Protein 2FT3 (pdb70)

B-factor: mean 38.07, std 10.41, range [2.0, 70.15]

CATH classification: 3.80.10.10

Nearest PDB structures (foldseek):
  2ft3-assembly3_E  TM=1.001E+00  e=3.824E-49  Bos taurus
  1xcd-assembly1_A  TM=9.675E-01  e=4.610E-27  Bos taurus
  5z15-assembly1_B  TM=6.571E-01  e=8.283E-08  Homo sapiens
  5ufc-assembly3_C  TM=7.662E-01  e=3.280E-06  Petromyzon marinus
  5ufd-assembly2_B  TM=4.754E-01  e=4.029E-04  Petromyzon marinus

Radius of gyration: 59.35 Å; Cα contacts (8 Å, |Δi|>4): 5117; chains: 6; bounding box: 182×106×126 Å

Secondary structure (DSSP, 8-state):
----SS-EEETTEEE--SS--SS--S---TT--EEE--SS---EE-TTTTTT-TT--EEE--SS---EE-GGGSTT-TT--EEE--SS---SPPSS--TT--EEE--SS------SGGGSS-SS--EEE--S---BGGGS-TTSS-S---S--B--SSB-SS--SSS-SS-S--B--SS------TTSSTT-TT-S--B--SS------TTGGGG-TT--EEE--SS---BPPTTGGG-TT--EEE--SS---B--TTSSS-SS--SSS--BSEEE--SSSS-GGGS-GGGGTTB--STTEE-/-PPPSS-EEETTEEE--SS--SSS-S---TT--EEE--SS---EE-TTTTTT-TT--EEE--SS---EE-GGGSTT-TT--EEE--SS---S--SS--TT--EEE--S-------STTSSS-SS--EEE--SS---GGGS-TTSS-S---S--B--SS--SS--SSS-TT-S--B--SS------TTTTTT-TT-SEEE--SS----PPTTGGGS-TT--EEE--SS---BPPTTGGG-TT--EEE-TTS---B--TTSSS-TT--SS----SEEE--SSSS-GGGS-GGGGSS--SSTTEE-/-PPPSS-EEETTEEE--SS--SS--S---TT--EEE--SS---EE-TTTTTT-TT--EEE--SS---EE-GGGSTT-TT--EEE--SS---S--SS--TT--EEE--S-------SGGGSS-SS--EEE--SS---GGGS-TTSS-S---S--B--SS--SS--SSS-TT-S--B--SS------TTTTTT-TT-SEEE--SS----PPTTGGGS-TT--EEE--SS---BPPTTGGG-TT--EEE-TTS---B--TTSSS-SS--S----BSEEE--SSS--GGGS-GGGGTTB-SSTTEE-/-PPPSS-EEETTEEE--SS--SSS-S---TT--EEE--SS---EE-TTTTTT-TT--EEE--SS---EE-GGGSTT-TT--EEE--SS---SPPSS--TT--EEE--S-----B-SGGGSS-SS--EEE--S---BGGGB-TTTT-S---S--B--SSB-SS--SSS-TT-S--B--SS------SSTTTT-TT-SEEE--SS------TTGGGG-TT--EEE--SS---BPPTTGGG-TT--EEE-TTS---B--TTSSS-TT--TTSPPBSEEE--SSSS-GGGS-GGGGTTB--STTEET-/-PPPSS-EEETTEEE--SS--SS--S---TT--EEE--SS---EE-TTTTTT-TT--EEE--SS---EE-TTSSTT-TT--EEE--SS---SPPSS--TT--EEE--S-------SGGGSS-SS--EEE--SS---TTTS-TTSS-S---S--B--SS--SS--SSS-TT-S--B--SS------TTTTTT-TT-SEEE--SS----PPTTGGGS-TT--EEE--SS---BPPTTGGG-TT--EEE-TTS---B--TTSSS-SS--SS-PPPSEEE--SSSS-GGGS-GGGGTT--SSTTEE-/-PPPSS-EEETTEEE--SS--SS--S---TT--EEE--SS---EE-TTTTTT-TT--EEE--SS---EE-GGGSTT-TT--EEE--SS---SPPSS--TT--EEE--S-----B-SGGGSS-SS--EEE--S----GGGB-TTSS-S---S--B--SS--SS--SSS-TT-S--B--SS------TTTTTT-TT-SEEE--SS----PPTTGGGG-TT--EEE--SS---BPPTTGGG-TT--EEE-TTS---B--TTSSS-SS--SSSPPBSEEE--SSSS-GGGS-GGGGTTB--STTEES--

Solvent-accessible surface area: 83526 Å² total; per-residue (Å²): 75,132,10,14,37,8,0,25,44,115,141,165,38,5,10,0,9,16,30,39,38,184,39,9,23,198,103,20,25,76,95,1,36,56,0,17,0,26,34,8,71,0,49,64,2,160,108,68,32,3,149,33,7,109,110,0,75,7,1,21,0,20,31,9,92,0,43,142,34,74,123,120,0,3,52,29,0,178,101,1,64,30,0,25,1,6,72,3,66,5,94,64,1,2,55,78,12,14,63,30,0,34,12,0,14,0,4,43,8,110,3,176,139,0,38,100,44,18,1,72,47,4,213,71,4,30,2,0,1,4,0,22,5,38,1,90,42,100,11,21,53,96,8,1,8,65,64,10,172,1,61,7,0,0,0,0,58,13,112,0,67,23,9,5,101,54,6,8,86,48,0,49,26,0,2,0,21,69,14,138,0,87,14,0,94,69,87,13,0,82,100,0,52,119,0,88,14,0,2,0,5,89,10,63,0,154,133,19,84,96,29,0,0,60,62,0,72,56,0,56,33,0,26,0,12,30,14,124,2,55,172,10,5,43,25,0,23,99,5,108,65,0,56,18,0,75,0,28,60,12,87,0,83,140,15,24,64,63,33,0,2,39,124,66,176,14,133,131,34,22,132,1,90,11,3,3,0,67,108,17,76,13,44,160,180,117,14,105,112,48,1,31,110,16,18,82,77,159,144,14,14,125,53,77,141,13,13,36,11,1,26,44,106,140,167,39,4,10,0,6,13,17,41,38,182,40,7,23,198,102,17,22,76,91,1,34,62,0,23,0,28,36,8,66,0,42,64,2,165,105,71,28,2,148,32,5,106,106,0,80,9,0,25,0,18,30,9,98,0,49,134,28,77,121,124,0,2,51,27,1,185,99,0,68,34,0,27,0,7,69,4,69,6,92,65,0,4,54,84,12,13,70,25,0,38,12,0,18,0,4,51,9,116,2,174,134,0,36,136,51,18,0,68,49,2,215,68,5,34,4,0,4,3,0,18,7,34,1,91,40,98,14,21,57,118,20,1,9,89,63,8,170,3,58,8,0,2,0,0,60,17,111,0,68,22,9,8,107,49,7,10,97,47,0,42,22,0,4,0,21,75,14,138,0,75,15,0,93,68,82,10,0,86,102,0,53,117,0,86,9,0,2,0,6,85,11,61,0,144,131,15,76,99,33,0,1,63,62,0,79,55,0,57,33,0,28,0,12,35,11,115,2,48,173,10,4,41,28,0,22,97,4,124,76,0,66,20,0,75,0,29,56,12,83,0,77,145,11,24,49,68,34,0,0,27,123,72,112,36,155,185,40,13,107,1,97,11,4,4,0,76,111,21,72,11,45,109,215,116,11,99,121,46,0,23,100,5,18,79,84,118,148,16,7,122,46,74,145,17,12,33,10,2,25,48,112,140,169,39,5,9,0,7,14,28,37,39,179,41,8,23,198,102,17,22,71,95,3,35,60,1,23,0,28,34,10,60,0,46,66,1,163,109,71,31,2,150,30,4,107,108,0,81,10,0,25,0,21,32,11,99,0,52,136,29,76,121,123,0,3,52,30,1,182,102,0,68,32,0,25,0,5,72,3,67,7,91,67,0,3,53,86,10,14,67,28,0,38,12,0,15,0,4,46,9,117,4,178,138,0,37,137,51,19,0,71,50,3,212,70,5,33,4,0,4,4,0,22,6,34,3,92,39,100,14,19,57,118,19,1,7,89,66,9,170,2,59,6,0,2,0,0,62,17,110,0,70,21,10,7,107,49,8,9,94,46,0,43,26,0,3,0,20,73,15,140,0,75,18,0,96,66,84,10,0,85,104,0,54,118,0,86,10,0,2,0,6,89,9,64,0,148,132,16,78,98,34,0,2,63,60,0,75,53,0,56,36,0,30,0,11,35,11,115,2,51,171,10,3,41,30,0,19,97,5,116,69,0,63,17,0,74,0,31,56,13,83,0,74,145,11,26,47,62,36,0,2,43,117,68,166,64,159,156,30,30,126,1,100,13,4,5,0,73,111,19,68,12,44,106,217,115,11,99,118,45,0,20,84,7,20,82,85,119,145,14,8,124,49,75,136,16,13,34,8,2,23,45,112,137,169,40,6,8,0,6,16,28,38,37,180,37,8,22,197,102,18,21,74,93,1,33,62,0,23,0,27,34,9,67,0,46,63,1,161,110,72,31,2,148,31,5,108,106,0,77,9,0,25,0,19,31,9,100,0,49,138,32,76,120,124,0,4,51,31,1,183,100,0,66,32,0,24,0,7,72,3,66,6,92,67,0,3,54,89,10,11,68,28,0,39,12,0,18,0,2,45,11,116,5,176,139,0,37,134,50,17,0,72,48,4,212,70,3,32,2,0,2,4,0,22,7,33,3,92,40,97,13,20,58,118,20,0,9,90,65,9,175,2,63,8,0,0,0,0,62,17,109,0,67,22,12,7,106,52,8,9,93,44,0,44,30,0,3,0,19,68,13,138,0,79,16,0,95,67,85,10,0,87,106,0,51,115,0,82,13,0,1,0,6,88,10,64,0,149,135,16,81,98,31,0,1,64,60,0,76,54,0,55,34,0,29,0,11,34,11,118,2,52,173,10,4,42,30,0,19,95,3,102,66,0,61,17,0,73,0,30,57,12,80,0,81,146,16,27,55,63,34,0,0,16,92,26,58,13,135,116,22,25,93,0,85,9,2,3,0,69,111,21,72,9,49,130,183,110,16,85,114,29,1,27,47,11,17,73,84,132,148,12,13,125,26,76,74,138,14,11,34,9,2,23,44,113,143,166,40,5,9,0,7,15,26,41,38,181,37,8,24,201,104,15,19,73,93,2,34,59,0,26,0,26,34,11,67,0,45,61,1,158,107,72,30,2,149,31,4,106,110,0,82,10,0,25,0,22,34,9,98,0,50,135,30,74,125,125,0,4,53,29,1,181,102,0,65,33,0,24,0,5,70,3,68,6,91,66,0,3,55,85,10,14,69,27,0,39,12,1,16,0,3,45,9,114,3,177,137,0,37,135,50,19,0,71,47,3,215,69,4,32,6,0,3,3,0,21,6,34,3,88,41,98,13,22,57,118,21,1,7,89,66,9,170,2,60,6,0,2,0,0,61,18,111,0,68,21,11,7,107,49,9,8,94,46,0,45,25,0,3,0,20,75,15,140,0,76,17,0,96,68,85,10,0,85,103,0,53,117,0,87,12,0,2,0,6,88,10,62,0,150,133,16,78,102,31,0,2,63,63,0,75,54,0,56,36,0,30,0,13,32,12,114,2,49,173,10,3,42,32,0,20,96,4,105,73,0,63,18,0,76,0,27,57,12,80,0,78,147,10,25,48,64,35,1,0,22,117,77,140,34,133,156,26,19,129,1,97,12,4,4,0,73,109,21,69,11,41,116,216,112,7,101,116,45,0,20,93,9,20,83,86,114,143,15,9,121,45,74,137,11,12,32,10,0,23,45,111,141,167,38,5,8,0,5,15,26,40,39,184,38,8,22,201,104,16,22,74,92,2,34,62,0,22,0,24,34,10,64,0,45,63,1,167,109,72,31,2,147,31,5,109,110,0,78,8,0,25,0,18,35,9,98,0,49,138,31,76,124,124,0,3,52,30,1,182,101,0,68,32,0,23,0,5,71,4,65,6,94,61,1,3,55,86,10,12,70,27,0,40,13,0,16,0,3,47,10,117,4,173,140,0,38,130,52,15,0,70,47,4,215,68,4,32,3,0,1,4,0,20,6,33,2,90,40,97,14,20,57,52,21,1,8,89,67,9,173,2,61,6,0,2,0,0,60,15,104,0,68,22,10,8,102,44,9,8,92,48,0,45,26,0,2,0,20,72,14,135,0,77,16,0,97,67,85,11,0,86,78,0,54,118,0,83,13,0,1,0,5,89,11,64,0,147,137,16,76,101,31,0,1,64,60,0,75,54,0,61,36,0,30,0,12,33,11,114,2,52,171,10,3,39,30,0,21,97,4,101,65,0,58,16,0,75,0,29,60,12,83,0,53,100,17,25,56,64,37,0,1,32,127,50,170,10,131,129,19,27,119,0,87,11,2,2,0,67,110,21,67,6,18,111,116,31,14,57,116,45,1,28,113,20,20,77,85,107,150,13,10,124,20,58,124

Foldseek 3Di:
DPDDDVWDADQQAIAAEPPQDQAQDPDDDLSHAEHAYEQHEHAEADLCSPPNNCNHAAYHQDNYAYAYYDLNRQVNPAQYAHAAHEQYAYAELHAPHHLNHAEYHYALYEHAAQEACRVVRHDRYAYYHYASYEYELVRYYVHSQPPPQYADYEHEHYAYQAQDAPHHLNHQEYEHAHYAHAAADQCRCPSVQRYQEYAHEHYAHQYHDPPSCVSPLHHAEYEDEQYAYAAQHHCQQVNQHHQEYEYANYAHQDYDLCSHHHDDDDDSHAAHAAYEDPHYNYDPVRHDPNSRPRHDDPVRYHD/DDDDDVWDADQQDIAAEPPQDCAQDDDHDLSHAEAHYEQHAHAEQDLCSPANVQNHAAYEHDNYAYEYYDQNRQVNHQQHAHYAHANYAYAEQHAPHHLNHAEYHHYLYAHAAQEACRCVRHPRYAYYHYENYAYELVRYYVHSCPNPLYEEYEHEHYAYQAQDQPHHLNYAEYYHAHYAHAAAEACRCQSVQHYQEYEHHHYAHQYYYPPNCVSNLRHAEYEDENYQYAAQHPDQQVNQHHQYYEYALYAHAAYDLCSHHHPDDDDSGYAHQAYAYPNYNYDPVRHDPSSRPRHDDVVSYND/DPDDDVWDDDQQEIAAEPPQDQALDDDHDLSHAEAHYAQHEHAEADLCSPANVQNHAAYHHDNYAYAYYDQNRQVNHQQHAHYAHAHYAYAAQHAPHHLNHAEYHHALYAHAAQEACRCVRHARYAYYHYANYAYELVRYDPRSQPNHLYAEYEHEHYAYQAQDQPHHLNYAEYYHANYAHAAADACRCPSVQRYQEYEHHHYAHAYYDPPNCVSPLRHAEYENENYQYAEQHPDQQVNLHHAEYEYALYAHAAYDLCSHHHDDDDPSRNAHQAYEYPNYNYDPVRHDPSSRPRHDDPVRYND/DDDDPVWDDDQQAIAAEPPQDQAQDDDDDLSHAEAAYEQHAHAEFDLCSPANNQNHAAYHHDNYAYAYYDQNRQVNHQQHAHYAHAQYAYAEQHAPHHLNHAEYHHYLYEHAAQEACRCVRHARYAYYHYENYEYELVRYDPRSQPNYLYAEEEHEHYAYQAQHAPHHLNYAEYEHAHYAHAAAEACRCPSVQHYQEYEHAHYAHQYYDPNNVVSNLRHAEYENYDYAYAAQHPDQQVNQHHQEYEYALYAHAAYDLCSHHHPDDDPRHAQHAAYEYPNYNYAPVRHDPSSRPRHDDPVRYNHD/DDDDDVWDDDQQEIAAEPPQDQALDDDHDLSHAEAAYEQHAHAEADLCSPANNQNHAAYHYYNYAYAYYDQNRQVNHQQHAHYAHAQYAYAEQHAPHHLNHAEYHHALYAHAAQEACRCVRHARYAYYHQANYEYELVRYDPHSQPNHLYAEEEHEHYAYQAQHAPHHLNYAEYEHAHYAHAAAEACRCPSVQHYQEYEHHHYAHQAYYPNNVVSNLNHAEYEPENYAYAEQHPDQQVNQHHAYYEYALYAHAAYDLCSHHHDPHDPRHYAHQAYEYPNYNYDPVRHDPSSRPRHPDPVSYND/DPDDDVWDDDQQEIAAEPPQDQAQDDDHDLSHAEDAYEQHEHAEADLCSPANNQNHAAYHHDNYAYAYYDQNRQVNHQQHAHYAHANYAHAEQHAPHHLNHAEYHHHLYEHAAQEACRCVRHARYAYYHYANYEYELVRYDPRSQPNHLYAEEEHEHYAYQAQHAPHHLNYAEYEHAHYAHAAADQCRCPSVQHYAEYEHAHYAHAYYDPNNVLSNLRHAEYENYNYAYAAQHHPQQVNLHHAYYEYALYAHADYDLCSHHHPDDDPSRAAHAAYEYPHYNYAPVNHDPSSRPRHDDPVRYNHDD

Structure (mmCIF, N/CA/C/O backbone):
data_2FT3
#
_entry.id   2FT3
#
_cell.length_a   206.511
_cell.length_b   119.222
_cell.length_c   140.625
_cell.angle_alpha   90.00
_cell.angle_beta   116.61
_cell.angle_gamma   90.00
#
_symmetry.space_group_name_H-M   'C 1 2 1'
#
loop_
_entity.id
_entity.type
_entity.pdbx_description
1 polymer Biglycan
2 non-polymer 2-acetamido-2-deoxy-beta-D-glucopyranose
3 non-polymer 'CITRATE ANION'
#
loop_
_atom_site.group_PDB
_atom_site.id
_atom_site.type_symbol
_atom_site.label_atom_id
_atom_site.label_alt_id
_atom_site.label_comp_id
_atom_site.label_asym_id
_atom_site.label_entity_id
_atom_site.label_seq_id
_atom_site.pdbx_PDB_ins_code
_atom_site.Cartn_x
_atom_site.Cartn_y
_atom_site.Cartn_z
_atom_site.occupancy
_atom_site.B_iso_or_equiv
_atom_site.auth_seq_id
_atom_site.auth_comp_id
_atom_site.auth_asym_id
_atom_site.auth_atom_id
_atom_site.pdbx_PDB_model_num
ATOM 1 N N . ALA A 1 25 ? 53.687 -21.229 29.273 1.00 57.65 25 ALA A N 1
ATOM 2 C CA . ALA A 1 25 ? 52.231 -21.290 28.978 1.00 57.51 25 ALA A CA 1
ATOM 3 C C . ALA A 1 25 ? 51.640 -20.227 27.928 1.00 57.29 25 ALA A C 1
ATOM 4 O O . ALA A 1 25 ? 51.295 -19.091 28.296 1.00 58.26 25 ALA A O 1
ATOM 6 N N . MET A 1 26 ? 51.528 -20.557 26.631 1.00 56.27 26 MET A N 1
ATOM 7 C CA . MET A 1 26 ? 50.798 -19.635 25.731 1.00 54.27 26 MET A CA 1
ATOM 8 C C . MET A 1 26 ? 49.455 -19.257 26.377 1.00 52.09 26 MET A C 1
ATOM 9 O O . MET A 1 26 ? 49.203 -19.651 27.510 1.00 51.51 26 MET A O 1
ATOM 14 N N . CYS A 1 27 ? 48.561 -18.563 25.657 1.00 49.93 27 CYS A N 1
ATOM 15 C CA . CYS A 1 27 ? 47.347 -17.979 26.337 1.00 47.29 27 CYS A CA 1
ATOM 16 C C . CYS A 1 27 ? 45.933 -18.544 26.282 1.00 43.69 27 CYS A C 1
ATOM 17 O O . CYS A 1 27 ? 45.554 -19.208 25.334 1.00 42.92 27 CYS A O 1
ATOM 20 N N . PRO A 1 28 ? 45.168 -18.196 27.321 1.00 40.66 28 PRO A N 1
ATOM 21 C CA . PRO A 1 28 ? 43.833 -18.715 27.565 1.00 39.19 28 PRO A CA 1
ATOM 22 C C . PRO A 1 28 ? 42.972 -18.638 26.330 1.00 37.81 28 PRO A C 1
ATOM 23 O O . PRO A 1 28 ? 43.299 -17.865 25.461 1.00 37.92 28 PRO A O 1
ATOM 27 N N . PHE A 1 29 ? 41.879 -19.405 26.265 1.00 36.24 29 PHE A N 1
ATOM 28 C CA . PHE A 1 29 ? 41.152 -19.608 25.002 1.00 35.32 29 PHE A CA 1
ATOM 29 C C . PHE A 1 29 ? 40.762 -18.375 24.185 1.00 36.57 29 PHE A C 1
ATOM 30 O O . PHE A 1 29 ? 41.229 -18.159 23.022 1.00 37.53 29 PHE A O 1
ATOM 38 N N . GLY A 1 30 ? 39.891 -17.565 24.755 1.00 36.38 30 GLY A N 1
ATOM 39 C CA . GLY A 1 30 ? 39.465 -16.380 24.031 1.00 36.80 30 GLY A CA 1
ATOM 40 C C . GLY A 1 30 ? 40.612 -15.419 23.789 1.00 36.80 30 GLY A C 1
ATOM 41 O O . GLY A 1 30 ? 40.672 -14.755 22.747 1.00 36.90 30 GLY A O 1
ATOM 42 N N . CYS A 1 31 ? 41.521 -15.350 24.754 1.00 35.91 31 CYS A N 1
ATOM 43 C CA . CYS A 1 31 ? 42.642 -14.447 24.646 1.00 36.94 31 CYS A CA 1
ATOM 44 C C . CYS A 1 31 ? 43.477 -14.552 23.376 1.00 39.26 31 CYS A C 1
ATOM 45 O O . CYS A 1 31 ? 43.514 -15.590 22.677 1.00 39.73 31 CYS A O 1
ATOM 48 N N . HIS A 1 32 ? 44.195 -13.457 23.137 1.00 41.50 32 HIS A N 1
ATOM 49 C CA . HIS A 1 32 ? 45.110 -13.264 22.019 1.00 42.30 32 HIS A CA 1
ATOM 50 C C . HIS A 1 32 ? 46.147 -12.409 22.640 1.00 42.19 32 HIS A C 1
ATOM 51 O O . HIS A 1 32 ? 45.845 -11.461 23.339 1.00 41.26 32 HIS A O 1
ATOM 58 N N . CYS A 1 33 ? 47.385 -12.763 22.409 1.00 43.29 33 CYS A N 1
ATOM 59 C CA . CYS A 1 33 ? 48.444 -12.087 23.089 1.00 45.02 33 CYS A CA 1
ATOM 60 C C . CYS A 1 33 ? 49.691 -12.183 22.264 1.00 45.19 33 CYS A C 1
ATOM 61 O O . CYS A 1 33 ? 49.856 -13.085 21.466 1.00 43.86 33 CYS A O 1
ATOM 64 N N . HIS A 1 34 ? 50.562 -11.212 22.448 1.00 46.58 34 HIS A N 1
ATOM 65 C CA . HIS A 1 34 ? 51.657 -11.013 21.521 1.00 46.85 34 HIS A CA 1
ATOM 66 C C . HIS A 1 34 ? 52.733 -10.298 22.257 1.00 45.94 34 HIS A C 1
ATOM 67 O O . HIS A 1 34 ? 52.511 -9.170 22.748 1.00 45.95 34 HIS A O 1
ATOM 74 N N . LEU A 1 35 ? 53.894 -10.932 22.336 1.00 44.33 35 LEU A N 1
ATOM 75 C CA . LEU A 1 35 ? 55.028 -10.272 22.960 1.00 43.65 35 LEU A CA 1
ATOM 76 C C . LEU A 1 35 ? 54.706 -9.792 24.353 1.00 42.39 35 LEU A C 1
ATOM 77 O O . LEU A 1 35 ? 54.663 -8.562 24.568 1.00 41.44 35 LEU A O 1
ATOM 82 N N . ARG A 1 36 ? 54.464 -10.729 25.269 1.00 41.10 36 ARG A N 1
ATOM 83 C CA . ARG A 1 36 ? 54.277 -10.432 26.707 1.00 40.02 36 ARG A CA 1
ATOM 84 C C . ARG A 1 36 ? 53.026 -9.602 27.082 1.00 37.79 36 ARG A C 1
ATOM 85 O O . ARG A 1 36 ? 52.804 -9.260 28.245 1.00 35.22 36 ARG A O 1
ATOM 93 N N . VAL A 1 37 ? 52.225 -9.246 26.082 1.00 36.41 37 VAL A N 1
ATOM 94 C CA . VAL A 1 37 ? 50.922 -8.619 26.348 1.00 34.48 37 VAL A CA 1
ATOM 95 C C . VAL A 1 37 ? 49.874 -9.727 26.149 1.00 33.92 37 VAL A C 1
ATOM 96 O O . VAL A 1 37 ? 49.926 -10.522 25.148 1.00 33.23 37 VAL A O 1
ATOM 100 N N . VAL A 1 38 ? 48.972 -9.801 27.136 1.00 32.50 38 VAL A N 1
ATOM 101 C CA . VAL A 1 38 ? 47.890 -10.752 27.125 1.00 30.43 38 VAL A CA 1
ATOM 102 C C . VAL A 1 38 ? 46.581 -9.992 27.164 1.00 28.95 38 VAL A C 1
ATOM 103 O O . VAL A 1 38 ? 46.323 -9.257 28.090 1.00 28.45 38 VAL A O 1
ATOM 107 N N . GLN A 1 39 ? 45.782 -10.178 26.121 1.00 28.26 39 GLN A N 1
ATOM 108 C CA . GLN A 1 39 ? 44.544 -9.474 25.906 1.00 28.09 39 GLN A CA 1
ATOM 109 C C . GLN A 1 39 ? 43.389 -10.455 26.094 1.00 28.50 39 GLN A C 1
ATOM 110 O O . GLN A 1 39 ? 43.117 -11.284 25.245 1.00 27.73 39 GLN A O 1
ATOM 116 N N . CYS A 1 40 ? 42.710 -10.376 27.224 1.00 29.39 40 CYS A N 1
ATOM 117 C CA . CYS A 1 40 ? 41.620 -11.292 27.509 1.00 30.46 40 CYS A CA 1
ATOM 118 C C . CYS A 1 40 ? 40.357 -10.563 27.812 1.00 30.88 40 CYS A C 1
ATOM 119 O O . CYS A 1 40 ? 39.889 -10.739 28.922 1.00 32.13 40 CYS A O 1
ATOM 122 N N . SER A 1 41 ? 39.777 -9.786 26.891 1.00 31.08 41 SER A N 1
ATOM 123 C CA . SER A 1 41 ? 38.649 -8.893 27.276 1.00 31.50 41 SER A CA 1
ATOM 124 C C . SER A 1 41 ? 37.305 -9.250 26.657 1.00 32.13 41 SER A C 1
ATOM 125 O O . SER A 1 41 ? 37.297 -9.721 25.502 1.00 32.45 41 SER A O 1
ATOM 128 N N . ASP A 1 42 ? 36.188 -9.028 27.391 1.00 32.28 42 ASP A N 1
ATOM 129 C CA . ASP A 1 42 ? 34.797 -9.309 26.856 1.00 33.15 42 ASP A CA 1
ATOM 130 C C . ASP A 1 42 ? 34.466 -10.769 26.519 1.00 32.86 42 ASP A C 1
ATOM 131 O O . ASP A 1 42 ? 33.567 -11.044 25.729 1.00 31.77 42 ASP A O 1
ATOM 136 N N . LEU A 1 43 ? 35.232 -11.686 27.097 1.00 33.17 43 LEU A N 1
ATOM 137 C CA . LEU A 1 43 ? 35.003 -13.099 26.935 1.00 32.73 43 LEU A CA 1
ATOM 138 C C . LEU A 1 43 ? 33.949 -13.565 27.961 1.00 33.01 43 LEU A C 1
ATOM 139 O O . LEU A 1 43 ? 33.313 -14.618 27.759 1.00 32.62 43 LEU A O 1
ATOM 144 N N . GLY A 1 44 ? 33.745 -12.745 29.015 1.00 33.25 44 GLY A N 1
ATOM 145 C CA . GLY A 1 44 ? 32.935 -13.078 30.187 1.00 32.91 44 GLY A CA 1
ATOM 146 C C . GLY A 1 44 ? 33.605 -14.291 30.789 1.00 32.59 44 GLY A C 1
ATOM 147 O O . GLY A 1 44 ? 33.101 -15.386 30.645 1.00 32.75 44 GLY A O 1
ATOM 148 N N . LEU A 1 45 ? 34.778 -14.125 31.397 1.00 32.37 45 LEU A N 1
ATOM 149 C CA . LEU A 1 45 ? 35.481 -15.270 31.961 1.00 32.79 45 LEU A CA 1
ATOM 150 C C . LEU A 1 45 ? 35.076 -15.412 33.393 1.00 33.26 45 LEU A C 1
ATOM 151 O O . LEU A 1 45 ? 35.113 -14.417 34.093 1.00 33.64 45 LEU A O 1
ATOM 156 N N . LYS A 1 46 ? 34.680 -16.624 33.824 1.00 33.94 46 LYS A N 1
ATOM 157 C CA . LYS A 1 46 ? 34.241 -16.894 35.226 1.00 34.36 46 LYS A CA 1
ATOM 158 C C . LYS A 1 46 ? 35.324 -16.456 36.283 1.00 33.82 46 LYS A C 1
ATOM 159 O O . LYS A 1 46 ? 34.988 -15.847 37.305 1.00 33.86 46 LYS A O 1
ATOM 165 N N . ALA A 1 47 ? 36.602 -16.768 36.040 1.00 32.92 47 ALA A N 1
ATOM 166 C CA . ALA A 1 47 ? 37.699 -16.194 36.822 1.00 33.12 47 ALA A CA 1
ATOM 167 C C . ALA A 1 47 ? 39.023 -16.063 36.009 1.00 33.99 47 ALA A C 1
ATOM 168 O O . ALA A 1 47 ? 39.049 -16.328 34.790 1.00 33.39 47 ALA A O 1
ATOM 170 N N . VAL A 1 48 ? 40.107 -15.610 36.665 1.00 34.82 48 VAL A N 1
ATOM 171 C CA . VAL A 1 48 ? 41.397 -15.356 35.974 1.00 34.95 48 VAL A CA 1
ATOM 172 C C . VAL A 1 48 ? 41.907 -16.660 35.456 1.00 36.44 48 VAL A C 1
ATOM 173 O O . VAL A 1 48 ? 42.081 -17.609 36.212 1.00 35.12 48 VAL A O 1
ATOM 177 N N . PRO A 1 49 ? 42.180 -16.708 34.170 1.00 38.71 49 PRO A N 1
ATOM 178 C CA . PRO A 1 49 ? 42.457 -17.991 33.521 1.00 41.55 49 PRO A CA 1
ATOM 179 C C . PRO A 1 49 ? 43.678 -18.665 34.167 1.00 44.27 49 PRO A C 1
ATOM 180 O O . PRO A 1 49 ? 44.451 -17.947 34.831 1.00 44.63 49 PRO A O 1
ATOM 184 N N . LYS A 1 50 ? 43.846 -19.999 34.023 1.00 47.01 50 LYS A N 1
ATOM 185 C CA . LYS A 1 50 ? 45.057 -20.673 34.610 1.00 49.43 50 LYS A CA 1
ATOM 186 C C . LYS A 1 50 ? 46.252 -20.759 33.649 1.00 49.92 50 LYS A C 1
ATOM 187 O O . LYS A 1 50 ? 47.379 -21.062 34.087 1.00 49.88 50 LYS A O 1
ATOM 193 N N . GLU A 1 51 ? 46.041 -20.540 32.356 1.00 50.26 51 GLU A N 1
ATOM 194 C CA . GLU A 1 51 ? 47.225 -20.546 31.518 1.00 51.68 51 GLU A CA 1
ATOM 195 C C . GLU A 1 51 ? 47.811 -19.153 31.248 1.00 51.08 51 GLU A C 1
ATOM 196 O O . GLU A 1 51 ? 47.455 -18.543 30.249 1.00 51.05 51 GLU A O 1
ATOM 202 N N . ILE A 1 52 ? 48.702 -18.644 32.102 1.00 50.27 52 ILE A N 1
ATOM 203 C CA . ILE A 1 52 ? 49.221 -17.282 31.854 1.00 49.84 52 ILE A CA 1
ATOM 204 C C . ILE A 1 52 ? 50.740 -17.096 31.931 1.00 49.56 52 ILE A C 1
ATOM 205 O O . ILE A 1 52 ? 51.251 -16.905 33.035 1.00 49.55 52 ILE A O 1
ATOM 210 N N . SER A 1 53 ? 51.439 -17.077 30.778 1.00 48.42 53 SER A N 1
ATOM 211 C CA . SER A 1 53 ? 52.926 -16.978 30.710 1.00 47.57 53 SER A CA 1
ATOM 212 C C . SER A 1 53 ? 53.541 -16.025 31.741 1.00 47.65 53 SER A C 1
ATOM 213 O O . SER A 1 53 ? 53.028 -14.937 31.926 1.00 48.51 53 SER A O 1
ATOM 216 N N . PRO A 1 54 ? 54.604 -16.401 32.439 1.00 47.58 54 PRO A N 1
ATOM 217 C CA . PRO A 1 54 ? 55.179 -15.509 33.427 1.00 47.62 54 PRO A CA 1
ATOM 218 C C . PRO A 1 54 ? 55.852 -14.315 32.772 1.00 48.15 54 PRO A C 1
ATOM 219 O O . PRO A 1 54 ? 55.850 -13.220 33.348 1.00 48.76 54 PRO A O 1
ATOM 223 N N . ASP A 1 55 ? 56.408 -14.516 31.577 1.00 48.89 55 ASP A N 1
ATOM 224 C CA . ASP A 1 55 ? 56.997 -13.426 30.764 1.00 49.21 55 ASP A CA 1
ATOM 225 C C . ASP A 1 55 ? 56.074 -12.205 30.800 1.00 47.98 55 ASP A C 1
ATOM 226 O O . ASP A 1 55 ? 56.526 -11.056 30.700 1.00 48.33 55 ASP A O 1
ATOM 231 N N . THR A 1 56 ? 54.778 -12.496 30.915 1.00 45.50 56 THR A N 1
ATOM 232 C CA . THR A 1 56 ? 53.694 -11.542 30.854 1.00 42.48 56 THR A CA 1
ATOM 233 C C . THR A 1 56 ? 53.889 -10.230 31.589 1.00 41.39 56 THR A C 1
ATOM 234 O O . THR A 1 56 ? 54.099 -10.219 32.781 1.00 40.63 56 THR A O 1
ATOM 238 N N . THR A 1 57 ? 53.792 -9.137 30.817 1.00 40.48 57 THR A N 1
ATOM 239 C CA . THR A 1 57 ? 53.866 -7.728 31.266 1.00 39.60 57 THR A CA 1
ATOM 240 C C . THR A 1 57 ? 52.491 -7.025 31.460 1.00 38.48 57 THR A C 1
ATOM 241 O O . THR A 1 57 ? 52.256 -6.460 32.538 1.00 38.17 57 THR A O 1
ATOM 245 N N . LEU A 1 58 ? 51.617 -6.994 30.440 1.00 37.39 58 LEU A N 1
ATOM 246 C CA . LEU A 1 58 ? 50.248 -6.468 30.643 1.00 36.17 58 LEU A CA 1
ATOM 247 C C . LEU A 1 58 ? 49.235 -7.608 30.631 1.00 34.92 58 LEU A C 1
ATOM 248 O O . LEU A 1 58 ? 49.339 -8.548 29.827 1.00 34.71 58 LEU A O 1
ATOM 253 N N . LEU A 1 59 ? 48.245 -7.524 31.507 1.00 33.26 59 LEU A N 1
ATOM 254 C CA . LEU A 1 59 ? 47.152 -8.475 31.521 1.00 31.21 59 LEU A CA 1
ATOM 255 C C . LEU A 1 59 ? 45.934 -7.588 31.504 1.00 31.02 59 LEU A C 1
ATOM 256 O O . LEU A 1 59 ? 45.528 -7.039 32.518 1.00 31.82 59 LEU A O 1
ATOM 261 N N . ASP A 1 60 ? 45.378 -7.409 30.332 1.00 30.51 60 ASP A N 1
ATOM 262 C CA . ASP A 1 60 ? 44.173 -6.646 30.142 1.00 30.88 60 ASP A CA 1
ATOM 263 C C . ASP A 1 60 ? 42.946 -7.632 30.188 1.00 31.51 60 ASP A C 1
ATOM 264 O O . ASP A 1 60 ? 42.609 -8.285 29.205 1.00 31.63 60 ASP A O 1
ATOM 269 N N . LEU A 1 61 ? 42.286 -7.811 31.315 1.00 31.88 61 LEU A N 1
ATOM 270 C CA . LEU A 1 61 ? 41.165 -8.758 31.278 1.00 32.01 61 LEU A CA 1
ATOM 271 C C . LEU A 1 61 ? 39.957 -8.059 31.847 1.00 32.89 61 LEU A C 1
ATOM 272 O O . LEU A 1 61 ? 39.513 -8.278 33.009 1.00 32.40 61 LEU A O 1
ATOM 277 N N . GLN A 1 62 ? 39.455 -7.198 30.961 1.00 33.95 62 GLN A N 1
ATOM 278 C CA . GLN A 1 62 ? 38.392 -6.266 31.233 1.00 35.38 62 GLN A CA 1
ATOM 279 C C . GLN A 1 62 ? 37.019 -6.745 30.742 1.00 36.13 62 GLN A C 1
ATOM 280 O O . GLN A 1 62 ? 36.873 -7.329 29.634 1.00 36.37 62 GLN A O 1
ATOM 286 N N . ASN A 1 63 ? 36.006 -6.491 31.572 1.00 36.57 63 ASN A N 1
ATOM 287 C CA . ASN A 1 63 ? 34.624 -6.836 31.200 1.00 36.67 63 ASN A CA 1
ATOM 288 C C . ASN A 1 63 ? 34.441 -8.340 30.999 1.00 36.27 63 ASN A C 1
ATOM 289 O O . ASN A 1 63 ? 34.129 -8.811 29.876 1.00 35.66 63 ASN A O 1
ATOM 294 N N . ASN A 1 64 ? 34.702 -9.076 32.086 1.00 35.48 64 ASN A N 1
ATOM 295 C CA . ASN A 1 64 ? 34.450 -10.492 32.144 1.00 35.40 64 ASN A CA 1
ATOM 296 C C . ASN A 1 64 ? 33.718 -10.639 33.393 1.00 35.40 64 ASN A C 1
ATOM 297 O O . ASN A 1 64 ? 33.248 -9.656 33.928 1.00 36.07 64 ASN A O 1
ATOM 302 N N . ASP A 1 65 ? 33.683 -11.855 33.904 1.00 35.52 65 ASP A N 1
ATOM 303 C CA . ASP A 1 65 ? 32.850 -12.158 35.061 1.00 35.79 65 ASP A CA 1
ATOM 304 C C . ASP A 1 65 ? 33.496 -12.596 36.356 1.00 35.01 65 ASP A C 1
ATOM 305 O O . ASP A 1 65 ? 32.871 -13.268 37.150 1.00 35.17 65 ASP A O 1
ATOM 310 N N . ILE A 1 66 ? 34.740 -12.215 36.564 1.00 34.15 66 ILE A N 1
ATOM 311 C CA . ILE A 1 66 ? 35.475 -12.572 37.755 1.00 33.56 66 ILE A CA 1
ATOM 312 C C . ILE A 1 66 ? 34.819 -12.041 39.050 1.00 34.59 66 ILE A C 1
ATOM 313 O O . ILE A 1 66 ? 34.428 -10.889 39.095 1.00 34.82 66 ILE A O 1
ATOM 318 N N . SER A 1 67 ? 34.682 -12.842 40.103 1.00 35.94 67 SER A N 1
ATOM 319 C CA . SER A 1 67 ? 33.941 -12.344 41.299 1.00 37.15 67 SER A CA 1
ATOM 320 C C . SER A 1 67 ? 34.828 -12.261 42.529 1.00 38.08 67 SER A C 1
ATOM 321 O O . SER A 1 67 ? 34.433 -11.724 43.583 1.00 37.29 67 SER A O 1
ATOM 324 N N . GLU A 1 68 ? 36.019 -12.837 42.388 1.00 39.49 68 GLU A N 1
ATOM 325 C CA . GLU A 1 68 ? 37.018 -12.827 43.428 1.00 40.92 68 GLU A CA 1
ATOM 326 C C . GLU A 1 68 ? 38.420 -13.053 42.868 1.00 41.40 68 GLU A C 1
ATOM 327 O O . GLU A 1 68 ? 38.606 -13.394 41.690 1.00 41.67 68 GLU A O 1
ATOM 333 N N . LEU A 1 69 ? 39.409 -12.815 43.716 1.00 41.98 69 LEU A N 1
ATOM 334 C CA . LEU A 1 69 ? 40.799 -13.095 43.391 1.00 43.16 69 LEU A CA 1
ATOM 335 C C . LEU A 1 69 ? 41.336 -14.090 44.447 1.00 44.23 69 LEU A C 1
ATOM 336 O O . LEU A 1 69 ? 41.184 -13.949 45.650 1.00 43.67 69 LEU A O 1
ATOM 341 N N . ARG A 1 70 ? 41.930 -15.143 43.953 1.00 46.26 70 ARG A N 1
ATOM 342 C CA . ARG A 1 70 ? 42.308 -16.219 44.797 1.00 48.42 70 ARG A CA 1
ATOM 343 C C . ARG A 1 70 ? 43.794 -16.192 45.083 1.00 48.92 70 ARG A C 1
ATOM 344 O O . ARG A 1 70 ? 44.573 -15.868 44.209 1.00 48.90 70 ARG A O 1
ATOM 352 N N . LYS A 1 71 ? 44.189 -16.572 46.292 1.00 49.31 71 LYS A N 1
ATOM 353 C CA . LYS A 1 71 ? 45.602 -16.570 46.660 1.00 50.22 71 LYS A CA 1
ATOM 354 C C . LYS A 1 71 ? 46.528 -16.724 45.470 1.00 50.42 71 LYS A C 1
ATOM 355 O O . LYS A 1 71 ? 47.434 -15.906 45.263 1.00 50.21 71 LYS A O 1
ATOM 361 N N . ASP A 1 72 ? 46.317 -17.783 44.696 1.00 50.84 72 ASP A N 1
ATOM 362 C CA . ASP A 1 72 ? 47.273 -18.118 43.669 1.00 51.46 72 ASP A CA 1
ATOM 363 C C . ASP A 1 72 ? 46.811 -17.785 42.294 1.00 51.37 72 ASP A C 1
ATOM 364 O O . ASP A 1 72 ? 47.404 -18.220 41.321 1.00 50.84 72 ASP A O 1
ATOM 369 N N . ASP A 1 73 ? 45.761 -16.983 42.225 1.00 51.49 73 ASP A N 1
ATOM 370 C CA . ASP A 1 73 ? 45.242 -16.488 40.954 1.00 51.29 73 ASP A CA 1
ATOM 371 C C . ASP A 1 73 ? 46.337 -15.888 40.038 1.00 49.61 73 ASP A C 1
ATOM 372 O O . ASP A 1 73 ? 46.355 -16.168 38.829 1.00 48.57 73 ASP A O 1
ATOM 377 N N . PHE A 1 74 ? 47.244 -15.083 40.615 1.00 47.94 74 PHE A N 1
ATOM 378 C CA . PHE A 1 74 ? 48.316 -14.425 39.842 1.00 47.01 74 PHE A CA 1
ATOM 379 C C . PHE A 1 74 ? 49.715 -14.979 40.040 1.00 47.59 74 PHE A C 1
ATOM 380 O O . PHE A 1 74 ? 50.699 -14.317 39.656 1.00 46.99 74 PHE A O 1
ATOM 388 N N . LYS A 1 75 ? 49.781 -16.196 40.606 1.00 48.40 75 LYS A N 1
ATOM 389 C CA . LYS A 1 75 ? 51.034 -16.891 40.932 1.00 49.25 75 LYS A CA 1
ATOM 390 C C . LYS A 1 75 ? 52.075 -16.810 39.821 1.00 49.26 75 LYS A C 1
ATOM 391 O O . LYS A 1 75 ? 51.798 -17.167 38.681 1.00 49.06 75 LYS A O 1
ATOM 397 N N . GLY A 1 76 ? 53.257 -16.298 40.176 1.00 49.20 76 GLY A N 1
ATOM 398 C CA . GLY A 1 76 ? 54.425 -16.260 39.296 1.00 49.10 76 GLY A CA 1
ATOM 399 C C . GLY A 1 76 ? 54.345 -15.293 38.136 1.00 49.32 76 GLY A C 1
ATOM 400 O O . GLY A 1 76 ? 54.913 -15.549 37.074 1.00 49.97 76 GLY A O 1
ATOM 401 N N . LEU A 1 77 ? 53.627 -14.190 38.315 1.00 49.59 77 LEU A N 1
ATOM 402 C CA . LEU A 1 77 ? 53.629 -13.117 37.307 1.00 49.93 77 LEU A CA 1
ATOM 403 C C . LEU A 1 77 ? 54.499 -11.944 37.770 1.00 50.14 77 LEU A C 1
ATOM 404 O O . LEU A 1 77 ? 54.194 -10.784 37.574 1.00 50.48 77 LEU A O 1
ATOM 409 N N . GLN A 1 78 ? 55.597 -12.270 38.405 1.00 50.34 78 GLN A N 1
ATOM 410 C CA . GLN A 1 78 ? 56.501 -11.257 38.866 1.00 50.77 78 GLN A CA 1
ATOM 411 C C . GLN A 1 78 ? 56.918 -10.234 37.784 1.00 50.35 78 GLN A C 1
ATOM 412 O O . GLN A 1 78 ? 57.593 -9.242 38.109 1.00 50.36 78 GLN A O 1
ATOM 418 N N . HIS A 1 79 ? 56.588 -10.446 36.513 1.00 49.31 79 HIS A N 1
ATOM 419 C CA . HIS A 1 79 ? 57.001 -9.415 35.593 1.00 48.91 79 HIS A CA 1
ATOM 420 C C . HIS A 1 79 ? 55.816 -8.603 35.194 1.00 47.32 79 HIS A C 1
ATOM 421 O O . HIS A 1 79 ? 55.912 -7.688 34.382 1.00 48.36 79 HIS A O 1
ATOM 428 N N . LEU A 1 80 ? 54.689 -8.918 35.812 1.00 44.37 80 LEU A N 1
ATOM 429 C CA . LEU A 1 80 ? 53.461 -8.190 35.532 1.00 41.49 80 LEU A CA 1
ATOM 430 C C . LEU A 1 80 ? 53.593 -6.725 35.978 1.00 39.62 80 LEU A C 1
ATOM 431 O O . LEU A 1 80 ? 53.773 -6.450 37.196 1.00 39.72 80 LEU A O 1
ATOM 436 N N . TYR A 1 81 ? 53.519 -5.815 34.993 1.00 36.94 81 TYR A N 1
ATOM 437 C CA . TYR A 1 81 ? 53.614 -4.377 35.204 1.00 34.79 81 TYR A CA 1
ATOM 438 C C . TYR A 1 81 ? 52.245 -3.716 35.348 1.00 33.24 81 TYR A C 1
ATOM 439 O O . TYR A 1 81 ? 51.995 -3.098 36.368 1.00 33.23 81 TYR A O 1
ATOM 448 N N . ALA A 1 82 ? 51.363 -3.836 34.351 1.00 30.89 82 ALA A N 1
ATOM 449 C CA . ALA A 1 82 ? 49.993 -3.228 34.430 1.00 29.28 82 ALA A CA 1
ATOM 450 C C . ALA A 1 82 ? 48.812 -4.229 34.327 1.00 27.78 82 ALA A C 1
ATOM 451 O O . ALA A 1 82 ? 48.665 -4.861 33.294 1.00 27.59 82 ALA A O 1
ATOM 453 N N . LEU A 1 83 ? 47.974 -4.356 35.368 1.00 26.38 83 LEU A N 1
ATOM 454 C CA . LEU A 1 83 ? 46.828 -5.258 35.376 1.00 24.37 83 LEU A CA 1
ATOM 455 C C . LEU A 1 83 ? 45.540 -4.433 35.397 1.00 24.37 83 LEU A C 1
ATOM 456 O O . LEU A 1 83 ? 45.232 -3.656 36.354 1.00 22.23 83 LEU A O 1
ATOM 461 N N . VAL A 1 84 ? 44.803 -4.629 34.301 1.00 24.70 84 VAL A N 1
ATOM 462 C CA . VAL A 1 84 ? 43.506 -4.014 34.060 1.00 24.56 84 VAL A CA 1
ATOM 463 C C . VAL A 1 84 ? 42.351 -5.007 34.404 1.00 24.26 84 VAL A C 1
ATOM 464 O O . VAL A 1 84 ? 42.145 -6.047 33.714 1.00 23.75 84 VAL A O 1
ATOM 468 N N . LEU A 1 85 ? 41.627 -4.688 35.487 1.00 23.62 85 LEU A N 1
ATOM 469 C CA . LEU A 1 85 ? 40.582 -5.583 36.025 1.00 23.70 85 LEU A CA 1
ATOM 470 C C . LEU A 1 85 ? 39.251 -4.912 35.922 1.00 24.93 85 LEU A C 1
ATOM 471 O O . LEU A 1 85 ? 38.276 -5.436 36.454 1.00 26.11 85 LEU A O 1
ATOM 476 N N . VAL A 1 86 ? 39.202 -3.784 35.217 1.00 25.59 86 VAL A N 1
ATOM 477 C CA . VAL A 1 86 ? 37.967 -2.982 35.179 1.00 26.51 86 VAL A CA 1
ATOM 478 C C . VAL A 1 86 ? 36.766 -3.748 34.601 1.00 27.47 86 VAL A C 1
ATOM 479 O O . VAL A 1 86 ? 36.942 -4.779 33.877 1.00 27.14 86 VAL A O 1
ATOM 483 N N . ASN A 1 87 ? 35.564 -3.236 34.927 1.00 28.48 87 ASN A N 1
ATOM 484 C CA . ASN A 1 87 ? 34.289 -3.738 34.384 1.00 29.10 87 ASN A CA 1
ATOM 485 C C . ASN A 1 87 ? 34.044 -5.236 34.619 1.00 29.44 87 ASN A C 1
ATOM 486 O O . ASN A 1 87 ? 33.655 -5.966 33.665 1.00 28.13 87 ASN A O 1
ATOM 491 N N . ASN A 1 88 ? 34.324 -5.683 35.866 1.00 30.28 88 ASN A N 1
ATOM 492 C CA . ASN A 1 88 ? 34.076 -7.057 36.342 1.00 30.95 88 ASN A CA 1
ATOM 493 C C . ASN A 1 88 ? 33.178 -7.000 37.503 1.00 31.00 88 ASN A C 1
ATOM 494 O O . ASN A 1 88 ? 32.601 -5.986 37.759 1.00 32.16 88 ASN A O 1
ATOM 499 N N . LYS A 1 89 ? 33.023 -8.077 38.215 1.00 31.12 89 LYS A N 1
ATOM 500 C CA . LYS A 1 89 ? 32.170 -7.994 39.376 1.00 32.00 89 LYS A CA 1
ATOM 501 C C . LYS A 1 89 ? 32.828 -8.618 40.617 1.00 32.38 89 LYS A C 1
ATOM 502 O O . LYS A 1 89 ? 32.275 -9.483 41.298 1.00 33.39 89 LYS A O 1
ATOM 508 N N . ILE A 1 90 ? 34.042 -8.162 40.878 1.00 32.40 90 ILE A N 1
ATOM 509 C CA . ILE A 1 90 ? 34.881 -8.671 41.949 1.00 33.17 90 ILE A CA 1
ATOM 510 C C . ILE A 1 90 ? 34.300 -8.247 43.254 1.00 35.17 90 ILE A C 1
ATOM 511 O O . ILE A 1 90 ? 33.631 -7.231 43.268 1.00 37.07 90 ILE A O 1
ATOM 516 N N . SER A 1 91 ? 34.519 -8.988 44.345 1.00 36.87 91 SER A N 1
ATOM 517 C CA . SER A 1 91 ? 33.914 -8.605 45.614 1.00 38.23 91 SER A CA 1
ATOM 518 C C . SER A 1 91 ? 34.680 -9.190 46.750 1.00 39.11 91 SER A C 1
ATOM 519 O O . SER A 1 91 ? 34.534 -8.755 47.888 1.00 39.22 91 SER A O 1
ATOM 522 N N . LYS A 1 92 ? 35.478 -10.205 46.463 1.00 40.32 92 LYS A N 1
ATOM 523 C CA . LYS A 1 92 ? 36.349 -10.767 47.489 1.00 41.99 92 LYS A CA 1
ATOM 524 C C . LYS A 1 92 ? 37.771 -10.841 46.976 1.00 41.79 92 LYS A C 1
ATOM 525 O O . LYS A 1 92 ? 38.005 -11.363 45.929 1.00 42.02 92 LYS A O 1
ATOM 531 N N . ILE A 1 93 ? 38.741 -10.308 47.680 1.00 41.86 93 ILE A N 1
ATOM 532 C CA . ILE A 1 93 ? 40.122 -10.474 47.207 1.00 42.21 93 ILE A CA 1
ATOM 533 C C . ILE A 1 93 ? 41.010 -11.064 48.333 1.00 43.41 93 ILE A C 1
ATOM 534 O O . ILE A 1 93 ? 41.282 -10.402 49.370 1.00 43.67 93 ILE A O 1
ATOM 539 N N . HIS A 1 94 ? 41.433 -12.312 48.113 1.00 44.27 94 HIS A N 1
ATOM 540 C CA . HIS A 1 94 ? 42.259 -13.059 49.030 1.00 45.19 94 HIS A CA 1
ATOM 541 C C . HIS A 1 94 ? 43.525 -12.269 49.403 1.00 46.05 94 HIS A C 1
ATOM 542 O O . HIS A 1 94 ? 44.202 -11.741 48.536 1.00 45.94 94 HIS A O 1
ATOM 549 N N . GLU A 1 95 ? 43.847 -12.198 50.695 1.00 47.72 95 GLU A N 1
ATOM 550 C CA . GLU A 1 95 ? 45.012 -11.450 51.208 1.00 48.91 95 GLU A CA 1
ATOM 551 C C . GLU A 1 95 ? 46.297 -11.521 50.358 1.00 48.92 95 GLU A C 1
ATOM 552 O O . GLU A 1 95 ? 46.858 -10.503 49.974 1.00 49.01 95 GLU A O 1
ATOM 558 N N . LYS A 1 96 ? 46.768 -12.738 50.106 1.00 49.38 96 LYS A N 1
ATOM 559 C CA . LYS A 1 96 ? 48.015 -12.980 49.373 1.00 49.23 96 LYS A CA 1
ATOM 560 C C . LYS A 1 96 ? 47.755 -13.129 47.872 1.00 48.58 96 LYS A C 1
ATOM 561 O O . LYS A 1 96 ? 48.419 -13.937 47.159 1.00 48.76 96 LYS A O 1
ATOM 567 N N . ALA A 1 97 ? 46.787 -12.331 47.411 1.00 46.72 97 ALA A N 1
ATOM 568 C CA . ALA A 1 97 ? 46.369 -12.324 46.028 1.00 44.78 97 ALA A CA 1
ATOM 569 C C . ALA A 1 97 ? 47.381 -11.610 45.184 1.00 43.75 97 ALA A C 1
ATOM 570 O O . ALA A 1 97 ? 47.840 -12.150 44.165 1.00 43.42 97 ALA A O 1
ATOM 572 N N . PHE A 1 98 ? 47.725 -10.400 45.635 1.00 42.52 98 PHE A N 1
ATOM 573 C CA . PHE A 1 98 ? 48.681 -9.507 44.948 1.00 41.81 98 PHE A CA 1
ATOM 574 C C . PHE A 1 98 ? 50.193 -9.738 45.222 1.00 42.13 98 PHE A C 1
ATOM 575 O O . PHE A 1 98 ? 51.049 -9.309 44.448 1.00 42.35 98 PHE A O 1
ATOM 583 N N . SER A 1 99 ? 50.496 -10.477 46.280 1.00 42.42 99 SER A N 1
ATOM 584 C CA . SER A 1 99 ? 51.870 -10.742 46.734 1.00 42.49 99 SER A CA 1
ATOM 585 C C . SER A 1 99 ? 52.904 -11.347 45.726 1.00 42.11 99 SER A C 1
ATOM 586 O O . SER A 1 99 ? 54.104 -11.164 45.869 1.00 41.31 99 SER A O 1
ATOM 589 N N . PRO A 1 100 ? 52.473 -12.070 44.716 1.00 42.48 100 PRO A N 1
ATOM 590 C CA . PRO A 1 100 ? 53.417 -12.525 43.706 1.00 42.74 100 PRO A CA 1
ATOM 591 C C . PRO A 1 100 ? 53.716 -11.448 42.666 1.00 42.95 100 PRO A C 1
ATOM 592 O O . PRO A 1 100 ? 54.437 -11.719 41.697 1.00 43.21 100 PRO A O 1
ATOM 596 N N . LEU A 1 101 ? 53.163 -10.245 42.840 1.00 43.15 101 LEU A N 1
ATOM 597 C CA . LEU A 1 101 ? 53.231 -9.191 41.801 1.00 43.61 101 LEU A CA 1
ATOM 598 C C . LEU A 1 101 ? 54.369 -8.172 41.833 1.00 44.95 101 LEU A C 1
ATOM 599 O O . LEU A 1 101 ? 54.218 -7.074 41.320 1.00 45.46 101 LEU A O 1
ATOM 604 N N . ARG A 1 102 ? 55.516 -8.587 42.371 1.00 46.36 102 ARG A N 1
ATOM 605 C CA . ARG A 1 102 ? 56.725 -7.760 42.628 1.00 47.83 102 ARG A CA 1
ATOM 606 C C . ARG A 1 102 ? 56.973 -6.482 41.766 1.00 46.95 102 ARG A C 1
ATOM 607 O O . ARG A 1 102 ? 57.450 -5.463 42.296 1.00 46.63 102 ARG A O 1
ATOM 615 N N . LYS A 1 103 ? 56.682 -6.503 40.464 1.00 45.48 103 LYS A N 1
ATOM 616 C CA . LYS A 1 103 ? 56.979 -5.304 39.691 1.00 44.76 103 LYS A CA 1
ATOM 617 C C . LYS A 1 103 ? 55.755 -4.543 39.276 1.00 43.78 103 LYS A C 1
ATOM 618 O O . LYS A 1 103 ? 55.872 -3.440 38.756 1.00 44.30 103 LYS A O 1
ATOM 624 N N . LEU A 1 104 ? 54.581 -5.118 39.513 1.00 41.61 104 LEU A N 1
ATOM 625 C CA . LEU A 1 104 ? 53.324 -4.394 39.253 1.00 39.60 104 LEU A CA 1
ATOM 626 C C . LEU A 1 104 ? 53.277 -2.850 39.624 1.00 38.72 104 LEU A C 1
ATOM 627 O O . LEU A 1 104 ? 53.438 -2.428 40.796 1.00 38.01 104 LEU A O 1
ATOM 632 N N . GLN A 1 105 ? 53.033 -2.020 38.602 1.00 37.44 105 GLN A N 1
ATOM 633 C CA . GLN A 1 105 ? 52.893 -0.553 38.760 1.00 35.58 105 GLN A CA 1
ATOM 634 C C . GLN A 1 105 ? 51.504 0.010 38.458 1.00 33.63 105 GLN A C 1
ATOM 635 O O . GLN A 1 105 ? 51.185 1.106 38.898 1.00 33.33 105 GLN A O 1
ATOM 641 N N . LYS A 1 106 ? 50.715 -0.686 37.652 1.00 31.69 106 LYS A N 1
ATOM 642 C CA . LYS A 1 106 ? 49.376 -0.209 37.394 1.00 30.82 106 LYS A CA 1
ATOM 643 C C . LYS A 1 106 ? 48.300 -1.214 37.810 1.00 30.37 106 LYS A C 1
ATOM 644 O O . LYS A 1 106 ? 48.393 -2.368 37.399 1.00 30.93 106 LYS A O 1
ATOM 650 N N . LEU A 1 107 ? 47.316 -0.795 38.641 1.00 28.45 107 LEU A N 1
ATOM 651 C CA . LEU A 1 107 ? 46.182 -1.643 39.091 1.00 26.14 107 LEU A CA 1
ATOM 652 C C . LEU A 1 107 ? 44.916 -0.832 38.893 1.00 26.03 107 LEU A C 1
ATOM 653 O O . LEU A 1 107 ? 44.576 0.068 39.707 1.00 24.67 107 LEU A O 1
ATOM 658 N N . TYR A 1 108 ? 44.240 -1.134 37.781 1.00 25.27 108 TYR A N 1
ATOM 659 C CA . TYR A 1 108 ? 42.951 -0.512 37.464 1.00 24.19 108 TYR A CA 1
ATOM 660 C C . TYR A 1 108 ? 41.853 -1.510 37.883 1.00 24.11 108 TYR A C 1
ATOM 661 O O . TYR A 1 108 ? 41.699 -2.552 37.228 1.00 25.43 108 TYR A O 1
ATOM 670 N N . ILE A 1 109 ? 41.140 -1.276 38.976 1.00 22.84 109 ILE A N 1
ATOM 671 C CA . ILE A 1 109 ? 40.008 -2.140 39.258 1.00 22.46 109 ILE A CA 1
ATOM 672 C C . ILE A 1 109 ? 38.775 -1.326 39.422 1.00 23.06 109 ILE A C 1
ATOM 673 O O . ILE A 1 109 ? 38.153 -1.330 40.503 1.00 22.41 109 ILE A O 1
ATOM 678 N N . SER A 1 110 ? 38.429 -0.623 38.341 1.00 23.88 110 SER A N 1
ATOM 679 C CA . SER A 1 110 ? 37.254 0.248 38.322 1.00 24.84 110 SER A CA 1
ATOM 680 C C . SER A 1 110 ? 36.006 -0.588 38.031 1.00 25.96 110 SER A C 1
ATOM 681 O O . SER A 1 110 ? 36.133 -1.689 37.456 1.00 26.96 110 SER A O 1
ATOM 684 N N . LYS A 1 111 ? 34.825 -0.070 38.427 1.00 26.99 111 LYS A N 1
ATOM 685 C CA . LYS A 1 111 ? 33.508 -0.639 38.081 1.00 27.16 111 LYS A CA 1
ATOM 686 C C . LYS A 1 111 ? 33.381 -2.058 38.514 1.00 27.04 111 LYS A C 1
ATOM 687 O O . LYS A 1 111 ? 33.192 -2.939 37.683 1.00 27.08 111 LYS A O 1
ATOM 693 N N . ASN A 1 112 ? 33.534 -2.287 39.807 1.00 27.33 112 ASN A N 1
ATOM 694 C CA . ASN A 1 112 ? 33.436 -3.627 40.378 1.00 27.85 112 ASN A CA 1
ATOM 695 C C . ASN A 1 112 ? 32.590 -3.576 41.614 1.00 28.77 112 ASN A C 1
ATOM 696 O O . ASN A 1 112 ? 32.086 -2.531 41.994 1.00 28.81 112 ASN A O 1
ATOM 701 N N . HIS A 1 113 ? 32.438 -4.715 42.252 1.00 30.93 113 HIS A N 1
ATOM 702 C CA . HIS A 1 113 ? 31.678 -4.762 43.483 1.00 33.16 113 HIS A CA 1
ATOM 703 C C . HIS A 1 113 ? 32.566 -4.702 44.729 1.00 33.80 113 HIS A C 1
ATOM 704 O O . HIS A 1 113 ? 32.170 -5.181 45.785 1.00 34.57 113 HIS A O 1
ATOM 711 N N . LEU A 1 114 ? 33.769 -4.152 44.603 1.00 33.83 114 LEU A N 1
ATOM 712 C CA . LEU A 1 114 ? 34.650 -4.053 45.754 1.00 35.12 114 LEU A CA 1
ATOM 713 C C . LEU A 1 114 ? 33.958 -3.383 46.997 1.00 36.19 114 LEU A C 1
ATOM 714 O O . LEU A 1 114 ? 33.106 -2.491 46.837 1.00 36.88 114 LEU A O 1
ATOM 719 N N . VAL A 1 115 ? 34.303 -3.822 48.220 1.00 36.98 115 VAL A N 1
ATOM 720 C CA . VAL A 1 115 ? 33.670 -3.317 49.465 1.00 38.03 115 VAL A CA 1
ATOM 721 C C . VAL A 1 115 ? 34.715 -2.863 50.529 1.00 38.82 115 VAL A C 1
ATOM 722 O O . VAL A 1 115 ? 34.374 -2.599 51.682 1.00 38.41 115 VAL A O 1
ATOM 726 N N . GLU A 1 116 ? 35.985 -2.765 50.117 1.00 40.04 116 GLU A N 1
ATOM 727 C CA . GLU A 1 116 ? 37.128 -2.335 50.980 1.00 41.19 116 GLU A CA 1
ATOM 728 C C . GLU A 1 116 ? 38.354 -2.050 50.099 1.00 40.57 116 GLU A C 1
ATOM 729 O O . GLU A 1 116 ? 38.602 -2.815 49.192 1.00 41.24 116 GLU A O 1
ATOM 735 N N . ILE A 1 117 ? 39.100 -0.972 50.304 1.00 39.61 117 ILE A N 1
ATOM 736 C CA . ILE A 1 117 ? 40.332 -0.867 49.546 1.00 39.79 117 ILE A CA 1
ATOM 737 C C . ILE A 1 117 ? 41.120 -2.171 49.771 1.00 39.93 117 ILE A C 1
ATOM 738 O O . ILE A 1 117 ? 41.297 -2.581 50.924 1.00 39.40 117 ILE A O 1
ATOM 743 N N . PRO A 1 118 ? 41.573 -2.854 48.712 1.00 39.99 118 PRO A N 1
ATOM 744 C CA . PRO A 1 118 ? 42.310 -4.095 48.875 1.00 40.53 118 PRO A CA 1
ATOM 745 C C . PRO A 1 118 ? 43.606 -3.795 49.563 1.00 41.68 118 PRO A C 1
ATOM 746 O O . PRO A 1 118 ? 44.201 -2.779 49.268 1.00 41.88 118 PRO A O 1
ATOM 750 N N . PRO A 1 119 ? 44.033 -4.636 50.502 1.00 42.60 119 PRO A N 1
ATOM 751 C CA . PRO A 1 119 ? 45.325 -4.446 51.179 1.00 42.73 119 PRO A CA 1
ATOM 752 C C . PRO A 1 119 ? 46.526 -5.156 50.468 1.00 42.91 119 PRO A C 1
ATOM 753 O O . PRO A 1 119 ? 46.348 -5.902 49.484 1.00 42.70 119 PRO A O 1
ATOM 757 N N . ASN A 1 120 ? 47.740 -4.859 50.913 1.00 42.48 120 ASN A N 1
ATOM 758 C CA . ASN A 1 120 ? 48.896 -5.643 50.513 1.00 42.10 120 ASN A CA 1
ATOM 759 C C . ASN A 1 120 ? 49.244 -5.515 49.100 1.00 41.13 120 ASN A C 1
ATOM 760 O O . ASN A 1 120 ? 49.898 -6.410 48.540 1.00 41.31 120 ASN A O 1
ATOM 765 N N . LEU A 1 121 ? 48.774 -4.429 48.516 1.00 39.68 121 LEU A N 1
ATOM 766 C CA . LEU A 1 121 ? 49.018 -4.169 47.115 1.00 38.09 121 LEU A CA 1
ATOM 767 C C . LEU A 1 121 ? 50.480 -4.004 47.016 1.00 37.22 121 LEU A C 1
ATOM 768 O O . LEU A 1 121 ? 51.150 -3.740 47.996 1.00 36.73 121 LEU A O 1
ATOM 773 N N . PRO A 1 122 ? 50.975 -4.161 45.822 1.00 37.35 122 PRO A N 1
ATOM 774 C CA . PRO A 1 122 ? 52.449 -4.131 45.542 1.00 38.32 122 PRO A CA 1
ATOM 775 C C . PRO A 1 122 ? 53.240 -2.810 45.711 1.00 38.03 122 PRO A C 1
ATOM 776 O O . PRO A 1 122 ? 53.136 -1.921 44.892 1.00 38.03 122 PRO A O 1
ATOM 780 N N . SER A 1 123 ? 54.076 -2.712 46.731 1.00 37.78 123 SER A N 1
ATOM 781 C CA . SER A 1 123 ? 54.797 -1.475 46.926 1.00 37.53 123 SER A CA 1
ATOM 782 C C . SER A 1 123 ? 55.321 -0.848 45.633 1.00 37.33 123 SER A C 1
ATOM 783 O O . SER A 1 123 ? 55.606 0.360 45.602 1.00 38.14 123 SER A O 1
ATOM 786 N N . SER A 1 124 ? 55.434 -1.647 44.578 1.00 36.67 124 SER A N 1
ATOM 787 C CA . SER A 1 124 ? 55.845 -1.143 43.248 1.00 36.92 124 SER A CA 1
ATOM 788 C C . SER A 1 124 ? 54.851 -0.120 42.599 1.00 37.05 124 SER A C 1
ATOM 789 O O . SER A 1 124 ? 55.236 0.883 41.966 1.00 36.86 124 SER A O 1
ATOM 792 N N . LEU A 1 125 ? 53.569 -0.413 42.781 1.00 36.56 125 LEU A N 1
ATOM 793 C CA . LEU A 1 125 ? 52.450 0.446 42.364 1.00 34.91 125 LEU A CA 1
ATOM 794 C C . LEU A 1 125 ? 52.623 1.974 42.425 1.00 33.23 125 LEU A C 1
ATOM 795 O O . LEU A 1 125 ? 53.011 2.567 43.416 1.00 30.06 125 LEU A O 1
ATOM 800 N N . VAL A 1 126 ? 52.264 2.579 41.310 1.00 33.09 126 VAL A N 1
ATOM 801 C CA . VAL A 1 126 ? 52.330 3.994 41.123 1.00 33.65 126 VAL A CA 1
ATOM 802 C C . VAL A 1 126 ? 50.956 4.536 40.719 1.00 34.31 126 VAL A C 1
ATOM 803 O O . VAL A 1 126 ? 50.693 5.727 40.959 1.00 36.05 126 VAL A O 1
ATOM 807 N N . GLU A 1 127 ? 50.081 3.736 40.093 1.00 33.12 127 GLU A N 1
ATOM 808 C CA . GLU A 1 127 ? 48.750 4.278 39.766 1.00 32.07 127 GLU A CA 1
ATOM 809 C C . GLU A 1 127 ? 47.719 3.345 40.306 1.00 30.38 127 GLU A C 1
ATOM 810 O O . GLU A 1 127 ? 47.953 2.177 40.238 1.00 31.19 127 GLU A O 1
ATOM 816 N N . LEU A 1 128 ? 46.618 3.821 40.891 1.00 28.51 128 LEU A N 1
ATOM 817 C CA . LEU A 1 128 ? 45.552 2.893 41.434 1.00 27.32 128 LEU A CA 1
ATOM 818 C C . LEU A 1 128 ? 44.100 3.335 41.140 1.00 27.19 128 LEU A C 1
ATOM 819 O O . LEU A 1 128 ? 43.515 4.198 41.837 1.00 27.06 128 LEU A O 1
ATOM 824 N N . ARG A 1 129 ? 43.507 2.749 40.107 1.00 26.94 129 ARG A N 1
ATOM 825 C CA . ARG A 1 129 ? 42.150 3.158 39.750 1.00 27.20 129 ARG A CA 1
ATOM 826 C C . ARG A 1 129 ? 41.128 2.294 40.451 1.00 27.11 129 ARG A C 1
ATOM 827 O O . ARG A 1 129 ? 41.217 1.069 40.368 1.00 27.83 129 ARG A O 1
ATOM 835 N N . ILE A 1 130 ? 40.167 2.881 41.146 1.00 26.31 130 ILE A N 1
ATOM 836 C CA . ILE A 1 130 ? 39.220 2.034 41.858 1.00 26.24 130 ILE A CA 1
ATOM 837 C C . ILE A 1 130 ? 37.846 2.719 42.044 1.00 26.73 130 ILE A C 1
ATOM 838 O O . ILE A 1 130 ? 37.213 2.726 43.100 1.00 26.47 130 ILE A O 1
ATOM 843 N N . HIS A 1 131 ? 37.437 3.301 40.926 1.00 27.69 131 HIS A N 1
ATOM 844 C CA . HIS A 1 131 ? 36.182 4.028 40.674 1.00 29.09 131 HIS A CA 1
ATOM 845 C C . HIS A 1 131 ? 34.942 3.124 40.546 1.00 30.25 131 HIS A C 1
ATOM 846 O O . HIS A 1 131 ? 35.060 1.944 40.229 1.00 32.05 131 HIS A O 1
ATOM 853 N N . ASP A 1 132 ? 33.750 3.675 40.750 1.00 30.24 132 ASP A N 1
ATOM 854 C CA . ASP A 1 132 ? 32.527 2.881 40.623 1.00 30.87 132 ASP A CA 1
ATOM 855 C C . ASP A 1 132 ? 32.424 1.645 41.463 1.00 30.59 132 ASP A C 1
ATOM 856 O O . ASP A 1 132 ? 31.867 0.654 41.036 1.00 29.93 132 ASP A O 1
ATOM 861 N N . ASN A 1 133 ? 32.964 1.663 42.651 1.00 30.83 133 ASN A N 1
ATOM 862 C CA . ASN A 1 133 ? 32.893 0.486 43.420 1.00 31.62 133 ASN A CA 1
ATOM 863 C C . ASN A 1 133 ? 31.900 0.716 44.474 1.00 32.64 133 ASN A C 1
ATOM 864 O O . ASN A 1 133 ? 31.017 1.571 44.301 1.00 32.57 133 ASN A O 1
ATOM 869 N N . ARG A 1 134 ? 32.033 -0.055 45.550 1.00 34.37 134 ARG A N 1
ATOM 870 C CA . ARG A 1 134 ? 31.136 -0.005 46.699 1.00 36.13 134 ARG A CA 1
ATOM 871 C C . ARG A 1 134 ? 31.888 0.198 48.021 1.00 36.15 134 ARG A C 1
ATOM 872 O O . ARG A 1 134 ? 31.504 -0.342 49.021 1.00 36.76 134 ARG A O 1
ATOM 880 N N . ILE A 1 135 ? 32.952 0.973 48.041 1.00 36.45 135 ILE A N 1
ATOM 881 C CA . ILE A 1 135 ? 33.725 1.143 49.266 1.00 37.40 135 ILE A CA 1
ATOM 882 C C . ILE A 1 135 ? 33.050 2.163 50.170 1.00 38.57 135 ILE A C 1
ATOM 883 O O . ILE A 1 135 ? 32.817 3.290 49.767 1.00 38.31 135 ILE A O 1
ATOM 888 N N . ARG A 1 136 ? 32.712 1.772 51.388 1.00 40.09 136 ARG A N 1
ATOM 889 C CA . ARG A 1 136 ? 32.057 2.722 52.251 1.00 42.03 136 ARG A CA 1
ATOM 890 C C . ARG A 1 136 ? 32.963 3.422 53.271 1.00 42.67 136 ARG A C 1
ATOM 891 O O . ARG A 1 136 ? 32.750 4.581 53.606 1.00 43.07 136 ARG A O 1
ATOM 899 N N . LYS A 1 137 ? 33.992 2.736 53.745 1.00 43.17 137 LYS A N 1
ATOM 900 C CA . LYS A 1 137 ? 34.969 3.359 54.637 1.00 43.56 137 LYS A CA 1
ATOM 901 C C . LYS A 1 137 ? 36.436 2.949 54.351 1.00 43.92 137 LYS A C 1
ATOM 902 O O . LYS A 1 137 ? 36.755 1.759 54.235 1.00 44.13 137 LYS A O 1
ATOM 908 N N . VAL A 1 138 ? 37.324 3.942 54.224 1.00 43.67 138 VAL A N 1
ATOM 909 C CA . VAL A 1 138 ? 38.763 3.686 54.079 1.00 43.23 138 VAL A CA 1
ATOM 910 C C . VAL A 1 138 ? 39.546 3.834 55.424 1.00 43.79 138 VAL A C 1
ATOM 911 O O . VAL A 1 138 ? 39.656 4.932 55.982 1.00 42.91 138 VAL A O 1
ATOM 915 N N . PRO A 1 139 ? 40.073 2.710 55.925 1.00 44.86 139 PRO A N 1
ATOM 916 C CA . PRO A 1 139 ? 40.582 2.623 57.267 1.00 45.91 139 PRO A CA 1
ATOM 917 C C . PRO A 1 139 ? 41.895 3.254 57.296 1.00 47.71 139 PRO A C 1
ATOM 918 O O . PRO A 1 139 ? 42.183 4.029 56.392 1.00 48.41 139 PRO A O 1
ATOM 922 N N . LYS A 1 140 ? 42.715 2.886 58.277 1.00 49.01 140 LYS A N 1
ATOM 923 C CA . LYS A 1 140 ? 43.974 3.591 58.496 1.00 50.57 140 LYS A CA 1
ATOM 924 C C . LYS A 1 140 ? 45.179 3.163 57.695 1.00 51.17 140 LYS A C 1
ATOM 925 O O . LYS A 1 140 ? 45.521 3.781 56.692 1.00 50.87 140 LYS A O 1
ATOM 931 N N . GLY A 1 141 ? 45.853 2.129 58.162 1.00 52.07 141 GLY A N 1
ATOM 932 C CA . GLY A 1 141 ? 47.127 1.729 57.535 1.00 53.56 141 GLY A CA 1
ATOM 933 C C . GLY A 1 141 ? 46.974 1.076 56.161 1.00 53.92 141 GLY A C 1
ATOM 934 O O . GLY A 1 141 ? 47.873 0.322 55.681 1.00 54.18 141 GLY A O 1
ATOM 935 N N . VAL A 1 142 ? 45.835 1.368 55.531 1.00 53.59 142 VAL A N 1
ATOM 936 C CA . VAL A 1 142 ? 45.496 0.742 54.273 1.00 52.64 142 VAL A CA 1
ATOM 937 C C . VAL A 1 142 ? 46.558 1.017 53.229 1.00 52.17 142 VAL A C 1
ATOM 938 O O . VAL A 1 142 ? 46.994 0.086 52.528 1.00 51.35 142 VAL A O 1
ATOM 942 N N . PHE A 1 143 ? 46.977 2.286 53.161 1.00 51.71 143 PHE A N 1
ATOM 943 C CA . PHE A 1 143 ? 48.006 2.715 52.211 1.00 52.09 143 PHE A CA 1
ATOM 944 C C . PHE A 1 143 ? 49.386 2.790 52.834 1.00 52.34 143 PHE A C 1
ATOM 945 O O . PHE A 1 143 ? 50.342 3.279 52.182 1.00 52.37 143 PHE A O 1
ATOM 953 N N . SER A 1 144 ? 49.477 2.322 54.081 1.00 52.42 144 SER A N 1
ATOM 954 C CA . SER A 1 144 ? 50.722 2.374 54.847 1.00 53.10 144 SER A CA 1
ATOM 955 C C . SER A 1 144 ? 52.007 1.825 54.142 1.00 53.55 144 SER A C 1
ATOM 956 O O . SER A 1 144 ? 53.120 2.358 54.346 1.00 53.83 144 SER A O 1
ATOM 959 N N . GLY A 1 145 ? 51.836 0.785 53.317 1.00 53.27 145 GLY A N 1
ATOM 960 C CA . GLY A 1 145 ? 52.933 0.145 52.596 1.00 52.58 145 GLY A CA 1
ATOM 961 C C . GLY A 1 145 ? 53.432 0.885 51.378 1.00 51.73 145 GLY A C 1
ATOM 962 O O . GLY A 1 145 ? 54.608 1.020 51.193 1.00 51.49 145 GLY A O 1
ATOM 963 N N . LEU A 1 146 ? 52.534 1.371 50.545 1.00 51.31 146 LEU A N 1
ATOM 964 C CA . LEU A 1 146 ? 52.939 2.031 49.314 1.00 51.50 146 LEU A CA 1
ATOM 965 C C . LEU A 1 146 ? 53.864 3.226 49.561 1.00 51.73 146 LEU A C 1
ATOM 966 O O . LEU A 1 146 ? 53.724 3.916 50.571 1.00 51.70 146 LEU A O 1
ATOM 971 N N . ARG A 1 147 ? 54.812 3.443 48.638 1.00 51.59 147 ARG A N 1
ATOM 972 C CA . ARG A 1 147 ? 55.819 4.522 48.706 1.00 51.09 147 ARG A CA 1
ATOM 973 C C . ARG A 1 147 ? 56.183 5.000 47.333 1.00 50.03 147 ARG A C 1
ATOM 974 O O . ARG A 1 147 ? 57.236 5.579 47.146 1.00 48.92 147 ARG A O 1
ATOM 982 N N . ASN A 1 148 ? 55.330 4.701 46.366 1.00 49.37 148 ASN A N 1
ATOM 983 C CA . ASN A 1 148 ? 55.504 5.180 44.994 1.00 48.90 148 ASN A CA 1
ATOM 984 C C . ASN A 1 148 ? 54.220 5.714 44.383 1.00 47.68 148 ASN A C 1
ATOM 985 O O . ASN A 1 148 ? 54.202 6.136 43.227 1.00 47.67 148 ASN A O 1
ATOM 990 N N . MET A 1 149 ? 53.152 5.697 45.176 1.00 46.09 149 MET A N 1
ATOM 991 C CA . MET A 1 149 ? 51.869 6.132 44.707 1.00 43.91 149 MET A CA 1
ATOM 992 C C . MET A 1 149 ? 51.993 7.521 44.174 1.00 42.46 149 MET A C 1
ATOM 993 O O . MET A 1 149 ? 53.019 8.148 44.318 1.00 42.66 149 MET A O 1
ATOM 998 N N . ASN A 1 150 ? 50.966 7.984 43.488 1.00 40.47 150 ASN A N 1
ATOM 999 C CA . ASN A 1 150 ? 50.920 9.381 43.033 1.00 38.43 150 ASN A CA 1
ATOM 1000 C C . ASN A 1 150 ? 49.574 9.627 42.339 1.00 36.00 150 ASN A C 1
ATOM 1001 O O . ASN A 1 150 ? 49.110 10.786 42.204 1.00 36.58 150 ASN A O 1
ATOM 1006 N N . CYS A 1 151 ? 48.947 8.507 41.957 1.00 31.60 151 CYS A N 1
ATOM 1007 C CA . CYS A 1 151 ? 47.689 8.555 41.289 1.00 28.38 151 CYS A CA 1
ATOM 1008 C C . CYS A 1 151 ? 46.784 7.626 42.040 1.00 26.49 151 CYS A C 1
ATOM 1009 O O . CYS A 1 151 ? 47.210 6.560 42.479 1.00 26.25 151 CYS A O 1
ATOM 1012 N N . ILE A 1 152 ? 45.541 8.080 42.208 1.00 24.35 152 ILE A N 1
ATOM 1013 C CA . ILE A 1 152 ? 44.504 7.344 42.947 1.00 21.01 152 ILE A CA 1
ATOM 1014 C C . ILE A 1 152 ? 43.097 7.808 42.585 1.00 21.05 152 ILE A C 1
ATOM 1015 O O . ILE A 1 152 ? 42.596 8.880 43.020 1.00 21.16 152 ILE A O 1
ATOM 1020 N N . GLU A 1 153 ? 42.459 6.983 41.783 1.00 20.48 153 GLU A N 1
ATOM 1021 C CA . GLU A 1 153 ? 41.094 7.228 41.530 1.00 20.35 153 GLU A CA 1
ATOM 1022 C C . GLU A 1 153 ? 40.239 6.502 42.569 1.00 20.16 153 GLU A C 1
ATOM 1023 O O . GLU A 1 153 ? 40.455 5.347 42.797 1.00 20.66 153 GLU A O 1
ATOM 1029 N N . MET A 1 154 ? 39.323 7.176 43.248 1.00 20.10 154 MET A N 1
ATOM 1030 C CA . MET A 1 154 ? 38.433 6.490 44.202 1.00 20.17 154 MET A CA 1
ATOM 1031 C C . MET A 1 154 ? 36.983 6.984 44.071 1.00 20.50 154 MET A C 1
ATOM 1032 O O . MET A 1 154 ? 36.148 6.728 44.983 1.00 20.34 154 MET A O 1
ATOM 1037 N N . GLY A 1 155 ? 36.677 7.727 43.007 1.00 20.92 155 GLY A N 1
ATOM 1038 C CA . GLY A 1 155 ? 35.312 8.178 42.831 1.00 22.57 155 GLY A CA 1
ATOM 1039 C C . GLY A 1 155 ? 34.338 7.036 42.494 1.00 24.52 155 GLY A C 1
ATOM 1040 O O . GLY A 1 155 ? 34.720 5.861 42.373 1.00 24.73 155 GLY A O 1
ATOM 1041 N N . GLY A 1 156 ? 33.064 7.394 42.328 1.00 26.11 156 GLY A N 1
ATOM 1042 C CA . GLY A 1 156 ? 32.029 6.465 41.946 1.00 27.17 156 GLY A CA 1
ATOM 1043 C C . GLY A 1 156 ? 31.797 5.641 43.157 1.00 28.52 156 GLY A C 1
ATOM 1044 O O . GLY A 1 156 ? 31.114 4.636 43.109 1.00 29.32 156 GLY A O 1
ATOM 1045 N N . ASN A 1 157 ? 32.407 6.046 44.255 1.00 29.94 157 ASN A N 1
ATOM 1046 C CA . ASN A 1 157 ? 32.177 5.320 45.504 1.00 32.52 157 ASN A CA 1
ATOM 1047 C C . ASN A 1 157 ? 31.205 6.007 46.476 1.00 33.52 157 ASN A C 1
ATOM 1048 O O . ASN A 1 157 ? 30.936 7.203 46.355 1.00 34.30 157 ASN A O 1
ATOM 1053 N N . PRO A 1 158 ? 30.605 5.255 47.380 1.00 34.18 158 PRO A N 1
ATOM 1054 C CA . PRO A 1 158 ? 29.699 5.864 48.278 1.00 34.18 158 PRO A CA 1
ATOM 1055 C C . PRO A 1 158 ? 30.446 6.024 49.583 1.00 33.95 158 PRO A C 1
ATOM 1056 O O . PRO A 1 158 ? 30.448 5.126 50.421 1.00 33.83 158 PRO A O 1
ATOM 1060 N N . LEU A 1 159 ? 31.152 7.123 49.741 1.00 33.94 159 LEU A N 1
ATOM 1061 C CA . LEU A 1 159 ? 31.665 7.376 51.069 1.00 35.79 159 LEU A CA 1
ATOM 1062 C C . LEU A 1 159 ? 31.313 8.774 51.560 1.00 37.68 159 LEU A C 1
ATOM 1063 O O . LEU A 1 159 ? 31.270 9.728 50.802 1.00 37.35 159 LEU A O 1
ATOM 1068 N N . GLU A 1 160 ? 30.979 8.853 52.833 1.00 40.22 160 GLU A N 1
ATOM 1069 C CA . GLU A 1 160 ? 30.652 10.092 53.460 1.00 42.78 160 GLU A CA 1
ATOM 1070 C C . GLU A 1 160 ? 31.880 10.545 54.201 1.00 43.30 160 GLU A C 1
ATOM 1071 O O . GLU A 1 160 ? 32.771 9.766 54.406 1.00 43.09 160 GLU A O 1
ATOM 1077 N N . ASN A 1 161 ? 31.970 11.794 54.611 1.00 44.57 161 ASN A N 1
ATOM 1078 C CA . ASN A 1 161 ? 33.196 12.166 55.282 1.00 46.06 161 ASN A CA 1
ATOM 1079 C C . ASN A 1 161 ? 33.462 11.322 56.504 1.00 47.16 161 ASN A C 1
ATOM 1080 O O . ASN A 1 161 ? 34.608 11.128 56.908 1.00 47.30 161 ASN A O 1
ATOM 1085 N N . SER A 1 162 ? 32.393 10.808 57.090 1.00 48.45 162 SER A N 1
ATOM 1086 C CA . SER A 1 162 ? 32.533 9.959 58.262 1.00 49.50 162 SER A CA 1
ATOM 1087 C C . SER A 1 162 ? 33.088 8.567 57.909 1.00 49.29 162 SER A C 1
ATOM 1088 O O . SER A 1 162 ? 33.442 7.804 58.781 1.00 49.28 162 SER A O 1
ATOM 1091 N N . GLY A 1 163 ? 33.156 8.223 56.629 1.00 49.16 163 GLY A N 1
ATOM 1092 C CA . GLY A 1 163 ? 33.832 6.979 56.202 1.00 48.75 163 GLY A CA 1
ATOM 1093 C C . GLY A 1 163 ? 35.369 7.039 56.252 1.00 48.47 163 GLY A C 1
ATOM 1094 O O . GLY A 1 163 ? 36.028 6.050 56.533 1.00 48.54 163 GLY A O 1
ATOM 1095 N N . PHE A 1 164 ? 35.970 8.185 55.962 1.00 48.39 164 PHE A N 1
ATOM 1096 C CA . PHE A 1 164 ? 37.416 8.284 56.111 1.00 48.61 164 PHE A CA 1
ATOM 1097 C C . PHE A 1 164 ? 37.743 8.127 57.559 1.00 48.85 164 PHE A C 1
ATOM 1098 O O . PHE A 1 164 ? 36.880 8.127 58.400 1.00 49.59 164 PHE A O 1
ATOM 1106 N N . GLU A 1 165 ? 39.008 8.059 57.867 1.00 49.19 165 GLU A N 1
ATOM 1107 C CA . GLU A 1 165 ? 39.371 7.727 59.210 1.00 50.10 165 GLU A CA 1
ATOM 1108 C C . GLU A 1 165 ? 40.729 8.322 59.524 1.00 49.64 165 GLU A C 1
ATOM 1109 O O . GLU A 1 165 ? 41.600 8.404 58.654 1.00 50.33 165 GLU A O 1
ATOM 1115 N N . PRO A 1 166 ? 40.910 8.769 60.752 1.00 48.78 166 PRO A N 1
ATOM 1116 C CA . PRO A 1 166 ? 42.156 9.353 61.171 1.00 48.43 166 PRO A CA 1
ATOM 1117 C C . PRO A 1 166 ? 43.434 8.682 60.612 1.00 47.54 166 PRO A C 1
ATOM 1118 O O . PRO A 1 166 ? 43.777 7.580 61.004 1.00 47.43 166 PRO A O 1
ATOM 1122 N N . GLY A 1 167 ? 44.157 9.358 59.737 1.00 46.99 167 GLY A N 1
ATOM 1123 C CA . GLY A 1 167 ? 45.385 8.799 59.231 1.00 46.47 167 GLY A CA 1
ATOM 1124 C C . GLY A 1 167 ? 45.098 7.728 58.207 1.00 46.34 167 GLY A C 1
ATOM 1125 O O . GLY A 1 167 ? 45.687 6.649 58.266 1.00 46.64 167 GLY A O 1
ATOM 1126 N N . ALA A 1 168 ? 44.183 8.009 57.271 1.00 46.14 168 ALA A N 1
ATOM 1127 C CA . ALA A 1 168 ? 43.842 7.037 56.223 1.00 45.63 168 ALA A CA 1
ATOM 1128 C C . ALA A 1 168 ? 44.920 7.096 55.177 1.00 45.89 168 ALA A C 1
ATOM 1129 O O . ALA A 1 168 ? 45.426 6.061 54.718 1.00 45.94 168 ALA A O 1
ATOM 1131 N N . PHE A 1 169 ? 45.280 8.318 54.804 1.00 45.89 169 PHE A N 1
ATOM 1132 C CA . PHE A 1 169 ? 46.327 8.513 53.809 1.00 45.88 169 PHE A CA 1
ATOM 1133 C C . PHE A 1 169 ? 47.689 8.775 54.456 1.00 46.22 169 PHE A C 1
ATOM 1134 O O . PHE A 1 169 ? 48.552 9.462 53.898 1.00 45.74 169 PHE A O 1
ATOM 1142 N N . ASP A 1 170 ? 47.856 8.167 55.624 1.00 47.12 170 ASP A N 1
ATOM 1143 C CA . ASP A 1 170 ? 48.999 8.334 56.476 1.00 47.81 170 ASP A CA 1
ATOM 1144 C C . ASP A 1 170 ? 50.259 7.859 55.812 1.00 47.29 170 ASP A C 1
ATOM 1145 O O . ASP A 1 170 ? 50.300 6.767 55.243 1.00 47.12 170 ASP A O 1
ATOM 1150 N N . GLY A 1 171 ? 51.307 8.666 55.940 1.00 46.67 171 GLY A N 1
ATOM 1151 C CA . GLY A 1 171 ? 52.539 8.412 55.214 1.00 45.56 171 GLY A CA 1
ATOM 1152 C C . GLY A 1 171 ? 52.179 7.896 53.828 1.00 44.59 171 GLY A C 1
ATOM 1153 O O . GLY A 1 171 ? 52.005 6.683 53.646 1.00 44.80 171 GLY A O 1
ATOM 1154 N N . LEU A 1 172 ? 52.013 8.806 52.864 1.00 43.32 172 LEU A N 1
ATOM 1155 C CA . LEU A 1 172 ? 51.721 8.427 51.479 1.00 42.57 172 LEU A CA 1
ATOM 1156 C C . LEU A 1 172 ? 52.051 9.561 50.561 1.00 42.18 172 LEU A C 1
ATOM 1157 O O . LEU A 1 172 ? 51.186 10.273 50.150 1.00 43.17 172 LEU A O 1
ATOM 1162 N N . LYS A 1 173 ? 53.310 9.729 50.226 1.00 41.10 173 LYS A N 1
ATOM 1163 C CA . LYS A 1 173 ? 53.710 10.874 49.453 1.00 40.29 173 LYS A CA 1
ATOM 1164 C C . LYS A 1 173 ? 53.157 10.759 48.048 1.00 39.25 173 LYS A C 1
ATOM 1165 O O . LYS A 1 173 ? 53.812 10.181 47.238 1.00 39.26 173 LYS A O 1
ATOM 1171 N N . LEU A 1 174 ? 51.978 11.294 47.724 1.00 38.20 174 LEU A N 1
ATOM 1172 C CA . LEU A 1 174 ? 51.440 11.164 46.336 1.00 37.30 174 LEU A CA 1
ATOM 1173 C C . LEU A 1 174 ? 50.923 12.459 45.765 1.00 36.01 174 LEU A C 1
ATOM 1174 O O . LEU A 1 174 ? 50.297 13.252 46.467 1.00 35.98 174 LEU A O 1
ATOM 1179 N N . ASN A 1 175 ? 51.119 12.650 44.474 1.00 34.13 175 ASN A N 1
ATOM 1180 C CA . ASN A 1 175 ? 50.740 13.936 43.892 1.00 32.98 175 ASN A CA 1
ATOM 1181 C C . ASN A 1 175 ? 49.298 14.079 43.281 1.00 31.39 175 ASN A C 1
ATOM 1182 O O . ASN A 1 175 ? 48.768 15.209 43.112 1.00 31.42 175 ASN A O 1
ATOM 1187 N N . TYR A 1 176 ? 48.633 12.974 42.972 1.00 28.96 176 TYR A N 1
ATOM 1188 C CA . TYR A 1 176 ? 47.313 13.150 42.391 1.00 27.33 176 TYR A CA 1
ATOM 1189 C C . TYR A 1 176 ? 46.292 12.470 43.263 1.00 25.26 176 TYR A C 1
ATOM 1190 O O . TYR A 1 176 ? 46.611 11.466 43.871 1.00 25.51 176 TYR A O 1
ATOM 1199 N N . LEU A 1 177 ? 45.079 12.986 43.340 1.00 22.86 177 LEU A N 1
ATOM 1200 C CA . LEU A 1 177 ? 44.056 12.230 44.053 1.00 21.76 177 LEU A CA 1
ATOM 1201 C C . LEU A 1 177 ? 42.636 12.622 43.646 1.00 20.87 177 LEU A C 1
ATOM 1202 O O . LEU A 1 177 ? 42.253 13.799 43.701 1.00 22.53 177 LEU A O 1
ATOM 1207 N N . ARG A 1 178 ? 41.815 11.666 43.248 1.00 19.22 178 ARG A N 1
ATOM 1208 C CA . ARG A 1 178 ? 40.514 12.124 42.906 1.00 17.94 178 ARG A CA 1
ATOM 1209 C C . ARG A 1 178 ? 39.467 11.300 43.605 1.00 17.61 178 ARG A C 1
ATOM 1210 O O . ARG A 1 178 ? 39.473 10.089 43.488 1.00 17.65 178 ARG A O 1
ATOM 1218 N N . ILE A 1 179 ? 38.590 11.976 44.350 1.00 16.71 179 ILE A N 1
ATOM 1219 C CA . ILE A 1 179 ? 37.494 11.364 45.107 1.00 14.09 179 ILE A CA 1
ATOM 1220 C C . ILE A 1 179 ? 36.203 12.048 44.681 1.00 14.03 179 ILE A C 1
ATOM 1221 O O . ILE A 1 179 ? 35.463 12.634 45.501 1.00 13.36 179 ILE A O 1
ATOM 1226 N N . SER A 1 180 ? 35.944 12.002 43.378 1.00 14.72 180 SER A N 1
ATOM 1227 C CA . SER A 1 180 ? 34.711 12.580 42.824 1.00 16.09 180 SER A CA 1
ATOM 1228 C C . SER A 1 180 ? 33.488 11.688 43.074 1.00 17.52 180 SER A C 1
ATOM 1229 O O . SER A 1 180 ? 33.611 10.561 43.529 1.00 18.02 180 SER A O 1
ATOM 1232 N N . GLU A 1 181 ? 32.312 12.210 42.771 1.00 18.96 181 GLU A N 1
ATOM 1233 C CA . GLU A 1 181 ? 31.129 11.396 42.710 1.00 20.82 181 GLU A CA 1
ATOM 1234 C C . GLU A 1 181 ? 30.921 10.521 43.954 1.00 20.87 181 GLU A C 1
ATOM 1235 O O . GLU A 1 181 ? 30.549 9.356 43.892 1.00 21.43 181 GLU A O 1
ATOM 1241 N N . ALA A 1 182 ? 31.187 11.063 45.113 1.00 21.56 182 ALA A N 1
ATOM 1242 C CA . ALA A 1 182 ? 31.014 10.256 46.284 1.00 22.88 182 ALA A CA 1
ATOM 1243 C C . ALA A 1 182 ? 30.064 10.981 47.151 1.00 24.14 182 ALA A C 1
ATOM 1244 O O . ALA A 1 182 ? 29.244 11.735 46.651 1.00 23.53 182 ALA A O 1
ATOM 1246 N N . LYS A 1 183 ? 30.190 10.768 48.453 1.00 26.44 183 LYS A N 1
ATOM 1247 C CA . LYS A 1 183 ? 29.247 11.353 49.398 1.00 29.62 183 LYS A CA 1
ATOM 1248 C C . LYS A 1 183 ? 29.934 12.354 50.325 1.00 30.99 183 LYS A C 1
ATOM 1249 O O . LYS A 1 183 ? 29.598 12.484 51.528 1.00 31.25 183 LYS A O 1
ATOM 1255 N N . LEU A 1 184 ? 30.902 13.069 49.758 1.00 32.13 184 LEU A N 1
ATOM 1256 C CA . LEU A 1 184 ? 31.593 14.091 50.519 1.00 33.02 184 LEU A CA 1
ATOM 1257 C C . LEU A 1 184 ? 30.639 15.235 50.882 1.00 34.17 184 LEU A C 1
ATOM 1258 O O . LEU A 1 184 ? 29.876 15.778 50.056 1.00 34.20 184 LEU A O 1
ATOM 1263 N N . THR A 1 185 ? 30.682 15.597 52.146 1.00 35.26 185 THR A N 1
ATOM 1264 C CA . THR A 1 185 ? 29.844 16.670 52.577 1.00 36.31 185 THR A CA 1
ATOM 1265 C C . THR A 1 185 ? 30.676 17.927 52.869 1.00 36.55 185 THR A C 1
ATOM 1266 O O . THR A 1 185 ? 30.167 19.037 52.838 1.00 36.73 185 THR A O 1
ATOM 1270 N N . GLY A 1 186 ? 31.964 17.735 53.113 1.00 37.20 186 GLY A N 1
ATOM 1271 C CA . GLY A 1 186 ? 32.911 18.836 53.183 1.00 37.67 186 GLY A CA 1
ATOM 1272 C C . GLY A 1 186 ? 34.307 18.385 52.735 1.00 37.96 186 GLY A C 1
ATOM 1273 O O . GLY A 1 186 ? 34.595 17.189 52.772 1.00 39.01 186 GLY A O 1
ATOM 1274 N N . ILE A 1 187 ? 35.186 19.309 52.323 1.00 37.54 187 ILE A N 1
ATOM 1275 C CA . ILE A 1 187 ? 36.557 18.974 51.916 1.00 37.15 187 ILE A CA 1
ATOM 1276 C C . ILE A 1 187 ? 37.321 18.265 52.998 1.00 38.58 187 ILE A C 1
ATOM 1277 O O . ILE A 1 187 ? 37.482 18.810 54.076 1.00 39.25 187 ILE A O 1
ATOM 1282 N N . PRO A 1 188 ? 37.805 17.055 52.723 1.00 39.66 188 PRO A N 1
ATOM 1283 C CA . PRO A 1 188 ? 38.639 16.286 53.722 1.00 40.46 188 PRO A CA 1
ATOM 1284 C C . PRO A 1 188 ? 39.900 17.022 54.226 1.00 41.22 188 PRO A C 1
ATOM 1285 O O . PRO A 1 188 ? 40.399 17.895 53.547 1.00 41.78 188 PRO A O 1
ATOM 1289 N N . LYS A 1 189 ? 40.398 16.703 55.413 1.00 42.72 189 LYS A N 1
ATOM 1290 C CA . LYS A 1 189 ? 41.538 17.455 55.912 1.00 44.65 189 LYS A CA 1
ATOM 1291 C C . LYS A 1 189 ? 42.833 16.691 55.992 1.00 45.13 189 LYS A C 1
ATOM 1292 O O . LYS A 1 189 ? 43.913 17.239 55.749 1.00 45.64 189 LYS A O 1
ATOM 1298 N N . ASP A 1 190 ? 42.750 15.424 56.320 1.00 45.80 190 ASP A N 1
ATOM 1299 C CA . ASP A 1 190 ? 43.968 14.670 56.485 1.00 46.63 190 ASP A CA 1
ATOM 1300 C C . ASP A 1 190 ? 44.381 13.895 55.231 1.00 45.57 190 ASP A C 1
ATOM 1301 O O . ASP A 1 190 ? 44.614 12.693 55.284 1.00 45.76 190 ASP A O 1
ATOM 1306 N N . LEU A 1 191 ? 44.475 14.593 54.108 1.00 44.22 191 LEU A N 1
ATOM 1307 C CA . LEU A 1 191 ? 44.899 14.015 52.856 1.00 42.52 191 LEU A CA 1
ATOM 1308 C C . LEU A 1 191 ? 46.382 14.174 52.839 1.00 42.26 191 LEU A C 1
ATOM 1309 O O . LEU A 1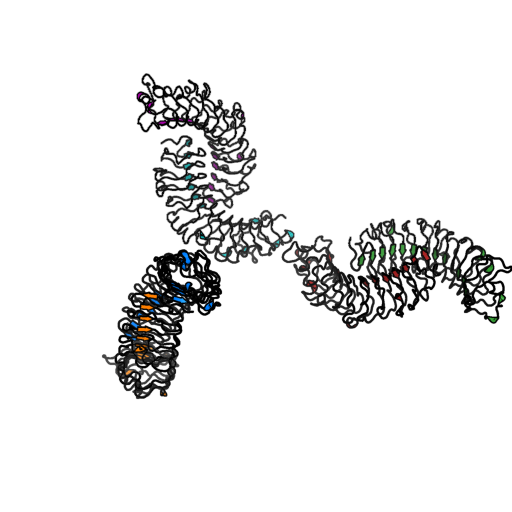 191 ? 46.981 14.617 53.809 1.00 42.44 191 LEU A O 1
ATOM 1314 N N . PRO A 1 192 ? 46.992 13.761 51.761 1.00 42.48 192 PRO A N 1
ATOM 1315 C CA . PRO A 1 192 ? 48.450 13.884 51.603 1.00 42.39 192 PRO A CA 1
ATOM 1316 C C . PRO A 1 192 ? 48.799 15.329 51.357 1.00 42.42 192 PRO A C 1
ATOM 1317 O O . PRO A 1 192 ? 48.058 16.003 50.633 1.00 41.91 192 PRO A O 1
ATOM 1321 N N . GLU A 1 193 ? 49.894 15.811 51.945 1.00 42.16 193 GLU A N 1
ATOM 1322 C CA . GLU A 1 193 ? 50.249 17.248 51.830 1.00 41.53 193 GLU A CA 1
ATOM 1323 C C . GLU A 1 193 ? 50.953 17.597 50.544 1.00 39.83 193 GLU A C 1
ATOM 1324 O O . GLU A 1 193 ? 50.920 18.753 50.057 1.00 39.51 193 GLU A O 1
ATOM 1330 N N . THR A 1 194 ? 51.594 16.543 50.051 1.00 37.73 194 THR A N 1
ATOM 1331 C CA . THR A 1 194 ? 52.375 16.451 48.831 1.00 34.82 194 THR A CA 1
ATOM 1332 C C . THR A 1 194 ? 51.519 16.597 47.553 1.00 31.63 194 THR A C 1
ATOM 1333 O O . THR A 1 194 ? 52.002 16.888 46.492 1.00 29.63 194 THR A O 1
ATOM 1337 N N . LEU A 1 195 ? 50.224 16.411 47.713 1.00 29.99 195 LEU A N 1
ATOM 1338 C CA . LEU A 1 195 ? 49.215 16.525 46.677 1.00 28.65 195 LEU A CA 1
ATOM 1339 C C . LEU A 1 195 ? 49.508 17.689 45.736 1.00 27.43 195 LEU A C 1
ATOM 1340 O O . LEU A 1 195 ? 49.698 18.809 46.175 1.00 28.54 195 LEU A O 1
ATOM 1345 N N . ASN A 1 196 ? 49.558 17.430 44.438 1.00 25.25 196 ASN A N 1
ATOM 1346 C CA . ASN A 1 196 ? 49.760 18.483 43.480 1.00 22.45 196 ASN A CA 1
ATOM 1347 C C . ASN A 1 196 ? 48.479 18.710 42.838 1.00 21.31 196 ASN A C 1
ATOM 1348 O O . ASN A 1 196 ? 48.218 19.848 42.519 1.00 23.08 196 ASN A O 1
ATOM 1353 N N . GLU A 1 197 ? 47.704 17.650 42.569 1.00 18.84 197 GLU A N 1
ATOM 1354 C CA . GLU A 1 197 ? 46.268 17.839 42.170 1.00 15.93 197 GLU A CA 1
ATOM 1355 C C . GLU A 1 197 ? 45.249 17.277 43.211 1.00 13.60 197 GLU A C 1
ATOM 1356 O O . GLU A 1 197 ? 45.557 16.276 43.871 1.00 12.67 197 GLU A O 1
ATOM 1362 N N . LEU A 1 198 ? 44.063 17.886 43.349 1.00 10.35 198 LEU A N 1
ATOM 1363 C CA . LEU A 1 198 ? 43.030 17.342 44.239 1.00 7.95 198 LEU A CA 1
ATOM 1364 C C . LEU A 1 198 ? 41.652 17.500 43.622 1.00 7.26 198 LEU A C 1
ATOM 1365 O O . LEU A 1 198 ? 41.167 18.584 43.376 1.00 8.20 198 LEU A O 1
ATOM 1370 N N . HIS A 1 199 ? 40.998 16.407 43.361 1.00 7.76 199 HIS A N 1
ATOM 1371 C CA . HIS A 1 199 ? 39.683 16.596 42.891 1.00 9.94 199 HIS A CA 1
ATOM 1372 C C . HIS A 1 199 ? 38.649 16.076 43.910 1.00 10.83 199 HIS A C 1
ATOM 1373 O O . HIS A 1 199 ? 38.958 15.192 44.743 1.00 10.32 199 HIS A O 1
ATOM 1380 N N . LEU A 1 200 ? 37.453 16.677 43.853 1.00 11.18 200 LEU A N 1
ATOM 1381 C CA . LEU A 1 200 ? 36.359 16.363 44.728 1.00 11.33 200 LEU A CA 1
ATOM 1382 C C . LEU A 1 200 ? 35.112 16.766 43.972 1.00 13.48 200 LEU A C 1
ATOM 1383 O O . LEU A 1 200 ? 34.040 17.033 44.576 1.00 14.34 200 LEU A O 1
ATOM 1388 N N . ASP A 1 201 ? 35.209 16.836 42.651 1.00 15.35 201 ASP A N 1
ATOM 1389 C CA . ASP A 1 201 ? 34.003 17.265 41.878 1.00 18.29 201 ASP A CA 1
ATOM 1390 C C . ASP A 1 201 ? 32.828 16.307 42.026 1.00 19.04 201 ASP A C 1
ATOM 1391 O O . ASP A 1 201 ? 32.993 15.160 42.396 1.00 18.73 201 ASP A O 1
ATOM 1396 N N . HIS A 1 202 ? 31.630 16.776 41.769 1.00 20.90 202 HIS A N 1
ATOM 1397 C CA . HIS A 1 202 ? 30.508 15.870 41.930 1.00 23.51 202 HIS A CA 1
ATOM 1398 C C . HIS A 1 202 ? 30.299 15.304 43.352 1.00 24.84 202 HIS A C 1
ATOM 1399 O O . HIS A 1 202 ? 30.224 14.103 43.538 1.00 24.92 202 HIS A O 1
ATOM 1406 N N . ASN A 1 203 ? 30.195 16.157 44.348 1.00 27.10 203 ASN A N 1
ATOM 1407 C CA . ASN A 1 203 ? 29.885 15.674 45.654 1.00 29.32 203 ASN A CA 1
ATOM 1408 C C . ASN A 1 203 ? 28.674 16.358 46.208 1.00 31.38 203 ASN A C 1
ATOM 1409 O O . ASN A 1 203 ? 27.821 16.836 45.459 1.00 31.25 203 ASN A O 1
ATOM 1414 N N . LYS A 1 204 ? 28.578 16.418 47.527 1.00 33.77 204 LYS A N 1
ATOM 1415 C CA . LYS A 1 204 ? 27.522 17.221 48.146 1.00 36.89 204 LYS A CA 1
ATOM 1416 C C . LYS A 1 204 ? 28.167 18.232 49.091 1.00 38.04 204 LYS A C 1
ATOM 1417 O O . LYS A 1 204 ? 27.569 18.604 50.087 1.00 38.83 204 LYS A O 1
ATOM 1423 N N . ILE A 1 205 ? 29.384 18.687 48.779 1.00 38.98 205 ILE A N 1
ATOM 1424 C CA . ILE A 1 205 ? 30.116 19.622 49.677 1.00 38.46 205 ILE A CA 1
ATOM 1425 C C . ILE A 1 205 ? 29.272 20.878 50.002 1.00 38.00 205 ILE A C 1
ATOM 1426 O O . ILE A 1 205 ? 28.601 21.433 49.120 1.00 37.11 205 ILE A O 1
ATOM 1431 N N . GLN A 1 206 ? 29.284 21.271 51.276 1.00 38.21 206 GLN A N 1
ATOM 1432 C CA . GLN A 1 206 ? 28.489 22.391 51.780 1.00 39.31 206 GLN A CA 1
ATOM 1433 C C . GLN A 1 206 ? 29.118 23.788 51.664 1.00 39.17 206 GLN A C 1
ATOM 1434 O O . GLN A 1 206 ? 28.437 24.761 51.344 1.00 38.91 206 GLN A O 1
ATOM 1440 N N . ALA A 1 207 ? 30.408 23.910 51.921 1.00 39.36 207 ALA A N 1
ATOM 1441 C CA . ALA A 1 207 ? 31.012 25.211 51.792 1.00 39.65 207 ALA A CA 1
ATOM 1442 C C . ALA A 1 207 ? 32.451 25.121 52.160 1.00 40.16 207 ALA A C 1
ATOM 1443 O O . ALA A 1 207 ? 32.754 24.454 53.124 1.00 40.80 207 ALA A O 1
ATOM 1445 N N . ILE A 1 208 ? 33.338 25.798 51.437 1.00 40.23 208 ILE A N 1
ATOM 1446 C CA . ILE A 1 208 ? 34.749 25.791 51.849 1.00 40.62 208 ILE A CA 1
ATOM 1447 C C . ILE A 1 208 ? 35.142 26.816 52.937 1.00 40.75 208 ILE A C 1
ATOM 1448 O O . ILE A 1 208 ? 35.156 28.013 52.744 1.00 39.52 208 ILE A O 1
ATOM 1453 N N . GLU A 1 209 ? 35.459 26.267 54.097 1.00 42.39 209 GLU A N 1
ATOM 1454 C CA . GLU A 1 209 ? 35.841 26.995 55.293 1.00 44.32 209 GLU A CA 1
ATOM 1455 C C . GLU A 1 209 ? 37.315 27.390 55.395 1.00 45.08 209 GLU A C 1
ATOM 1456 O O . GLU A 1 209 ? 38.101 27.165 54.468 1.00 46.07 209 GLU A O 1
ATOM 1462 N N . LEU A 1 210 ? 37.671 27.995 56.521 1.00 45.10 210 LEU A N 1
ATOM 1463 C CA . LEU A 1 210 ? 38.959 28.593 56.674 1.00 45.28 210 LEU A CA 1
ATOM 1464 C C . LEU A 1 210 ? 40.138 27.606 56.601 1.00 45.64 210 LEU A C 1
ATOM 1465 O O . LEU A 1 210 ? 41.042 27.797 55.819 1.00 46.18 210 LEU A O 1
ATOM 1470 N N . GLU A 1 211 ? 40.148 26.544 57.382 1.00 46.43 211 GLU A N 1
ATOM 1471 C CA . GLU A 1 211 ? 41.320 25.670 57.383 1.00 47.14 211 GLU A CA 1
ATOM 1472 C C . GLU A 1 211 ? 41.104 24.371 56.618 1.00 46.08 211 GLU A C 1
ATOM 1473 O O . GLU A 1 211 ? 41.785 23.368 56.889 1.00 46.02 211 GLU A O 1
ATOM 1479 N N . ASP A 1 212 ? 40.153 24.375 55.685 1.00 44.71 212 ASP A N 1
ATOM 1480 C CA . ASP A 1 212 ? 39.938 23.222 54.811 1.00 43.54 212 ASP A CA 1
ATOM 1481 C C . ASP A 1 212 ? 41.169 22.895 53.917 1.00 42.90 212 ASP A C 1
ATOM 1482 O O . ASP A 1 212 ? 41.746 21.794 53.959 1.00 42.71 212 ASP A O 1
ATOM 1487 N N . LEU A 1 213 ? 41.581 23.875 53.126 1.00 41.38 213 LEU A N 1
ATOM 1488 C CA . LEU A 1 213 ? 42.656 23.669 52.202 1.00 39.95 213 LEU A CA 1
ATOM 1489 C C . LEU A 1 213 ? 43.972 23.907 52.885 1.00 39.48 213 LEU A C 1
ATOM 1490 O O . LEU A 1 213 ? 44.994 24.050 52.238 1.00 39.15 213 LEU A O 1
ATOM 1495 N N . LEU A 1 214 ? 43.962 23.930 54.203 1.00 39.45 214 LEU A N 1
ATOM 1496 C CA . LEU A 1 214 ? 45.151 24.359 54.915 1.00 39.92 214 LEU A CA 1
ATOM 1497 C C . LEU A 1 214 ? 46.412 23.693 54.406 1.00 40.46 214 LEU A C 1
ATOM 1498 O O . LEU A 1 214 ? 47.164 24.274 53.626 1.00 40.90 214 LEU A O 1
ATOM 1503 N N . ARG A 1 215 ? 46.640 22.472 54.857 1.00 40.97 215 ARG A N 1
ATOM 1504 C CA . ARG A 1 215 ? 47.876 21.759 54.580 1.00 40.96 215 ARG A CA 1
ATOM 1505 C C . ARG A 1 215 ? 48.136 21.374 53.091 1.00 39.80 215 ARG A C 1
ATOM 1506 O O . ARG A 1 215 ? 49.198 20.856 52.752 1.00 39.60 215 ARG A O 1
ATOM 1514 N N . TYR A 1 216 ? 47.175 21.595 52.203 1.00 38.67 216 TYR A N 1
ATOM 1515 C CA . TYR A 1 216 ? 47.385 21.300 50.775 1.00 38.13 216 TYR A CA 1
ATOM 1516 C C . TYR A 1 216 ? 48.212 22.381 50.017 1.00 37.92 216 TYR A C 1
ATOM 1517 O O . TYR A 1 216 ? 47.890 22.717 48.833 1.00 37.71 216 TYR A O 1
ATOM 1526 N N . SER A 1 217 ? 49.268 22.886 50.687 1.00 37.27 217 SER A N 1
ATOM 1527 C CA . SER A 1 217 ? 50.065 24.060 50.268 1.00 36.43 217 SER A CA 1
ATOM 1528 C C . SER A 1 217 ? 50.868 23.989 48.967 1.00 36.06 217 SER A C 1
ATOM 1529 O O . SER A 1 217 ? 51.667 24.888 48.699 1.00 35.10 217 SER A O 1
ATOM 1532 N N . LYS A 1 218 ? 50.658 22.944 48.162 1.00 35.98 218 LYS A N 1
ATOM 1533 C CA . LYS A 1 218 ? 51.424 22.772 46.925 1.00 34.89 218 LYS A CA 1
ATOM 1534 C C . LYS A 1 218 ? 50.591 22.483 45.671 1.00 33.62 218 LYS A C 1
ATOM 1535 O O . LYS A 1 218 ? 51.153 21.936 44.708 1.00 33.62 218 LYS A O 1
ATOM 1541 N N . LEU A 1 219 ? 49.296 22.853 45.659 1.00 32.15 219 LEU A N 1
ATOM 1542 C CA . LEU A 1 219 ? 48.362 22.432 44.584 1.00 30.15 219 LEU A CA 1
ATOM 1543 C C . LEU A 1 219 ? 48.460 23.139 43.265 1.00 28.09 219 LEU A C 1
ATOM 1544 O O . LEU A 1 219 ? 48.645 24.322 43.229 1.00 28.82 219 LEU A O 1
ATOM 1549 N N . TYR A 1 220 ? 48.321 22.416 42.176 1.00 26.31 220 TYR A N 1
ATOM 1550 C CA . TYR A 1 220 ? 48.260 23.059 40.880 1.00 26.90 220 TYR A CA 1
ATOM 1551 C C . TYR A 1 220 ? 46.818 23.280 40.585 1.00 26.26 220 TYR A C 1
ATOM 1552 O O . TYR A 1 220 ? 46.405 24.452 40.428 1.00 27.33 220 TYR A O 1
ATOM 1561 N N . ARG A 1 221 ? 46.055 22.169 40.542 1.00 24.40 221 ARG A N 1
ATOM 1562 C CA . ARG A 1 221 ? 44.560 22.211 40.412 1.00 22.13 221 ARG A CA 1
ATOM 1563 C C . ARG A 1 221 ? 43.684 22.009 41.687 1.00 21.15 221 ARG A C 1
ATOM 1564 O O . ARG A 1 221 ? 44.170 21.698 42.796 1.00 20.55 221 ARG A O 1
ATOM 1572 N N . LEU A 1 222 ? 42.406 22.251 41.535 1.00 19.21 222 LEU A N 1
ATOM 1573 C CA . LEU A 1 222 ? 41.568 22.037 42.630 1.00 18.69 222 LEU A CA 1
ATOM 1574 C C . LEU A 1 222 ? 40.240 22.094 42.005 1.00 19.73 222 LEU A C 1
ATOM 1575 O O . LEU A 1 222 ? 39.678 23.179 41.842 1.00 19.77 222 LEU A O 1
ATOM 1580 N N . GLY A 1 223 ? 39.725 20.940 41.594 1.00 21.08 223 GLY A N 1
ATOM 1581 C CA . GLY A 1 223 ? 38.335 20.903 41.116 1.00 21.93 223 GLY A CA 1
ATOM 1582 C C . GLY A 1 223 ? 37.363 20.905 42.314 1.00 21.75 223 GLY A C 1
ATOM 1583 O O . GLY A 1 223 ? 37.609 20.222 43.284 1.00 21.06 223 GLY A O 1
ATOM 1584 N N . LEU A 1 224 ? 36.294 21.693 42.299 1.00 21.19 224 LEU A N 1
ATOM 1585 C CA . LEU A 1 224 ? 35.223 21.451 43.250 1.00 20.24 224 LEU A CA 1
ATOM 1586 C C . LEU A 1 224 ? 33.927 21.615 42.539 1.00 21.88 224 LEU A C 1
ATOM 1587 O O . LEU A 1 224 ? 32.915 21.710 43.189 1.00 21.47 224 LEU A O 1
ATOM 1592 N N . GLY A 1 225 ? 33.965 21.639 41.201 1.00 24.46 225 GLY A N 1
ATOM 1593 C CA . GLY A 1 225 ? 32.773 21.783 40.346 1.00 27.63 225 GLY A CA 1
ATOM 1594 C C . GLY A 1 225 ? 31.658 20.805 40.663 1.00 30.27 225 GLY A C 1
ATOM 1595 O O . GLY A 1 225 ? 31.905 19.723 41.175 1.00 31.22 225 GLY A O 1
ATOM 1596 N N . HIS A 1 226 ? 30.421 21.167 40.350 1.00 32.12 226 HIS A N 1
ATOM 1597 C CA . HIS A 1 226 ? 29.266 20.314 40.684 1.00 33.65 226 HIS A CA 1
ATOM 1598 C C . HIS A 1 226 ? 29.191 19.975 42.143 1.00 34.45 226 HIS A C 1
ATOM 1599 O O . HIS A 1 226 ? 29.162 18.815 42.515 1.00 34.73 226 HIS A O 1
ATOM 1606 N N . ASN A 1 227 ? 29.187 20.988 42.982 1.00 35.25 227 ASN A N 1
ATOM 1607 C CA . ASN A 1 227 ? 29.027 20.742 44.384 1.00 36.87 227 ASN A CA 1
ATOM 1608 C C . ASN A 1 227 ? 27.927 21.660 44.877 1.00 38.77 227 ASN A C 1
ATOM 1609 O O . ASN A 1 227 ? 27.115 22.195 44.095 1.00 38.80 227 ASN A O 1
ATOM 1614 N N . GLN A 1 228 ? 27.893 21.844 46.185 1.00 40.46 228 GLN A N 1
ATOM 1615 C CA . GLN A 1 228 ? 26.833 22.615 46.756 1.00 42.13 228 GLN A CA 1
ATOM 1616 C C . GLN A 1 228 ? 27.403 23.687 47.615 1.00 43.04 228 GLN A C 1
ATOM 1617 O O . GLN A 1 228 ? 26.828 24.081 48.625 1.00 43.52 228 GLN A O 1
ATOM 1623 N N . ILE A 1 229 ? 28.559 24.155 47.192 1.00 44.06 229 ILE A N 1
ATOM 1624 C CA . ILE A 1 229 ? 29.233 25.192 47.920 1.00 45.68 229 ILE A CA 1
ATOM 1625 C C . ILE A 1 229 ? 28.363 26.460 47.944 1.00 47.01 229 ILE A C 1
ATOM 1626 O O . ILE A 1 229 ? 27.956 26.982 46.908 1.00 46.95 229 ILE A O 1
ATOM 1631 N N . ARG A 1 230 ? 28.053 26.924 49.143 1.00 48.77 230 ARG A N 1
ATOM 1632 C CA . ARG A 1 230 ? 27.164 28.037 49.303 1.00 51.04 230 ARG A CA 1
ATOM 1633 C C . ARG A 1 230 ? 28.038 29.219 49.683 1.00 51.37 230 ARG A C 1
ATOM 1634 O O . ARG A 1 230 ? 27.859 30.323 49.152 1.00 50.83 230 ARG A O 1
ATOM 1642 N N . MET A 1 231 ? 29.009 28.976 50.576 1.00 52.15 231 MET A N 1
ATOM 1643 C CA . MET A 1 231 ? 29.862 30.069 51.138 1.00 53.33 231 MET A CA 1
ATOM 1644 C C . MET A 1 231 ? 31.355 29.824 51.462 1.00 52.17 231 MET A C 1
ATOM 1645 O O . MET A 1 231 ? 31.724 29.453 52.577 1.00 51.80 231 MET A O 1
ATOM 1650 N N . ILE A 1 232 ? 32.197 30.090 50.477 1.00 51.29 232 ILE A N 1
ATOM 1651 C CA . ILE A 1 232 ? 33.613 29.983 50.633 1.00 50.54 232 ILE A CA 1
ATOM 1652 C C . ILE A 1 232 ? 34.128 31.187 51.390 1.00 50.24 232 ILE A C 1
ATOM 1653 O O . ILE A 1 232 ? 34.182 32.307 50.900 1.00 49.19 232 ILE A O 1
ATOM 1658 N N . GLU A 1 233 ? 34.494 30.906 52.623 1.00 50.61 233 GLU A N 1
ATOM 1659 C CA . GLU A 1 233 ? 34.941 31.875 53.590 1.00 51.01 233 GLU A CA 1
ATOM 1660 C C . GLU A 1 233 ? 36.371 32.313 53.326 1.00 50.97 233 GLU A C 1
ATOM 1661 O O . GLU A 1 233 ? 37.260 31.486 53.225 1.00 52.15 233 GLU A O 1
ATOM 1667 N N . ASN A 1 234 ? 36.595 33.621 53.249 1.00 50.83 234 ASN A N 1
ATOM 1668 C CA . ASN A 1 234 ? 37.859 34.191 52.725 1.00 49.95 234 ASN A CA 1
ATOM 1669 C C . ASN A 1 234 ? 39.089 33.882 53.508 1.00 48.61 234 ASN A C 1
ATOM 1670 O O . ASN A 1 234 ? 39.052 33.720 54.747 1.00 48.06 234 ASN A O 1
ATOM 1675 N N . GLY A 1 235 ? 40.190 33.887 52.758 1.00 47.11 235 GLY A N 1
ATOM 1676 C CA . GLY A 1 235 ? 41.515 33.551 53.293 1.00 44.79 235 GLY A CA 1
ATOM 1677 C C . GLY A 1 235 ? 41.785 32.052 53.237 1.00 42.61 235 GLY A C 1
ATOM 1678 O O . GLY A 1 235 ? 42.932 31.616 53.383 1.00 41.39 235 GLY A O 1
ATOM 1679 N N . SER A 1 236 ? 40.720 31.274 53.025 1.00 40.79 236 SER A N 1
ATOM 1680 C CA . SER A 1 236 ? 40.820 29.834 52.942 1.00 39.82 236 SER A CA 1
ATOM 1681 C C . SER A 1 236 ? 41.526 29.434 51.642 1.00 39.16 236 SER A C 1
ATOM 1682 O O . SER A 1 236 ? 42.282 28.412 51.579 1.00 39.48 236 SER A O 1
ATOM 1685 N N . LEU A 1 237 ? 41.282 30.246 50.608 1.00 37.44 237 LEU A N 1
ATOM 1686 C CA . LEU A 1 237 ? 41.941 30.040 49.321 1.00 35.58 237 LEU A CA 1
ATOM 1687 C C . LEU A 1 237 ? 43.335 30.676 49.349 1.00 35.39 237 LEU A C 1
ATOM 1688 O O . LEU A 1 237 ? 44.032 30.693 48.333 1.00 35.57 237 LEU A O 1
ATOM 1693 N N . SER A 1 238 ? 43.736 31.178 50.519 1.00 35.18 238 SER A N 1
ATOM 1694 C CA . SER A 1 238 ? 45.029 31.830 50.683 1.00 35.14 238 SER A CA 1
ATOM 1695 C C . SER A 1 238 ? 46.209 30.820 50.743 1.00 35.20 238 SER A C 1
ATOM 1696 O O . SER A 1 238 ? 47.319 31.098 50.199 1.00 35.29 238 SER A O 1
ATOM 1699 N N . PHE A 1 239 ? 45.979 29.653 51.378 1.00 34.71 239 PHE A N 1
ATOM 1700 C CA . PHE A 1 239 ? 47.057 28.667 51.605 1.00 34.18 239 PHE A CA 1
ATOM 1701 C C . PHE A 1 239 ? 47.552 27.968 50.361 1.00 32.77 239 PHE A C 1
ATOM 1702 O O . PHE A 1 239 ? 48.330 27.021 50.461 1.00 32.58 239 PHE A O 1
ATOM 1710 N N . LEU A 1 240 ? 47.095 28.435 49.203 1.00 31.24 240 LEU A N 1
ATOM 1711 C CA . LEU A 1 240 ? 47.387 27.798 47.935 1.00 30.14 240 LEU A CA 1
ATOM 1712 C C . LEU A 1 240 ? 48.265 28.677 47.087 1.00 30.29 240 LEU A C 1
ATOM 1713 O O . LEU A 1 240 ? 48.018 28.841 45.890 1.00 31.30 240 LEU A O 1
ATOM 1718 N N . PRO A 1 241 ? 49.318 29.204 47.691 1.00 29.70 241 PRO A N 1
ATOM 1719 C CA . PRO A 1 241 ? 50.252 30.022 46.983 1.00 28.80 241 PRO A CA 1
ATOM 1720 C C . PRO A 1 241 ? 50.271 29.733 45.499 1.00 28.91 241 PRO A C 1
ATOM 1721 O O . PRO A 1 241 ? 50.079 30.674 44.738 1.00 29.71 241 PRO A O 1
ATOM 1725 N N . THR A 1 242 ? 50.443 28.466 45.088 1.00 28.99 242 THR A N 1
ATOM 1726 C CA . THR A 1 242 ? 50.629 28.137 43.643 1.00 29.24 242 THR A CA 1
ATOM 1727 C C . THR A 1 242 ? 49.464 27.659 42.814 1.00 28.24 242 THR A C 1
ATOM 1728 O O . THR A 1 242 ? 49.645 27.305 41.641 1.00 27.55 242 THR A O 1
ATOM 1732 N N . LEU A 1 243 ? 48.293 27.599 43.417 1.00 27.60 243 LEU A N 1
ATOM 1733 C CA . LEU A 1 243 ? 47.120 27.194 42.668 1.00 27.68 243 LEU A CA 1
ATOM 1734 C C . LEU A 1 243 ? 47.073 27.851 41.269 1.00 27.38 243 LEU A C 1
ATOM 1735 O O . LEU A 1 243 ? 47.100 29.094 41.129 1.00 27.80 243 LEU A O 1
ATOM 1740 N N . ARG A 1 244 ? 46.986 27.013 40.241 1.00 26.55 244 ARG A N 1
ATOM 1741 C CA . ARG A 1 244 ? 46.965 27.508 38.858 1.00 27.34 244 ARG A CA 1
ATOM 1742 C C . ARG A 1 244 ? 45.614 27.512 38.125 1.00 26.15 244 ARG A C 1
ATOM 1743 O O . ARG A 1 244 ? 45.373 28.419 37.304 1.00 26.84 244 ARG A O 1
ATOM 1751 N N . GLU A 1 245 ? 44.790 26.471 38.353 1.00 23.86 245 GLU A N 1
ATOM 1752 C CA . GLU A 1 245 ? 43.420 26.383 37.824 1.00 21.16 245 GLU A CA 1
ATOM 1753 C C . GLU A 1 245 ? 42.498 26.194 38.942 1.00 18.91 245 GLU A C 1
ATOM 1754 O O . GLU A 1 245 ? 42.693 25.317 39.701 1.00 18.98 245 GLU A O 1
ATOM 1760 N N . LEU A 1 246 ? 41.483 27.002 39.069 1.00 16.60 246 LEU A N 1
ATOM 1761 C CA . LEU A 1 246 ? 40.524 26.711 40.089 1.00 15.26 246 LEU A CA 1
ATOM 1762 C C . LEU A 1 246 ? 39.087 26.536 39.516 1.00 16.26 246 LEU A C 1
ATOM 1763 O O . LEU A 1 246 ? 38.437 27.536 39.119 1.00 14.89 246 LEU A O 1
ATOM 1768 N N . HIS A 1 247 ? 38.604 25.277 39.442 1.00 17.36 247 HIS A N 1
ATOM 1769 C CA . HIS A 1 247 ? 37.223 25.051 38.996 1.00 17.30 247 HIS A CA 1
ATOM 1770 C C . HIS A 1 247 ? 36.334 25.078 40.179 1.00 16.33 247 HIS A C 1
ATOM 1771 O O . HIS A 1 247 ? 36.522 24.255 41.044 1.00 13.84 247 HIS A O 1
ATOM 1778 N N . LEU A 1 248 ? 35.387 26.021 40.200 1.00 15.97 248 LEU A N 1
ATOM 1779 C CA . LEU A 1 248 ? 34.484 26.200 41.331 1.00 15.47 248 LEU A CA 1
ATOM 1780 C C . LEU A 1 248 ? 33.063 26.385 40.897 1.00 16.50 248 LEU A C 1
ATOM 1781 O O . LEU A 1 248 ? 32.281 26.974 41.644 1.00 15.52 248 LEU A O 1
ATOM 1786 N N . ASP A 1 249 ? 32.754 25.855 39.698 1.00 18.83 249 ASP A N 1
ATOM 1787 C CA . ASP A 1 249 ? 31.456 25.974 38.984 1.00 21.54 249 ASP A CA 1
ATOM 1788 C C . ASP A 1 249 ? 30.424 24.959 39.367 1.00 23.65 249 ASP A C 1
ATOM 1789 O O . ASP A 1 249 ? 30.734 23.877 39.890 1.00 24.22 249 ASP A O 1
ATOM 1794 N N . ASN A 1 250 ? 29.191 25.289 38.998 1.00 25.94 250 ASN A N 1
ATOM 1795 C CA . ASN A 1 250 ? 28.037 24.495 39.363 1.00 27.12 250 ASN A CA 1
ATOM 1796 C C . ASN A 1 250 ? 27.904 24.407 40.860 1.00 27.79 250 ASN A C 1
ATOM 1797 O O . ASN A 1 250 ? 27.964 23.313 41.440 1.00 28.07 250 ASN A O 1
ATOM 1802 N N . ASN A 1 251 ? 27.754 25.562 41.486 1.00 28.73 251 ASN A N 1
ATOM 1803 C CA . ASN A 1 251 ? 27.557 25.557 42.911 1.00 30.23 251 ASN A CA 1
ATOM 1804 C C . ASN A 1 251 ? 26.391 26.393 43.334 1.00 31.27 251 ASN A C 1
ATOM 1805 O O . ASN A 1 251 ? 25.439 26.552 42.586 1.00 31.12 251 ASN A O 1
ATOM 1810 N N . LYS A 1 252 ? 26.467 26.908 44.547 1.00 33.06 252 LYS A N 1
ATOM 1811 C CA . LYS A 1 252 ? 25.408 27.718 45.123 1.00 35.24 252 LYS A CA 1
ATOM 1812 C C . LYS A 1 252 ? 26.028 29.016 45.612 1.00 35.58 252 LYS A C 1
ATOM 1813 O O . LYS A 1 252 ? 25.525 29.695 46.531 1.00 35.23 252 LYS A O 1
ATOM 1819 N N . LEU A 1 253 ? 27.161 29.320 44.990 1.00 35.69 253 LEU A N 1
ATOM 1820 C CA . LEU A 1 253 ? 27.899 30.501 45.336 1.00 35.67 253 LEU A CA 1
ATOM 1821 C C . LEU A 1 253 ? 26.989 31.694 45.150 1.00 36.54 253 LEU A C 1
ATOM 1822 O O . LEU A 1 253 ? 26.036 31.635 44.358 1.00 35.60 253 LEU A O 1
ATOM 1827 N N . SER A 1 254 ? 27.313 32.780 45.857 1.00 38.21 254 SER A N 1
ATOM 1828 C CA . SER A 1 254 ? 26.557 34.023 45.775 1.00 39.73 254 SER A CA 1
ATOM 1829 C C . SER A 1 254 ? 27.398 35.262 45.402 1.00 40.39 254 SER A C 1
ATOM 1830 O O . SER A 1 254 ? 26.863 36.241 44.910 1.00 40.43 254 SER A O 1
ATOM 1833 N N . ARG A 1 255 ? 28.701 35.238 45.619 1.00 41.17 255 ARG A N 1
ATOM 1834 C CA . ARG A 1 255 ? 29.563 36.335 45.122 1.00 42.05 255 ARG A CA 1
ATOM 1835 C C . ARG A 1 255 ? 30.976 35.775 44.705 1.00 41.08 255 ARG A C 1
ATOM 1836 O O . ARG A 1 255 ? 31.356 34.707 45.182 1.00 42.02 255 ARG A O 1
ATOM 1844 N N . VAL A 1 256 ? 31.765 36.423 43.836 1.00 39.08 256 VAL A N 1
ATOM 1845 C CA . VAL A 1 256 ? 33.126 35.836 43.535 1.00 37.08 256 VAL A CA 1
ATOM 1846 C C . VAL A 1 256 ? 34.023 35.529 44.796 1.00 35.84 256 VAL A C 1
ATOM 1847 O O . VAL A 1 256 ? 34.346 36.429 45.571 1.00 35.30 256 VAL A O 1
ATOM 1851 N N . PRO A 1 257 ? 34.470 34.286 44.955 1.00 34.97 257 PRO A N 1
ATOM 1852 C CA . PRO A 1 257 ? 35.159 33.838 46.153 1.00 35.37 257 PRO A CA 1
ATOM 1853 C C . PRO A 1 257 ? 36.284 34.771 46.553 1.00 36.01 257 PRO A C 1
ATOM 1854 O O . PRO A 1 257 ? 37.110 35.154 45.693 1.00 37.19 257 PRO A O 1
ATOM 1858 N N . ALA A 1 258 ? 36.350 35.098 47.850 1.00 35.73 258 ALA A N 1
ATOM 1859 C CA . ALA A 1 258 ? 37.298 36.109 48.309 1.00 35.61 258 ALA A CA 1
ATOM 1860 C C . ALA A 1 258 ? 38.755 35.617 48.417 1.00 35.95 258 ALA A C 1
ATOM 1861 O O . ALA A 1 258 ? 39.091 34.681 49.168 1.00 36.84 258 ALA A O 1
ATOM 1863 N N . GLY A 1 259 ? 39.630 36.263 47.669 1.00 35.13 259 GLY A N 1
ATOM 1864 C CA . GLY A 1 259 ? 41.013 35.908 47.761 1.00 33.55 259 GLY A CA 1
ATOM 1865 C C . GLY A 1 259 ? 41.604 35.801 46.378 1.00 32.89 259 GLY A C 1
ATOM 1866 O O . GLY A 1 259 ? 42.855 35.870 46.236 1.00 32.43 259 GLY A O 1
ATOM 1867 N N . LEU A 1 260 ? 40.724 35.656 45.370 1.00 31.56 260 LEU A N 1
ATOM 1868 C CA . LEU A 1 260 ? 41.152 35.526 43.970 1.00 31.25 260 LEU A CA 1
ATOM 1869 C C . LEU A 1 260 ? 42.316 36.437 43.514 1.00 32.29 260 LEU A C 1
ATOM 1870 O O . LEU A 1 260 ? 43.304 35.944 42.953 1.00 32.95 260 LEU A O 1
ATOM 1875 N N . PRO A 1 261 ? 42.203 37.756 43.695 1.00 33.39 261 PRO A N 1
ATOM 1876 C CA . PRO A 1 261 ? 43.344 38.659 43.388 1.00 33.95 261 PRO A CA 1
ATOM 1877 C C . PRO A 1 261 ? 44.656 38.310 44.106 1.00 34.35 261 PRO A C 1
ATOM 1878 O O . PRO A 1 261 ? 45.714 38.432 43.518 1.00 35.18 261 PRO A O 1
ATOM 1882 N N . ASP A 1 262 ? 44.606 37.852 45.336 1.00 34.84 262 ASP A N 1
ATOM 1883 C CA . ASP A 1 262 ? 45.832 37.572 46.019 1.00 37.25 262 ASP A CA 1
ATOM 1884 C C . ASP A 1 262 ? 46.611 36.307 45.605 1.00 38.10 262 ASP A C 1
ATOM 1885 O O . ASP A 1 262 ? 47.761 36.096 46.043 1.00 38.28 262 ASP A O 1
ATOM 1890 N N . LEU A 1 263 ? 45.998 35.467 44.768 1.00 38.30 263 LEU A N 1
ATOM 1891 C CA . LEU A 1 263 ? 46.602 34.194 44.313 1.00 37.75 263 LEU A CA 1
ATOM 1892 C C . LEU A 1 263 ? 47.561 34.379 43.155 1.00 37.38 263 LEU A C 1
ATOM 1893 O O . LEU A 1 263 ? 47.142 34.314 42.015 1.00 37.14 263 LEU A O 1
ATOM 1898 N N . LYS A 1 264 ? 48.847 34.526 43.466 1.00 37.45 264 LYS A N 1
ATOM 1899 C CA . LYS A 1 264 ? 49.831 34.970 42.489 1.00 37.93 264 LYS A CA 1
ATOM 1900 C C . LYS A 1 264 ? 49.830 34.312 41.129 1.00 36.93 264 LYS A C 1
ATOM 1901 O O . LYS A 1 264 ? 50.252 34.907 40.156 1.00 36.51 264 LYS A O 1
ATOM 1907 N N . LEU A 1 265 ? 49.321 33.098 41.046 1.00 36.25 265 LEU A N 1
ATOM 1908 C CA . LEU A 1 265 ? 49.381 32.391 39.794 1.00 35.45 265 LEU A CA 1
ATOM 1909 C C . LEU A 1 265 ? 48.110 31.801 39.311 1.00 34.94 265 LEU A C 1
ATOM 1910 O O . LEU A 1 265 ? 48.193 30.912 38.497 1.00 35.86 265 LEU A O 1
ATOM 1915 N N . LEU A 1 266 ? 46.953 32.246 39.790 1.00 34.04 266 LEU A N 1
ATOM 1916 C CA . LEU A 1 266 ? 45.672 31.714 39.334 1.00 32.89 266 LEU A CA 1
ATOM 1917 C C . LEU A 1 266 ? 45.496 32.212 37.953 1.00 32.31 266 LEU A C 1
ATOM 1918 O O . LEU A 1 266 ? 45.372 33.414 37.745 1.00 31.76 266 LEU A O 1
ATOM 1923 N N . GLN A 1 267 ? 45.478 31.279 37.008 1.00 32.70 267 GLN A N 1
ATOM 1924 C CA . GLN A 1 267 ? 45.392 31.604 35.578 1.00 32.84 267 GLN A CA 1
ATOM 1925 C C . GLN A 1 267 ? 44.112 31.201 34.940 1.00 31.71 267 GLN A C 1
ATOM 1926 O O . GLN A 1 267 ? 43.844 31.618 33.845 1.00 31.19 267 GLN A O 1
ATOM 1932 N N . VAL A 1 268 ? 43.328 30.375 35.612 1.00 30.65 268 VAL A N 1
ATOM 1933 C CA . VAL A 1 268 ? 41.996 30.087 35.144 1.00 28.84 268 VAL A CA 1
ATOM 1934 C C . VAL A 1 268 ? 41.108 29.734 36.286 1.00 27.97 268 VAL A C 1
ATOM 1935 O O . VAL A 1 268 ? 41.224 28.685 36.826 1.00 27.84 268 VAL A O 1
ATOM 1939 N N . VAL A 1 269 ? 40.237 30.629 36.692 1.00 27.98 269 VAL A N 1
ATOM 1940 C CA . VAL A 1 269 ? 39.196 30.259 37.663 1.00 28.90 269 VAL A CA 1
ATOM 1941 C C . VAL A 1 269 ? 37.916 29.944 36.879 1.00 30.24 269 VAL A C 1
ATOM 1942 O O . VAL A 1 269 ? 37.671 30.559 35.820 1.00 31.56 269 VAL A O 1
ATOM 1946 N N . TYR A 1 270 ? 37.106 29.004 37.366 1.00 30.26 270 TYR A N 1
ATOM 1947 C CA . TYR A 1 270 ? 35.866 28.644 36.667 1.00 29.95 270 TYR A CA 1
ATOM 1948 C C . TYR A 1 270 ? 34.636 28.855 37.536 1.00 29.82 270 TYR A C 1
ATOM 1949 O O . TYR A 1 270 ? 34.464 28.102 38.462 1.00 30.56 270 TYR A O 1
ATOM 1958 N N . LEU A 1 271 ? 33.789 29.848 37.244 1.00 29.54 271 LEU A N 1
ATOM 1959 C CA . LEU A 1 271 ? 32.617 30.158 38.103 1.00 28.75 271 LEU A CA 1
ATOM 1960 C C . LEU A 1 271 ? 31.162 30.053 37.514 1.00 28.62 271 LEU A C 1
ATOM 1961 O O . LEU A 1 271 ? 30.205 30.276 38.235 1.00 28.06 271 LEU A O 1
ATOM 1966 N N . HIS A 1 272 ? 31.012 29.688 36.237 1.00 29.21 272 HIS A N 1
ATOM 1967 C CA . HIS A 1 272 ? 29.726 29.549 35.579 1.00 30.57 272 HIS A CA 1
ATOM 1968 C C . HIS A 1 272 ? 28.774 28.669 36.316 1.00 32.22 272 HIS A C 1
ATOM 1969 O O . HIS A 1 272 ? 29.201 27.846 37.074 1.00 32.26 272 HIS A O 1
ATOM 1976 N N . THR A 1 273 ? 27.476 28.834 36.063 1.00 35.12 273 THR A N 1
ATOM 1977 C CA . THR A 1 273 ? 26.372 28.073 36.739 1.00 37.60 273 THR A CA 1
ATOM 1978 C C . THR A 1 273 ? 26.358 28.146 38.301 1.00 38.33 273 THR A C 1
ATOM 1979 O O . THR A 1 273 ? 26.078 27.172 39.031 1.00 39.00 273 THR A O 1
ATOM 1983 N N . ASN A 1 274 ? 26.668 29.336 38.797 1.00 38.83 274 ASN A N 1
ATOM 1984 C CA . ASN A 1 274 ? 26.543 29.609 40.205 1.00 39.11 274 ASN A CA 1
ATOM 1985 C C . ASN A 1 274 ? 25.400 30.540 40.476 1.00 40.65 274 ASN A C 1
ATOM 1986 O O . ASN A 1 274 ? 24.451 30.592 39.697 1.00 40.86 274 ASN A O 1
ATOM 1991 N N . ASN A 1 275 ? 25.461 31.254 41.586 1.00 42.10 275 ASN A N 1
ATOM 1992 C CA . ASN A 1 275 ? 24.379 32.153 41.910 1.00 43.74 275 ASN A CA 1
ATOM 1993 C C . ASN A 1 275 ? 24.996 33.485 42.272 1.00 43.27 275 ASN A C 1
ATOM 1994 O O . ASN A 1 275 ? 24.569 34.209 43.168 1.00 42.93 275 ASN A O 1
ATOM 1999 N N . ILE A 1 276 ? 26.060 33.778 41.556 1.00 42.56 276 ILE A N 1
ATOM 2000 C CA . ILE A 1 276 ? 26.654 35.077 41.619 1.00 41.64 276 ILE A CA 1
ATOM 2001 C C . ILE A 1 276 ? 25.680 36.089 40.984 1.00 42.12 276 ILE A C 1
ATOM 2002 O O . ILE A 1 276 ? 25.229 35.958 39.825 1.00 40.89 276 ILE A O 1
ATOM 2007 N N . THR A 1 277 ? 25.383 37.094 41.802 1.00 43.02 277 THR A N 1
ATOM 2008 C CA . THR A 1 277 ? 24.484 38.204 41.545 1.00 42.42 277 THR A CA 1
ATOM 2009 C C . THR A 1 277 ? 25.249 39.520 41.241 1.00 42.18 277 THR A C 1
ATOM 2010 O O . THR A 1 277 ? 24.943 40.220 40.308 1.00 41.11 277 THR A O 1
ATOM 2014 N N . LYS A 1 278 ? 26.263 39.813 42.047 1.00 42.53 278 LYS A N 1
ATOM 2015 C CA . LYS A 1 278 ? 27.131 40.989 41.928 1.00 42.67 278 LYS A CA 1
ATOM 2016 C C . LYS A 1 278 ? 28.658 40.634 41.658 1.00 42.21 278 LYS A C 1
ATOM 2017 O O . LYS A 1 278 ? 29.236 39.688 42.259 1.00 41.93 278 LYS A O 1
ATOM 2023 N N . VAL A 1 279 ? 29.318 41.402 40.781 1.00 41.35 279 VAL A N 1
ATOM 2024 C CA . VAL A 1 279 ? 30.773 41.235 40.482 1.00 40.42 279 VAL A CA 1
ATOM 2025 C C . VAL A 1 279 ? 31.613 42.468 40.825 1.00 40.07 279 VAL A C 1
ATOM 2026 O O . VAL A 1 279 ? 31.850 43.293 39.949 1.00 39.29 279 VAL A O 1
ATOM 2030 N N . GLY A 1 280 ? 32.080 42.598 42.064 1.00 40.06 280 GLY A N 1
ATOM 2031 C CA . GLY A 1 280 ? 32.980 43.715 42.391 1.00 41.21 280 GLY A CA 1
ATOM 2032 C C . GLY A 1 280 ? 34.028 44.044 41.309 1.00 41.93 280 GLY A C 1
ATOM 2033 O O . GLY A 1 280 ? 34.466 43.151 40.609 1.00 42.69 280 GLY A O 1
ATOM 2034 N N . VAL A 1 281 ? 34.443 45.304 41.163 1.00 41.83 281 VAL A N 1
ATOM 2035 C CA . VAL A 1 281 ? 35.464 45.661 40.183 1.00 41.87 281 VAL A CA 1
ATOM 2036 C C . VAL A 1 281 ? 36.864 45.063 40.476 1.00 41.99 281 VAL A C 1
ATOM 2037 O O . VAL A 1 281 ? 37.698 44.902 39.561 1.00 42.47 281 VAL A O 1
ATOM 2041 N N . ASN A 1 282 ? 37.133 44.754 41.748 1.00 41.55 282 ASN A N 1
ATOM 2042 C CA . ASN A 1 282 ? 38.412 44.173 42.155 1.00 41.47 282 ASN A CA 1
ATOM 2043 C C . ASN A 1 282 ? 38.290 42.751 42.657 1.00 41.46 282 ASN A C 1
ATOM 2044 O O . ASN A 1 282 ? 39.024 42.309 43.559 1.00 40.91 282 ASN A O 1
ATOM 2049 N N . ASP A 1 283 ? 37.356 42.048 41.999 1.00 41.75 283 ASP A N 1
ATOM 2050 C CA . ASP A 1 283 ? 37.013 40.653 42.257 1.00 41.67 283 ASP A CA 1
ATOM 2051 C C . ASP A 1 283 ? 37.953 39.687 41.569 1.00 41.28 283 ASP A C 1
ATOM 2052 O O . ASP A 1 283 ? 37.886 38.528 41.818 1.00 41.32 283 ASP A O 1
ATOM 2057 N N . PHE A 1 284 ? 38.844 40.137 40.707 1.00 41.41 284 PHE A N 1
ATOM 2058 C CA . PHE A 1 284 ? 39.797 39.196 40.071 1.00 40.47 284 PHE A CA 1
ATOM 2059 C C . PHE A 1 284 ? 41.214 39.775 40.038 1.00 40.75 284 PHE A C 1
ATOM 2060 O O . PHE A 1 284 ? 42.142 39.151 40.539 1.00 39.70 284 PHE A O 1
ATOM 2068 N N . CYS A 1 285 ? 41.366 40.969 39.454 1.00 41.06 285 CYS A N 1
ATOM 2069 C CA . CYS A 1 285 ? 42.665 41.611 39.370 1.00 41.93 285 CYS A CA 1
ATOM 2070 C C . CYS A 1 285 ? 42.807 42.255 40.675 1.00 42.96 285 CYS A C 1
ATOM 2071 O O . CYS A 1 285 ? 41.808 42.539 41.346 1.00 43.23 285 CYS A O 1
ATOM 2074 N N . PRO A 1 286 ? 44.046 42.433 41.066 1.00 43.95 286 PRO A N 1
ATOM 2075 C CA . PRO A 1 286 ? 44.373 43.012 42.351 1.00 44.78 286 PRO A CA 1
ATOM 2076 C C . PRO A 1 286 ? 44.441 44.555 42.230 1.00 45.97 286 PRO A C 1
ATOM 2077 O O . PRO A 1 286 ? 44.580 45.071 41.124 1.00 46.54 286 PRO A O 1
ATOM 2081 N N . VAL A 1 287 ? 44.293 45.279 43.335 1.00 47.08 287 VAL A N 1
ATOM 2082 C CA . VAL A 1 287 ? 44.242 46.736 43.289 1.00 48.11 287 VAL A CA 1
ATOM 2083 C C . VAL A 1 287 ? 45.516 47.428 42.755 1.00 49.05 287 VAL A C 1
ATOM 2084 O O . VAL A 1 287 ? 45.426 48.223 41.812 1.00 49.53 287 VAL A O 1
ATOM 2088 N N . GLY A 1 288 ? 46.688 47.136 43.314 1.00 48.53 288 GLY A N 1
ATOM 2089 C CA . GLY A 1 288 ? 47.902 47.810 42.863 1.00 48.42 288 GLY A CA 1
ATOM 2090 C C . GLY A 1 288 ? 48.915 46.983 42.075 1.00 48.80 288 GLY A C 1
ATOM 2091 O O . GLY A 1 288 ? 49.802 46.359 42.659 1.00 48.86 288 GLY A O 1
ATOM 2092 N N . PHE A 1 289 ? 48.821 47.025 40.743 1.00 48.63 289 PHE A N 1
ATOM 2093 C CA . PHE A 1 289 ? 49.696 46.259 39.805 1.00 48.20 289 PHE A CA 1
ATOM 2094 C C . PHE A 1 289 ? 51.007 45.722 40.362 1.00 48.77 289 PHE A C 1
ATOM 2095 O O . PHE A 1 289 ? 51.756 46.460 40.990 1.00 48.20 289 PHE A O 1
ATOM 2103 N N . GLY A 1 290 ? 51.273 44.441 40.078 1.00 49.78 290 GLY A N 1
ATOM 2104 C CA . GLY A 1 290 ? 52.461 43.705 40.561 1.00 50.35 290 GLY A CA 1
ATOM 2105 C C . GLY A 1 290 ? 53.297 43.041 39.479 1.00 50.25 290 GLY A C 1
ATOM 2106 O O . GLY A 1 290 ? 53.861 43.711 38.629 1.00 50.86 290 GLY A O 1
ATOM 2107 N N . VAL A 1 291 ? 53.391 41.723 39.483 1.00 50.14 291 VAL A N 1
ATOM 2108 C CA . VAL A 1 291 ? 54.207 41.052 38.457 1.00 50.17 291 VAL A CA 1
ATOM 2109 C C . VAL A 1 291 ? 54.528 39.626 38.991 1.00 48.60 291 VAL A C 1
ATOM 2110 O O . VAL A 1 291 ? 54.802 38.669 38.243 1.00 47.70 291 VAL A O 1
ATOM 2114 N N . LYS A 1 292 ? 54.440 39.521 40.316 1.00 47.28 292 LYS A N 1
ATOM 2115 C CA . LYS A 1 292 ? 54.456 38.262 41.019 1.00 45.45 292 LYS A CA 1
ATOM 2116 C C . LYS A 1 292 ? 53.192 37.652 40.486 1.00 44.67 292 LYS A C 1
ATOM 2117 O O . LYS A 1 292 ? 52.952 36.469 40.688 1.00 45.18 292 LYS A O 1
ATOM 2123 N N . ARG A 1 293 ? 52.354 38.496 39.864 1.00 43.20 293 ARG A N 1
ATOM 2124 C CA . ARG A 1 293 ? 50.980 38.133 39.447 1.00 41.77 293 ARG A CA 1
ATOM 2125 C C . ARG A 1 293 ? 50.981 37.424 38.090 1.00 40.07 293 ARG A C 1
ATOM 2126 O O . ARG A 1 293 ? 52.033 37.285 37.461 1.00 40.21 293 ARG A O 1
ATOM 2134 N N . ALA A 1 294 ? 49.843 36.904 37.658 1.00 38.38 294 ALA A N 1
ATOM 2135 C CA . ALA A 1 294 ? 49.794 36.358 36.319 1.00 36.85 294 ALA A CA 1
ATOM 2136 C C . ALA A 1 294 ? 48.465 36.776 35.773 1.00 35.94 294 ALA A C 1
ATOM 2137 O O . ALA A 1 294 ? 47.534 36.994 36.534 1.00 35.33 294 ALA A O 1
ATOM 2139 N N . TYR A 1 295 ? 48.386 36.939 34.465 1.00 36.14 295 TYR A N 1
ATOM 2140 C CA . TYR A 1 295 ? 47.190 37.452 33.880 1.00 36.91 295 TYR A CA 1
ATOM 2141 C C . TYR A 1 295 ? 46.305 36.302 33.693 1.00 36.41 295 TYR A C 1
ATOM 2142 O O . TYR A 1 295 ? 46.804 35.252 33.357 1.00 37.90 295 TYR A O 1
ATOM 2151 N N . TYR A 1 296 ? 44.996 36.463 33.886 1.00 34.74 296 TYR A N 1
ATOM 2152 C CA . TYR A 1 296 ? 44.111 35.314 33.802 1.00 32.55 296 TYR A CA 1
ATOM 2153 C C . TYR A 1 296 ? 44.093 34.918 32.407 1.00 32.69 296 TYR A C 1
ATOM 2154 O O . TYR A 1 296 ? 44.230 35.715 31.501 1.00 32.94 296 TYR A O 1
ATOM 2163 N N . ASN A 1 297 ? 43.890 33.642 32.249 1.00 33.22 297 ASN A N 1
ATOM 2164 C CA . ASN A 1 297 ? 44.020 33.024 30.998 1.00 33.29 297 ASN A CA 1
ATOM 2165 C C . ASN A 1 297 ? 42.713 32.379 30.671 1.00 31.71 297 ASN A C 1
ATOM 2166 O O . ASN A 1 297 ? 42.556 31.889 29.586 1.00 31.86 297 ASN A O 1
ATOM 2171 N N . GLY A 1 298 ? 41.794 32.359 31.640 1.00 30.70 298 GLY A N 1
ATOM 2172 C CA . GLY A 1 298 ? 40.421 31.840 31.494 1.00 28.71 298 GLY A CA 1
ATOM 2173 C C . GLY A 1 298 ? 39.441 32.207 32.622 1.00 27.06 298 GLY A C 1
ATOM 2174 O O . GLY A 1 298 ? 39.640 31.903 33.771 1.00 25.37 298 GLY A O 1
ATOM 2175 N N . ILE A 1 299 ? 38.366 32.874 32.302 1.00 26.35 299 ILE A N 1
ATOM 2176 C CA . ILE A 1 299 ? 37.412 33.092 33.319 1.00 26.84 299 ILE A CA 1
ATOM 2177 C C . ILE A 1 299 ? 36.003 32.783 32.795 1.00 27.91 299 ILE A C 1
ATOM 2178 O O . ILE A 1 299 ? 35.579 33.291 31.733 1.00 28.20 299 ILE A O 1
ATOM 2183 N N . SER A 1 300 ? 35.295 31.914 33.530 1.00 28.25 300 SER A N 1
ATOM 2184 C CA . SER A 1 300 ? 33.883 31.594 33.255 1.00 28.71 300 SER A CA 1
ATOM 2185 C C . SER A 1 300 ? 32.940 32.325 34.212 1.00 28.85 300 SER A C 1
ATOM 2186 O O . SER A 1 300 ? 33.293 32.589 35.358 1.00 28.35 300 SER A O 1
ATOM 2189 N N . LEU A 1 301 ? 31.729 32.623 33.748 1.00 29.00 301 LEU A N 1
ATOM 2190 C CA . LEU A 1 301 ? 30.803 33.468 34.497 1.00 28.35 301 LEU A CA 1
ATOM 2191 C C . LEU A 1 301 ? 29.375 33.358 33.913 1.00 28.49 301 LEU A C 1
ATOM 2192 O O . LEU A 1 301 ? 28.391 33.584 34.585 1.00 28.17 301 LEU A O 1
ATOM 2197 N N . PHE A 1 302 ? 29.292 32.994 32.640 1.00 29.89 302 PHE A N 1
ATOM 2198 C CA . PHE A 1 302 ? 28.020 32.762 31.947 1.00 31.56 302 PHE A CA 1
ATOM 2199 C C . PHE A 1 302 ? 27.154 31.887 32.838 1.00 32.31 302 PHE A C 1
ATOM 2200 O O . PHE A 1 302 ? 27.656 31.089 33.620 1.00 31.84 302 PHE A O 1
ATOM 2208 N N . ASN A 1 303 ? 25.846 32.042 32.690 1.00 33.75 303 ASN A N 1
ATOM 2209 C CA . ASN A 1 303 ? 24.900 31.285 33.463 1.00 34.61 303 ASN A CA 1
ATOM 2210 C C . ASN A 1 303 ? 24.962 31.615 34.932 1.00 34.01 303 ASN A C 1
ATOM 2211 O O . ASN A 1 303 ? 25.086 30.733 35.779 1.00 33.45 303 ASN A O 1
ATOM 2216 N N . ASN A 1 304 ? 24.919 32.914 35.205 1.00 33.83 304 ASN A N 1
ATOM 2217 C CA . ASN A 1 304 ? 24.839 33.498 36.567 1.00 33.57 304 ASN A CA 1
ATOM 2218 C C . ASN A 1 304 ? 23.973 34.760 36.519 1.00 33.13 304 ASN A C 1
ATOM 2219 O O . ASN A 1 304 ? 24.127 35.595 35.602 1.00 33.77 304 ASN A O 1
ATOM 2224 N N . PRO A 1 305 ? 23.128 34.967 37.516 1.00 32.15 305 PRO A N 1
ATOM 2225 C CA . PRO A 1 305 ? 22.252 36.121 37.499 1.00 32.71 305 PRO A CA 1
ATOM 2226 C C . PRO A 1 305 ? 23.107 37.408 37.691 1.00 32.93 305 PRO A C 1
ATOM 2227 O O . PRO A 1 305 ? 23.424 37.813 38.846 1.00 33.49 305 PRO A O 1
ATOM 2231 N N . VAL A 1 306 ? 23.494 38.010 36.551 1.00 31.60 306 VAL A N 1
ATOM 2232 C CA . VAL A 1 306 ? 24.300 39.224 36.481 1.00 30.16 306 VAL A CA 1
ATOM 2233 C C . VAL A 1 306 ? 24.638 39.314 35.020 1.00 30.41 306 VAL A C 1
ATOM 2234 O O . VAL A 1 306 ? 25.357 38.462 34.486 1.00 30.91 306 VAL A O 1
ATOM 2238 N N . PRO A 1 307 ? 24.080 40.329 34.374 1.00 30.27 307 PRO A N 1
ATOM 2239 C CA . PRO A 1 307 ? 24.153 40.510 32.912 1.00 30.18 307 PRO A CA 1
ATOM 2240 C C . PRO A 1 307 ? 25.432 41.100 32.499 1.00 31.27 307 PRO A C 1
ATOM 2241 O O . PRO A 1 307 ? 26.145 41.556 33.337 1.00 31.34 307 PRO A O 1
ATOM 2245 N N . TYR A 1 308 ? 25.714 41.180 31.216 1.00 32.74 308 TYR A N 1
ATOM 2246 C CA . TYR A 1 308 ? 27.035 41.676 30.820 1.00 35.07 308 TYR A CA 1
ATOM 2247 C C . TYR A 1 308 ? 27.304 43.139 31.156 1.00 37.07 308 TYR A C 1
ATOM 2248 O O . TYR A 1 308 ? 28.424 43.544 31.535 1.00 36.83 308 TYR A O 1
ATOM 2257 N N . TRP A 1 309 ? 26.243 43.917 31.037 1.00 39.07 309 TRP A N 1
ATOM 2258 C CA . TRP A 1 309 ? 26.251 45.369 31.258 1.00 40.53 309 TRP A CA 1
ATOM 2259 C C . TRP A 1 309 ? 26.275 45.841 32.713 1.00 40.50 309 TRP A C 1
ATOM 2260 O O . TRP A 1 309 ? 26.298 47.040 32.985 1.00 39.93 309 TRP A O 1
ATOM 2271 N N . GLU A 1 310 ? 26.229 44.903 33.642 1.00 41.14 310 GLU A N 1
ATOM 2272 C CA . GLU A 1 310 ? 26.326 45.242 35.035 1.00 42.38 310 GLU A CA 1
ATOM 2273 C C . GLU A 1 310 ? 27.784 45.195 35.446 1.00 42.52 310 GLU A C 1
ATOM 2274 O O . GLU A 1 310 ? 28.155 45.825 36.427 1.00 42.64 310 GLU A O 1
ATOM 2280 N N . VAL A 1 311 ? 28.621 44.463 34.698 1.00 42.65 311 VAL A N 1
ATOM 2281 C CA . VAL A 1 311 ? 30.052 44.326 35.068 1.00 42.27 311 VAL A CA 1
ATOM 2282 C C . VAL A 1 311 ? 31.100 45.116 34.201 1.00 41.66 311 VAL A C 1
ATOM 2283 O O . VAL A 1 311 ? 31.515 44.697 33.132 1.00 40.61 311 VAL A O 1
ATOM 2287 N N . GLN A 1 312 ? 31.457 46.293 34.706 1.00 41.18 312 GLN A N 1
ATOM 2288 C CA . GLN A 1 312 ? 32.394 47.234 34.126 1.00 40.08 312 GLN A CA 1
ATOM 2289 C C . GLN A 1 312 ? 33.511 46.438 33.529 1.00 39.40 312 GLN A C 1
ATOM 2290 O O . GLN A 1 312 ? 33.823 45.393 34.081 1.00 38.54 312 GLN A O 1
ATOM 2296 N N . PRO A 1 313 ? 34.133 46.930 32.438 1.00 38.96 313 PRO A N 1
ATOM 2297 C CA . PRO A 1 313 ? 35.212 46.202 31.720 1.00 37.36 313 PRO A CA 1
ATOM 2298 C C . PRO A 1 313 ? 36.499 46.257 32.525 1.00 37.03 313 PRO A C 1
ATOM 2299 O O . PRO A 1 313 ? 37.261 45.293 32.547 1.00 36.33 313 PRO A O 1
ATOM 2303 N N . ALA A 1 314 ? 36.706 47.393 33.194 1.00 36.79 314 ALA A N 1
ATOM 2304 C CA . ALA A 1 314 ? 37.805 47.584 34.118 1.00 36.90 314 ALA A CA 1
ATOM 2305 C C . ALA A 1 314 ? 37.962 46.329 35.006 1.00 36.98 314 ALA A C 1
ATOM 2306 O O . ALA A 1 314 ? 39.045 46.041 35.524 1.00 37.24 314 ALA A O 1
ATOM 2308 N N . THR A 1 315 ? 36.873 45.575 35.133 1.00 36.82 315 THR A N 1
ATOM 2309 C CA . THR A 1 315 ? 36.798 44.353 35.956 1.00 36.30 315 THR A CA 1
ATOM 2310 C C . THR A 1 315 ? 37.757 43.173 35.498 1.00 36.08 315 THR A C 1
ATOM 2311 O O . THR A 1 315 ? 38.353 42.437 36.365 1.00 35.41 315 THR A O 1
ATOM 2315 N N . PHE A 1 316 ? 37.904 43.009 34.163 1.00 35.73 316 PHE A N 1
ATOM 2316 C CA . PHE A 1 316 ? 38.824 42.010 33.579 1.00 36.02 316 PHE A CA 1
ATOM 2317 C C . PHE A 1 316 ? 40.047 42.679 32.954 1.00 36.19 316 PHE A C 1
ATOM 2318 O O . PHE A 1 316 ? 40.379 42.398 31.808 1.00 36.27 316 PHE A O 1
ATOM 2326 N N . ARG A 1 317 ? 40.724 43.558 33.684 1.00 36.06 317 ARG A N 1
ATOM 2327 C CA . ARG A 1 317 ? 41.871 44.260 33.106 1.00 36.00 317 ARG A CA 1
ATOM 2328 C C . ARG A 1 317 ? 43.098 43.390 32.828 1.00 37.34 317 ARG A C 1
ATOM 2329 O O . ARG A 1 317 ? 43.784 43.552 31.812 1.00 35.79 317 ARG A O 1
ATOM 2337 N N . CYS A 1 318 ? 43.331 42.452 33.742 1.00 39.69 318 CYS A N 1
ATOM 2338 C CA . CYS A 1 318 ? 44.513 41.554 33.747 1.00 41.92 318 CYS A CA 1
ATOM 2339 C C . CYS A 1 318 ? 44.310 40.181 33.051 1.00 42.41 318 CYS A C 1
ATOM 2340 O O . CYS A 1 318 ? 45.214 39.327 33.113 1.00 42.40 318 CYS A O 1
ATOM 2343 N N . VAL A 1 319 ? 43.136 39.954 32.445 1.00 43.19 319 VAL A N 1
ATOM 2344 C CA . VAL A 1 319 ? 42.936 38.785 31.571 1.00 44.19 319 VAL A CA 1
ATOM 2345 C C . VAL A 1 319 ? 43.677 39.131 30.294 1.00 44.48 319 VAL A C 1
ATOM 2346 O O . VAL A 1 319 ? 44.079 40.257 30.114 1.00 44.62 319 VAL A O 1
ATOM 2350 N N . THR A 1 320 ? 43.843 38.201 29.389 1.00 44.71 320 THR A N 1
ATOM 2351 C CA . THR A 1 320 ? 44.615 38.523 28.222 1.00 45.98 320 THR A CA 1
ATOM 2352 C C . THR A 1 320 ? 43.759 38.754 26.997 1.00 46.81 320 THR A C 1
ATOM 2353 O O . THR A 1 320 ? 43.563 39.868 26.551 1.00 47.34 320 THR A O 1
ATOM 2357 N N . ASP A 1 321 ? 43.272 37.681 26.415 1.00 47.78 321 ASP A N 1
ATOM 2358 C CA . ASP A 1 321 ? 42.396 37.823 25.298 1.00 48.32 321 ASP A CA 1
ATOM 2359 C C . ASP A 1 321 ? 41.003 38.224 25.822 1.00 47.97 321 ASP A C 1
ATOM 2360 O O . ASP A 1 321 ? 40.775 38.284 27.042 1.00 47.11 321 ASP A O 1
ATOM 2365 N N . ARG A 1 322 ? 40.096 38.543 24.897 1.00 47.72 322 ARG A N 1
ATOM 2366 C CA . ARG A 1 322 ? 38.688 38.695 25.207 1.00 47.43 322 ARG A CA 1
ATOM 2367 C C . ARG A 1 322 ? 38.301 37.212 25.343 1.00 46.98 322 ARG A C 1
ATOM 2368 O O . ARG A 1 322 ? 37.782 36.777 26.375 1.00 47.74 322 ARG A O 1
ATOM 2376 N N . LEU A 1 323 ? 38.651 36.427 24.329 1.00 46.00 323 LEU A N 1
ATOM 2377 C CA . LEU A 1 323 ? 38.280 35.024 24.256 1.00 45.77 323 LEU A CA 1
ATOM 2378 C C . LEU A 1 323 ? 38.536 34.236 25.519 1.00 45.01 323 LEU A C 1
ATOM 2379 O O . LEU A 1 323 ? 38.014 33.159 25.707 1.00 44.72 323 LEU A O 1
ATOM 2384 N N . ALA A 1 324 ? 39.314 34.796 26.413 1.00 44.03 324 ALA A N 1
ATOM 2385 C CA . ALA A 1 324 ? 39.566 34.124 27.665 1.00 44.21 324 ALA A CA 1
ATOM 2386 C C . ALA A 1 324 ? 38.378 34.238 28.636 1.00 44.61 324 ALA A C 1
ATOM 2387 O O . ALA A 1 324 ? 38.380 33.688 29.735 1.00 44.16 324 ALA A O 1
ATOM 2389 N N . ILE A 1 325 ? 37.350 34.957 28.234 1.00 45.19 325 ILE A N 1
ATOM 2390 C CA . ILE A 1 325 ? 36.267 35.215 29.155 1.00 45.80 325 ILE A CA 1
ATOM 2391 C C . ILE A 1 325 ? 34.923 34.625 28.716 1.00 46.48 325 ILE A C 1
ATOM 2392 O O . ILE A 1 325 ? 34.135 35.316 28.034 1.00 46.30 325 ILE A O 1
ATOM 2397 N N . GLN A 1 326 ? 34.655 33.365 29.091 1.00 47.45 326 GLN A N 1
ATOM 2398 C CA . GLN A 1 326 ? 33.317 32.830 28.862 1.00 48.65 326 GLN A CA 1
ATOM 2399 C C . GLN A 1 326 ? 32.328 33.633 29.743 1.00 47.89 326 GLN A C 1
ATOM 2400 O O . GLN A 1 326 ? 32.382 33.599 30.969 1.00 45.65 326 GLN A O 1
ATOM 2406 N N . PHE A 1 327 ? 31.484 34.391 29.026 1.00 48.38 327 PHE A N 1
ATOM 2407 C CA . PHE A 1 327 ? 30.558 35.412 29.528 1.00 48.27 327 PHE A CA 1
ATOM 2408 C C . PHE A 1 327 ? 29.747 36.049 28.361 1.00 48.66 327 PHE A C 1
ATOM 2409 O O . PHE A 1 327 ? 29.203 37.162 28.461 1.00 48.60 327 PHE A O 1
ATOM 2417 N N . ALA B 1 25 ? 51.317 21.780 25.128 1.00 57.51 25 ALA B N 1
ATOM 2418 C CA . ALA B 1 25 ? 50.059 21.911 25.957 1.00 58.13 25 ALA B CA 1
ATOM 2419 C C . ALA B 1 25 ? 49.987 20.892 27.142 1.00 58.05 25 ALA B C 1
ATOM 2420 O O . ALA B 1 25 ? 49.879 19.658 26.914 1.00 59.36 25 ALA B O 1
ATOM 2422 N N . MET B 1 26 ? 50.077 21.371 28.394 1.00 56.97 26 MET B N 1
ATOM 2423 C CA . MET B 1 26 ? 49.810 20.479 29.548 1.00 55.37 26 MET B CA 1
ATOM 2424 C C . MET B 1 26 ? 48.339 19.978 29.435 1.00 52.97 26 MET B C 1
ATOM 2425 O O . MET B 1 26 ? 47.545 20.550 28.660 1.00 52.43 26 MET B O 1
ATOM 2430 N N . CYS B 1 27 ? 47.979 18.940 30.190 1.00 49.97 27 CYS B N 1
ATOM 2431 C CA . CYS B 1 27 ? 46.705 18.278 29.920 1.00 46.90 27 CYS B CA 1
ATOM 2432 C C . CYS B 1 27 ? 45.418 18.770 30.544 1.00 44.34 27 CYS B C 1
ATOM 2433 O O . CYS B 1 27 ? 45.431 19.529 31.504 1.00 44.34 27 CYS B O 1
ATOM 2436 N N . PRO B 1 28 ? 44.313 18.280 29.972 1.00 41.84 28 PRO B N 1
ATOM 2437 C CA . PRO B 1 28 ? 42.939 18.629 30.355 1.00 40.11 28 PRO B CA 1
ATOM 2438 C C . PRO B 1 28 ? 42.608 18.487 31.857 1.00 38.68 28 PRO B C 1
ATOM 2439 O O . PRO B 1 28 ? 43.243 17.709 32.568 1.00 38.04 28 PRO B O 1
ATOM 2443 N N . PHE B 1 29 ? 41.595 19.204 32.319 1.00 37.19 29 PHE B N 1
ATOM 2444 C CA . PHE B 1 29 ? 41.417 19.339 33.751 1.00 36.51 29 PHE B CA 1
ATOM 2445 C C . PHE B 1 29 ? 41.349 18.037 34.541 1.00 37.12 29 PHE B C 1
ATOM 2446 O O . PHE B 1 29 ? 42.326 17.688 35.250 1.00 39.09 29 PHE B O 1
ATOM 2454 N N . GLY B 1 30 ? 40.253 17.289 34.463 1.00 36.54 30 GLY B N 1
ATOM 2455 C CA . GLY B 1 30 ? 40.194 16.080 35.293 1.00 35.96 30 GLY B CA 1
ATOM 2456 C C . GLY B 1 30 ? 41.418 15.190 35.145 1.00 35.24 30 GLY B C 1
ATOM 2457 O O . GLY B 1 30 ? 41.832 14.545 36.092 1.00 33.48 30 GLY B O 1
ATOM 2458 N N . CYS B 1 31 ? 42.005 15.226 33.944 1.00 35.79 31 CYS B N 1
ATOM 2459 C CA . CYS B 1 31 ? 43.105 14.361 33.498 1.00 36.18 31 CYS B CA 1
ATOM 2460 C C . CYS B 1 31 ? 44.362 14.532 34.262 1.00 37.71 31 CYS B C 1
ATOM 2461 O O . CYS B 1 31 ? 44.690 15.647 34.673 1.00 38.64 31 CYS B O 1
ATOM 2464 N N . HIS B 1 32 ? 45.049 13.402 34.414 1.00 39.18 32 HIS B N 1
ATOM 2465 C CA . HIS B 1 32 ? 46.357 13.294 35.027 1.00 41.22 32 HIS B CA 1
ATOM 2466 C C . HIS B 1 32 ? 47.131 12.755 33.905 1.00 42.23 32 HIS B C 1
ATOM 2467 O O . HIS B 1 32 ? 46.559 12.089 33.065 1.00 42.88 32 HIS B O 1
ATOM 2474 N N . CYS B 1 33 ? 48.426 12.996 33.862 1.00 43.33 33 CYS B N 1
ATOM 2475 C CA . CYS B 1 33 ? 49.173 12.436 32.773 1.00 44.27 33 CYS B CA 1
ATOM 2476 C C . CYS B 1 33 ? 50.623 12.629 33.037 1.00 44.66 33 CYS B C 1
ATOM 2477 O O . CYS B 1 33 ? 51.012 13.603 33.631 1.00 44.80 33 CYS B O 1
ATOM 2480 N N . HIS B 1 34 ? 51.429 11.689 32.603 1.00 45.31 34 HIS B N 1
ATOM 2481 C CA . HIS B 1 34 ? 52.805 11.658 33.021 1.00 46.08 34 HIS B CA 1
ATOM 2482 C C . HIS B 1 34 ? 53.573 11.034 31.903 1.00 45.42 34 HIS B C 1
ATOM 2483 O O . HIS B 1 34 ? 53.149 10.023 31.367 1.00 46.52 34 HIS B O 1
ATOM 2490 N N . LEU B 1 35 ? 54.672 11.640 31.496 1.00 43.65 35 LEU B N 1
ATOM 2491 C CA . LEU B 1 35 ? 55.534 10.994 30.519 1.00 41.84 35 LEU B CA 1
ATOM 2492 C C . LEU B 1 35 ? 54.844 10.518 29.259 1.00 41.14 35 LEU B C 1
ATOM 2493 O O . LEU B 1 35 ? 54.958 9.347 28.894 1.00 40.35 35 LEU B O 1
ATOM 2498 N N . ARG B 1 36 ? 54.119 11.433 28.617 1.00 40.89 36 ARG B N 1
ATOM 2499 C CA . ARG B 1 36 ? 53.471 11.204 27.311 1.00 40.26 36 ARG B CA 1
ATOM 2500 C C . ARG B 1 36 ? 52.210 10.332 27.418 1.00 38.50 36 ARG B C 1
ATOM 2501 O O . ARG B 1 36 ? 51.647 9.961 26.375 1.00 38.22 36 ARG B O 1
ATOM 2509 N N . VAL B 1 37 ? 51.790 9.980 28.643 1.00 36.11 37 VAL B N 1
ATOM 2510 C CA . VAL B 1 37 ? 50.590 9.149 28.832 1.00 33.71 37 VAL B CA 1
ATOM 2511 C C . VAL B 1 37 ? 49.579 10.066 29.426 1.00 32.65 37 VAL B C 1
ATOM 2512 O O . VAL B 1 37 ? 49.814 10.594 30.514 1.00 33.15 37 VAL B O 1
ATOM 2516 N N . VAL B 1 38 ? 48.460 10.251 28.719 1.00 30.97 38 VAL B N 1
ATOM 2517 C CA . VAL B 1 38 ? 47.357 11.136 29.126 1.00 28.73 38 VAL B CA 1
ATOM 2518 C C . VAL B 1 38 ? 46.213 10.263 29.612 1.00 27.91 38 VAL B C 1
ATOM 2519 O O . VAL B 1 38 ? 45.665 9.467 28.881 1.00 26.80 38 VAL B O 1
ATOM 2523 N N . GLN B 1 39 ? 45.888 10.390 30.873 1.00 27.33 39 GLN B N 1
ATOM 2524 C CA . GLN B 1 39 ? 44.864 9.568 31.445 1.00 28.16 39 GLN B CA 1
ATOM 2525 C C . GLN B 1 39 ? 43.591 10.400 31.737 1.00 28.16 39 GLN B C 1
ATOM 2526 O O . GLN B 1 39 ? 43.554 11.173 32.675 1.00 28.78 39 GLN B O 1
ATOM 2532 N N . CYS B 1 40 ? 42.550 10.251 30.942 1.00 27.85 40 CYS B N 1
ATOM 2533 C CA . CYS B 1 40 ? 41.366 11.045 31.172 1.00 29.34 40 CYS B CA 1
ATOM 2534 C C . CYS B 1 40 ? 40.167 10.204 31.547 1.00 29.91 40 CYS B C 1
ATOM 2535 O O . CYS B 1 40 ? 39.177 10.199 30.837 1.00 30.66 40 CYS B O 1
ATOM 2538 N N . SER B 1 41 ? 40.141 9.526 32.655 1.00 29.50 41 SER B N 1
ATOM 2539 C CA . SER B 1 41 ? 39.036 8.604 32.699 1.00 29.79 41 SER B CA 1
ATOM 2540 C C . SER B 1 41 ? 37.922 8.856 33.692 1.00 30.26 41 SER B C 1
ATOM 2541 O O . SER B 1 41 ? 38.195 9.305 34.785 1.00 29.75 41 SER B O 1
ATOM 2544 N N . ASP B 1 42 ? 36.668 8.591 33.319 1.00 31.00 42 ASP B N 1
ATOM 2545 C CA . ASP B 1 42 ? 35.564 8.712 34.286 1.00 32.33 42 ASP B CA 1
ATOM 2546 C C . ASP B 1 42 ? 35.215 10.145 34.719 1.00 32.19 42 ASP B C 1
ATOM 2547 O O . ASP B 1 42 ? 34.639 10.362 35.803 1.00 32.15 42 ASP B O 1
ATOM 2552 N N . LEU B 1 43 ? 35.560 11.104 33.871 1.00 31.88 43 LEU B N 1
ATOM 2553 C CA . LEU B 1 43 ? 35.404 12.508 34.167 1.00 31.01 43 LEU B CA 1
ATOM 2554 C C . LEU B 1 43 ? 34.090 12.952 33.610 1.00 30.80 43 LEU B C 1
ATOM 2555 O O . LEU B 1 43 ? 33.562 14.016 33.953 1.00 30.06 43 LEU B O 1
ATOM 2560 N N . GLY B 1 44 ? 33.566 12.091 32.754 1.00 30.84 44 GLY B N 1
ATOM 2561 C CA . GLY B 1 44 ? 32.374 12.409 32.011 1.00 31.55 44 GLY B CA 1
ATOM 2562 C C . GLY B 1 44 ? 32.572 13.687 31.229 1.00 31.32 44 GLY B C 1
ATOM 2563 O O . GLY B 1 44 ? 31.875 14.642 31.462 1.00 30.69 44 GLY B O 1
ATOM 2564 N N . LEU B 1 45 ? 33.539 13.693 30.318 1.00 31.47 45 LEU B N 1
ATOM 2565 C CA . LEU B 1 45 ? 33.763 14.817 29.430 1.00 31.93 45 LEU B CA 1
ATOM 2566 C C . LEU B 1 45 ? 32.757 14.775 28.279 1.00 32.51 45 LEU B C 1
ATOM 2567 O O . LEU B 1 45 ? 32.505 13.707 27.688 1.00 32.24 45 LEU B O 1
ATOM 2572 N N . LYS B 1 46 ? 32.171 15.935 27.985 1.00 33.01 46 LYS B N 1
ATOM 2573 C CA . LYS B 1 46 ? 31.232 16.095 26.887 1.00 33.96 46 LYS B CA 1
ATOM 2574 C C . LYS B 1 46 ? 31.878 15.693 25.504 1.00 33.50 46 LYS B C 1
ATOM 2575 O O . LYS B 1 46 ? 31.187 15.126 24.654 1.00 32.53 46 LYS B O 1
ATOM 2581 N N . ALA B 1 47 ? 33.171 16.008 25.286 1.00 33.41 47 ALA B N 1
ATOM 2582 C CA . ALA B 1 47 ? 33.911 15.592 24.091 1.00 33.70 47 ALA B CA 1
ATOM 2583 C C . ALA B 1 47 ? 35.384 15.328 24.385 1.00 34.32 47 ALA B C 1
ATOM 2584 O O . ALA B 1 47 ? 35.812 15.392 25.510 1.00 33.77 47 ALA B O 1
ATOM 2586 N N . VAL B 1 48 ? 36.156 14.990 23.366 1.00 35.75 48 VAL B N 1
ATOM 2587 C CA . VAL B 1 48 ? 37.603 14.800 23.462 1.00 36.62 48 VAL B CA 1
ATOM 2588 C C . VAL B 1 48 ? 38.229 16.141 23.795 1.00 38.16 48 VAL B C 1
ATOM 2589 O O . VAL B 1 48 ? 38.081 17.041 22.995 1.00 37.43 48 VAL B O 1
ATOM 2593 N N . PRO B 1 49 ? 38.977 16.299 24.890 1.00 40.08 49 PRO B N 1
ATOM 2594 C CA . PRO B 1 49 ? 39.421 17.633 25.320 1.00 42.78 49 PRO B CA 1
ATOM 2595 C C . PRO B 1 49 ? 40.457 18.315 24.358 1.00 45.18 49 PRO B C 1
ATOM 2596 O O . PRO B 1 49 ? 41.250 17.622 23.713 1.00 45.11 49 PRO B O 1
ATOM 2600 N N . LYS B 1 50 ? 40.421 19.655 24.267 1.00 47.67 50 LYS B N 1
ATOM 2601 C CA . LYS B 1 50 ? 41.238 20.419 23.308 1.00 49.41 50 LYS B CA 1
ATOM 2602 C C . LYS B 1 50 ? 42.717 20.509 23.642 1.00 49.95 50 LYS B C 1
ATOM 2603 O O . LYS B 1 50 ? 43.556 20.627 22.752 1.00 49.30 50 LYS B O 1
ATOM 2609 N N . GLU B 1 51 ? 43.046 20.518 24.927 1.00 50.96 51 GLU B N 1
ATOM 2610 C CA . GLU B 1 51 ? 44.450 20.720 25.298 1.00 52.75 51 GLU B CA 1
ATOM 2611 C C . GLU B 1 51 ? 45.219 19.424 25.369 1.00 52.27 51 GLU B C 1
ATOM 2612 O O . GLU B 1 51 ? 45.378 18.891 26.477 1.00 52.72 51 GLU B O 1
ATOM 2618 N N . ILE B 1 52 ? 45.697 18.898 24.234 1.00 51.24 52 ILE B N 1
ATOM 2619 C CA . ILE B 1 52 ? 46.433 17.616 24.329 1.00 50.59 52 ILE B CA 1
ATOM 2620 C C . ILE B 1 52 ? 47.807 17.635 23.686 1.00 49.89 52 ILE B C 1
ATOM 2621 O O . ILE B 1 52 ? 47.908 17.732 22.467 1.00 49.64 52 ILE B O 1
ATOM 2626 N N . SER B 1 53 ? 48.861 17.529 24.501 1.00 48.98 53 SER B N 1
ATOM 2627 C CA . SER B 1 53 ? 50.231 17.604 23.977 1.00 48.58 53 SER B CA 1
ATOM 2628 C C . SER B 1 53 ? 50.470 16.623 22.830 1.00 48.41 53 SER B C 1
ATOM 2629 O O . SER B 1 53 ? 50.057 15.456 22.942 1.00 48.80 53 SER B O 1
ATOM 2632 N N . PRO B 1 54 ? 51.115 17.080 21.742 1.00 47.94 54 PRO B N 1
ATOM 2633 C CA . PRO B 1 54 ? 51.438 16.229 20.610 1.00 48.15 54 PRO B CA 1
ATOM 2634 C C . PRO B 1 54 ? 52.424 15.099 20.958 1.00 48.10 54 PRO B C 1
ATOM 2635 O O . PRO B 1 54 ? 52.405 14.047 20.290 1.00 47.65 54 PRO B O 1
ATOM 2639 N N . ASP B 1 55 ? 53.236 15.308 22.008 1.00 48.49 55 ASP B N 1
ATOM 2640 C CA . ASP B 1 55 ? 54.135 14.284 22.610 1.00 49.17 55 ASP B CA 1
ATOM 2641 C C . ASP B 1 55 ? 53.420 13.013 23.072 1.00 47.87 55 ASP B C 1
ATOM 2642 O O . ASP B 1 55 ? 54.052 11.954 23.248 1.00 47.64 55 ASP B O 1
ATOM 2647 N N . THR B 1 56 ? 52.112 13.155 23.329 1.00 45.59 56 THR B N 1
ATOM 2648 C CA . THR B 1 56 ? 51.235 12.082 23.788 1.00 42.67 56 THR B CA 1
ATOM 2649 C C . THR B 1 56 ? 51.185 10.835 22.950 1.00 41.89 56 THR B C 1
ATOM 2650 O O . THR B 1 56 ? 50.996 10.892 21.725 1.00 41.52 56 THR B O 1
ATOM 2654 N N . THR B 1 57 ? 51.293 9.704 23.639 1.00 40.81 57 THR B N 1
ATOM 2655 C CA . THR B 1 57 ? 51.356 8.394 22.991 1.00 40.28 57 THR B CA 1
ATOM 2656 C C . THR B 1 57 ? 50.206 7.440 23.358 1.00 39.99 57 THR B C 1
ATOM 2657 O O . THR B 1 57 ? 49.840 6.556 22.559 1.00 39.28 57 THR B O 1
ATOM 2661 N N . LEU B 1 58 ? 49.719 7.542 24.596 1.00 38.79 58 LEU B N 1
ATOM 2662 C CA . LEU B 1 58 ? 48.502 6.826 24.994 1.00 36.96 58 LEU B CA 1
ATOM 2663 C C . LEU B 1 58 ? 47.518 7.940 25.214 1.00 35.82 58 LEU B C 1
ATOM 2664 O O . LEU B 1 58 ? 47.931 9.020 25.661 1.00 36.70 58 LEU B O 1
ATOM 2669 N N . LEU B 1 59 ? 46.242 7.706 24.884 1.00 33.29 59 LEU B N 1
ATOM 2670 C CA . LEU B 1 59 ? 45.198 8.682 25.125 1.00 30.70 59 LEU B CA 1
ATOM 2671 C C . LEU B 1 59 ? 44.150 7.777 25.635 1.00 30.19 59 LEU B C 1
ATOM 2672 O O . LEU B 1 59 ? 43.484 7.114 24.854 1.00 29.04 59 LEU B O 1
ATOM 2677 N N . ASP B 1 60 ? 44.082 7.703 26.960 1.00 30.27 60 ASP B N 1
ATOM 2678 C CA . ASP B 1 60 ? 43.053 6.939 27.699 1.00 30.54 60 ASP B CA 1
ATOM 2679 C C . ASP B 1 60 ? 41.866 7.848 28.098 1.00 29.66 60 ASP B C 1
ATOM 2680 O O . ASP B 1 60 ? 41.918 8.633 29.039 1.00 29.62 60 ASP B O 1
ATOM 2685 N N . LEU B 1 61 ? 40.796 7.774 27.357 1.00 28.29 61 LEU B N 1
ATOM 2686 C CA . LEU B 1 61 ? 39.709 8.568 27.778 1.00 29.08 61 LEU B CA 1
ATOM 2687 C C . LEU B 1 61 ? 38.407 7.697 27.816 1.00 30.17 61 LEU B C 1
ATOM 2688 O O . LEU B 1 61 ? 37.478 7.768 27.001 1.00 29.65 61 LEU B O 1
ATOM 2693 N N . GLN B 1 62 ? 38.392 6.844 28.823 1.00 31.75 62 GLN B N 1
ATOM 2694 C CA . GLN B 1 62 ? 37.378 5.871 28.928 1.00 34.12 62 GLN B CA 1
ATOM 2695 C C . GLN B 1 62 ? 36.289 6.261 29.879 1.00 35.47 62 GLN B C 1
ATOM 2696 O O . GLN B 1 62 ? 36.528 6.838 30.918 1.00 36.36 62 GLN B O 1
ATOM 2702 N N . ASN B 1 63 ? 35.072 5.907 29.507 1.00 36.45 63 ASN B N 1
ATOM 2703 C CA . ASN B 1 63 ? 33.883 6.155 30.311 1.00 36.67 63 ASN B CA 1
ATOM 2704 C C . ASN B 1 63 ? 33.582 7.632 30.567 1.00 36.51 63 ASN B C 1
ATOM 2705 O O . ASN B 1 63 ? 33.504 8.115 31.715 1.00 36.63 63 ASN B O 1
ATOM 2710 N N . ASN B 1 64 ? 33.431 8.352 29.471 1.00 35.32 64 ASN B N 1
ATOM 2711 C CA . ASN B 1 64 ? 33.113 9.754 29.556 1.00 35.49 64 ASN B CA 1
ATOM 2712 C C . ASN B 1 64 ? 31.804 9.901 28.827 1.00 35.48 64 ASN B C 1
ATOM 2713 O O . ASN B 1 64 ? 31.026 8.930 28.777 1.00 35.48 64 ASN B O 1
ATOM 2718 N N . ASP B 1 65 ? 31.575 11.078 28.233 1.00 35.05 65 ASP B N 1
ATOM 2719 C CA . ASP B 1 65 ? 30.378 11.273 27.470 1.00 34.24 65 ASP B CA 1
ATOM 2720 C C . ASP B 1 65 ? 30.503 11.679 26.074 1.00 33.49 65 ASP B C 1
ATOM 2721 O O . ASP B 1 65 ? 29.574 12.235 25.533 1.00 33.97 65 ASP B O 1
ATOM 2726 N N . ILE B 1 66 ? 31.628 11.338 25.479 1.00 32.57 66 ILE B N 1
ATOM 2727 C CA . ILE B 1 66 ? 31.880 11.635 24.085 1.00 33.06 66 ILE B CA 1
ATOM 2728 C C . ILE B 1 66 ? 30.735 11.128 23.186 1.00 33.96 66 ILE B C 1
ATOM 2729 O O . ILE B 1 66 ? 30.244 10.000 23.397 1.00 34.20 66 ILE B O 1
ATOM 2734 N N . SER B 1 67 ? 30.268 11.985 22.253 1.00 34.81 67 SER B N 1
ATOM 2735 C CA . SER B 1 67 ? 29.131 11.654 21.421 1.00 36.12 67 SER B CA 1
ATOM 2736 C C . SER B 1 67 ? 29.534 11.616 20.003 1.00 37.23 67 SER B C 1
ATOM 2737 O O . SER B 1 67 ? 28.914 10.921 19.199 1.00 37.24 67 SER B O 1
ATOM 2740 N N . GLU B 1 68 ? 30.569 12.360 19.666 1.00 39.04 68 GLU B N 1
ATOM 2741 C CA . GLU B 1 68 ? 31.094 12.240 18.311 1.00 41.02 68 GLU B CA 1
ATOM 2742 C C . GLU B 1 68 ? 32.571 12.529 18.220 1.00 40.97 68 GLU B C 1
ATOM 2743 O O . GLU B 1 68 ? 33.160 13.009 19.169 1.00 40.90 68 GLU B O 1
ATOM 2749 N N . LEU B 1 69 ? 33.169 12.237 17.079 1.00 41.62 69 LEU B N 1
ATOM 2750 C CA . LEU B 1 69 ? 34.572 12.569 16.840 1.00 42.72 69 LEU B CA 1
ATOM 2751 C C . LEU B 1 69 ? 34.627 13.554 15.656 1.00 43.83 69 LEU B C 1
ATOM 2752 O O . LEU B 1 69 ? 34.178 13.267 14.536 1.00 42.57 69 LEU B O 1
ATOM 2757 N N . ARG B 1 70 ? 35.138 14.740 15.953 1.00 46.33 70 ARG B N 1
ATOM 2758 C CA . ARG B 1 70 ? 35.151 15.848 15.007 1.00 49.43 70 ARG B CA 1
ATOM 2759 C C . ARG B 1 70 ? 36.454 15.903 14.165 1.00 50.37 70 ARG B C 1
ATOM 2760 O O . ARG B 1 70 ? 37.530 15.448 14.612 1.00 50.35 70 ARG B O 1
ATOM 2768 N N . LYS B 1 71 ? 36.358 16.460 12.950 1.00 50.98 71 LYS B N 1
ATOM 2769 C CA . LYS B 1 71 ? 37.507 16.503 12.033 1.00 51.08 71 LYS B CA 1
ATOM 2770 C C . LYS B 1 71 ? 38.794 16.676 12.819 1.00 50.87 71 LYS B C 1
ATOM 2771 O O . LYS B 1 71 ? 39.649 15.792 12.800 1.00 50.40 71 LYS B O 1
ATOM 2777 N N . ASP B 1 72 ? 38.881 17.792 13.554 1.00 51.19 72 ASP B N 1
ATOM 2778 C CA . ASP B 1 72 ? 40.098 18.218 14.260 1.00 51.32 72 ASP B CA 1
ATOM 2779 C C . ASP B 1 72 ? 40.168 17.884 15.731 1.00 50.46 72 ASP B C 1
ATOM 2780 O O . ASP B 1 72 ? 41.005 18.368 16.464 1.00 49.12 72 ASP B O 1
ATOM 2785 N N . ASP B 1 73 ? 39.301 16.980 16.127 1.00 50.48 73 ASP B N 1
ATOM 2786 C CA . ASP B 1 73 ? 39.265 16.515 17.468 1.00 50.69 73 ASP B CA 1
ATOM 2787 C C . ASP B 1 73 ? 40.667 16.054 17.903 1.00 49.76 73 ASP B C 1
ATOM 2788 O O . ASP B 1 73 ? 41.104 16.389 18.993 1.00 49.88 73 ASP B O 1
ATOM 2793 N N . PHE B 1 74 ? 41.383 15.320 17.052 1.00 48.43 74 PHE B N 1
ATOM 2794 C CA . PHE B 1 74 ? 42.674 14.742 17.436 1.00 46.58 74 PHE B CA 1
ATOM 2795 C C . PHE B 1 74 ? 43.829 15.366 16.728 1.00 47.16 74 PHE B C 1
ATOM 2796 O O . PHE B 1 74 ? 44.914 14.789 16.733 1.00 47.26 74 PHE B O 1
ATOM 2804 N N . LYS B 1 75 ? 43.620 16.531 16.121 1.00 48.24 75 LYS B N 1
ATOM 2805 C CA . LYS B 1 75 ? 44.660 17.116 15.239 1.00 48.96 75 LYS B CA 1
ATOM 2806 C C . LYS B 1 75 ? 46.083 17.167 15.823 1.00 48.44 75 LYS B C 1
ATOM 2807 O O . LYS B 1 75 ? 46.282 17.560 16.944 1.00 48.48 75 LYS B O 1
ATOM 2813 N N . GLY B 1 76 ? 47.078 16.763 15.059 1.00 47.86 76 GLY B N 1
ATOM 2814 C CA . GLY B 1 76 ? 48.426 16.831 15.556 1.00 48.31 76 GLY B CA 1
ATOM 2815 C C . GLY B 1 76 ? 48.790 15.856 16.665 1.00 49.13 76 GLY B C 1
ATOM 2816 O O . GLY B 1 76 ? 49.688 16.129 17.455 1.00 49.85 76 GLY B O 1
ATOM 2817 N N . LEU B 1 77 ? 48.122 14.715 16.761 1.00 49.50 77 LEU B N 1
ATOM 2818 C CA . LEU B 1 77 ? 48.610 13.671 17.680 1.00 49.96 77 LEU B CA 1
ATOM 2819 C C . LEU B 1 77 ? 49.248 12.548 16.899 1.00 50.33 77 LEU B C 1
ATOM 2820 O O . LEU B 1 77 ? 48.838 11.407 16.960 1.00 50.54 77 LEU B O 1
ATOM 2825 N N . GLN B 1 78 ? 50.276 12.895 16.166 1.00 50.98 78 GLN B N 1
ATOM 2826 C CA . GLN B 1 78 ? 50.914 11.971 15.274 1.00 51.27 78 GLN B CA 1
ATOM 2827 C C . GLN B 1 78 ? 51.739 10.955 15.996 1.00 50.37 78 GLN B C 1
ATOM 2828 O O . GLN B 1 78 ? 52.241 10.020 15.398 1.00 51.01 78 GLN B O 1
ATOM 2834 N N . HIS B 1 79 ? 51.915 11.130 17.286 1.00 49.21 79 HIS B N 1
ATOM 2835 C CA . HIS B 1 79 ? 52.634 10.106 17.984 1.00 48.46 79 HIS B CA 1
ATOM 2836 C C . HIS B 1 79 ? 51.658 9.266 18.836 1.00 46.62 79 HIS B C 1
ATOM 2837 O O . HIS B 1 79 ? 52.040 8.353 19.566 1.00 47.13 79 HIS B O 1
ATOM 2844 N N . LEU B 1 80 ? 50.377 9.549 18.705 1.00 43.56 80 LEU B N 1
ATOM 2845 C CA . LEU B 1 80 ? 49.409 8.710 19.365 1.00 40.84 80 LEU B CA 1
ATOM 2846 C C . LEU B 1 80 ? 49.479 7.276 18.838 1.00 38.94 80 LEU B C 1
ATOM 2847 O O . LEU B 1 80 ? 49.274 7.024 17.653 1.00 37.36 80 LEU B O 1
ATOM 2852 N N . TYR B 1 81 ? 49.758 6.357 19.754 1.00 36.99 81 TYR B N 1
ATOM 2853 C CA . TYR B 1 81 ? 49.940 4.929 19.471 1.00 35.23 81 TYR B CA 1
ATOM 2854 C C . TYR B 1 81 ? 48.713 4.062 19.704 1.00 34.20 81 TYR B C 1
ATOM 2855 O O . TYR B 1 81 ? 48.367 3.246 18.863 1.00 34.27 81 TYR B O 1
ATOM 2864 N N . ALA B 1 82 ? 48.095 4.201 20.875 1.00 32.49 82 ALA B N 1
ATOM 2865 C CA . ALA B 1 82 ? 46.856 3.495 21.219 1.00 29.60 82 ALA B CA 1
ATOM 2866 C C . ALA B 1 82 ? 45.906 4.547 21.764 1.00 28.38 82 ALA B C 1
ATOM 2867 O O . ALA B 1 82 ? 46.307 5.376 22.574 1.00 29.56 82 ALA B O 1
ATOM 2869 N N . LEU B 1 83 ? 44.664 4.536 21.316 1.00 25.83 83 LEU B N 1
ATOM 2870 C CA . LEU B 1 83 ? 43.677 5.472 21.806 1.00 23.88 83 LEU B CA 1
ATOM 2871 C C . LEU B 1 83 ? 42.580 4.649 22.384 1.00 24.23 83 LEU B C 1
ATOM 2872 O O . LEU B 1 83 ? 42.208 3.635 21.798 1.00 24.55 83 LEU B O 1
ATOM 2877 N N . VAL B 1 84 ? 42.050 5.063 23.529 1.00 24.15 84 VAL B N 1
ATOM 2878 C CA . VAL B 1 84 ? 41.055 4.229 24.251 1.00 23.81 84 VAL B CA 1
ATOM 2879 C C . VAL B 1 84 ? 39.760 4.982 24.486 1.00 22.74 84 VAL B C 1
ATOM 2880 O O . VAL B 1 84 ? 39.645 5.797 25.378 1.00 22.67 84 VAL B O 1
ATOM 2884 N N . LEU B 1 85 ? 38.771 4.692 23.674 1.00 22.54 85 LEU B N 1
ATOM 2885 C CA . LEU B 1 85 ? 37.555 5.482 23.711 1.00 22.99 85 LEU B CA 1
ATOM 2886 C C . LEU B 1 85 ? 36.408 4.670 24.284 1.00 24.58 85 LEU B C 1
ATOM 2887 O O . LEU B 1 85 ? 35.239 5.120 24.243 1.00 24.36 85 LEU B O 1
ATOM 2892 N N . VAL B 1 86 ? 36.744 3.488 24.813 1.00 25.97 86 VAL B N 1
ATOM 2893 C CA . VAL B 1 86 ? 35.738 2.566 25.391 1.00 27.87 86 VAL B CA 1
ATOM 2894 C C . VAL B 1 86 ? 34.751 3.211 26.415 1.00 28.69 86 VAL B C 1
ATOM 2895 O O . VAL B 1 86 ? 35.096 4.172 27.085 1.00 28.60 86 VAL B O 1
ATOM 2899 N N . ASN B 1 87 ? 33.541 2.648 26.502 1.00 29.33 87 ASN B N 1
ATOM 2900 C CA . ASN B 1 87 ? 32.522 3.031 27.456 1.00 30.35 87 ASN B CA 1
ATOM 2901 C C . ASN B 1 87 ? 32.097 4.469 27.402 1.00 30.63 87 ASN B C 1
ATOM 2902 O O . ASN B 1 87 ? 32.014 5.153 28.434 1.00 30.86 87 ASN B O 1
ATOM 2907 N N . ASN B 1 88 ? 31.824 4.918 26.186 1.00 31.28 88 ASN B N 1
ATOM 2908 C CA . ASN B 1 88 ? 31.389 6.278 25.903 1.00 32.42 88 ASN B CA 1
ATOM 2909 C C . ASN B 1 88 ? 30.201 6.158 24.997 1.00 32.73 88 ASN B C 1
ATOM 2910 O O . ASN B 1 88 ? 29.882 5.053 24.633 1.00 33.99 88 ASN B O 1
ATOM 2915 N N . LYS B 1 89 ? 29.559 7.244 24.589 1.00 32.82 89 LYS B N 1
ATOM 2916 C CA . LYS B 1 89 ? 28.385 7.078 23.765 1.00 33.65 89 LYS B CA 1
ATOM 2917 C C . LYS B 1 89 ? 28.570 7.683 22.434 1.00 33.24 89 LYS B C 1
ATOM 2918 O O . LYS B 1 89 ? 27.837 8.593 22.063 1.00 34.26 89 LYS B O 1
ATOM 2924 N N . ILE B 1 90 ? 29.547 7.175 21.712 1.00 32.23 90 ILE B N 1
ATOM 2925 C CA . ILE B 1 90 ? 29.859 7.716 20.409 1.00 32.94 90 ILE B CA 1
ATOM 2926 C C . ILE B 1 90 ? 28.856 7.261 19.374 1.00 34.18 90 ILE B C 1
ATOM 2927 O O . ILE B 1 90 ? 28.362 6.145 19.440 1.00 33.78 90 ILE B O 1
ATOM 2932 N N . SER B 1 91 ? 28.574 8.123 18.403 1.00 36.56 91 SER B N 1
ATOM 2933 C CA . SER B 1 91 ? 27.582 7.796 17.391 1.00 39.30 91 SER B CA 1
ATOM 2934 C C . SER B 1 91 ? 27.814 8.420 16.021 1.00 40.53 91 SER B C 1
ATOM 2935 O O . SER B 1 91 ? 27.170 8.037 15.049 1.00 40.70 91 SER B O 1
ATOM 2938 N N . LYS B 1 92 ? 28.683 9.411 15.961 1.00 41.59 92 LYS B N 1
ATOM 2939 C CA . LYS B 1 92 ? 29.030 10.024 14.690 1.00 43.03 92 LYS B CA 1
ATOM 2940 C C . LYS B 1 92 ? 30.550 10.182 14.630 1.00 43.38 92 LYS B C 1
ATOM 2941 O O . LYS B 1 92 ? 31.128 10.775 15.521 1.00 43.87 92 LYS B O 1
ATOM 2947 N N . ILE B 1 93 ? 31.216 9.671 13.604 1.00 43.57 93 ILE B N 1
ATOM 2948 C CA . ILE B 1 93 ? 32.652 9.907 13.497 1.00 43.49 93 ILE B CA 1
ATOM 2949 C C . ILE B 1 93 ? 32.983 10.559 12.161 1.00 44.01 93 ILE B C 1
ATOM 2950 O O . ILE B 1 93 ? 32.966 9.912 11.104 1.00 43.99 93 ILE B O 1
ATOM 2955 N N . HIS B 1 94 ? 33.273 11.847 12.209 1.00 44.78 94 HIS B N 1
ATOM 2956 C CA . HIS B 1 94 ? 33.656 12.567 11.016 1.00 46.19 94 HIS B CA 1
ATOM 2957 C C . HIS B 1 94 ? 34.674 11.774 10.142 1.00 46.90 94 HIS B C 1
ATOM 2958 O O . HIS B 1 94 ? 35.477 11.013 10.647 1.00 46.81 94 HIS B O 1
ATOM 2965 N N . GLU B 1 95 ? 34.637 11.946 8.829 1.00 47.81 95 GLU B N 1
ATOM 2966 C CA . GLU B 1 95 ? 35.563 11.255 7.932 1.00 48.47 95 GLU B CA 1
ATOM 2967 C C . GLU B 1 95 ? 37.056 11.415 8.231 1.00 48.44 95 GLU B C 1
ATOM 2968 O O . GLU B 1 95 ? 37.775 10.435 8.406 1.00 48.44 95 GLU B O 1
ATOM 2974 N N . LYS B 1 96 ? 37.526 12.664 8.225 1.00 49.08 96 LYS B N 1
ATOM 2975 C CA . LYS B 1 96 ? 38.963 13.002 8.433 1.00 49.55 96 LYS B CA 1
ATOM 2976 C C . LYS B 1 96 ? 39.404 12.938 9.937 1.00 49.06 96 LYS B C 1
ATOM 2977 O O . LYS B 1 96 ? 40.535 13.383 10.299 1.00 49.88 96 LYS B O 1
ATOM 2983 N N . ALA B 1 97 ? 38.528 12.371 10.783 1.00 47.25 97 ALA B N 1
ATOM 2984 C CA . ALA B 1 97 ? 38.686 12.377 12.247 1.00 45.42 97 ALA B CA 1
ATOM 2985 C C . ALA B 1 97 ? 39.961 11.720 12.757 1.00 44.27 97 ALA B C 1
ATOM 2986 O O . ALA B 1 97 ? 40.649 12.261 13.659 1.00 43.14 97 ALA B O 1
ATOM 2988 N N . PHE B 1 98 ? 40.240 10.555 12.161 1.00 43.46 98 PHE B N 1
ATOM 2989 C CA . PHE B 1 98 ? 41.410 9.729 12.469 1.00 42.93 98 PHE B CA 1
ATOM 2990 C C . PHE B 1 98 ? 42.637 10.027 11.600 1.00 43.53 98 PHE B C 1
ATOM 2991 O O . PHE B 1 98 ? 43.741 9.576 11.896 1.00 43.41 98 PHE B O 1
ATOM 2999 N N . SER B 1 99 ? 42.448 10.812 10.551 1.00 43.94 99 SER B N 1
ATOM 3000 C CA . SER B 1 99 ? 43.535 11.092 9.651 1.00 44.04 99 SER B CA 1
ATOM 3001 C C . SER B 1 99 ? 44.803 11.675 10.280 1.00 43.55 99 SER B C 1
ATOM 3002 O O . SER B 1 99 ? 45.893 11.408 9.814 1.00 43.40 99 SER B O 1
ATOM 3005 N N . PRO B 1 100 ? 44.682 12.484 11.319 1.00 43.74 100 PRO B N 1
ATOM 3006 C CA . PRO B 1 100 ? 45.876 12.958 12.056 1.00 43.83 100 PRO B CA 1
ATOM 3007 C C . PRO B 1 100 ? 46.705 11.871 12.760 1.00 43.29 100 PRO B C 1
ATOM 3008 O O . PRO B 1 100 ? 47.754 12.145 13.345 1.00 42.78 100 PRO B O 1
ATOM 3012 N N . LEU B 1 101 ? 46.244 10.641 12.679 1.00 43.28 101 LEU B N 1
ATOM 3013 C CA . LEU B 1 101 ? 46.888 9.554 13.411 1.00 44.09 101 LEU B CA 1
ATOM 3014 C C . LEU B 1 101 ? 47.860 8.556 12.638 1.00 45.26 101 LEU B C 1
ATOM 3015 O O . LEU B 1 101 ? 47.713 7.313 12.711 1.00 45.11 101 LEU B O 1
ATOM 3020 N N . ARG B 1 102 ? 48.879 9.119 11.971 1.00 46.35 102 ARG B N 1
ATOM 3021 C CA . ARG B 1 102 ? 49.868 8.357 11.228 1.00 46.93 102 ARG B CA 1
ATOM 3022 C C . ARG B 1 102 ? 50.444 7.092 11.904 1.00 45.89 102 ARG B C 1
ATOM 3023 O O . ARG B 1 102 ? 50.727 6.148 11.193 1.00 45.85 102 ARG B O 1
ATOM 3031 N N . LYS B 1 103 ? 50.638 7.072 13.236 1.00 44.35 103 LYS B N 1
ATOM 3032 C CA . LYS B 1 103 ? 51.292 5.931 13.922 1.00 43.77 103 LYS B CA 1
ATOM 3033 C C . LYS B 1 103 ? 50.432 5.144 14.894 1.00 43.03 103 LYS B C 1
ATOM 3034 O O . LYS B 1 103 ? 50.906 4.184 15.530 1.00 43.44 103 LYS B O 1
ATOM 3040 N N . LEU B 1 104 ? 49.167 5.537 14.994 1.00 41.49 104 LEU B N 1
ATOM 3041 C CA . LEU B 1 104 ? 48.158 4.815 15.811 1.00 38.24 104 LEU B CA 1
ATOM 3042 C C . LEU B 1 104 ? 48.033 3.296 15.530 1.00 35.71 104 LEU B C 1
ATOM 3043 O O . LEU B 1 104 ? 47.585 2.895 14.491 1.00 33.59 104 LEU B O 1
ATOM 3048 N N . GLN B 1 105 ? 48.431 2.467 16.473 1.00 34.65 105 GLN B N 1
ATOM 3049 C CA . GLN B 1 105 ? 48.312 1.028 16.300 1.00 34.70 105 GLN B CA 1
ATOM 3050 C C . GLN B 1 105 ? 47.180 0.315 17.095 1.00 33.98 105 GLN B C 1
ATOM 3051 O O . GLN B 1 105 ? 46.839 -0.847 16.782 1.00 34.25 105 GLN B O 1
ATOM 3057 N N . LYS B 1 106 ? 46.638 0.946 18.139 1.00 32.52 106 LYS B N 1
ATOM 3058 C CA . LYS B 1 106 ? 45.522 0.346 18.872 1.00 30.79 106 LYS B CA 1
ATOM 3059 C C . LYS B 1 106 ? 44.366 1.311 18.925 1.00 30.14 106 LYS B C 1
ATOM 3060 O O . LYS B 1 106 ? 44.562 2.475 19.241 1.00 31.21 106 LYS B O 1
ATOM 3066 N N . LEU B 1 107 ? 43.158 0.857 18.642 1.00 28.03 107 LEU B N 1
ATOM 3067 C CA . LEU B 1 107 ? 42.015 1.731 18.832 1.00 25.86 107 LEU B CA 1
ATOM 3068 C C . LEU B 1 107 ? 40.957 0.908 19.518 1.00 26.03 107 LEU B C 1
ATOM 3069 O O . LEU B 1 107 ? 40.499 -0.060 18.928 1.00 26.21 107 LEU B O 1
ATOM 3074 N N . TYR B 1 108 ? 40.581 1.217 20.759 1.00 25.75 108 TYR B N 1
ATOM 3075 C CA . TYR B 1 108 ? 39.554 0.424 21.450 1.00 24.29 108 TYR B CA 1
ATOM 3076 C C . TYR B 1 108 ? 38.383 1.362 21.612 1.00 23.77 108 TYR B C 1
ATOM 3077 O O . TYR B 1 108 ? 38.444 2.308 22.400 1.00 23.32 108 TYR B O 1
ATOM 3086 N N . ILE B 1 109 ? 37.317 1.123 20.863 1.00 23.50 109 ILE B N 1
ATOM 3087 C CA . ILE B 1 109 ? 36.098 1.922 21.015 1.00 23.43 109 ILE B CA 1
ATOM 3088 C C . ILE B 1 109 ? 34.894 1.024 21.276 1.00 23.94 109 ILE B C 1
ATOM 3089 O O . ILE B 1 109 ? 33.851 1.181 20.651 1.00 23.74 109 ILE B O 1
ATOM 3094 N N . SER B 1 110 ? 35.029 0.078 22.195 1.00 24.30 110 SER B N 1
ATOM 3095 C CA . SER B 1 110 ? 33.945 -0.838 22.469 1.00 24.95 110 SER B CA 1
ATOM 3096 C C . SER B 1 110 ? 32.936 -0.130 23.316 1.00 26.25 110 SER B C 1
ATOM 3097 O O . SER B 1 110 ? 33.201 0.938 23.798 1.00 26.32 110 SER B O 1
ATOM 3100 N N . LYS B 1 111 ? 31.781 -0.741 23.515 1.00 27.20 111 LYS B N 1
ATOM 3101 C CA . LYS B 1 111 ? 30.774 -0.173 24.374 1.00 28.13 111 LYS B CA 1
ATOM 3102 C C . LYS B 1 111 ? 30.467 1.241 23.994 1.00 27.98 111 LYS B C 1
ATOM 3103 O O . LYS B 1 111 ? 30.641 2.142 24.793 1.00 28.41 111 LYS B O 1
ATOM 3109 N N . ASN B 1 112 ? 30.041 1.431 22.758 1.00 27.81 112 ASN B N 1
ATOM 3110 C CA . ASN B 1 112 ? 29.616 2.733 22.260 1.00 28.72 112 ASN B CA 1
ATOM 3111 C C . ASN B 1 112 ? 28.395 2.623 21.381 1.00 30.21 112 ASN B C 1
ATOM 3112 O O . ASN B 1 112 ? 28.010 1.504 21.029 1.00 30.57 112 ASN B O 1
ATOM 3117 N N . HIS B 1 113 ? 27.800 3.759 20.994 1.00 31.94 113 HIS B N 1
ATOM 3118 C CA . HIS B 1 113 ? 26.644 3.731 20.065 1.00 33.62 113 HIS B CA 1
ATOM 3119 C C . HIS B 1 113 ? 27.022 3.724 18.568 1.00 33.83 113 HIS B C 1
ATOM 3120 O O . HIS B 1 113 ? 26.217 4.097 17.722 1.00 33.36 113 HIS B O 1
ATOM 3127 N N . LEU B 1 114 ? 28.240 3.323 18.248 1.00 34.22 114 LEU B N 1
ATOM 3128 C CA . LEU B 1 114 ? 28.620 3.226 16.857 1.00 35.72 114 LEU B CA 1
ATOM 3129 C C . LEU B 1 114 ? 27.588 2.496 15.971 1.00 36.36 114 LEU B C 1
ATOM 3130 O O . LEU B 1 114 ? 26.993 1.507 16.413 1.00 36.31 114 LEU B O 1
ATOM 3135 N N . VAL B 1 115 ? 27.387 2.979 14.734 1.00 37.02 115 VAL B N 1
ATOM 3136 C CA . VAL B 1 115 ? 26.386 2.378 13.836 1.00 38.49 115 VAL B CA 1
ATOM 3137 C C . VAL B 1 115 ? 26.963 1.871 12.508 1.00 39.81 115 VAL B C 1
ATOM 3138 O O . VAL B 1 115 ? 26.231 1.511 11.594 1.00 40.80 115 VAL B O 1
ATOM 3142 N N . GLU B 1 116 ? 28.277 1.820 12.409 1.00 40.37 116 GLU B N 1
ATOM 3143 C CA . GLU B 1 116 ? 28.924 1.409 11.170 1.00 41.04 116 GLU B CA 1
ATOM 3144 C C . GLU B 1 116 ? 30.411 1.367 11.526 1.00 40.64 116 GLU B C 1
ATOM 3145 O O . GLU B 1 116 ? 30.844 2.148 12.383 1.00 41.05 116 GLU B O 1
ATOM 3151 N N . ILE B 1 117 ? 31.162 0.418 10.959 1.00 40.31 117 ILE B N 1
ATOM 3152 C CA . ILE B 1 117 ? 32.616 0.356 11.126 1.00 40.42 117 ILE B CA 1
ATOM 3153 C C . ILE B 1 117 ? 33.204 1.638 10.616 1.00 40.56 117 ILE B C 1
ATOM 3154 O O . ILE B 1 117 ? 33.032 1.956 9.426 1.00 39.69 117 ILE B O 1
ATOM 3159 N N . PRO B 1 118 ? 33.963 2.339 11.467 1.00 41.53 118 PRO B N 1
ATOM 3160 C CA . PRO B 1 118 ? 34.500 3.663 11.111 1.00 43.21 118 PRO B CA 1
ATOM 3161 C C . PRO B 1 118 ? 35.413 3.494 9.894 1.00 43.84 118 PRO B C 1
ATOM 3162 O O . PRO B 1 118 ? 36.040 2.417 9.759 1.00 44.83 118 PRO B O 1
ATOM 3166 N N . PRO B 1 119 ? 35.475 4.489 8.993 1.00 44.16 119 PRO B N 1
ATOM 3167 C CA . PRO B 1 119 ? 36.311 4.338 7.792 1.00 44.52 119 PRO B CA 1
ATOM 3168 C C . PRO B 1 119 ? 37.542 5.253 7.963 1.00 44.23 119 PRO B C 1
ATOM 3169 O O . PRO B 1 119 ? 37.552 6.159 8.853 1.00 43.84 119 PRO B O 1
ATOM 3173 N N . ASN B 1 120 ? 38.567 4.976 7.145 1.00 43.73 120 ASN B N 1
ATOM 3174 C CA . ASN B 1 120 ? 39.845 5.729 7.128 1.00 42.67 120 ASN B CA 1
ATOM 3175 C C . ASN B 1 120 ? 40.618 5.610 8.412 1.00 41.11 120 ASN B C 1
ATOM 3176 O O . ASN B 1 120 ? 41.235 6.589 8.871 1.00 41.00 120 ASN B O 1
ATOM 3181 N N . LEU B 1 121 ? 40.564 4.414 8.994 1.00 39.28 121 LEU B N 1
ATOM 3182 C CA . LEU B 1 121 ? 41.289 4.145 10.206 1.00 38.11 121 LEU B CA 1
ATOM 3183 C C . LEU B 1 121 ? 42.717 4.105 9.731 1.00 37.81 121 LEU B C 1
ATOM 3184 O O . LEU B 1 121 ? 42.965 3.768 8.602 1.00 38.13 121 LEU B O 1
ATOM 3189 N N . PRO B 1 122 ? 43.636 4.530 10.568 1.00 37.66 122 PRO B N 1
ATOM 3190 C CA . PRO B 1 122 ? 45.067 4.555 10.267 1.00 37.70 122 PRO B CA 1
ATOM 3191 C C . PRO B 1 122 ? 45.674 3.247 9.750 1.00 37.44 122 PRO B C 1
ATOM 3192 O O . PRO B 1 122 ? 45.431 2.215 10.323 1.00 38.03 122 PRO B O 1
ATOM 3196 N N . SER B 1 123 ? 46.484 3.298 8.699 1.00 37.32 123 SER B N 1
ATOM 3197 C CA . SER B 1 123 ? 47.085 2.096 8.142 1.00 37.35 123 SER B CA 1
ATOM 3198 C C . SER B 1 123 ? 48.045 1.411 9.076 1.00 37.05 123 SER B C 1
ATOM 3199 O O . SER B 1 123 ? 48.359 0.232 8.917 1.00 37.09 123 SER B O 1
ATOM 3202 N N . SER B 1 124 ? 48.522 2.167 10.049 1.00 36.48 124 SER B N 1
ATOM 3203 C CA . SER B 1 124 ? 49.421 1.671 11.082 1.00 36.95 124 SER B CA 1
ATOM 3204 C C . SER B 1 124 ? 48.772 0.648 12.023 1.00 37.40 124 SER B C 1
ATOM 3205 O O . SER B 1 124 ? 49.464 -0.246 12.565 1.00 38.14 124 SER B O 1
ATOM 3208 N N . LEU B 1 125 ? 47.455 0.823 12.231 1.00 36.64 125 LEU B N 1
ATOM 3209 C CA . LEU B 1 125 ? 46.605 0.023 13.147 1.00 34.59 125 LEU B CA 1
ATOM 3210 C C . LEU B 1 125 ? 46.845 -1.457 13.064 1.00 32.91 125 LEU B C 1
ATOM 3211 O O . LEU B 1 125 ? 46.923 -2.024 11.962 1.00 31.25 125 LEU B O 1
ATOM 3216 N N . VAL B 1 126 ? 46.972 -2.049 14.252 1.00 32.36 126 VAL B N 1
ATOM 3217 C CA . VAL B 1 126 ? 47.133 -3.489 14.405 1.00 33.19 126 VAL B CA 1
ATOM 3218 C C . VAL B 1 126 ? 45.991 -4.163 15.194 1.00 32.97 126 VAL B C 1
ATOM 3219 O O . VAL B 1 126 ? 45.649 -5.333 14.926 1.00 33.50 126 VAL B O 1
ATOM 3223 N N . GLU B 1 127 ? 45.420 -3.447 16.161 1.00 31.99 127 GLU B N 1
ATOM 3224 C CA . GLU B 1 127 ? 44.395 -4.030 16.987 1.00 31.31 127 GLU B CA 1
ATOM 3225 C C . GLU B 1 127 ? 43.176 -3.114 16.946 1.00 29.66 127 GLU B C 1
ATOM 3226 O O . GLU B 1 127 ? 43.334 -1.916 17.069 1.00 30.41 127 GLU B O 1
ATOM 3232 N N . LEU B 1 128 ? 41.969 -3.641 16.737 1.00 27.48 128 LEU B N 1
ATOM 3233 C CA . LEU B 1 128 ? 40.741 -2.810 16.796 1.00 25.52 128 LEU B CA 1
ATOM 3234 C C . LEU B 1 128 ? 39.621 -3.427 17.614 1.00 25.27 128 LEU B C 1
ATOM 3235 O O . LEU B 1 128 ? 38.953 -4.339 17.199 1.00 25.50 128 LEU B O 1
ATOM 3240 N N . ARG B 1 129 ? 39.375 -2.910 18.787 1.00 25.46 129 ARG B N 1
ATOM 3241 C CA . ARG B 1 129 ? 38.273 -3.415 19.585 1.00 25.92 129 ARG B CA 1
ATOM 3242 C C . ARG B 1 129 ? 36.966 -2.579 19.374 1.00 26.06 129 ARG B C 1
ATOM 3243 O O . ARG B 1 129 ? 36.853 -1.381 19.738 1.00 26.51 129 ARG B O 1
ATOM 3251 N N . ILE B 1 130 ? 35.966 -3.205 18.783 1.00 24.72 130 ILE B N 1
ATOM 3252 C CA . ILE B 1 130 ? 34.777 -2.471 18.553 1.00 24.90 130 ILE B CA 1
ATOM 3253 C C . ILE B 1 130 ? 33.531 -3.245 19.019 1.00 26.02 130 ILE B C 1
ATOM 3254 O O . ILE B 1 130 ? 32.550 -3.332 18.322 1.00 26.48 130 ILE B O 1
ATOM 3259 N N . HIS B 1 131 ? 33.584 -3.755 20.245 1.00 27.51 131 HIS B N 1
ATOM 3260 C CA . HIS B 1 131 ? 32.555 -4.600 20.886 1.00 29.26 131 HIS B CA 1
ATOM 3261 C C . HIS B 1 131 ? 31.374 -3.814 21.409 1.00 30.69 131 HIS B C 1
ATOM 3262 O O . HIS B 1 131 ? 31.459 -2.592 21.503 1.00 31.95 131 HIS B O 1
ATOM 3269 N N . ASP B 1 132 ? 30.295 -4.507 21.794 1.00 31.34 132 ASP B N 1
ATOM 3270 C CA . ASP B 1 132 ? 29.083 -3.870 22.344 1.00 32.56 132 ASP B CA 1
ATOM 3271 C C . ASP B 1 132 ? 28.570 -2.726 21.570 1.00 32.51 132 ASP B C 1
ATOM 3272 O O . ASP B 1 132 ? 28.203 -1.759 22.197 1.00 33.01 132 ASP B O 1
ATOM 3277 N N . ASN B 1 133 ? 28.573 -2.756 20.246 1.00 32.12 133 ASN B N 1
ATOM 3278 C CA . ASN B 1 133 ? 28.069 -1.596 19.506 1.00 32.29 133 ASN B CA 1
ATOM 3279 C C . ASN B 1 133 ? 26.741 -1.880 18.804 1.00 32.31 133 ASN B C 1
ATOM 3280 O O . ASN B 1 133 ? 26.038 -2.849 19.123 1.00 31.32 133 ASN B O 1
ATOM 3285 N N . ARG B 1 134 ? 26.385 -1.031 17.855 1.00 34.00 134 ARG B N 1
ATOM 3286 C CA . ARG B 1 134 ? 25.090 -1.181 17.188 1.00 36.22 134 ARG B CA 1
ATOM 3287 C C . ARG B 1 134 ? 25.210 -1.345 15.675 1.00 36.71 134 ARG B C 1
ATOM 3288 O O . ARG B 1 134 ? 24.231 -1.054 14.971 1.00 36.62 134 ARG B O 1
ATOM 3296 N N . ILE B 1 135 ? 26.383 -1.767 15.184 1.00 37.77 135 ILE B N 1
ATOM 3297 C CA . ILE B 1 135 ? 26.669 -1.919 13.750 1.00 38.41 135 ILE B CA 1
ATOM 3298 C C . ILE B 1 135 ? 25.873 -3.021 13.147 1.00 39.14 135 ILE B C 1
ATOM 3299 O O . ILE B 1 135 ? 26.100 -4.177 13.453 1.00 39.31 135 ILE B O 1
ATOM 3304 N N . ARG B 1 136 ? 24.969 -2.686 12.247 1.00 40.33 136 ARG B N 1
ATOM 3305 C CA . ARG B 1 136 ? 24.118 -3.727 11.712 1.00 41.86 136 ARG B CA 1
ATOM 3306 C C . ARG B 1 136 ? 24.641 -4.422 10.488 1.00 42.12 136 ARG B C 1
ATOM 3307 O O . ARG B 1 136 ? 24.330 -5.582 10.282 1.00 42.99 136 ARG B O 1
ATOM 3315 N N . LYS B 1 137 ? 25.465 -3.728 9.713 1.00 42.46 137 LYS B N 1
ATOM 3316 C CA . LYS B 1 137 ? 26.071 -4.314 8.552 1.00 42.42 137 LYS B CA 1
ATOM 3317 C C . LYS B 1 137 ? 27.489 -3.864 8.364 1.00 41.95 137 LYS B C 1
ATOM 3318 O O . LYS B 1 137 ? 27.865 -2.746 8.687 1.00 41.10 137 LYS B O 1
ATOM 3324 N N . VAL B 1 138 ? 28.290 -4.761 7.834 1.00 42.36 138 VAL B N 1
ATOM 3325 C CA . VAL B 1 138 ? 29.613 -4.374 7.391 1.00 43.29 138 VAL B CA 1
ATOM 3326 C C . VAL B 1 138 ? 29.706 -4.507 5.857 1.00 43.66 138 VAL B C 1
ATOM 3327 O O . VAL B 1 138 ? 29.588 -5.587 5.305 1.00 42.77 138 VAL B O 1
ATOM 3331 N N . PRO B 1 139 ? 29.938 -3.387 5.192 1.00 44.42 139 PRO B N 1
ATOM 3332 C CA . PRO B 1 139 ? 29.991 -3.317 3.752 1.00 45.70 139 PRO B CA 1
ATOM 3333 C C . PRO B 1 139 ? 31.309 -3.849 3.221 1.00 47.18 139 PRO B C 1
ATOM 3334 O O . PRO B 1 139 ? 32.000 -4.564 3.929 1.00 48.51 139 PRO B O 1
ATOM 3338 N N . LYS B 1 140 ? 31.687 -3.496 2.003 1.00 48.19 140 LYS B N 1
ATOM 3339 C CA . LYS B 1 140 ? 32.862 -4.130 1.410 1.00 50.04 140 LYS B CA 1
ATOM 3340 C C . LYS B 1 140 ? 34.227 -3.477 1.706 1.00 50.26 140 LYS B C 1
ATOM 3341 O O . LYS B 1 140 ? 35.013 -4.016 2.491 1.00 50.30 140 LYS B O 1
ATOM 3347 N N . GLY B 1 141 ? 34.507 -2.326 1.097 1.00 50.69 141 GLY B N 1
ATOM 3348 C CA . GLY B 1 141 ? 35.847 -1.733 1.183 1.00 51.84 141 GLY B CA 1
ATOM 3349 C C . GLY B 1 141 ? 36.262 -1.126 2.513 1.00 52.38 141 GLY B C 1
ATOM 3350 O O . GLY B 1 141 ? 37.185 -0.299 2.554 1.00 53.03 141 GLY B O 1
ATOM 3351 N N . VAL B 1 142 ? 35.610 -1.562 3.598 1.00 52.33 142 VAL B N 1
ATOM 3352 C CA . VAL B 1 142 ? 35.784 -0.984 4.929 1.00 51.63 142 VAL B CA 1
ATOM 3353 C C . VAL B 1 142 ? 37.219 -1.122 5.482 1.00 51.61 142 VAL B C 1
ATOM 3354 O O . VAL B 1 142 ? 37.820 -0.170 6.028 1.00 51.26 142 VAL B O 1
ATOM 3358 N N . PHE B 1 143 ? 37.762 -2.320 5.332 1.00 51.63 143 PHE B N 1
ATOM 3359 C CA . PHE B 1 143 ? 39.102 -2.608 5.809 1.00 51.69 143 PHE B CA 1
ATOM 3360 C C . PHE B 1 143 ? 40.079 -2.627 4.648 1.00 52.15 143 PHE B C 1
ATOM 3361 O O . PHE B 1 143 ? 41.267 -2.921 4.812 1.00 52.60 143 PHE B O 1
ATOM 3369 N N . SER B 1 144 ? 39.591 -2.335 3.459 1.00 52.62 144 SER B N 1
ATOM 3370 C CA . SER B 1 144 ? 40.468 -2.326 2.311 1.00 53.05 144 SER B CA 1
ATOM 3371 C C . SER B 1 144 ? 41.847 -1.727 2.643 1.00 52.98 144 SER B C 1
ATOM 3372 O O . SER B 1 144 ? 42.868 -2.341 2.389 1.00 52.88 144 SER B O 1
ATOM 3375 N N . GLY B 1 145 ? 41.861 -0.539 3.236 1.00 53.01 145 GLY B N 1
ATOM 3376 C CA . GLY B 1 145 ? 43.103 0.121 3.640 1.00 53.02 145 GLY B CA 1
ATOM 3377 C C . GLY B 1 145 ? 44.116 -0.681 4.466 1.00 52.92 145 GLY B C 1
ATOM 3378 O O . GLY B 1 145 ? 45.183 -1.039 3.972 1.00 53.30 145 GLY B O 1
ATOM 3379 N N . LEU B 1 146 ? 43.794 -0.952 5.730 1.00 52.55 146 LEU B N 1
ATOM 3380 C CA . LEU B 1 146 ? 44.716 -1.625 6.669 1.00 52.27 146 LEU B CA 1
ATOM 3381 C C . LEU B 1 146 ? 45.483 -2.803 6.057 1.00 52.44 146 LEU B C 1
ATOM 3382 O O . LEU B 1 146 ? 44.946 -3.543 5.212 1.00 52.92 146 LEU B O 1
ATOM 3387 N N . ARG B 1 147 ? 46.736 -2.962 6.491 1.00 51.90 147 ARG B N 1
ATOM 3388 C CA . ARG B 1 147 ? 47.619 -4.035 6.051 1.00 51.01 147 ARG B CA 1
ATOM 3389 C C . ARG B 1 147 ? 48.415 -4.487 7.233 1.00 49.77 147 ARG B C 1
ATOM 3390 O O . ARG B 1 147 ? 49.434 -5.144 7.091 1.00 49.42 147 ARG B O 1
ATOM 3398 N N . ASN B 1 148 ? 47.974 -4.087 8.415 1.00 49.11 148 ASN B N 1
ATOM 3399 C CA . ASN B 1 148 ? 48.662 -4.466 9.637 1.00 48.58 148 ASN B CA 1
ATOM 3400 C C . ASN B 1 148 ? 47.684 -4.947 10.698 1.00 47.28 148 ASN B C 1
ATOM 3401 O O . ASN B 1 148 ? 48.099 -5.167 11.829 1.00 46.96 148 ASN B O 1
ATOM 3406 N N . MET B 1 149 ? 46.394 -5.088 10.367 1.00 45.53 149 MET B N 1
ATOM 3407 C CA . MET B 1 149 ? 45.424 -5.659 11.322 1.00 42.95 149 MET B CA 1
ATOM 3408 C C . MET B 1 149 ? 45.817 -7.077 11.706 1.00 41.68 149 MET B C 1
ATOM 3409 O O . MET B 1 149 ? 46.711 -7.673 11.099 1.00 42.22 149 MET B O 1
ATOM 3414 N N . ASN B 1 150 ? 45.149 -7.628 12.709 1.00 39.20 150 ASN B N 1
ATOM 3415 C CA . ASN B 1 150 ? 45.431 -8.991 13.149 1.00 36.81 150 ASN B CA 1
ATOM 3416 C C . ASN B 1 150 ? 44.612 -9.227 14.387 1.00 34.53 150 ASN B C 1
ATOM 3417 O O . ASN B 1 150 ? 44.657 -10.289 15.017 1.00 36.04 150 ASN B O 1
ATOM 3422 N N . CYS B 1 151 ? 43.848 -8.225 14.761 1.00 30.75 151 CYS B N 1
ATOM 3423 C CA . CYS B 1 151 ? 43.073 -8.369 15.954 1.00 26.70 151 CYS B CA 1
ATOM 3424 C C . CYS B 1 151 ? 41.799 -7.558 15.751 1.00 24.23 151 CYS B C 1
ATOM 3425 O O . CYS B 1 151 ? 41.832 -6.347 15.665 1.00 23.58 151 CYS B O 1
ATOM 3428 N N . ILE B 1 152 ? 40.679 -8.238 15.626 1.00 22.50 152 ILE B N 1
ATOM 3429 C CA . ILE B 1 152 ? 39.430 -7.557 15.448 1.00 21.52 152 ILE B CA 1
ATOM 3430 C C . ILE B 1 152 ? 38.297 -8.132 16.364 1.00 22.30 152 ILE B C 1
ATOM 3431 O O . ILE B 1 152 ? 37.827 -9.287 16.250 1.00 23.04 152 ILE B O 1
ATOM 3436 N N . GLU B 1 153 ? 37.870 -7.301 17.295 1.00 21.87 153 GLU B N 1
ATOM 3437 C CA . GLU B 1 153 ? 36.782 -7.628 18.190 1.00 21.01 153 GLU B CA 1
ATOM 3438 C C . GLU B 1 153 ? 35.445 -7.074 17.645 1.00 20.04 153 GLU B C 1
ATOM 3439 O O . GLU B 1 153 ? 35.219 -5.877 17.674 1.00 21.22 153 GLU B O 1
ATOM 3445 N N . MET B 1 154 ? 34.539 -7.883 17.155 1.00 19.07 154 MET B N 1
ATOM 3446 C CA . MET B 1 154 ? 33.340 -7.233 16.717 1.00 19.42 154 MET B CA 1
ATOM 3447 C C . MET B 1 154 ? 32.166 -7.780 17.363 1.00 19.89 154 MET B C 1
ATOM 3448 O O . MET B 1 154 ? 31.106 -7.702 16.780 1.00 20.32 154 MET B O 1
ATOM 3453 N N . GLY B 1 155 ? 32.322 -8.374 18.528 1.00 20.67 155 GLY B N 1
ATOM 3454 C CA . GLY B 1 155 ? 31.180 -9.002 19.169 1.00 23.39 155 GLY B CA 1
ATOM 3455 C C . GLY B 1 155 ? 30.254 -8.003 19.819 1.00 25.67 155 GLY B C 1
ATOM 3456 O O . GLY B 1 155 ? 30.584 -6.820 19.886 1.00 26.84 155 GLY B O 1
ATOM 3457 N N . GLY B 1 156 ? 29.101 -8.460 20.298 1.00 26.90 156 GLY B N 1
ATOM 3458 C CA . GLY B 1 156 ? 28.208 -7.574 21.020 1.00 29.17 156 GLY B CA 1
ATOM 3459 C C . GLY B 1 156 ? 27.636 -6.562 20.045 1.00 29.90 156 GLY B C 1
ATOM 3460 O O . GLY B 1 156 ? 27.260 -5.403 20.399 1.00 30.42 156 GLY B O 1
ATOM 3461 N N . ASN B 1 157 ? 27.616 -6.985 18.795 1.00 29.02 157 ASN B N 1
ATOM 3462 C CA . ASN B 1 157 ? 26.919 -6.213 17.812 1.00 30.65 157 ASN B CA 1
ATOM 3463 C C . ASN B 1 157 ? 25.717 -7.002 17.345 1.00 31.28 157 ASN B C 1
ATOM 3464 O O . ASN B 1 157 ? 25.619 -8.194 17.671 1.00 32.21 157 ASN B O 1
ATOM 3469 N N . PRO B 1 158 ? 24.760 -6.339 16.696 1.00 31.80 158 PRO B N 1
ATOM 3470 C CA . PRO B 1 158 ? 23.617 -7.010 16.161 1.00 31.86 158 PRO B CA 1
ATOM 3471 C C . PRO B 1 158 ? 23.770 -7.161 14.673 1.00 32.15 158 PRO B C 1
ATOM 3472 O O . PRO B 1 158 ? 23.272 -6.326 13.930 1.00 32.56 158 PRO B O 1
ATOM 3476 N N . LEU B 1 159 ? 24.471 -8.191 14.223 1.00 32.92 159 LEU B N 1
ATOM 3477 C CA . LEU B 1 159 ? 24.541 -8.430 12.791 1.00 35.07 159 LEU B CA 1
ATOM 3478 C C . LEU B 1 159 ? 24.235 -9.883 12.423 1.00 37.38 159 LEU B C 1
ATOM 3479 O O . LEU B 1 159 ? 24.754 -10.834 13.032 1.00 36.70 159 LEU B O 1
ATOM 3484 N N . GLU B 1 160 ? 23.345 -10.043 11.442 1.00 39.95 160 GLU B N 1
ATOM 3485 C CA . GLU B 1 160 ? 22.927 -11.362 11.012 1.00 42.60 160 GLU B CA 1
ATOM 3486 C C . GLU B 1 160 ? 23.897 -11.711 9.929 1.00 43.79 160 GLU B C 1
ATOM 3487 O O . GLU B 1 160 ? 24.730 -10.882 9.561 1.00 44.65 160 GLU B O 1
ATOM 3493 N N . ASN B 1 161 ? 23.836 -12.934 9.433 1.00 45.01 161 ASN B N 1
ATOM 3494 C CA . ASN B 1 161 ? 24.705 -13.246 8.348 1.00 46.15 161 ASN B CA 1
ATOM 3495 C C . ASN B 1 161 ? 24.450 -12.386 7.131 1.00 46.43 161 ASN B C 1
ATOM 3496 O O . ASN B 1 161 ? 25.365 -11.984 6.441 1.00 46.11 161 ASN B O 1
ATOM 3501 N N . SER B 1 162 ? 23.188 -12.074 6.906 1.00 47.39 162 SER B N 1
ATOM 3502 C CA . SER B 1 162 ? 22.789 -11.221 5.812 1.00 48.29 162 SER B CA 1
ATOM 3503 C C . SER B 1 162 ? 23.447 -9.870 5.918 1.00 48.96 162 SER B C 1
ATOM 3504 O O . SER B 1 162 ? 23.607 -9.192 4.921 1.00 49.48 162 SER B O 1
ATOM 3507 N N . GLY B 1 163 ? 23.825 -9.466 7.121 1.00 49.44 163 GLY B N 1
ATOM 3508 C CA . GLY B 1 163 ? 24.496 -8.172 7.298 1.00 49.30 163 GLY B CA 1
ATOM 3509 C C . GLY B 1 163 ? 25.903 -8.051 6.689 1.00 49.24 163 GLY B C 1
ATOM 3510 O O . GLY B 1 163 ? 26.318 -6.963 6.260 1.00 49.16 163 GLY B O 1
ATOM 3511 N N . PHE B 1 164 ? 26.661 -9.146 6.691 1.00 49.15 164 PHE B N 1
ATOM 3512 C CA . PHE B 1 164 ? 27.944 -9.127 6.020 1.00 49.27 164 PHE B CA 1
ATOM 3513 C C . PHE B 1 164 ? 27.704 -9.004 4.524 1.00 49.32 164 PHE B C 1
ATOM 3514 O O . PHE B 1 164 ? 26.569 -9.119 4.026 1.00 48.71 164 PHE B O 1
ATOM 3522 N N . GLU B 1 165 ? 28.788 -8.803 3.796 1.00 49.60 165 GLU B N 1
ATOM 3523 C CA . GLU B 1 165 ? 28.664 -8.474 2.406 1.00 49.90 165 GLU B CA 1
ATOM 3524 C C . GLU B 1 165 ? 29.895 -9.056 1.725 1.00 49.14 165 GLU B C 1
ATOM 3525 O O . GLU B 1 165 ? 30.998 -8.987 2.273 1.00 49.05 165 GLU B O 1
ATOM 3531 N N . PRO B 1 166 ? 29.675 -9.666 0.557 1.00 48.47 166 PRO B N 1
ATOM 3532 C CA . PRO B 1 166 ? 30.713 -10.248 -0.252 1.00 48.19 166 PRO B CA 1
ATOM 3533 C C . PRO B 1 166 ? 31.971 -9.391 -0.323 1.00 47.69 166 PRO B C 1
ATOM 3534 O O . PRO B 1 166 ? 31.941 -8.293 -0.878 1.00 47.55 166 PRO B O 1
ATOM 3538 N N . GLY B 1 167 ? 33.073 -9.903 0.209 1.00 47.25 167 GLY B N 1
ATOM 3539 C CA . GLY B 1 167 ? 34.319 -9.158 0.223 1.00 46.79 167 GLY B CA 1
ATOM 3540 C C . GLY B 1 167 ? 34.386 -8.046 1.271 1.00 46.29 167 GLY B C 1
ATOM 3541 O O . GLY B 1 167 ? 34.958 -6.977 1.025 1.00 46.63 167 GLY B O 1
ATOM 3542 N N . ALA B 1 168 ? 33.795 -8.275 2.443 1.00 45.71 168 ALA B N 1
ATOM 3543 C CA . ALA B 1 168 ? 33.856 -7.284 3.512 1.00 45.22 168 ALA B CA 1
ATOM 3544 C C . ALA B 1 168 ? 35.273 -7.252 4.102 1.00 45.01 168 ALA B C 1
ATOM 3545 O O . ALA B 1 168 ? 35.849 -6.182 4.312 1.00 44.97 168 ALA B O 1
ATOM 3547 N N . PHE B 1 169 ? 35.838 -8.433 4.337 1.00 45.07 169 PHE B N 1
ATOM 3548 C CA . PHE B 1 169 ? 37.186 -8.545 4.891 1.00 45.35 169 PHE B CA 1
ATOM 3549 C C . PHE B 1 169 ? 38.205 -8.619 3.778 1.00 46.13 169 PHE B C 1
ATOM 3550 O O . PHE B 1 169 ? 39.355 -9.011 3.966 1.00 46.23 169 PHE B O 1
ATOM 3558 N N . ASP B 1 170 ? 37.763 -8.212 2.610 1.00 47.39 170 ASP B N 1
ATOM 3559 C CA . ASP B 1 170 ? 38.588 -8.239 1.435 1.00 48.83 170 ASP B CA 1
ATOM 3560 C C . ASP B 1 170 ? 39.977 -7.632 1.613 1.00 48.44 170 ASP B C 1
ATOM 3561 O O . ASP B 1 170 ? 40.124 -6.465 2.044 1.00 48.26 170 ASP B O 1
ATOM 3566 N N . GLY B 1 171 ? 40.981 -8.422 1.214 1.00 47.90 171 GLY B N 1
ATOM 3567 C CA . GLY B 1 171 ? 42.412 -8.071 1.359 1.00 46.55 171 GLY B CA 1
ATOM 3568 C C . GLY B 1 171 ? 42.726 -7.607 2.776 1.00 45.33 171 GLY B C 1
ATOM 3569 O O . GLY B 1 171 ? 42.784 -6.401 3.065 1.00 44.59 171 GLY B O 1
ATOM 3570 N N . LEU B 1 172 ? 42.917 -8.568 3.672 1.00 44.15 172 LEU B N 1
ATOM 3571 C CA . LEU B 1 172 ? 43.101 -8.240 5.066 1.00 43.27 172 LEU B CA 1
ATOM 3572 C C . LEU B 1 172 ? 43.801 -9.372 5.788 1.00 42.71 172 LEU B C 1
ATOM 3573 O O . LEU B 1 172 ? 43.255 -10.018 6.661 1.00 43.16 172 LEU B O 1
ATOM 3578 N N . LYS B 1 173 ? 45.025 -9.627 5.402 1.00 41.96 173 LYS B N 1
ATOM 3579 C CA . LYS B 1 173 ? 45.773 -10.622 6.098 1.00 41.03 173 LYS B CA 1
ATOM 3580 C C . LYS B 1 173 ? 45.709 -10.325 7.609 1.00 39.78 173 LYS B C 1
ATOM 3581 O O . LYS B 1 173 ? 46.364 -9.417 8.093 1.00 39.77 173 LYS B O 1
ATOM 3587 N N . LEU B 1 174 ? 44.900 -11.064 8.351 1.00 38.13 174 LEU B N 1
ATOM 3588 C CA . LEU B 1 174 ? 44.880 -10.899 9.810 1.00 37.05 174 LEU B CA 1
ATOM 3589 C C . LEU B 1 174 ? 44.800 -12.217 10.544 1.00 35.47 174 LEU B C 1
ATOM 3590 O O . LEU B 1 174 ? 44.379 -13.221 9.988 1.00 34.84 174 LEU B O 1
ATOM 3595 N N . ASN B 1 175 ? 45.172 -12.232 11.805 1.00 33.79 175 ASN B N 1
ATOM 3596 C CA . ASN B 1 175 ? 45.248 -13.524 12.409 1.00 33.11 175 ASN B CA 1
ATOM 3597 C C . ASN B 1 175 ? 44.236 -13.853 13.507 1.00 31.83 175 ASN B C 1
ATOM 3598 O O . ASN B 1 175 ? 44.022 -15.020 13.857 1.00 32.85 175 ASN B O 1
ATOM 3603 N N . TYR B 1 176 ? 43.575 -12.851 14.042 1.00 29.67 176 TYR B N 1
ATOM 3604 C CA . TYR B 1 176 ? 42.601 -13.127 15.108 1.00 27.88 176 TYR B CA 1
ATOM 3605 C C . TYR B 1 176 ? 41.269 -12.638 14.650 1.00 26.58 176 TYR B C 1
ATOM 3606 O O . TYR B 1 176 ? 41.218 -11.829 13.783 1.00 28.42 176 TYR B O 1
ATOM 3615 N N . LEU B 1 177 ? 40.164 -13.086 15.171 1.00 24.01 177 LEU B N 1
ATOM 3616 C CA . LEU B 1 177 ? 38.945 -12.442 14.697 1.00 23.00 177 LEU B CA 1
ATOM 3617 C C . LEU B 1 177 ? 37.855 -13.007 15.506 1.00 22.26 177 LEU B C 1
ATOM 3618 O O . LEU B 1 177 ? 37.647 -14.229 15.467 1.00 22.92 177 LEU B O 1
ATOM 3623 N N . ARG B 1 178 ? 37.140 -12.137 16.226 1.00 20.72 178 ARG B N 1
ATOM 3624 C CA . ARG B 1 178 ? 36.114 -12.628 17.126 1.00 18.46 178 ARG B CA 1
ATOM 3625 C C . ARG B 1 178 ? 34.818 -11.959 16.899 1.00 16.09 178 ARG B C 1
ATOM 3626 O O . ARG B 1 178 ? 34.680 -10.818 17.286 1.00 16.79 178 ARG B O 1
ATOM 3634 N N . ILE B 1 179 ? 33.892 -12.661 16.272 1.00 13.83 179 ILE B N 1
ATOM 3635 C CA . ILE B 1 179 ? 32.576 -12.138 16.151 1.00 12.47 179 ILE B CA 1
ATOM 3636 C C . ILE B 1 179 ? 31.619 -12.825 17.137 1.00 13.00 179 ILE B C 1
ATOM 3637 O O . ILE B 1 179 ? 30.651 -13.506 16.711 1.00 13.81 179 ILE B O 1
ATOM 3642 N N . SER B 1 180 ? 31.849 -12.661 18.436 1.00 12.20 180 SER B N 1
ATOM 3643 C CA . SER B 1 180 ? 30.954 -13.306 19.389 1.00 12.91 180 SER B CA 1
ATOM 3644 C C . SER B 1 180 ? 29.596 -12.664 19.498 1.00 13.95 180 SER B C 1
ATOM 3645 O O . SER B 1 180 ? 29.326 -11.739 18.855 1.00 13.79 180 SER B O 1
ATOM 3648 N N . GLU B 1 181 ? 28.720 -13.224 20.285 1.00 17.12 181 GLU B N 1
ATOM 3649 C CA . GLU B 1 181 ? 27.549 -12.520 20.723 1.00 20.32 181 GLU B CA 1
ATOM 3650 C C . GLU B 1 181 ? 26.926 -11.626 19.673 1.00 21.09 181 GLU B C 1
ATOM 3651 O O . GLU B 1 181 ? 26.598 -10.443 19.948 1.00 22.13 181 GLU B O 1
ATOM 3657 N N . ALA B 1 182 ? 26.756 -12.153 18.464 1.00 20.48 182 ALA B N 1
ATOM 3658 C CA . ALA B 1 182 ? 26.020 -11.404 17.479 1.00 21.39 182 ALA B CA 1
ATOM 3659 C C . ALA B 1 182 ? 24.771 -12.144 17.139 1.00 22.94 182 ALA B C 1
ATOM 3660 O O . ALA B 1 182 ? 24.121 -12.746 17.972 1.00 22.48 182 ALA B O 1
ATOM 3662 N N . LYS B 1 183 ? 24.427 -12.070 15.881 1.00 25.45 183 LYS B N 1
ATOM 3663 C CA . LYS B 1 183 ? 23.211 -12.672 15.423 1.00 28.57 183 LYS B CA 1
ATOM 3664 C C . LYS B 1 183 ? 23.512 -13.705 14.343 1.00 30.66 183 LYS B C 1
ATOM 3665 O O . LYS B 1 183 ? 22.659 -14.027 13.498 1.00 31.36 183 LYS B O 1
ATOM 3671 N N . LEU B 1 184 ? 24.726 -14.248 14.381 1.00 32.65 184 LEU B N 1
ATOM 3672 C CA . LEU B 1 184 ? 25.102 -15.240 13.374 1.00 34.24 184 LEU B CA 1
ATOM 3673 C C . LEU B 1 184 ? 24.202 -16.454 13.473 1.00 34.83 184 LEU B C 1
ATOM 3674 O O . LEU B 1 184 ? 24.020 -17.033 14.559 1.00 34.62 184 LEU B O 1
ATOM 3679 N N . THR B 1 185 ? 23.626 -16.791 12.321 1.00 35.67 185 THR B N 1
ATOM 3680 C CA . THR B 1 185 ? 22.841 -17.999 12.152 1.00 36.81 185 THR B CA 1
ATOM 3681 C C . THR B 1 185 ? 23.663 -19.161 11.523 1.00 37.46 185 THR B C 1
ATOM 3682 O O . THR B 1 185 ? 23.289 -20.327 11.659 1.00 38.38 185 THR B O 1
ATOM 3686 N N . GLY B 1 186 ? 24.783 -18.844 10.863 1.00 37.57 186 GLY B N 1
ATOM 3687 C CA . GLY B 1 186 ? 25.688 -19.849 10.335 1.00 37.71 186 GLY B CA 1
ATOM 3688 C C . GLY B 1 186 ? 27.081 -19.252 10.299 1.00 38.21 186 GLY B C 1
ATOM 3689 O O . GLY B 1 186 ? 27.243 -18.044 10.442 1.00 38.65 186 GLY B O 1
ATOM 3690 N N . ILE B 1 187 ? 28.084 -20.111 10.107 1.00 38.61 187 ILE B N 1
ATOM 3691 C CA . ILE B 1 187 ? 29.495 -19.734 10.014 1.00 37.96 187 ILE B CA 1
ATOM 3692 C C . ILE B 1 187 ? 29.753 -19.005 8.715 1.00 39.88 187 ILE B C 1
ATOM 3693 O O . ILE B 1 187 ? 29.427 -19.536 7.647 1.00 40.72 187 ILE B O 1
ATOM 3698 N N . PRO B 1 188 ? 30.288 -17.781 8.792 1.00 41.30 188 PRO B N 1
ATOM 3699 C CA . PRO B 1 188 ? 30.557 -16.973 7.600 1.00 41.65 188 PRO B CA 1
ATOM 3700 C C . PRO B 1 188 ? 31.686 -17.556 6.833 1.00 42.02 188 PRO B C 1
ATOM 3701 O O . PRO B 1 188 ? 32.581 -18.113 7.410 1.00 41.00 188 PRO B O 1
ATOM 3705 N N . LYS B 1 189 ? 31.644 -17.410 5.528 1.00 43.76 189 LYS B N 1
ATOM 3706 C CA . LYS B 1 189 ? 32.598 -18.104 4.670 1.00 46.48 189 LYS B CA 1
ATOM 3707 C C . LYS B 1 189 ? 33.693 -17.220 4.028 1.00 47.19 189 LYS B C 1
ATOM 3708 O O . LYS B 1 189 ? 34.748 -17.719 3.663 1.00 46.91 189 LYS B O 1
ATOM 3714 N N . ASP B 1 190 ? 33.438 -15.926 3.856 1.00 48.12 190 ASP B N 1
ATOM 3715 C CA . ASP B 1 190 ? 34.447 -15.012 3.279 1.00 48.48 190 ASP B CA 1
ATOM 3716 C C . ASP B 1 190 ? 35.077 -14.140 4.376 1.00 47.51 190 ASP B C 1
ATOM 3717 O O . ASP B 1 190 ? 34.834 -12.907 4.462 1.00 47.49 190 ASP B O 1
ATOM 3722 N N . LEU B 1 191 ? 35.839 -14.829 5.232 1.00 45.71 191 LEU B N 1
ATOM 3723 C CA . LEU B 1 191 ? 36.665 -14.258 6.266 1.00 43.42 191 LEU B CA 1
ATOM 3724 C C . LEU B 1 191 ? 38.083 -14.380 5.735 1.00 42.67 191 LEU B C 1
ATOM 3725 O O . LEU B 1 191 ? 38.311 -14.870 4.627 1.00 42.32 191 LEU B O 1
ATOM 3730 N N . PRO B 1 192 ? 39.033 -13.868 6.485 1.00 42.28 192 PRO B N 1
ATOM 3731 C CA . PRO B 1 192 ? 40.456 -13.898 6.113 1.00 42.39 192 PRO B CA 1
ATOM 3732 C C . PRO B 1 192 ? 41.080 -15.288 6.188 1.00 42.55 192 PRO B C 1
ATOM 3733 O O . PRO B 1 192 ? 40.924 -15.959 7.199 1.00 42.55 192 PRO B O 1
ATOM 3737 N N . GLU B 1 193 ? 41.783 -15.720 5.141 1.00 42.22 193 GLU B N 1
ATOM 3738 C CA . GLU B 1 193 ? 42.277 -17.100 5.086 1.00 41.11 193 GLU B CA 1
ATOM 3739 C C . GLU B 1 193 ? 43.429 -17.277 5.999 1.00 38.69 193 GLU B C 1
ATOM 3740 O O . GLU B 1 193 ? 43.683 -18.379 6.493 1.00 38.42 193 GLU B O 1
ATOM 3746 N N . THR B 1 194 ? 44.113 -16.162 6.208 1.00 36.22 194 THR B N 1
ATOM 3747 C CA . THR B 1 194 ? 45.302 -16.105 7.030 1.00 34.49 194 THR B CA 1
ATOM 3748 C C . THR B 1 194 ? 44.949 -16.291 8.471 1.00 32.78 194 THR B C 1
ATOM 3749 O O . THR B 1 194 ? 45.841 -16.329 9.299 1.00 32.23 194 THR B O 1
ATOM 3753 N N . LEU B 1 195 ? 43.645 -16.400 8.743 1.00 31.22 195 LEU B N 1
ATOM 3754 C CA . LEU B 1 195 ? 43.049 -16.609 10.091 1.00 28.90 195 LEU B CA 1
ATOM 3755 C C . LEU B 1 195 ? 43.691 -17.769 10.895 1.00 26.20 195 LEU B C 1
ATOM 3756 O O . LEU B 1 195 ? 43.861 -18.905 10.392 1.00 25.15 195 LEU B O 1
ATOM 3761 N N . ASN B 1 196 ? 44.066 -17.438 12.129 1.00 23.32 196 ASN B N 1
ATOM 3762 C CA . ASN B 1 196 ? 44.670 -18.357 13.044 1.00 21.71 196 ASN B CA 1
ATOM 3763 C C . ASN B 1 196 ? 43.688 -18.731 14.111 1.00 20.53 196 ASN B C 1
ATOM 3764 O O . ASN B 1 196 ? 43.557 -19.941 14.431 1.00 21.58 196 ASN B O 1
ATOM 3769 N N . GLU B 1 197 ? 42.999 -17.720 14.675 1.00 17.29 197 GLU B N 1
ATOM 3770 C CA . GLU B 1 197 ? 41.993 -17.965 15.703 1.00 13.54 197 GLU B CA 1
ATOM 3771 C C . GLU B 1 197 ? 40.752 -17.395 15.154 1.00 11.08 197 GLU B C 1
ATOM 3772 O O . GLU B 1 197 ? 40.839 -16.486 14.390 1.00 10.88 197 GLU B O 1
ATOM 3778 N N . LEU B 1 198 ? 39.607 -17.918 15.534 1.00 9.17 198 LEU B N 1
ATOM 3779 C CA . LEU B 1 198 ? 38.327 -17.438 15.019 1.00 8.82 198 LEU B CA 1
ATOM 3780 C C . LEU B 1 198 ? 37.300 -17.879 16.022 1.00 10.74 198 LEU B C 1
ATOM 3781 O O . LEU B 1 198 ? 37.106 -19.134 16.211 1.00 12.70 198 LEU B O 1
ATOM 3786 N N . HIS B 1 199 ? 36.629 -16.883 16.644 1.00 11.05 199 HIS B N 1
ATOM 3787 C CA . HIS B 1 199 ? 35.599 -17.120 17.705 1.00 10.11 199 HIS B CA 1
ATOM 3788 C C . HIS B 1 199 ? 34.187 -16.759 17.281 1.00 9.16 199 HIS B C 1
ATOM 3789 O O . HIS B 1 199 ? 33.965 -15.769 16.671 1.00 9.74 199 HIS B O 1
ATOM 3796 N N . LEU B 1 200 ? 33.239 -17.618 17.490 1.00 8.56 200 LEU B N 1
ATOM 3797 C CA . LEU B 1 200 ? 31.921 -17.226 17.063 1.00 10.31 200 LEU B CA 1
ATOM 3798 C C . LEU B 1 200 ? 30.954 -17.632 18.174 1.00 12.48 200 LEU B C 1
ATOM 3799 O O . LEU B 1 200 ? 29.691 -17.750 17.973 1.00 12.50 200 LEU B O 1
ATOM 3804 N N . ASP B 1 201 ? 31.548 -17.820 19.352 1.00 14.39 201 ASP B N 1
ATOM 3805 C CA . ASP B 1 201 ? 30.794 -18.214 20.526 1.00 17.43 201 ASP B CA 1
ATOM 3806 C C . ASP B 1 201 ? 29.649 -17.251 20.817 1.00 19.18 201 ASP B C 1
ATOM 3807 O O . ASP B 1 201 ? 29.714 -16.102 20.506 1.00 19.66 201 ASP B O 1
ATOM 3812 N N . HIS B 1 202 ? 28.600 -17.755 21.451 1.00 21.87 202 HIS B N 1
ATOM 3813 C CA . HIS B 1 202 ? 27.371 -17.008 21.691 1.00 23.30 202 HIS B CA 1
ATOM 3814 C C . HIS B 1 202 ? 26.737 -16.429 20.458 1.00 24.44 202 HIS B C 1
ATOM 3815 O O . HIS B 1 202 ? 26.674 -15.231 20.277 1.00 24.51 202 HIS B O 1
ATOM 3822 N N . ASN B 1 203 ? 26.261 -17.302 19.608 1.00 26.45 203 ASN B N 1
ATOM 3823 C CA . ASN B 1 203 ? 25.533 -16.874 18.466 1.00 28.96 203 ASN B CA 1
ATOM 3824 C C . ASN B 1 203 ? 24.258 -17.687 18.326 1.00 30.76 203 ASN B C 1
ATOM 3825 O O . ASN B 1 203 ? 23.737 -18.214 19.323 1.00 31.60 203 ASN B O 1
ATOM 3830 N N . LYS B 1 204 ? 23.694 -17.754 17.136 1.00 32.47 204 LYS B N 1
ATOM 3831 C CA . LYS B 1 204 ? 22.575 -18.659 16.998 1.00 35.48 204 LYS B CA 1
ATOM 3832 C C . LYS B 1 204 ? 22.880 -19.612 15.874 1.00 36.61 204 LYS B C 1
ATOM 3833 O O . LYS B 1 204 ? 21.946 -20.062 15.186 1.00 36.61 204 LYS B O 1
ATOM 3839 N N . ILE B 1 205 ? 24.178 -19.922 15.700 1.00 37.51 205 ILE B N 1
ATOM 3840 C CA . ILE B 1 205 ? 24.626 -20.769 14.574 1.00 38.40 205 ILE B CA 1
ATOM 3841 C C . ILE B 1 205 ? 23.950 -22.127 14.635 1.00 38.91 205 ILE B C 1
ATOM 3842 O O . ILE B 1 205 ? 23.937 -22.741 15.709 1.00 39.28 205 ILE B O 1
ATOM 3847 N N . GLN B 1 206 ? 23.398 -22.567 13.485 1.00 39.13 206 GLN B N 1
ATOM 3848 C CA . GLN B 1 206 ? 22.530 -23.771 13.352 1.00 40.11 206 GLN B CA 1
ATOM 3849 C C . GLN B 1 206 ? 23.251 -25.088 13.141 1.00 39.58 206 GLN B C 1
ATOM 3850 O O . GLN B 1 206 ? 22.838 -26.117 13.628 1.00 39.02 206 GLN B O 1
ATOM 3856 N N . ALA B 1 207 ? 24.325 -25.069 12.384 1.00 39.88 207 ALA B N 1
ATOM 3857 C CA . ALA B 1 207 ? 25.004 -26.307 12.151 1.00 39.97 207 ALA B CA 1
ATOM 3858 C C . ALA B 1 207 ? 26.187 -26.021 11.262 1.00 39.98 207 ALA B C 1
ATOM 3859 O O . ALA B 1 207 ? 26.128 -25.173 10.387 1.00 39.50 207 ALA B O 1
ATOM 3861 N N . ILE B 1 208 ? 27.288 -26.693 11.516 1.00 40.42 208 ILE B N 1
ATOM 3862 C CA . ILE B 1 208 ? 28.442 -26.463 10.692 1.00 41.03 208 ILE B CA 1
ATOM 3863 C C . ILE B 1 208 ? 28.555 -27.492 9.605 1.00 41.41 208 ILE B C 1
ATOM 3864 O O . ILE B 1 208 ? 28.877 -28.653 9.832 1.00 41.01 208 ILE B O 1
ATOM 3869 N N . GLU B 1 209 ? 28.269 -27.052 8.394 1.00 43.08 209 GLU B N 1
ATOM 3870 C CA . GLU B 1 209 ? 28.232 -27.967 7.254 1.00 44.62 209 GLU B CA 1
ATOM 3871 C C . GLU B 1 209 ? 29.589 -28.126 6.581 1.00 45.40 209 GLU B C 1
ATOM 3872 O O . GLU B 1 209 ? 30.637 -27.676 7.099 1.00 46.16 209 GLU B O 1
ATOM 3878 N N . LEU B 1 210 ? 29.541 -28.732 5.400 1.00 45.17 210 LEU B N 1
ATOM 3879 C CA . LEU B 1 210 ? 30.728 -29.187 4.744 1.00 44.89 210 LEU B CA 1
ATOM 3880 C C . LEU B 1 210 ? 31.701 -28.104 4.497 1.00 44.51 210 LEU B C 1
ATOM 3881 O O . LEU B 1 210 ? 32.795 -28.125 5.055 1.00 44.13 210 LEU B O 1
ATOM 3886 N N . GLU B 1 211 ? 31.298 -27.140 3.691 1.00 44.86 211 GLU B N 1
ATOM 3887 C CA . GLU B 1 211 ? 32.242 -26.136 3.247 1.00 46.34 211 GLU B CA 1
ATOM 3888 C C . GLU B 1 211 ? 32.348 -24.952 4.137 1.00 45.71 211 GLU B C 1
ATOM 3889 O O . GLU B 1 211 ? 33.017 -23.997 3.760 1.00 46.45 211 GLU B O 1
ATOM 3895 N N . ASP B 1 212 ? 31.676 -24.969 5.281 1.00 44.62 212 ASP B N 1
ATOM 3896 C CA . ASP B 1 212 ? 31.783 -23.865 6.244 1.00 43.26 212 ASP B CA 1
ATOM 3897 C C . ASP B 1 212 ? 33.223 -23.424 6.623 1.00 42.31 212 ASP B C 1
ATOM 3898 O O . ASP B 1 212 ? 33.626 -22.262 6.415 1.00 41.39 212 ASP B O 1
ATOM 3903 N N . LEU B 1 213 ? 33.994 -24.353 7.171 1.00 41.02 213 LEU B N 1
ATOM 3904 C CA . LEU B 1 213 ? 35.347 -24.009 7.548 1.00 39.59 213 LEU B CA 1
ATOM 3905 C C . LEU B 1 213 ? 36.328 -24.196 6.388 1.00 38.89 213 LEU B C 1
ATOM 3906 O O . LEU B 1 213 ? 37.540 -24.240 6.633 1.00 38.26 213 LEU B O 1
ATOM 3911 N N . LEU B 1 214 ? 35.834 -24.316 5.151 1.00 38.40 214 LEU B N 1
ATOM 3912 C CA . LEU B 1 214 ? 36.716 -24.648 4.001 1.00 38.50 214 LEU B CA 1
ATOM 3913 C C . LEU B 1 214 ? 38.057 -23.942 3.932 1.00 38.80 214 LEU B C 1
ATOM 3914 O O . LEU B 1 214 ? 39.109 -24.562 4.075 1.00 38.52 214 LEU B O 1
ATOM 3919 N N . ARG B 1 215 ? 38.005 -22.643 3.682 1.00 39.12 215 ARG B N 1
ATOM 3920 C CA . ARG B 1 215 ? 39.220 -21.888 3.462 1.00 39.72 215 ARG B CA 1
ATOM 3921 C C . ARG B 1 215 ? 40.001 -21.427 4.714 1.00 38.33 215 ARG B C 1
ATOM 3922 O O . ARG B 1 215 ? 41.012 -20.732 4.584 1.00 38.79 215 ARG B O 1
ATOM 3930 N N . TYR B 1 216 ? 39.562 -21.798 5.912 1.00 36.92 216 TYR B N 1
ATOM 3931 C CA . TYR B 1 216 ? 40.223 -21.345 7.140 1.00 36.44 216 TYR B CA 1
ATOM 3932 C C . TYR B 1 216 ? 41.309 -22.301 7.521 1.00 36.55 216 TYR B C 1
ATOM 3933 O O . TYR B 1 216 ? 41.572 -22.523 8.685 1.00 36.49 216 TYR B O 1
ATOM 3942 N N . SER B 1 217 ? 41.929 -22.863 6.500 1.00 36.88 217 SER B N 1
ATOM 3943 C CA . SER B 1 217 ? 42.942 -23.919 6.606 1.00 36.28 217 SER B CA 1
ATOM 3944 C C . SER B 1 217 ? 44.187 -23.721 7.539 1.00 35.81 217 SER B C 1
ATOM 3945 O O . SER B 1 217 ? 45.114 -24.561 7.586 1.00 35.22 217 SER B O 1
ATOM 3948 N N . LYS B 1 218 ? 44.202 -22.619 8.287 1.00 35.70 218 LYS B N 1
ATOM 3949 C CA . LYS B 1 218 ? 45.324 -22.330 9.194 1.00 35.52 218 LYS B CA 1
ATOM 3950 C C . LYS B 1 218 ? 44.937 -22.022 10.683 1.00 33.99 218 LYS B C 1
ATOM 3951 O O . LYS B 1 218 ? 45.659 -21.293 11.352 1.00 34.08 218 LYS B O 1
ATOM 3957 N N . LEU B 1 219 ? 43.829 -22.582 11.193 1.00 32.12 219 LEU B N 1
ATOM 3958 C CA . LEU B 1 219 ? 43.358 -22.313 12.550 1.00 29.90 219 LEU B CA 1
ATOM 3959 C C . LEU B 1 219 ? 43.984 -23.179 13.632 1.00 28.87 219 LEU B C 1
ATOM 3960 O O . LEU B 1 219 ? 44.270 -24.354 13.437 1.00 29.16 219 LEU B O 1
ATOM 3965 N N . TYR B 1 220 ? 44.157 -22.597 14.805 1.00 28.26 220 TYR B N 1
ATOM 3966 C CA . TYR B 1 220 ? 44.663 -23.324 15.960 1.00 28.07 220 TYR B CA 1
ATOM 3967 C C . TYR B 1 220 ? 43.511 -23.475 16.911 1.00 26.99 220 TYR B C 1
ATOM 3968 O O . TYR B 1 220 ? 43.316 -24.529 17.535 1.00 27.32 220 TYR B O 1
ATOM 3977 N N . ARG B 1 221 ? 42.737 -22.403 17.029 1.00 24.80 221 ARG B N 1
ATOM 3978 C CA . ARG B 1 221 ? 41.523 -22.471 17.806 1.00 20.93 221 ARG B CA 1
ATOM 3979 C C . ARG B 1 221 ? 40.340 -22.226 16.933 1.00 20.16 221 ARG B C 1
ATOM 3980 O O . ARG B 1 221 ? 40.483 -21.702 15.849 1.00 19.95 221 ARG B O 1
ATOM 3988 N N . LEU B 1 222 ? 39.177 -22.596 17.430 1.00 19.80 222 LEU B N 1
ATOM 3989 C CA . LEU B 1 222 ? 37.924 -22.336 16.748 1.00 19.89 222 LEU B CA 1
ATOM 3990 C C . LEU B 1 222 ? 36.823 -22.435 17.781 1.00 20.45 222 LEU B C 1
ATOM 3991 O O . LEU B 1 222 ? 36.366 -23.553 18.107 1.00 21.19 222 LEU B O 1
ATOM 3996 N N . GLY B 1 223 ? 36.380 -21.309 18.315 1.00 20.51 223 GLY B N 1
ATOM 3997 C CA . GLY B 1 223 ? 35.442 -21.417 19.412 1.00 20.55 223 GLY B CA 1
ATOM 3998 C C . GLY B 1 223 ? 34.111 -21.508 18.754 1.00 20.56 223 GLY B C 1
ATOM 3999 O O . GLY B 1 223 ? 33.889 -20.767 17.816 1.00 20.66 223 GLY B O 1
ATOM 4000 N N . LEU B 1 224 ? 33.247 -22.427 19.175 1.00 19.89 224 LEU B N 1
ATOM 4001 C CA . LEU B 1 224 ? 31.847 -22.323 18.746 1.00 19.93 224 LEU B CA 1
ATOM 4002 C C . LEU B 1 224 ? 30.926 -22.536 19.931 1.00 22.01 224 LEU B C 1
ATOM 4003 O O . LEU B 1 224 ? 29.714 -22.748 19.757 1.00 21.05 224 LEU B O 1
ATOM 4008 N N . GLY B 1 225 ? 31.502 -22.462 21.131 1.00 24.52 225 GLY B N 1
ATOM 4009 C CA . GLY B 1 225 ? 30.701 -22.569 22.326 1.00 27.54 225 GLY B CA 1
ATOM 4010 C C . GLY B 1 225 ? 29.406 -21.739 22.284 1.00 29.94 225 GLY B C 1
ATOM 4011 O O . GLY B 1 225 ? 29.266 -20.822 21.515 1.00 29.42 225 GLY B O 1
ATOM 4012 N N . HIS B 1 226 ? 28.436 -22.081 23.122 1.00 32.31 226 HIS B N 1
ATOM 4013 C CA . HIS B 1 226 ? 27.192 -21.322 23.267 1.00 33.78 226 HIS B CA 1
ATOM 4014 C C . HIS B 1 226 ? 26.583 -20.957 21.960 1.00 34.09 226 HIS B C 1
ATOM 4015 O O . HIS B 1 226 ? 26.548 -19.808 21.564 1.00 33.63 226 HIS B O 1
ATOM 4022 N N . ASN B 1 227 ? 26.069 -21.975 21.315 1.00 35.48 227 ASN B N 1
ATOM 4023 C CA . ASN B 1 227 ? 25.386 -21.841 20.032 1.00 37.15 227 ASN B CA 1
ATOM 4024 C C . ASN B 1 227 ? 24.208 -22.814 19.935 1.00 37.99 227 ASN B C 1
ATOM 4025 O O . ASN B 1 227 ? 23.733 -23.341 20.927 1.00 37.86 227 ASN B O 1
ATOM 4030 N N . GLN B 1 228 ? 23.741 -23.029 18.723 1.00 39.43 228 GLN B N 1
ATOM 4031 C CA . GLN B 1 228 ? 22.684 -23.966 18.523 1.00 41.64 228 GLN B CA 1
ATOM 4032 C C . GLN B 1 228 ? 22.981 -24.968 17.436 1.00 42.84 228 GLN B C 1
ATOM 4033 O O . GLN B 1 228 ? 22.100 -25.304 16.673 1.00 41.70 228 GLN B O 1
ATOM 4039 N N . ILE B 1 229 ? 24.228 -25.444 17.397 1.00 44.64 229 ILE B N 1
ATOM 4040 C CA . ILE B 1 229 ? 24.685 -26.455 16.452 1.00 45.71 229 ILE B CA 1
ATOM 4041 C C . ILE B 1 229 ? 24.074 -27.797 16.794 1.00 46.68 229 ILE B C 1
ATOM 4042 O O . ILE B 1 229 ? 24.301 -28.372 17.827 1.00 46.18 229 ILE B O 1
ATOM 4047 N N . ARG B 1 230 ? 23.270 -28.276 15.879 1.00 48.79 230 ARG B N 1
ATOM 4048 C CA . ARG B 1 230 ? 22.479 -29.432 16.102 1.00 50.96 230 ARG B CA 1
ATOM 4049 C C . ARG B 1 230 ? 23.266 -30.523 15.443 1.00 51.70 230 ARG B C 1
ATOM 4050 O O . ARG B 1 230 ? 23.424 -31.597 16.018 1.00 52.44 230 ARG B O 1
ATOM 4058 N N . MET B 1 231 ? 23.794 -30.244 14.253 1.00 52.02 231 MET B N 1
ATOM 4059 C CA . MET B 1 231 ? 24.455 -31.291 13.478 1.00 52.88 231 MET B CA 1
ATOM 4060 C C . MET B 1 231 ? 25.709 -30.869 12.698 1.00 52.20 231 MET B C 1
ATOM 4061 O O . MET B 1 231 ? 25.617 -30.287 11.626 1.00 52.34 231 MET B O 1
ATOM 4066 N N . ILE B 1 232 ? 26.887 -31.171 13.229 1.00 51.33 232 ILE B N 1
ATOM 4067 C CA . ILE B 1 232 ? 28.118 -30.857 12.509 1.00 50.52 232 ILE B CA 1
ATOM 4068 C C . ILE B 1 232 ? 28.372 -31.954 11.514 1.00 50.64 232 ILE B C 1
ATOM 4069 O O . ILE B 1 232 ? 28.439 -33.112 11.876 1.00 50.95 232 ILE B O 1
ATOM 4074 N N . GLU B 1 233 ? 28.469 -31.565 10.249 1.00 51.17 233 GLU B N 1
ATOM 4075 C CA . GLU B 1 233 ? 28.616 -32.490 9.124 1.00 51.58 233 GLU B CA 1
ATOM 4076 C C . GLU B 1 233 ? 30.054 -32.985 8.874 1.00 50.88 233 GLU B C 1
ATOM 4077 O O . GLU B 1 233 ? 30.998 -32.205 8.811 1.00 50.18 233 GLU B O 1
ATOM 4083 N N . ASN B 1 234 ? 30.197 -34.292 8.698 1.00 50.86 234 ASN B N 1
ATOM 4084 C CA . ASN B 1 234 ? 31.506 -34.899 8.619 1.00 50.30 234 ASN B CA 1
ATOM 4085 C C . ASN B 1 234 ? 32.291 -34.463 7.432 1.00 48.90 234 ASN B C 1
ATOM 4086 O O . ASN B 1 234 ? 31.755 -34.064 6.405 1.00 48.36 234 ASN B O 1
ATOM 4091 N N . GLY B 1 235 ? 33.593 -34.565 7.626 1.00 47.78 235 GLY B N 1
ATOM 4092 C CA . GLY B 1 235 ? 34.583 -34.075 6.700 1.00 45.92 235 GLY B CA 1
ATOM 4093 C C . GLY B 1 235 ? 34.866 -32.594 6.914 1.00 44.37 235 GLY B C 1
ATOM 4094 O O . GLY B 1 235 ? 36.004 -32.158 6.699 1.00 43.93 235 GLY B O 1
ATOM 4095 N N . SER B 1 236 ? 33.828 -31.838 7.324 1.00 42.97 236 SER B N 1
ATOM 4096 C CA . SER B 1 236 ? 33.913 -30.375 7.468 1.00 41.30 236 SER B CA 1
ATOM 4097 C C . SER B 1 236 ? 35.066 -29.998 8.401 1.00 40.26 236 SER B C 1
ATOM 4098 O O . SER B 1 236 ? 35.783 -29.003 8.155 1.00 40.10 236 SER B O 1
ATOM 4101 N N . LEU B 1 237 ? 35.248 -30.794 9.460 1.00 38.23 237 LEU B N 1
ATOM 4102 C CA . LEU B 1 237 ? 36.325 -30.511 10.362 1.00 36.59 237 LEU B CA 1
ATOM 4103 C C . LEU B 1 237 ? 37.594 -31.077 9.827 1.00 36.19 237 LEU B C 1
ATOM 4104 O O . LEU B 1 237 ? 38.525 -31.250 10.597 1.00 36.09 237 LEU B O 1
ATOM 4109 N N . SER B 1 238 ? 37.639 -31.398 8.535 1.00 35.55 238 SER B N 1
ATOM 4110 C CA . SER B 1 238 ? 38.849 -32.006 7.952 1.00 34.97 238 SER B CA 1
ATOM 4111 C C . SER B 1 238 ? 39.753 -30.928 7.389 1.00 34.80 238 SER B C 1
ATOM 4112 O O . SER B 1 238 ? 40.933 -31.135 7.226 1.00 35.48 238 SER B O 1
ATOM 4115 N N . PHE B 1 239 ? 39.195 -29.766 7.088 1.00 34.17 239 PHE B N 1
ATOM 4116 C CA . PHE B 1 239 ? 39.971 -28.708 6.429 1.00 33.06 239 PHE B CA 1
ATOM 4117 C C . PHE B 1 239 ? 40.929 -27.964 7.335 1.00 31.38 239 PHE B C 1
ATOM 4118 O O . PHE B 1 239 ? 41.718 -27.151 6.863 1.00 30.73 239 PHE B O 1
ATOM 4126 N N . LEU B 1 240 ? 40.853 -28.280 8.626 1.00 30.29 240 LEU B N 1
ATOM 4127 C CA . LEU B 1 240 ? 41.641 -27.660 9.670 1.00 29.68 240 LEU B CA 1
ATOM 4128 C C . LEU B 1 240 ? 42.756 -28.580 10.097 1.00 29.57 240 LEU B C 1
ATOM 4129 O O . LEU B 1 240 ? 42.813 -28.967 11.239 1.00 29.85 240 LEU B O 1
ATOM 4134 N N . PRO B 1 241 ? 43.622 -28.959 9.171 1.00 28.99 241 PRO B N 1
ATOM 4135 C CA . PRO B 1 241 ? 44.768 -29.776 9.480 1.00 27.92 241 PRO B CA 1
ATOM 4136 C C . PRO B 1 241 ? 45.432 -29.517 10.836 1.00 28.47 241 PRO B C 1
ATOM 4137 O O . PRO B 1 241 ? 45.684 -30.476 11.584 1.00 28.54 241 PRO B O 1
ATOM 4141 N N . THR B 1 242 ? 45.708 -28.247 11.148 1.00 28.70 242 THR B N 1
ATOM 4142 C CA . THR B 1 242 ? 46.396 -27.889 12.410 1.00 28.96 242 THR B CA 1
ATOM 4143 C C . THR B 1 242 ? 45.551 -27.595 13.659 1.00 28.61 242 THR B C 1
ATOM 4144 O O . THR B 1 242 ? 46.125 -27.326 14.713 1.00 28.32 242 THR B O 1
ATOM 4148 N N . LEU B 1 243 ? 44.230 -27.586 13.555 1.00 27.64 243 LEU B N 1
ATOM 4149 C CA . LEU B 1 243 ? 43.399 -27.302 14.715 1.00 27.27 243 LEU B CA 1
ATOM 4150 C C . LEU B 1 243 ? 43.954 -27.993 15.973 1.00 27.26 243 LEU B C 1
ATOM 4151 O O . LEU B 1 243 ? 44.166 -29.225 15.979 1.00 26.72 243 LEU B O 1
ATOM 4156 N N . ARG B 1 244 ? 44.175 -27.188 17.030 1.00 27.29 244 ARG B N 1
ATOM 4157 C CA . ARG B 1 244 ? 44.720 -27.647 18.280 1.00 26.83 244 ARG B CA 1
ATOM 4158 C C . ARG B 1 244 ? 43.650 -27.494 19.320 1.00 26.10 244 ARG B C 1
ATOM 4159 O O . ARG B 1 244 ? 43.554 -28.339 20.185 1.00 27.09 244 ARG B O 1
ATOM 4167 N N . GLU B 1 245 ? 42.837 -26.450 19.297 1.00 24.46 245 GLU B N 1
ATOM 4168 C CA . GLU B 1 245 ? 41.786 -26.415 20.339 1.00 23.62 245 GLU B CA 1
ATOM 4169 C C . GLU B 1 245 ? 40.439 -26.158 19.724 1.00 22.32 245 GLU B C 1
ATOM 4170 O O . GLU B 1 245 ? 40.327 -25.261 18.870 1.00 21.86 245 GLU B O 1
ATOM 4176 N N . LEU B 1 246 ? 39.410 -26.878 20.201 1.00 20.72 246 LEU B N 1
ATOM 4177 C CA . LEU B 1 246 ? 38.088 -26.802 19.633 1.00 18.38 246 LEU B CA 1
ATOM 4178 C C . LEU B 1 246 ? 37.088 -26.774 20.730 1.00 17.96 246 LEU B C 1
ATOM 4179 O O . LEU B 1 246 ? 36.779 -27.799 21.258 1.00 18.64 246 LEU B O 1
ATOM 4184 N N . HIS B 1 247 ? 36.604 -25.622 21.148 1.00 17.74 247 HIS B N 1
ATOM 4185 C CA . HIS B 1 247 ? 35.506 -25.675 22.085 1.00 16.93 247 HIS B CA 1
ATOM 4186 C C . HIS B 1 247 ? 34.296 -25.822 21.227 1.00 17.54 247 HIS B C 1
ATOM 4187 O O . HIS B 1 247 ? 34.145 -25.151 20.197 1.00 17.55 247 HIS B O 1
ATOM 4194 N N . LEU B 1 248 ? 33.417 -26.706 21.641 1.00 17.64 248 LEU B N 1
ATOM 4195 C CA . LEU B 1 248 ? 32.234 -26.942 20.850 1.00 17.72 248 LEU B CA 1
ATOM 4196 C C . LEU B 1 248 ? 31.076 -27.284 21.799 1.00 18.72 248 LEU B C 1
ATOM 4197 O O . LEU B 1 248 ? 30.086 -27.912 21.422 1.00 19.20 248 LEU B O 1
ATOM 4202 N N . ASP B 1 249 ? 31.232 -26.813 23.032 1.00 20.06 249 ASP B N 1
ATOM 4203 C CA . ASP B 1 249 ? 30.305 -26.981 24.133 1.00 21.71 249 ASP B CA 1
ATOM 4204 C C . ASP B 1 249 ? 29.089 -26.071 24.013 1.00 23.43 249 ASP B C 1
ATOM 4205 O O . ASP B 1 249 ? 29.071 -25.142 23.227 1.00 23.50 249 ASP B O 1
ATOM 4210 N N . ASN B 1 250 ? 28.092 -26.345 24.834 1.00 25.41 250 ASN B N 1
ATOM 4211 C CA . ASN B 1 250 ? 26.858 -25.582 24.900 1.00 27.00 250 ASN B CA 1
ATOM 4212 C C . ASN B 1 250 ? 26.046 -25.485 23.651 1.00 27.80 250 ASN B C 1
ATOM 4213 O O . ASN B 1 250 ? 25.641 -24.392 23.264 1.00 27.83 250 ASN B O 1
ATOM 4218 N N . ASN B 1 251 ? 25.815 -26.641 23.031 1.00 28.99 251 ASN B N 1
ATOM 4219 C CA . ASN B 1 251 ? 25.021 -26.758 21.815 1.00 30.03 251 ASN B CA 1
ATOM 4220 C C . ASN B 1 251 ? 23.972 -27.833 21.888 1.00 30.82 251 ASN B C 1
ATOM 4221 O O . ASN B 1 251 ? 23.704 -28.392 22.931 1.00 30.63 251 ASN B O 1
ATOM 4226 N N . LYS B 1 252 ? 23.404 -28.116 20.732 1.00 32.19 252 LYS B N 1
ATOM 4227 C CA . LYS B 1 252 ? 22.372 -29.107 20.550 1.00 34.74 252 LYS B CA 1
ATOM 4228 C C . LYS B 1 252 ? 22.988 -30.393 19.894 1.00 35.77 252 LYS B C 1
ATOM 4229 O O . LYS B 1 252 ? 22.304 -31.215 19.252 1.00 35.91 252 LYS B O 1
ATOM 4235 N N . LEU B 1 253 ? 24.293 -30.583 20.062 1.00 36.08 253 LEU B N 1
ATOM 4236 C CA . LEU B 1 253 ? 24.916 -31.719 19.419 1.00 36.10 253 LEU B CA 1
ATOM 4237 C C . LEU B 1 253 ? 24.214 -32.962 19.925 1.00 37.47 253 LEU B C 1
ATOM 4238 O O . LEU B 1 253 ? 23.668 -32.942 21.004 1.00 38.24 253 LEU B O 1
ATOM 4243 N N . SER B 1 254 ? 24.215 -34.046 19.166 1.00 38.57 254 SER B N 1
ATOM 4244 C CA . SER B 1 254 ? 23.685 -35.291 19.685 1.00 39.16 254 SER B CA 1
ATOM 4245 C C . SER B 1 254 ? 24.723 -36.439 19.617 1.00 39.84 254 SER B C 1
ATOM 4246 O O . SER B 1 254 ? 24.554 -37.471 20.255 1.00 40.04 254 SER B O 1
ATOM 4249 N N . ARG B 1 255 ? 25.799 -36.278 18.859 1.00 40.98 255 ARG B N 1
ATOM 4250 C CA . ARG B 1 255 ? 26.849 -37.303 18.858 1.00 41.78 255 ARG B CA 1
ATOM 4251 C C . ARG B 1 255 ? 28.225 -36.602 18.625 1.00 40.69 255 ARG B C 1
ATOM 4252 O O . ARG B 1 255 ? 28.255 -35.519 18.033 1.00 40.75 255 ARG B O 1
ATOM 4260 N N . VAL B 1 256 ? 29.336 -37.172 19.122 1.00 38.20 256 VAL B N 1
ATOM 4261 C CA . VAL B 1 256 ? 30.637 -36.527 18.977 1.00 34.93 256 VAL B CA 1
ATOM 4262 C C . VAL B 1 256 ? 30.859 -36.231 17.505 1.00 34.59 256 VAL B C 1
ATOM 4263 O O . VAL B 1 256 ? 30.697 -37.102 16.667 1.00 34.27 256 VAL B O 1
ATOM 4267 N N . PRO B 1 257 ? 31.237 -35.005 17.183 1.00 34.42 257 PRO B N 1
ATOM 4268 C CA . PRO B 1 257 ? 31.356 -34.563 15.796 1.00 34.10 257 PRO B CA 1
ATOM 4269 C C . PRO B 1 257 ? 32.308 -35.448 15.008 1.00 34.99 257 PRO B C 1
ATOM 4270 O O . PRO B 1 257 ? 33.411 -35.765 15.458 1.00 35.94 257 PRO B O 1
ATOM 4274 N N . ALA B 1 258 ? 31.899 -35.851 13.825 1.00 34.89 258 ALA B N 1
ATOM 4275 C CA . ALA B 1 258 ? 32.702 -36.784 13.049 1.00 34.00 258 ALA B CA 1
ATOM 4276 C C . ALA B 1 258 ? 33.994 -36.160 12.559 1.00 34.03 258 ALA B C 1
ATOM 4277 O O . ALA B 1 258 ? 33.990 -35.060 11.986 1.00 34.34 258 ALA B O 1
ATOM 4279 N N . GLY B 1 259 ? 35.100 -36.857 12.790 1.00 33.51 259 GLY B N 1
ATOM 4280 C CA . GLY B 1 259 ? 36.389 -36.422 12.244 1.00 31.71 259 GLY B CA 1
ATOM 4281 C C . GLY B 1 259 ? 37.506 -36.242 13.254 1.00 30.47 259 GLY B C 1
ATOM 4282 O O . GLY B 1 259 ? 38.689 -36.241 12.875 1.00 29.59 259 GLY B O 1
ATOM 4283 N N . LEU B 1 260 ? 37.119 -36.100 14.531 1.00 30.08 260 LEU B N 1
ATOM 4284 C CA . LEU B 1 260 ? 38.048 -35.871 15.650 1.00 29.39 260 LEU B CA 1
ATOM 4285 C C . LEU B 1 260 ? 39.353 -36.619 15.550 1.00 29.89 260 LEU B C 1
ATOM 4286 O O . LEU B 1 260 ? 40.386 -35.976 15.543 1.00 29.38 260 LEU B O 1
ATOM 4291 N N . PRO B 1 261 ? 39.325 -37.958 15.469 1.00 31.60 261 PRO B N 1
ATOM 4292 C CA . PRO B 1 261 ? 40.559 -38.773 15.359 1.00 32.99 261 PRO B CA 1
ATOM 4293 C C . PRO B 1 261 ? 41.519 -38.396 14.192 1.00 34.32 261 PRO B C 1
ATOM 4294 O O . PRO B 1 261 ? 42.738 -38.574 14.334 1.00 33.07 261 PRO B O 1
ATOM 4298 N N . ASP B 1 262 ? 40.968 -37.889 13.072 1.00 36.09 262 ASP B N 1
ATOM 4299 C CA . ASP B 1 262 ? 41.748 -37.500 11.886 1.00 37.52 262 ASP B CA 1
ATOM 4300 C C . ASP B 1 262 ? 42.525 -36.197 12.008 1.00 38.01 262 ASP B C 1
ATOM 4301 O O . ASP B 1 262 ? 43.401 -35.925 11.163 1.00 38.25 262 ASP B O 1
ATOM 4306 N N . LEU B 1 263 ? 42.180 -35.384 13.020 1.00 38.05 263 LEU B N 1
ATOM 4307 C CA . LEU B 1 263 ? 42.865 -34.106 13.295 1.00 37.63 263 LEU B CA 1
ATOM 4308 C C . LEU B 1 263 ? 44.127 -34.392 14.111 1.00 37.84 263 LEU B C 1
ATOM 4309 O O . LEU B 1 263 ? 44.087 -34.521 15.364 1.00 37.12 263 LEU B O 1
ATOM 4314 N N . LYS B 1 264 ? 45.239 -34.489 13.367 1.00 38.27 264 LYS B N 1
ATOM 4315 C CA . LYS B 1 264 ? 46.510 -34.908 13.923 1.00 38.24 264 LYS B CA 1
ATOM 4316 C C . LYS B 1 264 ? 46.947 -34.073 15.119 1.00 36.98 264 LYS B C 1
ATOM 4317 O O . LYS B 1 264 ? 47.681 -34.558 15.970 1.00 36.38 264 LYS B O 1
ATOM 4323 N N . LEU B 1 265 ? 46.443 -32.851 15.239 1.00 36.16 265 LEU B N 1
ATOM 4324 C CA . LEU B 1 265 ? 46.896 -32.027 16.341 1.00 35.53 265 LEU B CA 1
ATOM 4325 C C . LEU B 1 265 ? 45.883 -31.542 17.386 1.00 34.69 265 LEU B C 1
ATOM 4326 O O . LEU B 1 265 ? 46.228 -30.784 18.292 1.00 33.94 265 LEU B O 1
ATOM 4331 N N . LEU B 1 266 ? 44.647 -31.994 17.274 1.00 34.45 266 LEU B N 1
ATOM 4332 C CA . LEU B 1 266 ? 43.640 -31.666 18.263 1.00 34.27 266 LEU B CA 1
ATOM 4333 C C . LEU B 1 266 ? 44.119 -32.108 19.642 1.00 34.21 266 LEU B C 1
ATOM 4334 O O . LEU B 1 266 ? 44.270 -33.294 19.932 1.00 35.09 266 LEU B O 1
ATOM 4339 N N . GLN B 1 267 ? 44.379 -31.167 20.517 1.00 34.59 267 GLN B N 1
ATOM 4340 C CA . GLN B 1 267 ? 44.868 -31.555 21.825 1.00 34.71 267 GLN B CA 1
ATOM 4341 C C . GLN B 1 267 ? 43.796 -31.398 22.835 1.00 34.11 267 GLN B C 1
ATOM 4342 O O . GLN B 1 267 ? 43.794 -32.157 23.790 1.00 34.44 267 GLN B O 1
ATOM 4348 N N . VAL B 1 268 ? 42.890 -30.421 22.640 1.00 32.87 268 VAL B N 1
ATOM 4349 C CA . VAL B 1 268 ? 41.710 -30.231 23.549 1.00 31.03 268 VAL B CA 1
ATOM 4350 C C . VAL B 1 268 ? 40.336 -29.979 22.833 1.00 30.14 268 VAL B C 1
ATOM 4351 O O . VAL B 1 268 ? 40.127 -28.892 22.268 1.00 29.18 268 VAL B O 1
ATOM 4355 N N . VAL B 1 269 ? 39.437 -30.982 22.841 1.00 29.27 269 VAL B N 1
ATOM 4356 C CA . VAL B 1 269 ? 38.063 -30.779 22.375 1.00 28.33 269 VAL B CA 1
ATOM 4357 C C . VAL B 1 269 ? 37.167 -30.657 23.600 1.00 28.16 269 VAL B C 1
ATOM 4358 O O . VAL B 1 269 ? 37.322 -31.397 24.553 1.00 27.78 269 VAL B O 1
ATOM 4362 N N . TYR B 1 270 ? 36.249 -29.702 23.573 1.00 28.47 270 TYR B N 1
ATOM 4363 C CA . TYR B 1 270 ? 35.306 -29.482 24.642 1.00 28.38 270 TYR B CA 1
ATOM 4364 C C . TYR B 1 270 ? 33.957 -29.874 24.104 1.00 28.93 270 TYR B C 1
ATOM 4365 O O . TYR B 1 270 ? 33.507 -29.331 23.102 1.00 28.74 270 TYR B O 1
ATOM 4374 N N . LEU B 1 271 ? 33.288 -30.794 24.781 1.00 29.38 271 LEU B N 1
ATOM 4375 C CA . LEU B 1 271 ? 31.962 -31.207 24.363 1.00 30.18 271 LEU B CA 1
ATOM 4376 C C . LEU B 1 271 ? 30.821 -31.015 25.376 1.00 31.64 271 LEU B C 1
ATOM 4377 O O . LEU B 1 271 ? 29.656 -31.150 25.011 1.00 31.74 271 LEU B O 1
ATOM 4382 N N . HIS B 1 272 ? 31.133 -30.666 26.622 1.00 32.89 272 HIS B N 1
ATOM 4383 C CA . HIS B 1 272 ? 30.104 -30.519 27.646 1.00 34.17 272 HIS B CA 1
ATOM 4384 C C . HIS B 1 272 ? 28.828 -29.697 27.324 1.00 35.41 272 HIS B C 1
ATOM 4385 O O . HIS B 1 272 ? 28.772 -28.945 26.342 1.00 34.67 272 HIS B O 1
ATOM 4392 N N . THR B 1 273 ? 27.814 -29.906 28.180 1.00 37.20 273 THR B N 1
ATOM 4393 C CA . THR B 1 273 ? 26.450 -29.348 28.097 1.00 38.58 273 THR B CA 1
ATOM 4394 C C . THR B 1 273 ? 25.736 -29.528 26.751 1.00 39.06 273 THR B C 1
ATOM 4395 O O . THR B 1 273 ? 24.815 -28.799 26.444 1.00 39.50 273 THR B O 1
ATOM 4399 N N . ASN B 1 274 ? 26.165 -30.487 25.944 1.00 39.49 274 ASN B N 1
ATOM 4400 C CA . ASN B 1 274 ? 25.458 -30.795 24.713 1.00 40.08 274 ASN B CA 1
ATOM 4401 C C . ASN B 1 274 ? 24.301 -31.707 24.925 1.00 40.73 274 ASN B C 1
ATOM 4402 O O . ASN B 1 274 ? 23.682 -31.688 25.968 1.00 40.72 274 ASN B O 1
ATOM 4407 N N . ASN B 1 275 ? 24.013 -32.514 23.924 1.00 41.96 275 ASN B N 1
ATOM 4408 C CA . ASN B 1 275 ? 22.931 -33.470 24.017 1.00 43.39 275 ASN B CA 1
ATOM 4409 C C . ASN B 1 275 ? 23.431 -34.816 23.482 1.00 43.20 275 ASN B C 1
ATOM 4410 O O . ASN B 1 275 ? 22.657 -35.624 22.961 1.00 43.69 275 ASN B O 1
ATOM 4415 N N . ILE B 1 276 ? 24.743 -35.023 23.616 1.00 42.16 276 ILE B N 1
ATOM 4416 C CA . ILE B 1 276 ? 25.398 -36.244 23.197 1.00 41.27 276 ILE B CA 1
ATOM 4417 C C . ILE B 1 276 ? 24.942 -37.373 24.071 1.00 41.41 276 ILE B C 1
ATOM 4418 O O . ILE B 1 276 ? 25.045 -37.332 25.298 1.00 40.81 276 ILE B O 1
ATOM 4423 N N . THR B 1 277 ? 24.473 -38.400 23.388 1.00 41.72 277 THR B N 1
ATOM 4424 C CA . THR B 1 277 ? 23.801 -39.511 23.981 1.00 41.63 277 THR B CA 1
ATOM 4425 C C . THR B 1 277 ? 24.712 -40.781 23.997 1.00 42.08 277 THR B C 1
ATOM 4426 O O . THR B 1 277 ? 24.967 -41.364 25.037 1.00 42.27 277 THR B O 1
ATOM 4430 N N . LYS B 1 278 ? 25.271 -41.154 22.860 1.00 42.88 278 LYS B N 1
ATOM 4431 C CA . LYS B 1 278 ? 26.113 -42.334 22.731 1.00 42.71 278 LYS B CA 1
ATOM 4432 C C . LYS B 1 278 ? 27.515 -41.876 22.351 1.00 42.33 278 LYS B C 1
ATOM 4433 O O . LYS B 1 278 ? 27.705 -40.920 21.545 1.00 42.92 278 LYS B O 1
ATOM 4439 N N . VAL B 1 279 ? 28.512 -42.545 22.915 1.00 41.11 279 VAL B N 1
ATOM 4440 C CA . VAL B 1 279 ? 29.900 -42.205 22.598 1.00 40.68 279 VAL B CA 1
ATOM 4441 C C . VAL B 1 279 ? 30.633 -43.402 21.965 1.00 41.50 279 VAL B C 1
ATOM 4442 O O . VAL B 1 279 ? 31.136 -44.246 22.689 1.00 42.45 279 VAL B O 1
ATOM 4446 N N . GLY B 1 280 ? 30.695 -43.503 20.631 1.00 42.01 280 GLY B N 1
ATOM 4447 C CA . GLY B 1 280 ? 31.502 -44.573 19.986 1.00 42.29 280 GLY B CA 1
ATOM 4448 C C . GLY B 1 280 ? 32.945 -44.711 20.515 1.00 42.57 280 GLY B C 1
ATOM 4449 O O . GLY B 1 280 ? 33.554 -43.701 20.896 1.00 43.02 280 GLY B O 1
ATOM 4450 N N . VAL B 1 281 ? 33.495 -45.940 20.545 1.00 42.74 281 VAL B N 1
ATOM 4451 C CA . VAL B 1 281 ? 34.876 -46.196 21.071 1.00 42.11 281 VAL B CA 1
ATOM 4452 C C . VAL B 1 281 ? 35.985 -45.476 20.293 1.00 41.75 281 VAL B C 1
ATOM 4453 O O . VAL B 1 281 ? 37.022 -45.136 20.860 1.00 41.55 281 VAL B O 1
ATOM 4457 N N . ASN B 1 282 ? 35.762 -45.253 18.997 1.00 41.46 282 ASN B N 1
ATOM 4458 C CA . ASN B 1 282 ? 36.749 -44.616 18.142 1.00 41.53 282 ASN B CA 1
ATOM 4459 C C . ASN B 1 282 ? 36.277 -43.268 17.724 1.00 40.79 282 ASN B C 1
ATOM 4460 O O . ASN B 1 282 ? 36.389 -42.874 16.578 1.00 40.29 282 ASN B O 1
ATOM 4465 N N . ASP B 1 283 ? 35.680 -42.578 18.666 1.00 40.46 283 ASP B N 1
ATOM 4466 C CA . ASP B 1 283 ? 35.200 -41.250 18.416 1.00 40.02 283 ASP B CA 1
ATOM 4467 C C . ASP B 1 283 ? 36.365 -40.325 18.695 1.00 39.78 283 ASP B C 1
ATOM 4468 O O . ASP B 1 283 ? 36.411 -39.238 18.139 1.00 40.52 283 ASP B O 1
ATOM 4473 N N . PHE B 1 284 ? 37.303 -40.720 19.559 1.00 39.23 284 PHE B N 1
ATOM 4474 C CA . PHE B 1 284 ? 38.401 -39.797 19.899 1.00 39.13 284 PHE B CA 1
ATOM 4475 C C . PHE B 1 284 ? 39.743 -40.304 19.325 1.00 39.66 284 PHE B C 1
ATOM 4476 O O . PHE B 1 284 ? 40.438 -39.585 18.574 1.00 39.46 284 PHE B O 1
ATOM 4484 N N . CYS B 1 285 ? 40.087 -41.547 19.633 1.00 39.80 285 CYS B N 1
ATOM 4485 C CA . CYS B 1 285 ? 41.341 -42.043 19.135 1.00 41.08 285 CYS B CA 1
ATOM 4486 C C . CYS B 1 285 ? 41.187 -42.564 17.759 1.00 42.74 285 CYS B C 1
ATOM 4487 O O . CYS B 1 285 ? 40.081 -42.868 17.356 1.00 43.08 285 CYS B O 1
ATOM 4490 N N . PRO B 1 286 ? 42.284 -42.671 17.018 1.00 43.99 286 PRO B N 1
ATOM 4491 C CA . PRO B 1 286 ? 42.192 -43.149 15.666 1.00 45.65 286 PRO B CA 1
ATOM 4492 C C . PRO B 1 286 ? 42.214 -44.676 15.756 1.00 47.50 286 PRO B C 1
ATOM 4493 O O . PRO B 1 286 ? 42.557 -45.186 16.833 1.00 47.55 286 PRO B O 1
ATOM 4497 N N . VAL B 1 287 ? 41.836 -45.390 14.685 1.00 49.40 287 VAL B N 1
ATOM 4498 C CA . VAL B 1 287 ? 41.706 -46.854 14.726 1.00 51.35 287 VAL B CA 1
ATOM 4499 C C . VAL B 1 287 ? 43.062 -47.535 14.817 1.00 54.05 287 VAL B C 1
ATOM 4500 O O . VAL B 1 287 ? 43.270 -48.427 15.653 1.00 53.72 287 VAL B O 1
ATOM 4504 N N . GLY B 1 288 ? 43.999 -47.110 13.977 1.00 57.46 288 GLY B N 1
ATOM 4505 C CA . GLY B 1 288 ? 45.379 -47.661 14.022 1.00 61.81 288 GLY B CA 1
ATOM 4506 C C . GLY B 1 288 ? 46.444 -46.716 14.628 1.00 64.21 288 GLY B C 1
ATOM 4507 O O . GLY B 1 288 ? 47.289 -46.173 13.883 1.00 64.80 288 GLY B O 1
ATOM 4508 N N . PHE B 1 289 ? 46.395 -46.527 15.966 1.00 65.91 289 PHE B N 1
ATOM 4509 C CA . PHE B 1 289 ? 47.319 -45.673 16.790 1.00 67.30 289 PHE B CA 1
ATOM 4510 C C . PHE B 1 289 ? 48.843 -45.786 16.418 1.00 68.85 289 PHE B C 1
ATOM 4511 O O . PHE B 1 289 ? 49.478 -46.856 16.657 1.00 69.12 289 PHE B O 1
ATOM 4519 N N . GLY B 1 290 ? 49.393 -44.694 15.824 1.00 69.70 290 GLY B N 1
ATOM 4520 C CA . GLY B 1 290 ? 50.815 -44.589 15.372 1.00 69.90 290 GLY B CA 1
ATOM 4521 C C . GLY B 1 290 ? 51.939 -44.381 16.411 1.00 69.87 290 GLY B C 1
ATOM 4522 O O . GLY B 1 290 ? 52.047 -45.107 17.427 1.00 70.15 290 GLY B O 1
ATOM 4523 N N . VAL B 1 291 ? 52.820 -43.419 16.134 1.00 69.38 291 VAL B N 1
ATOM 4524 C CA . VAL B 1 291 ? 53.939 -43.031 17.056 1.00 68.87 291 VAL B CA 1
ATOM 4525 C C . VAL B 1 291 ? 54.040 -41.468 16.941 1.00 67.72 291 VAL B C 1
ATOM 4526 O O . VAL B 1 291 ? 54.184 -40.736 17.953 1.00 67.33 291 VAL B O 1
ATOM 4530 N N . LYS B 1 292 ? 53.883 -40.997 15.694 1.00 66.18 292 LYS B N 1
ATOM 4531 C CA . LYS B 1 292 ? 53.954 -39.578 15.318 1.00 64.00 292 LYS B CA 1
ATOM 4532 C C . LYS B 1 292 ? 52.788 -38.720 15.855 1.00 62.36 292 LYS B C 1
ATOM 4533 O O . LYS B 1 292 ? 52.938 -37.505 16.025 1.00 61.96 292 LYS B O 1
ATOM 4539 N N . ARG B 1 293 ? 51.671 -39.384 16.177 1.00 60.30 293 ARG B N 1
ATOM 4540 C CA . ARG B 1 293 ? 50.412 -38.741 16.628 1.00 57.69 293 ARG B CA 1
ATOM 4541 C C . ARG B 1 293 ? 50.434 -37.852 17.928 1.00 55.94 293 ARG B C 1
ATOM 4542 O O . ARG B 1 293 ? 51.520 -37.455 18.425 1.00 55.18 293 ARG B O 1
ATOM 4550 N N . ALA B 1 294 ? 49.211 -37.539 18.421 1.00 54.24 294 ALA B N 1
ATOM 4551 C CA . ALA B 1 294 ? 48.869 -36.547 19.523 1.00 51.27 294 ALA B CA 1
ATOM 4552 C C . ALA B 1 294 ? 48.049 -37.121 20.675 1.00 48.25 294 ALA B C 1
ATOM 4553 O O . ALA B 1 294 ? 47.116 -37.907 20.476 1.00 47.66 294 ALA B O 1
ATOM 4555 N N . TYR B 1 295 ? 48.343 -36.706 21.887 1.00 44.78 295 TYR B N 1
ATOM 4556 C CA . TYR B 1 295 ? 47.428 -37.144 22.916 1.00 42.52 295 TYR B CA 1
ATOM 4557 C C . TYR B 1 295 ? 46.486 -35.989 23.271 1.00 40.32 295 TYR B C 1
ATOM 4558 O O . TYR B 1 295 ? 46.867 -34.806 23.232 1.00 40.25 295 TYR B O 1
ATOM 4567 N N . TYR B 1 296 ? 45.231 -36.315 23.550 1.00 37.32 296 TYR B N 1
ATOM 4568 C CA . TYR B 1 296 ? 44.346 -35.279 23.985 1.00 33.89 296 TYR B CA 1
ATOM 4569 C C . TYR B 1 296 ? 44.842 -34.875 25.323 1.00 33.87 296 TYR B C 1
ATOM 4570 O O . TYR B 1 296 ? 45.206 -35.672 26.210 1.00 33.17 296 TYR B O 1
ATOM 4579 N N . ASN B 1 297 ? 44.807 -33.581 25.459 1.00 34.62 297 ASN B N 1
ATOM 4580 C CA . ASN B 1 297 ? 45.239 -32.918 26.620 1.00 34.91 297 ASN B CA 1
ATOM 4581 C C . ASN B 1 297 ? 44.049 -32.427 27.418 1.00 33.62 297 ASN B C 1
ATOM 4582 O O . ASN B 1 297 ? 44.209 -31.736 28.392 1.00 34.19 297 ASN B O 1
ATOM 4587 N N . GLY B 1 298 ? 42.843 -32.742 26.967 1.00 32.13 298 GLY B N 1
ATOM 4588 C CA . GLY B 1 298 ? 41.626 -32.423 27.725 1.00 29.83 298 GLY B CA 1
ATOM 4589 C C . GLY B 1 298 ? 40.341 -32.640 26.950 1.00 28.59 298 GLY B C 1
ATOM 4590 O O . GLY B 1 298 ? 40.213 -32.150 25.805 1.00 27.97 298 GLY B O 1
ATOM 4591 N N . ILE B 1 299 ? 39.404 -33.377 27.551 1.00 27.10 299 ILE B N 1
ATOM 4592 C CA . ILE B 1 299 ? 38.122 -33.636 26.886 1.00 27.22 299 ILE B CA 1
ATOM 4593 C C . ILE B 1 299 ? 37.080 -33.413 27.923 1.00 27.92 299 ILE B C 1
ATOM 4594 O O . ILE B 1 299 ? 37.250 -33.901 29.040 1.00 28.05 299 ILE B O 1
ATOM 4599 N N . SER B 1 300 ? 36.048 -32.634 27.575 1.00 28.67 300 SER B N 1
ATOM 4600 C CA . SER B 1 300 ? 34.900 -32.367 28.453 1.00 28.71 300 SER B CA 1
ATOM 4601 C C . SER B 1 300 ? 33.728 -33.150 27.905 1.00 28.29 300 SER B C 1
ATOM 4602 O O . SER B 1 300 ? 33.597 -33.359 26.715 1.00 27.62 300 SER B O 1
ATOM 4605 N N . LEU B 1 301 ? 32.864 -33.605 28.771 1.00 28.32 301 LEU B N 1
ATOM 4606 C CA . LEU B 1 301 ? 31.750 -34.352 28.288 1.00 29.08 301 LEU B CA 1
ATOM 4607 C C . LEU B 1 301 ? 30.605 -34.201 29.296 1.00 30.46 301 LEU B C 1
ATOM 4608 O O . LEU B 1 301 ? 29.440 -34.370 28.962 1.00 30.81 301 LEU B O 1
ATOM 4613 N N . PHE B 1 302 ? 30.967 -33.822 30.522 1.00 31.50 302 PHE B N 1
ATOM 4614 C CA . PHE B 1 302 ? 30.038 -33.662 31.615 1.00 32.01 302 PHE B CA 1
ATOM 4615 C C . PHE B 1 302 ? 28.850 -32.868 31.122 1.00 32.45 302 PHE B C 1
ATOM 4616 O O . PHE B 1 302 ? 28.946 -32.216 30.098 1.00 31.62 302 PHE B O 1
ATOM 4624 N N . ASN B 1 303 ? 27.737 -32.955 31.862 1.00 34.20 303 ASN B N 1
ATOM 4625 C CA . ASN B 1 303 ? 26.425 -32.381 31.499 1.00 35.45 303 ASN B CA 1
ATOM 4626 C C . ASN B 1 303 ? 25.847 -32.765 30.165 1.00 35.45 303 ASN B C 1
ATOM 4627 O O . ASN B 1 303 ? 25.430 -31.875 29.414 1.00 35.30 303 ASN B O 1
ATOM 4632 N N . ASN B 1 304 ? 25.818 -34.074 29.904 1.00 34.32 304 ASN B N 1
ATOM 4633 C CA . ASN B 1 304 ? 25.336 -34.673 28.661 1.00 32.91 304 ASN B CA 1
ATOM 4634 C C . ASN B 1 304 ? 24.705 -35.983 28.999 1.00 32.77 304 ASN B C 1
ATOM 4635 O O . ASN B 1 304 ? 25.241 -36.716 29.840 1.00 33.26 304 ASN B O 1
ATOM 4640 N N . PRO B 1 305 ? 23.627 -36.334 28.301 1.00 32.06 305 PRO B N 1
ATOM 4641 C CA . PRO B 1 305 ? 22.883 -37.559 28.598 1.00 31.49 305 PRO B CA 1
ATOM 4642 C C . PRO B 1 305 ? 23.701 -38.752 28.170 1.00 30.75 305 PRO B C 1
ATOM 4643 O O . PRO B 1 305 ? 23.595 -39.207 27.055 1.00 31.45 305 PRO B O 1
ATOM 4647 N N . VAL B 1 306 ? 24.567 -39.218 29.034 1.00 29.82 306 VAL B N 1
ATOM 4648 C CA . VAL B 1 306 ? 25.392 -40.392 28.747 1.00 29.84 306 VAL B CA 1
ATOM 4649 C C . VAL B 1 306 ? 26.304 -40.572 29.948 1.00 30.87 306 VAL B C 1
ATOM 4650 O O . VAL B 1 306 ? 27.207 -39.774 30.199 1.00 31.10 306 VAL B O 1
ATOM 4654 N N . PRO B 1 307 ? 26.049 -41.613 30.724 1.00 31.94 307 PRO B N 1
ATOM 4655 C CA . PRO B 1 307 ? 26.782 -41.790 31.982 1.00 32.75 307 PRO B CA 1
ATOM 4656 C C . PRO B 1 307 ? 28.195 -42.297 31.695 1.00 33.26 307 PRO B C 1
ATOM 4657 O O . PRO B 1 307 ? 28.417 -42.975 30.680 1.00 32.83 307 PRO B O 1
ATOM 4661 N N . TYR B 1 308 ? 29.148 -41.953 32.560 1.00 34.06 308 TYR B N 1
ATOM 4662 C CA . TYR B 1 308 ? 30.496 -42.513 32.492 1.00 34.25 308 TYR B CA 1
ATOM 4663 C C . TYR B 1 308 ? 30.489 -44.021 32.204 1.00 36.27 308 TYR B C 1
ATOM 4664 O O . TYR B 1 308 ? 31.417 -44.467 31.541 1.00 37.01 308 TYR B O 1
ATOM 4673 N N . TRP B 1 309 ? 29.462 -44.783 32.669 1.00 38.38 309 TRP B N 1
ATOM 4674 C CA . TRP B 1 309 ? 29.387 -46.268 32.540 1.00 40.28 309 TRP B CA 1
ATOM 4675 C C . TRP B 1 309 ? 28.855 -46.843 31.196 1.00 40.94 309 TRP B C 1
ATOM 4676 O O . TRP B 1 309 ? 28.744 -48.089 30.986 1.00 41.05 309 TRP B O 1
ATOM 4687 N N . GLU B 1 310 ? 28.542 -45.948 30.281 1.00 41.19 310 GLU B N 1
ATOM 4688 C CA . GLU B 1 310 ? 27.997 -46.376 29.024 1.00 42.53 310 GLU B CA 1
ATOM 4689 C C . GLU B 1 310 ? 29.095 -46.283 27.998 1.00 41.97 310 GLU B C 1
ATOM 4690 O O . GLU B 1 310 ? 28.959 -46.754 26.872 1.00 41.71 310 GLU B O 1
ATOM 4696 N N . VAL B 1 311 ? 30.184 -45.642 28.391 1.00 41.58 311 VAL B N 1
ATOM 4697 C CA . VAL B 1 311 ? 31.273 -45.386 27.459 1.00 41.11 311 VAL B CA 1
ATOM 4698 C C . VAL B 1 311 ? 32.520 -46.156 27.837 1.00 40.61 311 VAL B C 1
ATOM 4699 O O . VAL B 1 311 ? 33.202 -45.857 28.836 1.00 40.83 311 VAL B O 1
ATOM 4703 N N . GLN B 1 312 ? 32.797 -47.153 27.011 1.00 39.67 312 GLN B N 1
ATOM 4704 C CA . GLN B 1 312 ? 33.893 -48.099 27.193 1.00 38.96 312 GLN B CA 1
ATOM 4705 C C . GLN B 1 312 ? 35.259 -47.499 27.461 1.00 38.01 312 GLN B C 1
ATOM 4706 O O . GLN B 1 312 ? 35.596 -46.502 26.825 1.00 38.17 312 GLN B O 1
ATOM 4712 N N . PRO B 1 313 ? 36.060 -48.105 28.354 1.00 37.27 313 PRO B N 1
ATOM 4713 C CA . PRO B 1 313 ? 37.413 -47.579 28.684 1.00 37.65 313 PRO B CA 1
ATOM 4714 C C . PRO B 1 313 ? 38.316 -47.411 27.447 1.00 37.19 313 PRO B C 1
ATOM 4715 O O . PRO B 1 313 ? 38.925 -46.361 27.266 1.00 37.54 313 PRO B O 1
ATOM 4719 N N . ALA B 1 314 ? 38.411 -48.461 26.638 1.00 36.70 314 ALA B N 1
ATOM 4720 C CA . ALA B 1 314 ? 39.035 -48.422 25.327 1.00 35.92 314 ALA B CA 1
ATOM 4721 C C . ALA B 1 314 ? 38.799 -47.138 24.502 1.00 35.69 314 ALA B C 1
ATOM 4722 O O . ALA B 1 314 ? 39.585 -46.837 23.585 1.00 35.00 314 ALA B O 1
ATOM 4724 N N . THR B 1 315 ? 37.696 -46.430 24.807 1.00 35.72 315 THR B N 1
ATOM 4725 C CA . THR B 1 315 ? 37.308 -45.131 24.178 1.00 35.15 315 THR B CA 1
ATOM 4726 C C . THR B 1 315 ? 38.368 -43.963 24.317 1.00 34.92 315 THR B C 1
ATOM 4727 O O . THR B 1 315 ? 38.681 -43.253 23.336 1.00 34.03 315 THR B O 1
ATOM 4731 N N . PHE B 1 316 ? 38.902 -43.777 25.532 1.00 35.17 316 PHE B N 1
ATOM 4732 C CA . PHE B 1 316 ? 39.926 -42.758 25.831 1.00 35.62 316 PHE B CA 1
ATOM 4733 C C . PHE B 1 316 ? 41.342 -43.355 25.965 1.00 36.27 316 PHE B C 1
ATOM 4734 O O . PHE B 1 316 ? 42.110 -42.994 26.900 1.00 36.27 316 PHE B O 1
ATOM 4742 N N . ARG B 1 317 ? 41.689 -44.274 25.061 1.00 36.70 317 ARG B N 1
ATOM 4743 C CA . ARG B 1 317 ? 43.021 -44.890 25.091 1.00 36.36 317 ARG B CA 1
ATOM 4744 C C . ARG B 1 317 ? 44.128 -43.865 24.866 1.00 36.82 317 ARG B C 1
ATOM 4745 O O . ARG B 1 317 ? 45.099 -43.816 25.594 1.00 36.48 317 ARG B O 1
ATOM 4753 N N . CYS B 1 318 ? 43.959 -43.000 23.896 1.00 37.95 318 CYS B N 1
ATOM 4754 C CA . CYS B 1 318 ? 45.011 -42.076 23.599 1.00 39.95 318 CYS B CA 1
ATOM 4755 C C . CYS B 1 318 ? 45.042 -40.819 24.497 1.00 41.11 318 CYS B C 1
ATOM 4756 O O . CYS B 1 318 ? 46.007 -40.051 24.472 1.00 41.78 318 CYS B O 1
ATOM 4759 N N . VAL B 1 319 ? 44.027 -40.586 25.302 1.00 41.86 319 VAL B N 1
ATOM 4760 C CA . VAL B 1 319 ? 44.162 -39.440 26.192 1.00 43.36 319 VAL B CA 1
ATOM 4761 C C . VAL B 1 319 ? 45.323 -39.714 27.132 1.00 43.30 319 VAL B C 1
ATOM 4762 O O . VAL B 1 319 ? 45.719 -40.872 27.295 1.00 43.18 319 VAL B O 1
ATOM 4766 N N . THR B 1 320 ? 45.835 -38.681 27.790 1.00 43.37 320 THR B N 1
ATOM 4767 C CA . THR B 1 320 ? 46.975 -38.898 28.664 1.00 45.09 320 THR B CA 1
ATOM 4768 C C . THR B 1 320 ? 46.629 -39.274 30.118 1.00 46.27 320 THR B C 1
ATOM 4769 O O . THR B 1 320 ? 46.550 -40.454 30.431 1.00 47.64 320 THR B O 1
ATOM 4773 N N . ASP B 1 321 ? 46.466 -38.303 31.014 1.00 46.77 321 ASP B N 1
ATOM 4774 C CA . ASP B 1 321 ? 46.031 -38.585 32.386 1.00 46.46 321 ASP B CA 1
ATOM 4775 C C . ASP B 1 321 ? 44.560 -39.007 32.380 1.00 45.47 321 ASP B C 1
ATOM 4776 O O . ASP B 1 321 ? 43.969 -39.194 31.345 1.00 44.32 321 ASP B O 1
ATOM 4781 N N . ARG B 1 322 ? 43.948 -39.140 33.541 1.00 45.47 322 ARG B N 1
ATOM 4782 C CA . ARG B 1 322 ? 42.514 -39.445 33.629 1.00 45.28 322 ARG B CA 1
ATOM 4783 C C . ARG B 1 322 ? 41.977 -38.078 33.785 1.00 44.83 322 ARG B C 1
ATOM 4784 O O . ARG B 1 322 ? 40.902 -37.754 33.305 1.00 43.96 322 ARG B O 1
ATOM 4792 N N . LEU B 1 323 ? 42.760 -37.281 34.502 1.00 44.75 323 LEU B N 1
ATOM 4793 C CA . LEU B 1 323 ? 42.379 -35.924 34.833 1.00 44.98 323 LEU B CA 1
ATOM 4794 C C . LEU B 1 323 ? 42.228 -35.029 33.583 1.00 44.94 323 LEU B C 1
ATOM 4795 O O . LEU B 1 323 ? 41.783 -33.904 33.695 1.00 45.06 323 LEU B O 1
ATOM 4800 N N . ALA B 1 324 ? 42.591 -35.503 32.396 1.00 44.92 324 ALA B N 1
ATOM 4801 C CA . ALA B 1 324 ? 42.329 -34.719 31.183 1.00 44.76 324 ALA B CA 1
ATOM 4802 C C . ALA B 1 324 ? 40.879 -34.993 30.680 1.00 44.98 324 ALA B C 1
ATOM 4803 O O . ALA B 1 324 ? 40.429 -34.486 29.628 1.00 43.80 324 ALA B O 1
ATOM 4805 N N . ILE B 1 325 ? 40.134 -35.776 31.459 1.00 45.41 325 ILE B N 1
ATOM 4806 C CA . ILE B 1 325 ? 38.792 -36.157 31.059 1.00 46.48 325 ILE B CA 1
ATOM 4807 C C . ILE B 1 325 ? 37.699 -35.678 32.007 1.00 47.36 325 ILE B C 1
ATOM 4808 O O . ILE B 1 325 ? 37.175 -36.457 32.811 1.00 47.06 325 ILE B O 1
ATOM 4813 N N . GLN B 1 326 ? 37.362 -34.395 31.921 1.00 48.12 326 GLN B N 1
ATOM 4814 C CA . GLN B 1 326 ? 36.231 -33.903 32.664 1.00 48.72 326 GLN B CA 1
ATOM 4815 C C . GLN B 1 326 ? 35.051 -34.747 32.220 1.00 48.39 326 GLN B C 1
ATOM 4816 O O . GLN B 1 326 ? 34.618 -34.709 31.083 1.00 47.57 326 GLN B O 1
ATOM 4822 N N . PHE B 1 327 ? 34.576 -35.554 33.145 1.00 49.11 327 PHE B N 1
ATOM 4823 C CA . PHE B 1 327 ? 33.583 -36.560 32.840 1.00 49.61 327 PHE B CA 1
ATOM 4824 C C . PHE B 1 327 ? 33.279 -37.359 34.116 1.00 50.19 327 PHE B C 1
ATOM 4825 O O . PHE B 1 327 ? 32.296 -38.082 34.181 1.00 50.73 327 PHE B O 1
ATOM 4833 N N . ALA C 1 25 ? -12.944 23.704 100.983 1.00 58.09 25 ALA C N 1
ATOM 4834 C CA . ALA C 1 25 ? -13.366 22.602 100.019 1.00 58.64 25 ALA C CA 1
ATOM 4835 C C . ALA C 1 25 ? -14.239 23.007 98.753 1.00 58.03 25 ALA C C 1
ATOM 4836 O O . ALA C 1 25 ? -15.367 23.510 98.901 1.00 58.79 25 ALA C O 1
ATOM 4838 N N . MET C 1 26 ? -13.725 22.826 97.530 1.00 56.82 26 MET C N 1
ATOM 4839 C CA . MET C 1 26 ? -14.587 23.040 96.367 1.00 55.49 26 MET C CA 1
ATOM 4840 C C . MET C 1 26 ? -15.720 21.999 96.514 1.00 53.28 26 MET C C 1
ATOM 4841 O O . MET C 1 26 ? -15.603 21.086 97.366 1.00 52.77 26 MET C O 1
ATOM 4846 N N . CYS C 1 27 ? -16.775 22.096 95.688 1.00 50.27 27 CYS C N 1
ATOM 4847 C CA . CYS C 1 27 ? -17.982 21.305 95.941 1.00 46.98 27 CYS C CA 1
ATOM 4848 C C . CYS C 1 27 ? -18.176 19.887 95.379 1.00 44.21 27 CYS C C 1
ATOM 4849 O O . CYS C 1 27 ? -17.424 19.430 94.536 1.00 42.44 27 CYS C O 1
ATOM 4852 N N . PRO C 1 28 ? -19.210 19.220 95.918 1.00 42.31 28 PRO C N 1
ATOM 4853 C CA . PRO C 1 28 ? -19.688 17.892 95.494 1.00 40.95 28 PRO C CA 1
ATOM 4854 C C . PRO C 1 28 ? -19.948 17.711 93.970 1.00 40.07 28 PRO C C 1
ATOM 4855 O O . PRO C 1 28 ? -20.289 18.660 93.265 1.00 39.85 28 PRO C O 1
ATOM 4859 N N . PHE C 1 29 ? -19.838 16.476 93.489 1.00 38.80 29 PHE C N 1
ATOM 4860 C CA . PHE C 1 29 ? -19.725 16.265 92.056 1.00 37.43 29 PHE C CA 1
ATOM 4861 C C . PHE C 1 29 ? -20.811 16.877 91.174 1.00 37.62 29 PHE C C 1
ATOM 4862 O O . PHE C 1 29 ? -20.535 17.776 90.373 1.00 38.69 29 PHE C O 1
ATOM 4870 N N . GLY C 1 30 ? -22.033 16.387 91.267 1.00 37.29 30 GLY C N 1
ATOM 4871 C CA . GLY C 1 30 ? -23.094 16.955 90.411 1.00 36.87 30 GLY C CA 1
ATOM 4872 C C . GLY C 1 30 ? -23.284 18.451 90.606 1.00 36.31 30 GLY C C 1
ATOM 4873 O O . GLY C 1 30 ? -23.616 19.185 89.678 1.00 34.54 30 GLY C O 1
ATOM 4874 N N . CYS C 1 31 ? -23.005 18.870 91.839 1.00 36.70 31 CYS C N 1
ATOM 4875 C CA . CYS C 1 31 ? -23.194 20.225 92.320 1.00 37.56 31 CYS C CA 1
ATOM 4876 C C . CYS C 1 31 ? -22.462 21.235 91.487 1.00 38.81 31 CYS C C 1
ATOM 4877 O O . CYS C 1 31 ? -21.364 20.968 90.971 1.00 38.71 31 CYS C O 1
ATOM 4880 N N . HIS C 1 32 ? -23.114 22.395 91.397 1.00 40.04 32 HIS C N 1
ATOM 4881 C CA . HIS C 1 32 ? -22.628 23.585 90.755 1.00 40.97 32 HIS C CA 1
ATOM 4882 C C . HIS C 1 32 ? -22.706 24.557 91.843 1.00 41.25 32 HIS C C 1
ATOM 4883 O O . HIS C 1 32 ? -23.651 24.523 92.608 1.00 41.62 32 HIS C O 1
ATOM 4890 N N . CYS C 1 33 ? -21.731 25.438 91.927 1.00 42.33 33 CYS C N 1
ATOM 4891 C CA . CYS C 1 33 ? -21.753 26.400 93.011 1.00 44.15 33 CYS C CA 1
ATOM 4892 C C . CYS C 1 33 ? -20.864 27.618 92.804 1.00 44.59 33 CYS C C 1
ATOM 4893 O O . CYS C 1 33 ? -19.777 27.539 92.278 1.00 45.10 33 CYS C O 1
ATOM 4896 N N . HIS C 1 34 ? -21.351 28.757 93.251 1.00 45.41 34 HIS C N 1
ATOM 4897 C CA . HIS C 1 34 ? -20.753 30.004 92.885 1.00 45.55 34 HIS C CA 1
ATOM 4898 C C . HIS C 1 34 ? -20.956 30.995 94.009 1.00 44.37 34 HIS C C 1
ATOM 4899 O O . HIS C 1 34 ? -22.062 31.187 94.504 1.00 44.21 34 HIS C O 1
ATOM 4906 N N . LEU C 1 35 ? -19.874 31.603 94.445 1.00 43.11 35 LEU C N 1
ATOM 4907 C CA . LEU C 1 35 ? -19.989 32.667 95.423 1.00 42.09 35 LEU C CA 1
ATOM 4908 C C . LEU C 1 35 ? -20.779 32.302 96.657 1.00 41.14 35 LEU C C 1
ATOM 4909 O O . LEU C 1 35 ? -21.763 32.936 96.986 1.00 40.39 35 LEU C O 1
ATOM 4914 N N . ARG C 1 36 ? -20.322 31.248 97.321 1.00 40.69 36 ARG C N 1
ATOM 4915 C CA . ARG C 1 36 ? -20.830 30.816 98.605 1.00 39.07 36 ARG C CA 1
ATOM 4916 C C . ARG C 1 36 ? -22.194 30.181 98.496 1.00 36.96 36 ARG C C 1
ATOM 4917 O O . ARG C 1 36 ? -22.843 29.928 99.507 1.00 36.69 36 ARG C O 1
ATOM 4925 N N . VAL C 1 37 ? -22.624 29.908 97.272 1.00 34.42 37 VAL C N 1
ATOM 4926 C CA . VAL C 1 37 ? -23.909 29.253 97.081 1.00 33.03 37 VAL C CA 1
ATOM 4927 C C . VAL C 1 37 ? -23.638 27.911 96.512 1.00 31.90 37 VAL C C 1
ATOM 4928 O O . VAL C 1 37 ? -22.972 27.829 95.517 1.00 32.81 37 VAL C O 1
ATOM 4932 N N . VAL C 1 38 ? -24.164 26.870 97.136 1.00 30.19 38 VAL C N 1
ATOM 4933 C CA . VAL C 1 38 ? -23.965 25.516 96.692 1.00 27.71 38 VAL C CA 1
ATOM 4934 C C . VAL C 1 38 ? -25.263 24.926 96.222 1.00 27.42 38 VAL C C 1
ATOM 4935 O O . VAL C 1 38 ? -26.190 24.730 97.005 1.00 27.58 38 VAL C O 1
ATOM 4939 N N . GLN C 1 39 ? -25.329 24.615 94.944 1.00 27.22 39 GLN C N 1
ATOM 4940 C CA . GLN C 1 39 ? -26.552 24.093 94.379 1.00 27.88 39 GLN C CA 1
ATOM 4941 C C . GLN C 1 39 ? -26.495 22.578 94.046 1.00 27.89 39 GLN C C 1
ATOM 4942 O O . GLN C 1 39 ? -25.869 22.194 93.088 1.00 28.18 39 GLN C O 1
ATOM 4948 N N . CYS C 1 40 ? -27.153 21.728 94.821 1.00 28.05 40 CYS C N 1
ATOM 4949 C CA . CYS C 1 40 ? -27.077 20.274 94.620 1.00 29.39 40 CYS C CA 1
ATOM 4950 C C . CYS C 1 40 ? -28.414 19.645 94.386 1.00 28.90 40 CYS C C 1
ATOM 4951 O O . CYS C 1 40 ? -28.842 18.798 95.163 1.00 28.53 40 CYS C O 1
ATOM 4954 N N . SER C 1 41 ? -29.083 19.991 93.317 1.00 28.59 41 SER C N 1
ATOM 4955 C CA . SER C 1 41 ? -30.449 19.524 93.234 1.00 29.35 41 SER C CA 1
ATOM 4956 C C . SER C 1 41 ? -30.747 18.503 92.192 1.00 29.58 41 SER C C 1
ATOM 4957 O O . SER C 1 41 ? -30.308 18.650 91.097 1.00 31.02 41 SER C O 1
ATOM 4960 N N . ASP C 1 42 ? -31.534 17.488 92.496 1.00 29.94 42 ASP C N 1
ATOM 4961 C CA . ASP C 1 42 ? -31.916 16.518 91.446 1.00 31.60 42 ASP C CA 1
ATOM 4962 C C . ASP C 1 42 ? -30.859 15.448 91.043 1.00 31.77 42 ASP C C 1
ATOM 4963 O O . ASP C 1 42 ? -31.026 14.697 90.032 1.00 31.08 42 ASP C O 1
ATOM 4968 N N . LEU C 1 43 ? -29.800 15.389 91.844 1.00 31.73 43 LEU C N 1
ATOM 4969 C CA . LEU C 1 43 ? -28.745 14.450 91.630 1.00 32.05 43 LEU C CA 1
ATOM 4970 C C . LEU C 1 43 ? -29.163 13.130 92.219 1.00 32.18 43 LEU C C 1
ATOM 4971 O O . LEU C 1 43 ? -28.673 12.089 91.837 1.00 33.06 43 LEU C O 1
ATOM 4976 N N . GLY C 1 44 ? -30.113 13.154 93.121 1.00 31.69 44 GLY C N 1
ATOM 4977 C CA . GLY C 1 44 ? -30.433 11.924 93.814 1.00 31.96 44 GLY C CA 1
ATOM 4978 C C . GLY C 1 44 ? -29.246 11.396 94.616 1.00 31.61 44 GLY C C 1
ATOM 4979 O O . GLY C 1 44 ? -28.860 10.279 94.418 1.00 31.40 44 GLY C O 1
ATOM 4980 N N . LEU C 1 45 ? -28.677 12.210 95.510 1.00 31.77 45 LEU C N 1
ATOM 4981 C CA . LEU C 1 45 ? -27.532 11.836 96.326 1.00 32.20 45 LEU C CA 1
ATOM 4982 C C . LEU C 1 45 ? -28.036 10.984 97.470 1.00 32.27 45 LEU C C 1
ATOM 4983 O O . LEU C 1 45 ? -29.117 11.271 98.002 1.00 32.14 45 LEU C O 1
ATOM 4988 N N . LYS C 1 46 ? -27.266 9.948 97.828 1.00 32.88 46 LYS C N 1
ATOM 4989 C CA . LYS C 1 46 ? -27.598 9.059 98.936 1.00 34.11 46 LYS C CA 1
ATOM 4990 C C . LYS C 1 46 ? -27.578 9.809 100.317 1.00 33.49 46 LYS C C 1
ATOM 4991 O O . LYS C 1 46 ? -28.441 9.596 101.199 1.00 33.70 46 LYS C O 1
ATOM 4997 N N . ALA C 1 47 ? -26.599 10.682 100.514 1.00 32.65 47 ALA C N 1
ATOM 4998 C CA . ALA C 1 47 ? -26.647 11.563 101.660 1.00 33.59 47 ALA C CA 1
ATOM 4999 C C . ALA C 1 47 ? -26.111 12.987 101.386 1.00 34.40 47 ALA C C 1
ATOM 5000 O O . ALA C 1 47 ? -25.742 13.334 100.270 1.00 34.32 47 ALA C O 1
ATOM 5002 N N . VAL C 1 48 ? -26.122 13.833 102.403 1.00 35.51 48 VAL C N 1
ATOM 5003 C CA . VAL C 1 48 ? -25.608 15.177 102.264 1.00 36.38 48 VAL C CA 1
ATOM 5004 C C . VAL C 1 48 ? -24.150 14.992 101.954 1.00 38.23 48 VAL C C 1
ATOM 5005 O O . VAL C 1 48 ? -23.494 14.296 102.732 1.00 37.86 48 VAL C O 1
ATOM 5009 N N . PRO C 1 49 ? -23.624 15.596 100.865 1.00 40.34 49 PRO C N 1
ATOM 5010 C CA . PRO C 1 49 ? -22.230 15.374 100.447 1.00 42.57 49 PRO C CA 1
ATOM 5011 C C . PRO C 1 49 ? -21.161 15.942 101.445 1.00 45.08 49 PRO C C 1
ATOM 5012 O O . PRO C 1 49 ? -21.400 16.970 102.118 1.00 44.99 49 PRO C O 1
ATOM 5016 N N . LYS C 1 50 ? -20.014 15.254 101.557 1.00 47.40 50 LYS C N 1
ATOM 5017 C CA . LYS C 1 50 ? -18.962 15.602 102.539 1.00 49.56 50 LYS C CA 1
ATOM 5018 C C . LYS C 1 50 ? -18.146 16.841 102.188 1.00 50.43 50 LYS C C 1
ATOM 5019 O O . LYS C 1 50 ? -17.567 17.476 103.058 1.00 49.83 50 LYS C O 1
ATOM 5025 N N . GLU C 1 51 ? -18.045 17.159 100.911 1.00 51.35 51 GLU C N 1
ATOM 5026 C CA . GLU C 1 51 ? -17.166 18.253 100.559 1.00 52.37 51 GLU C CA 1
ATOM 5027 C C . GLU C 1 51 ? -17.898 19.571 100.458 1.00 51.49 51 GLU C C 1
ATOM 5028 O O . GLU C 1 51 ? -18.265 19.992 99.367 1.00 52.08 51 GLU C O 1
ATOM 5034 N N . ILE C 1 52 ? -18.097 20.257 101.569 1.00 50.47 52 ILE C N 1
ATOM 5035 C CA . ILE C 1 52 ? -18.847 21.507 101.471 1.00 49.95 52 ILE C CA 1
ATOM 5036 C C . ILE C 1 52 ? -18.128 22.657 102.131 1.00 49.22 52 ILE C C 1
ATOM 5037 O O . ILE C 1 52 ? -18.085 22.719 103.351 1.00 48.90 52 ILE C O 1
ATOM 5042 N N . SER C 1 53 ? -17.561 23.566 101.348 1.00 48.41 53 SER C N 1
ATOM 5043 C CA . SER C 1 53 ? -16.804 24.665 101.950 1.00 48.44 53 SER C CA 1
ATOM 5044 C C . SER C 1 53 ? -17.601 25.328 103.054 1.00 48.59 53 SER C C 1
ATOM 5045 O O . SER C 1 53 ? -18.816 25.497 102.905 1.00 49.58 53 SER C O 1
ATOM 5048 N N . PRO C 1 54 ? -16.939 25.696 104.154 1.00 48.31 54 PRO C N 1
ATOM 5049 C CA . PRO C 1 54 ? -17.577 26.390 105.253 1.00 48.84 54 PRO C CA 1
ATOM 5050 C C . PRO C 1 54 ? -18.040 27.824 104.857 1.00 48.88 54 PRO C C 1
ATOM 5051 O O . PRO C 1 54 ? -19.011 28.346 105.431 1.00 48.94 54 PRO C O 1
ATOM 5055 N N . ASP C 1 55 ? -17.381 28.421 103.857 1.00 49.38 55 ASP C N 1
ATOM 5056 C CA . ASP C 1 55 ? -17.747 29.747 103.325 1.00 49.69 55 ASP C CA 1
ATOM 5057 C C . ASP C 1 55 ? -19.188 29.778 102.842 1.00 48.15 55 ASP C C 1
ATOM 5058 O O . ASP C 1 55 ? -19.731 30.859 102.532 1.00 48.49 55 ASP C O 1
ATOM 5063 N N . THR C 1 56 ? -19.788 28.587 102.747 1.00 45.74 56 THR C N 1
ATOM 5064 C CA . THR C 1 56 ? -21.141 28.410 102.214 1.00 43.18 56 THR C CA 1
ATOM 5065 C C . THR C 1 56 ? -22.308 29.009 103.020 1.00 42.12 56 THR C C 1
ATOM 5066 O O . THR C 1 56 ? -22.425 28.805 104.249 1.00 41.49 56 THR C O 1
ATOM 5070 N N . THR C 1 57 ? -23.165 29.731 102.288 1.00 40.82 57 THR C N 1
ATOM 5071 C CA . THR C 1 57 ? -24.315 30.440 102.855 1.00 39.63 57 THR C CA 1
ATOM 5072 C C . THR C 1 57 ? -25.710 29.887 102.477 1.00 38.10 57 THR C C 1
ATOM 5073 O O . THR C 1 57 ? -26.638 29.949 103.283 1.00 37.18 57 THR C O 1
ATOM 5077 N N . LEU C 1 58 ? -25.872 29.405 101.246 1.00 36.66 58 LEU C N 1
ATOM 5078 C CA . LEU C 1 58 ? -27.095 28.681 100.854 1.00 35.80 58 LEU C CA 1
ATOM 5079 C C . LEU C 1 58 ? -26.687 27.271 100.623 1.00 35.27 58 LEU C C 1
ATOM 5080 O O . LEU C 1 58 ? -25.611 27.060 100.041 1.00 36.90 58 LEU C O 1
ATOM 5085 N N . LEU C 1 59 ? -27.493 26.301 101.057 1.00 32.93 59 LEU C N 1
ATOM 5086 C CA . LEU C 1 59 ? -27.182 24.924 100.704 1.00 30.50 59 LEU C CA 1
ATOM 5087 C C . LEU C 1 59 ? -28.471 24.455 100.151 1.00 29.96 59 LEU C C 1
ATOM 5088 O O . LEU C 1 59 ? -29.404 24.242 100.939 1.00 29.67 59 LEU C O 1
ATOM 5093 N N . ASP C 1 60 ? -28.550 24.349 98.815 1.00 29.26 60 ASP C N 1
ATOM 5094 C CA . ASP C 1 60 ? -29.787 23.876 98.146 1.00 29.70 60 ASP C CA 1
ATOM 5095 C C . ASP C 1 60 ? -29.618 22.442 97.690 1.00 29.95 60 ASP C C 1
ATOM 5096 O O . ASP C 1 60 ? -28.962 22.202 96.691 1.00 31.41 60 ASP C O 1
ATOM 5101 N N . LEU C 1 61 ? -30.178 21.476 98.399 1.00 29.43 61 LEU C N 1
ATOM 5102 C CA . LEU C 1 61 ? -30.016 20.121 97.928 1.00 29.89 61 LEU C CA 1
ATOM 5103 C C . LEU C 1 61 ? -31.367 19.471 97.920 1.00 30.51 61 LEU C C 1
ATOM 5104 O O . LEU C 1 61 ? -31.744 18.672 98.776 1.00 30.69 61 LEU C O 1
ATOM 5109 N N . GLN C 1 62 ? -32.096 19.845 96.895 1.00 31.52 62 GLN C N 1
ATOM 5110 C CA . GLN C 1 62 ? -33.483 19.476 96.791 1.00 34.17 62 GLN C CA 1
ATOM 5111 C C . GLN C 1 62 ? -33.766 18.325 95.871 1.00 35.45 62 GLN C C 1
ATOM 5112 O O . GLN C 1 62 ? -33.191 18.247 94.791 1.00 36.97 62 GLN C O 1
ATOM 5118 N N . ASN C 1 63 ? -34.689 17.452 96.272 1.00 36.25 63 ASN C N 1
ATOM 5119 C CA . ASN C 1 63 ? -35.043 16.329 95.435 1.00 35.79 63 ASN C CA 1
ATOM 5120 C C . ASN C 1 63 ? -33.866 15.385 95.196 1.00 35.07 63 ASN C C 1
ATOM 5121 O O . ASN C 1 63 ? -33.459 15.110 94.065 1.00 34.24 63 ASN C O 1
ATOM 5126 N N . ASN C 1 64 ? -33.305 14.929 96.297 1.00 34.60 64 ASN C N 1
ATOM 5127 C CA . ASN C 1 64 ? -32.286 13.934 96.267 1.00 35.24 64 ASN C CA 1
ATOM 5128 C C . ASN C 1 64 ? -32.807 12.673 96.973 1.00 35.50 64 ASN C C 1
ATOM 5129 O O . ASN C 1 64 ? -34.024 12.380 96.868 1.00 35.28 64 ASN C O 1
ATOM 5134 N N . ASP C 1 65 ? -31.909 11.945 97.677 1.00 35.12 65 ASP C N 1
ATOM 5135 C CA . ASP C 1 65 ? -32.276 10.719 98.398 1.00 34.29 65 ASP C CA 1
ATOM 5136 C C . ASP C 1 65 ? -31.786 10.536 99.788 1.00 33.28 65 ASP C C 1
ATOM 5137 O O . ASP C 1 65 ? -31.662 9.436 100.296 1.00 32.97 65 ASP C O 1
ATOM 5142 N N . ILE C 1 66 ? -31.536 11.665 100.399 1.00 32.43 66 ILE C N 1
ATOM 5143 C CA . ILE C 1 66 ? -31.103 11.732 101.760 1.00 32.61 66 ILE C CA 1
ATOM 5144 C C . ILE C 1 66 ? -32.141 11.044 102.634 1.00 33.87 66 ILE C C 1
ATOM 5145 O O . ILE C 1 66 ? -33.354 11.273 102.488 1.00 34.49 66 ILE C O 1
ATOM 5150 N N . SER C 1 67 ? -31.680 10.183 103.536 1.00 35.12 67 SER C N 1
ATOM 5151 C CA . SER C 1 67 ? -32.637 9.436 104.378 1.00 36.64 67 SER C CA 1
ATOM 5152 C C . SER C 1 67 ? -32.573 9.821 105.844 1.00 37.28 67 SER C C 1
ATOM 5153 O O . SER C 1 67 ? -33.560 9.686 106.571 1.00 36.55 67 SER C O 1
ATOM 5156 N N . GLU C 1 68 ? -31.402 10.293 106.259 1.00 38.72 68 GLU C N 1
ATOM 5157 C CA . GLU C 1 68 ? -31.228 10.829 107.582 1.00 40.99 68 GLU C CA 1
ATOM 5158 C C . GLU C 1 68 ? -30.224 11.961 107.615 1.00 42.00 68 GLU C C 1
ATOM 5159 O O . GLU C 1 68 ? -29.571 12.250 106.635 1.00 43.30 68 GLU C O 1
ATOM 5165 N N . LEU C 1 69 ? -30.113 12.634 108.740 1.00 42.13 69 LEU C N 1
ATOM 5166 C CA . LEU C 1 69 ? -29.132 13.695 108.869 1.00 42.56 69 LEU C CA 1
ATOM 5167 C C . LEU C 1 69 ? -28.236 13.317 110.051 1.00 43.93 69 LEU C C 1
ATOM 5168 O O . LEU C 1 69 ? -28.714 13.142 111.179 1.00 43.76 69 LEU C O 1
ATOM 5173 N N . ARG C 1 70 ? -26.944 13.160 109.792 1.00 46.24 70 ARG C N 1
ATOM 5174 C CA . ARG C 1 70 ? -26.021 12.630 110.803 1.00 48.65 70 ARG C CA 1
ATOM 5175 C C . ARG C 1 70 ? -25.353 13.719 111.640 1.00 49.00 70 ARG C C 1
ATOM 5176 O O . ARG C 1 70 ? -25.344 14.903 111.242 1.00 48.49 70 ARG C O 1
ATOM 5184 N N . LYS C 1 71 ? -24.811 13.317 112.800 1.00 49.77 71 LYS C N 1
ATOM 5185 C CA . LYS C 1 71 ? -24.187 14.260 113.761 1.00 50.48 71 LYS C CA 1
ATOM 5186 C C . LYS C 1 71 ? -23.369 15.343 113.040 1.00 50.42 71 LYS C C 1
ATOM 5187 O O . LYS C 1 71 ? -23.630 16.553 113.154 1.00 49.90 71 LYS C O 1
ATOM 5193 N N . ASP C 1 72 ? -22.391 14.875 112.273 1.00 50.99 72 ASP C N 1
ATOM 5194 C CA . ASP C 1 72 ? -21.418 15.747 111.639 1.00 51.17 72 ASP C CA 1
ATOM 5195 C C . ASP C 1 72 ? -21.661 15.939 110.144 1.00 50.78 72 ASP C C 1
ATOM 5196 O O . ASP C 1 72 ? -20.769 16.376 109.392 1.00 50.57 72 ASP C O 1
ATOM 5201 N N . ASP C 1 73 ? -22.883 15.621 109.735 1.00 50.57 73 ASP C N 1
ATOM 5202 C CA . ASP C 1 73 ? -23.317 15.803 108.372 1.00 50.29 73 ASP C CA 1
ATOM 5203 C C . ASP C 1 73 ? -23.087 17.250 107.932 1.00 48.74 73 ASP C C 1
ATOM 5204 O O . ASP C 1 73 ? -22.649 17.462 106.817 1.00 48.45 73 ASP C O 1
ATOM 5209 N N . PHE C 1 74 ? -23.364 18.223 108.811 1.00 47.04 74 PHE C N 1
ATOM 5210 C CA . PHE C 1 74 ? -23.235 19.655 108.489 1.00 45.76 74 PHE C CA 1
ATOM 5211 C C . PHE C 1 74 ? -22.071 20.363 109.131 1.00 46.24 74 PHE C C 1
ATOM 5212 O O . PHE C 1 74 ? -21.971 21.578 109.008 1.00 45.74 74 PHE C O 1
ATOM 5220 N N . LYS C 1 75 ? -21.184 19.607 109.779 1.00 47.20 75 LYS C N 1
ATOM 5221 C CA . LYS C 1 75 ? -20.104 20.186 110.590 1.00 48.10 75 LYS C CA 1
ATOM 5222 C C . LYS C 1 75 ? -19.391 21.372 109.938 1.00 48.07 75 LYS C C 1
ATOM 5223 O O . LYS C 1 75 ? -19.033 21.317 108.780 1.00 47.51 75 LYS C O 1
ATOM 5229 N N . GLY C 1 76 ? -19.217 22.453 110.692 1.00 48.47 76 GLY C N 1
ATOM 5230 C CA . GLY C 1 76 ? -18.476 23.614 110.227 1.00 48.79 76 GLY C CA 1
ATOM 5231 C C . GLY C 1 76 ? -19.082 24.481 109.150 1.00 49.15 76 GLY C C 1
ATOM 5232 O O . GLY C 1 76 ? -18.356 25.162 108.433 1.00 49.76 76 GLY C O 1
ATOM 5233 N N . LEU C 1 77 ? -20.402 24.443 109.003 1.00 49.05 77 LEU C N 1
ATOM 5234 C CA . LEU C 1 77 ? -21.107 25.367 108.115 1.00 49.01 77 LEU C CA 1
ATOM 5235 C C . LEU C 1 77 ? -21.762 26.450 108.948 1.00 49.53 77 LEU C C 1
ATOM 5236 O O . LEU C 1 77 ? -22.986 26.601 108.913 1.00 49.69 77 LEU C O 1
ATOM 5241 N N . GLN C 1 78 ? -20.947 27.199 109.687 1.00 49.62 78 GLN C N 1
ATOM 5242 C CA . GLN C 1 78 ? -21.432 28.207 110.598 1.00 49.84 78 GLN C CA 1
ATOM 5243 C C . GLN C 1 78 ? -21.901 29.445 109.918 1.00 49.16 78 GLN C C 1
ATOM 5244 O O . GLN C 1 78 ? -22.429 30.335 110.558 1.00 49.16 78 GLN C O 1
ATOM 5250 N N . HIS C 1 79 ? -21.693 29.529 108.616 1.00 48.77 79 HIS C N 1
ATOM 5251 C CA . HIS C 1 79 ? -22.242 30.664 107.852 1.00 48.37 79 HIS C CA 1
ATOM 5252 C C . HIS C 1 79 ? -23.419 30.239 106.947 1.00 46.50 79 HIS C C 1
ATOM 5253 O O . HIS C 1 79 ? -23.962 31.007 106.149 1.00 46.37 79 HIS C O 1
ATOM 5260 N N . LEU C 1 80 ? -23.820 28.993 107.092 1.00 43.99 80 LEU C N 1
ATOM 5261 C CA . LEU C 1 80 ? -25.003 28.556 106.436 1.00 41.73 80 LEU C CA 1
ATOM 5262 C C . LEU C 1 80 ? -26.180 29.376 107.006 1.00 40.60 80 LEU C C 1
ATOM 5263 O O . LEU C 1 80 ? -26.459 29.339 108.236 1.00 40.05 80 LEU C O 1
ATOM 5268 N N . TYR C 1 81 ? -26.845 30.116 106.101 1.00 38.54 81 TYR C N 1
ATOM 5269 C CA . TYR C 1 81 ? -28.028 30.966 106.381 1.00 35.62 81 TYR C CA 1
ATOM 5270 C C . TYR C 1 81 ? -29.335 30.225 106.139 1.00 33.95 81 TYR C C 1
ATOM 5271 O O . TYR C 1 81 ? -30.157 30.117 107.039 1.00 33.70 81 TYR C O 1
ATOM 5280 N N . ALA C 1 82 ? -29.500 29.701 104.922 1.00 31.85 82 ALA C N 1
ATOM 5281 C CA . ALA C 1 82 ? -30.680 28.932 104.524 1.00 29.60 82 ALA C CA 1
ATOM 5282 C C . ALA C 1 82 ? -30.255 27.575 104.013 1.00 28.45 82 ALA C C 1
ATOM 5283 O O . ALA C 1 82 ? -29.296 27.461 103.202 1.00 29.05 82 ALA C O 1
ATOM 5285 N N . LEU C 1 83 ? -30.968 26.546 104.471 1.00 26.62 83 LEU C N 1
ATOM 5286 C CA . LEU C 1 83 ? -30.722 25.157 104.033 1.00 24.57 83 LEU C CA 1
ATOM 5287 C C . LEU C 1 83 ? -31.961 24.568 103.380 1.00 24.00 83 LEU C C 1
ATOM 5288 O O . LEU C 1 83 ? -33.017 24.536 104.001 1.00 25.52 83 LEU C O 1
ATOM 5293 N N . VAL C 1 84 ? -31.861 24.092 102.149 1.00 22.90 84 VAL C N 1
ATOM 5294 C CA . VAL C 1 84 ? -33.061 23.538 101.520 1.00 23.11 84 VAL C CA 1
ATOM 5295 C C . VAL C 1 84 ? -33.049 21.999 101.357 1.00 23.00 84 VAL C C 1
ATOM 5296 O O . VAL C 1 84 ? -32.424 21.450 100.459 1.00 23.62 84 VAL C O 1
ATOM 5300 N N . LEU C 1 85 ? -33.753 21.308 102.226 1.00 21.74 85 LEU C N 1
ATOM 5301 C CA . LEU C 1 85 ? -33.726 19.892 102.122 1.00 21.49 85 LEU C CA 1
ATOM 5302 C C . LEU C 1 85 ? -34.974 19.321 101.455 1.00 22.36 85 LEU C C 1
ATOM 5303 O O . LEU C 1 85 ? -35.137 18.086 101.383 1.00 22.89 85 LEU C O 1
ATOM 5308 N N . VAL C 1 86 ? -35.841 20.189 100.947 1.00 22.72 86 VAL C N 1
ATOM 5309 C CA . VAL C 1 86 ? -37.123 19.723 100.465 1.00 24.42 86 VAL C CA 1
ATOM 5310 C C . VAL C 1 86 ? -37.019 18.549 99.498 1.00 26.08 86 VAL C C 1
ATOM 5311 O O . VAL C 1 86 ? -36.009 18.298 98.884 1.00 27.15 86 VAL C O 1
ATOM 5315 N N . ASN C 1 87 ? -38.109 17.833 99.364 1.00 28.18 87 ASN C N 1
ATOM 5316 C CA . ASN C 1 87 ? -38.227 16.799 98.358 1.00 29.34 87 ASN C CA 1
ATOM 5317 C C . ASN C 1 87 ? -37.191 15.734 98.393 1.00 29.32 87 ASN C C 1
ATOM 5318 O O . ASN C 1 87 ? -36.622 15.425 97.355 1.00 28.72 87 ASN C O 1
ATOM 5323 N N . ASN C 1 88 ? -36.962 15.208 99.595 1.00 29.92 88 ASN C N 1
ATOM 5324 C CA . ASN C 1 88 ? -36.121 14.074 99.862 1.00 30.89 88 ASN C CA 1
ATOM 5325 C C . ASN C 1 88 ? -36.910 13.094 100.700 1.00 31.76 88 ASN C C 1
ATOM 5326 O O . ASN C 1 88 ? -38.087 13.298 100.921 1.00 32.30 88 ASN C O 1
ATOM 5331 N N . LYS C 1 89 ? -36.289 12.025 101.174 1.00 32.66 89 LYS C N 1
ATOM 5332 C CA . LYS C 1 89 ? -36.992 11.061 102.039 1.00 33.16 89 LYS C CA 1
ATOM 5333 C C . LYS C 1 89 ? -36.296 10.908 103.391 1.00 32.78 89 LYS C C 1
ATOM 5334 O O . LYS C 1 89 ? -35.853 9.827 103.776 1.00 32.86 89 LYS C O 1
ATOM 5340 N N . ILE C 1 90 ? -36.200 12.025 104.098 1.00 32.53 90 ILE C N 1
ATOM 5341 C CA . ILE C 1 90 ? -35.622 12.054 105.423 1.00 33.68 90 ILE C CA 1
ATOM 5342 C C . ILE C 1 90 ? -36.531 11.417 106.501 1.00 35.28 90 ILE C C 1
ATOM 5343 O O . ILE C 1 90 ? -37.745 11.632 106.515 1.00 35.04 90 ILE C O 1
ATOM 5348 N N . SER C 1 91 ? -35.950 10.635 107.408 1.00 36.89 91 SER C N 1
ATOM 5349 C CA . SER C 1 91 ? -36.762 9.967 108.412 1.00 38.91 91 SER C CA 1
ATOM 5350 C C . SER C 1 91 ? -36.095 9.862 109.785 1.00 39.78 91 SER C C 1
ATOM 5351 O O . SER C 1 91 ? -36.711 9.465 110.761 1.00 40.87 91 SER C O 1
ATOM 5354 N N . LYS C 1 92 ? -34.824 10.196 109.854 1.00 40.93 92 LYS C N 1
ATOM 5355 C CA . LYS C 1 92 ? -34.094 10.154 111.107 1.00 42.70 92 LYS C CA 1
ATOM 5356 C C . LYS C 1 92 ? -33.156 11.393 111.204 1.00 43.49 92 LYS C C 1
ATOM 5357 O O . LYS C 1 92 ? -32.292 11.581 110.352 1.00 44.69 92 LYS C O 1
ATOM 5363 N N . ILE C 1 93 ? -33.299 12.243 112.218 1.00 43.11 93 ILE C N 1
ATOM 5364 C CA . ILE C 1 93 ? -32.384 13.369 112.337 1.00 42.48 93 ILE C CA 1
ATOM 5365 C C . ILE C 1 93 ? -31.662 13.356 113.680 1.00 43.02 93 ILE C C 1
ATOM 5366 O O . ILE C 1 93 ? -32.213 13.682 114.728 1.00 42.87 93 ILE C O 1
ATOM 5371 N N . HIS C 1 94 ? -30.409 12.961 113.636 1.00 44.02 94 HIS C N 1
ATOM 5372 C CA . HIS C 1 94 ? -29.575 12.939 114.811 1.00 45.56 94 HIS C CA 1
ATOM 5373 C C . HIS C 1 94 ? -29.779 14.192 115.663 1.00 46.53 94 HIS C C 1
ATOM 5374 O O . HIS C 1 94 ? -30.057 15.250 115.159 1.00 46.69 94 HIS C O 1
ATOM 5381 N N . GLU C 1 95 ? -29.624 14.069 116.968 1.00 48.15 95 GLU C N 1
ATOM 5382 C CA . GLU C 1 95 ? -29.757 15.215 117.864 1.00 49.54 95 GLU C CA 1
ATOM 5383 C C . GLU C 1 95 ? -28.816 16.405 117.626 1.00 49.53 95 GLU C C 1
ATOM 5384 O O . GLU C 1 95 ? -29.270 17.545 117.594 1.00 49.81 95 GLU C O 1
ATOM 5390 N N . LYS C 1 96 ? -27.506 16.157 117.531 1.00 49.18 96 LYS C N 1
ATOM 5391 C CA . LYS C 1 96 ? -26.516 17.253 117.389 1.00 48.88 96 LYS C CA 1
ATOM 5392 C C . LYS C 1 96 ? -26.345 17.704 115.923 1.00 47.71 96 LYS C C 1
ATOM 5393 O O . LYS C 1 96 ? -25.409 18.463 115.604 1.00 47.60 96 LYS C O 1
ATOM 5399 N N . ALA C 1 97 ? -27.272 17.236 115.071 1.00 46.36 97 ALA C N 1
ATOM 5400 C CA . ALA C 1 97 ? -27.213 17.400 113.612 1.00 45.12 97 ALA C CA 1
ATOM 5401 C C . ALA C 1 97 ? -27.247 18.823 113.140 1.00 44.09 97 ALA C C 1
ATOM 5402 O O . ALA C 1 97 ? -26.516 19.170 112.214 1.00 43.49 97 ALA C O 1
ATOM 5404 N N . PHE C 1 98 ? -28.102 19.631 113.760 1.00 43.05 98 PHE C N 1
ATOM 5405 C CA . PHE C 1 98 ? -28.204 21.030 113.403 1.00 42.18 98 PHE C CA 1
ATOM 5406 C C . PHE C 1 98 ? -27.270 21.920 114.254 1.00 43.11 98 PHE C C 1
ATOM 5407 O O . PHE C 1 98 ? -27.025 23.091 113.920 1.00 43.44 98 PHE C O 1
ATOM 5415 N N . SER C 1 99 ? -26.722 21.365 115.331 1.00 43.37 99 SER C N 1
ATOM 5416 C CA . SER C 1 99 ? -25.896 22.147 116.245 1.00 43.94 99 SER C CA 1
ATOM 5417 C C . SER C 1 99 ? -24.782 23.001 115.652 1.00 44.07 99 SER C C 1
ATOM 5418 O O . SER C 1 99 ? -24.522 24.089 116.143 1.00 44.62 99 SER C O 1
ATOM 5421 N N . PRO C 1 100 ? -24.100 22.529 114.622 1.00 44.24 100 PRO C N 1
ATOM 5422 C CA . PRO C 1 100 ? -23.079 23.353 113.936 1.00 44.60 100 PRO C CA 1
ATOM 5423 C C . PRO C 1 100 ? -23.594 24.628 113.192 1.00 43.79 100 PRO C C 1
ATOM 5424 O O . PRO C 1 100 ? -22.788 25.414 112.671 1.00 43.30 100 PRO C O 1
ATOM 5428 N N . LEU C 1 101 ? -24.908 24.827 113.188 1.00 43.23 101 LEU C N 1
ATOM 5429 C CA . LEU C 1 101 ? -25.532 25.848 112.378 1.00 43.15 101 LEU C CA 1
ATOM 5430 C C . LEU C 1 101 ? -25.925 27.156 113.052 1.00 43.73 101 LEU C C 1
ATOM 5431 O O . LEU C 1 101 ? -27.016 27.651 112.802 1.00 43.43 101 LEU C O 1
ATOM 5436 N N . ARG C 1 102 ? -25.005 27.736 113.827 1.00 44.94 102 ARG C N 1
ATOM 5437 C CA . ARG C 1 102 ? -25.184 29.020 114.532 1.00 46.63 102 ARG C CA 1
ATOM 5438 C C . ARG C 1 102 ? -25.886 30.251 113.823 1.00 45.84 102 ARG C C 1
ATOM 5439 O O . ARG C 1 102 ? -26.453 31.086 114.501 1.00 46.50 102 ARG C O 1
ATOM 5447 N N . LYS C 1 103 ? -25.865 30.398 112.504 1.00 44.36 103 LYS C N 1
ATOM 5448 C CA . LYS C 1 103 ? -26.562 31.539 111.880 1.00 43.56 103 LYS C CA 1
ATOM 5449 C C . LYS C 1 103 ? -27.640 31.127 110.860 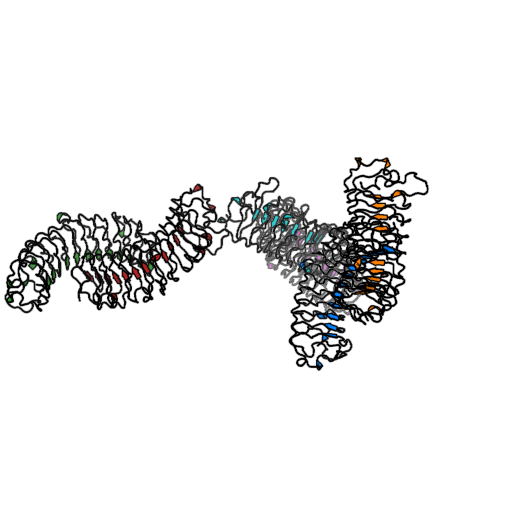1.00 42.41 103 LYS C C 1
ATOM 5450 O O . LYS C 1 103 ? -28.255 31.982 110.188 1.00 42.37 103 LYS C O 1
ATOM 5456 N N . LEU C 1 104 ? -27.854 29.822 110.719 1.00 40.82 104 LEU C N 1
ATOM 5457 C CA . LEU C 1 104 ? -28.940 29.312 109.902 1.00 38.98 104 LEU C CA 1
ATOM 5458 C C . LEU C 1 104 ? -30.293 30.012 110.231 1.00 37.90 104 LEU C C 1
ATOM 5459 O O . LEU C 1 104 ? -30.818 29.854 111.355 1.00 37.84 104 LEU C O 1
ATOM 5464 N N . GLN C 1 105 ? -30.844 30.790 109.277 1.00 36.17 105 GLN C N 1
ATOM 5465 C CA . GLN C 1 105 ? -32.208 31.401 109.432 1.00 34.66 105 GLN C CA 1
ATOM 5466 C C . GLN C 1 105 ? -33.374 30.715 108.693 1.00 34.07 105 GLN C C 1
ATOM 5467 O O . GLN C 1 105 ? -34.512 30.699 109.202 1.00 35.33 105 GLN C O 1
ATOM 5473 N N . LYS C 1 106 ? -33.118 30.145 107.519 1.00 31.82 106 LYS C N 1
ATOM 5474 C CA . LYS C 1 106 ? -34.162 29.338 106.854 1.00 30.18 106 LYS C CA 1
ATOM 5475 C C . LYS C 1 106 ? -33.868 27.813 106.748 1.00 28.71 106 LYS C C 1
ATOM 5476 O O . LYS C 1 106 ? -32.779 27.426 106.317 1.00 29.54 106 LYS C O 1
ATOM 5482 N N . LEU C 1 107 ? -34.851 26.977 107.093 1.00 26.41 107 LEU C N 1
ATOM 5483 C CA . LEU C 1 107 ? -34.736 25.557 106.998 1.00 23.37 107 LEU C CA 1
ATOM 5484 C C . LEU C 1 107 ? -35.965 25.023 106.343 1.00 22.40 107 LEU C C 1
ATOM 5485 O O . LEU C 1 107 ? -36.952 24.880 106.995 1.00 21.88 107 LEU C O 1
ATOM 5490 N N . TYR C 1 108 ? -35.929 24.744 105.052 1.00 22.40 108 TYR C N 1
ATOM 5491 C CA . TYR C 1 108 ? -37.072 24.119 104.377 1.00 23.41 108 TYR C CA 1
ATOM 5492 C C . TYR C 1 108 ? -36.829 22.612 104.278 1.00 23.45 108 TYR C C 1
ATOM 5493 O O . TYR C 1 108 ? -35.829 22.164 103.695 1.00 23.56 108 TYR C O 1
ATOM 5502 N N . ILE C 1 109 ? -37.720 21.826 104.878 1.00 22.92 109 ILE C N 1
ATOM 5503 C CA . ILE C 1 109 ? -37.621 20.364 104.827 1.00 21.26 109 ILE C CA 1
ATOM 5504 C C . ILE C 1 109 ? -38.968 19.778 104.595 1.00 20.73 109 ILE C C 1
ATOM 5505 O O . ILE C 1 109 ? -39.299 18.765 105.182 1.00 20.03 109 ILE C O 1
ATOM 5510 N N . SER C 1 110 ? -39.748 20.417 103.750 1.00 21.38 110 SER C N 1
ATOM 5511 C CA . SER C 1 110 ? -41.012 19.835 103.366 1.00 22.50 110 SER C CA 1
ATOM 5512 C C . SER C 1 110 ? -40.876 18.568 102.506 1.00 23.68 110 SER C C 1
ATOM 5513 O O . SER C 1 110 ? -39.801 18.178 102.056 1.00 24.26 110 SER C O 1
ATOM 5516 N N . LYS C 1 111 ? -41.992 17.916 102.274 1.00 25.05 111 LYS C N 1
ATOM 5517 C CA . LYS C 1 111 ? -41.977 16.788 101.395 1.00 26.38 111 LYS C CA 1
ATOM 5518 C C . LYS C 1 111 ? -40.894 15.844 101.814 1.00 26.61 111 LYS C C 1
ATOM 5519 O O . LYS C 1 111 ? -39.971 15.608 101.061 1.00 26.47 111 LYS C O 1
ATOM 5525 N N . ASN C 1 112 ? -41.013 15.325 103.027 1.00 27.09 112 ASN C N 1
ATOM 5526 C CA . ASN C 1 112 ? -40.123 14.314 103.558 1.00 27.85 112 ASN C CA 1
ATOM 5527 C C . ASN C 1 112 ? -40.873 13.387 104.476 1.00 29.33 112 ASN C C 1
ATOM 5528 O O . ASN C 1 112 ? -42.032 13.614 104.778 1.00 28.78 112 ASN C O 1
ATOM 5533 N N . HIS C 1 113 ? -40.185 12.346 104.937 1.00 31.76 113 HIS C N 1
ATOM 5534 C CA . HIS C 1 113 ? -40.778 11.279 105.757 1.00 33.36 113 HIS C CA 1
ATOM 5535 C C . HIS C 1 113 ? -40.590 11.570 107.240 1.00 33.67 113 HIS C C 1
ATOM 5536 O O . HIS C 1 113 ? -40.726 10.681 108.085 1.00 33.66 113 HIS C O 1
ATOM 5543 N N . LEU C 1 114 ? -40.253 12.808 107.565 1.00 34.43 114 LEU C N 1
ATOM 5544 C CA . LEU C 1 114 ? -40.203 13.208 108.972 1.00 35.76 114 LEU C CA 1
ATOM 5545 C C . LEU C 1 114 ? -41.414 12.672 109.815 1.00 36.60 114 LEU C C 1
ATOM 5546 O O . LEU C 1 114 ? -42.559 12.620 109.340 1.00 36.29 114 LEU C O 1
ATOM 5551 N N . VAL C 1 115 ? -41.156 12.268 111.057 1.00 37.28 115 VAL C N 1
ATOM 5552 C CA . VAL C 1 115 ? -42.215 11.721 111.889 1.00 38.38 115 VAL C CA 1
ATOM 5553 C C . VAL C 1 115 ? -42.251 12.448 113.200 1.00 39.22 115 VAL C C 1
ATOM 5554 O O . VAL C 1 115 ? -42.844 11.973 114.105 1.00 39.56 115 VAL C O 1
ATOM 5558 N N . GLU C 1 116 ? -41.622 13.600 113.303 1.00 39.73 116 GLU C N 1
ATOM 5559 C CA . GLU C 1 116 ? -41.601 14.345 114.555 1.00 40.98 116 GLU C CA 1
ATOM 5560 C C . GLU C 1 116 ? -40.925 15.670 114.219 1.00 40.77 116 GLU C C 1
ATOM 5561 O O . GLU C 1 116 ? -40.071 15.681 113.342 1.00 41.22 116 GLU C O 1
ATOM 5567 N N . ILE C 1 117 ? -41.336 16.787 114.838 1.00 40.40 117 ILE C N 1
ATOM 5568 C CA . ILE C 1 117 ? -40.681 18.082 114.602 1.00 39.66 117 ILE C CA 1
ATOM 5569 C C . ILE C 1 117 ? -39.288 17.957 115.139 1.00 39.96 117 ILE C C 1
ATOM 5570 O O . ILE C 1 117 ? -39.113 17.674 116.337 1.00 38.99 117 ILE C O 1
ATOM 5575 N N . PRO C 1 118 ? -38.298 18.206 114.287 1.00 40.85 118 PRO C N 1
ATOM 5576 C CA . PRO C 1 118 ? -36.896 18.052 114.668 1.00 41.26 118 PRO C CA 1
ATOM 5577 C C . PRO C 1 118 ? -36.582 18.957 115.859 1.00 42.60 118 PRO C C 1
ATOM 5578 O O . PRO C 1 118 ? -37.199 20.038 116.018 1.00 43.72 118 PRO C O 1
ATOM 5582 N N . PRO C 1 119 ? -35.683 18.521 116.736 1.00 43.50 119 PRO C N 1
ATOM 5583 C CA . PRO C 1 119 ? -35.410 19.307 117.955 1.00 43.17 119 PRO C CA 1
ATOM 5584 C C . PRO C 1 119 ? -34.084 20.038 117.840 1.00 42.33 119 PRO C C 1
ATOM 5585 O O . PRO C 1 119 ? -33.289 19.703 116.950 1.00 42.31 119 PRO C O 1
ATOM 5589 N N . ASN C 1 120 ? -33.860 21.027 118.709 1.00 42.16 120 ASN C N 1
ATOM 5590 C CA . ASN C 1 120 ? -32.585 21.779 118.755 1.00 41.80 120 ASN C CA 1
ATOM 5591 C C . ASN C 1 120 ? -32.266 22.527 117.460 1.00 40.68 120 ASN C C 1
ATOM 5592 O O . ASN C 1 120 ? -31.101 22.613 117.034 1.00 40.09 120 ASN C O 1
ATOM 5597 N N . LEU C 1 121 ? -33.312 23.025 116.803 1.00 39.31 121 LEU C N 1
ATOM 5598 C CA . LEU C 1 121 ? -33.116 23.819 115.599 1.00 37.49 121 LEU C CA 1
ATOM 5599 C C . LEU C 1 121 ? -32.364 25.049 116.074 1.00 37.22 121 LEU C C 1
ATOM 5600 O O . LEU C 1 121 ? -32.443 25.433 117.226 1.00 37.46 121 LEU C O 1
ATOM 5605 N N . PRO C 1 122 ? -31.557 25.603 115.211 1.00 36.91 122 PRO C N 1
ATOM 5606 C CA . PRO C 1 122 ? -30.838 26.828 115.490 1.00 36.55 122 PRO C CA 1
ATOM 5607 C C . PRO C 1 122 ? -31.713 27.956 115.996 1.00 36.02 122 PRO C C 1
ATOM 5608 O O . PRO C 1 122 ? -32.715 28.280 115.366 1.00 35.61 122 PRO C O 1
ATOM 5612 N N . SER C 1 123 ? -31.326 28.556 117.114 1.00 36.35 123 SER C N 1
ATOM 5613 C CA . SER C 1 123 ? -32.058 29.680 117.664 1.00 36.88 123 SER C CA 1
ATOM 5614 C C . SER C 1 123 ? -32.212 30.824 116.673 1.00 36.88 123 SER C C 1
ATOM 5615 O O . SER C 1 123 ? -33.201 31.549 116.678 1.00 36.88 123 SER C O 1
ATOM 5618 N N . SER C 1 124 ? -31.198 30.980 115.841 1.00 36.64 124 SER C N 1
ATOM 5619 C CA . SER C 1 124 ? -31.205 31.944 114.766 1.00 36.55 124 SER C CA 1
ATOM 5620 C C . SER C 1 124 ? -32.438 31.832 113.806 1.00 36.39 124 SER C C 1
ATOM 5621 O O . SER C 1 124 ? -32.958 32.852 113.300 1.00 36.85 124 SER C O 1
ATOM 5624 N N . LEU C 1 125 ? -32.891 30.600 113.574 1.00 35.13 125 LEU C N 1
ATOM 5625 C CA . LEU C 1 125 ? -33.934 30.291 112.616 1.00 33.07 125 LEU C CA 1
ATOM 5626 C C . LEU C 1 125 ? -35.117 31.225 112.655 1.00 31.92 125 LEU C C 1
ATOM 5627 O O . LEU C 1 125 ? -35.641 31.477 113.726 1.00 31.29 125 LEU C O 1
ATOM 5632 N N . VAL C 1 126 ? -35.523 31.738 111.484 1.00 31.45 126 VAL C N 1
ATOM 5633 C CA . VAL C 1 126 ? -36.695 32.607 111.387 1.00 31.67 126 VAL C CA 1
ATOM 5634 C C . VAL C 1 126 ? -37.815 32.001 110.583 1.00 31.74 126 VAL C C 1
ATOM 5635 O O . VAL C 1 126 ? -38.973 32.290 110.893 1.00 33.40 126 VAL C O 1
ATOM 5639 N N . GLU C 1 127 ? -37.526 31.172 109.579 1.00 30.88 127 GLU C N 1
ATOM 5640 C CA . GLU C 1 127 ? -38.621 30.609 108.793 1.00 30.33 127 GLU C CA 1
ATOM 5641 C C . GLU C 1 127 ? -38.455 29.114 108.810 1.00 28.39 127 GLU C C 1
ATOM 5642 O O . GLU C 1 127 ? -37.351 28.707 108.802 1.00 28.14 127 GLU C O 1
ATOM 5648 N N . LEU C 1 128 ? -39.507 28.305 108.917 1.00 26.06 128 LEU C N 1
ATOM 5649 C CA . LEU C 1 128 ? -39.376 26.825 108.961 1.00 24.02 128 LEU C CA 1
ATOM 5650 C C . LEU C 1 128 ? -40.444 26.118 108.141 1.00 23.39 128 LEU C C 1
ATOM 5651 O O . LEU C 1 128 ? -41.550 25.988 108.547 1.00 22.83 128 LEU C O 1
ATOM 5656 N N . ARG C 1 129 ? -40.118 25.637 106.975 1.00 23.73 129 ARG C N 1
ATOM 5657 C CA . ARG C 1 129 ? -41.103 24.875 106.221 1.00 24.61 129 ARG C CA 1
ATOM 5658 C C . ARG C 1 129 ? -41.065 23.343 106.436 1.00 24.80 129 ARG C C 1
ATOM 5659 O O . ARG C 1 129 ? -40.127 22.657 106.001 1.00 25.55 129 ARG C O 1
ATOM 5667 N N . ILE C 1 130 ? -42.109 22.761 107.007 1.00 23.73 130 ILE C N 1
ATOM 5668 C CA . ILE C 1 130 ? -42.055 21.335 107.245 1.00 23.30 130 ILE C CA 1
ATOM 5669 C C . ILE C 1 130 ? -43.288 20.568 106.762 1.00 23.86 130 ILE C C 1
ATOM 5670 O O . ILE C 1 130 ? -43.729 19.611 107.372 1.00 23.37 130 ILE C O 1
ATOM 5675 N N . HIS C 1 131 ? -43.763 20.985 105.586 1.00 25.68 131 HIS C N 1
ATOM 5676 C CA . HIS C 1 131 ? -44.958 20.480 104.873 1.00 27.55 131 HIS C CA 1
ATOM 5677 C C . HIS C 1 131 ? -44.877 19.062 104.392 1.00 28.92 131 HIS C C 1
ATOM 5678 O O . HIS C 1 131 ? -43.816 18.479 104.367 1.00 30.35 131 HIS C O 1
ATOM 5685 N N . ASP C 1 132 ? -45.992 18.512 103.954 1.00 29.96 132 ASP C N 1
ATOM 5686 C CA . ASP C 1 132 ? -46.000 17.137 103.445 1.00 31.11 132 ASP C CA 1
ATOM 5687 C C . ASP C 1 132 ? -45.230 16.133 104.201 1.00 30.55 132 ASP C C 1
ATOM 5688 O O . ASP C 1 132 ? -44.559 15.330 103.555 1.00 30.01 132 ASP C O 1
ATOM 5693 N N . ASN C 1 133 ? -45.283 16.149 105.524 1.00 30.73 133 ASN C N 1
ATOM 5694 C CA . ASN C 1 133 ? -44.505 15.172 106.253 1.00 30.97 133 ASN C CA 1
ATOM 5695 C C . ASN C 1 133 ? -45.383 14.182 106.889 1.00 31.15 133 ASN C C 1
ATOM 5696 O O . ASN C 1 133 ? -46.467 13.993 106.404 1.00 30.78 133 ASN C O 1
ATOM 5701 N N . ARG C 1 134 ? -44.920 13.512 107.935 1.00 33.18 134 ARG C N 1
ATOM 5702 C CA . ARG C 1 134 ? -45.705 12.427 108.550 1.00 36.01 134 ARG C CA 1
ATOM 5703 C C . ARG C 1 134 ? -45.831 12.640 110.050 1.00 36.86 134 ARG C C 1
ATOM 5704 O O . ARG C 1 134 ? -45.976 11.667 110.814 1.00 37.25 134 ARG C O 1
ATOM 5712 N N . ILE C 1 135 ? -45.757 13.889 110.490 1.00 37.85 135 ILE C N 1
ATOM 5713 C CA . ILE C 1 135 ? -45.767 14.191 111.936 1.00 39.00 135 ILE C CA 1
ATOM 5714 C C . ILE C 1 135 ? -47.114 14.005 112.580 1.00 39.56 135 ILE C C 1
ATOM 5715 O O . ILE C 1 135 ? -48.052 14.718 112.264 1.00 39.52 135 ILE C O 1
ATOM 5720 N N . ARG C 1 136 ? -47.215 13.071 113.513 1.00 40.77 136 ARG C N 1
ATOM 5721 C CA . ARG C 1 136 ? -48.520 12.825 114.114 1.00 42.49 136 ARG C CA 1
ATOM 5722 C C . ARG C 1 136 ? -48.852 13.625 115.368 1.00 42.46 136 ARG C C 1
ATOM 5723 O O . ARG C 1 136 ? -50.017 13.928 115.644 1.00 43.17 136 ARG C O 1
ATOM 5731 N N . LYS C 1 137 ? -47.829 14.003 116.106 1.00 42.43 137 LYS C N 1
ATOM 5732 C CA . LYS C 1 137 ? -48.055 14.780 117.287 1.00 42.43 137 LYS C CA 1
ATOM 5733 C C . LYS C 1 137 ? -46.921 15.760 117.513 1.00 42.43 137 LYS C C 1
ATOM 5734 O O . LYS C 1 137 ? -45.741 15.476 117.259 1.00 42.82 137 LYS C O 1
ATOM 5740 N N . VAL C 1 138 ? -47.290 16.934 117.984 1.00 42.14 138 VAL C N 1
ATOM 5741 C CA . VAL C 1 138 ? -46.313 17.919 118.326 1.00 42.78 138 VAL C CA 1
ATOM 5742 C C . VAL C 1 138 ? -46.350 18.201 119.828 1.00 43.10 138 VAL C C 1
ATOM 5743 O O . VAL C 1 138 ? -47.309 18.771 120.353 1.00 42.00 138 VAL C O 1
ATOM 5747 N N . PRO C 1 139 ? -45.277 17.791 120.501 1.00 44.33 139 PRO C N 1
ATOM 5748 C CA . PRO C 1 139 ? -45.163 17.811 121.959 1.00 45.47 139 PRO C CA 1
ATOM 5749 C C . PRO C 1 139 ? -44.996 19.188 122.473 1.00 46.53 139 PRO C C 1
ATOM 5750 O O . PRO C 1 139 ? -45.308 20.133 121.746 1.00 47.18 139 PRO C O 1
ATOM 5754 N N . LYS C 1 140 ? -44.466 19.313 123.693 1.00 47.61 140 LYS C N 1
ATOM 5755 C CA . LYS C 1 140 ? -44.426 20.631 124.362 1.00 49.73 140 LYS C CA 1
ATOM 5756 C C . LYS C 1 140 ? -43.211 21.495 124.100 1.00 50.18 140 LYS C C 1
ATOM 5757 O O . LYS C 1 140 ? -43.312 22.499 123.370 1.00 49.94 140 LYS C O 1
ATOM 5763 N N . GLY C 1 141 ? -42.075 21.106 124.687 1.00 50.88 141 GLY C N 1
ATOM 5764 C CA . GLY C 1 141 ? -40.828 21.898 124.600 1.00 52.11 141 GLY C CA 1
ATOM 5765 C C . GLY C 1 141 ? -40.103 21.996 123.248 1.00 52.58 141 GLY C C 1
ATOM 5766 O O . GLY C 1 141 ? -38.944 22.442 123.188 1.00 53.01 141 GLY C O 1
ATOM 5767 N N . VAL C 1 142 ? -40.800 21.633 122.164 1.00 52.28 142 VAL C N 1
ATOM 5768 C CA . VAL C 1 142 ? -40.215 21.521 120.832 1.00 51.24 142 VAL C CA 1
ATOM 5769 C C . VAL C 1 142 ? -39.738 22.841 120.244 1.00 51.04 142 VAL C C 1
ATOM 5770 O O . VAL C 1 142 ? -38.699 22.897 119.622 1.00 51.15 142 VAL C O 1
ATOM 5774 N N . PHE C 1 143 ? -40.509 23.896 120.397 1.00 50.75 143 PHE C N 1
ATOM 5775 C CA . PHE C 1 143 ? -40.078 25.184 119.892 1.00 50.77 143 PHE C CA 1
ATOM 5776 C C . PHE C 1 143 ? -39.663 26.030 121.056 1.00 51.77 143 PHE C C 1
ATOM 5777 O O . PHE C 1 143 ? -39.601 27.255 120.936 1.00 51.95 143 PHE C O 1
ATOM 5785 N N . SER C 1 144 ? -39.427 25.402 122.202 1.00 52.54 144 SER C N 1
ATOM 5786 C CA . SER C 1 144 ? -39.020 26.161 123.375 1.00 53.34 144 SER C CA 1
ATOM 5787 C C . SER C 1 144 ? -37.827 27.084 123.030 1.00 53.31 144 SER C C 1
ATOM 5788 O O . SER C 1 144 ? -37.914 28.300 123.264 1.00 53.67 144 SER C O 1
ATOM 5791 N N . GLY C 1 145 ? -36.753 26.517 122.455 1.00 52.38 145 GLY C N 1
ATOM 5792 C CA . GLY C 1 145 ? -35.557 27.273 122.056 1.00 51.73 145 GLY C CA 1
ATOM 5793 C C . GLY C 1 145 ? -35.749 28.570 121.253 1.00 51.54 145 GLY C C 1
ATOM 5794 O O . GLY C 1 145 ? -35.547 29.679 121.760 1.00 51.04 145 GLY C O 1
ATOM 5795 N N . LEU C 1 146 ? -36.129 28.439 119.987 1.00 51.36 146 LEU C N 1
ATOM 5796 C CA . LEU C 1 146 ? -36.293 29.585 119.064 1.00 51.09 146 LEU C CA 1
ATOM 5797 C C . LEU C 1 146 ? -36.872 30.831 119.698 1.00 51.58 146 LEU C C 1
ATOM 5798 O O . LEU C 1 146 ? -37.719 30.766 120.582 1.00 52.47 146 LEU C O 1
ATOM 5803 N N . ARG C 1 147 ? -36.440 31.985 119.234 1.00 51.40 147 ARG C N 1
ATOM 5804 C CA . ARG C 1 147 ? -36.997 33.224 119.741 1.00 51.00 147 ARG C CA 1
ATOM 5805 C C . ARG C 1 147 ? -37.101 34.191 118.607 1.00 49.98 147 ARG C C 1
ATOM 5806 O O . ARG C 1 147 ? -37.268 35.388 118.775 1.00 49.62 147 ARG C O 1
ATOM 5814 N N . ASN C 1 148 ? -36.960 33.667 117.418 1.00 49.28 148 ASN C N 1
ATOM 5815 C CA . ASN C 1 148 ? -36.986 34.526 116.263 1.00 48.78 148 ASN C CA 1
ATOM 5816 C C . ASN C 1 148 ? -37.924 33.906 115.249 1.00 47.41 148 ASN C C 1
ATOM 5817 O O . ASN C 1 148 ? -37.955 34.353 114.108 1.00 47.87 148 ASN C O 1
ATOM 5822 N N . MET C 1 149 ? -38.669 32.869 115.625 1.00 45.10 149 MET C N 1
ATOM 5823 C CA . MET C 1 149 ? -39.546 32.268 114.635 1.00 42.17 149 MET C CA 1
ATOM 5824 C C . MET C 1 149 ? -40.497 33.330 114.081 1.00 39.87 149 MET C C 1
ATOM 5825 O O . MET C 1 149 ? -40.498 34.464 114.551 1.00 40.05 149 MET C O 1
ATOM 5830 N N . ASN C 1 150 ? -41.253 33.005 113.050 1.00 36.80 150 ASN C N 1
ATOM 5831 C CA . ASN C 1 150 ? -42.302 33.912 112.606 1.00 34.91 150 ASN C CA 1
ATOM 5832 C C . ASN C 1 150 ? -42.956 33.357 111.345 1.00 32.68 150 ASN C C 1
ATOM 5833 O O . ASN C 1 150 ? -43.847 33.951 110.719 1.00 33.22 150 ASN C O 1
ATOM 5838 N N . CYS C 1 151 ? -42.556 32.162 110.991 1.00 29.10 151 CYS C N 1
ATOM 5839 C CA . CYS C 1 151 ? -43.118 31.624 109.819 1.00 25.84 151 CYS C CA 1
ATOM 5840 C C . CYS C 1 151 ? -43.055 30.131 110.022 1.00 23.82 151 CYS C C 1
ATOM 5841 O O . CYS C 1 151 ? -41.981 29.588 110.193 1.00 23.93 151 CYS C O 1
ATOM 5844 N N . ILE C 1 152 ? -44.200 29.467 110.074 1.00 21.57 152 ILE C N 1
ATOM 5845 C CA . ILE C 1 152 ? -44.199 28.020 110.286 1.00 20.47 152 ILE C CA 1
ATOM 5846 C C . ILE C 1 152 ? -45.232 27.314 109.443 1.00 20.72 152 ILE C C 1
ATOM 5847 O O . ILE C 1 152 ? -46.404 27.470 109.684 1.00 21.45 152 ILE C O 1
ATOM 5852 N N . GLU C 1 153 ? -44.791 26.544 108.464 1.00 20.23 153 GLU C N 1
ATOM 5853 C CA . GLU C 1 153 ? -45.651 25.741 107.637 1.00 18.67 153 GLU C CA 1
ATOM 5854 C C . GLU C 1 153 ? -45.767 24.316 108.185 1.00 18.11 153 GLU C C 1
ATOM 5855 O O . GLU C 1 153 ? -44.832 23.582 108.113 1.00 19.86 153 GLU C O 1
ATOM 5861 N N . MET C 1 154 ? -46.885 23.890 108.732 1.00 17.29 154 MET C N 1
ATOM 5862 C CA . MET C 1 154 ? -46.962 22.481 109.184 1.00 17.35 154 MET C CA 1
ATOM 5863 C C . MET C 1 154 ? -47.950 21.571 108.474 1.00 17.21 154 MET C C 1
ATOM 5864 O O . MET C 1 154 ? -48.175 20.451 108.904 1.00 16.40 154 MET C O 1
ATOM 5869 N N . GLY C 1 155 ? -48.530 22.056 107.395 1.00 18.52 155 GLY C N 1
ATOM 5870 C CA . GLY C 1 155 ? -49.620 21.379 106.740 1.00 20.88 155 GLY C CA 1
ATOM 5871 C C . GLY C 1 155 ? -49.124 20.206 105.980 1.00 23.39 155 GLY C C 1
ATOM 5872 O O . GLY C 1 155 ? -47.919 20.002 105.913 1.00 24.96 155 GLY C O 1
ATOM 5873 N N . GLY C 1 156 ? -50.051 19.437 105.404 1.00 24.60 156 GLY C N 1
ATOM 5874 C CA . GLY C 1 156 ? -49.708 18.245 104.606 1.00 26.01 156 GLY C CA 1
ATOM 5875 C C . GLY C 1 156 ? -49.247 17.178 105.564 1.00 27.19 156 GLY C C 1
ATOM 5876 O O . GLY C 1 156 ? -48.608 16.207 105.192 1.00 27.72 156 GLY C O 1
ATOM 5877 N N . ASN C 1 157 ? -49.520 17.426 106.830 1.00 28.46 157 ASN C N 1
ATOM 5878 C CA . ASN C 1 157 ? -49.235 16.477 107.867 1.00 30.97 157 ASN C CA 1
ATOM 5879 C C . ASN C 1 157 ? -50.530 15.833 108.342 1.00 32.76 157 ASN C C 1
ATOM 5880 O O . ASN C 1 157 ? -51.620 16.300 107.978 1.00 34.36 157 ASN C O 1
ATOM 5885 N N . PRO C 1 158 ? -50.440 14.707 109.046 1.00 34.17 158 PRO C N 1
ATOM 5886 C CA . PRO C 1 158 ? -51.610 14.090 109.592 1.00 34.78 158 PRO C CA 1
ATOM 5887 C C . PRO C 1 158 ? -51.534 14.371 111.082 1.00 35.59 158 PRO C C 1
ATOM 5888 O O . PRO C 1 158 ? -50.812 13.665 111.822 1.00 35.72 158 PRO C O 1
ATOM 5892 N N . LEU C 1 159 ? -52.203 15.416 111.540 1.00 35.87 159 LEU C N 1
ATOM 5893 C CA . LEU C 1 159 ? -52.337 15.505 112.962 1.00 36.74 159 LEU C CA 1
ATOM 5894 C C . LEU C 1 159 ? -53.760 15.937 113.263 1.00 38.98 159 LEU C C 1
ATOM 5895 O O . LEU C 1 159 ? -54.320 16.825 112.603 1.00 39.24 159 LEU C O 1
ATOM 5900 N N . GLU C 1 160 ? -54.370 15.249 114.219 1.00 41.43 160 GLU C N 1
ATOM 5901 C CA . GLU C 1 160 ? -55.714 15.614 114.662 1.00 43.89 160 GLU C CA 1
ATOM 5902 C C . GLU C 1 160 ? -55.506 16.643 115.722 1.00 44.37 160 GLU C C 1
ATOM 5903 O O . GLU C 1 160 ? -54.370 16.990 116.048 1.00 44.05 160 GLU C O 1
ATOM 5909 N N . ASN C 1 161 ? -56.591 17.145 116.274 1.00 45.59 161 ASN C N 1
ATOM 5910 C CA . ASN C 1 161 ? -56.432 18.097 117.339 1.00 46.49 161 ASN C CA 1
ATOM 5911 C C . ASN C 1 161 ? -55.835 17.449 118.570 1.00 47.12 161 ASN C C 1
ATOM 5912 O O . ASN C 1 161 ? -55.053 18.087 119.267 1.00 47.56 161 ASN C O 1
ATOM 5917 N N . SER C 1 162 ? -56.180 16.174 118.802 1.00 47.47 162 SER C N 1
ATOM 5918 C CA . SER C 1 162 ? -55.663 15.374 119.916 1.00 48.22 162 SER C CA 1
ATOM 5919 C C . SER C 1 162 ? -54.164 15.221 119.837 1.00 48.91 162 SER C C 1
ATOM 5920 O O . SER C 1 162 ? -53.526 14.968 120.833 1.00 48.92 162 SER C O 1
ATOM 5923 N N . GLY C 1 163 ? -53.605 15.368 118.644 1.00 49.59 163 GLY C N 1
ATOM 5924 C CA . GLY C 1 163 ? -52.158 15.301 118.448 1.00 49.39 163 GLY C CA 1
ATOM 5925 C C . GLY C 1 163 ? -51.384 16.441 119.103 1.00 49.20 163 GLY C C 1
ATOM 5926 O O . GLY C 1 163 ? -50.313 16.206 119.650 1.00 49.28 163 GLY C O 1
ATOM 5927 N N . PHE C 1 164 ? -51.896 17.675 119.031 1.00 48.79 164 PHE C N 1
ATOM 5928 C CA . PHE C 1 164 ? -51.230 18.822 119.671 1.00 49.03 164 PHE C CA 1
ATOM 5929 C C . PHE C 1 164 ? -51.233 18.599 121.152 1.00 49.64 164 PHE C C 1
ATOM 5930 O O . PHE C 1 164 ? -51.876 17.694 121.634 1.00 50.69 164 PHE C O 1
ATOM 5938 N N . GLU C 1 165 ? -50.558 19.432 121.904 1.00 50.17 165 GLU C N 1
ATOM 5939 C CA . GLU C 1 165 ? -50.421 19.098 123.284 1.00 50.33 165 GLU C CA 1
ATOM 5940 C C . GLU C 1 165 ? -50.279 20.419 123.971 1.00 49.80 165 GLU C C 1
ATOM 5941 O O . GLU C 1 165 ? -49.667 21.339 123.417 1.00 48.51 165 GLU C O 1
ATOM 5947 N N . PRO C 1 166 ? -50.859 20.505 125.170 1.00 49.81 166 PRO C N 1
ATOM 5948 C CA . PRO C 1 166 ? -50.798 21.706 126.016 1.00 49.59 166 PRO C CA 1
ATOM 5949 C C . PRO C 1 166 ? -49.410 22.388 126.065 1.00 49.28 166 PRO C C 1
ATOM 5950 O O . PRO C 1 166 ? -48.454 21.788 126.558 1.00 48.99 166 PRO C O 1
ATOM 5954 N N . GLY C 1 167 ? -49.322 23.627 125.566 1.00 49.00 167 GLY C N 1
ATOM 5955 C CA . GLY C 1 167 ? -48.070 24.370 125.526 1.00 48.03 167 GLY C CA 1
ATOM 5956 C C . GLY C 1 167 ? -47.055 23.852 124.508 1.00 47.54 167 GLY C C 1
ATOM 5957 O O . GLY C 1 167 ? -45.845 23.867 124.771 1.00 47.55 167 GLY C O 1
ATOM 5958 N N . ALA C 1 168 ? -47.541 23.375 123.349 1.00 46.78 168 ALA C N 1
ATOM 5959 C CA . ALA C 1 168 ? -46.680 22.930 122.220 1.00 45.55 168 ALA C CA 1
ATOM 5960 C C . ALA C 1 168 ? -45.960 24.121 121.591 1.00 45.34 168 ALA C C 1
ATOM 5961 O O . ALA C 1 168 ? -44.750 24.042 121.339 1.00 45.18 168 ALA C O 1
ATOM 5963 N N . PHE C 1 169 ? -46.722 25.207 121.354 1.00 44.92 169 PHE C N 1
ATOM 5964 C CA . PHE C 1 169 ? -46.193 26.487 120.829 1.00 44.84 169 PHE C CA 1
ATOM 5965 C C . PHE C 1 169 ? -45.716 27.432 121.930 1.00 45.48 169 PHE C C 1
ATOM 5966 O O . PHE C 1 169 ? -45.382 28.610 121.696 1.00 45.11 169 PHE C O 1
ATOM 5974 N N . ASP C 1 170 ? -45.674 26.873 123.130 1.00 47.14 170 ASP C N 1
ATOM 5975 C CA . ASP C 1 170 ? -45.250 27.565 124.307 1.00 49.12 170 ASP C CA 1
ATOM 5976 C C . ASP C 1 170 ? -44.074 28.548 124.089 1.00 49.24 170 ASP C C 1
ATOM 5977 O O . ASP C 1 170 ? -43.007 28.159 123.572 1.00 49.58 170 ASP C O 1
ATOM 5982 N N . GLY C 1 171 ? -44.276 29.807 124.510 1.00 48.73 171 GLY C N 1
ATOM 5983 C CA . GLY C 1 171 ? -43.252 30.869 124.397 1.00 46.97 171 GLY C CA 1
ATOM 5984 C C . GLY C 1 171 ? -42.641 30.881 123.012 1.00 45.99 171 GLY C C 1
ATOM 5985 O O . GLY C 1 171 ? -41.581 30.317 122.781 1.00 45.96 171 GLY C O 1
ATOM 5986 N N . LEU C 1 172 ? -43.324 31.517 122.075 1.00 44.96 172 LEU C N 1
ATOM 5987 C CA . LEU C 1 172 ? -42.904 31.496 120.686 1.00 43.65 172 LEU C CA 1
ATOM 5988 C C . LEU C 1 172 ? -43.568 32.653 119.978 1.00 43.34 172 LEU C C 1
ATOM 5989 O O . LEU C 1 172 ? -44.474 32.475 119.151 1.00 43.63 172 LEU C O 1
ATOM 5994 N N . LYS C 1 173 ? -43.139 33.851 120.329 1.00 42.18 173 LYS C N 1
ATOM 5995 C CA . LYS C 1 173 ? -43.702 35.009 119.711 1.00 41.42 173 LYS C CA 1
ATOM 5996 C C . LYS C 1 173 ? -43.540 34.837 118.204 1.00 40.32 173 LYS C C 1
ATOM 5997 O O . LYS C 1 173 ? -42.450 35.105 117.698 1.00 40.70 173 LYS C O 1
ATOM 6003 N N . LEU C 1 174 ? -44.575 34.378 117.482 1.00 38.17 174 LEU C N 1
ATOM 6004 C CA . LEU C 1 174 ? -44.448 34.275 116.004 1.00 37.17 174 LEU C CA 1
ATOM 6005 C C . LEU C 1 174 ? -45.609 34.844 115.228 1.00 35.48 174 LEU C C 1
ATOM 6006 O O . LEU C 1 174 ? -46.728 34.768 115.686 1.00 35.64 174 LEU C O 1
ATOM 6011 N N . ASN C 1 175 ? -45.362 35.369 114.041 1.00 33.39 175 ASN C N 1
ATOM 6012 C CA . ASN C 1 175 ? -46.429 36.100 113.378 1.00 32.58 175 ASN C CA 1
ATOM 6013 C C . ASN C 1 175 ? -47.188 35.385 112.250 1.00 31.56 175 ASN C C 1
ATOM 6014 O O . ASN C 1 175 ? -48.265 35.831 111.865 1.00 32.52 175 ASN C O 1
ATOM 6019 N N . TYR C 1 176 ? -46.679 34.294 111.708 1.00 29.60 176 TYR C N 1
ATOM 6020 C CA . TYR C 1 176 ? -47.452 33.588 110.649 1.00 27.95 176 TYR C CA 1
ATOM 6021 C C . TYR C 1 176 ? -47.606 32.118 111.040 1.00 27.44 176 TYR C C 1
ATOM 6022 O O . TYR C 1 176 ? -46.784 31.648 111.824 1.00 29.63 176 TYR C O 1
ATOM 6031 N N . LEU C 1 177 ? -48.572 31.350 110.549 1.00 24.67 177 LEU C N 1
ATOM 6032 C CA . LEU C 1 177 ? -48.604 29.950 110.996 1.00 22.63 177 LEU C CA 1
ATOM 6033 C C . LEU C 1 177 ? -49.641 29.249 110.259 1.00 21.41 177 LEU C C 1
ATOM 6034 O O . LEU C 1 177 ? -50.802 29.528 110.440 1.00 22.38 177 LEU C O 1
ATOM 6039 N N . ARG C 1 178 ? -49.276 28.273 109.471 1.00 20.01 178 ARG C N 1
ATOM 6040 C CA . ARG C 1 178 ? -50.285 27.659 108.651 1.00 18.80 178 ARG C CA 1
ATOM 6041 C C . ARG C 1 178 ? -50.357 26.191 108.823 1.00 18.00 178 ARG C C 1
ATOM 6042 O O . ARG C 1 178 ? -49.484 25.469 108.357 1.00 18.58 178 ARG C O 1
ATOM 6050 N N . ILE C 1 179 ? -51.413 25.742 109.477 1.00 17.20 179 ILE C N 1
ATOM 6051 C CA . ILE C 1 179 ? -51.625 24.316 109.601 1.00 15.56 179 ILE C CA 1
ATOM 6052 C C . ILE C 1 179 ? -52.664 23.840 108.617 1.00 15.49 179 ILE C C 1
ATOM 6053 O O . ILE C 1 179 ? -53.742 23.365 109.040 1.00 16.00 179 ILE C O 1
ATOM 6058 N N . SER C 1 180 ? -52.323 23.935 107.321 1.00 15.12 180 SER C N 1
ATOM 6059 C CA . SER C 1 180 ? -53.251 23.491 106.313 1.00 16.29 180 SER C CA 1
ATOM 6060 C C . SER C 1 180 ? -53.371 21.972 106.193 1.00 17.90 180 SER C C 1
ATOM 6061 O O . SER C 1 180 ? -52.649 21.228 106.839 1.00 18.29 180 SER C O 1
ATOM 6064 N N . GLU C 1 181 ? -54.324 21.527 105.379 1.00 19.89 181 GLU C N 1
ATOM 6065 C CA . GLU C 1 181 ? -54.375 20.138 104.942 1.00 22.31 181 GLU C CA 1
ATOM 6066 C C . GLU C 1 181 ? -53.918 19.111 106.029 1.00 22.60 181 GLU C C 1
ATOM 6067 O O . GLU C 1 181 ? -53.122 18.200 105.746 1.00 23.44 181 GLU C O 1
ATOM 6073 N N . ALA C 1 182 ? -54.361 19.251 107.277 1.00 21.61 182 ALA C N 1
ATOM 6074 C CA . ALA C 1 182 ? -54.082 18.184 108.219 1.00 22.31 182 ALA C CA 1
ATOM 6075 C C . ALA C 1 182 ? -55.372 17.470 108.526 1.00 24.21 182 ALA C C 1
ATOM 6076 O O . ALA C 1 182 ? -56.200 17.191 107.655 1.00 23.02 182 ALA C O 1
ATOM 6078 N N . LYS C 1 183 ? -55.559 17.172 109.789 1.00 27.48 183 LYS C N 1
ATOM 6079 C CA . LYS C 1 183 ? -56.782 16.490 110.218 1.00 30.67 183 LYS C CA 1
ATOM 6080 C C . LYS C 1 183 ? -57.422 17.238 111.386 1.00 31.77 183 LYS C C 1
ATOM 6081 O O . LYS C 1 183 ? -57.903 16.627 112.346 1.00 32.05 183 LYS C O 1
ATOM 6087 N N . LEU C 1 184 ? -57.378 18.559 111.330 1.00 33.12 184 LEU C N 1
ATOM 6088 C CA . LEU C 1 184 ? -57.982 19.365 112.374 1.00 34.81 184 LEU C CA 1
ATOM 6089 C C . LEU C 1 184 ? -59.496 19.272 112.233 1.00 35.76 184 LEU C C 1
ATOM 6090 O O . LEU C 1 184 ? -60.087 19.339 111.118 1.00 35.60 184 LEU C O 1
ATOM 6095 N N . THR C 1 185 ? -60.104 19.103 113.390 1.00 36.74 185 THR C N 1
ATOM 6096 C CA . THR C 1 185 ? -61.523 18.936 113.482 1.00 37.47 185 THR C CA 1
ATOM 6097 C C . THR C 1 185 ? -62.077 20.233 114.072 1.00 37.70 185 THR C C 1
ATOM 6098 O O . THR C 1 185 ? -63.248 20.607 113.875 1.00 37.64 185 THR C O 1
ATOM 6102 N N . GLY C 1 186 ? -61.215 20.953 114.772 1.00 37.58 186 GLY C N 1
ATOM 6103 C CA . GLY C 1 186 ? -61.622 22.253 115.262 1.00 37.80 186 GLY C CA 1
ATOM 6104 C C . GLY C 1 186 ? -60.451 23.202 115.325 1.00 37.79 186 GLY C C 1
ATOM 6105 O O . GLY C 1 186 ? -59.324 22.784 115.196 1.00 38.83 186 GLY C O 1
ATOM 6106 N N . ILE C 1 187 ? -60.720 24.478 115.526 1.00 37.18 187 ILE C N 1
ATOM 6107 C CA . ILE C 1 187 ? -59.666 25.427 115.696 1.00 37.03 187 ILE C CA 1
ATOM 6108 C C . ILE C 1 187 ? -58.993 25.231 117.027 1.00 38.29 187 ILE C C 1
ATOM 6109 O O . ILE C 1 187 ? -59.659 25.171 118.066 1.00 38.68 187 ILE C O 1
ATOM 6114 N N . PRO C 1 188 ? -57.671 25.094 116.979 1.00 39.74 188 PRO C N 1
ATOM 6115 C CA . PRO C 1 188 ? -56.835 24.953 118.165 1.00 41.04 188 PRO C CA 1
ATOM 6116 C C . PRO C 1 188 ? -56.776 26.237 118.949 1.00 41.44 188 PRO C C 1
ATOM 6117 O O . PRO C 1 188 ? -56.922 27.311 118.396 1.00 40.37 188 PRO C O 1
ATOM 6121 N N . LYS C 1 189 ? -56.543 26.122 120.238 1.00 43.35 189 LYS C N 1
ATOM 6122 C CA . LYS C 1 189 ? -56.696 27.271 121.081 1.00 45.79 189 LYS C CA 1
ATOM 6123 C C . LYS C 1 189 ? -55.394 27.845 121.668 1.00 46.84 189 LYS C C 1
ATOM 6124 O O . LYS C 1 189 ? -55.292 29.041 121.917 1.00 47.00 189 LYS C O 1
ATOM 6130 N N . ASP C 1 190 ? -54.404 26.992 121.907 1.00 47.90 190 ASP C N 1
ATOM 6131 C CA . ASP C 1 190 ? -53.123 27.411 122.525 1.00 48.24 190 ASP C CA 1
ATOM 6132 C C . ASP C 1 190 ? -52.042 27.640 121.462 1.00 47.16 190 ASP C C 1
ATOM 6133 O O . ASP C 1 190 ? -50.991 26.968 121.459 1.00 47.63 190 ASP C O 1
ATOM 6138 N N . LEU C 1 191 ? -52.326 28.557 120.538 1.00 44.87 191 LEU C N 1
ATOM 6139 C CA . LEU C 1 191 ? -51.379 28.941 119.523 1.00 42.86 191 LEU C CA 1
ATOM 6140 C C . LEU C 1 191 ? -50.700 30.181 120.065 1.00 42.15 191 LEU C C 1
ATOM 6141 O O . LEU C 1 191 ? -50.873 30.555 121.235 1.00 41.84 191 LEU C O 1
ATOM 6146 N N . PRO C 1 192 ? -49.870 30.784 119.253 1.00 41.90 192 PRO C N 1
ATOM 6147 C CA . PRO C 1 192 ? -49.177 31.997 119.635 1.00 42.22 192 PRO C CA 1
ATOM 6148 C C . PRO C 1 192 ? -50.046 33.254 119.520 1.00 41.80 192 PRO C C 1
ATOM 6149 O O . PRO C 1 192 ? -50.661 33.496 118.456 1.00 40.86 192 PRO C O 1
ATOM 6153 N N . GLU C 1 193 ? -50.068 34.060 120.587 1.00 41.62 193 GLU C N 1
ATOM 6154 C CA . GLU C 1 193 ? -50.980 35.219 120.657 1.00 41.09 193 GLU C CA 1
ATOM 6155 C C . GLU C 1 193 ? -50.577 36.330 119.717 1.00 39.11 193 GLU C C 1
ATOM 6156 O O . GLU C 1 193 ? -51.409 37.100 119.220 1.00 38.40 193 GLU C O 1
ATOM 6162 N N . THR C 1 194 ? -49.264 36.368 119.498 1.00 37.40 194 THR C N 1
ATOM 6163 C CA . THR C 1 194 ? -48.563 37.319 118.620 1.00 34.90 194 THR C CA 1
ATOM 6164 C C . THR C 1 194 ? -48.973 37.151 117.158 1.00 33.03 194 THR C C 1
ATOM 6165 O O . THR C 1 194 ? -48.703 38.020 116.306 1.00 32.13 194 THR C O 1
ATOM 6169 N N . LEU C 1 195 ? -49.609 36.003 116.894 1.00 31.21 195 LEU C N 1
ATOM 6170 C CA . LEU C 1 195 ? -50.111 35.582 115.584 1.00 28.62 195 LEU C CA 1
ATOM 6171 C C . LEU C 1 195 ? -50.803 36.755 114.810 1.00 26.06 195 LEU C C 1
ATOM 6172 O O . LEU C 1 195 ? -51.705 37.477 115.346 1.00 25.46 195 LEU C O 1
ATOM 6177 N N . ASN C 1 196 ? -50.350 36.949 113.571 1.00 23.11 196 ASN C N 1
ATOM 6178 C CA . ASN C 1 196 ? -50.872 37.983 112.709 1.00 20.56 196 ASN C CA 1
ATOM 6179 C C . ASN C 1 196 ? -51.666 37.392 111.618 1.00 18.91 196 ASN C C 1
ATOM 6180 O O . ASN C 1 196 ? -52.647 37.989 111.205 1.00 19.73 196 ASN C O 1
ATOM 6185 N N . GLU C 1 197 ? -51.225 36.255 111.093 1.00 16.41 197 GLU C N 1
ATOM 6186 C CA . GLU C 1 197 ? -52.003 35.526 110.080 1.00 13.86 197 GLU C CA 1
ATOM 6187 C C . GLU C 1 197 ? -52.097 34.134 110.658 1.00 12.04 197 GLU C C 1
ATOM 6188 O O . GLU C 1 197 ? -51.190 33.720 111.396 1.00 10.93 197 GLU C O 1
ATOM 6194 N N . LEU C 1 198 ? -53.163 33.420 110.332 1.00 10.55 198 LEU C N 1
ATOM 6195 C CA . LEU C 1 198 ? -53.338 32.050 110.808 1.00 9.77 198 LEU C CA 1
ATOM 6196 C C . LEU C 1 198 ? -54.196 31.305 109.801 1.00 10.67 198 LEU C C 1
ATOM 6197 O O . LEU C 1 198 ? -55.381 31.721 109.586 1.00 10.61 198 LEU C O 1
ATOM 6202 N N . HIS C 1 199 ? -53.624 30.256 109.158 1.00 10.95 199 HIS C N 1
ATOM 6203 C CA . HIS C 1 199 ? -54.360 29.443 108.160 1.00 9.73 199 HIS C CA 1
ATOM 6204 C C . HIS C 1 199 ? -54.720 28.040 108.639 1.00 9.00 199 HIS C C 1
ATOM 6205 O O . HIS C 1 199 ? -53.963 27.363 109.330 1.00 9.02 199 HIS C O 1
ATOM 6212 N N . LEU C 1 200 ? -55.921 27.621 108.316 1.00 8.10 200 LEU C N 1
ATOM 6213 C CA . LEU C 1 200 ? -56.306 26.321 108.717 1.00 9.10 200 LEU C CA 1
ATOM 6214 C C . LEU C 1 200 ? -57.081 25.803 107.559 1.00 10.65 200 LEU C C 1
ATOM 6215 O O . LEU C 1 200 ? -57.890 24.933 107.727 1.00 11.29 200 LEU C O 1
ATOM 6220 N N . ASP C 1 201 ? -56.832 26.328 106.375 1.00 12.45 201 ASP C N 1
ATOM 6221 C CA . ASP C 1 201 ? -57.581 25.873 105.227 1.00 16.18 201 ASP C CA 1
ATOM 6222 C C . ASP C 1 201 ? -57.385 24.376 105.007 1.00 18.49 201 ASP C C 1
ATOM 6223 O O . ASP C 1 201 ? -56.431 23.788 105.453 1.00 19.85 201 ASP C O 1
ATOM 6228 N N . HIS C 1 202 ? -58.323 23.744 104.329 1.00 20.70 202 HIS C N 1
ATOM 6229 C CA . HIS C 1 202 ? -58.226 22.317 104.061 1.00 22.68 202 HIS C CA 1
ATOM 6230 C C . HIS C 1 202 ? -58.095 21.488 105.319 1.00 23.74 202 HIS C C 1
ATOM 6231 O O . HIS C 1 202 ? -57.080 20.862 105.536 1.00 23.89 202 HIS C O 1
ATOM 6238 N N . ASN C 1 203 ? -59.127 21.493 106.142 1.00 25.69 203 ASN C N 1
ATOM 6239 C CA . ASN C 1 203 ? -59.174 20.632 107.294 1.00 28.32 203 ASN C CA 1
ATOM 6240 C C . ASN C 1 203 ? -60.479 19.941 107.426 1.00 30.95 203 ASN C C 1
ATOM 6241 O O . ASN C 1 203 ? -61.230 19.807 106.438 1.00 31.47 203 ASN C O 1
ATOM 6246 N N . LYS C 1 204 ? -60.742 19.421 108.615 1.00 33.24 204 LYS C N 1
ATOM 6247 C CA . LYS C 1 204 ? -62.076 18.890 108.797 1.00 36.58 204 LYS C CA 1
ATOM 6248 C C . LYS C 1 204 ? -62.810 19.638 109.891 1.00 37.44 204 LYS C C 1
ATOM 6249 O O . LYS C 1 204 ? -63.709 19.083 110.496 1.00 37.86 204 LYS C O 1
ATOM 6255 N N . ILE C 1 205 ? -62.452 20.912 110.090 1.00 37.87 205 ILE C N 1
ATOM 6256 C CA . ILE C 1 205 ? -63.044 21.752 111.137 1.00 37.90 205 ILE C CA 1
ATOM 6257 C C . ILE C 1 205 ? -64.528 21.789 110.958 1.00 37.97 205 ILE C C 1
ATOM 6258 O O . ILE C 1 205 ? -65.027 21.874 109.835 1.00 36.71 205 ILE C O 1
ATOM 6263 N N . GLN C 1 206 ? -65.200 21.688 112.096 1.00 38.78 206 GLN C N 1
ATOM 6264 C CA . GLN C 1 206 ? -66.640 21.503 112.186 1.00 39.86 206 GLN C CA 1
ATOM 6265 C C . GLN C 1 206 ? -67.378 22.796 112.361 1.00 39.38 206 GLN C C 1
ATOM 6266 O O . GLN C 1 206 ? -68.387 23.036 111.762 1.00 38.70 206 GLN C O 1
ATOM 6272 N N . ALA C 1 207 ? -66.879 23.648 113.210 1.00 39.61 207 ALA C N 1
ATOM 6273 C CA . ALA C 1 207 ? -67.638 24.816 113.510 1.00 39.71 207 ALA C CA 1
ATOM 6274 C C . ALA C 1 207 ? -66.770 25.723 114.372 1.00 39.35 207 ALA C C 1
ATOM 6275 O O . ALA C 1 207 ? -66.041 25.267 115.235 1.00 38.42 207 ALA C O 1
ATOM 6277 N N . ILE C 1 208 ? -66.786 27.006 114.083 1.00 40.08 208 ILE C N 1
ATOM 6278 C CA . ILE C 1 208 ? -66.061 27.925 114.935 1.00 41.79 208 ILE C CA 1
ATOM 6279 C C . ILE C 1 208 ? -66.958 28.465 116.046 1.00 42.69 208 ILE C C 1
ATOM 6280 O O . ILE C 1 208 ? -68.000 29.091 115.806 1.00 42.06 208 ILE C O 1
ATOM 6285 N N . GLU C 1 209 ? -66.539 28.167 117.276 1.00 44.43 209 GLU C N 1
ATOM 6286 C CA . GLU C 1 209 ? -67.320 28.459 118.475 1.00 45.14 209 GLU C CA 1
ATOM 6287 C C . GLU C 1 209 ? -66.821 29.687 119.147 1.00 45.50 209 GLU C C 1
ATOM 6288 O O . GLU C 1 209 ? -65.958 30.414 118.612 1.00 46.38 209 GLU C O 1
ATOM 6294 N N . LEU C 1 210 ? -67.352 29.900 120.336 1.00 45.44 210 LEU C N 1
ATOM 6295 C CA . LEU C 1 210 ? -67.198 31.176 120.963 1.00 45.60 210 LEU C CA 1
ATOM 6296 C C . LEU C 1 210 ? -65.777 31.564 121.220 1.00 45.43 210 LEU C C 1
ATOM 6297 O O . LEU C 1 210 ? -65.279 32.561 120.681 1.00 44.19 210 LEU C O 1
ATOM 6302 N N . GLU C 1 211 ? -65.122 30.747 122.020 1.00 46.11 211 GLU C N 1
ATOM 6303 C CA . GLU C 1 211 ? -63.779 31.072 122.487 1.00 47.60 211 GLU C CA 1
ATOM 6304 C C . GLU C 1 211 ? -62.671 30.576 121.599 1.00 46.99 211 GLU C C 1
ATOM 6305 O O . GLU C 1 211 ? -61.507 30.627 122.000 1.00 47.24 211 GLU C O 1
ATOM 6311 N N . ASP C 1 212 ? -63.018 30.038 120.434 1.00 45.62 212 ASP C N 1
ATOM 6312 C CA . ASP C 1 212 ? -62.017 29.548 119.491 1.00 43.80 212 ASP C CA 1
ATOM 6313 C C . ASP C 1 212 ? -60.986 30.632 119.167 1.00 42.78 212 ASP C C 1
ATOM 6314 O O . ASP C 1 212 ? -59.806 30.509 119.513 1.00 42.79 212 ASP C O 1
ATOM 6319 N N . LEU C 1 213 ? -61.430 31.700 118.522 1.00 41.01 213 LEU C N 1
ATOM 6320 C CA . LEU C 1 213 ? -60.526 32.746 118.156 1.00 39.82 213 LEU C CA 1
ATOM 6321 C C . LEU C 1 213 ? -60.289 33.679 119.318 1.00 39.60 213 LEU C C 1
ATOM 6322 O O . LEU C 1 213 ? -59.847 34.789 119.118 1.00 40.11 213 LEU C O 1
ATOM 6327 N N . LEU C 1 214 ? -60.591 33.266 120.535 1.00 39.04 214 LEU C N 1
ATOM 6328 C CA . LEU C 1 214 ? -60.412 34.185 121.677 1.00 38.98 214 LEU C CA 1
ATOM 6329 C C . LEU C 1 214 ? -59.072 34.951 121.712 1.00 39.13 214 LEU C C 1
ATOM 6330 O O . LEU C 1 214 ? -59.059 36.141 121.451 1.00 39.13 214 LEU C O 1
ATOM 6335 N N . ARG C 1 215 ? -57.969 34.279 122.030 1.00 39.46 215 ARG C N 1
ATOM 6336 C CA . ARG C 1 215 ? -56.707 34.964 122.222 1.00 40.73 215 ARG C CA 1
ATOM 6337 C C . ARG C 1 215 ? -55.909 35.329 120.952 1.00 39.75 215 ARG C C 1
ATOM 6338 O O . ARG C 1 215 ? -54.737 35.683 121.011 1.00 40.50 215 ARG C O 1
ATOM 6346 N N . TYR C 1 216 ? -56.523 35.249 119.797 1.00 37.96 216 TYR C N 1
ATOM 6347 C CA . TYR C 1 216 ? -55.802 35.566 118.584 1.00 37.13 216 TYR C CA 1
ATOM 6348 C C . TYR C 1 216 ? -56.080 36.986 118.192 1.00 36.93 216 TYR C C 1
ATOM 6349 O O . TYR C 1 216 ? -56.143 37.339 117.018 1.00 37.21 216 TYR C O 1
ATOM 6358 N N . SER C 1 217 ? -56.209 37.802 119.218 1.00 36.40 217 SER C N 1
ATOM 6359 C CA . SER C 1 217 ? -56.650 39.187 119.097 1.00 36.60 217 SER C CA 1
ATOM 6360 C C . SER C 1 217 ? -55.830 40.155 118.221 1.00 36.42 217 SER C C 1
ATOM 6361 O O . SER C 1 217 ? -56.040 41.370 118.277 1.00 35.87 217 SER C O 1
ATOM 6364 N N . LYS C 1 218 ? -54.920 39.614 117.410 1.00 36.33 218 LYS C N 1
ATOM 6365 C CA . LYS C 1 218 ? -54.060 40.440 116.564 1.00 35.45 218 LYS C CA 1
ATOM 6366 C C . LYS C 1 218 ? -54.020 39.935 115.129 1.00 33.09 218 LYS C C 1
ATOM 6367 O O . LYS C 1 218 ? -53.022 40.103 114.440 1.00 32.67 218 LYS C O 1
ATOM 6373 N N . LEU C 1 219 ? -55.098 39.330 114.662 1.00 30.74 219 LEU C N 1
ATOM 6374 C CA . LEU C 1 219 ? -55.064 38.809 113.309 1.00 29.55 219 LEU C CA 1
ATOM 6375 C C . LEU C 1 219 ? -55.454 39.761 112.188 1.00 28.32 219 LEU C C 1
ATOM 6376 O O . LEU C 1 219 ? -56.350 40.597 112.314 1.00 28.21 219 LEU C O 1
ATOM 6381 N N . TYR C 1 220 ? -54.801 39.575 111.058 1.00 27.40 220 TYR C N 1
ATOM 6382 C CA . TYR C 1 220 ? -55.134 40.343 109.893 1.00 27.86 220 TYR C CA 1
ATOM 6383 C C . TYR C 1 220 ? -55.923 39.415 109.025 1.00 26.55 220 TYR C C 1
ATOM 6384 O O . TYR C 1 220 ? -56.993 39.763 108.552 1.00 27.14 220 TYR C O 1
ATOM 6393 N N . ARG C 1 221 ? -55.380 38.230 108.801 1.00 24.84 221 ARG C N 1
ATOM 6394 C CA . ARG C 1 221 ? -56.044 37.252 107.976 1.00 22.35 221 ARG C CA 1
ATOM 6395 C C . ARG C 1 221 ? -56.465 36.076 108.864 1.00 22.36 221 ARG C C 1
ATOM 6396 O O . ARG C 1 221 ? -56.028 35.937 109.995 1.00 22.44 221 ARG C O 1
ATOM 6404 N N . LEU C 1 222 ? -57.332 35.230 108.357 1.00 21.48 222 LEU C N 1
ATOM 6405 C CA . LEU C 1 222 ? -57.730 34.030 109.054 1.00 20.37 222 LEU C CA 1
ATOM 6406 C C . LEU C 1 222 ? -58.355 33.164 107.957 1.00 19.92 222 LEU C C 1
ATOM 6407 O O . LEU C 1 222 ? -59.502 33.391 107.522 1.00 20.45 222 LEU C O 1
ATOM 6412 N N . GLY C 1 223 ? -57.599 32.231 107.417 1.00 19.47 223 GLY C N 1
ATOM 6413 C CA . GLY C 1 223 ? -58.158 31.508 106.288 1.00 21.18 223 GLY C CA 1
ATOM 6414 C C . GLY C 1 223 ? -58.859 30.341 106.913 1.00 22.31 223 GLY C C 1
ATOM 6415 O O . GLY C 1 223 ? -58.338 29.784 107.873 1.00 24.23 223 GLY C O 1
ATOM 6416 N N . LEU C 1 224 ? -60.052 29.985 106.438 1.00 21.93 224 LEU C N 1
ATOM 6417 C CA . LEU C 1 224 ? -60.668 28.757 106.911 1.00 20.70 224 LEU C CA 1
ATOM 6418 C C . LEU C 1 224 ? -61.310 28.141 105.690 1.00 22.24 224 LEU C C 1
ATOM 6419 O O . LEU C 1 224 ? -62.055 27.186 105.778 1.00 22.50 224 LEU C O 1
ATOM 6424 N N . GLY C 1 225 ? -60.972 28.666 104.524 1.00 24.37 225 GLY C N 1
ATOM 6425 C CA . GLY C 1 225 ? -61.398 27.997 103.301 1.00 28.11 225 GLY C CA 1
ATOM 6426 C C . GLY C 1 225 ? -61.376 26.455 103.378 1.00 31.16 225 GLY C C 1
ATOM 6427 O O . GLY C 1 225 ? -60.769 25.873 104.285 1.00 31.93 225 GLY C O 1
ATOM 6428 N N . HIS C 1 226 ? -62.036 25.786 102.423 1.00 33.20 226 HIS C N 1
ATOM 6429 C CA . HIS C 1 226 ? -62.118 24.309 102.382 1.00 34.14 226 HIS C CA 1
ATOM 6430 C C . HIS C 1 226 ? -62.173 23.627 103.739 1.00 34.93 226 HIS C C 1
ATOM 6431 O O . HIS C 1 226 ? -61.228 22.946 104.113 1.00 35.25 226 HIS C O 1
ATOM 6438 N N . ASN C 1 227 ? -63.268 23.816 104.464 1.00 35.63 227 ASN C N 1
ATOM 6439 C CA . ASN C 1 227 ? -63.505 23.106 105.718 1.00 36.59 227 ASN C CA 1
ATOM 6440 C C . ASN C 1 227 ? -64.902 22.602 105.814 1.00 38.47 227 ASN C C 1
ATOM 6441 O O . ASN C 1 227 ? -65.650 22.555 104.804 1.00 37.64 227 ASN C O 1
ATOM 6446 N N . GLN C 1 228 ? -65.265 22.229 107.035 1.00 40.59 228 GLN C N 1
ATOM 6447 C CA . GLN C 1 228 ? -66.613 21.768 107.201 1.00 43.32 228 GLN C CA 1
ATOM 6448 C C . GLN C 1 228 ? -67.417 22.584 108.180 1.00 44.51 228 GLN C C 1
ATOM 6449 O O . GLN C 1 228 ? -68.254 22.054 108.902 1.00 44.99 228 GLN C O 1
ATOM 6455 N N . ILE C 1 229 ? -67.196 23.894 108.157 1.00 45.69 229 ILE C N 1
ATOM 6456 C CA . ILE C 1 229 ? -67.857 24.760 109.114 1.00 46.32 229 ILE C CA 1
ATOM 6457 C C . ILE C 1 229 ? -69.313 24.738 108.777 1.00 47.27 229 ILE C C 1
ATOM 6458 O O . ILE C 1 229 ? -69.697 24.983 107.670 1.00 46.76 229 ILE C O 1
ATOM 6463 N N . ARG C 1 230 ? -70.106 24.344 109.741 1.00 48.96 230 ARG C N 1
ATOM 6464 C CA . ARG C 1 230 ? -71.510 24.214 109.552 1.00 50.79 230 ARG C CA 1
ATOM 6465 C C . ARG C 1 230 ? -72.078 25.450 110.212 1.00 51.35 230 ARG C C 1
ATOM 6466 O O . ARG C 1 230 ? -72.855 26.164 109.596 1.00 51.64 230 ARG C O 1
ATOM 6474 N N . MET C 1 231 ? -71.641 25.740 111.442 1.00 51.89 231 MET C N 1
ATOM 6475 C CA . MET C 1 231 ? -72.211 26.862 112.210 1.00 52.77 231 MET C CA 1
ATOM 6476 C C . MET C 1 231 ? -71.220 27.740 112.980 1.00 51.78 231 MET C C 1
ATOM 6477 O O . MET C 1 231 ? -70.709 27.361 114.019 1.00 51.62 231 MET C O 1
ATOM 6482 N N . ILE C 1 232 ? -70.951 28.928 112.470 1.00 50.91 232 ILE C N 1
ATOM 6483 C CA . ILE C 1 232 ? -70.086 29.849 113.211 1.00 50.64 232 ILE C CA 1
ATOM 6484 C C . ILE C 1 232 ? -70.899 30.657 114.227 1.00 50.43 232 ILE C C 1
ATOM 6485 O O . ILE C 1 232 ? -71.807 31.425 113.882 1.00 50.07 232 ILE C O 1
ATOM 6490 N N . GLU C 1 233 ? -70.559 30.454 115.490 1.00 50.82 233 GLU C N 1
ATOM 6491 C CA . GLU C 1 233 ? -71.284 31.039 116.596 1.00 50.85 233 GLU C CA 1
ATOM 6492 C C . GLU C 1 233 ? -70.973 32.515 116.777 1.00 50.34 233 GLU C C 1
ATOM 6493 O O . GLU C 1 233 ? -69.810 32.932 116.684 1.00 50.26 233 GLU C O 1
ATOM 6499 N N . ASN C 1 234 ? -72.006 33.309 117.061 1.00 49.86 234 ASN C N 1
ATOM 6500 C CA . ASN C 1 234 ? -71.804 34.755 117.131 1.00 48.92 234 ASN C CA 1
ATOM 6501 C C . ASN C 1 234 ? -71.056 35.228 118.338 1.00 46.59 234 ASN C C 1
ATOM 6502 O O . ASN C 1 234 ? -71.019 34.590 119.386 1.00 44.77 234 ASN C O 1
ATOM 6507 N N . GLY C 1 235 ? -70.453 36.384 118.131 1.00 45.57 235 GLY C N 1
ATOM 6508 C CA . GLY C 1 235 ? -69.560 36.961 119.085 1.00 44.07 235 GLY C CA 1
ATOM 6509 C C . GLY C 1 235 ? -68.140 36.491 118.853 1.00 42.70 235 GLY C C 1
ATOM 6510 O O . GLY C 1 235 ? -67.228 37.276 119.101 1.00 42.01 235 GLY C O 1
ATOM 6511 N N . SER C 1 236 ? -67.962 35.240 118.365 1.00 41.76 236 SER C N 1
ATOM 6512 C CA . SER C 1 236 ? -66.619 34.586 118.211 1.00 39.63 236 SER C CA 1
ATOM 6513 C C . SER C 1 236 ? -65.720 35.405 117.316 1.00 38.32 236 SER C C 1
ATOM 6514 O O . SER C 1 236 ? -64.507 35.543 117.588 1.00 37.41 236 SER C O 1
ATOM 6517 N N . LEU C 1 237 ? -66.322 35.946 116.249 1.00 36.52 237 LEU C N 1
ATOM 6518 C CA . LEU C 1 237 ? -65.573 36.791 115.331 1.00 35.50 237 LEU C CA 1
ATOM 6519 C C . LEU C 1 237 ? -65.419 38.170 115.902 1.00 35.74 237 LEU C C 1
ATOM 6520 O O . LEU C 1 237 ? -64.985 39.058 115.181 1.00 36.48 237 LEU C O 1
ATOM 6525 N N . SER C 1 238 ? -65.782 38.359 117.175 1.00 35.45 238 SER C N 1
ATOM 6526 C CA . SER C 1 238 ? -65.704 39.670 117.820 1.00 34.73 238 SER C CA 1
ATOM 6527 C C . SER C 1 238 ? -64.279 39.929 118.343 1.00 34.72 238 SER C C 1
ATOM 6528 O O . SER C 1 238 ? -63.834 41.065 118.427 1.00 35.91 238 SER C O 1
ATOM 6531 N N . PHE C 1 239 ? -63.556 38.878 118.682 1.00 33.88 239 PHE C N 1
ATOM 6532 C CA . PHE C 1 239 ? -62.241 39.045 119.267 1.00 33.43 239 PHE C CA 1
ATOM 6533 C C . PHE C 1 239 ? -61.149 39.429 118.288 1.00 32.02 239 PHE C C 1
ATOM 6534 O O . PHE C 1 239 ? -59.973 39.570 118.682 1.00 31.53 239 PHE C O 1
ATOM 6542 N N . LEU C 1 240 ? -61.532 39.609 117.026 1.00 30.54 240 LEU C N 1
ATOM 6543 C CA . LEU C 1 240 ? -60.571 39.968 115.997 1.00 30.45 240 LEU C CA 1
ATOM 6544 C C . LEU C 1 240 ? -60.654 41.426 115.591 1.00 30.10 240 LEU C C 1
ATOM 6545 O O . LEU C 1 240 ? -60.773 41.715 114.414 1.00 30.51 240 LEU C O 1
ATOM 6550 N N . PRO C 1 241 ? -60.543 42.351 116.536 1.00 29.59 241 PRO C N 1
ATOM 6551 C CA . PRO C 1 241 ? -60.703 43.746 116.233 1.00 28.79 241 PRO C CA 1
ATOM 6552 C C . PRO C 1 241 ? -60.162 44.110 114.859 1.00 29.43 241 PRO C C 1
ATOM 6553 O O . PRO C 1 241 ? -60.901 44.695 114.045 1.00 29.82 241 PRO C O 1
ATOM 6557 N N . THR C 1 242 ? -58.918 43.726 114.576 1.00 29.38 242 THR C N 1
ATOM 6558 C CA . THR C 1 242 ? -58.315 44.134 113.312 1.00 29.22 242 THR C CA 1
ATOM 6559 C C . THR C 1 242 ? -58.388 43.174 112.140 1.00 28.46 242 THR C C 1
ATOM 6560 O O . THR C 1 242 ? -57.666 43.344 111.175 1.00 29.06 242 THR C O 1
ATOM 6564 N N . LEU C 1 243 ? -59.213 42.152 112.203 1.00 27.22 243 LEU C N 1
ATOM 6565 C CA . LEU C 1 243 ? -59.299 41.228 111.066 1.00 26.43 243 LEU C CA 1
ATOM 6566 C C . LEU C 1 243 ? -59.575 42.019 109.786 1.00 25.38 243 LEU C C 1
ATOM 6567 O O . LEU C 1 243 ? -60.545 42.764 109.742 1.00 24.47 243 LEU C O 1
ATOM 6572 N N . ARG C 1 244 ? -58.725 41.850 108.763 1.00 24.92 244 ARG C N 1
ATOM 6573 C CA . ARG C 1 244 ? -58.830 42.570 107.482 1.00 25.49 244 ARG C CA 1
ATOM 6574 C C . ARG C 1 244 ? -59.319 41.708 106.295 1.00 24.44 244 ARG C C 1
ATOM 6575 O O . ARG C 1 244 ? -60.000 42.210 105.379 1.00 23.42 244 ARG C O 1
ATOM 6583 N N . GLU C 1 245 ? -58.919 40.430 106.298 1.00 24.14 245 GLU C N 1
ATOM 6584 C CA . GLU C 1 245 ? -59.359 39.431 105.286 1.00 23.33 245 GLU C CA 1
ATOM 6585 C C . GLU C 1 245 ? -59.789 38.116 105.887 1.00 21.27 245 GLU C C 1
ATOM 6586 O O . GLU C 1 245 ? -58.984 37.433 106.536 1.00 20.06 245 GLU C O 1
ATOM 6592 N N . LEU C 1 246 ? -61.023 37.735 105.588 1.00 18.73 246 LEU C N 1
ATOM 6593 C CA . LEU C 1 246 ? -61.527 36.484 106.063 1.00 16.90 246 LEU C CA 1
ATOM 6594 C C . LEU C 1 246 ? -62.042 35.583 104.922 1.00 17.20 246 LEU C C 1
ATOM 6595 O O . LEU C 1 246 ? -63.091 35.836 104.298 1.00 17.15 246 LEU C O 1
ATOM 6600 N N . HIS C 1 247 ? -61.294 34.533 104.611 1.00 17.81 247 HIS C N 1
ATOM 6601 C CA . HIS C 1 247 ? -61.773 33.576 103.628 1.00 18.45 247 HIS C CA 1
ATOM 6602 C C . HIS C 1 247 ? -62.563 32.554 104.434 1.00 18.45 247 HIS C C 1
ATOM 6603 O O . HIS C 1 247 ? -62.032 31.938 105.353 1.00 19.01 247 HIS C O 1
ATOM 6610 N N . LEU C 1 248 ? -63.820 32.348 104.122 1.00 17.52 248 LEU C N 1
ATOM 6611 C CA . LEU C 1 248 ? -64.533 31.380 104.900 1.00 17.58 248 LEU C CA 1
ATOM 6612 C C . LEU C 1 248 ? -65.333 30.498 103.920 1.00 18.96 248 LEU C C 1
ATOM 6613 O O . LEU C 1 248 ? -66.334 29.854 104.256 1.00 18.91 248 LEU C O 1
ATOM 6618 N N . ASP C 1 249 ? -64.825 30.474 102.697 1.00 19.83 249 ASP C N 1
ATOM 6619 C CA . ASP C 1 249 ? -65.415 29.790 101.578 1.00 22.17 249 ASP C CA 1
ATOM 6620 C C . ASP C 1 249 ? -65.362 28.268 101.640 1.00 24.28 249 ASP C C 1
ATOM 6621 O O . ASP C 1 249 ? -64.625 27.724 102.457 1.00 24.24 249 ASP C O 1
ATOM 6626 N N . ASN C 1 250 ? -66.099 27.577 100.761 1.00 26.41 250 ASN C N 1
ATOM 6627 C CA . ASN C 1 250 ? -66.093 26.118 100.751 1.00 28.18 250 ASN C CA 1
ATOM 6628 C C . ASN C 1 250 ? -66.461 25.442 102.060 1.00 28.90 250 ASN C C 1
ATOM 6629 O O . ASN C 1 250 ? -65.797 24.529 102.517 1.00 29.26 250 ASN C O 1
ATOM 6634 N N . ASN C 1 251 ? -67.521 25.886 102.691 1.00 29.51 251 ASN C N 1
ATOM 6635 C CA . ASN C 1 251 ? -67.933 25.205 103.901 1.00 30.70 251 ASN C CA 1
ATOM 6636 C C . ASN C 1 251 ? -69.358 24.749 103.785 1.00 32.00 251 ASN C C 1
ATOM 6637 O O . ASN C 1 251 ? -69.921 24.678 102.692 1.00 32.39 251 ASN C O 1
ATOM 6642 N N . LYS C 1 252 ? -69.936 24.453 104.932 1.00 33.24 252 LYS C N 1
ATOM 6643 C CA . LYS C 1 252 ? -71.292 24.027 105.002 1.00 34.95 252 LYS C CA 1
ATOM 6644 C C . LYS C 1 252 ? -72.100 25.199 105.629 1.00 35.85 252 LYS C C 1
ATOM 6645 O O . LYS C 1 252 ? -73.145 25.003 106.280 1.00 36.61 252 LYS C O 1
ATOM 6651 N N . LEU C 1 253 ? -71.632 26.432 105.450 1.00 35.87 253 LEU C N 1
ATOM 6652 C CA . LEU C 1 253 ? -72.278 27.521 106.161 1.00 35.11 253 LEU C CA 1
ATOM 6653 C C . LEU C 1 253 ? -73.681 27.619 105.669 1.00 36.34 253 LEU C C 1
ATOM 6654 O O . LEU C 1 253 ? -73.882 27.375 104.508 1.00 36.13 253 LEU C O 1
ATOM 6659 N N . SER C 1 254 ? -74.641 27.989 106.516 1.00 38.03 254 SER C N 1
ATOM 6660 C CA . SER C 1 254 ? -76.022 28.192 106.046 1.00 39.93 254 SER C CA 1
ATOM 6661 C C . SER C 1 254 ? -76.520 29.682 106.041 1.00 40.66 254 SER C C 1
ATOM 6662 O O . SER C 1 254 ? -77.563 30.032 105.403 1.00 40.34 254 SER C O 1
ATOM 6665 N N . ARG C 1 255 ? -75.790 30.554 106.744 1.00 41.52 255 ARG C N 1
ATOM 6666 C CA . ARG C 1 255 ? -76.141 31.985 106.774 1.00 42.41 255 ARG C CA 1
ATOM 6667 C C . ARG C 1 255 ? -74.873 32.833 107.003 1.00 40.52 255 ARG C C 1
ATOM 6668 O O . ARG C 1 255 ? -73.937 32.353 107.640 1.00 40.81 255 ARG C O 1
ATOM 6676 N N . VAL C 1 256 ? -74.833 34.069 106.481 1.00 38.02 256 VAL C N 1
ATOM 6677 C CA . VAL C 1 256 ? -73.655 34.925 106.664 1.00 35.75 256 VAL C CA 1
ATOM 6678 C C . VAL C 1 256 ? -73.270 35.035 108.123 1.00 34.11 256 VAL C C 1
ATOM 6679 O O . VAL C 1 256 ? -74.062 35.396 108.957 1.00 33.62 256 VAL C O 1
ATOM 6683 N N . PRO C 1 257 ? -72.034 34.733 108.421 1.00 34.02 257 PRO C N 1
ATOM 6684 C CA . PRO C 1 257 ? -71.590 34.596 109.795 1.00 35.04 257 PRO C CA 1
ATOM 6685 C C . PRO C 1 257 ? -71.864 35.859 110.641 1.00 34.85 257 PRO C C 1
ATOM 6686 O O . PRO C 1 257 ? -71.516 36.988 110.241 1.00 34.82 257 PRO C O 1
ATOM 6690 N N . ALA C 1 258 ? -72.475 35.662 111.812 1.00 34.39 258 ALA C N 1
ATOM 6691 C CA . ALA C 1 258 ? -72.945 36.781 112.592 1.00 33.63 258 ALA C CA 1
ATOM 6692 C C . ALA C 1 258 ? -71.780 37.624 113.060 1.00 33.54 258 ALA C C 1
ATOM 6693 O O . ALA C 1 258 ? -70.820 37.090 113.651 1.00 33.80 258 ALA C O 1
ATOM 6695 N N . GLY C 1 259 ? -71.839 38.924 112.780 1.00 32.38 259 GLY C N 1
ATOM 6696 C CA . GLY C 1 259 ? -70.842 39.814 113.339 1.00 31.09 259 GLY C CA 1
ATOM 6697 C C . GLY C 1 259 ? -70.079 40.642 112.350 1.00 30.18 259 GLY C C 1
ATOM 6698 O O . GLY C 1 259 ? -69.481 41.634 112.756 1.00 29.38 259 GLY C O 1
ATOM 6699 N N . LEU C 1 260 ? -70.119 40.252 111.061 1.00 30.04 260 LEU C N 1
ATOM 6700 C CA . LEU C 1 260 ? -69.348 40.922 109.975 1.00 29.58 260 LEU C CA 1
ATOM 6701 C C . LEU C 1 260 ? -69.261 42.427 110.133 1.00 30.30 260 LEU C C 1
ATOM 6702 O O . LEU C 1 260 ? -68.193 43.011 110.179 1.00 29.67 260 LEU C O 1
ATOM 6707 N N . PRO C 1 261 ? -70.404 43.059 110.252 1.00 31.61 261 PRO C N 1
ATOM 6708 C CA . PRO C 1 261 ? -70.476 44.509 110.360 1.00 32.30 261 PRO C CA 1
ATOM 6709 C C . PRO C 1 261 ? -69.618 45.122 111.449 1.00 33.15 261 PRO C C 1
ATOM 6710 O O . PRO C 1 261 ? -69.017 46.168 111.220 1.00 32.09 261 PRO C O 1
ATOM 6714 N N . ASP C 1 262 ? -69.578 44.488 112.621 1.00 35.41 262 ASP C N 1
ATOM 6715 C CA . ASP C 1 262 ? -68.874 45.036 113.792 1.00 37.65 262 ASP C CA 1
ATOM 6716 C C . ASP C 1 262 ? -67.354 45.032 113.667 1.00 37.88 262 ASP C C 1
ATOM 6717 O O . ASP C 1 262 ? -66.674 45.631 114.502 1.00 38.09 262 ASP C O 1
ATOM 6722 N N . LEU C 1 263 ? -66.826 44.316 112.662 1.00 38.14 263 LEU C N 1
ATOM 6723 C CA . LEU C 1 263 ? -65.371 44.247 112.381 1.00 37.88 263 LEU C CA 1
ATOM 6724 C C . LEU C 1 263 ? -64.903 45.482 111.572 1.00 38.14 263 LEU C C 1
ATOM 6725 O O . LEU C 1 263 ? -64.844 45.465 110.300 1.00 36.93 263 LEU C O 1
ATOM 6730 N N . LYS C 1 264 ? -64.567 46.531 112.338 1.00 38.10 264 LYS C N 1
ATOM 6731 C CA . LYS C 1 264 ? -64.305 47.833 111.784 1.00 38.42 264 LYS C CA 1
ATOM 6732 C C . LYS C 1 264 ? -63.307 47.843 110.623 1.00 37.53 264 LYS C C 1
ATOM 6733 O O . LYS C 1 264 ? -63.215 48.829 109.905 1.00 36.89 264 LYS C O 1
ATOM 6739 N N . LEU C 1 265 ? -62.582 46.757 110.399 1.00 36.76 265 LEU C N 1
ATOM 6740 C CA . LEU C 1 265 ? -61.598 46.774 109.315 1.00 35.71 265 LEU C CA 1
ATOM 6741 C C . LEU C 1 265 ? -61.703 45.649 108.283 1.00 34.99 265 LEU C C 1
ATOM 6742 O O . LEU C 1 265 ? -60.847 45.523 107.385 1.00 33.36 265 LEU C O 1
ATOM 6747 N N . LEU C 1 266 ? -62.741 44.823 108.427 1.00 34.80 266 LEU C N 1
ATOM 6748 C CA . LEU C 1 266 ? -62.927 43.678 107.535 1.00 34.44 266 LEU C CA 1
ATOM 6749 C C . LEU C 1 266 ? -62.962 44.204 106.084 1.00 34.41 266 LEU C C 1
ATOM 6750 O O . LEU C 1 266 ? -63.910 44.890 105.685 1.00 35.32 266 LEU C O 1
ATOM 6755 N N . GLN C 1 267 ? -61.954 43.940 105.274 1.00 33.66 267 GLN C N 1
ATOM 6756 C CA . GLN C 1 267 ? -62.067 44.539 103.959 1.00 33.67 267 GLN C CA 1
ATOM 6757 C C . GLN C 1 267 ? -62.513 43.624 102.916 1.00 32.24 267 GLN C C 1
ATOM 6758 O O . GLN C 1 267 ? -63.097 44.081 101.986 1.00 32.15 267 GLN C O 1
ATOM 6764 N N . VAL C 1 268 ? -62.185 42.341 103.050 1.00 31.55 268 VAL C N 1
ATOM 6765 C CA . VAL C 1 268 ? -62.592 41.255 102.086 1.00 29.98 268 VAL C CA 1
ATOM 6766 C C . VAL C 1 268 ? -63.002 39.916 102.727 1.00 29.06 268 VAL C C 1
ATOM 6767 O O . VAL C 1 268 ? -62.151 39.143 103.166 1.00 28.10 268 VAL C O 1
ATOM 6771 N N . VAL C 1 269 ? -64.306 39.670 102.796 1.00 28.75 269 VAL C N 1
ATOM 6772 C CA . VAL C 1 269 ? -64.812 38.426 103.322 1.00 29.07 269 VAL C CA 1
ATOM 6773 C C . VAL C 1 269 ? -65.163 37.559 102.098 1.00 30.19 269 VAL C C 1
ATOM 6774 O O . VAL C 1 269 ? -65.720 38.054 101.080 1.00 30.58 269 VAL C O 1
ATOM 6778 N N . TYR C 1 270 ? -64.810 36.280 102.177 1.00 30.29 270 TYR C N 1
ATOM 6779 C CA . TYR C 1 270 ? -65.082 35.357 101.097 1.00 30.27 270 TYR C CA 1
ATOM 6780 C C . TYR C 1 270 ? -66.141 34.403 101.583 1.00 30.55 270 TYR C C 1
A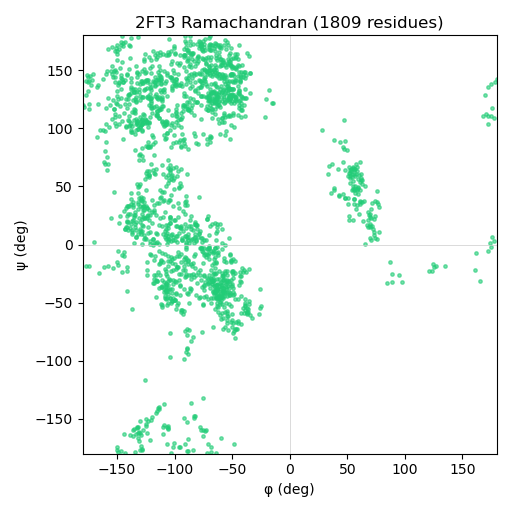TOM 6781 O O . TYR C 1 270 ? -65.979 33.803 102.636 1.00 30.95 270 TYR C O 1
ATOM 6790 N N . LEU C 1 271 ? -67.223 34.252 100.838 1.00 30.38 271 LEU C N 1
ATOM 6791 C CA . LEU C 1 271 ? -68.235 33.328 101.277 1.00 31.09 271 LEU C CA 1
ATOM 6792 C C . LEU C 1 271 ? -68.690 32.290 100.231 1.00 32.23 271 LEU C C 1
ATOM 6793 O O . LEU C 1 271 ? -69.540 31.442 100.544 1.00 33.09 271 LEU C O 1
ATOM 6798 N N . HIS C 1 272 ? -68.125 32.304 99.023 1.00 32.72 272 HIS C N 1
ATOM 6799 C CA . HIS C 1 272 ? -68.561 31.346 98.002 1.00 33.79 272 HIS C CA 1
ATOM 6800 C C . HIS C 1 272 ? -68.591 29.803 98.319 1.00 35.21 272 HIS C C 1
ATOM 6801 O O . HIS C 1 272 ? -68.000 29.298 99.294 1.00 33.90 272 HIS C O 1
ATOM 6808 N N . THR C 1 273 ? -69.319 29.069 97.473 1.00 37.04 273 THR C N 1
ATOM 6809 C CA . THR C 1 273 ? -69.476 27.619 97.587 1.00 38.86 273 THR C CA 1
ATOM 6810 C C . THR C 1 273 ? -69.916 27.188 98.992 1.00 39.29 273 THR C C 1
ATOM 6811 O O . THR C 1 273 ? -69.693 26.077 99.433 1.00 40.17 273 THR C O 1
ATOM 6815 N N . ASN C 1 274 ? -70.558 28.073 99.713 1.00 39.68 274 ASN C N 1
ATOM 6816 C CA . ASN C 1 274 ? -71.194 27.621 100.937 1.00 41.04 274 ASN C CA 1
ATOM 6817 C C . ASN C 1 274 ? -72.584 27.011 100.696 1.00 42.95 274 ASN C C 1
ATOM 6818 O O . ASN C 1 274 ? -72.819 26.393 99.644 1.00 43.71 274 ASN C O 1
ATOM 6823 N N . ASN C 1 275 ? -73.484 27.186 101.671 1.00 44.23 275 ASN C N 1
ATOM 6824 C CA . ASN C 1 275 ? -74.851 26.678 101.598 1.00 45.14 275 ASN C CA 1
ATOM 6825 C C . ASN C 1 275 ? -75.724 27.788 102.164 1.00 44.21 275 ASN C C 1
ATOM 6826 O O . ASN C 1 275 ? -76.809 27.568 102.713 1.00 44.89 275 ASN C O 1
ATOM 6831 N N . ILE C 1 276 ? -75.206 28.999 102.049 1.00 42.75 276 ILE C N 1
ATOM 6832 C CA . ILE C 1 276 ? -75.932 30.158 102.503 1.00 42.32 276 ILE C CA 1
ATOM 6833 C C . ILE C 1 276 ? -77.178 30.276 101.642 1.00 42.65 276 ILE C C 1
ATOM 6834 O O . ILE C 1 276 ? -77.089 30.365 100.396 1.00 43.24 276 ILE C O 1
ATOM 6839 N N . THR C 1 277 ? -78.330 30.320 102.302 1.00 41.83 277 THR C N 1
ATOM 6840 C CA . THR C 1 277 ? -79.584 30.385 101.614 1.00 41.78 277 THR C CA 1
ATOM 6841 C C . THR C 1 277 ? -80.210 31.838 101.577 1.00 41.38 277 THR C C 1
ATOM 6842 O O . THR C 1 277 ? -80.602 32.349 100.540 1.00 40.28 277 THR C O 1
ATOM 6846 N N . LYS C 1 278 ? -80.205 32.517 102.712 1.00 42.09 278 LYS C N 1
ATOM 6847 C CA . LYS C 1 278 ? -80.847 33.804 102.911 1.00 42.26 278 LYS C CA 1
ATOM 6848 C C . LYS C 1 278 ? -79.751 34.802 103.285 1.00 41.76 278 LYS C C 1
ATOM 6849 O O . LYS C 1 278 ? -78.822 34.482 104.032 1.00 41.79 278 LYS C O 1
ATOM 6855 N N . VAL C 1 279 ? -79.846 36.017 102.774 1.00 41.27 279 VAL C N 1
ATOM 6856 C CA . VAL C 1 279 ? -78.823 37.035 103.072 1.00 41.03 279 VAL C CA 1
ATOM 6857 C C . VAL C 1 279 ? -79.416 38.308 103.712 1.00 41.22 279 VAL C C 1
ATOM 6858 O O . VAL C 1 279 ? -79.742 39.238 102.999 1.00 41.97 279 VAL C O 1
ATOM 6862 N N . GLY C 1 280 ? -79.559 38.391 105.027 1.00 41.28 280 GLY C N 1
ATOM 6863 C CA . GLY C 1 280 ? -80.120 39.640 105.641 1.00 42.70 280 GLY C CA 1
ATOM 6864 C C . GLY C 1 280 ? -79.574 40.969 105.092 1.00 42.99 280 GLY C C 1
ATOM 6865 O O . GLY C 1 280 ? -78.444 40.975 104.596 1.00 43.83 280 GLY C O 1
ATOM 6866 N N . VAL C 1 281 ? -80.346 42.078 105.155 1.00 42.69 281 VAL C N 1
ATOM 6867 C CA . VAL C 1 281 ? -79.904 43.397 104.587 1.00 41.90 281 VAL C CA 1
ATOM 6868 C C . VAL C 1 281 ? -78.744 44.014 105.344 1.00 41.62 281 VAL C C 1
ATOM 6869 O O . VAL C 1 281 ? -77.912 44.731 104.764 1.00 41.66 281 VAL C O 1
ATOM 6873 N N . ASN C 1 282 ? -78.677 43.723 106.644 1.00 41.44 282 ASN C N 1
ATOM 6874 C CA . ASN C 1 282 ? -77.625 44.252 107.513 1.00 41.02 282 ASN C CA 1
ATOM 6875 C C . ASN C 1 282 ? -76.684 43.202 107.916 1.00 40.42 282 ASN C C 1
ATOM 6876 O O . ASN C 1 282 ? -76.273 43.175 109.035 1.00 40.28 282 ASN C O 1
ATOM 6881 N N . ASP C 1 283 ? -76.370 42.311 107.002 1.00 40.58 283 ASP C N 1
ATOM 6882 C CA . ASP C 1 283 ? -75.396 41.267 107.273 1.00 40.82 283 ASP C CA 1
ATOM 6883 C C . ASP C 1 283 ? -73.994 41.778 106.995 1.00 40.21 283 ASP C C 1
ATOM 6884 O O . ASP C 1 283 ? -73.046 41.294 107.633 1.00 39.61 283 ASP C O 1
ATOM 6889 N N . PHE C 1 284 ? -73.858 42.716 106.041 1.00 39.77 284 PHE C N 1
ATOM 6890 C CA . PHE C 1 284 ? -72.525 43.223 105.677 1.00 39.93 284 PHE C CA 1
ATOM 6891 C C . PHE C 1 284 ? -72.258 44.635 106.214 1.00 40.73 284 PHE C C 1
ATOM 6892 O O . PHE C 1 284 ? -71.243 44.877 106.873 1.00 41.58 284 PHE C O 1
ATOM 6900 N N . CYS C 1 285 ? -73.164 45.571 105.988 1.00 41.38 285 CYS C N 1
ATOM 6901 C CA . CYS C 1 285 ? -72.914 46.903 106.526 1.00 42.69 285 CYS C CA 1
ATOM 6902 C C . CYS C 1 285 ? -73.531 47.000 107.880 1.00 43.36 285 CYS C C 1
ATOM 6903 O O . CYS C 1 285 ? -74.394 46.213 108.223 1.00 43.93 285 CYS C O 1
ATOM 6906 N N . PRO C 1 286 ? -73.116 47.986 108.646 1.00 43.95 286 PRO C N 1
ATOM 6907 C CA . PRO C 1 286 ? -73.607 48.150 109.992 1.00 45.16 286 PRO C CA 1
ATOM 6908 C C . PRO C 1 286 ? -74.830 49.011 109.915 1.00 46.94 286 PRO C C 1
ATOM 6909 O O . PRO C 1 286 ? -74.957 49.760 108.946 1.00 46.97 286 PRO C O 1
ATOM 6913 N N . VAL C 1 287 ? -75.703 48.929 110.929 1.00 49.17 287 VAL C N 1
ATOM 6914 C CA . VAL C 1 287 ? -77.017 49.622 110.912 1.00 50.65 287 VAL C CA 1
ATOM 6915 C C . VAL C 1 287 ? -76.965 51.150 110.905 1.00 52.18 287 VAL C C 1
ATOM 6916 O O . VAL C 1 287 ? -77.552 51.766 110.024 1.00 51.71 287 VAL C O 1
ATOM 6920 N N . GLY C 1 288 ? -76.292 51.785 111.859 1.00 54.69 288 GLY C N 1
ATOM 6921 C CA . GLY C 1 288 ? -76.288 53.269 111.858 1.00 58.46 288 GLY C CA 1
ATOM 6922 C C . GLY C 1 288 ? -75.090 54.042 111.264 1.00 60.66 288 GLY C C 1
ATOM 6923 O O . GLY C 1 288 ? -74.176 54.398 112.018 1.00 60.26 288 GLY C O 1
ATOM 6924 N N . PHE C 1 289 ? -75.102 54.335 109.944 1.00 62.77 289 PHE C N 1
ATOM 6925 C CA . PHE C 1 289 ? -73.984 55.049 109.238 1.00 64.61 289 PHE C CA 1
ATOM 6926 C C . PHE C 1 289 ? -72.977 55.729 110.215 1.00 66.10 289 PHE C C 1
ATOM 6927 O O . PHE C 1 289 ? -73.393 56.565 111.026 1.00 66.36 289 PHE C O 1
ATOM 6935 N N . GLY C 1 290 ? -71.678 55.349 110.138 1.00 67.12 290 GLY C N 1
ATOM 6936 C CA . GLY C 1 290 ? -70.560 55.877 110.999 1.00 67.14 290 GLY C CA 1
ATOM 6937 C C . GLY C 1 290 ? -69.587 56.887 110.357 1.00 67.17 290 GLY C C 1
ATOM 6938 O O . GLY C 1 290 ? -69.874 58.092 110.325 1.00 67.32 290 GLY C O 1
ATOM 6939 N N . VAL C 1 291 ? -68.426 56.419 109.870 1.00 67.07 291 VAL C N 1
ATOM 6940 C CA . VAL C 1 291 ? -67.418 57.292 109.139 1.00 66.96 291 VAL C CA 1
ATOM 6941 C C . VAL C 1 291 ? -65.979 56.582 109.101 1.00 66.22 291 VAL C C 1
ATOM 6942 O O . VAL C 1 291 ? -65.004 56.994 108.394 1.00 65.35 291 VAL C O 1
ATOM 6946 N N . LYS C 1 292 ? -65.908 55.465 109.838 1.00 65.16 292 LYS C N 1
ATOM 6947 C CA . LYS C 1 292 ? -64.707 54.632 109.891 1.00 63.66 292 LYS C CA 1
ATOM 6948 C C . LYS C 1 292 ? -65.042 53.211 109.391 1.00 62.53 292 LYS C C 1
ATOM 6949 O O . LYS C 1 292 ? -64.302 52.266 109.685 1.00 62.78 292 LYS C O 1
ATOM 6955 N N . ARG C 1 293 ? -66.163 53.050 108.671 1.00 60.81 293 ARG C N 1
ATOM 6956 C CA . ARG C 1 293 ? -66.537 51.728 108.070 1.00 58.82 293 ARG C CA 1
ATOM 6957 C C . ARG C 1 293 ? -65.780 51.395 106.748 1.00 56.75 293 ARG C C 1
ATOM 6958 O O . ARG C 1 293 ? -66.250 51.680 105.605 1.00 55.84 293 ARG C O 1
ATOM 6966 N N . ALA C 1 294 ? -64.600 50.795 106.960 1.00 54.32 294 ALA C N 1
ATOM 6967 C CA . ALA C 1 294 ? -63.667 50.380 105.913 1.00 51.57 294 ALA C CA 1
ATOM 6968 C C . ALA C 1 294 ? -64.491 49.643 104.912 1.00 49.18 294 ALA C C 1
ATOM 6969 O O . ALA C 1 294 ? -64.835 48.465 105.173 1.00 49.35 294 ALA C O 1
ATOM 6971 N N . TYR C 1 295 ? -64.827 50.333 103.808 1.00 45.78 295 TYR C N 1
ATOM 6972 C CA . TYR C 1 295 ? -65.686 49.748 102.780 1.00 43.45 295 TYR C CA 1
ATOM 6973 C C . TYR C 1 295 ? -65.141 48.355 102.353 1.00 41.15 295 TYR C C 1
ATOM 6974 O O . TYR C 1 295 ? -63.904 48.100 102.370 1.00 40.81 295 TYR C O 1
ATOM 6983 N N . TYR C 1 296 ? -66.056 47.435 102.026 1.00 38.20 296 TYR C N 1
ATOM 6984 C CA . TYR C 1 296 ? -65.630 46.150 101.560 1.00 34.57 296 TYR C CA 1
ATOM 6985 C C . TYR C 1 296 ? -65.022 46.339 100.209 1.00 34.55 296 TYR C C 1
ATOM 6986 O O . TYR C 1 296 ? -65.500 47.028 99.307 1.00 34.25 296 TYR C O 1
ATOM 6995 N N . ASN C 1 297 ? -63.902 45.698 100.103 1.00 35.19 297 ASN C N 1
ATOM 6996 C CA . ASN C 1 297 ? -63.116 45.714 98.931 1.00 35.35 297 ASN C CA 1
ATOM 6997 C C . ASN C 1 297 ? -63.395 44.464 98.065 1.00 33.96 297 ASN C C 1
ATOM 6998 O O . ASN C 1 297 ? -62.869 44.326 96.955 1.00 33.82 297 ASN C O 1
ATOM 7003 N N . GLY C 1 298 ? -64.199 43.548 98.613 1.00 32.23 298 GLY C N 1
ATOM 7004 C CA . GLY C 1 298 ? -64.557 42.344 97.933 1.00 29.37 298 GLY C CA 1
ATOM 7005 C C . GLY C 1 298 ? -65.363 41.406 98.781 1.00 27.55 298 GLY C C 1
ATOM 7006 O O . GLY C 1 298 ? -65.048 41.185 99.936 1.00 26.71 298 GLY C O 1
ATOM 7007 N N . ILE C 1 299 ? -66.385 40.822 98.176 1.00 26.92 299 ILE C N 1
ATOM 7008 C CA . ILE C 1 299 ? -67.221 39.830 98.820 1.00 27.66 299 ILE C CA 1
ATOM 7009 C C . ILE C 1 299 ? -67.496 38.788 97.755 1.00 28.76 299 ILE C C 1
ATOM 7010 O O . ILE C 1 299 ? -67.892 39.163 96.629 1.00 29.42 299 ILE C O 1
ATOM 7015 N N . SER C 1 300 ? -67.255 37.505 98.067 1.00 29.22 300 SER C N 1
ATOM 7016 C CA . SER C 1 300 ? -67.679 36.391 97.186 1.00 28.57 300 SER C CA 1
ATOM 7017 C C . SER C 1 300 ? -68.952 35.685 97.718 1.00 28.56 300 SER C C 1
ATOM 7018 O O . SER C 1 300 ? -69.073 35.383 98.917 1.00 29.03 300 SER C O 1
ATOM 7021 N N . LEU C 1 301 ? -69.913 35.411 96.849 1.00 28.02 301 LEU C N 1
ATOM 7022 C CA . LEU C 1 301 ? -71.148 34.788 97.315 1.00 28.08 301 LEU C CA 1
ATOM 7023 C C . LEU C 1 301 ? -71.684 33.718 96.307 1.00 29.42 301 LEU C C 1
ATOM 7024 O O . LEU C 1 301 ? -72.501 32.834 96.651 1.00 30.16 301 LEU C O 1
ATOM 7029 N N . PHE C 1 302 ? -71.201 33.818 95.060 1.00 30.41 302 PHE C N 1
ATOM 7030 C CA . PHE C 1 302 ? -71.474 32.860 93.993 1.00 31.16 302 PHE C CA 1
ATOM 7031 C C . PHE C 1 302 ? -71.333 31.420 94.470 1.00 31.99 302 PHE C C 1
ATOM 7032 O O . PHE C 1 302 ? -70.579 31.138 95.378 1.00 31.79 302 PHE C O 1
ATOM 7040 N N . ASN C 1 303 ? -72.030 30.507 93.803 1.00 33.24 303 ASN C N 1
ATOM 7041 C CA . ASN C 1 303 ? -72.095 29.109 94.193 1.00 34.37 303 ASN C CA 1
ATOM 7042 C C . ASN C 1 303 ? -72.673 28.829 95.561 1.00 34.96 303 ASN C C 1
ATOM 7043 O O . ASN C 1 303 ? -72.097 28.044 96.328 1.00 35.38 303 ASN C O 1
ATOM 7048 N N . ASN C 1 304 ? -73.813 29.478 95.834 1.00 34.60 304 ASN C N 1
ATOM 7049 C CA . ASN C 1 304 ? -74.590 29.383 97.066 1.00 33.10 304 ASN C CA 1
ATOM 7050 C C . ASN C 1 304 ? -76.068 29.433 96.736 1.00 33.14 304 ASN C C 1
ATOM 7051 O O . ASN C 1 304 ? -76.481 30.225 95.913 1.00 34.02 304 ASN C O 1
ATOM 7056 N N . PRO C 1 305 ? -76.889 28.661 97.424 1.00 32.69 305 PRO C N 1
ATOM 7057 C CA . PRO C 1 305 ? -78.308 28.626 97.134 1.00 31.42 305 PRO C CA 1
ATOM 7058 C C . PRO C 1 305 ? -78.914 29.916 97.591 1.00 30.99 305 PRO C C 1
ATOM 7059 O O . PRO C 1 305 ? -79.288 30.033 98.737 1.00 32.74 305 PRO C O 1
ATOM 7063 N N . VAL C 1 306 ? -78.967 30.899 96.720 1.00 30.04 306 VAL C N 1
ATOM 7064 C CA . VAL C 1 306 ? -79.532 32.219 97.030 1.00 28.82 306 VAL C CA 1
ATOM 7065 C C . VAL C 1 306 ? -79.271 33.065 95.821 1.00 29.30 306 VAL C C 1
ATOM 7066 O O . VAL C 1 306 ? -78.143 33.388 95.505 1.00 29.56 306 VAL C O 1
ATOM 7070 N N . PRO C 1 307 ? -80.314 33.413 95.108 1.00 30.27 307 PRO C N 1
ATOM 7071 C CA . PRO C 1 307 ? -80.144 34.099 93.833 1.00 31.82 307 PRO C CA 1
ATOM 7072 C C . PRO C 1 307 ? -79.886 35.591 94.003 1.00 32.72 307 PRO C C 1
ATOM 7073 O O . PRO C 1 307 ? -80.265 36.166 94.999 1.00 32.50 307 PRO C O 1
ATOM 7077 N N . TYR C 1 308 ? -79.255 36.240 93.049 1.00 33.95 308 TYR C N 1
ATOM 7078 C CA . TYR C 1 308 ? -79.172 37.661 93.186 1.00 34.58 308 TYR C CA 1
ATOM 7079 C C . TYR C 1 308 ? -80.535 38.219 93.678 1.00 34.83 308 TYR C C 1
ATOM 7080 O O . TYR C 1 308 ? -80.619 38.777 94.741 1.00 33.56 308 TYR C O 1
ATOM 7089 N N . TRP C 1 309 ? -81.609 38.003 92.939 1.00 36.48 309 TRP C N 1
ATOM 7090 C CA . TRP C 1 309 ? -82.926 38.613 93.241 1.00 38.70 309 TRP C CA 1
ATOM 7091 C C . TRP C 1 309 ? -83.589 38.395 94.630 1.00 38.96 309 TRP C C 1
ATOM 7092 O O . TRP C 1 309 ? -84.693 38.863 94.900 1.00 38.81 309 TRP C O 1
ATOM 7103 N N . GLU C 1 310 ? -82.944 37.661 95.503 1.00 39.74 310 GLU C N 1
ATOM 7104 C CA . GLU C 1 310 ? -83.513 37.438 96.810 1.00 41.21 310 GLU C CA 1
ATOM 7105 C C . GLU C 1 310 ? -82.818 38.401 97.788 1.00 40.79 310 GLU C C 1
ATOM 7106 O O . GLU C 1 310 ? -83.219 38.558 98.908 1.00 41.10 310 GLU C O 1
ATOM 7112 N N . VAL C 1 311 ? -81.743 39.036 97.369 1.00 40.43 311 VAL C N 1
ATOM 7113 C CA . VAL C 1 311 ? -81.000 39.852 98.292 1.00 39.97 311 VAL C CA 1
ATOM 7114 C C . VAL C 1 311 ? -81.069 41.269 97.863 1.00 39.84 311 VAL C C 1
ATOM 7115 O O . VAL C 1 311 ? -80.499 41.656 96.843 1.00 40.58 311 VAL C O 1
ATOM 7119 N N . GLN C 1 312 ? -81.781 42.030 98.671 1.00 39.26 312 GLN C N 1
ATOM 7120 C CA . GLN C 1 312 ? -82.045 43.449 98.477 1.00 38.89 312 GLN C CA 1
ATOM 7121 C C . GLN C 1 312 ? -80.826 44.353 98.207 1.00 37.68 312 GLN C C 1
ATOM 7122 O O . GLN C 1 312 ? -79.758 44.099 98.780 1.00 37.06 312 GLN C O 1
ATOM 7128 N N . PRO C 1 313 ? -80.970 45.420 97.389 1.00 36.71 313 PRO C N 1
ATOM 7129 C CA . PRO C 1 313 ? -79.810 46.249 96.987 1.00 36.77 313 PRO C CA 1
ATOM 7130 C C . PRO C 1 313 ? -79.168 46.938 98.155 1.00 36.68 313 PRO C C 1
ATOM 7131 O O . PRO C 1 313 ? -77.931 46.858 98.317 1.00 37.82 313 PRO C O 1
ATOM 7135 N N . ALA C 1 314 ? -80.000 47.608 98.946 1.00 36.08 314 ALA C N 1
ATOM 7136 C CA . ALA C 1 314 ? -79.608 48.120 100.253 1.00 35.93 314 ALA C CA 1
ATOM 7137 C C . ALA C 1 314 ? -78.626 47.243 101.040 1.00 35.05 314 ALA C C 1
ATOM 7138 O O . ALA C 1 314 ? -77.980 47.740 101.945 1.00 34.75 314 ALA C O 1
ATOM 7140 N N . THR C 1 315 ? -78.554 45.954 100.707 1.00 34.29 315 THR C N 1
ATOM 7141 C CA . THR C 1 315 ? -77.708 44.997 101.381 1.00 34.14 315 THR C CA 1
ATOM 7142 C C . THR C 1 315 ? -76.211 45.325 101.247 1.00 34.22 315 THR C C 1
ATOM 7143 O O . THR C 1 315 ? -75.434 45.170 102.210 1.00 33.78 315 THR C O 1
ATOM 7147 N N . PHE C 1 316 ? -75.807 45.792 100.068 1.00 35.01 316 PHE C N 1
ATOM 7148 C CA . PHE C 1 316 ? -74.391 46.114 99.798 1.00 35.68 316 PHE C CA 1
ATOM 7149 C C . PHE C 1 316 ? -74.197 47.610 99.645 1.00 36.21 316 PHE C C 1
ATOM 7150 O O . PHE C 1 316 ? -73.528 48.047 98.693 1.00 36.57 316 PHE C O 1
ATOM 7158 N N . ARG C 1 317 ? -74.796 48.402 100.544 1.00 36.71 317 ARG C N 1
ATOM 7159 C CA . ARG C 1 317 ? -74.660 49.881 100.501 1.00 36.18 317 ARG C CA 1
ATOM 7160 C C . ARG C 1 317 ? -73.232 50.338 100.670 1.00 37.31 317 ARG C C 1
ATOM 7161 O O . ARG C 1 317 ? -72.729 51.124 99.880 1.00 37.50 317 ARG C O 1
ATOM 7169 N N . CYS C 1 318 ? -72.537 49.796 101.649 1.00 38.34 318 CYS C N 1
ATOM 7170 C CA . CYS C 1 318 ? -71.189 50.251 101.913 1.00 40.44 318 CYS C CA 1
ATOM 7171 C C . CYS C 1 318 ? -70.106 49.537 101.132 1.00 41.19 318 CYS C C 1
ATOM 7172 O O . CYS C 1 318 ? -68.932 49.775 101.382 1.00 40.54 318 CYS C O 1
ATOM 7175 N N . VAL C 1 319 ? -70.459 48.634 100.230 1.00 42.69 319 VAL C N 1
ATOM 7176 C CA . VAL C 1 319 ? -69.440 48.152 99.300 1.00 43.70 319 VAL C CA 1
ATOM 7177 C C . VAL C 1 319 ? -69.106 49.288 98.324 1.00 44.16 319 VAL C C 1
ATOM 7178 O O . VAL C 1 319 ? -69.901 50.235 98.166 1.00 43.81 319 VAL C O 1
ATOM 7182 N N . THR C 1 320 ? -67.965 49.208 97.648 1.00 44.81 320 THR C N 1
ATOM 7183 C CA . THR C 1 320 ? -67.611 50.292 96.714 1.00 46.10 320 THR C CA 1
ATOM 7184 C C . THR C 1 320 ? -68.122 50.071 95.276 1.00 46.32 320 THR C C 1
ATOM 7185 O O . THR C 1 320 ? -69.235 50.439 94.958 1.00 47.01 320 THR C O 1
ATOM 7189 N N . ASP C 1 321 ? -67.317 49.472 94.407 1.00 46.16 321 ASP C N 1
ATOM 7190 C CA . ASP C 1 321 ? -67.759 49.171 93.060 1.00 46.36 321 ASP C CA 1
ATOM 7191 C C . ASP C 1 321 ? -68.818 48.087 93.140 1.00 45.42 321 ASP C C 1
ATOM 7192 O O . ASP C 1 321 ? -69.193 47.650 94.204 1.00 44.83 321 ASP C O 1
ATOM 7197 N N . ARG C 1 322 ? -69.318 47.672 91.994 1.00 45.27 322 ARG C N 1
ATOM 7198 C CA . ARG C 1 322 ? -70.260 46.560 91.898 1.00 45.18 322 ARG C CA 1
ATOM 7199 C C . ARG C 1 322 ? -69.361 45.364 91.677 1.00 44.68 322 ARG C C 1
ATOM 7200 O O . ARG C 1 322 ? -69.581 44.271 92.191 1.00 43.99 322 ARG C O 1
ATOM 7208 N N . LEU C 1 323 ? -68.318 45.609 90.894 1.00 44.87 323 LEU C N 1
ATOM 7209 C CA . LEU C 1 323 ? -67.315 44.606 90.602 1.00 44.87 323 LEU C CA 1
ATOM 7210 C C . LEU C 1 323 ? -66.652 44.111 91.880 1.00 44.75 323 LEU C C 1
ATOM 7211 O O . LEU C 1 323 ? -65.820 43.238 91.823 1.00 44.77 323 LEU C O 1
ATOM 7216 N N . ALA C 1 324 ? -66.985 44.664 93.036 1.00 44.77 324 ALA C N 1
ATOM 7217 C CA . ALA C 1 324 ? -66.385 44.139 94.252 1.00 44.99 324 ALA C CA 1
ATOM 7218 C C . ALA C 1 324 ? -67.302 43.051 94.785 1.00 45.19 324 ALA C C 1
ATOM 7219 O O . ALA C 1 324 ? -67.068 42.507 95.870 1.00 45.06 324 ALA C O 1
ATOM 7221 N N . ILE C 1 325 ? -68.331 42.691 94.017 1.00 45.06 325 ILE C N 1
ATOM 7222 C CA . ILE C 1 325 ? -69.246 41.655 94.486 1.00 45.16 325 ILE C CA 1
ATOM 7223 C C . ILE C 1 325 ? -69.386 40.484 93.557 1.00 45.35 325 ILE C C 1
ATOM 7224 O O . ILE C 1 325 ? -70.291 40.425 92.722 1.00 45.11 325 ILE C O 1
ATOM 7229 N N . GLN C 1 326 ? -68.465 39.549 93.683 1.00 45.88 326 GLN C N 1
ATOM 7230 C CA . GLN C 1 326 ? -68.588 38.367 92.894 1.00 47.00 326 GLN C CA 1
ATOM 7231 C C . GLN C 1 326 ? -69.879 37.750 93.353 1.00 46.91 326 GLN C C 1
ATOM 7232 O O . GLN C 1 326 ? -69.995 37.254 94.469 1.00 46.35 326 GLN C O 1
ATOM 7238 N N . PHE C 1 327 ? -70.873 37.832 92.487 1.00 47.75 327 PHE C N 1
ATOM 7239 C CA . PHE C 1 327 ? -72.201 37.358 92.826 1.00 48.45 327 PHE C CA 1
ATOM 7240 C C . PHE C 1 327 ? -73.014 37.236 91.556 1.00 49.49 327 PHE C C 1
ATOM 7241 O O . PHE C 1 327 ? -74.119 36.709 91.583 1.00 50.22 327 PHE C O 1
ATOM 7249 N N . ALA D 1 25 ? -48.480 47.074 96.348 1.00 57.16 25 ALA D N 1
ATOM 7250 C CA . ALA D 1 25 ? -49.428 45.996 96.749 1.00 57.47 25 ALA D CA 1
ATOM 7251 C C . ALA D 1 25 ? -48.851 45.015 97.852 1.00 57.16 25 ALA D C 1
ATOM 7252 O O . ALA D 1 25 ? -47.833 44.362 97.650 1.00 58.12 25 ALA D O 1
ATOM 7254 N N . MET D 1 26 ? -49.446 44.957 99.042 1.00 56.24 26 MET D N 1
ATOM 7255 C CA . MET D 1 26 ? -49.088 43.875 99.944 1.00 54.84 26 MET D CA 1
ATOM 7256 C C . MET D 1 26 ? -49.492 42.526 99.263 1.00 52.87 26 MET D C 1
ATOM 7257 O O . MET D 1 26 ? -50.205 42.504 98.226 1.00 52.20 26 MET D O 1
ATOM 7262 N N . CYS D 1 27 ? -49.098 41.400 99.858 1.00 50.34 27 CYS D N 1
ATOM 7263 C CA . CYS D 1 27 ? -49.234 40.106 99.147 1.00 47.36 27 CYS D CA 1
ATOM 7264 C C . CYS D 1 27 ? -50.494 39.238 99.207 1.00 44.18 27 CYS D C 1
ATOM 7265 O O . CYS D 1 27 ? -51.397 39.406 100.031 1.00 42.82 27 CYS D O 1
ATOM 7268 N N . PRO D 1 28 ? -50.496 38.299 98.264 1.00 41.33 28 PRO D N 1
ATOM 7269 C CA . PRO D 1 28 ? -51.534 37.330 98.095 1.00 39.74 28 PRO D CA 1
ATOM 7270 C C . PRO D 1 28 ? -51.893 36.547 99.384 1.00 38.60 28 PRO D C 1
ATOM 7271 O O . PRO D 1 28 ? -51.051 36.393 100.233 1.00 38.54 28 PRO D O 1
ATOM 7275 N N . PHE D 1 29 ? -53.117 36.018 99.477 1.00 37.44 29 PHE D N 1
ATOM 7276 C CA . PHE D 1 29 ? -53.641 35.437 100.714 1.00 36.47 29 PHE D CA 1
ATOM 7277 C C . PHE D 1 29 ? -52.785 34.405 101.487 1.00 36.28 29 PHE D C 1
ATOM 7278 O O . PHE D 1 29 ? -52.332 34.646 102.635 1.00 37.21 29 PHE D O 1
ATOM 7286 N N . GLY D 1 30 ? -52.577 33.237 100.927 1.00 35.00 30 GLY D N 1
ATOM 7287 C CA . GLY D 1 30 ? -51.877 32.270 101.744 1.00 35.84 30 GLY D CA 1
ATOM 7288 C C . GLY D 1 30 ? -50.483 32.783 102.052 1.00 36.87 30 GLY D C 1
ATOM 7289 O O . GLY D 1 30 ? -49.931 32.483 103.117 1.00 36.42 30 GLY D O 1
ATOM 7290 N N . CYS D 1 31 ? -49.945 33.580 101.112 1.00 37.40 31 CYS D N 1
ATOM 7291 C CA . CYS D 1 31 ? -48.535 34.004 101.077 1.00 37.41 31 CYS D CA 1
ATOM 7292 C C . CYS D 1 31 ? -48.116 34.780 102.253 1.00 38.97 31 CYS D C 1
ATOM 7293 O O . CYS D 1 31 ? -48.938 35.459 102.881 1.00 40.72 31 CYS D O 1
ATOM 7296 N N . HIS D 1 32 ? -46.819 34.693 102.529 1.00 40.08 32 HIS D N 1
ATOM 7297 C CA . HIS D 1 32 ? -46.194 35.402 103.622 1.00 41.74 32 HIS D CA 1
ATOM 7298 C C . HIS D 1 32 ? -45.079 36.056 102.988 1.00 42.07 32 HIS D C 1
ATOM 7299 O O . HIS D 1 32 ? -44.434 35.471 102.157 1.00 42.17 32 HIS D O 1
ATOM 7306 N N . CYS D 1 33 ? -44.809 37.268 103.389 1.00 43.17 33 CYS D N 1
ATOM 7307 C CA . CYS D 1 33 ? -43.726 37.924 102.731 1.00 45.39 33 CYS D CA 1
ATOM 7308 C C . CYS D 1 33 ? -43.081 39.031 103.581 1.00 45.55 33 CYS D C 1
ATOM 7309 O O . CYS D 1 33 ? -43.708 39.641 104.419 1.00 45.14 33 CYS D O 1
ATOM 7312 N N . HIS D 1 34 ? -41.793 39.236 103.375 1.00 46.27 34 HIS D N 1
ATOM 7313 C CA . HIS D 1 34 ? -41.056 40.108 104.205 1.00 46.81 34 HIS D CA 1
ATOM 7314 C C . HIS D 1 34 ? -39.972 40.723 103.375 1.00 46.42 34 HIS D C 1
ATOM 7315 O O . HIS D 1 34 ? -39.199 39.993 102.742 1.00 46.85 34 HIS D O 1
ATOM 7322 N N . LEU D 1 35 ? -39.939 42.056 103.358 1.00 45.18 35 LEU D N 1
ATOM 7323 C CA . LEU D 1 35 ? -38.827 42.779 102.780 1.00 43.50 35 LEU D CA 1
ATOM 7324 C C . LEU D 1 35 ? -38.529 42.330 101.372 1.00 42.21 35 LEU D C 1
ATOM 7325 O O . LEU D 1 35 ? -37.464 41.780 101.107 1.00 41.16 35 LEU D O 1
ATOM 7330 N N . ARG D 1 36 ? -39.482 42.553 100.481 1.00 41.31 36 ARG D N 1
ATOM 7331 C CA . ARG D 1 36 ? -39.290 42.296 99.057 1.00 40.15 36 ARG D CA 1
ATOM 7332 C C . ARG D 1 36 ? -39.206 40.806 98.691 1.00 38.14 36 ARG D C 1
ATOM 7333 O O . ARG D 1 36 ? -38.954 40.470 97.531 1.00 36.85 36 ARG D O 1
ATOM 7341 N N . VAL D 1 37 ? -39.388 39.920 99.675 1.00 36.29 37 VAL D N 1
ATOM 7342 C CA . VAL D 1 37 ? -39.422 38.478 99.375 1.00 34.96 37 VAL D CA 1
ATOM 7343 C C . VAL D 1 37 ? -40.847 38.006 99.559 1.00 33.93 37 VAL D C 1
ATOM 7344 O O . VAL D 1 37 ? -41.466 38.287 100.573 1.00 34.05 37 VAL D O 1
ATOM 7348 N N . VAL D 1 38 ? -41.361 37.282 98.578 1.00 31.96 38 VAL D N 1
ATOM 7349 C CA . VAL D 1 38 ? -42.728 36.819 98.592 1.00 29.73 38 VAL D CA 1
ATOM 7350 C C . VAL D 1 38 ? -42.766 35.311 98.542 1.00 28.66 38 VAL D C 1
ATOM 7351 O O . VAL D 1 38 ? -42.421 34.682 97.535 1.00 28.57 38 VAL D O 1
ATOM 7355 N N . GLN D 1 39 ? -43.221 34.742 99.633 1.00 27.80 39 GLN D N 1
ATOM 7356 C CA . GLN D 1 39 ? -43.300 33.309 99.774 1.00 27.27 39 GLN D CA 1
ATOM 7357 C C . GLN D 1 39 ? -44.723 32.748 99.582 1.00 27.43 39 GLN D C 1
ATOM 7358 O O . GLN D 1 39 ? -45.575 32.848 100.453 1.00 27.87 39 GLN D O 1
ATOM 7364 N N . CYS D 1 40 ? -44.983 32.140 98.438 1.00 28.17 40 CYS D N 1
ATOM 7365 C CA . CYS D 1 40 ? -46.285 31.541 98.174 1.00 29.55 40 CYS D CA 1
ATOM 7366 C C . CYS D 1 40 ? -46.202 30.076 97.903 1.00 29.48 40 CYS D C 1
ATOM 7367 O O . CYS D 1 40 ? -46.470 29.679 96.779 1.00 29.44 40 CYS D O 1
ATOM 7370 N N . SER D 1 41 ? -45.878 29.253 98.881 1.00 29.38 41 SER D N 1
ATOM 7371 C CA . SER D 1 41 ? -45.645 27.881 98.541 1.00 29.71 41 SER D CA 1
ATOM 7372 C C . SER D 1 41 ? -46.638 26.921 99.118 1.00 30.50 41 SER D C 1
ATOM 7373 O O . SER D 1 41 ? -47.060 27.107 100.256 1.00 31.28 41 SER D O 1
ATOM 7376 N N . ASP D 1 42 ? -47.027 25.894 98.350 1.00 30.81 42 ASP D N 1
ATOM 7377 C CA . ASP D 1 42 ? -47.898 24.859 98.912 1.00 31.86 42 ASP D CA 1
ATOM 7378 C C . ASP D 1 42 ? -49.348 25.328 99.205 1.00 32.38 42 ASP D C 1
ATOM 7379 O O . ASP D 1 42 ? -50.107 24.676 99.947 1.00 33.11 42 ASP D O 1
ATOM 7384 N N . LEU D 1 43 ? -49.739 26.450 98.634 1.00 32.20 43 LEU D N 1
ATOM 7385 C CA . LEU D 1 43 ? -51.104 26.903 98.777 1.00 32.12 43 LEU D CA 1
ATOM 7386 C C . LEU D 1 43 ? -51.987 26.321 97.672 1.00 32.26 43 LEU D C 1
ATOM 7387 O O . LEU D 1 43 ? -53.228 26.401 97.770 1.00 32.63 43 LEU D O 1
ATOM 7392 N N . GLY D 1 44 ? -51.355 25.771 96.621 1.00 32.14 44 GLY D N 1
ATOM 7393 C CA . GLY D 1 44 ? -52.056 25.201 95.471 1.00 32.20 44 GLY D CA 1
ATOM 7394 C C . GLY D 1 44 ? -52.916 26.280 94.881 1.00 32.02 44 GLY D C 1
ATOM 7395 O O . GLY D 1 44 ? -54.114 26.256 95.012 1.00 33.16 44 GLY D O 1
ATOM 7396 N N . LEU D 1 45 ? -52.291 27.278 94.286 1.00 32.28 45 LEU D N 1
ATOM 7397 C CA . LEU D 1 45 ? -53.010 28.386 93.662 1.00 31.73 45 LEU D CA 1
ATOM 7398 C C . LEU D 1 45 ? -53.309 27.991 92.235 1.00 31.14 45 LEU D C 1
ATOM 7399 O O . LEU D 1 45 ? -52.540 27.327 91.574 1.00 30.29 45 LEU D O 1
ATOM 7404 N N . LYS D 1 46 ? -54.455 28.395 91.759 1.00 31.97 46 LYS D N 1
ATOM 7405 C CA . LYS D 1 46 ? -54.845 28.100 90.393 1.00 34.10 46 LYS D CA 1
ATOM 7406 C C . LYS D 1 46 ? -53.928 28.792 89.379 1.00 34.74 46 LYS D C 1
ATOM 7407 O O . LYS D 1 46 ? -53.633 28.216 88.314 1.00 35.61 46 LYS D O 1
ATOM 7413 N N . ALA D 1 47 ? -53.518 30.036 89.664 1.00 34.14 47 ALA D N 1
ATOM 7414 C CA . ALA D 1 47 ? -52.498 30.695 88.840 1.00 33.13 47 ALA D CA 1
ATOM 7415 C C . ALA D 1 47 ? -51.661 31.666 89.682 1.00 33.13 47 ALA D C 1
ATOM 7416 O O . ALA D 1 47 ? -51.853 31.725 90.881 1.00 33.12 47 ALA D O 1
ATOM 7418 N N . VAL D 1 48 ? -50.705 32.367 89.070 1.00 33.63 48 VAL D N 1
ATOM 7419 C CA . VAL D 1 48 ? -49.823 33.286 89.758 1.00 33.55 48 VAL D CA 1
ATOM 7420 C C . VAL D 1 48 ? -50.716 34.382 90.236 1.00 35.57 48 VAL D C 1
ATOM 7421 O O . VAL D 1 48 ? -51.505 34.898 89.468 1.00 34.58 48 VAL D O 1
ATOM 7425 N N . PRO D 1 49 ? -50.618 34.750 91.500 1.00 38.28 49 PRO D N 1
ATOM 7426 C CA . PRO D 1 49 ? -51.625 35.620 92.112 1.00 41.25 49 PRO D CA 1
ATOM 7427 C C . PRO D 1 49 ? -51.476 37.062 91.650 1.00 44.12 49 PRO D C 1
ATOM 7428 O O . PRO D 1 49 ? -50.352 37.461 91.345 1.00 45.17 49 PRO D O 1
ATOM 7432 N N . LYS D 1 50 ? -52.582 37.826 91.613 1.00 46.73 50 LYS D N 1
ATOM 7433 C CA . LYS D 1 50 ? -52.579 39.212 91.085 1.00 48.71 50 LYS D CA 1
ATOM 7434 C C . LYS D 1 50 ? -52.027 40.256 92.022 1.00 48.80 50 LYS D C 1
ATOM 7435 O O . LYS D 1 50 ? -51.659 41.325 91.579 1.00 48.61 50 LYS D O 1
ATOM 7441 N N . GLU D 1 51 ? -51.999 40.003 93.313 1.00 49.53 51 GLU D N 1
ATOM 7442 C CA . GLU D 1 51 ? -51.418 41.042 94.148 1.00 51.78 51 GLU D CA 1
ATOM 7443 C C . GLU D 1 51 ? -49.948 40.848 94.481 1.00 50.97 51 GLU D C 1
ATOM 7444 O O . GLU D 1 51 ? -49.634 40.251 95.488 1.00 50.79 51 GLU D O 1
ATOM 7450 N N . ILE D 1 52 ? -49.056 41.381 93.648 1.00 50.12 52 ILE D N 1
ATOM 7451 C CA . ILE D 1 52 ? -47.633 41.238 93.890 1.00 49.44 52 ILE D CA 1
ATOM 7452 C C . ILE D 1 52 ? -46.849 42.548 93.742 1.00 48.85 52 ILE D C 1
ATOM 7453 O O . ILE D 1 52 ? -46.641 43.035 92.628 1.00 48.69 52 ILE D O 1
ATOM 7458 N N . SER D 1 53 ? -46.395 43.104 94.863 1.00 47.93 53 SER D N 1
ATOM 7459 C CA . SER D 1 53 ? -45.697 44.390 94.865 1.00 47.15 53 SER D CA 1
ATOM 7460 C C . SER D 1 53 ? -44.567 44.373 93.890 1.00 47.37 53 SER D C 1
ATOM 7461 O O . SER D 1 53 ? -43.899 43.372 93.775 1.00 47.34 53 SER D O 1
ATOM 7464 N N . PRO D 1 54 ? -44.353 45.469 93.175 1.00 47.91 54 PRO D N 1
ATOM 7465 C CA . PRO D 1 54 ? -43.223 45.582 92.236 1.00 47.82 54 PRO D CA 1
ATOM 7466 C C . PRO D 1 54 ? -41.840 45.597 92.904 1.00 47.61 54 PRO D C 1
ATOM 7467 O O . PRO D 1 54 ? -40.868 45.130 92.293 1.00 47.84 54 PRO D O 1
ATOM 7471 N N . ASP D 1 55 ? -41.759 46.098 94.141 1.00 47.82 55 ASP D N 1
ATOM 7472 C CA . ASP D 1 55 ? -40.512 46.095 94.933 1.00 48.05 55 ASP D CA 1
ATOM 7473 C C . ASP D 1 55 ? -39.916 44.708 95.089 1.00 46.98 55 ASP D C 1
ATOM 7474 O O . ASP D 1 55 ? -38.782 44.579 95.506 1.00 47.08 55 ASP D O 1
ATOM 7479 N N . THR D 1 56 ? -40.714 43.686 94.789 1.00 45.02 56 THR D N 1
ATOM 7480 C CA . THR D 1 56 ? -40.376 42.283 94.946 1.00 41.91 56 THR D CA 1
ATOM 7481 C C . THR D 1 56 ? -39.214 41.750 94.126 1.00 39.86 56 THR D C 1
ATOM 7482 O O . THR D 1 56 ? -39.140 41.889 92.907 1.00 37.70 56 THR D O 1
ATOM 7486 N N . THR D 1 57 ? -38.335 41.094 94.868 1.00 38.86 57 THR D N 1
ATOM 7487 C CA . THR D 1 57 ? -37.111 40.502 94.367 1.00 38.51 57 THR D CA 1
ATOM 7488 C C . THR D 1 57 ? -37.064 38.956 94.265 1.00 37.31 57 THR D C 1
ATOM 7489 O O . THR D 1 57 ? -36.452 38.439 93.340 1.00 36.79 57 THR D O 1
ATOM 7493 N N . LEU D 1 58 ? -37.609 38.226 95.243 1.00 36.86 58 LEU D N 1
ATOM 7494 C CA . LEU D 1 58 ? -37.804 36.776 95.073 1.00 36.13 58 LEU D CA 1
ATOM 7495 C C . LEU D 1 58 ? -39.294 36.527 95.002 1.00 34.84 58 LEU D C 1
ATOM 7496 O O . LEU D 1 58 ? -40.061 37.158 95.738 1.00 34.65 58 LEU D O 1
ATOM 7501 N N . LEU D 1 59 ? -39.712 35.604 94.140 1.00 33.24 59 LEU D N 1
ATOM 7502 C CA . LEU D 1 59 ? -41.098 35.186 94.091 1.00 30.85 59 LEU D CA 1
ATOM 7503 C C . LEU D 1 59 ? -41.032 33.719 94.181 1.00 30.86 59 LEU D C 1
ATOM 7504 O O . LEU D 1 59 ? -40.781 33.078 93.127 1.00 30.68 59 LEU D O 1
ATOM 7509 N N . ASP D 1 60 ? -41.227 33.177 95.390 1.00 30.19 60 ASP D N 1
ATOM 7510 C CA . ASP D 1 60 ? -41.175 31.715 95.583 1.00 30.10 60 ASP D CA 1
ATOM 7511 C C . ASP D 1 60 ? -42.590 31.159 95.556 1.00 30.07 60 ASP D C 1
ATOM 7512 O O . ASP D 1 60 ? -43.337 31.321 96.488 1.00 30.43 60 ASP D O 1
ATOM 7517 N N . LEU D 1 61 ? -42.995 30.551 94.458 1.00 30.33 61 LEU D N 1
ATOM 7518 C CA . LEU D 1 61 ? -44.339 30.014 94.465 1.00 31.40 61 LEU D CA 1
ATOM 7519 C C . LEU D 1 61 ? -44.318 28.621 93.884 1.00 32.75 61 LEU D C 1
ATOM 7520 O O . LEU D 1 61 ? -44.641 28.390 92.696 1.00 32.27 61 LEU D O 1
ATOM 7525 N N . GLN D 1 62 ? -43.925 27.721 94.797 1.00 34.17 62 GLN D N 1
ATOM 7526 C CA . GLN D 1 62 ? -43.591 26.355 94.531 1.00 35.31 62 GLN D CA 1
ATOM 7527 C C . GLN D 1 62 ? -44.699 25.492 94.984 1.00 36.10 62 GLN D C 1
ATOM 7528 O O . GLN D 1 62 ? -45.346 25.759 96.005 1.00 36.28 62 GLN D O 1
ATOM 7534 N N . ASN D 1 63 ? -44.912 24.433 94.213 1.00 37.05 63 ASN D N 1
ATOM 7535 C CA . ASN D 1 63 ? -45.887 23.383 94.577 1.00 37.21 63 ASN D CA 1
ATOM 7536 C C . ASN D 1 63 ? -47.282 23.950 94.770 1.00 36.57 63 ASN D C 1
ATOM 7537 O O . ASN D 1 63 ? -47.853 23.896 95.882 1.00 35.71 63 ASN D O 1
ATOM 7542 N N . ASN D 1 64 ? -47.765 24.538 93.672 1.00 35.88 64 ASN D N 1
ATOM 7543 C CA . ASN D 1 64 ? -49.094 25.085 93.571 1.00 35.72 64 ASN D CA 1
ATOM 7544 C C . ASN D 1 64 ? -49.731 24.428 92.383 1.00 35.86 64 ASN D C 1
ATOM 7545 O O . ASN D 1 64 ? -49.297 23.348 91.987 1.00 36.82 64 ASN D O 1
ATOM 7550 N N . ASP D 1 65 ? -50.726 25.084 91.788 1.00 35.63 65 ASP D N 1
ATOM 7551 C CA . ASP D 1 65 ? -51.424 24.527 90.628 1.00 35.41 65 ASP D CA 1
ATOM 7552 C C . ASP D 1 65 ? -51.488 25.315 89.350 1.00 34.45 65 ASP D C 1
ATOM 7553 O O . ASP D 1 65 ? -52.370 25.096 88.548 1.00 33.71 65 ASP D O 1
ATOM 7558 N N . ILE D 1 66 ? -50.545 26.228 89.181 1.00 33.96 66 ILE D N 1
ATOM 7559 C CA . ILE D 1 66 ? -50.411 27.050 87.999 1.00 32.93 66 ILE D CA 1
ATOM 7560 C C . ILE D 1 66 ? -50.355 26.131 86.784 1.00 34.35 66 ILE D C 1
ATOM 7561 O O . ILE D 1 66 ? -49.741 25.057 86.855 1.00 34.21 66 ILE D O 1
ATOM 7566 N N . SER D 1 67 ? -51.037 26.501 85.695 1.00 35.72 67 SER D N 1
ATOM 7567 C CA . SER D 1 67 ? -51.086 25.627 84.495 1.00 37.53 67 SER D CA 1
ATOM 7568 C C . SER D 1 67 ? -50.476 26.290 83.298 1.00 38.76 67 SER D C 1
ATOM 7569 O O . SER D 1 67 ? -49.962 25.634 82.401 1.00 38.39 67 SER D O 1
ATOM 7572 N N . GLU D 1 68 ? -50.560 27.609 83.280 1.00 40.50 68 GLU D N 1
ATOM 7573 C CA . GLU D 1 68 ? -49.910 28.388 82.259 1.00 41.81 68 GLU D CA 1
ATOM 7574 C C . GLU D 1 68 ? -49.395 29.722 82.805 1.00 42.17 68 GLU D C 1
ATOM 7575 O O . GLU D 1 68 ? -49.614 30.102 83.969 1.00 41.74 68 GLU D O 1
ATOM 7581 N N . LEU D 1 69 ? -48.673 30.435 81.964 1.00 43.28 69 LEU D N 1
ATOM 7582 C CA . LEU D 1 69 ? -48.231 31.772 82.348 1.00 44.12 69 LEU D CA 1
ATOM 7583 C C . LEU D 1 69 ? -48.778 32.750 81.322 1.00 44.97 69 LEU D C 1
ATOM 7584 O O . LEU D 1 69 ? -48.589 32.583 80.125 1.00 44.06 69 LEU D O 1
ATOM 7589 N N . ARG D 1 70 ? -49.496 33.746 81.818 1.00 46.77 70 ARG D N 1
ATOM 7590 C CA . ARG D 1 70 ? -50.226 34.670 80.974 1.00 48.69 70 ARG D CA 1
ATOM 7591 C C . ARG D 1 70 ? -49.482 35.951 80.683 1.00 49.05 70 ARG D C 1
ATOM 7592 O O . ARG D 1 70 ? -48.637 36.367 81.465 1.00 48.98 70 ARG D O 1
ATOM 7600 N N . LYS D 1 71 ? -49.816 36.572 79.558 1.00 49.33 71 LYS D N 1
ATOM 7601 C CA . LYS D 1 71 ? -49.109 37.766 79.119 1.00 50.36 71 LYS D CA 1
ATOM 7602 C C . LYS D 1 71 ? -48.715 38.632 80.281 1.00 50.49 71 LYS D C 1
ATOM 7603 O O . LYS D 1 71 ? -47.534 38.939 80.505 1.00 50.96 71 LYS D O 1
ATOM 7609 N N . ASP D 1 72 ? -49.714 39.037 81.030 1.00 50.66 72 ASP D N 1
ATOM 7610 C CA . ASP D 1 72 ? -49.458 40.025 82.035 1.00 51.26 72 ASP D CA 1
ATOM 7611 C C . ASP D 1 72 ? -49.326 39.437 83.408 1.00 50.99 72 ASP D C 1
ATOM 7612 O O . ASP D 1 72 ? -49.452 40.157 84.399 1.00 51.39 72 ASP D O 1
ATOM 7617 N N . ASP D 1 73 ? -49.029 38.140 83.456 1.00 50.53 73 ASP D N 1
ATOM 7618 C CA . ASP D 1 73 ? -49.005 37.404 84.711 1.00 50.33 73 ASP D CA 1
ATOM 7619 C C . ASP D 1 73 ? -47.993 38.053 85.682 1.00 49.08 73 ASP D C 1
ATOM 7620 O O . ASP D 1 73 ? -48.260 38.215 86.904 1.00 47.55 73 ASP D O 1
ATOM 7625 N N . PHE D 1 74 ? -46.859 38.476 85.116 1.00 47.82 74 PHE D N 1
ATOM 7626 C CA . PHE D 1 74 ? -45.750 39.064 85.922 1.00 46.82 74 PHE D CA 1
ATOM 7627 C C . PHE D 1 74 ? -45.544 40.575 85.760 1.00 47.00 74 PHE D C 1
ATOM 7628 O O . PHE D 1 74 ? -44.547 41.109 86.240 1.00 46.09 74 PHE D O 1
ATOM 7636 N N . LYS D 1 75 ? -46.504 41.250 85.117 1.00 47.96 75 LYS D N 1
ATOM 7637 C CA . LYS D 1 75 ? -46.377 42.658 84.743 1.00 48.66 75 LYS D CA 1
ATOM 7638 C C . LYS D 1 75 ? -45.830 43.518 85.846 1.00 48.82 75 LYS D C 1
ATOM 7639 O O . LYS D 1 75 ? -46.273 43.449 86.965 1.00 49.34 75 LYS D O 1
ATOM 7645 N N . GLY D 1 76 ? -44.826 44.314 85.530 1.00 49.43 76 GLY D N 1
ATOM 7646 C CA . GLY D 1 76 ? -44.250 45.251 86.502 1.00 49.72 76 GLY D CA 1
ATOM 7647 C C . GLY D 1 76 ? -43.385 44.732 87.639 1.00 49.91 76 GLY D C 1
ATOM 7648 O O . GLY D 1 76 ? -43.247 45.389 88.657 1.00 49.66 76 GLY D O 1
ATOM 7649 N N . LEU D 1 77 ? -42.816 43.549 87.490 1.00 50.48 77 LEU D N 1
ATOM 7650 C CA . LEU D 1 77 ? -41.903 43.032 88.503 1.00 50.74 77 LEU D CA 1
ATOM 7651 C C . LEU D 1 77 ? -40.525 43.122 87.908 1.00 51.12 77 LEU D C 1
ATOM 7652 O O . LEU D 1 77 ? -39.822 42.126 87.742 1.00 51.70 77 LEU D O 1
ATOM 7657 N N . GLN D 1 78 ? -40.149 44.329 87.549 1.00 50.97 78 GLN D N 1
ATOM 7658 C CA . GLN D 1 78 ? -38.842 44.547 87.001 1.00 50.89 78 GLN D CA 1
ATOM 7659 C C . GLN D 1 78 ? -37.706 44.291 87.978 1.00 49.99 78 GLN D C 1
ATOM 7660 O O . GLN D 1 78 ? -36.572 44.154 87.582 1.00 50.23 78 GLN D O 1
ATOM 7666 N N . HIS D 1 79 ? -37.983 44.219 89.263 1.00 49.32 79 HIS D N 1
ATOM 7667 C CA . HIS D 1 79 ? -36.875 43.989 90.176 1.00 49.04 79 HIS D CA 1
ATOM 7668 C C . HIS D 1 79 ? -36.784 42.543 90.605 1.00 47.54 79 HIS D C 1
ATOM 7669 O O . HIS D 1 79 ? -35.937 42.178 91.436 1.00 48.15 79 HIS D O 1
ATOM 7676 N N . LEU D 1 80 ? -37.663 41.721 90.031 1.00 44.94 80 LEU D N 1
ATOM 7677 C CA . LEU D 1 80 ? -37.635 40.280 90.265 1.00 41.42 80 LEU D CA 1
ATOM 7678 C C . LEU D 1 80 ? -36.283 39.752 89.780 1.00 38.96 80 LEU D C 1
ATOM 7679 O O . LEU D 1 80 ? -35.912 39.873 88.603 1.00 38.38 80 LEU D O 1
ATOM 7684 N N . TYR D 1 81 ? -35.546 39.205 90.735 1.00 36.96 81 TYR D N 1
ATOM 7685 C CA . TYR D 1 81 ? -34.237 38.596 90.525 1.00 35.34 81 TYR D CA 1
ATOM 7686 C C . TYR D 1 81 ? -34.327 37.073 90.253 1.00 34.29 81 TYR D C 1
ATOM 7687 O O . TYR D 1 81 ? -33.877 36.601 89.192 1.00 33.78 81 TYR D O 1
ATOM 7696 N N . ALA D 1 82 ? -34.934 36.326 91.200 1.00 32.32 82 ALA D N 1
ATOM 7697 C CA . ALA D 1 82 ? -35.133 34.871 91.119 1.00 28.81 82 ALA D CA 1
ATOM 7698 C C . ALA D 1 82 ? -36.591 34.526 91.238 1.00 26.33 82 ALA D C 1
ATOM 7699 O O . ALA D 1 82 ? -37.239 34.919 92.174 1.00 24.79 82 ALA D O 1
ATOM 7701 N N . LEU D 1 83 ? -37.096 33.787 90.273 1.00 25.44 83 LEU D N 1
ATOM 7702 C CA . LEU D 1 83 ? -38.464 33.322 90.307 1.00 24.70 83 LEU D CA 1
ATOM 7703 C C . LEU D 1 83 ? -38.454 31.803 90.427 1.00 24.93 83 LEU D C 1
ATOM 7704 O O . LEU D 1 83 ? -37.832 31.123 89.574 1.00 24.91 83 LEU D O 1
ATOM 7709 N N . VAL D 1 84 ? -39.144 31.284 91.458 1.00 24.67 84 VAL D N 1
ATOM 7710 C CA . VAL D 1 84 ? -39.281 29.811 91.669 1.00 24.21 84 VAL D CA 1
ATOM 7711 C C . VAL D 1 84 ? -40.713 29.204 91.343 1.00 23.80 84 VAL D C 1
ATOM 7712 O O . VAL D 1 84 ? -41.724 29.415 92.095 1.00 23.48 84 VAL D O 1
ATOM 7716 N N . LEU D 1 85 ? -40.775 28.497 90.197 1.00 21.83 85 LEU D N 1
ATOM 7717 C CA . LEU D 1 85 ? -42.030 27.970 89.739 1.00 20.87 85 LEU D CA 1
ATOM 7718 C C . LEU D 1 85 ? -42.023 26.474 89.773 1.00 21.56 85 LEU D C 1
ATOM 7719 O O . LEU D 1 85 ? -42.896 25.886 89.148 1.00 21.32 85 LEU D O 1
ATOM 7724 N N . VAL D 1 86 ? -41.072 25.862 90.504 1.00 23.15 86 VAL D N 1
ATOM 7725 C CA . VAL D 1 86 ? -40.941 24.381 90.577 1.00 24.43 86 VAL D CA 1
ATOM 7726 C C . VAL D 1 86 ? -42.149 23.698 91.107 1.00 25.97 86 VAL D C 1
ATOM 7727 O O . VAL D 1 86 ? -42.930 24.279 91.848 1.00 26.51 86 VAL D O 1
ATOM 7731 N N . ASN D 1 87 ? -42.311 22.443 90.720 1.00 27.59 87 ASN D N 1
ATOM 7732 C CA . ASN D 1 87 ? -43.381 21.601 91.266 1.00 29.02 87 ASN D CA 1
ATOM 7733 C C . ASN D 1 87 ? -44.837 22.107 91.073 1.00 28.80 87 ASN D C 1
ATOM 7734 O O . ASN D 1 87 ? -45.667 22.119 91.998 1.00 27.93 87 ASN D O 1
ATOM 7739 N N . ASN D 1 88 ? -45.118 22.518 89.840 1.00 28.80 88 ASN D N 1
ATOM 7740 C CA . ASN D 1 88 ? -46.434 22.964 89.411 1.00 29.97 88 ASN D CA 1
ATOM 7741 C C . ASN D 1 88 ? -46.736 22.210 88.153 1.00 29.73 88 ASN D C 1
ATOM 7742 O O . ASN D 1 88 ? -45.964 21.380 87.764 1.00 29.66 88 ASN D O 1
ATOM 7747 N N . LYS D 1 89 ? -47.847 22.465 87.503 1.00 30.59 89 LYS D N 1
ATOM 7748 C CA . LYS D 1 89 ? -48.139 21.708 86.292 1.00 32.07 89 LYS D CA 1
ATOM 7749 C C . LYS D 1 89 ? -48.368 22.640 85.109 1.00 32.55 89 LYS D C 1
ATOM 7750 O O . LYS D 1 89 ? -49.427 22.673 84.490 1.00 32.61 89 LYS D O 1
ATOM 7756 N N . ILE D 1 90 ? -47.349 23.430 84.825 1.00 33.29 90 ILE D N 1
ATOM 7757 C CA . ILE D 1 90 ? -47.388 24.450 83.800 1.00 33.27 90 ILE D CA 1
ATOM 7758 C C . ILE D 1 90 ? -47.307 23.749 82.452 1.00 34.77 90 ILE D C 1
ATOM 7759 O O . ILE D 1 90 ? -46.621 22.736 82.340 1.00 35.79 90 ILE D O 1
ATOM 7764 N N . SER D 1 91 ? -48.007 24.239 81.433 1.00 35.47 91 SER D N 1
ATOM 7765 C CA . SER D 1 91 ? -47.954 23.560 80.142 1.00 37.20 91 SER D CA 1
ATOM 7766 C C . SER D 1 91 ? -48.122 24.488 78.975 1.00 38.99 91 SER D C 1
ATOM 7767 O O . SER D 1 91 ? -48.041 24.039 77.808 1.00 39.59 91 SER D O 1
ATOM 7770 N N . LYS D 1 92 ? -48.411 25.758 79.277 1.00 40.47 92 LYS D N 1
ATOM 7771 C CA . LYS D 1 92 ? -48.493 26.794 78.261 1.00 41.19 92 LYS D CA 1
ATOM 7772 C C . LYS D 1 92 ? -47.884 28.059 78.795 1.00 41.12 92 LYS D C 1
ATOM 7773 O O . LYS D 1 92 ? -48.278 28.510 79.872 1.00 40.20 92 LYS D O 1
ATOM 7779 N N . ILE D 1 93 ? -46.911 28.613 78.056 1.00 41.80 93 ILE D N 1
ATOM 7780 C CA . ILE D 1 93 ? -46.281 29.912 78.413 1.00 41.85 93 ILE D CA 1
ATOM 7781 C C . ILE D 1 93 ? -46.358 30.923 77.274 1.00 42.29 93 ILE D C 1
ATOM 7782 O O . ILE D 1 93 ? -45.655 30.819 76.286 1.00 40.96 93 ILE D O 1
ATOM 7787 N N . HIS D 1 94 ? -47.247 31.888 77.464 1.00 43.94 94 HIS D N 1
ATOM 7788 C CA . HIS D 1 94 ? -47.452 33.003 76.577 1.00 45.24 94 HIS D CA 1
ATOM 7789 C C . HIS D 1 94 ? -46.132 33.671 76.199 1.00 46.10 94 HIS D C 1
ATOM 7790 O O . HIS D 1 94 ? -45.215 33.789 76.990 1.00 45.75 94 HIS D O 1
ATOM 7797 N N . GLU D 1 95 ? -46.057 34.146 74.974 1.00 47.39 95 GLU D N 1
ATOM 7798 C CA . GLU D 1 95 ? -44.844 34.768 74.486 1.00 48.78 95 GLU D CA 1
ATOM 7799 C C . GLU D 1 95 ? -44.303 35.910 75.325 1.00 48.71 95 GLU D C 1
ATOM 7800 O O . GLU D 1 95 ? -43.165 35.878 75.742 1.00 48.55 95 GLU D O 1
ATOM 7806 N N . LYS D 1 96 ? -45.110 36.944 75.539 1.00 49.11 96 LYS D N 1
ATOM 7807 C CA . LYS D 1 96 ? -44.630 38.157 76.234 1.00 48.86 96 LYS D CA 1
ATOM 7808 C C . LYS D 1 96 ? -44.603 38.002 77.762 1.00 47.98 96 LYS D C 1
ATOM 7809 O O . LYS D 1 96 ? -44.490 39.004 78.525 1.00 47.50 96 LYS D O 1
ATOM 7815 N N . ALA D 1 97 ? -44.672 36.729 78.173 1.00 46.61 97 ALA D N 1
ATOM 7816 C CA . ALA D 1 97 ? -44.842 36.360 79.564 1.00 45.17 97 ALA D CA 1
ATOM 7817 C C . ALA D 1 97 ? -43.683 36.775 80.453 1.00 44.50 97 ALA D C 1
ATOM 7818 O O . ALA D 1 97 ? -43.902 37.329 81.545 1.00 44.81 97 ALA D O 1
ATOM 7820 N N . PHE D 1 98 ? -42.455 36.530 79.997 1.00 43.10 98 PHE D N 1
ATOM 7821 C CA . PHE D 1 98 ? -41.287 36.868 80.820 1.00 41.91 98 PHE D CA 1
ATOM 7822 C C . PHE D 1 98 ? -40.788 38.268 80.559 1.00 41.95 98 PHE D C 1
ATOM 7823 O O . PHE D 1 98 ? -39.993 38.785 81.346 1.00 41.25 98 PHE D O 1
ATOM 7831 N N . SER D 1 99 ? -41.291 38.884 79.485 1.00 42.42 99 SER D N 1
ATOM 7832 C CA . SER D 1 99 ? -40.839 40.221 79.014 1.00 42.99 99 SER D CA 1
ATOM 7833 C C . SER D 1 99 ? -40.757 41.390 80.017 1.00 42.75 99 SER D C 1
ATOM 7834 O O . SER D 1 99 ? -39.918 42.271 79.884 1.00 41.96 99 SER D O 1
ATOM 7837 N N . PRO D 1 100 ? -41.671 41.448 80.968 1.00 43.14 100 PRO D N 1
ATOM 7838 C CA . PRO D 1 100 ? -41.560 42.431 82.063 1.00 43.43 100 PRO D CA 1
ATOM 7839 C C . PRO D 1 100 ? -40.375 42.223 83.038 1.00 43.15 100 PRO D C 1
ATOM 7840 O O . PRO D 1 100 ? -40.157 43.060 83.922 1.00 42.85 100 PRO D O 1
ATOM 7844 N N . LEU D 1 101 ? -39.632 41.122 82.877 1.00 43.05 101 LEU D N 1
ATOM 7845 C CA . LEU D 1 101 ? -38.606 40.701 83.855 1.00 43.57 101 LEU D CA 1
ATOM 7846 C C . LEU D 1 101 ? -37.162 41.098 83.589 1.00 44.82 101 LEU D C 1
ATOM 7847 O O . LEU D 1 101 ? -36.275 40.241 83.731 1.00 44.13 101 LEU D O 1
ATOM 7852 N N . ARG D 1 102 ? -36.930 42.382 83.277 1.00 46.20 102 ARG D N 1
ATOM 7853 C CA . ARG D 1 102 ? -35.605 42.905 82.887 1.00 47.53 102 ARG D CA 1
ATOM 7854 C C . ARG D 1 102 ? -34.324 42.585 83.768 1.00 46.77 102 ARG D C 1
ATOM 7855 O O . ARG D 1 102 ? -33.177 42.662 83.266 1.00 46.86 102 ARG D O 1
ATOM 7863 N N . LYS D 1 103 ? -34.481 42.250 85.052 1.00 45.17 103 LYS D N 1
ATOM 7864 C CA . LYS D 1 103 ? -33.302 41.886 85.871 1.00 44.48 103 LYS D CA 1
ATOM 7865 C C . LYS D 1 103 ? -33.327 40.437 86.429 1.00 42.88 103 LYS D C 1
ATOM 7866 O O . LYS D 1 103 ? -32.404 40.025 87.168 1.00 42.97 103 LYS D O 1
ATOM 7872 N N . LEU D 1 104 ? -34.378 39.688 86.081 1.00 40.20 104 LEU D N 1
ATOM 7873 C CA . LEU D 1 104 ? -34.522 38.292 86.448 1.00 38.42 104 LEU D CA 1
ATOM 7874 C C . LEU D 1 104 ? -33.281 37.423 86.091 1.00 37.97 104 LEU D C 1
ATOM 7875 O O . LEU D 1 104 ? -32.994 37.173 84.918 1.00 38.00 104 LEU D O 1
ATOM 7880 N N . GLN D 1 105 ? -32.545 36.958 87.103 1.00 36.87 105 GLN D N 1
ATOM 7881 C CA . GLN D 1 105 ? -31.352 36.095 86.886 1.00 34.76 105 GLN D CA 1
ATOM 7882 C C . GLN D 1 105 ? -31.584 34.582 87.089 1.00 33.79 105 GLN D C 1
ATOM 7883 O O . GLN D 1 105 ? -30.897 33.777 86.455 1.00 34.06 105 GLN D O 1
ATOM 7889 N N . LYS D 1 106 ? -32.491 34.193 87.995 1.00 31.98 106 LYS D N 1
ATOM 7890 C CA . LYS D 1 106 ? -32.763 32.774 88.256 1.00 29.45 106 LYS D CA 1
ATOM 7891 C C . LYS D 1 106 ? -34.207 32.354 87.905 1.00 27.93 106 LYS D C 1
ATOM 7892 O O . LYS D 1 106 ? -35.174 32.953 88.365 1.00 28.52 106 LYS D O 1
ATOM 7898 N N . LEU D 1 107 ? -34.364 31.314 87.112 1.00 25.93 107 LEU D N 1
ATOM 7899 C CA . LEU D 1 107 ? -35.671 30.901 86.722 1.00 23.87 107 LEU D CA 1
ATOM 7900 C C . LEU D 1 107 ? -35.717 29.423 86.884 1.00 23.44 107 LEU D C 1
ATOM 7901 O O . LEU D 1 107 ? -35.304 28.698 85.980 1.00 21.42 107 LEU D O 1
ATOM 7906 N N . TYR D 1 108 ? -36.209 28.969 88.040 1.00 24.32 108 TYR D N 1
ATOM 7907 C CA . TYR D 1 108 ? -36.409 27.507 88.344 1.00 24.40 108 TYR D CA 1
ATOM 7908 C C . TYR D 1 108 ? -37.864 27.059 88.024 1.00 23.94 108 TYR D C 1
ATOM 7909 O O . TYR D 1 108 ? -38.818 27.482 88.749 1.00 24.98 108 TYR D O 1
ATOM 7918 N N . ILE D 1 109 ? -38.024 26.279 86.933 1.00 22.01 109 ILE D N 1
ATOM 7919 C CA . ILE D 1 109 ? -39.306 25.710 86.536 1.00 20.43 109 ILE D CA 1
ATOM 7920 C C . ILE D 1 109 ? -39.155 24.277 86.295 1.00 20.31 109 ILE D C 1
ATOM 7921 O O . ILE D 1 109 ? -39.532 23.790 85.228 1.00 17.92 109 ILE D O 1
ATOM 7926 N N . SER D 1 110 ? -38.580 23.610 87.297 1.00 22.26 110 SER D N 1
ATOM 7927 C CA . SER D 1 110 ? -38.457 22.113 87.316 1.00 25.37 110 SER D CA 1
ATOM 7928 C C . SER D 1 110 ? -39.776 21.412 87.744 1.00 26.70 110 SER D C 1
ATOM 7929 O O . SER D 1 110 ? -40.652 22.022 88.407 1.00 27.36 110 SER D O 1
ATOM 7932 N N . LYS D 1 111 ? -39.917 20.141 87.368 1.00 27.28 111 LYS D N 1
ATOM 7933 C CA . LYS D 1 111 ? -41.116 19.406 87.719 1.00 26.91 111 LYS D CA 1
ATOM 7934 C C . LYS D 1 111 ? -42.335 20.114 87.239 1.00 25.53 111 LYS D C 1
ATOM 7935 O O . LYS D 1 111 ? -43.123 20.585 88.026 1.00 25.89 111 LYS D O 1
ATOM 7941 N N . ASN D 1 112 ? -42.445 20.231 85.936 1.00 24.63 112 ASN D N 1
ATOM 7942 C CA . ASN D 1 112 ? -43.595 20.847 85.339 1.00 26.26 112 ASN D CA 1
ATOM 7943 C C . ASN D 1 112 ? -43.943 20.125 84.073 1.00 27.61 112 ASN D C 1
ATOM 7944 O O . ASN D 1 112 ? -43.233 19.234 83.654 1.00 28.00 112 ASN D O 1
ATOM 7949 N N . HIS D 1 113 ? -45.053 20.508 83.466 1.00 30.02 113 HIS D N 1
ATOM 7950 C CA . HIS D 1 113 ? -45.541 19.793 82.322 1.00 33.41 113 HIS D CA 1
ATOM 7951 C C . HIS D 1 113 ? -45.047 20.473 81.068 1.00 34.67 113 HIS D C 1
ATOM 7952 O O . HIS D 1 113 ? -45.588 20.213 79.999 1.00 35.72 113 HIS D O 1
ATOM 7959 N N . LEU D 1 114 ? -44.046 21.350 81.187 1.00 35.13 114 LEU D N 1
ATOM 7960 C CA . LEU D 1 114 ? -43.478 22.031 80.017 1.00 35.21 114 LEU D CA 1
ATOM 7961 C C . LEU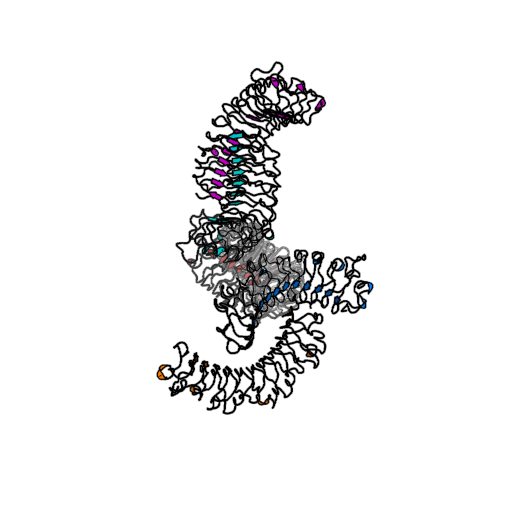 D 1 114 ? -43.254 21.081 78.809 1.00 35.92 114 LEU D C 1
ATOM 7962 O O . LEU D 1 114 ? -42.882 19.906 79.004 1.00 36.14 114 LEU D O 1
ATOM 7967 N N . VAL D 1 115 ? -43.527 21.558 77.572 1.00 36.83 115 VAL D N 1
ATOM 7968 C CA . VAL D 1 115 ? -43.364 20.717 76.336 1.00 37.97 115 VAL D CA 1
ATOM 7969 C C . VAL D 1 115 ? -42.414 21.322 75.293 1.00 39.10 115 VAL D C 1
ATOM 7970 O O . VAL D 1 115 ? -42.382 20.848 74.175 1.00 39.19 115 VAL D O 1
ATOM 7974 N N . GLU D 1 116 ? -41.617 22.322 75.691 1.00 40.03 116 GLU D N 1
ATOM 7975 C CA . GLU D 1 116 ? -40.695 23.037 74.815 1.00 40.92 116 GLU D CA 1
ATOM 7976 C C . GLU D 1 116 ? -39.956 24.038 75.714 1.00 40.87 116 GLU D C 1
ATOM 7977 O O . GLU D 1 116 ? -40.570 24.609 76.619 1.00 41.35 116 GLU D O 1
ATOM 7983 N N . ILE D 1 117 ? -38.653 24.238 75.506 1.00 40.83 117 ILE D N 1
ATOM 7984 C CA . ILE D 1 117 ? -37.950 25.326 76.195 1.00 40.19 117 ILE D CA 1
ATOM 7985 C C . ILE D 1 117 ? -38.595 26.676 75.935 1.00 40.03 117 ILE D C 1
ATOM 7986 O O . ILE D 1 117 ? -38.688 27.143 74.790 1.00 39.05 117 ILE D O 1
ATOM 7991 N N . PRO D 1 118 ? -38.986 27.340 77.001 1.00 40.11 118 PRO D N 1
ATOM 7992 C CA . PRO D 1 118 ? -39.602 28.631 76.877 1.00 41.17 118 PRO D CA 1
ATOM 7993 C C . PRO D 1 118 ? -38.700 29.593 76.082 1.00 42.34 118 PRO D C 1
ATOM 7994 O O . PRO D 1 118 ? -37.474 29.523 76.161 1.00 41.83 118 PRO D O 1
ATOM 7998 N N . PRO D 1 119 ? -39.308 30.459 75.282 1.00 42.63 119 PRO D N 1
ATOM 7999 C CA . PRO D 1 119 ? -38.560 31.401 74.532 1.00 42.21 119 PRO D CA 1
ATOM 8000 C C . PRO D 1 119 ? -38.602 32.760 75.210 1.00 41.57 119 PRO D C 1
ATOM 8001 O O . PRO D 1 119 ? -39.339 32.973 76.169 1.00 40.59 119 PRO D O 1
ATOM 8005 N N . ASN D 1 120 ? -37.755 33.647 74.720 1.00 41.70 120 ASN D N 1
ATOM 8006 C CA . ASN D 1 120 ? -37.680 35.046 75.133 1.00 41.95 120 ASN D CA 1
ATOM 8007 C C . ASN D 1 120 ? -37.401 35.231 76.590 1.00 41.57 120 ASN D C 1
ATOM 8008 O O . ASN D 1 120 ? -37.905 36.189 77.187 1.00 42.30 120 ASN D O 1
ATOM 8013 N N . LEU D 1 121 ? -36.607 34.321 77.161 1.00 40.50 121 LEU D N 1
ATOM 8014 C CA . LEU D 1 121 ? -36.209 34.402 78.584 1.00 39.15 121 LEU D CA 1
ATOM 8015 C C . LEU D 1 121 ? -35.359 35.652 78.752 1.00 38.36 121 LEU D C 1
ATOM 8016 O O . LEU D 1 121 ? -34.675 36.072 77.828 1.00 38.16 121 LEU D O 1
ATOM 8021 N N . PRO D 1 122 ? -35.442 36.256 79.918 1.00 38.21 122 PRO D N 1
ATOM 8022 C CA . PRO D 1 122 ? -34.688 37.472 80.233 1.00 39.01 122 PRO D CA 1
ATOM 8023 C C . PRO D 1 122 ? -33.190 37.396 79.925 1.00 39.09 122 PRO D C 1
ATOM 8024 O O . PRO D 1 122 ? -32.521 36.471 80.390 1.00 39.81 122 PRO D O 1
ATOM 8028 N N . SER D 1 123 ? -32.658 38.362 79.176 1.00 38.71 123 SER D N 1
ATOM 8029 C CA . SER D 1 123 ? -31.244 38.307 78.849 1.00 38.42 123 SER D CA 1
ATOM 8030 C C . SER D 1 123 ? -30.408 38.253 80.107 1.00 38.10 123 SER D C 1
ATOM 8031 O O . SER D 1 123 ? -29.336 37.656 80.135 1.00 39.00 123 SER D O 1
ATOM 8034 N N . SER D 1 124 ? -30.932 38.852 81.155 1.00 37.32 124 SER D N 1
ATOM 8035 C CA . SER D 1 124 ? -30.259 38.923 82.425 1.00 37.35 124 SER D CA 1
ATOM 8036 C C . SER D 1 124 ? -29.957 37.552 83.031 1.00 36.53 124 SER D C 1
ATOM 8037 O O . SER D 1 124 ? -28.962 37.384 83.721 1.00 37.17 124 SER D O 1
ATOM 8040 N N . LEU D 1 125 ? -30.828 36.590 82.755 1.00 35.42 125 LEU D N 1
ATOM 8041 C CA . LEU D 1 125 ? -30.796 35.230 83.315 1.00 33.82 125 LEU D CA 1
ATOM 8042 C C . LEU D 1 125 ? -29.461 34.552 83.309 1.00 32.03 125 LEU D C 1
ATOM 8043 O O . LEU D 1 125 ? -28.855 34.414 82.278 1.00 30.47 125 LEU D O 1
ATOM 8048 N N . VAL D 1 126 ? -29.043 34.099 84.479 1.00 31.33 126 VAL D N 1
ATOM 8049 C CA . VAL D 1 126 ? -27.805 33.372 84.628 1.00 31.99 126 VAL D CA 1
ATOM 8050 C C . VAL D 1 126 ? -27.990 31.850 84.903 1.00 33.04 126 VAL D C 1
ATOM 8051 O O . VAL D 1 126 ? -27.201 31.020 84.405 1.00 33.87 126 VAL D O 1
ATOM 8055 N N . GLU D 1 127 ? -28.975 31.463 85.701 1.00 32.42 127 GLU D N 1
ATOM 8056 C CA . GLU D 1 127 ? -29.090 30.071 86.014 1.00 31.38 127 GLU D CA 1
ATOM 8057 C C . GLU D 1 127 ? -30.459 29.626 85.531 1.00 30.01 127 GLU D C 1
ATOM 8058 O O . GLU D 1 127 ? -31.361 30.386 85.737 1.00 31.96 127 GLU D O 1
ATOM 8064 N N . LEU D 1 128 ? -30.646 28.479 84.863 1.00 27.31 128 LEU D N 1
ATOM 8065 C CA . LEU D 1 128 ? -31.993 28.056 84.396 1.00 25.53 128 LEU D CA 1
ATOM 8066 C C . LEU D 1 128 ? -32.274 26.579 84.788 1.00 25.82 128 LEU D C 1
ATOM 8067 O O . LEU D 1 128 ? -31.719 25.636 84.189 1.00 25.79 128 LEU D O 1
ATOM 8072 N N . ARG D 1 129 ? -33.126 26.343 85.777 1.00 25.38 129 ARG D N 1
ATOM 8073 C CA . ARG D 1 129 ? -33.466 24.949 86.101 1.00 24.98 129 ARG D CA 1
ATOM 8074 C C . ARG D 1 129 ? -34.698 24.452 85.368 1.00 25.37 129 ARG D C 1
ATOM 8075 O O . ARG D 1 129 ? -35.772 25.017 85.558 1.00 27.33 129 ARG D O 1
ATOM 8083 N N . ILE D 1 130 ? -34.602 23.410 84.551 1.00 24.84 130 ILE D N 1
ATOM 8084 C CA . ILE D 1 130 ? -35.806 23.011 83.810 1.00 25.25 130 ILE D CA 1
ATOM 8085 C C . ILE D 1 130 ? -35.983 21.502 83.767 1.00 25.70 130 ILE D C 1
ATOM 8086 O O . ILE D 1 130 ? -36.326 20.898 82.710 1.00 24.85 130 ILE D O 1
ATOM 8091 N N . HIS D 1 131 ? -35.768 20.928 84.957 1.00 26.38 131 HIS D N 1
ATOM 8092 C CA . HIS D 1 131 ? -35.782 19.477 85.194 1.00 28.82 131 HIS D CA 1
ATOM 8093 C C . HIS D 1 131 ? -37.181 18.868 85.245 1.00 30.41 131 HIS D C 1
ATOM 8094 O O . HIS D 1 131 ? -38.166 19.574 85.473 1.00 30.90 131 HIS D O 1
ATOM 8101 N N . ASP D 1 132 ? -37.267 17.553 85.054 1.00 31.29 132 ASP D N 1
ATOM 8102 C CA . ASP D 1 132 ? -38.548 16.812 85.171 1.00 31.70 132 ASP D CA 1
ATOM 8103 C C . ASP D 1 132 ? -39.639 17.312 84.319 1.00 31.31 132 ASP D C 1
ATOM 8104 O O . ASP D 1 132 ? -40.759 17.364 84.789 1.00 30.96 132 ASP D O 1
ATOM 8109 N N . ASN D 1 133 ? -39.346 17.719 83.097 1.00 31.34 133 ASN D N 1
ATOM 8110 C CA . ASN D 1 133 ? -40.404 18.245 82.298 1.00 31.92 133 ASN D CA 1
ATOM 8111 C C . ASN D 1 133 ? -40.794 17.263 81.254 1.00 32.42 133 ASN D C 1
ATOM 8112 O O . ASN D 1 133 ? -40.601 16.076 81.447 1.00 32.41 133 ASN D O 1
ATOM 8117 N N . ARG D 1 134 ? -41.383 17.743 80.167 1.00 34.39 134 ARG D N 1
ATOM 8118 C CA . ARG D 1 134 ? -41.785 16.881 79.038 1.00 37.31 134 ARG D CA 1
ATOM 8119 C C . ARG D 1 134 ? -41.242 17.304 77.667 1.00 38.18 134 ARG D C 1
ATOM 8120 O O . ARG D 1 134 ? -41.853 16.942 76.665 1.00 39.26 134 ARG D O 1
ATOM 8128 N N . ILE D 1 135 ? -40.133 18.058 77.627 1.00 38.58 135 ILE D N 1
ATOM 8129 C CA . ILE D 1 135 ? -39.575 18.642 76.400 1.00 38.58 135 ILE D CA 1
ATOM 8130 C C . ILE D 1 135 ? -38.952 17.585 75.518 1.00 39.10 135 ILE D C 1
ATOM 8131 O O . ILE D 1 135 ? -38.000 16.916 75.897 1.00 38.63 135 ILE D O 1
ATOM 8136 N N . ARG D 1 136 ? -39.487 17.455 74.315 1.00 40.79 136 ARG D N 1
ATOM 8137 C CA . ARG D 1 136 ? -39.029 16.404 73.440 1.00 43.50 136 ARG D CA 1
ATOM 8138 C C . ARG D 1 136 ? -37.958 16.804 72.417 1.00 44.11 136 ARG D C 1
ATOM 8139 O O . ARG D 1 136 ? -37.094 15.990 72.047 1.00 43.67 136 ARG D O 1
ATOM 8147 N N . LYS D 1 137 ? -37.997 18.057 71.987 1.00 44.32 137 LYS D N 1
ATOM 8148 C CA . LYS D 1 137 ? -36.959 18.575 71.113 1.00 44.28 137 LYS D CA 1
ATOM 8149 C C . LYS D 1 137 ? -36.510 19.996 71.489 1.00 44.40 137 LYS D C 1
ATOM 8150 O O . LYS D 1 137 ? -37.299 20.843 71.933 1.00 44.60 137 LYS D O 1
ATOM 8156 N N . VAL D 1 138 ? -35.224 20.254 71.333 1.00 44.39 138 VAL D N 1
ATOM 8157 C CA . VAL D 1 138 ? -34.752 21.584 71.579 1.00 44.29 138 VAL D CA 1
ATOM 8158 C C . VAL D 1 138 ? -34.238 22.157 70.279 1.00 44.41 138 VAL D C 1
ATOM 8159 O O . VAL D 1 138 ? -33.259 21.670 69.745 1.00 43.53 138 VAL D O 1
ATOM 8163 N N . PRO D 1 139 ? -34.911 23.194 69.792 1.00 45.52 139 PRO D N 1
ATOM 8164 C CA . PRO D 1 139 ? -34.649 23.770 68.485 1.00 47.02 139 PRO D CA 1
ATOM 8165 C C . PRO D 1 139 ? -33.403 24.611 68.448 1.00 48.29 139 PRO D C 1
ATOM 8166 O O . PRO D 1 139 ? -32.583 24.543 69.354 1.00 47.94 139 PRO D O 1
ATOM 8170 N N . LYS D 1 140 ? -33.274 25.412 67.400 1.00 49.58 140 LYS D N 1
ATOM 8171 C CA . LYS D 1 140 ? -32.073 26.178 67.210 1.00 50.93 140 LYS D CA 1
ATOM 8172 C C . LYS D 1 140 ? -32.057 27.490 67.990 1.00 51.74 140 LYS D C 1
ATOM 8173 O O . LYS D 1 140 ? -31.439 27.548 69.065 1.00 52.37 140 LYS D O 1
ATOM 8179 N N . GLY D 1 141 ? -32.737 28.529 67.494 1.00 51.98 141 GLY D N 1
ATOM 8180 C CA . GLY D 1 141 ? -32.621 29.863 68.115 1.00 53.00 141 GLY D CA 1
ATOM 8181 C C . GLY D 1 141 ? -33.136 30.049 69.543 1.00 53.35 141 GLY D C 1
ATOM 8182 O O . GLY D 1 141 ? -33.350 31.196 70.007 1.00 53.99 141 GLY D O 1
ATOM 8183 N N . VAL D 1 142 ? -33.305 28.928 70.249 1.00 53.24 142 VAL D N 1
ATOM 8184 C CA . VAL D 1 142 ? -33.932 28.921 71.570 1.00 52.27 142 VAL D CA 1
ATOM 8185 C C . VAL D 1 142 ? -33.180 29.724 72.632 1.00 51.72 142 VAL D C 1
ATOM 8186 O O . VAL D 1 142 ? -33.810 30.498 73.372 1.00 50.81 142 VAL D O 1
ATOM 8190 N N . PHE D 1 143 ? -31.857 29.533 72.701 1.00 51.35 143 PHE D N 1
ATOM 8191 C CA . PHE D 1 143 ? -31.019 30.258 73.653 1.00 51.47 143 PHE D CA 1
ATOM 8192 C C . PHE D 1 143 ? -30.271 31.369 73.001 1.00 52.02 143 PHE D C 1
ATOM 8193 O O . PHE D 1 143 ? -29.392 31.945 73.620 1.00 52.29 143 PHE D O 1
ATOM 8201 N N . SER D 1 144 ? -30.611 31.651 71.750 1.00 52.57 144 SER D N 1
ATOM 8202 C CA . SER D 1 144 ? -29.966 32.687 70.978 1.00 53.21 144 SER D CA 1
ATOM 8203 C C . SER D 1 144 ? -29.788 33.998 71.782 1.00 53.12 144 SER D C 1
ATOM 8204 O O . SER D 1 144 ? -28.688 34.576 71.799 1.00 52.62 144 SER D O 1
ATOM 8207 N N . GLY D 1 145 ? -30.848 34.435 72.469 1.00 53.00 145 GLY D N 1
ATOM 8208 C CA . GLY D 1 145 ? -30.818 35.677 73.252 1.00 53.06 145 GLY D CA 1
ATOM 8209 C C . GLY D 1 145 ? -29.797 35.781 74.397 1.00 52.95 145 GLY D C 1
ATOM 8210 O O . GLY D 1 145 ? -28.880 36.623 74.381 1.00 52.96 145 GLY D O 1
ATOM 8211 N N . LEU D 1 146 ? -29.953 34.923 75.400 1.00 52.52 146 LEU D N 1
ATOM 8212 C CA . LEU D 1 146 ? -29.121 34.958 76.615 1.00 52.47 146 LEU D CA 1
ATOM 8213 C C . LEU D 1 146 ? -27.642 35.093 76.357 1.00 52.62 146 LEU D C 1
ATOM 8214 O O . LEU D 1 146 ? -27.102 34.478 75.430 1.00 53.34 146 LEU D O 1
ATOM 8219 N N . ARG D 1 147 ? -26.973 35.877 77.199 1.00 52.13 147 ARG D N 1
ATOM 8220 C CA . ARG D 1 147 ? -25.524 36.051 77.077 1.00 51.88 147 ARG D CA 1
ATOM 8221 C C . ARG D 1 147 ? -24.884 36.032 78.412 1.00 50.61 147 ARG D C 1
ATOM 8222 O O . ARG D 1 147 ? -23.780 36.496 78.592 1.00 50.26 147 ARG D O 1
ATOM 8230 N N . ASN D 1 148 ? -25.610 35.515 79.375 1.00 49.36 148 ASN D N 1
ATOM 8231 C CA . ASN D 1 148 ? -25.060 35.401 80.699 1.00 48.20 148 ASN D CA 1
ATOM 8232 C C . ASN D 1 148 ? -25.341 34.028 81.260 1.00 46.78 148 ASN D C 1
ATOM 8233 O O . ASN D 1 148 ? -25.050 33.789 82.416 1.00 46.75 148 ASN D O 1
ATOM 8238 N N . MET D 1 149 ? -25.901 33.121 80.456 1.00 45.02 149 MET D N 1
ATOM 8239 C CA . MET D 1 149 ? -26.166 31.778 80.955 1.00 42.99 149 MET D CA 1
ATOM 8240 C C . MET D 1 149 ? -24.906 31.186 81.537 1.00 41.55 149 MET D C 1
ATOM 8241 O O . MET D 1 149 ? -23.831 31.766 81.457 1.00 42.10 149 MET D O 1
ATOM 8246 N N . ASN D 1 150 ? -25.030 30.047 82.173 1.00 39.28 150 ASN D N 1
ATOM 8247 C CA . ASN D 1 150 ? -23.842 29.373 82.649 1.00 37.55 150 ASN D CA 1
ATOM 8248 C C . ASN D 1 150 ? -24.251 28.166 83.444 1.00 35.50 150 ASN D C 1
ATOM 8249 O O . ASN D 1 150 ? -23.403 27.399 83.891 1.00 36.49 150 ASN D O 1
ATOM 8254 N N . CYS D 1 151 ? -25.559 27.982 83.589 1.00 31.75 151 CYS D N 1
ATOM 8255 C CA . CYS D 1 151 ? -26.056 26.884 84.381 1.00 26.89 151 CYS D CA 1
ATOM 8256 C C . CYS D 1 151 ? -27.355 26.451 83.765 1.00 24.46 151 CYS D C 1
ATOM 8257 O O . CYS D 1 151 ? -28.262 27.236 83.632 1.00 24.87 151 CYS D O 1
ATOM 8260 N N . ILE D 1 152 ? -27.421 25.213 83.322 1.00 22.53 152 ILE D N 1
ATOM 8261 C CA . ILE D 1 152 ? -28.622 24.748 82.656 1.00 21.09 152 ILE D CA 1
ATOM 8262 C C . ILE D 1 152 ? -28.902 23.307 83.006 1.00 22.11 152 ILE D C 1
ATOM 8263 O O . ILE D 1 152 ? -28.122 22.400 82.627 1.00 22.14 152 ILE D O 1
ATOM 8268 N N . GLU D 1 153 ? -30.017 23.110 83.731 1.00 21.35 153 GLU D N 1
ATOM 8269 C CA . GLU D 1 153 ? -30.494 21.790 84.106 1.00 19.83 153 GLU D CA 1
ATOM 8270 C C . GLU D 1 153 ? -31.583 21.335 83.174 1.00 19.84 153 GLU D C 1
ATOM 8271 O O . GLU D 1 153 ? -32.616 21.967 83.125 1.00 21.11 153 GLU D O 1
ATOM 8277 N N . MET D 1 154 ? -31.382 20.269 82.418 1.00 19.61 154 MET D N 1
ATOM 8278 C CA . MET D 1 154 ? -32.433 19.867 81.481 1.00 20.66 154 MET D CA 1
ATOM 8279 C C . MET D 1 154 ? -32.734 18.410 81.640 1.00 20.96 154 MET D C 1
ATOM 8280 O O . MET D 1 154 ? -33.352 17.788 80.779 1.00 20.15 154 MET D O 1
ATOM 8285 N N . GLY D 1 155 ? -32.268 17.807 82.707 1.00 21.84 155 GLY D N 1
ATOM 8286 C CA . GLY D 1 155 ? -32.579 16.392 82.822 1.00 24.20 155 GLY D CA 1
ATOM 8287 C C . GLY D 1 155 ? -34.042 16.060 83.153 1.00 25.77 155 GLY D C 1
ATOM 8288 O O . GLY D 1 155 ? -34.902 16.948 83.333 1.00 25.56 155 GLY D O 1
ATOM 8289 N N . GLY D 1 156 ? -34.309 14.765 83.266 1.00 26.28 156 GLY D N 1
ATOM 8290 C CA . GLY D 1 156 ? -35.596 14.321 83.656 1.00 27.20 156 GLY D CA 1
ATOM 8291 C C . GLY D 1 156 ? -36.517 14.688 82.548 1.00 28.16 156 GLY D C 1
ATOM 8292 O O . GLY D 1 156 ? -37.740 14.744 82.716 1.00 27.91 156 GLY D O 1
ATOM 8293 N N . ASN D 1 157 ? -35.916 14.972 81.404 1.00 29.93 157 ASN D N 1
ATOM 8294 C CA . ASN D 1 157 ? -36.703 15.139 80.191 1.00 32.19 157 ASN D CA 1
ATOM 8295 C C . ASN D 1 157 ? -36.567 13.942 79.235 1.00 32.81 157 ASN D C 1
ATOM 8296 O O . ASN D 1 157 ? -35.716 13.053 79.430 1.00 33.19 157 ASN D O 1
ATOM 8301 N N . PRO D 1 158 ? -37.468 13.870 78.259 1.00 33.41 158 PRO D N 1
ATOM 8302 C CA . PRO D 1 158 ? -37.437 12.780 77.316 1.00 34.09 158 PRO D CA 1
ATOM 8303 C C . PRO D 1 158 ? -36.984 13.308 76.012 1.00 34.50 158 PRO D C 1
ATOM 8304 O O . PRO D 1 158 ? -37.777 13.783 75.212 1.00 34.32 158 PRO D O 1
ATOM 8308 N N . LEU D 1 159 ? -35.697 13.266 75.793 1.00 35.30 159 LEU D N 1
ATOM 8309 C CA . LEU D 1 159 ? -35.214 13.708 74.511 1.00 36.89 159 LEU D CA 1
ATOM 8310 C C . LEU D 1 159 ? -34.141 12.712 74.088 1.00 38.72 159 LEU D C 1
ATOM 8311 O O . LEU D 1 159 ? -33.265 12.320 74.892 1.00 38.38 159 LEU D O 1
ATOM 8316 N N . GLU D 1 160 ? -34.282 12.248 72.853 1.00 40.92 160 GLU D N 1
ATOM 8317 C CA . GLU D 1 160 ? -33.263 11.405 72.285 1.00 44.46 160 GLU D CA 1
ATOM 8318 C C . GLU D 1 160 ? -32.220 12.330 71.672 1.00 46.00 160 GLU D C 1
ATOM 8319 O O . GLU D 1 160 ? -32.416 13.577 71.704 1.00 46.71 160 GLU D O 1
ATOM 8325 N N . ASN D 1 161 ? -31.109 11.771 71.159 1.00 46.87 161 ASN D N 1
ATOM 8326 C CA . ASN D 1 161 ? -30.141 12.630 70.478 1.00 47.01 161 ASN D CA 1
ATOM 8327 C C . ASN D 1 161 ? -30.739 13.304 69.279 1.00 47.06 161 ASN D C 1
ATOM 8328 O O . ASN D 1 161 ? -30.490 14.483 69.046 1.00 46.24 161 ASN D O 1
ATOM 8333 N N . SER D 1 162 ? -31.580 12.548 68.574 1.00 47.86 162 SER D N 1
ATOM 8334 C CA . SER D 1 162 ? -32.304 13.058 67.426 1.00 49.11 162 SER D CA 1
ATOM 8335 C C . SER D 1 162 ? -33.129 14.289 67.806 1.00 49.33 162 SER D C 1
ATOM 8336 O O . SER D 1 162 ? -33.434 15.113 66.966 1.00 49.62 162 SER D O 1
ATOM 8339 N N . GLY D 1 163 ? -33.493 14.419 69.073 1.00 49.60 163 GLY D N 1
ATOM 8340 C CA . GLY D 1 163 ? -34.268 15.580 69.533 1.00 49.53 163 GLY D CA 1
ATOM 8341 C C . GLY D 1 163 ? -33.527 16.908 69.460 1.00 49.21 163 GLY D C 1
ATOM 8342 O O . GLY D 1 163 ? -34.134 17.922 69.112 1.00 48.74 163 GLY D O 1
ATOM 8343 N N . PHE D 1 164 ? -32.235 16.929 69.806 1.00 49.07 164 PHE D N 1
ATOM 8344 C CA . PHE D 1 164 ? -31.472 18.173 69.657 1.00 49.51 164 PHE D CA 1
ATOM 8345 C C . PHE D 1 164 ? -31.376 18.528 68.192 1.00 50.42 164 PHE D C 1
ATOM 8346 O O . PHE D 1 164 ? -31.712 17.721 67.323 1.00 51.42 164 PHE D O 1
ATOM 8354 N N . GLU D 1 165 ? -30.886 19.712 67.896 1.00 50.01 165 GLU D N 1
ATOM 8355 C CA . GLU D 1 165 ? -30.969 20.158 66.535 1.00 49.77 165 GLU D CA 1
ATOM 8356 C C . GLU D 1 165 ? -29.759 21.039 66.298 1.00 49.63 165 GLU D C 1
ATOM 8357 O O . GLU D 1 165 ? -29.350 21.780 67.195 1.00 50.43 165 GLU D O 1
ATOM 8363 N N . PRO D 1 166 ? -29.132 20.904 65.131 1.00 49.11 166 PRO D N 1
ATOM 8364 C CA . PRO D 1 166 ? -27.948 21.654 64.805 1.00 47.81 166 PRO D CA 1
ATOM 8365 C C . PRO D 1 166 ? -28.054 23.119 65.202 1.00 47.15 166 PRO D C 1
ATOM 8366 O O . PRO D 1 166 ? -28.946 23.840 64.729 1.00 46.08 166 PRO D O 1
ATOM 8370 N N . GLY D 1 167 ? -27.131 23.531 66.071 1.00 46.91 167 GLY D N 1
ATOM 8371 C CA . GLY D 1 167 ? -27.039 24.907 66.524 1.00 47.01 167 GLY D CA 1
ATOM 8372 C C . GLY D 1 167 ? -28.077 25.271 67.570 1.00 47.13 167 GLY D C 1
ATOM 8373 O O . GLY D 1 167 ? -28.529 26.438 67.610 1.00 47.50 167 GLY D O 1
ATOM 8374 N N . ALA D 1 168 ? -28.448 24.283 68.410 1.00 46.12 168 ALA D N 1
ATOM 8375 C CA . ALA D 1 168 ? -29.403 24.480 69.495 1.00 44.34 168 ALA D CA 1
ATOM 8376 C C . ALA D 1 168 ? -28.768 25.384 70.545 1.00 43.98 168 ALA D C 1
ATOM 8377 O O . ALA D 1 168 ? -29.340 26.396 70.950 1.00 43.57 168 ALA D O 1
ATOM 8379 N N . PHE D 1 169 ? -27.558 25.042 70.961 1.00 44.13 169 PHE D N 1
ATOM 8380 C CA . PHE D 1 169 ? -26.845 25.836 71.966 1.00 44.80 169 PHE D CA 1
ATOM 8381 C C . PHE D 1 169 ? -26.000 26.882 71.303 1.00 45.46 169 PHE D C 1
ATOM 8382 O O . PHE D 1 169 ? -25.008 27.389 71.849 1.00 45.41 169 PHE D O 1
ATOM 8390 N N . ASP D 1 170 ? -26.460 27.228 70.121 1.00 46.56 170 ASP D N 1
ATOM 8391 C CA . ASP D 1 170 ? -25.814 28.205 69.318 1.00 48.13 170 ASP D CA 1
ATOM 8392 C C . ASP D 1 170 ? -25.533 29.576 69.993 1.00 48.09 170 ASP D C 1
ATOM 8393 O O . ASP D 1 170 ? -26.452 30.279 70.482 1.00 47.67 170 ASP D O 1
ATOM 8398 N N . GLY D 1 171 ? -24.261 29.974 69.948 1.00 47.37 171 GLY D N 1
ATOM 8399 C CA . GLY D 1 171 ? -23.828 31.183 70.617 1.00 46.29 171 GLY D CA 1
ATOM 8400 C C . GLY D 1 171 ? -24.390 31.147 72.027 1.00 45.21 171 GLY D C 1
ATOM 8401 O O . GLY D 1 171 ? -25.497 31.612 72.257 1.00 45.41 171 GLY D O 1
ATOM 8402 N N . LEU D 1 172 ? -23.658 30.557 72.959 1.00 44.05 172 LEU D N 1
ATOM 8403 C CA . LEU D 1 172 ? -24.106 30.523 74.325 1.00 43.28 172 LEU D CA 1
ATOM 8404 C C . LEU D 1 172 ? -22.957 30.219 75.289 1.00 42.60 172 LEU D C 1
ATOM 8405 O O . LEU D 1 172 ? -22.888 29.140 75.879 1.00 43.17 172 LEU D O 1
ATOM 8410 N N . LYS D 1 173 ? -22.053 31.172 75.463 1.00 41.22 173 LYS D N 1
ATOM 8411 C CA . LYS D 1 173 ? -20.907 30.934 76.319 1.00 40.63 173 LYS D CA 1
ATOM 8412 C C . LYS D 1 173 ? -21.374 30.517 77.727 1.00 40.22 173 LYS D C 1
ATOM 8413 O O . LYS D 1 173 ? -21.679 31.367 78.553 1.00 40.66 173 LYS D O 1
ATOM 8419 N N . LEU D 1 174 ? -21.466 29.219 78.013 1.00 38.77 174 LEU D N 1
ATOM 8420 C CA . LEU D 1 174 ? -21.871 28.817 79.358 1.00 36.75 174 LEU D CA 1
ATOM 8421 C C . LEU D 1 174 ? -20.980 27.757 79.936 1.00 34.50 174 LEU D C 1
ATOM 8422 O O . LEU D 1 174 ? -20.496 26.896 79.223 1.00 34.25 174 LEU D O 1
ATOM 8427 N N . ASN D 1 175 ? -20.817 27.805 81.249 1.00 32.53 175 ASN D N 1
ATOM 8428 C CA . ASN D 1 175 ? -19.871 26.931 81.907 1.00 31.77 175 ASN D CA 1
ATOM 8429 C C . ASN D 1 175 ? -20.399 25.644 82.592 1.00 30.52 175 ASN D C 1
ATOM 8430 O O . ASN D 1 175 ? -19.605 24.746 82.863 1.00 30.00 175 ASN D O 1
ATOM 8435 N N . TYR D 1 176 ? -21.698 25.528 82.861 1.00 28.72 176 TYR D N 1
ATOM 8436 C CA . TYR D 1 176 ? -22.208 24.279 83.425 1.00 26.60 176 TYR D CA 1
ATOM 8437 C C . TYR D 1 176 ? -23.283 23.714 82.520 1.00 24.90 176 TYR D C 1
ATOM 8438 O O . TYR D 1 176 ? -23.789 24.441 81.694 1.00 25.37 176 TYR D O 1
ATOM 8447 N N . LEU D 1 177 ? -23.623 22.440 82.619 1.00 22.67 177 LEU D N 1
ATOM 8448 C CA . LEU D 1 177 ? -24.664 21.883 81.735 1.00 22.20 177 LEU D CA 1
ATOM 8449 C C . LEU D 1 177 ? -24.915 20.414 82.040 1.00 21.49 177 LEU D C 1
ATOM 8450 O O . LEU D 1 177 ? -24.049 19.558 81.895 1.00 22.26 177 LEU D O 1
ATOM 8455 N N . ARG D 1 178 ? -26.122 20.096 82.439 1.00 20.30 178 ARG D N 1
ATOM 8456 C CA . ARG D 1 178 ? -26.333 18.747 82.786 1.00 18.07 178 ARG D CA 1
ATOM 8457 C C . ARG D 1 178 ? -27.617 18.251 82.168 1.00 17.08 178 ARG D C 1
ATOM 8458 O O . ARG D 1 178 ? -28.731 18.721 82.437 1.00 17.45 178 ARG D O 1
ATOM 8466 N N . ILE D 1 179 ? -27.447 17.292 81.291 1.00 16.58 179 ILE D N 1
ATOM 8467 C CA . ILE D 1 179 ? -28.587 16.647 80.659 1.00 15.75 179 ILE D CA 1
ATOM 8468 C C . ILE D 1 179 ? -28.630 15.235 81.216 1.00 16.59 179 ILE D C 1
ATOM 8469 O O . ILE D 1 179 ? -28.362 14.238 80.496 1.00 17.52 179 ILE D O 1
ATOM 8474 N N . SER D 1 180 ? -28.939 15.121 82.501 1.00 16.71 180 SER D N 1
ATOM 8475 C CA . SER D 1 180 ? -29.022 13.762 83.063 1.00 17.43 180 SER D CA 1
ATOM 8476 C C . SER D 1 180 ? -30.344 13.095 82.701 1.00 18.10 180 SER D C 1
ATOM 8477 O O . SER D 1 180 ? -31.201 13.702 82.084 1.00 18.53 180 SER D O 1
ATOM 8480 N N . GLU D 1 181 ? -30.480 11.840 83.072 1.00 18.80 181 GLU D N 1
ATOM 8481 C CA . GLU D 1 181 ? -31.763 11.178 83.070 1.00 21.33 181 GLU D CA 1
ATOM 8482 C C . GLU D 1 181 ? -32.632 11.473 81.827 1.00 21.88 181 GLU D C 1
ATOM 8483 O O . GLU D 1 181 ? -33.858 11.724 81.931 1.00 22.22 181 GLU D O 1
ATOM 8489 N N . ALA D 1 182 ? -32.025 11.478 80.652 1.00 22.46 182 ALA D N 1
ATOM 8490 C CA . ALA D 1 182 ? -32.844 11.691 79.473 1.00 24.30 182 ALA D CA 1
ATOM 8491 C C . ALA D 1 182 ? -32.811 10.421 78.663 1.00 25.93 182 ALA D C 1
ATOM 8492 O O . ALA D 1 182 ? -32.858 9.323 79.249 1.00 26.74 182 ALA D O 1
ATOM 8494 N N . LYS D 1 183 ? -32.738 10.561 77.328 1.00 27.52 183 LYS D N 1
ATOM 8495 C CA . LYS D 1 183 ? -32.796 9.417 76.424 1.00 29.98 183 LYS D CA 1
ATOM 8496 C C . LYS D 1 183 ? -31.608 9.461 75.505 1.00 32.07 183 LYS D C 1
ATOM 8497 O O . LYS D 1 183 ? -31.681 9.055 74.299 1.00 32.43 183 LYS D O 1
ATOM 8503 N N . LEU D 1 184 ? -30.503 9.962 76.062 1.00 33.39 184 LEU D N 1
ATOM 8504 C CA . LEU D 1 184 ? -29.286 10.085 75.257 1.00 34.45 184 LEU D CA 1
ATOM 8505 C C . LEU D 1 184 ? -28.703 8.692 74.943 1.00 34.85 184 LEU D C 1
ATOM 8506 O O . LEU D 1 184 ? -28.526 7.827 75.796 1.00 34.48 184 LEU D O 1
ATOM 8511 N N . THR D 1 185 ? -28.453 8.466 73.680 1.00 36.15 185 THR D N 1
ATOM 8512 C CA . THR D 1 185 ? -27.870 7.221 73.275 1.00 37.06 185 THR D CA 1
ATOM 8513 C C . THR D 1 185 ? -26.358 7.422 73.004 1.00 37.89 185 THR D C 1
ATOM 8514 O O . THR D 1 185 ? -25.579 6.474 73.037 1.00 37.43 185 THR D O 1
ATOM 8518 N N . GLY D 1 186 ? -25.941 8.658 72.738 1.00 38.39 186 GLY D N 1
ATOM 8519 C CA . GLY D 1 186 ? -24.515 8.950 72.592 1.00 38.57 186 GLY D CA 1
ATOM 8520 C C . GLY D 1 186 ? -24.214 10.379 73.019 1.00 38.51 186 GLY D C 1
ATOM 8521 O O . GLY D 1 186 ? -25.146 11.211 73.134 1.00 38.59 186 GLY D O 1
ATOM 8522 N N . ILE D 1 187 ? -22.931 10.685 73.250 1.00 37.98 187 ILE D N 1
ATOM 8523 C CA . ILE D 1 187 ? -22.585 12.045 73.631 1.00 38.15 187 ILE D CA 1
ATOM 8524 C C . ILE D 1 187 ? -22.929 13.034 72.525 1.00 39.69 187 ILE D C 1
ATOM 8525 O O . ILE D 1 187 ? -22.572 12.807 71.357 1.00 40.35 187 ILE D O 1
ATOM 8530 N N . PRO D 1 188 ? -23.682 14.089 72.866 1.00 40.97 188 PRO D N 1
ATOM 8531 C CA . PRO D 1 188 ? -23.962 15.176 71.897 1.00 41.69 188 PRO D CA 1
ATOM 8532 C C . PRO D 1 188 ? -22.686 15.927 71.529 1.00 42.53 188 PRO D C 1
ATOM 8533 O O . PRO D 1 188 ? -21.760 16.018 72.343 1.00 42.37 188 PRO D O 1
ATOM 8537 N N . LYS D 1 189 ? -22.630 16.463 70.319 1.00 44.05 189 LYS D N 1
ATOM 8538 C CA . LYS D 1 189 ? -21.394 17.080 69.892 1.00 45.89 189 LYS D CA 1
ATOM 8539 C C . LYS D 1 189 ? -21.381 18.640 69.849 1.00 45.86 189 LYS D C 1
ATOM 8540 O O . LYS D 1 189 ? -20.369 19.309 70.159 1.00 45.21 189 LYS D O 1
ATOM 8546 N N . ASP D 1 190 ? -22.519 19.208 69.488 1.00 46.06 190 ASP D N 1
ATOM 8547 C CA . ASP D 1 190 ? -22.608 20.653 69.342 1.00 46.69 190 ASP D CA 1
ATOM 8548 C C . ASP D 1 190 ? -23.129 21.338 70.605 1.00 45.34 190 ASP D C 1
ATOM 8549 O O . ASP D 1 190 ? -24.229 21.940 70.620 1.00 44.21 190 ASP D O 1
ATOM 8554 N N . LEU D 1 191 ? -22.324 21.237 71.657 1.00 44.02 191 LEU D N 1
ATOM 8555 C CA . LEU D 1 191 ? -22.637 21.889 72.919 1.00 42.98 191 LEU D CA 1
ATOM 8556 C C . LEU D 1 191 ? -21.733 23.120 72.967 1.00 42.28 191 LEU D C 1
ATOM 8557 O O . LEU D 1 191 ? -21.035 23.394 71.978 1.00 41.86 191 LEU D O 1
ATOM 8562 N N . PRO D 1 192 ? -21.810 23.896 74.047 1.00 41.89 192 PRO D N 1
ATOM 8563 C CA . PRO D 1 192 ? -20.990 25.096 74.244 1.00 41.76 192 PRO D CA 1
ATOM 8564 C C . PRO D 1 192 ? -19.535 24.753 74.557 1.00 42.09 192 PRO D C 1
ATOM 8565 O O . PRO D 1 192 ? -19.270 23.973 75.482 1.00 41.95 192 PRO D O 1
ATOM 8569 N N . GLU D 1 193 ? -18.593 25.315 73.800 1.00 42.26 193 GLU D N 1
ATOM 8570 C CA . GLU D 1 193 ? -17.176 24.927 73.943 1.00 41.87 193 GLU D CA 1
ATOM 8571 C C . GLU D 1 193 ? -16.613 25.395 75.280 1.00 40.59 193 GLU D C 1
ATOM 8572 O O . GLU D 1 193 ? -15.697 24.787 75.878 1.00 40.78 193 GLU D O 1
ATOM 8578 N N . THR D 1 194 ? -17.206 26.485 75.741 1.00 38.41 194 THR D N 1
ATOM 8579 C CA . THR D 1 194 ? -16.811 27.158 76.954 1.00 35.68 194 THR D CA 1
ATOM 8580 C C . THR D 1 194 ? -17.055 26.248 78.152 1.00 33.07 194 THR D C 1
ATOM 8581 O O . THR D 1 194 ? -16.584 26.509 79.263 1.00 31.68 194 THR D O 1
ATOM 8585 N N . LEU D 1 195 ? -17.759 25.155 77.888 1.00 31.22 195 LEU D N 1
ATOM 8586 C CA . LEU D 1 195 ? -18.184 24.204 78.913 1.00 29.04 195 LEU D CA 1
ATOM 8587 C C . LEU D 1 195 ? -17.067 23.802 79.871 1.00 26.80 195 LEU D C 1
ATOM 8588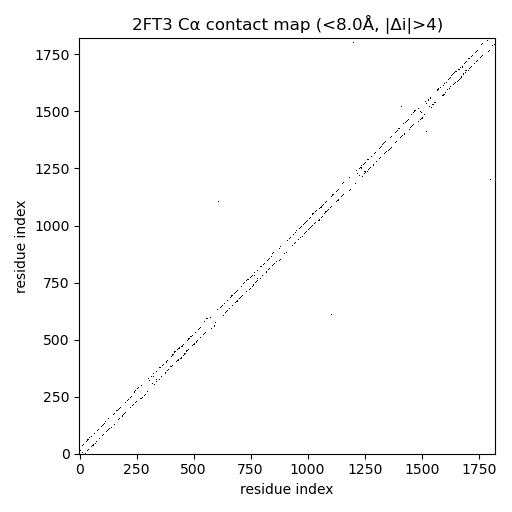 O O . LEU D 1 195 ? -15.985 23.360 79.443 1.00 26.39 195 LEU D O 1
ATOM 8593 N N . ASN D 1 196 ? -17.367 23.965 81.158 1.00 23.78 196 ASN D N 1
ATOM 8594 C CA . ASN D 1 196 ? -16.464 23.637 82.230 1.00 21.40 196 ASN D CA 1
ATOM 8595 C C . ASN D 1 196 ? -16.837 22.398 83.004 1.00 19.57 196 ASN D C 1
ATOM 8596 O O . ASN D 1 196 ? -15.944 21.709 83.555 1.00 20.46 196 ASN D O 1
ATOM 8601 N N . GLU D 1 197 ? -18.146 22.165 83.117 1.00 16.46 197 GLU D N 1
ATOM 8602 C CA . GLU D 1 197 ? -18.680 20.908 83.636 1.00 12.54 197 GLU D CA 1
ATOM 8603 C C . GLU D 1 197 ? -19.699 20.389 82.616 1.00 10.41 197 GLU D C 1
ATOM 8604 O O . GLU D 1 197 ? -20.296 21.144 81.923 1.00 9.96 197 GLU D O 1
ATOM 8610 N N . LEU D 1 198 ? -19.880 19.103 82.480 1.00 9.09 198 LEU D N 1
ATOM 8611 C CA . LEU D 1 198 ? -20.895 18.589 81.543 1.00 8.51 198 LEU D CA 1
ATOM 8612 C C . LEU D 1 198 ? -21.394 17.193 82.076 1.00 9.56 198 LEU D C 1
ATOM 8613 O O . LEU D 1 198 ? -20.655 16.210 82.096 1.00 11.59 198 LEU D O 1
ATOM 8618 N N . HIS D 1 199 ? -22.611 17.068 82.563 1.00 8.69 199 HIS D N 1
ATOM 8619 C CA . HIS D 1 199 ? -22.925 15.770 83.024 1.00 8.71 199 HIS D CA 1
ATOM 8620 C C . HIS D 1 199 ? -23.944 15.234 82.140 1.00 10.47 199 HIS D C 1
ATOM 8621 O O . HIS D 1 199 ? -24.772 15.987 81.615 1.00 11.43 199 HIS D O 1
ATOM 8628 N N . LEU D 1 200 ? -23.914 13.915 82.002 1.00 11.53 200 LEU D N 1
ATOM 8629 C CA . LEU D 1 200 ? -24.849 13.201 81.138 1.00 12.23 200 LEU D CA 1
ATOM 8630 C C . LEU D 1 200 ? -25.225 11.900 81.899 1.00 13.54 200 LEU D C 1
ATOM 8631 O O . LEU D 1 200 ? -25.688 10.904 81.318 1.00 14.46 200 LEU D O 1
ATOM 8636 N N . ASP D 1 201 ? -24.999 11.901 83.204 1.00 14.65 201 ASP D N 1
ATOM 8637 C CA . ASP D 1 201 ? -25.237 10.704 83.971 1.00 17.14 201 ASP D CA 1
ATOM 8638 C C . ASP D 1 201 ? -26.651 10.238 83.751 1.00 17.74 201 ASP D C 1
ATOM 8639 O O . ASP D 1 201 ? -27.477 11.002 83.344 1.00 18.43 201 ASP D O 1
ATOM 8644 N N . HIS D 1 202 ? -26.896 8.969 83.956 1.00 19.59 202 HIS D N 1
ATOM 8645 C CA . HIS D 1 202 ? -28.216 8.400 83.748 1.00 22.93 202 HIS D CA 1
ATOM 8646 C C . HIS D 1 202 ? -28.809 8.549 82.349 1.00 24.56 202 HIS D C 1
ATOM 8647 O O . HIS D 1 202 ? -29.819 9.233 82.139 1.00 25.08 202 HIS D O 1
ATOM 8654 N N . ASN D 1 203 ? -28.197 7.892 81.387 1.00 26.70 203 ASN D N 1
ATOM 8655 C CA . ASN D 1 203 ? -28.711 7.923 80.040 1.00 29.09 203 ASN D CA 1
ATOM 8656 C C . ASN D 1 203 ? -28.600 6.556 79.470 1.00 31.32 203 ASN D C 1
ATOM 8657 O O . ASN D 1 203 ? -28.424 5.571 80.199 1.00 32.23 203 ASN D O 1
ATOM 8662 N N . LYS D 1 204 ? -28.716 6.466 78.160 1.00 33.69 204 LYS D N 1
ATOM 8663 C CA . LYS D 1 204 ? -28.501 5.182 77.526 1.00 36.38 204 LYS D CA 1
ATOM 8664 C C . LYS D 1 204 ? -27.305 5.291 76.583 1.00 37.60 204 LYS D C 1
ATOM 8665 O O . LYS D 1 204 ? -27.232 4.598 75.588 1.00 38.09 204 LYS D O 1
ATOM 8671 N N . ILE D 1 205 ? -26.354 6.164 76.909 1.00 38.86 205 ILE D N 1
ATOM 8672 C CA . ILE D 1 205 ? -25.140 6.318 76.055 1.00 39.02 205 ILE D CA 1
ATOM 8673 C C . ILE D 1 205 ? -24.484 4.938 75.854 1.00 39.06 205 ILE D C 1
ATOM 8674 O O . ILE D 1 205 ? -24.334 4.148 76.814 1.00 37.52 205 ILE D O 1
ATOM 8679 N N . GLN D 1 206 ? -24.134 4.692 74.584 1.00 39.77 206 GLN D N 1
ATOM 8680 C CA . GLN D 1 206 ? -23.572 3.434 74.114 1.00 40.39 206 GLN D CA 1
ATOM 8681 C C . GLN D 1 206 ? -22.059 3.362 74.238 1.00 39.85 206 GLN D C 1
ATOM 8682 O O . GLN D 1 206 ? -21.525 2.375 74.763 1.00 40.05 206 GLN D O 1
ATOM 8688 N N . ALA D 1 207 ? -21.352 4.367 73.754 1.00 39.46 207 ALA D N 1
ATOM 8689 C CA . ALA D 1 207 ? -19.913 4.279 73.835 1.00 39.47 207 ALA D CA 1
ATOM 8690 C C . ALA D 1 207 ? -19.321 5.606 73.541 1.00 39.42 207 ALA D C 1
ATOM 8691 O O . ALA D 1 207 ? -19.770 6.270 72.669 1.00 39.83 207 ALA D O 1
ATOM 8693 N N . ILE D 1 208 ? -18.323 6.028 74.277 1.00 39.53 208 ILE D N 1
ATOM 8694 C CA . ILE D 1 208 ? -17.739 7.295 73.933 1.00 40.61 208 ILE D CA 1
ATOM 8695 C C . ILE D 1 208 ? -16.635 7.141 72.892 1.00 41.25 208 ILE D C 1
ATOM 8696 O O . ILE D 1 208 ? -15.603 6.523 73.122 1.00 40.14 208 ILE D O 1
ATOM 8701 N N . GLU D 1 209 ? -16.891 7.725 71.733 1.00 42.81 209 GLU D N 1
ATOM 8702 C CA . GLU D 1 209 ? -16.018 7.585 70.588 1.00 44.22 209 GLU D CA 1
ATOM 8703 C C . GLU D 1 209 ? -14.943 8.638 70.469 1.00 44.75 209 GLU D C 1
ATOM 8704 O O . GLU D 1 209 ? -14.764 9.444 71.377 1.00 45.17 209 GLU D O 1
ATOM 8710 N N . LEU D 1 210 ? -14.242 8.622 69.337 1.00 44.97 210 LEU D N 1
ATOM 8711 C CA . LEU D 1 210 ? -13.106 9.500 69.120 1.00 45.41 210 LEU D CA 1
ATOM 8712 C C . LEU D 1 210 ? -13.371 11.013 69.202 1.00 45.39 210 LEU D C 1
ATOM 8713 O O . LEU D 1 210 ? -12.762 11.708 70.029 1.00 45.19 210 LEU D O 1
ATOM 8718 N N . GLU D 1 211 ? -14.258 11.531 68.364 1.00 45.66 211 GLU D N 1
ATOM 8719 C CA . GLU D 1 211 ? -14.441 12.972 68.323 1.00 46.94 211 GLU D CA 1
ATOM 8720 C C . GLU D 1 211 ? -15.505 13.436 69.280 1.00 46.40 211 GLU D C 1
ATOM 8721 O O . GLU D 1 211 ? -15.818 14.631 69.319 1.00 46.49 211 GLU D O 1
ATOM 8727 N N . ASP D 1 212 ? -16.086 12.505 70.034 1.00 45.44 212 ASP D N 1
ATOM 8728 C CA . ASP D 1 212 ? -17.148 12.857 70.995 1.00 44.02 212 ASP D CA 1
ATOM 8729 C C . ASP D 1 212 ? -16.853 14.115 71.845 1.00 43.08 212 ASP D C 1
ATOM 8730 O O . ASP D 1 212 ? -17.531 15.164 71.710 1.00 42.45 212 ASP D O 1
ATOM 8735 N N . LEU D 1 213 ? -15.847 13.981 72.717 1.00 41.50 213 LEU D N 1
ATOM 8736 C CA . LEU D 1 213 ? -15.452 15.066 73.589 1.00 40.45 213 LEU D CA 1
ATOM 8737 C C . LEU D 1 213 ? -14.541 16.072 72.876 1.00 40.35 213 LEU D C 1
ATOM 8738 O O . LEU D 1 213 ? -13.865 16.891 73.535 1.00 40.33 213 LEU D O 1
ATOM 8743 N N . LEU D 1 214 ? -14.531 16.016 71.540 1.00 39.80 214 LEU D N 1
ATOM 8744 C CA . LEU D 1 214 ? -13.570 16.794 70.782 1.00 39.69 214 LEU D CA 1
ATOM 8745 C C . LEU D 1 214 ? -13.492 18.210 71.260 1.00 39.95 214 LEU D C 1
ATOM 8746 O O . LEU D 1 214 ? -12.514 18.560 71.902 1.00 40.05 214 LEU D O 1
ATOM 8751 N N . ARG D 1 215 ? -14.522 19.009 70.969 1.00 40.36 215 ARG D N 1
ATOM 8752 C CA . ARG D 1 215 ? -14.506 20.469 71.237 1.00 41.51 215 ARG D CA 1
ATOM 8753 C C . ARG D 1 215 ? -14.793 20.933 72.688 1.00 40.36 215 ARG D C 1
ATOM 8754 O O . ARG D 1 215 ? -14.921 22.153 72.913 1.00 40.12 215 ARG D O 1
ATOM 8762 N N . TYR D 1 216 ? -14.905 19.987 73.638 1.00 38.58 216 TYR D N 1
ATOM 8763 C CA . TYR D 1 216 ? -15.125 20.326 75.036 1.00 37.26 216 TYR D CA 1
ATOM 8764 C C . TYR D 1 216 ? -13.837 20.492 75.788 1.00 36.94 216 TYR D C 1
ATOM 8765 O O . TYR D 1 216 ? -13.757 20.116 76.949 1.00 37.19 216 TYR D O 1
ATOM 8774 N N . SER D 1 217 ? -12.877 21.146 75.138 1.00 36.92 217 SER D N 1
ATOM 8775 C CA . SER D 1 217 ? -11.468 21.284 75.580 1.00 36.38 217 SER D CA 1
ATOM 8776 C C . SER D 1 217 ? -11.175 22.016 76.863 1.00 35.23 217 SER D C 1
ATOM 8777 O O . SER D 1 217 ? -10.026 22.317 77.134 1.00 34.46 217 SER D O 1
ATOM 8780 N N . LYS D 1 218 ? -12.198 22.294 77.653 1.00 34.80 218 LYS D N 1
ATOM 8781 C CA . LYS D 1 218 ? -11.983 23.039 78.866 1.00 34.36 218 LYS D CA 1
ATOM 8782 C C . LYS D 1 218 ? -12.777 22.473 80.033 1.00 32.56 218 LYS D C 1
ATOM 8783 O O . LYS D 1 218 ? -13.228 23.215 80.899 1.00 32.14 218 LYS D O 1
ATOM 8789 N N . LEU D 1 219 ? -12.938 21.157 80.074 1.00 31.08 219 LEU D N 1
ATOM 8790 C CA . LEU D 1 219 ? -13.694 20.528 81.170 1.00 29.66 219 LEU D CA 1
ATOM 8791 C C . LEU D 1 219 ? -12.940 20.281 82.438 1.00 27.81 219 LEU D C 1
ATOM 8792 O O . LEU D 1 219 ? -11.761 20.011 82.451 1.00 27.21 219 LEU D O 1
ATOM 8797 N N . TYR D 1 220 ? -13.650 20.362 83.530 1.00 26.70 220 TYR D N 1
ATOM 8798 C CA . TYR D 1 220 ? -13.040 20.020 84.784 1.00 27.31 220 TYR D CA 1
ATOM 8799 C C . TYR D 1 220 ? -13.641 18.713 85.213 1.00 26.49 220 TYR D C 1
ATOM 8800 O O . TYR D 1 220 ? -12.921 17.767 85.633 1.00 27.47 220 TYR D O 1
ATOM 8809 N N . ARG D 1 221 ? -14.966 18.654 85.104 1.00 23.92 221 ARG D N 1
ATOM 8810 C CA . ARG D 1 221 ? -15.671 17.433 85.372 1.00 20.88 221 ARG D CA 1
ATOM 8811 C C . ARG D 1 221 ? -16.373 16.906 84.141 1.00 21.11 221 ARG D C 1
ATOM 8812 O O . ARG D 1 221 ? -16.553 17.636 83.136 1.00 21.04 221 ARG D O 1
ATOM 8820 N N . LEU D 1 222 ? -16.677 15.612 84.190 1.00 21.00 222 LEU D N 1
ATOM 8821 C CA . LEU D 1 222 ? -17.311 14.943 83.073 1.00 21.06 222 LEU D CA 1
ATOM 8822 C C . LEU D 1 222 ? -17.923 13.722 83.657 1.00 21.16 222 LEU D C 1
ATOM 8823 O O . LEU D 1 222 ? -17.281 12.674 83.717 1.00 21.87 222 LEU D O 1
ATOM 8828 N N . GLY D 1 223 ? -19.149 13.854 84.128 1.00 21.28 223 GLY D N 1
ATOM 8829 C CA . GLY D 1 223 ? -19.820 12.692 84.655 1.00 22.26 223 GLY D CA 1
ATOM 8830 C C . GLY D 1 223 ? -20.443 11.847 83.531 1.00 22.87 223 GLY D C 1
ATOM 8831 O O . GLY D 1 223 ? -21.103 12.374 82.623 1.00 23.03 223 GLY D O 1
ATOM 8832 N N . LEU D 1 224 ? -20.240 10.534 83.564 1.00 23.10 224 LEU D N 1
ATOM 8833 C CA . LEU D 1 224 ? -21.005 9.681 82.680 1.00 23.18 224 LEU D CA 1
ATOM 8834 C C . LEU D 1 224 ? -21.505 8.482 83.501 1.00 24.90 224 LEU D C 1
ATOM 8835 O O . LEU D 1 224 ? -21.913 7.475 82.933 1.00 25.82 224 LEU D O 1
ATOM 8840 N N . GLY D 1 225 ? -21.509 8.587 84.830 1.00 25.97 225 GLY D N 1
ATOM 8841 C CA . GLY D 1 225 ? -22.046 7.495 85.635 1.00 28.17 225 GLY D CA 1
ATOM 8842 C C . GLY D 1 225 ? -23.358 6.936 85.085 1.00 30.42 225 GLY D C 1
ATOM 8843 O O . GLY D 1 225 ? -23.940 7.517 84.159 1.00 31.33 225 GLY D O 1
ATOM 8844 N N . HIS D 1 226 ? -23.845 5.825 85.641 1.00 31.71 226 HIS D N 1
ATOM 8845 C CA . HIS D 1 226 ? -25.128 5.228 85.184 1.00 33.71 226 HIS D CA 1
ATOM 8846 C C . HIS D 1 226 ? -25.449 5.374 83.678 1.00 34.75 226 HIS D C 1
ATOM 8847 O O . HIS D 1 226 ? -26.468 5.976 83.283 1.00 34.75 226 HIS D O 1
ATOM 8854 N N . ASN D 1 227 ? -24.577 4.823 82.843 1.00 36.14 227 ASN D N 1
ATOM 8855 C CA . ASN D 1 227 ? -24.851 4.723 81.423 1.00 37.55 227 ASN D CA 1
ATOM 8856 C C . ASN D 1 227 ? -24.566 3.331 80.889 1.00 39.33 227 ASN D C 1
ATOM 8857 O O . ASN D 1 227 ? -24.367 2.361 81.638 1.00 39.12 227 ASN D O 1
ATOM 8862 N N . GLN D 1 228 ? -24.519 3.232 79.577 1.00 41.22 228 GLN D N 1
ATOM 8863 C CA . GLN D 1 228 ? -24.311 1.940 79.016 1.00 43.51 228 GLN D CA 1
ATOM 8864 C C . GLN D 1 228 ? -23.023 1.887 78.211 1.00 45.06 228 GLN D C 1
ATOM 8865 O O . GLN D 1 228 ? -22.903 1.180 77.192 1.00 45.80 228 GLN D O 1
ATOM 8871 N N . ILE D 1 229 ? -22.037 2.636 78.671 1.00 46.32 229 ILE D N 1
ATOM 8872 C CA . ILE D 1 229 ? -20.818 2.691 77.905 1.00 46.92 229 ILE D CA 1
ATOM 8873 C C . ILE D 1 229 ? -20.213 1.293 77.889 1.00 47.95 229 ILE D C 1
ATOM 8874 O O . ILE D 1 229 ? -19.971 0.683 78.948 1.00 47.67 229 ILE D O 1
ATOM 8879 N N . ARG D 1 230 ? -20.032 0.775 76.677 1.00 49.39 230 ARG D N 1
ATOM 8880 C CA . ARG D 1 230 ? -19.466 -0.531 76.500 1.00 51.34 230 ARG D CA 1
ATOM 8881 C C . ARG D 1 230 ? -17.979 -0.335 76.153 1.00 51.82 230 ARG D C 1
ATOM 8882 O O . ARG D 1 230 ? -17.066 -0.947 76.776 1.00 51.49 230 ARG D O 1
ATOM 8890 N N . MET D 1 231 ? -17.729 0.576 75.208 1.00 52.59 231 MET D N 1
ATOM 8891 C CA . MET D 1 231 ? -16.351 0.790 74.751 1.00 53.49 231 MET D CA 1
ATOM 8892 C C . MET D 1 231 ? -15.939 2.229 74.501 1.00 52.11 231 MET D C 1
ATOM 8893 O O . MET D 1 231 ? -16.311 2.835 73.515 1.00 51.85 231 MET D O 1
ATOM 8898 N N . ILE D 1 232 ? -15.139 2.757 75.410 1.00 51.05 232 ILE D N 1
ATOM 8899 C CA . ILE D 1 232 ? -14.557 4.070 75.223 1.00 50.50 232 ILE D CA 1
ATOM 8900 C C . ILE D 1 232 ? -13.249 3.964 74.398 1.00 50.67 232 ILE D C 1
ATOM 8901 O O . ILE D 1 232 ? -12.256 3.382 74.820 1.00 50.73 232 ILE D O 1
ATOM 8906 N N . GLU D 1 233 ? -13.280 4.524 73.200 1.00 51.24 233 GLU D N 1
ATOM 8907 C CA . GLU D 1 233 ? -12.196 4.438 72.241 1.00 51.46 233 GLU D CA 1
ATOM 8908 C C . GLU D 1 233 ? -11.065 5.355 72.552 1.00 51.36 233 GLU D C 1
ATOM 8909 O O . GLU D 1 233 ? -11.278 6.519 72.815 1.00 51.91 233 GLU D O 1
ATOM 8915 N N . ASN D 1 234 ? -9.841 4.869 72.456 1.00 51.56 234 ASN D N 1
ATOM 8916 C CA . ASN D 1 234 ? -8.682 5.663 72.943 1.00 50.66 234 ASN D CA 1
ATOM 8917 C C . ASN D 1 234 ? -8.396 6.892 72.121 1.00 49.08 234 ASN D C 1
ATOM 8918 O O . ASN D 1 234 ? -8.722 6.933 70.926 1.00 48.81 234 ASN D O 1
ATOM 8923 N N . GLY D 1 235 ? -7.768 7.875 72.774 1.00 47.53 235 GLY D N 1
ATOM 8924 C CA . GLY D 1 235 ? -7.477 9.170 72.154 1.00 45.34 235 GLY D CA 1
ATOM 8925 C C . GLY D 1 235 ? -8.622 10.139 72.358 1.00 43.65 235 GLY D C 1
ATOM 8926 O O . GLY D 1 235 ? -8.420 11.331 72.343 1.00 42.93 235 GLY D O 1
ATOM 8927 N N . SER D 1 236 ? -9.828 9.612 72.551 1.00 42.27 236 SER D N 1
ATOM 8928 C CA . SER D 1 236 ? -11.007 10.437 72.796 1.00 40.49 236 SER D CA 1
ATOM 8929 C C . SER D 1 236 ? -10.847 11.280 74.073 1.00 39.37 236 SER D C 1
ATOM 8930 O O . SER D 1 236 ? -11.124 12.505 74.079 1.00 39.09 236 SER D O 1
ATOM 8933 N N . LEU D 1 237 ? -10.383 10.631 75.140 1.00 37.20 237 LEU D N 1
ATOM 8934 C CA . LEU D 1 237 ? -10.189 11.324 76.389 1.00 35.48 237 LEU D CA 1
ATOM 8935 C C . LEU D 1 237 ? -8.949 12.176 76.335 1.00 35.60 237 LEU D C 1
ATOM 8936 O O . LEU D 1 237 ? -8.574 12.739 77.322 1.00 35.99 237 LEU D O 1
ATOM 8941 N N . SER D 1 238 ? -8.291 12.270 75.193 1.00 35.88 238 SER D N 1
ATOM 8942 C CA . SER D 1 238 ? -7.067 13.078 75.109 1.00 35.61 238 SER D CA 1
ATOM 8943 C C . SER D 1 238 ? -7.388 14.582 75.014 1.00 35.51 238 SER D C 1
ATOM 8944 O O . SER D 1 238 ? -6.596 15.429 75.420 1.00 35.54 238 SER D O 1
ATOM 8947 N N . PHE D 1 239 ? -8.562 14.916 74.487 1.00 35.10 239 PHE D N 1
ATOM 8948 C CA . PHE D 1 239 ? -8.873 16.311 74.193 1.00 34.90 239 PHE D CA 1
ATOM 8949 C C . PHE D 1 239 ? -9.114 17.139 75.438 1.00 33.72 239 PHE D C 1
ATOM 8950 O O . PHE D 1 239 ? -9.205 18.364 75.344 1.00 33.80 239 PHE D O 1
ATOM 8958 N N . LEU D 1 240 ? -9.183 16.481 76.595 1.00 32.24 240 LEU D N 1
ATOM 8959 C CA . LEU D 1 240 ? -9.566 17.171 77.851 1.00 32.07 240 LEU D CA 1
ATOM 8960 C C . LEU D 1 240 ? -8.380 17.510 78.696 1.00 31.62 240 LEU D C 1
ATOM 8961 O O . LEU D 1 240 ? -8.326 17.133 79.856 1.00 32.69 240 LEU D O 1
ATOM 8966 N N . PRO D 1 241 ? -7.461 18.260 78.140 1.00 30.76 241 PRO D N 1
ATOM 8967 C CA . PRO D 1 241 ? -6.231 18.553 78.817 1.00 30.28 241 PRO D CA 1
ATOM 8968 C C . PRO D 1 241 ? -6.410 18.797 80.313 1.00 29.73 241 PRO D C 1
ATOM 8969 O O . PRO D 1 241 ? -5.635 18.228 81.110 1.00 29.77 241 PRO D O 1
ATOM 8973 N N . THR D 1 242 ? -7.397 19.606 80.712 1.00 28.93 242 THR D N 1
ATOM 8974 C CA . THR D 1 242 ? -7.549 19.853 82.164 1.00 29.68 242 THR D CA 1
ATOM 8975 C C . THR D 1 242 ? -8.603 19.069 82.947 1.00 29.39 242 THR D C 1
ATOM 8976 O O . THR D 1 242 ? -8.947 19.470 84.074 1.00 29.83 242 THR D O 1
ATOM 8980 N N . LEU D 1 243 ? -9.116 17.972 82.379 1.00 28.20 243 LEU D N 1
ATOM 8981 C CA . LEU D 1 243 ? -10.095 17.148 83.080 1.00 26.51 243 LEU D CA 1
ATOM 8982 C C . LEU D 1 243 ? -9.525 16.797 84.480 1.00 25.71 243 LEU D C 1
ATOM 8983 O O . LEU D 1 243 ? -8.381 16.316 84.610 1.00 25.36 243 LEU D O 1
ATOM 8988 N N . ARG D 1 244 ? -10.291 17.114 85.523 1.00 25.60 244 ARG D N 1
ATOM 8989 C CA . ARG D 1 244 ? -9.877 16.857 86.912 1.00 26.84 244 ARG D CA 1
ATOM 8990 C C . ARG D 1 244 ? -10.690 15.716 87.607 1.00 25.83 244 ARG D C 1
ATOM 8991 O O . ARG D 1 244 ? -10.147 15.034 88.482 1.00 26.44 244 ARG D O 1
ATOM 8999 N N . GLU D 1 245 ? -11.974 15.522 87.283 1.00 23.10 245 GLU D N 1
ATOM 9000 C CA . GLU D 1 245 ? -12.717 14.416 87.878 1.00 20.12 245 GLU D CA 1
ATOM 9001 C C . GLU D 1 245 ? -13.474 13.688 86.812 1.00 18.53 245 GLU D C 1
ATOM 9002 O O . GLU D 1 245 ? -14.177 14.304 86.026 1.00 18.02 245 GLU D O 1
ATOM 9008 N N . LEU D 1 246 ? -13.365 12.374 86.780 1.00 16.04 246 LEU D N 1
ATOM 9009 C CA . LEU D 1 246 ? -14.043 11.683 85.764 1.00 14.17 246 LEU D CA 1
ATOM 9010 C C . LEU D 1 246 ? -14.783 10.514 86.324 1.00 14.81 246 LEU D C 1
ATOM 9011 O O . LEU D 1 246 ? -14.194 9.483 86.672 1.00 14.46 246 LEU D O 1
ATOM 9016 N N . HIS D 1 247 ? -16.096 10.672 86.435 1.00 16.34 247 HIS D N 1
ATOM 9017 C CA . HIS D 1 247 ? -16.965 9.625 86.978 1.00 17.12 247 HIS D CA 1
ATOM 9018 C C . HIS D 1 247 ? -17.289 8.791 85.761 1.00 17.49 247 HIS D C 1
ATOM 9019 O O . HIS D 1 247 ? -17.778 9.334 84.779 1.00 17.64 247 HIS D O 1
ATOM 9026 N N . LEU D 1 248 ? -17.004 7.502 85.770 1.00 16.76 248 LEU D N 1
ATOM 9027 C CA . LEU D 1 248 ? -17.338 6.767 84.595 1.00 16.62 248 LEU D CA 1
ATOM 9028 C C . LEU D 1 248 ? -17.815 5.451 85.025 1.00 17.75 248 LEU D C 1
ATOM 9029 O O . LEU D 1 248 ? -17.639 4.471 84.315 1.00 17.36 248 LEU D O 1
ATOM 9034 N N . ASP D 1 249 ? -18.440 5.470 86.210 1.00 20.45 249 ASP D N 1
ATOM 9035 C CA . ASP D 1 249 ? -19.075 4.309 86.928 1.00 22.76 249 ASP D CA 1
ATOM 9036 C C . ASP D 1 249 ? -20.495 3.855 86.467 1.00 23.75 249 ASP D C 1
ATOM 9037 O O . ASP D 1 249 ? -21.273 4.572 85.815 1.00 23.65 249 ASP D O 1
ATOM 9042 N N . ASN D 1 250 ? -20.830 2.640 86.860 1.00 25.51 250 ASN D N 1
ATOM 9043 C CA . ASN D 1 250 ? -22.065 2.048 86.437 1.00 27.33 250 ASN D CA 1
ATOM 9044 C C . ASN D 1 250 ? -22.173 1.940 84.944 1.00 28.09 250 ASN D C 1
ATOM 9045 O O . ASN D 1 250 ? -23.104 2.440 84.338 1.00 28.16 250 ASN D O 1
ATOM 9050 N N . ASN D 1 251 ? -21.217 1.283 84.341 1.00 29.19 251 ASN D N 1
ATOM 9051 C CA . ASN D 1 251 ? -21.347 1.078 82.932 1.00 31.48 251 ASN D CA 1
ATOM 9052 C C . ASN D 1 251 ? -21.074 -0.367 82.593 1.00 33.08 251 ASN D C 1
ATOM 9053 O O . ASN D 1 251 ? -21.081 -1.238 83.477 1.00 33.09 251 ASN D O 1
ATOM 9058 N N . LYS D 1 252 ? -20.810 -0.585 81.301 1.00 34.46 252 LYS D N 1
ATOM 9059 C CA . LYS D 1 252 ? -20.533 -1.897 80.748 1.00 35.20 252 LYS D CA 1
ATOM 9060 C C . LYS D 1 252 ? -19.087 -1.925 80.291 1.00 34.57 252 LYS D C 1
ATOM 9061 O O . LYS D 1 252 ? -18.724 -2.710 79.427 1.00 33.94 252 LYS D O 1
ATOM 9067 N N . LEU D 1 253 ? -18.277 -1.046 80.858 1.00 34.47 253 LEU D N 1
ATOM 9068 C CA . LEU D 1 253 ? -16.870 -1.028 80.541 1.00 34.99 253 LEU D CA 1
ATOM 9069 C C . LEU D 1 253 ? -16.224 -2.386 80.832 1.00 36.41 253 LEU D C 1
ATOM 9070 O O . LEU D 1 253 ? -16.572 -3.051 81.812 1.00 36.33 253 LEU D O 1
ATOM 9075 N N . SER D 1 254 ? -15.267 -2.779 79.985 1.00 38.63 254 SER D N 1
ATOM 9076 C CA . SER D 1 254 ? -14.594 -4.075 80.113 1.00 40.09 254 SER D CA 1
ATOM 9077 C C . SER D 1 254 ? -13.102 -3.962 80.475 1.00 41.20 254 SER D C 1
ATOM 9078 O O . SER D 1 254 ? -12.495 -4.959 80.915 1.00 41.71 254 SER D O 1
ATOM 9081 N N . ARG D 1 255 ? -12.523 -2.769 80.288 1.00 41.88 255 ARG D N 1
ATOM 9082 C CA . ARG D 1 255 ? -11.130 -2.509 80.687 1.00 42.29 255 ARG D CA 1
ATOM 9083 C C . ARG D 1 255 ? -10.935 -1.010 81.049 1.00 40.47 255 ARG D C 1
ATOM 9084 O O . ARG D 1 255 ? -11.621 -0.170 80.463 1.00 40.18 255 ARG D O 1
ATOM 9092 N N . VAL D 1 256 ? -10.035 -0.668 81.991 1.00 38.02 256 VAL D N 1
ATOM 9093 C CA . VAL D 1 256 ? -9.797 0.758 82.336 1.00 35.84 256 VAL D CA 1
ATOM 9094 C C . VAL D 1 256 ? -9.581 1.667 81.103 1.00 34.93 256 VAL D C 1
ATOM 9095 O O . VAL D 1 256 ? -8.606 1.476 80.364 1.00 34.75 256 VAL D O 1
ATOM 9099 N N . PRO D 1 257 ? -10.418 2.697 80.936 1.00 34.49 257 PRO D N 1
ATOM 9100 C CA . PRO D 1 257 ? -10.484 3.493 79.687 1.00 34.96 257 PRO D CA 1
ATOM 9101 C C . PRO D 1 257 ? -9.126 4.019 79.240 1.00 35.69 257 PRO D C 1
ATOM 9102 O O . PRO D 1 257 ? -8.442 4.678 80.029 1.00 36.45 257 PRO D O 1
ATOM 9106 N N . ALA D 1 258 ? -8.752 3.760 77.983 1.00 35.13 258 ALA D N 1
ATOM 9107 C CA . ALA D 1 258 ? -7.405 4.063 77.512 1.00 34.61 258 ALA D CA 1
ATOM 9108 C C . ALA D 1 258 ? -7.057 5.559 77.489 1.00 34.18 258 ALA D C 1
ATOM 9109 O O . ALA D 1 258 ? -7.761 6.370 76.851 1.00 34.44 258 ALA D O 1
ATOM 9111 N N . GLY D 1 259 ? -5.989 5.934 78.185 1.00 32.87 259 GLY D N 1
ATOM 9112 C CA . GLY D 1 259 ? -5.577 7.317 78.109 1.00 32.02 259 GLY D CA 1
ATOM 9113 C C . GLY D 1 259 ? -5.406 8.003 79.425 1.00 31.99 259 GLY D C 1
ATOM 9114 O O . GLY D 1 259 ? -4.731 9.049 79.497 1.00 31.94 259 GLY D O 1
ATOM 9115 N N . LEU D 1 260 ? -6.002 7.404 80.463 1.00 31.79 260 LEU D N 1
ATOM 9116 C CA . LEU D 1 260 ? -5.961 7.949 81.835 1.00 31.51 260 LEU D CA 1
ATOM 9117 C C . LEU D 1 260 ? -4.601 8.580 82.241 1.00 31.95 260 LEU D C 1
ATOM 9118 O O . LEU D 1 260 ? -4.523 9.729 82.680 1.00 31.98 260 LEU D O 1
ATOM 9123 N N . PRO D 1 261 ? -3.524 7.837 82.086 1.00 32.71 261 PRO D N 1
ATOM 9124 C CA . PRO D 1 261 ? -2.222 8.391 82.423 1.00 33.83 261 PRO D CA 1
ATOM 9125 C C . PRO D 1 261 ? -1.939 9.746 81.773 1.00 34.01 261 PRO D C 1
ATOM 9126 O O . PRO D 1 261 ? -1.430 10.651 82.417 1.00 33.54 261 PRO D O 1
ATOM 9130 N N . ASP D 1 262 ? -2.300 9.894 80.519 1.00 35.35 262 ASP D N 1
ATOM 9131 C CA . ASP D 1 262 ? -1.921 11.082 79.787 1.00 37.91 262 ASP D CA 1
ATOM 9132 C C . ASP D 1 262 ? -2.625 12.354 80.210 1.00 38.43 262 ASP D C 1
ATOM 9133 O O . ASP D 1 262 ? -2.343 13.448 79.689 1.00 39.00 262 ASP D O 1
ATOM 9138 N N . LEU D 1 263 ? -3.554 12.219 81.139 1.00 38.65 263 LEU D N 1
ATOM 9139 C CA . LEU D 1 263 ? -4.343 13.372 81.567 1.00 38.51 263 LEU D CA 1
ATOM 9140 C C . LEU D 1 263 ? -3.676 14.025 82.757 1.00 38.42 263 LEU D C 1
ATOM 9141 O O . LEU D 1 263 ? -4.010 13.718 83.920 1.00 38.76 263 LEU D O 1
ATOM 9146 N N . LYS D 1 264 ? -2.754 14.937 82.452 1.00 38.01 264 LYS D N 1
ATOM 9147 C CA . LYS D 1 264 ? -1.872 15.509 83.471 1.00 38.16 264 LYS D CA 1
ATOM 9148 C C . LYS D 1 264 ? -2.567 16.021 84.748 1.00 37.11 264 LYS D C 1
ATOM 9149 O O . LYS D 1 264 ? -1.891 16.275 85.753 1.00 36.49 264 LYS D O 1
ATOM 9155 N N . LEU D 1 265 ? -3.892 16.154 84.747 1.00 36.08 265 LEU D N 1
ATOM 9156 C CA . LEU D 1 265 ? -4.519 16.605 85.964 1.00 35.13 265 LEU D CA 1
ATOM 9157 C C . LEU D 1 265 ? -5.703 15.764 86.454 1.00 34.78 265 LEU D C 1
ATOM 9158 O O . LEU D 1 265 ? -6.424 16.170 87.386 1.00 35.33 265 LEU D O 1
ATOM 9163 N N . LEU D 1 266 ? -5.892 14.587 85.861 1.00 33.23 266 LEU D N 1
ATOM 9164 C CA . LEU D 1 266 ? -6.945 13.725 86.303 1.00 31.80 266 LEU D CA 1
ATOM 9165 C C . LEU D 1 266 ? -6.683 13.431 87.764 1.00 31.83 266 LEU D C 1
ATOM 9166 O O . LEU D 1 266 ? -5.750 12.726 88.034 1.00 31.97 266 LEU D O 1
ATOM 9171 N N . GLN D 1 267 ? -7.463 13.958 88.708 1.00 32.38 267 GLN D N 1
ATOM 9172 C CA . GLN D 1 267 ? -7.214 13.691 90.123 1.00 32.58 267 GLN D CA 1
ATOM 9173 C C . GLN D 1 267 ? -8.150 12.700 90.756 1.00 31.65 267 GLN D C 1
ATOM 9174 O O . GLN D 1 267 ? -7.892 12.247 91.837 1.00 31.00 267 GLN D O 1
ATOM 9180 N N . VAL D 1 268 ? -9.253 12.374 90.109 1.00 30.52 268 VAL D N 1
ATOM 9181 C CA . VAL D 1 268 ? -10.119 11.324 90.603 1.00 28.99 268 VAL D CA 1
ATOM 9182 C C . VAL D 1 268 ? -10.935 10.698 89.471 1.00 27.95 268 VAL D C 1
ATOM 9183 O O . VAL D 1 268 ? -11.823 11.320 88.915 1.00 26.66 268 VAL D O 1
ATOM 9187 N N . VAL D 1 269 ? -10.599 9.472 89.104 1.00 28.13 269 VAL D N 1
ATOM 9188 C CA . VAL D 1 269 ? -11.422 8.701 88.155 1.00 28.92 269 VAL D CA 1
ATOM 9189 C C . VAL D 1 269 ? -12.286 7.714 88.931 1.00 29.82 269 VAL D C 1
ATOM 9190 O O . VAL D 1 269 ? -11.793 7.117 89.928 1.00 31.17 269 VAL D O 1
ATOM 9194 N N . TYR D 1 270 ? -13.555 7.554 88.519 1.00 29.31 270 TYR D N 1
ATOM 9195 C CA . TYR D 1 270 ? -14.482 6.638 89.209 1.00 29.28 270 TYR D CA 1
ATOM 9196 C C . TYR D 1 270 ? -14.777 5.455 88.322 1.00 29.76 270 TYR D C 1
ATOM 9197 O O . TYR D 1 270 ? -15.308 5.678 87.260 1.00 30.62 270 TYR D O 1
ATOM 9206 N N . LEU D 1 271 ? -14.464 4.221 88.718 1.00 29.16 271 LEU D N 1
ATOM 9207 C CA . LEU D 1 271 ? -14.700 3.112 87.799 1.00 30.74 271 LEU D CA 1
ATOM 9208 C C . LEU D 1 271 ? -15.571 1.919 88.319 1.00 32.15 271 LEU D C 1
ATOM 9209 O O . LEU D 1 271 ? -15.783 0.891 87.598 1.00 32.13 271 LEU D O 1
ATOM 9214 N N . HIS D 1 272 ? -16.120 2.080 89.524 1.00 32.88 272 HIS D N 1
ATOM 9215 C CA . HIS D 1 272 ? -16.929 1.032 90.150 1.00 33.52 272 HIS D CA 1
ATOM 9216 C C . HIS D 1 272 ? -18.191 0.546 89.366 1.00 34.31 272 HIS D C 1
ATOM 9217 O O . HIS D 1 272 ? -18.721 1.250 88.512 1.00 32.68 272 HIS D O 1
ATOM 9224 N N . THR D 1 273 ? -18.624 -0.684 89.689 1.00 36.80 273 THR D N 1
ATOM 9225 C CA . THR D 1 273 ? -19.805 -1.354 89.135 1.00 38.64 273 THR D CA 1
ATOM 9226 C C . THR D 1 273 ? -19.736 -1.478 87.621 1.00 38.82 273 THR D C 1
ATOM 9227 O O . THR D 1 273 ? -20.754 -1.469 86.923 1.00 38.82 273 THR D O 1
ATOM 9231 N N . ASN D 1 274 ? -18.519 -1.586 87.111 1.00 39.16 274 ASN D N 1
ATOM 9232 C CA . ASN D 1 274 ? -18.318 -1.798 85.683 1.00 39.79 274 ASN D CA 1
ATOM 9233 C C . ASN D 1 274 ? -18.237 -3.257 85.368 1.00 40.90 274 ASN D C 1
ATOM 9234 O O . ASN D 1 274 ? -18.841 -4.056 86.028 1.00 41.43 274 ASN D O 1
ATOM 9239 N N . ASN D 1 275 ? -17.492 -3.605 84.347 1.00 42.41 275 ASN D N 1
ATOM 9240 C CA . ASN D 1 275 ? -17.320 -5.007 83.978 1.00 44.40 275 ASN D CA 1
ATOM 9241 C C . ASN D 1 275 ? -15.847 -5.190 83.555 1.00 43.86 275 ASN D C 1
ATOM 9242 O O . ASN D 1 275 ? -15.475 -5.981 82.666 1.00 42.94 275 ASN D O 1
ATOM 9247 N N . ILE D 1 276 ? -15.018 -4.399 84.224 1.00 43.05 276 ILE D N 1
ATOM 9248 C CA . ILE D 1 276 ? -13.598 -4.424 84.051 1.00 41.14 276 ILE D CA 1
ATOM 9249 C C . ILE D 1 276 ? -13.160 -5.710 84.688 1.00 41.08 276 ILE D C 1
ATOM 9250 O O . ILE D 1 276 ? -13.463 -5.982 85.840 1.00 40.18 276 ILE D O 1
ATOM 9255 N N . THR D 1 277 ? -12.431 -6.488 83.916 1.00 41.32 277 THR D N 1
ATOM 9256 C CA . THR D 1 277 ? -11.931 -7.787 84.320 1.00 41.11 277 THR D CA 1
ATOM 9257 C C . THR D 1 277 ? -10.375 -7.822 84.604 1.00 41.01 277 THR D C 1
ATOM 9258 O O . THR D 1 277 ? -9.899 -8.407 85.562 1.00 39.94 277 THR D O 1
ATOM 9262 N N . LYS D 1 278 ? -9.606 -7.152 83.766 1.00 41.21 278 LYS D N 1
ATOM 9263 C CA . LYS D 1 278 ? -8.171 -7.091 83.878 1.00 41.90 278 LYS D CA 1
ATOM 9264 C C . LYS D 1 278 ? -7.716 -5.633 84.118 1.00 41.87 278 LYS D C 1
ATOM 9265 O O . LYS D 1 278 ? -8.242 -4.670 83.501 1.00 41.76 278 LYS D O 1
ATOM 9271 N N . VAL D 1 279 ? -6.731 -5.453 84.999 1.00 41.39 279 VAL D N 1
ATOM 9272 C CA . VAL D 1 279 ? -6.216 -4.094 85.267 1.00 40.58 279 VAL D CA 1
ATOM 9273 C C . VAL D 1 279 ? -4.694 -3.877 84.995 1.00 40.71 279 VAL D C 1
ATOM 9274 O O . VAL D 1 279 ? -3.895 -3.946 85.949 1.00 41.28 279 VAL D O 1
ATOM 9278 N N . GLY D 1 280 ? -4.292 -3.580 83.741 1.00 40.55 280 GLY D N 1
ATOM 9279 C CA . GLY D 1 280 ? -2.871 -3.245 83.440 1.00 40.96 280 GLY D CA 1
ATOM 9280 C C . GLY D 1 280 ? -2.122 -2.474 84.544 1.00 41.18 280 GLY D C 1
ATOM 9281 O O . GLY D 1 280 ? -2.735 -1.698 85.256 1.00 41.81 280 GLY D O 1
ATOM 9282 N N . VAL D 1 281 ? -0.811 -2.692 84.703 1.00 41.07 281 VAL D N 1
ATOM 9283 C CA . VAL D 1 281 ? 0.001 -1.978 85.708 1.00 40.89 281 VAL D CA 1
ATOM 9284 C C . VAL D 1 281 ? 0.093 -0.487 85.412 1.00 41.26 281 VAL D C 1
ATOM 9285 O O . VAL D 1 281 ? 0.088 0.336 86.331 1.00 41.67 281 VAL D O 1
ATOM 9289 N N . ASN D 1 282 ? 0.165 -0.141 84.124 1.00 41.46 282 ASN D N 1
ATOM 9290 C CA . ASN D 1 282 ? 0.317 1.241 83.674 1.00 41.46 282 ASN D CA 1
ATOM 9291 C C . ASN D 1 282 ? -0.980 1.858 83.191 1.00 41.55 282 ASN D C 1
ATOM 9292 O O . ASN D 1 282 ? -0.999 2.677 82.284 1.00 41.53 282 ASN D O 1
ATOM 9297 N N . ASP D 1 283 ? -2.073 1.455 83.816 1.00 41.62 283 ASP D N 1
ATOM 9298 C CA . ASP D 1 283 ? -3.394 1.941 83.455 1.00 41.06 283 ASP D CA 1
ATOM 9299 C C . ASP D 1 283 ? -3.663 3.246 84.142 1.00 40.27 283 ASP D C 1
ATOM 9300 O O . ASP D 1 283 ? -4.452 4.034 83.657 1.00 40.17 283 ASP D O 1
ATOM 9305 N N . PHE D 1 284 ? -3.023 3.495 85.273 1.00 39.59 284 PHE D N 1
ATOM 9306 C CA . PHE D 1 284 ? -3.341 4.725 85.968 1.00 39.47 284 PHE D CA 1
ATOM 9307 C C . PHE D 1 284 ? -2.168 5.653 86.030 1.00 39.92 284 PHE D C 1
ATOM 9308 O O . PHE D 1 284 ? -2.259 6.828 85.772 1.00 39.13 284 PHE D O 1
ATOM 9316 N N . CYS D 1 285 ? -1.031 5.112 86.355 1.00 41.45 285 CYS D N 1
ATOM 9317 C CA . CYS D 1 285 ? 0.130 5.957 86.389 1.00 43.44 285 CYS D CA 1
ATOM 9318 C C . CYS D 1 285 ? 0.774 5.925 85.025 1.00 44.70 285 CYS D C 1
ATOM 9319 O O . CYS D 1 285 ? 0.476 5.044 84.211 1.00 44.57 285 CYS D O 1
ATOM 9322 N N . PRO D 1 286 ? 1.632 6.903 84.768 1.00 45.71 286 PRO D N 1
ATOM 9323 C CA . PRO D 1 286 ? 2.382 6.947 83.521 1.00 46.65 286 PRO D CA 1
ATOM 9324 C C . PRO D 1 286 ? 3.703 6.129 83.620 1.00 47.49 286 PRO D C 1
ATOM 9325 O O . PRO D 1 286 ? 4.263 5.894 84.713 1.00 47.17 286 PRO D O 1
ATOM 9329 N N . VAL D 1 287 ? 4.174 5.689 82.464 1.00 48.52 287 VAL D N 1
ATOM 9330 C CA . VAL D 1 287 ? 5.294 4.806 82.437 1.00 48.87 287 VAL D CA 1
ATOM 9331 C C . VAL D 1 287 ? 6.455 5.521 83.040 1.00 49.58 287 VAL D C 1
ATOM 9332 O O . VAL D 1 287 ? 7.100 4.962 83.899 1.00 49.87 287 VAL D O 1
ATOM 9336 N N . GLY D 1 288 ? 6.670 6.781 82.681 1.00 49.48 288 GLY D N 1
ATOM 9337 C CA . GLY D 1 288 ? 7.870 7.470 83.155 1.00 50.17 288 GLY D CA 1
ATOM 9338 C C . GLY D 1 288 ? 7.705 8.810 83.840 1.00 50.52 288 GLY D C 1
ATOM 9339 O O . GLY D 1 288 ? 8.069 9.842 83.270 1.00 51.22 288 GLY D O 1
ATOM 9340 N N . PHE D 1 289 ? 7.198 8.782 85.074 1.00 50.47 289 PHE D N 1
ATOM 9341 C CA . PHE D 1 289 ? 6.907 9.983 85.920 1.00 49.85 289 PHE D CA 1
ATOM 9342 C C . PHE D 1 289 ? 7.499 11.349 85.549 1.00 49.51 289 PHE D C 1
ATOM 9343 O O . PHE D 1 289 ? 8.741 11.532 85.490 1.00 49.45 289 PHE D O 1
ATOM 9351 N N . GLY D 1 290 ? 6.568 12.294 85.347 1.00 48.90 290 GLY D N 1
ATOM 9352 C CA . GLY D 1 290 ? 6.838 13.713 85.071 1.00 47.33 290 GLY D CA 1
ATOM 9353 C C . GLY D 1 290 ? 6.144 14.602 86.097 1.00 46.20 290 GLY D C 1
ATOM 9354 O O . GLY D 1 290 ? 4.922 14.477 86.347 1.00 45.51 290 GLY D O 1
ATOM 9355 N N . VAL D 1 291 ? 6.941 15.488 86.694 1.00 45.61 291 VAL D N 1
ATOM 9356 C CA . VAL D 1 291 ? 6.499 16.424 87.710 1.00 45.12 291 VAL D CA 1
ATOM 9357 C C . VAL D 1 291 ? 5.241 17.137 87.221 1.00 45.50 291 VAL D C 1
ATOM 9358 O O . VAL D 1 291 ? 4.376 17.558 88.009 1.00 45.28 291 VAL D O 1
ATOM 9362 N N . LYS D 1 292 ? 5.150 17.251 85.899 1.00 46.13 292 LYS D N 1
ATOM 9363 C CA . LYS D 1 292 ? 3.941 17.743 85.206 1.00 47.23 292 LYS D CA 1
ATOM 9364 C C . LYS D 1 292 ? 2.522 17.416 85.848 1.00 47.27 292 LYS D C 1
ATOM 9365 O O . LYS D 1 292 ? 1.823 18.349 86.262 1.00 46.62 292 LYS D O 1
ATOM 9371 N N . ARG D 1 293 ? 2.134 16.121 85.951 1.00 47.33 293 ARG D N 1
ATOM 9372 C CA . ARG D 1 293 ? 0.726 15.687 86.316 1.00 46.44 293 ARG D CA 1
ATOM 9373 C C . ARG D 1 293 ? 0.377 15.570 87.789 1.00 44.98 293 ARG D C 1
ATOM 9374 O O . ARG D 1 293 ? 1.240 15.678 88.624 1.00 45.73 293 ARG D O 1
ATOM 9382 N N . ALA D 1 294 ? -0.883 15.365 88.115 1.00 42.66 294 ALA D N 1
ATOM 9383 C CA . ALA D 1 294 ? -1.233 15.245 89.505 1.00 41.25 294 ALA D CA 1
ATOM 9384 C C . ALA D 1 294 ? -1.196 13.787 89.917 1.00 40.70 294 ALA D C 1
ATOM 9385 O O . ALA D 1 294 ? -1.170 12.909 89.044 1.00 40.08 294 ALA D O 1
ATOM 9387 N N . TYR D 1 295 ? -1.147 13.545 91.241 1.00 40.17 295 TYR D N 1
ATOM 9388 C CA . TYR D 1 295 ? -1.320 12.216 91.850 1.00 39.72 295 TYR D CA 1
ATOM 9389 C C . TYR D 1 295 ? -2.809 11.979 91.962 1.00 38.24 295 TYR D C 1
ATOM 9390 O O . TYR D 1 295 ? -3.537 12.955 92.131 1.00 38.69 295 TYR D O 1
ATOM 9399 N N . TYR D 1 296 ? -3.290 10.731 91.806 1.00 36.35 296 TYR D N 1
ATOM 9400 C CA . TYR D 1 296 ? -4.746 10.510 91.806 1.00 33.56 296 TYR D CA 1
ATOM 9401 C C . TYR D 1 296 ? -5.120 10.667 93.178 1.00 33.94 296 TYR D C 1
ATOM 9402 O O . TYR D 1 296 ? -4.376 10.303 94.077 1.00 34.47 296 TYR D O 1
ATOM 9411 N N . ASN D 1 297 ? -6.292 11.228 93.332 1.00 34.22 297 ASN D N 1
ATOM 9412 C CA . ASN D 1 297 ? -6.766 11.662 94.598 1.00 33.80 297 ASN D CA 1
ATOM 9413 C C . ASN D 1 297 ? -7.885 10.778 94.982 1.00 32.05 297 ASN D C 1
ATOM 9414 O O . ASN D 1 297 ? -8.399 10.877 96.080 1.00 31.23 297 ASN D O 1
ATOM 9419 N N . GLY D 1 298 ? -8.262 9.933 94.017 1.00 31.19 298 GLY D N 1
ATOM 9420 C CA . GLY D 1 298 ? -9.347 8.958 94.142 1.00 29.49 298 GLY D CA 1
ATOM 9421 C C . GLY D 1 298 ? -9.577 8.044 92.948 1.00 27.73 298 GLY D C 1
ATOM 9422 O O . GLY D 1 298 ? -9.709 8.474 91.844 1.00 25.97 298 GLY D O 1
ATOM 9423 N N . ILE D 1 299 ? -9.630 6.762 93.217 1.00 27.67 299 ILE D N 1
ATOM 9424 C CA . ILE D 1 299 ? -9.928 5.771 92.239 1.00 28.04 299 ILE D CA 1
ATOM 9425 C C . ILE D 1 299 ? -10.949 4.753 92.809 1.00 28.69 299 ILE D C 1
ATOM 9426 O O . ILE D 1 299 ? -10.685 4.037 93.817 1.00 28.66 299 ILE D O 1
ATOM 9431 N N . SER D 1 300 ? -12.128 4.691 92.198 1.00 28.55 300 SER D N 1
ATOM 9432 C CA . SER D 1 300 ? -13.040 3.608 92.549 1.00 29.51 300 SER D CA 1
ATOM 9433 C C . SER D 1 300 ? -12.903 2.353 91.576 1.00 30.47 300 SER D C 1
ATOM 9434 O O . SER D 1 300 ? -12.760 2.506 90.341 1.00 31.48 300 SER D O 1
ATOM 9437 N N . LEU D 1 301 ? -12.952 1.133 92.123 1.00 29.28 301 LEU D N 1
ATOM 9438 C CA . LEU D 1 301 ? -12.833 -0.056 91.314 1.00 29.21 301 LEU D CA 1
ATOM 9439 C C . LEU D 1 301 ? -13.791 -1.203 91.798 1.00 31.36 301 LEU D C 1
ATOM 9440 O O . LEU D 1 301 ? -14.188 -2.119 91.020 1.00 31.95 301 LEU D O 1
ATOM 9445 N N . PHE D 1 302 ? -14.187 -1.135 93.080 1.00 32.63 302 PHE D N 1
ATOM 9446 C CA . PHE D 1 302 ? -15.045 -2.148 93.751 1.00 32.27 302 PHE D CA 1
ATOM 9447 C C . PHE D 1 302 ? -16.220 -2.464 92.865 1.00 32.08 302 PHE D C 1
ATOM 9448 O O . PHE D 1 302 ? -16.559 -1.692 92.004 1.00 31.72 302 PHE D O 1
ATOM 9456 N N . ASN D 1 303 ? -16.852 -3.598 93.104 1.00 32.92 303 ASN D N 1
ATOM 9457 C CA . ASN D 1 303 ? -17.990 -4.038 92.313 1.00 33.88 303 ASN D CA 1
ATOM 9458 C C . ASN D 1 303 ? -17.737 -4.293 90.869 1.00 33.39 303 ASN D C 1
ATOM 9459 O O . ASN D 1 303 ? -18.604 -3.999 90.020 1.00 32.36 303 ASN D O 1
ATOM 9464 N N . ASN D 1 304 ? -16.530 -4.832 90.640 1.00 33.57 304 ASN D N 1
ATOM 9465 C CA . ASN D 1 304 ? -15.978 -5.218 89.335 1.00 33.05 304 ASN D CA 1
ATOM 9466 C C . ASN D 1 304 ? -15.346 -6.618 89.335 1.00 32.08 304 ASN D C 1
ATOM 9467 O O . ASN D 1 304 ? -14.623 -6.956 90.270 1.00 31.99 304 ASN D O 1
ATOM 9472 N N . PRO D 1 305 ? -15.560 -7.408 88.286 1.00 31.31 305 PRO D N 1
ATOM 9473 C CA . PRO D 1 305 ? -14.949 -8.728 88.218 1.00 31.40 305 PRO D CA 1
ATOM 9474 C C . PRO D 1 305 ? -13.430 -8.666 88.035 1.00 31.13 305 PRO D C 1
ATOM 9475 O O . PRO D 1 305 ? -12.963 -8.686 86.888 1.00 31.98 305 PRO D O 1
ATOM 9479 N N . VAL D 1 306 ? -12.685 -8.601 89.139 1.00 29.80 306 VAL D N 1
ATOM 9480 C CA . VAL D 1 306 ? -11.226 -8.560 89.145 1.00 28.40 306 VAL D CA 1
ATOM 9481 C C . VAL D 1 306 ? -10.849 -8.307 90.558 1.00 28.04 306 VAL D C 1
ATOM 9482 O O . VAL D 1 306 ? -10.950 -7.191 91.027 1.00 28.98 306 VAL D O 1
ATOM 9486 N N . PRO D 1 307 ? -10.400 -9.336 91.233 1.00 27.59 307 PRO D N 1
ATOM 9487 C CA . PRO D 1 307 ? -10.134 -9.329 92.657 1.00 28.65 307 PRO D CA 1
ATOM 9488 C C . PRO D 1 307 ? -8.914 -8.572 93.115 1.00 29.47 307 PRO D C 1
ATOM 9489 O O . PRO D 1 307 ? -7.974 -8.442 92.365 1.00 28.64 307 PRO D O 1
ATOM 9493 N N . TYR D 1 308 ? -8.904 -8.137 94.374 1.00 31.17 308 TYR D N 1
ATOM 9494 C CA . TYR D 1 308 ? -7.873 -7.190 94.756 1.00 34.06 308 TYR D CA 1
ATOM 9495 C C . TYR D 1 308 ? -6.572 -7.771 94.377 1.00 35.96 308 TYR D C 1
ATOM 9496 O O . TYR D 1 308 ? -5.730 -7.151 93.698 1.00 36.32 308 TYR D O 1
ATOM 9505 N N . TRP D 1 309 ? -6.434 -8.997 94.827 1.00 38.14 309 TRP D N 1
ATOM 9506 C CA . TRP D 1 309 ? -5.190 -9.726 94.697 1.00 40.85 309 TRP D CA 1
ATOM 9507 C C . TRP D 1 309 ? -4.774 -10.015 93.265 1.00 41.66 309 TRP D C 1
ATOM 9508 O O . TRP D 1 309 ? -3.777 -10.722 93.020 1.00 41.75 309 TRP D O 1
ATOM 9519 N N . GLU D 1 310 ? -5.540 -9.499 92.315 1.00 42.03 310 GLU D N 1
ATOM 9520 C CA . GLU D 1 310 ? -5.196 -9.726 90.920 1.00 42.61 310 GLU D CA 1
ATOM 9521 C C . GLU D 1 310 ? -4.558 -8.476 90.376 1.00 42.64 310 GLU D C 1
ATOM 9522 O O . GLU D 1 310 ? -4.016 -8.502 89.292 1.00 42.59 310 GLU D O 1
ATOM 9528 N N . VAL D 1 311 ? -4.658 -7.373 91.118 1.00 42.52 311 VAL D N 1
ATOM 9529 C CA . VAL D 1 311 ? -4.092 -6.123 90.656 1.00 42.16 311 VAL D CA 1
ATOM 9530 C C . VAL D 1 311 ? -2.886 -5.674 91.476 1.00 41.84 311 VAL D C 1
ATOM 9531 O O . VAL D 1 311 ? -3.027 -5.210 92.600 1.00 42.48 311 VAL D O 1
ATOM 9535 N N . GLN D 1 312 ? -1.712 -5.825 90.875 1.00 40.72 312 GLN D N 1
ATOM 9536 C CA . GLN D 1 312 ? -0.441 -5.565 91.495 1.00 40.09 312 GLN D CA 1
ATOM 9537 C C . GLN D 1 312 ? -0.416 -4.167 92.154 1.00 38.65 312 GLN D C 1
ATOM 9538 O O . GLN D 1 312 ? -1.033 -3.265 91.625 1.00 37.84 312 GLN D O 1
ATOM 9544 N N . PRO D 1 313 ? 0.291 -3.969 93.280 1.00 37.63 313 PRO D N 1
ATOM 9545 C CA . PRO D 1 313 ? 0.299 -2.675 94.010 1.00 37.34 313 PRO D CA 1
ATOM 9546 C C . PRO D 1 313 ? 0.915 -1.497 93.191 1.00 37.58 313 PRO D C 1
ATOM 9547 O O . PRO D 1 313 ? 0.374 -0.386 93.151 1.00 36.64 313 PRO D O 1
ATOM 9551 N N . ALA D 1 314 ? 2.060 -1.767 92.562 1.00 37.84 314 ALA D N 1
ATOM 9552 C CA . ALA D 1 314 ? 2.685 -0.880 91.580 1.00 36.89 314 ALA D CA 1
ATOM 9553 C C . ALA D 1 314 ? 1.675 -0.238 90.678 1.00 36.15 314 ALA D C 1
ATOM 9554 O O . ALA D 1 314 ? 1.995 0.741 90.084 1.00 37.11 314 ALA D O 1
ATOM 9556 N N . THR D 1 315 ? 0.493 -0.827 90.539 1.00 35.09 315 THR D N 1
ATOM 9557 C CA . THR D 1 315 ? -0.569 -0.320 89.669 1.00 34.92 315 THR D CA 1
ATOM 9558 C C . THR D 1 315 ? -1.050 1.058 90.146 1.00 34.70 315 THR D C 1
ATOM 9559 O O . THR D 1 315 ? -1.445 1.913 89.311 1.00 33.96 315 THR D O 1
ATOM 9563 N N . PHE D 1 316 ? -1.035 1.262 91.479 1.00 34.92 316 PHE D N 1
ATOM 9564 C CA . PHE D 1 316 ? -1.445 2.547 92.097 1.00 35.52 316 PHE D CA 1
ATOM 9565 C C . PHE D 1 316 ? -0.233 3.305 92.669 1.00 35.89 316 PHE D C 1
ATOM 9566 O O . PHE D 1 316 ? -0.302 3.833 93.787 1.00 37.10 316 PHE D O 1
ATOM 9574 N N . ARG D 1 317 ? 0.860 3.394 91.921 1.00 34.64 317 ARG D N 1
ATOM 9575 C CA . ARG D 1 317 ? 2.017 4.023 92.464 1.00 34.00 317 ARG D CA 1
ATOM 9576 C C . ARG D 1 317 ? 1.857 5.519 92.715 1.00 34.94 317 ARG D C 1
ATOM 9577 O O . ARG D 1 317 ? 2.196 6.040 93.770 1.00 33.39 317 ARG D O 1
ATOM 9585 N N . CYS D 1 318 ? 1.301 6.206 91.744 1.00 36.76 318 CYS D N 1
ATOM 9586 C CA . CYS D 1 318 ? 1.099 7.644 91.809 1.00 39.33 318 CYS D CA 1
ATOM 9587 C C . CYS D 1 318 ? -0.201 8.140 92.505 1.00 40.46 318 CYS D C 1
ATOM 9588 O O . CYS D 1 318 ? -0.481 9.326 92.480 1.00 41.01 318 CYS D O 1
ATOM 9591 N N . VAL D 1 319 ? -1.018 7.260 93.079 1.00 42.31 319 VAL D N 1
ATOM 9592 C CA . VAL D 1 319 ? -2.159 7.691 93.900 1.00 43.80 319 VAL D CA 1
ATOM 9593 C C . VAL D 1 319 ? -1.590 8.154 95.236 1.00 44.56 319 VAL D C 1
ATOM 9594 O O . VAL D 1 319 ? -0.491 7.754 95.593 1.00 45.55 319 VAL D O 1
ATOM 9598 N N . THR D 1 320 ? -2.299 8.959 96.007 1.00 44.88 320 THR D N 1
ATOM 9599 C CA . THR D 1 320 ? -1.650 9.465 97.190 1.00 46.16 320 THR D CA 1
ATOM 9600 C C . THR D 1 320 ? -1.933 8.556 98.325 1.00 46.47 320 THR D C 1
ATOM 9601 O O . THR D 1 320 ? -1.296 7.557 98.466 1.00 46.20 320 THR D O 1
ATOM 9605 N N . ASP D 1 321 ? -2.901 8.889 99.146 1.00 47.53 321 ASP D N 1
ATOM 9606 C CA . ASP D 1 321 ? -3.292 8.000 100.212 1.00 48.67 321 ASP D CA 1
ATOM 9607 C C . ASP D 1 321 ? -3.687 6.584 99.678 1.00 48.23 321 ASP D C 1
ATOM 9608 O O . ASP D 1 321 ? -3.689 6.311 98.465 1.00 47.46 321 ASP D O 1
ATOM 9613 N N . ARG D 1 322 ? -3.973 5.684 100.617 1.00 47.67 322 ARG D N 1
ATOM 9614 C CA . ARG D 1 322 ? -4.541 4.388 100.313 1.00 46.67 322 ARG D CA 1
ATOM 9615 C C . ARG D 1 322 ? -6.046 4.694 100.275 1.00 46.13 322 ARG D C 1
ATOM 9616 O O . ARG D 1 322 ? -6.777 4.217 99.408 1.00 45.90 322 ARG D O 1
ATOM 9624 N N . LEU D 1 323 ? -6.474 5.559 101.193 1.00 45.70 323 LEU D N 1
ATOM 9625 C CA . LEU D 1 323 ? -7.871 5.897 101.317 1.00 45.69 323 LEU D CA 1
ATOM 9626 C C . LEU D 1 323 ? -8.385 6.559 100.075 1.00 45.48 323 LEU D C 1
ATOM 9627 O O . LEU D 1 323 ? -9.595 6.806 99.956 1.00 45.36 323 LEU D O 1
ATOM 9632 N N . ALA D 1 324 ? -7.493 6.857 99.141 1.00 44.87 324 ALA D N 1
ATOM 9633 C CA . ALA D 1 324 ? -7.986 7.382 97.885 1.00 44.45 324 ALA D CA 1
ATOM 9634 C C . ALA D 1 324 ? -8.459 6.267 96.920 1.00 44.56 324 ALA D C 1
ATOM 9635 O O . ALA D 1 324 ? -8.813 6.521 95.784 1.00 43.80 324 ALA D O 1
ATOM 9637 N N . ILE D 1 325 ? -8.487 5.025 97.380 1.00 44.89 325 ILE D N 1
ATOM 9638 C CA . ILE D 1 325 ? -8.796 3.944 96.488 1.00 44.95 325 ILE D CA 1
ATOM 9639 C C . ILE D 1 325 ? -9.935 3.134 96.982 1.00 44.56 325 ILE D C 1
ATOM 9640 O O . ILE D 1 325 ? -9.764 2.111 97.639 1.00 44.28 325 ILE D O 1
ATOM 9645 N N . GLN D 1 326 ? -11.123 3.584 96.666 1.00 44.94 326 GLN D N 1
ATOM 9646 C CA . GLN D 1 326 ? -12.213 2.700 96.942 1.00 46.32 326 GLN D CA 1
ATOM 9647 C C . GLN D 1 326 ? -11.928 1.396 96.142 1.00 45.15 326 GLN D C 1
ATOM 9648 O O . GLN D 1 326 ? -11.972 1.395 94.908 1.00 44.04 326 GLN D O 1
ATOM 9654 N N . PHE D 1 327 ? -11.577 0.331 96.891 1.00 43.56 327 PHE D N 1
ATOM 9655 C CA . PHE D 1 327 ? -11.237 -0.990 96.352 1.00 42.49 327 PHE D CA 1
ATOM 9656 C C . PHE D 1 327 ? -10.960 -2.244 97.299 1.00 43.08 327 PHE D C 1
ATOM 9657 O O . PHE D 1 327 ? -10.951 -3.393 96.830 1.00 41.91 327 PHE D O 1
ATOM 9665 N N . GLY D 1 328 ? -10.665 -2.097 98.595 1.00 43.60 328 GLY D N 1
ATOM 9666 C CA . GLY D 1 328 ? -10.431 -3.316 99.418 1.00 43.68 328 GLY D CA 1
ATOM 9667 C C . GLY D 1 328 ? -9.193 -3.272 100.310 1.00 44.16 328 GLY D C 1
ATOM 9668 O O . GLY D 1 328 ? -8.522 -4.284 100.518 1.00 44.29 328 GLY D O 1
ATOM 9669 N N . ALA E 1 25 ? 41.515 -5.657 100.744 1.00 57.38 25 ALA E N 1
ATOM 9670 C CA . ALA E 1 25 ? 40.814 -4.672 99.855 1.00 57.74 25 ALA E CA 1
ATOM 9671 C C . ALA E 1 25 ? 41.645 -4.065 98.613 1.00 57.42 25 ALA E C 1
ATOM 9672 O O . ALA E 1 25 ? 42.648 -3.340 98.783 1.00 57.93 25 ALA E O 1
ATOM 9674 N N . MET E 1 26 ? 41.235 -4.368 97.373 1.00 55.91 26 MET E N 1
ATOM 9675 C CA . MET E 1 26 ? 41.835 -3.718 96.239 1.00 53.82 26 MET E CA 1
ATOM 9676 C C . MET E 1 26 ? 41.446 -2.256 96.375 1.00 51.90 26 MET E C 1
ATOM 9677 O O . MET E 1 26 ? 40.534 -1.917 97.127 1.00 51.65 26 MET E O 1
ATOM 9682 N N . CYS E 1 27 ? 42.094 -1.386 95.613 1.00 49.42 27 CYS E N 1
ATOM 9683 C CA . CYS E 1 27 ? 41.991 0.048 95.879 1.00 45.79 27 CYS E CA 1
ATOM 9684 C C . CYS E 1 27 ? 40.907 0.900 95.272 1.00 42.79 27 CYS E C 1
ATOM 9685 O O . CYS E 1 27 ? 40.195 0.501 94.358 1.00 41.72 27 CYS E O 1
ATOM 9688 N N . PRO E 1 28 ? 40.834 2.103 95.852 1.00 40.30 28 PRO E N 1
ATOM 9689 C CA . PRO E 1 28 ? 39.916 3.193 95.441 1.00 38.99 28 PRO E CA 1
ATOM 9690 C C . PRO E 1 28 ? 39.845 3.493 93.920 1.00 37.61 28 PRO E C 1
ATOM 9691 O O . PRO E 1 28 ? 40.820 3.294 93.223 1.00 37.52 28 PRO E O 1
ATOM 9695 N N . PHE E 1 29 ? 38.721 4.015 93.433 1.00 36.71 29 PHE E N 1
ATOM 9696 C CA . PHE E 1 29 ? 38.480 4.059 91.976 1.00 36.52 29 PHE E CA 1
ATOM 9697 C C . PHE E 1 29 ? 39.492 4.751 91.105 1.00 37.64 29 PHE E C 1
ATOM 9698 O O . PHE E 1 29 ? 40.016 4.128 90.169 1.00 39.99 29 PHE E O 1
ATOM 9706 N N . GLY E 1 30 ? 39.761 6.032 91.338 1.00 37.64 30 GLY E N 1
ATOM 9707 C CA . GLY E 1 30 ? 40.716 6.715 90.433 1.00 36.92 30 GLY E CA 1
ATOM 9708 C C . GLY E 1 30 ? 42.093 6.118 90.570 1.00 35.82 30 GLY E C 1
ATOM 9709 O O . GLY E 1 30 ? 42.843 6.045 89.619 1.00 34.09 30 GLY E O 1
ATOM 9710 N N . CYS E 1 31 ? 42.343 5.646 91.782 1.00 35.87 31 CYS E N 1
ATOM 9711 C CA . CYS E 1 31 ? 43.601 5.113 92.216 1.00 37.22 31 CYS E CA 1
ATOM 9712 C C . CYS E 1 31 ? 44.128 3.912 91.467 1.00 39.17 31 CYS E C 1
ATOM 9713 O O . CYS E 1 31 ? 43.400 3.010 91.061 1.00 39.19 31 CYS E O 1
ATOM 9716 N N . HIS E 1 32 ? 45.449 3.933 91.326 1.00 41.17 32 HIS E N 1
ATOM 9717 C CA . HIS E 1 32 ? 46.256 2.890 90.714 1.00 42.07 32 HIS E CA 1
ATOM 9718 C C . HIS E 1 32 ? 47.259 2.505 91.764 1.00 42.13 32 HIS E C 1
ATOM 9719 O O . HIS E 1 32 ? 47.828 3.359 92.451 1.00 41.11 32 HIS E O 1
ATOM 9726 N N . CYS E 1 33 ? 47.510 1.215 91.869 1.00 43.62 33 CYS E N 1
ATOM 9727 C CA . CYS E 1 33 ? 48.339 0.769 92.940 1.00 45.01 33 CYS E CA 1
ATOM 9728 C C . CYS E 1 33 ? 48.915 -0.571 92.629 1.00 44.91 33 CYS E C 1
ATOM 9729 O O . CYS E 1 33 ? 48.333 -1.363 91.910 1.00 43.75 33 CYS E O 1
ATOM 9732 N N . HIS E 1 34 ? 50.100 -0.800 93.156 1.00 45.67 34 HIS E N 1
ATOM 9733 C CA . HIS E 1 34 ? 50.852 -1.951 92.763 1.00 46.01 34 HIS E CA 1
ATOM 9734 C C . HIS E 1 34 ? 51.753 -2.305 93.915 1.00 45.42 34 HIS E C 1
ATOM 9735 O O . HIS E 1 34 ? 52.504 -1.446 94.396 1.00 45.44 34 HIS E O 1
ATOM 9742 N N . LEU E 1 35 ? 51.667 -3.544 94.389 1.00 44.00 35 LEU E N 1
ATOM 9743 C CA . LEU E 1 35 ? 52.648 -4.017 95.372 1.00 42.42 35 LEU E CA 1
ATOM 9744 C C . LEU E 1 35 ? 52.763 -3.129 96.582 1.00 41.20 35 LEU E C 1
ATOM 9745 O O . LEU E 1 35 ? 53.845 -2.599 96.872 1.00 40.55 35 LEU E O 1
ATOM 9750 N N . ARG E 1 36 ? 51.628 -2.958 97.255 1.00 40.34 36 ARG E N 1
ATOM 9751 C CA . ARG E 1 36 ? 51.561 -2.261 98.533 1.00 39.59 36 ARG E CA 1
ATOM 9752 C C . ARG E 1 36 ? 51.711 -0.738 98.430 1.00 37.74 36 ARG E C 1
ATOM 9753 O O . ARG E 1 36 ? 51.780 -0.042 99.448 1.00 36.66 36 ARG E O 1
ATOM 9761 N N . VAL E 1 37 ? 51.774 -0.214 97.210 1.00 35.86 37 VAL E N 1
ATOM 9762 C CA . VAL E 1 37 ? 51.840 1.237 97.005 1.00 33.35 37 VAL E CA 1
ATOM 9763 C C . VAL E 1 37 ? 50.549 1.649 96.376 1.00 31.99 37 VAL E C 1
ATOM 9764 O O . VAL E 1 37 ? 50.168 1.097 95.356 1.00 31.86 37 VAL E O 1
ATOM 9768 N N . VAL E 1 38 ? 49.879 2.607 96.992 1.00 29.94 38 VAL E N 1
ATOM 9769 C CA . VAL E 1 38 ? 48.609 3.058 96.541 1.00 27.93 38 VAL E CA 1
ATOM 9770 C C . VAL E 1 38 ? 48.789 4.497 96.142 1.00 27.39 38 VAL E C 1
ATOM 9771 O O . VAL E 1 38 ? 49.160 5.360 96.968 1.00 26.98 38 VAL E O 1
ATOM 9775 N N . GLN E 1 39 ? 48.521 4.756 94.869 1.00 27.07 39 GLN E N 1
ATOM 9776 C CA . GLN E 1 39 ? 48.682 6.085 94.284 1.00 27.40 39 GLN E CA 1
ATOM 9777 C C . GLN E 1 39 ? 47.353 6.746 93.991 1.00 27.75 39 GLN E C 1
ATOM 9778 O O . GLN E 1 39 ? 46.740 6.391 93.019 1.00 28.17 39 GLN E O 1
ATOM 9784 N N . CYS E 1 40 ? 46.893 7.696 94.795 1.00 28.54 40 CYS E N 1
ATOM 9785 C CA . CYS E 1 40 ? 45.585 8.343 94.543 1.00 29.47 40 CYS E CA 1
ATOM 9786 C C . CYS E 1 40 ? 45.722 9.822 94.306 1.00 29.85 40 CYS E C 1
ATOM 9787 O O . CYS E 1 40 ? 45.204 10.623 95.076 1.00 30.36 40 CYS E O 1
ATOM 9790 N N . SER E 1 41 ? 46.379 10.237 93.259 1.00 29.55 41 SER E N 1
ATOM 9791 C CA . SER E 1 41 ? 46.601 11.652 93.202 1.00 29.66 41 SER E CA 1
ATOM 9792 C C . SER E 1 41 ? 45.771 12.380 92.113 1.00 30.20 41 SER E C 1
ATOM 9793 O O . SER E 1 41 ? 45.436 11.825 91.072 1.00 30.18 41 SER E O 1
ATOM 9796 N N . ASP E 1 42 ? 45.425 13.629 92.369 1.00 31.16 42 ASP E N 1
ATOM 9797 C CA . ASP E 1 42 ? 44.820 14.435 91.337 1.00 32.59 42 ASP E CA 1
ATOM 9798 C C . ASP E 1 42 ? 43.438 13.985 90.939 1.00 32.93 42 ASP E C 1
ATOM 9799 O O . ASP E 1 42 ? 42.947 14.436 89.880 1.00 33.01 42 ASP E O 1
ATOM 9804 N N . LEU E 1 43 ? 42.829 13.127 91.774 1.00 32.87 43 LEU E N 1
ATOM 9805 C CA . LEU E 1 43 ? 41.441 12.686 91.619 1.00 32.60 43 LEU E CA 1
ATOM 9806 C C . LEU E 1 43 ? 40.453 13.635 92.263 1.00 32.87 43 LEU E C 1
ATOM 9807 O O . LEU E 1 43 ? 39.277 13.576 91.967 1.00 33.63 43 LEU E O 1
ATOM 9812 N N . GLY E 1 44 ? 40.913 14.521 93.143 1.00 32.70 44 GLY E N 1
ATOM 9813 C CA . GLY E 1 44 ? 39.986 15.428 93.827 1.00 32.38 44 GLY E CA 1
ATOM 9814 C C . GLY E 1 44 ? 38.940 14.620 94.595 1.00 31.78 44 GLY E C 1
ATOM 9815 O O . GLY E 1 44 ? 37.752 14.659 94.293 1.00 30.93 44 GLY E O 1
ATOM 9816 N N . LEU E 1 45 ? 39.400 13.861 95.579 1.00 31.36 45 LEU E N 1
ATOM 9817 C CA . LEU E 1 45 ? 38.509 13.058 96.358 1.00 31.48 45 LEU E CA 1
ATOM 9818 C C . LEU E 1 45 ? 38.105 13.942 97.502 1.00 31.34 45 LEU E C 1
ATOM 9819 O O . LEU E 1 45 ? 38.891 14.719 97.994 1.00 29.76 45 LEU E O 1
ATOM 9824 N N . LYS E 1 46 ? 36.839 13.795 97.885 1.00 32.88 46 LYS E N 1
ATOM 9825 C CA . LYS E 1 46 ? 36.180 14.507 98.989 1.00 33.48 46 LYS E CA 1
ATOM 9826 C C . LYS E 1 46 ? 36.807 14.128 100.331 1.00 33.04 46 LYS E C 1
ATOM 9827 O O . LYS E 1 46 ? 36.985 14.993 101.211 1.00 32.56 46 LYS E O 1
ATOM 9833 N N . ALA E 1 47 ? 37.097 12.833 100.495 1.00 32.51 47 ALA E N 1
ATOM 9834 C CA . ALA E 1 47 ? 37.887 12.419 101.634 1.00 32.83 47 ALA E CA 1
ATOM 9835 C C . ALA E 1 47 ? 38.805 11.250 101.353 1.00 32.55 47 ALA E C 1
ATOM 9836 O O . ALA E 1 47 ? 38.857 10.787 100.258 1.00 31.25 47 ALA E O 1
ATOM 9838 N N . VAL E 1 48 ? 39.565 10.825 102.350 1.00 33.28 48 VAL E N 1
ATOM 9839 C CA . VAL E 1 48 ? 40.449 9.698 102.238 1.00 34.38 48 VAL E CA 1
ATOM 9840 C C . VAL E 1 48 ? 39.516 8.543 101.897 1.00 36.88 48 VAL E C 1
ATOM 9841 O O . VAL E 1 48 ? 38.538 8.386 102.620 1.00 37.58 48 VAL E O 1
ATOM 9845 N N . PRO E 1 49 ? 39.787 7.718 100.864 1.00 39.16 49 PRO E N 1
ATOM 9846 C CA . PRO E 1 49 ? 38.828 6.694 100.411 1.00 41.26 49 PRO E CA 1
ATOM 9847 C C . PRO E 1 49 ? 38.834 5.472 101.342 1.00 43.52 49 PRO E C 1
ATOM 9848 O O . PRO E 1 49 ? 39.880 5.145 101.905 1.00 43.74 49 PRO E O 1
ATOM 9852 N N . LYS E 1 50 ? 37.670 4.834 101.514 1.00 45.82 50 LYS E N 1
ATOM 9853 C CA . LYS E 1 50 ? 37.481 3.715 102.469 1.00 48.15 50 LYS E CA 1
ATOM 9854 C C . LYS E 1 50 ? 38.136 2.370 102.107 1.00 48.98 50 LYS E C 1
ATOM 9855 O O . LYS E 1 50 ? 38.439 1.571 102.986 1.00 47.81 50 LYS E O 1
ATOM 9861 N N . GLU E 1 51 ? 38.307 2.089 100.820 1.00 50.28 51 GLU E N 1
ATOM 9862 C CA . GLU E 1 51 ? 38.894 0.807 100.427 1.00 52.13 51 GLU E CA 1
ATOM 9863 C C . GLU E 1 51 ? 40.424 0.823 100.283 1.00 51.99 51 GLU E C 1
ATOM 9864 O O . GLU E 1 51 ? 40.967 0.996 99.160 1.00 53.19 51 GLU E O 1
ATOM 9870 N N . ILE E 1 52 ? 41.130 0.626 101.400 1.00 50.65 52 ILE E N 1
ATOM 9871 C CA . ILE E 1 52 ? 42.606 0.695 101.367 1.00 49.55 52 ILE E CA 1
ATOM 9872 C C . ILE E 1 52 ? 43.282 -0.501 102.019 1.00 49.01 52 ILE E C 1
ATOM 9873 O O . ILE E 1 52 ? 43.379 -0.559 103.243 1.00 48.91 52 ILE E O 1
ATOM 9878 N N . SER E 1 53 ? 43.763 -1.450 101.224 1.00 48.33 53 SER E N 1
ATOM 9879 C CA . SER E 1 53 ? 44.306 -2.687 101.814 1.00 48.14 53 SER E CA 1
ATOM 9880 C C . SER E 1 53 ? 45.245 -2.351 102.928 1.00 48.20 53 SER E C 1
ATOM 9881 O O . SER E 1 53 ? 46.006 -1.388 102.787 1.00 48.46 53 SER E O 1
ATOM 9884 N N . PRO E 1 54 ? 45.191 -3.126 104.024 1.00 48.29 54 PRO E N 1
ATOM 9885 C CA . PRO E 1 54 ? 46.119 -2.972 105.158 1.00 47.99 54 PRO E CA 1
ATOM 9886 C C . PRO E 1 54 ? 47.572 -3.285 104.793 1.00 48.27 54 PRO E C 1
ATOM 9887 O O . PRO E 1 54 ? 48.480 -2.732 105.431 1.00 48.41 54 PRO E O 1
ATOM 9891 N N . ASP E 1 55 ? 47.775 -4.112 103.759 1.00 48.47 55 ASP E N 1
ATOM 9892 C CA . ASP E 1 55 ? 49.109 -4.423 103.226 1.00 48.90 55 ASP E CA 1
ATOM 9893 C C . ASP E 1 55 ? 49.878 -3.198 102.783 1.00 47.25 55 ASP E C 1
ATOM 9894 O O . ASP E 1 55 ? 51.099 -3.271 102.539 1.00 47.40 55 ASP E O 1
ATOM 9899 N N . THR E 1 56 ? 49.139 -2.090 102.664 1.00 44.62 56 THR E N 1
ATOM 9900 C CA . THR E 1 56 ? 49.635 -0.820 102.126 1.00 41.51 56 THR E CA 1
ATOM 9901 C C . THR E 1 56 ? 50.727 -0.103 102.895 1.00 40.01 56 THR E C 1
ATOM 9902 O O . THR E 1 56 ? 50.585 0.124 104.108 1.00 38.83 56 THR E O 1
ATOM 9906 N N . THR E 1 57 ? 51.780 0.276 102.143 1.00 39.18 57 THR E N 1
ATOM 9907 C CA . THR E 1 57 ? 52.987 0.888 102.680 1.00 38.67 57 THR E CA 1
ATOM 9908 C C . THR E 1 57 ? 53.204 2.373 102.328 1.00 37.23 57 THR E C 1
ATOM 9909 O O . THR E 1 57 ? 53.739 3.133 103.144 1.00 35.97 57 THR E O 1
ATOM 9913 N N . LEU E 1 58 ? 52.843 2.777 101.119 1.00 35.88 58 LEU E N 1
ATOM 9914 C CA . LEU E 1 58 ? 52.857 4.186 100.770 1.00 34.91 58 LEU E CA 1
ATOM 9915 C C . LEU E 1 58 ? 51.439 4.538 100.472 1.00 34.23 58 LEU E C 1
ATOM 9916 O O . LEU E 1 58 ? 50.765 3.769 99.794 1.00 34.97 58 LEU E O 1
ATOM 9921 N N . LEU E 1 59 ? 50.960 5.679 100.947 1.00 32.55 59 LEU E N 1
ATOM 9922 C CA . LEU E 1 59 ? 49.623 6.106 100.567 1.00 30.75 59 LEU E CA 1
ATOM 9923 C C . LEU E 1 59 ? 49.881 7.483 100.052 1.00 30.62 59 LEU E C 1
ATOM 9924 O O . LEU E 1 59 ? 50.179 8.405 100.875 1.00 29.81 59 LEU E O 1
ATOM 9929 N N . ASP E 1 60 ? 49.839 7.623 98.708 1.00 30.32 60 ASP E N 1
ATOM 9930 C CA . ASP E 1 60 ? 50.099 8.946 98.054 1.00 30.48 60 ASP E CA 1
ATOM 9931 C C . ASP E 1 60 ? 48.788 9.507 97.627 1.00 30.09 60 ASP E C 1
ATOM 9932 O O . ASP E 1 60 ? 48.263 9.076 96.631 1.00 29.95 60 ASP E O 1
ATOM 9937 N N . LEU E 1 61 ? 48.216 10.411 98.400 1.00 29.47 61 LEU E N 1
ATOM 9938 C CA . LEU E 1 61 ? 46.994 10.994 97.947 1.00 30.11 61 LEU E CA 1
ATOM 9939 C C . LEU E 1 61 ? 47.115 12.501 97.997 1.00 31.18 61 LEU E C 1
ATOM 9940 O O . LEU E 1 61 ? 46.717 13.178 98.934 1.00 30.38 61 LEU E O 1
ATOM 9945 N N . GLN E 1 62 ? 47.721 12.999 96.930 1.00 33.28 62 GLN E N 1
ATOM 9946 C CA . GLN E 1 62 ? 48.124 14.379 96.829 1.00 34.73 62 GLN E CA 1
ATOM 9947 C C . GLN E 1 62 ? 47.230 15.126 95.889 1.00 35.24 62 GLN E C 1
ATOM 9948 O O . GLN E 1 62 ? 46.769 14.571 94.892 1.00 35.32 62 GLN E O 1
ATOM 9954 N N . ASN E 1 63 ? 47.006 16.393 96.219 1.00 35.34 63 ASN E N 1
ATOM 9955 C CA . ASN E 1 63 ? 46.184 17.246 95.415 1.00 35.77 63 ASN E CA 1
ATOM 9956 C C . ASN E 1 63 ? 44.794 16.688 95.141 1.00 35.74 63 ASN E C 1
ATOM 9957 O O . ASN E 1 63 ? 44.403 16.465 93.971 1.00 34.80 63 ASN E O 1
ATOM 9962 N N . ASN E 1 64 ? 44.059 16.476 96.231 1.00 35.57 64 ASN E N 1
ATOM 9963 C CA . ASN E 1 64 ? 42.671 16.118 96.170 1.00 34.83 64 ASN E CA 1
ATOM 9964 C C . ASN E 1 64 ? 41.894 17.201 96.884 1.00 34.07 64 ASN E C 1
ATOM 9965 O O . ASN E 1 64 ? 42.316 18.343 96.863 1.00 33.24 64 ASN E O 1
ATOM 9970 N N . ASP E 1 65 ? 40.771 16.835 97.515 1.00 34.51 65 ASP E N 1
ATOM 9971 C CA . ASP E 1 65 ? 39.939 17.780 98.282 1.00 33.68 65 ASP E CA 1
ATOM 9972 C C . ASP E 1 65 ? 39.621 17.420 99.680 1.00 32.69 65 ASP E C 1
ATOM 9973 O O . ASP E 1 65 ? 38.598 17.828 100.161 1.00 32.73 65 ASP E O 1
ATOM 9978 N N . ILE E 1 66 ? 40.520 16.686 100.323 1.00 31.95 66 ILE E N 1
ATOM 9979 C CA . ILE E 1 66 ? 40.331 16.201 101.669 1.00 32.32 66 ILE E CA 1
ATOM 9980 C C . ILE E 1 66 ? 40.254 17.421 102.568 1.00 33.96 66 ILE E C 1
ATOM 9981 O O . ILE E 1 66 ? 41.022 18.376 102.330 1.00 34.05 66 ILE E O 1
ATOM 9986 N N . SER E 1 67 ? 39.294 17.435 103.527 1.00 35.21 67 SER E N 1
ATOM 9987 C CA . SER E 1 67 ? 39.046 18.629 104.371 1.00 35.49 67 SER E CA 1
ATOM 9988 C C . SER E 1 67 ? 39.332 18.350 105.793 1.00 35.98 67 SER E C 1
ATOM 9989 O O . SER E 1 67 ? 39.725 19.249 106.557 1.00 34.82 67 SER E O 1
ATOM 9992 N N . GLU E 1 68 ? 39.117 17.095 106.152 1.00 38.15 68 GLU E N 1
ATOM 9993 C CA . GLU E 1 68 ? 39.468 16.655 107.482 1.00 40.87 68 GLU E CA 1
ATOM 9994 C C . GLU E 1 68 ? 39.973 15.236 107.534 1.00 41.30 68 GLU E C 1
ATOM 9995 O O . GLU E 1 68 ? 39.931 14.526 106.542 1.00 41.97 68 GLU E O 1
ATOM 10001 N N . LEU E 1 69 ? 40.491 14.838 108.685 1.00 41.87 69 LEU E N 1
ATOM 10002 C CA . LEU E 1 69 ? 40.891 13.461 108.860 1.00 43.75 69 LEU E CA 1
ATOM 10003 C C . LEU E 1 69 ? 40.054 12.925 110.037 1.00 45.54 69 LEU E C 1
ATOM 10004 O O . LEU E 1 69 ? 39.971 13.542 111.129 1.00 45.73 69 LEU E O 1
ATOM 10009 N N . ARG E 1 70 ? 39.375 11.816 109.778 1.00 47.29 70 ARG E N 1
ATOM 10010 C CA . ARG E 1 70 ? 38.396 11.294 110.710 1.00 49.40 70 ARG E CA 1
ATOM 10011 C C . ARG E 1 70 ? 38.994 10.183 111.583 1.00 50.05 70 ARG E C 1
ATOM 10012 O O . ARG E 1 70 ? 39.969 9.547 111.181 1.00 50.50 70 ARG E O 1
ATOM 10020 N N . LYS E 1 71 ? 38.409 9.953 112.767 1.00 50.76 71 LYS E N 1
ATOM 10021 C CA . LYS E 1 71 ? 38.911 8.946 113.710 1.00 51.30 71 LYS E CA 1
ATOM 10022 C C . LYS E 1 71 ? 39.426 7.716 112.984 1.00 51.04 71 LYS E C 1
ATOM 10023 O O . LYS E 1 71 ? 40.597 7.353 113.111 1.00 50.08 71 LYS E O 1
ATOM 10029 N N . ASP E 1 72 ? 38.535 7.101 112.203 1.00 51.41 72 ASP E N 1
ATOM 10030 C CA . ASP E 1 72 ? 38.809 5.812 111.560 1.00 51.76 72 ASP E CA 1
ATOM 10031 C C . ASP E 1 72 ? 39.107 5.922 110.074 1.00 51.44 72 ASP E C 1
ATOM 10032 O O . ASP E 1 72 ? 39.047 4.942 109.340 1.00 50.66 72 ASP E O 1
ATOM 10037 N N . ASP E 1 73 ? 39.463 7.130 109.659 1.00 51.34 73 ASP E N 1
ATOM 10038 C CA . ASP E 1 73 ? 39.881 7.391 108.304 1.00 50.90 73 ASP E CA 1
ATOM 10039 C C . ASP E 1 73 ? 41.011 6.429 107.896 1.00 49.73 73 ASP E C 1
ATOM 10040 O O . ASP E 1 73 ? 40.969 5.870 106.796 1.00 49.35 73 ASP E O 1
ATOM 10045 N N . PHE E 1 74 ? 41.991 6.204 108.774 1.00 48.01 74 PHE E N 1
ATOM 10046 C CA . PHE E 1 74 ? 43.113 5.352 108.396 1.00 46.98 74 PHE E CA 1
ATOM 10047 C C . PHE E 1 74 ? 43.120 3.984 109.058 1.00 47.20 74 PHE E C 1
ATOM 10048 O O . PHE E 1 74 ? 44.118 3.257 108.988 1.00 46.44 74 PHE E O 1
ATOM 10056 N N . LYS E 1 75 ? 42.010 3.612 109.676 1.00 48.08 75 LYS E N 1
ATOM 10057 C CA . LYS E 1 75 ? 42.014 2.393 110.491 1.00 49.12 75 LYS E CA 1
ATOM 10058 C C . LYS E 1 75 ? 42.712 1.209 109.832 1.00 49.14 75 LYS E C 1
ATOM 10059 O O . LYS E 1 75 ? 42.548 0.968 108.646 1.00 48.93 75 LYS E O 1
ATOM 10065 N N . GLY E 1 76 ? 43.525 0.500 110.609 1.00 49.73 76 GLY E N 1
ATOM 10066 C CA . GLY E 1 76 ? 44.175 -0.724 110.145 1.00 50.07 76 GLY E CA 1
ATOM 10067 C C . GLY E 1 76 ? 45.239 -0.626 109.070 1.00 50.03 76 GLY E C 1
ATOM 10068 O O . GLY E 1 76 ? 45.422 -1.570 108.313 1.00 50.77 76 GLY E O 1
ATOM 10069 N N . LEU E 1 77 ? 45.943 0.499 108.976 1.00 49.88 77 LEU E N 1
ATOM 10070 C CA . LEU E 1 77 ? 47.058 0.597 108.028 1.00 49.26 77 LEU E CA 1
ATOM 10071 C C . LEU E 1 77 ? 48.296 0.638 108.831 1.00 49.12 77 LEU E C 1
ATOM 10072 O O . LEU E 1 77 ? 49.021 1.605 108.774 1.00 49.27 77 LEU E O 1
ATOM 10077 N N . GLN E 1 78 ? 48.527 -0.409 109.592 1.00 48.96 78 GLN E N 1
ATOM 10078 C CA . GLN E 1 78 ? 49.668 -0.455 110.492 1.00 49.54 78 GLN E CA 1
ATOM 10079 C C . GLN E 1 78 ? 50.972 -0.724 109.798 1.00 48.74 78 GLN E C 1
ATOM 10080 O O . GLN E 1 78 ? 52.027 -0.759 110.409 1.00 47.82 78 GLN E O 1
ATOM 10086 N N . HIS E 1 79 ? 50.905 -0.943 108.509 1.00 48.30 79 HIS E N 1
ATOM 10087 C CA . HIS E 1 79 ? 52.145 -1.031 107.797 1.00 48.05 79 HIS E CA 1
ATOM 10088 C C . HIS E 1 79 ? 52.362 0.221 106.943 1.00 45.77 79 HIS E C 1
ATOM 10089 O O . HIS E 1 79 ? 53.318 0.324 106.206 1.00 46.36 79 HIS E O 1
ATOM 10096 N N . LEU E 1 80 ? 51.486 1.192 107.058 1.00 42.48 80 LEU E N 1
ATOM 10097 C CA . LEU E 1 80 ? 51.728 2.421 106.379 1.00 39.59 80 LEU E CA 1
ATOM 10098 C C . LEU E 1 80 ? 53.020 3.031 106.923 1.00 38.31 80 LEU E C 1
ATOM 10099 O O . LEU E 1 80 ? 53.172 3.266 108.159 1.00 37.58 80 LEU E O 1
ATOM 10104 N N . TYR E 1 81 ? 53.945 3.264 105.976 1.00 36.40 81 TYR E N 1
ATOM 10105 C CA . TYR E 1 81 ? 55.280 3.866 106.216 1.00 34.46 81 TYR E CA 1
ATOM 10106 C C . TYR E 1 81 ? 55.321 5.397 106.000 1.00 33.02 81 TYR E C 1
ATOM 10107 O O . TYR E 1 81 ? 55.671 6.149 106.904 1.00 32.45 81 TYR E O 1
ATOM 10116 N N . ALA E 1 82 ? 54.936 5.838 104.806 1.00 30.76 82 ALA E N 1
ATOM 10117 C CA . ALA E 1 82 ? 54.926 7.249 104.430 1.00 27.35 82 ALA E CA 1
ATOM 10118 C C . ALA E 1 82 ? 53.569 7.624 103.880 1.00 25.99 82 ALA E C 1
ATOM 10119 O O . ALA E 1 82 ? 53.052 6.991 102.941 1.00 25.29 82 ALA E O 1
ATOM 10121 N N . LEU E 1 83 ? 52.983 8.664 104.447 1.00 24.48 83 LEU E N 1
ATOM 10122 C CA . LEU E 1 83 ? 51.671 9.106 103.964 1.00 23.02 83 LEU E CA 1
ATOM 10123 C C . LEU E 1 83 ? 51.843 10.472 103.399 1.00 22.74 83 LEU E C 1
ATOM 10124 O O . LEU E 1 83 ? 52.453 11.354 104.070 1.00 22.02 83 LEU E O 1
ATOM 10129 N N . VAL E 1 84 ? 51.331 10.636 102.163 1.00 22.51 84 VAL E N 1
ATOM 10130 C CA . VAL E 1 84 ? 51.437 11.928 101.440 1.00 23.07 84 VAL E CA 1
ATOM 10131 C C . VAL E 1 84 ? 50.069 12.642 101.271 1.00 23.19 84 VAL E C 1
ATOM 10132 O O . VAL E 1 84 ? 49.199 12.243 100.476 1.00 22.48 84 VAL E O 1
ATOM 10136 N N . LEU E 1 85 ? 49.878 13.695 102.051 1.00 22.77 85 LEU E N 1
ATOM 10137 C CA . LEU E 1 85 ? 48.596 14.359 102.013 1.00 23.31 85 LEU E CA 1
ATOM 10138 C C . LEU E 1 85 ? 48.725 15.753 101.433 1.00 24.24 85 LEU E C 1
ATOM 10139 O O . LEU E 1 85 ? 47.723 16.460 101.332 1.00 25.13 85 LEU E O 1
ATOM 10144 N N . VAL E 1 86 ? 49.945 16.135 101.047 1.00 24.96 86 VAL E N 1
ATOM 10145 C CA . VAL E 1 86 ? 50.178 17.455 100.438 1.00 26.35 86 VAL E CA 1
ATOM 10146 C C . VAL E 1 86 ? 49.100 17.894 99.420 1.00 27.25 86 VAL E C 1
ATOM 10147 O O . VAL E 1 86 ? 48.420 17.085 98.763 1.00 26.22 86 VAL E O 1
ATOM 10151 N N . ASN E 1 87 ? 48.995 19.208 99.290 1.00 28.98 87 ASN E N 1
ATOM 10152 C CA . ASN E 1 87 ? 48.146 19.864 98.291 1.00 30.77 87 ASN E CA 1
ATOM 10153 C C . ASN E 1 87 ? 46.679 19.562 98.342 1.00 31.05 87 ASN E C 1
ATOM 10154 O O . ASN E 1 87 ? 46.068 19.337 97.272 1.00 30.19 87 ASN E O 1
ATOM 10159 N N . ASN E 1 88 ? 46.152 19.568 99.575 1.00 31.81 88 ASN E N 1
ATOM 10160 C CA . ASN E 1 88 ? 44.751 19.346 99.895 1.00 32.27 88 ASN E CA 1
ATOM 10161 C C . ASN E 1 88 ? 44.320 20.479 100.765 1.00 32.84 88 ASN E C 1
ATOM 10162 O O . ASN E 1 88 ? 45.129 21.352 101.017 1.00 33.75 88 ASN E O 1
ATOM 10167 N N . LYS E 1 89 ? 43.076 20.471 101.243 1.00 33.24 89 LYS E N 1
ATOM 10168 C CA . LYS E 1 89 ? 42.587 21.569 102.039 1.00 33.11 89 LYS E CA 1
ATOM 10169 C C . LYS E 1 89 ? 42.137 21.095 103.370 1.00 31.64 89 LYS E C 1
ATOM 10170 O O . LYS E 1 89 ? 41.005 21.257 103.758 1.00 31.78 89 LYS E O 1
ATOM 10176 N N . ILE E 1 90 ? 43.069 20.510 104.081 1.00 31.33 90 ILE E N 1
ATOM 10177 C CA . ILE E 1 90 ? 42.744 19.921 105.366 1.00 33.00 90 ILE E CA 1
ATOM 10178 C C . ILE E 1 90 ? 42.633 20.997 106.434 1.00 34.53 90 ILE E C 1
ATOM 10179 O O . ILE E 1 90 ? 43.424 21.928 106.446 1.00 34.00 90 ILE E O 1
ATOM 10184 N N . SER E 1 91 ? 41.675 20.874 107.344 1.00 36.47 91 SER E N 1
ATOM 10185 C CA . SER E 1 91 ? 41.554 21.912 108.350 1.00 38.19 91 SER E CA 1
ATOM 10186 C C . SER E 1 91 ? 41.153 21.424 109.749 1.00 39.37 91 SER E C 1
ATOM 10187 O O . SER E 1 91 ? 41.119 22.209 110.726 1.00 38.79 91 SER E O 1
ATOM 10190 N N . LYS E 1 92 ? 40.832 20.134 109.827 1.00 40.63 92 LYS E N 1
ATOM 10191 C CA . LYS E 1 92 ? 40.392 19.514 111.069 1.00 42.43 92 LYS E CA 1
ATOM 10192 C C . LYS E 1 92 ? 40.983 18.123 111.138 1.00 42.98 92 LYS E C 1
ATOM 10193 O O . LYS E 1 92 ? 40.784 17.322 110.236 1.00 43.64 92 LYS E O 1
ATOM 10199 N N . ILE E 1 93 ? 41.698 17.806 112.208 1.00 43.03 93 ILE E N 1
ATOM 10200 C CA . ILE E 1 93 ? 42.222 16.455 112.315 1.00 42.83 93 ILE E CA 1
ATOM 10201 C C . ILE E 1 93 ? 41.861 15.857 113.640 1.00 42.74 93 ILE E C 1
ATOM 10202 O O . ILE E 1 93 ? 42.389 16.232 114.672 1.00 43.02 93 ILE E O 1
ATOM 10207 N N . HIS E 1 94 ? 40.934 14.927 113.577 1.00 43.09 94 HIS E N 1
ATOM 10208 C CA . HIS E 1 94 ? 40.484 14.206 114.739 1.00 44.60 94 HIS E CA 1
ATOM 10209 C C . HIS E 1 94 ? 41.648 13.720 115.598 1.00 45.47 94 HIS E C 1
ATOM 10210 O O . HIS E 1 94 ? 42.724 13.459 115.087 1.00 45.78 94 HIS E O 1
ATOM 10217 N N . GLU E 1 95 ? 41.429 13.599 116.901 1.00 46.88 95 GLU E N 1
ATOM 10218 C CA . GLU E 1 95 ? 42.476 13.158 117.821 1.00 48.87 95 GLU E CA 1
ATOM 10219 C C . GLU E 1 95 ? 43.077 11.757 117.598 1.00 48.98 95 GLU E C 1
ATOM 10220 O O . GLU E 1 95 ? 44.302 11.570 117.638 1.00 48.86 95 GLU E O 1
ATOM 10226 N N . LYS E 1 96 ? 42.220 10.757 117.448 1.00 49.30 96 LYS E N 1
ATOM 10227 C CA . LYS E 1 96 ? 42.695 9.368 117.284 1.00 49.47 96 LYS E CA 1
ATOM 10228 C C . LYS E 1 96 ? 43.016 9.018 115.794 1.00 49.29 96 LYS E C 1
ATOM 10229 O O . LYS E 1 96 ? 43.229 7.833 115.425 1.00 50.38 96 LYS E O 1
ATOM 10235 N N . ALA E 1 97 ? 43.086 10.074 114.970 1.00 47.31 97 ALA E N 1
ATOM 10236 C CA . ALA E 1 97 ? 43.202 9.952 113.524 1.00 44.78 97 ALA E CA 1
ATOM 10237 C C . ALA E 1 97 ? 44.431 9.217 113.120 1.00 43.47 97 ALA E C 1
ATOM 10238 O O . ALA E 1 97 ? 44.350 8.321 112.312 1.00 43.44 97 ALA E O 1
ATOM 10240 N N . PHE E 1 98 ? 45.563 9.590 113.691 1.00 42.15 98 PHE E N 1
ATOM 10241 C CA . PHE E 1 98 ? 46.825 8.959 113.338 1.00 42.28 98 PHE E CA 1
ATOM 10242 C C . PHE E 1 98 ? 47.131 7.699 114.184 1.00 43.40 98 PHE E C 1
ATOM 10243 O O . PHE E 1 98 ? 48.014 6.874 113.807 1.00 44.78 98 PHE E O 1
ATOM 10251 N N . SER E 1 99 ? 46.391 7.498 115.275 1.00 43.37 99 SER E N 1
ATOM 10252 C CA . SER E 1 99 ? 46.709 6.393 116.164 1.00 43.57 99 SER E CA 1
ATOM 10253 C C . SER E 1 99 ? 46.866 4.975 115.568 1.00 43.35 99 SER E C 1
ATOM 10254 O O . SER E 1 99 ? 47.668 4.164 116.032 1.00 42.55 99 SER E O 1
ATOM 10257 N N . PRO E 1 100 ? 46.108 4.653 114.543 1.00 44.01 100 PRO E N 1
ATOM 10258 C CA . PRO E 1 100 ? 46.316 3.374 113.851 1.00 44.48 100 PRO E CA 1
ATOM 10259 C C . PRO E 1 100 ? 47.672 3.197 113.187 1.00 44.47 100 PRO E C 1
ATOM 10260 O O . PRO E 1 100 ? 47.977 2.087 112.743 1.00 44.97 100 PRO E O 1
ATOM 10264 N N . LEU E 1 101 ? 48.470 4.259 113.130 1.00 43.96 101 LEU E N 1
ATOM 10265 C CA . LEU E 1 101 ? 49.681 4.270 112.292 1.00 43.63 101 LEU E CA 1
ATOM 10266 C C . LEU E 1 101 ? 51.050 3.919 112.931 1.00 44.32 101 LEU E C 1
ATOM 10267 O O . LEU E 1 101 ? 52.039 4.614 112.700 1.00 44.23 101 LEU E O 1
ATOM 10272 N N . ARG E 1 102 ? 51.108 2.801 113.657 1.00 45.57 102 ARG E N 1
ATOM 10273 C CA . ARG E 1 102 ? 52.287 2.395 114.461 1.00 47.01 102 ARG E CA 1
ATOM 10274 C C . ARG E 1 102 ? 53.701 2.382 113.818 1.00 46.04 102 ARG E C 1
ATOM 10275 O O . ARG E 1 102 ? 54.697 2.417 114.527 1.00 45.71 102 ARG E O 1
ATOM 10283 N N . LYS E 1 103 ? 53.797 2.290 112.498 1.00 45.10 103 LYS E N 1
ATOM 10284 C CA . LYS E 1 103 ? 55.115 2.288 111.829 1.00 44.55 103 LYS E CA 1
ATOM 10285 C C . LYS E 1 103 ? 55.277 3.442 110.815 1.00 43.15 103 LYS E C 1
ATOM 10286 O O . LYS E 1 103 ? 56.323 3.565 110.177 1.00 43.36 103 LYS E O 1
ATOM 10292 N N . LEU E 1 104 ? 54.253 4.277 110.665 1.00 41.03 104 LEU E N 1
ATOM 10293 C CA . LEU E 1 104 ? 54.389 5.524 109.910 1.00 38.47 104 LEU E CA 1
ATOM 10294 C C . LEU E 1 104 ? 55.680 6.351 110.217 1.00 37.05 104 LEU E C 1
ATOM 10295 O O . LEU E 1 104 ? 55.827 6.892 111.292 1.00 36.52 104 LEU E O 1
ATOM 10300 N N . GLN E 1 105 ? 56.608 6.451 109.278 1.00 35.44 105 GLN E N 1
ATOM 10301 C CA . GLN E 1 105 ? 57.803 7.285 109.461 1.00 34.44 105 GLN E CA 1
ATOM 10302 C C . GLN E 1 105 ? 57.824 8.646 108.712 1.00 33.98 105 GLN E C 1
ATOM 10303 O O . GLN E 1 105 ? 58.457 9.577 109.181 1.00 34.24 105 GLN E O 1
ATOM 10309 N N . LYS E 1 106 ? 57.184 8.761 107.542 1.00 32.55 106 LYS E N 1
ATOM 10310 C CA . LYS E 1 106 ? 57.051 10.050 106.823 1.00 30.27 106 LYS E CA 1
ATOM 10311 C C . LYS E 1 106 ? 55.585 10.584 106.692 1.00 29.54 106 LYS E C 1
ATOM 10312 O O . LYS E 1 106 ? 54.670 9.888 106.182 1.00 30.11 106 LYS E O 1
ATOM 10318 N N . LEU E 1 107 ? 55.364 11.823 107.118 1.00 27.54 107 LEU E N 1
ATOM 10319 C CA . LEU E 1 107 ? 54.041 12.420 106.999 1.00 25.56 107 LEU E CA 1
ATOM 10320 C C . LEU E 1 107 ? 54.193 13.756 106.308 1.00 25.60 107 LEU E C 1
ATOM 10321 O O . LEU E 1 107 ? 54.661 14.723 106.929 1.00 25.93 107 LEU E O 1
ATOM 10326 N N . TYR E 1 108 ? 53.842 13.827 105.024 1.00 24.92 108 TYR E N 1
ATOM 10327 C CA . TYR E 1 108 ? 53.909 15.102 104.307 1.00 24.40 108 TYR E CA 1
ATOM 10328 C C . TYR E 1 108 ? 52.481 15.673 104.183 1.00 24.50 108 TYR E C 1
ATOM 10329 O O . TYR E 1 108 ? 51.601 15.111 103.481 1.00 24.48 108 TYR E O 1
ATOM 10338 N N . ILE E 1 109 ? 52.238 16.775 104.894 1.00 24.24 109 ILE E N 1
ATOM 10339 C CA . ILE E 1 109 ? 50.942 17.447 104.823 1.00 24.14 109 ILE E CA 1
ATOM 10340 C C . ILE E 1 109 ? 51.123 18.892 104.510 1.00 24.10 109 ILE E C 1
ATOM 10341 O O . ILE E 1 109 ? 50.419 19.712 105.070 1.00 24.57 109 ILE E O 1
ATOM 10346 N N . SER E 1 110 ? 52.050 19.216 103.623 1.00 24.48 110 SER E N 1
ATOM 10347 C CA . SER E 1 110 ? 52.239 20.608 103.261 1.00 25.84 110 SER E CA 1
ATOM 10348 C C . SER E 1 110 ? 51.088 21.165 102.437 1.00 26.97 110 SER E C 1
ATOM 10349 O O . SER E 1 110 ? 50.224 20.412 101.986 1.00 28.01 110 SER E O 1
ATOM 10352 N N . LYS E 1 111 ? 51.074 22.478 102.234 1.00 27.02 111 LYS E N 1
ATOM 10353 C CA . LYS E 1 111 ? 50.064 23.067 101.391 1.00 28.30 111 LYS E CA 1
ATOM 10354 C C . LYS E 1 111 ? 48.674 22.607 101.779 1.00 28.34 111 LYS E C 1
ATOM 10355 O O . LYS E 1 111 ? 47.941 22.014 100.960 1.00 27.59 111 LYS E O 1
ATOM 10361 N N . ASN E 1 112 ? 48.329 22.879 103.031 1.00 28.92 112 ASN E N 1
ATOM 10362 C CA . ASN E 1 112 ? 46.988 22.627 103.531 1.00 29.55 112 ASN E CA 1
ATOM 10363 C C . ASN E 1 112 ? 46.496 23.764 104.429 1.00 30.77 112 ASN E C 1
ATOM 10364 O O . ASN E 1 112 ? 47.280 24.631 104.816 1.00 30.96 112 ASN E O 1
ATOM 10369 N N . HIS E 1 113 ? 45.213 23.729 104.799 1.00 32.51 113 HIS E N 1
ATOM 10370 C CA . HIS E 1 113 ? 44.609 24.750 105.667 1.00 32.87 113 HIS E CA 1
ATOM 10371 C C . HIS E 1 113 ? 44.861 24.510 107.170 1.00 32.82 113 HIS E C 1
ATOM 10372 O O . HIS E 1 113 ? 44.265 25.188 108.009 1.00 32.40 113 HIS E O 1
ATOM 10379 N N . LEU E 1 114 ? 45.723 23.554 107.508 1.00 33.61 114 LEU E N 1
ATOM 10380 C CA . LEU E 1 114 ? 45.997 23.267 108.911 1.00 34.74 114 LEU E CA 1
ATOM 10381 C C . LEU E 1 114 ? 46.102 24.546 109.771 1.00 34.95 114 LEU E C 1
ATOM 10382 O O . LEU E 1 114 ? 46.545 25.584 109.294 1.00 34.83 114 LEU E O 1
ATOM 10387 N N . VAL E 1 115 ? 45.680 24.480 111.026 1.00 35.50 115 VAL E N 1
ATOM 10388 C CA . VAL E 1 115 ? 45.719 25.673 111.855 1.00 37.29 115 VAL E CA 1
ATOM 10389 C C . VAL E 1 115 ? 46.313 25.393 113.225 1.00 38.74 115 VAL E C 1
ATOM 10390 O O . VAL E 1 115 ? 46.138 26.175 114.156 1.00 38.69 115 VAL E O 1
ATOM 10394 N N . GLU E 1 116 ? 47.040 24.287 113.331 1.00 39.91 116 GLU E N 1
ATOM 10395 C CA . GLU E 1 116 ? 47.734 23.923 114.566 1.00 41.05 116 GLU E CA 1
ATOM 10396 C C . GLU E 1 116 ? 48.524 22.675 114.255 1.00 40.72 116 GLU E C 1
ATOM 10397 O O . GLU E 1 116 ? 48.075 21.894 113.422 1.00 41.21 116 GLU E O 1
ATOM 10403 N N . ILE E 1 117 ? 49.702 22.483 114.854 1.00 40.40 117 ILE E N 1
ATOM 10404 C CA . ILE E 1 117 ? 50.472 21.243 114.582 1.00 40.16 117 ILE E CA 1
ATOM 10405 C C . ILE E 1 117 ? 49.665 20.066 115.069 1.00 39.69 117 ILE E C 1
ATOM 10406 O O . ILE E 1 117 ? 49.282 20.029 116.228 1.00 38.76 117 ILE E O 1
ATOM 10411 N N . PRO E 1 118 ? 49.415 19.099 114.210 1.00 39.85 118 PRO E N 1
ATOM 10412 C CA . PRO E 1 118 ? 48.592 17.973 114.575 1.00 40.77 118 PRO E CA 1
ATOM 10413 C C . PRO E 1 118 ? 49.204 17.250 115.777 1.00 42.30 118 PRO E C 1
ATOM 10414 O O . PRO E 1 118 ? 50.437 17.197 115.886 1.00 43.32 118 PRO E O 1
ATOM 10418 N N . PRO E 1 119 ? 48.389 16.719 116.698 1.00 43.26 119 PRO E N 1
ATOM 10419 C CA . PRO E 1 119 ? 48.959 16.071 117.892 1.00 43.13 119 PRO E CA 1
ATOM 10420 C C . PRO E 1 119 ? 48.900 14.536 117.751 1.00 42.86 119 PRO E C 1
ATOM 10421 O O . PRO E 1 119 ? 48.219 14.005 116.829 1.00 41.97 119 PRO E O 1
ATOM 10425 N N . ASN E 1 120 ? 49.631 13.844 118.637 1.00 42.95 120 ASN E N 1
ATOM 10426 C CA . ASN E 1 120 ? 49.619 12.376 118.696 1.00 42.64 120 ASN E CA 1
ATOM 10427 C C . ASN E 1 120 ? 50.097 11.760 117.417 1.00 41.40 120 ASN E C 1
ATOM 10428 O O . ASN E 1 120 ? 49.558 10.757 116.951 1.00 40.75 120 ASN E O 1
ATOM 10433 N N . LEU E 1 121 ? 51.089 12.387 116.819 1.00 40.57 121 LEU E N 1
ATOM 10434 C CA . LEU E 1 121 ? 51.649 11.828 115.602 1.00 39.68 121 LEU E CA 1
ATOM 10435 C C . LEU E 1 121 ? 52.417 10.538 115.995 1.00 38.73 121 LEU E C 1
ATOM 10436 O O . LEU E 1 121 ? 52.893 10.398 117.105 1.00 39.28 121 LEU E O 1
ATOM 10441 N N . PRO E 1 122 ? 52.486 9.579 115.105 1.00 37.63 122 PRO E N 1
ATOM 10442 C CA . PRO E 1 122 ? 53.174 8.335 115.383 1.00 37.57 122 PRO E CA 1
ATOM 10443 C C . PRO E 1 122 ? 54.580 8.517 115.901 1.00 37.24 122 PRO E C 1
ATOM 10444 O O . PRO E 1 122 ? 55.358 9.170 115.239 1.00 37.67 122 PRO E O 1
ATOM 10448 N N . SER E 1 123 ? 54.903 7.914 117.050 1.00 37.41 123 SER E N 1
ATOM 10449 C CA . SER E 1 123 ? 56.276 7.937 117.620 1.00 37.82 123 SER E CA 1
ATOM 10450 C C . SER E 1 123 ? 57.329 7.482 116.625 1.00 37.57 123 SER E C 1
ATOM 10451 O O . SER E 1 123 ? 58.486 7.926 116.662 1.00 37.17 123 SER E O 1
ATOM 10454 N N . SER E 1 124 ? 56.910 6.585 115.743 1.00 37.20 124 SER E N 1
ATOM 10455 C CA . SER E 1 124 ? 57.748 6.060 114.690 1.00 37.46 124 SER E CA 1
ATOM 10456 C C . SER E 1 124 ? 58.288 7.143 113.737 1.00 37.38 124 SER E C 1
ATOM 10457 O O . SER E 1 124 ? 59.433 7.014 113.233 1.00 38.38 124 SER E O 1
ATOM 10460 N N . LEU E 1 125 ? 57.459 8.176 113.502 1.00 35.88 125 LEU E N 1
ATOM 10461 C CA . LEU E 1 125 ? 57.727 9.272 112.561 1.00 33.90 125 LEU E CA 1
ATOM 10462 C C . LEU E 1 125 ? 59.102 9.863 112.676 1.00 33.28 125 LEU E C 1
ATOM 10463 O O . LEU E 1 125 ? 59.498 10.249 113.778 1.00 32.82 125 LEU E O 1
ATOM 10468 N N . VAL E 1 126 ? 59.812 9.933 111.540 1.00 33.01 126 VAL E N 1
ATOM 10469 C CA . VAL E 1 126 ? 61.154 10.560 111.449 1.00 33.23 126 VAL E CA 1
ATOM 10470 C C . VAL E 1 126 ? 61.174 11.930 110.708 1.00 33.65 126 VAL E C 1
ATOM 10471 O O . VAL E 1 126 ? 61.899 12.847 111.100 1.00 33.57 126 VAL E O 1
ATOM 10475 N N . GLU E 1 127 ? 60.370 12.047 109.647 1.00 33.95 127 GLU E N 1
ATOM 10476 C CA . GLU E 1 127 ? 60.301 13.235 108.798 1.00 33.29 127 GLU E CA 1
ATOM 10477 C C . GLU E 1 127 ? 58.835 13.805 108.809 1.00 31.68 127 GLU E C 1
ATOM 10478 O O . GLU E 1 127 ? 57.856 13.071 108.684 1.00 31.60 127 GLU E O 1
ATOM 10484 N N . LEU E 1 128 ? 58.673 15.102 108.993 1.00 29.88 128 LEU E N 1
ATOM 10485 C CA . LEU E 1 128 ? 57.332 15.716 108.998 1.00 28.39 128 LEU E CA 1
ATOM 10486 C C . LEU E 1 128 ? 57.286 16.999 108.143 1.00 27.97 128 LEU E C 1
ATOM 10487 O O . LEU E 1 128 ? 57.780 18.041 108.561 1.00 27.63 128 LEU E O 1
ATOM 10492 N N . ARG E 1 129 ? 56.714 16.947 106.950 1.00 27.69 129 ARG E N 1
ATOM 10493 C CA . ARG E 1 129 ? 56.588 18.179 106.128 1.00 28.04 129 ARG E CA 1
ATOM 10494 C C . ARG E 1 129 ? 55.244 18.919 106.325 1.00 28.93 129 ARG E C 1
ATOM 10495 O O . ARG E 1 129 ? 54.158 18.367 106.011 1.00 29.89 129 ARG E O 1
ATOM 10503 N N . ILE E 1 130 ? 55.288 20.166 106.804 1.00 28.05 130 ILE E N 1
ATOM 10504 C CA . ILE E 1 130 ? 54.032 20.818 107.148 1.00 27.40 130 ILE E CA 1
ATOM 10505 C C . ILE E 1 130 ? 54.006 22.240 106.662 1.00 28.34 130 ILE E C 1
ATOM 10506 O O . ILE E 1 130 ? 53.411 23.141 107.285 1.00 28.28 130 ILE E O 1
ATOM 10511 N N . HIS E 1 131 ? 54.609 22.403 105.493 1.00 29.62 131 HIS E N 1
ATOM 10512 C CA . HIS E 1 131 ? 54.777 23.704 104.828 1.00 31.39 131 HIS E CA 1
ATOM 10513 C C . HIS E 1 131 ? 53.473 24.330 104.318 1.00 32.29 131 HIS E C 1
ATOM 10514 O O . HIS E 1 131 ? 52.443 23.650 104.239 1.00 33.07 131 HIS E O 1
ATOM 10521 N N . ASP E 1 132 ? 53.508 25.610 103.940 1.00 32.78 132 ASP E N 1
ATOM 10522 C CA . ASP E 1 132 ? 52.303 26.281 103.381 1.00 33.26 132 ASP E CA 1
ATOM 10523 C C . ASP E 1 132 ? 51.016 26.155 104.164 1.00 32.17 132 ASP E C 1
ATOM 10524 O O . ASP E 1 132 ? 49.949 26.074 103.546 1.00 30.22 132 ASP E O 1
ATOM 10529 N N . ASN E 1 133 ? 51.095 26.125 105.488 1.00 31.74 133 ASN E N 1
ATOM 10530 C CA . ASN E 1 133 ? 49.884 25.983 106.236 1.00 32.26 133 ASN E CA 1
ATOM 10531 C C . ASN E 1 133 ? 49.488 27.276 106.878 1.00 32.81 133 ASN E C 1
ATOM 10532 O O . ASN E 1 133 ? 49.917 28.311 106.417 1.00 33.55 133 ASN E O 1
ATOM 10537 N N . ARG E 1 134 ? 48.671 27.234 107.924 1.00 33.89 134 ARG E N 1
ATOM 10538 C CA . ARG E 1 134 ? 48.138 28.444 108.523 1.00 35.23 134 ARG E CA 1
ATOM 10539 C C . ARG E 1 134 ? 48.384 28.462 110.024 1.00 35.72 134 ARG E C 1
ATOM 10540 O O . ARG E 1 134 ? 47.678 29.149 110.767 1.00 36.11 134 ARG E O 1
ATOM 10548 N N . ILE E 1 135 ? 49.369 27.698 110.481 1.00 36.59 135 ILE E N 1
ATOM 10549 C CA . ILE E 1 135 ? 49.655 27.552 111.927 1.00 37.53 135 ILE E CA 1
ATOM 10550 C C . ILE E 1 135 ? 50.178 28.807 112.564 1.00 38.18 135 ILE E C 1
ATOM 10551 O O . ILE E 1 135 ? 51.265 29.271 112.247 1.00 37.29 135 ILE E O 1
ATOM 10556 N N . ARG E 1 136 ? 49.425 29.344 113.506 1.00 39.94 136 ARG E N 1
ATOM 10557 C CA . ARG E 1 136 ? 49.840 30.623 114.106 1.00 41.72 136 ARG E CA 1
ATOM 10558 C C . ARG E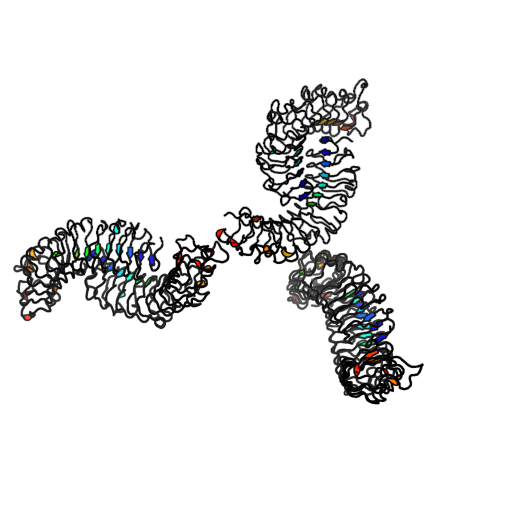 1 136 ? 50.664 30.535 115.404 1.00 41.55 136 ARG E C 1
ATOM 10559 O O . ARG E 1 136 ? 51.448 31.415 115.725 1.00 41.98 136 ARG E O 1
ATOM 10567 N N . LYS E 1 137 ? 50.516 29.456 116.135 1.00 41.32 137 LYS E N 1
ATOM 10568 C CA . LYS E 1 137 ? 51.317 29.296 117.293 1.00 42.03 137 LYS E CA 1
ATOM 10569 C C . LYS E 1 137 ? 51.621 27.836 117.505 1.00 42.21 137 LYS E C 1
ATOM 10570 O O . LYS E 1 137 ? 50.822 26.945 117.207 1.00 43.19 137 LYS E O 1
ATOM 10576 N N . VAL E 1 138 ? 52.803 27.570 118.007 1.00 41.82 138 VAL E N 1
ATOM 10577 C CA . VAL E 1 138 ? 53.135 26.215 118.319 1.00 42.65 138 VAL E CA 1
ATOM 10578 C C . VAL E 1 138 ? 53.326 26.117 119.830 1.00 43.30 138 VAL E C 1
ATOM 10579 O O . VAL E 1 138 ? 54.248 26.697 120.365 1.00 42.72 138 VAL E O 1
ATOM 10583 N N . PRO E 1 139 ? 52.461 25.362 120.497 1.00 44.23 139 PRO E N 1
ATOM 10584 C CA . PRO E 1 139 ? 52.446 25.238 121.944 1.00 45.15 139 PRO E CA 1
ATOM 10585 C C . PRO E 1 139 ? 53.560 24.376 122.469 1.00 46.75 139 PRO E C 1
ATOM 10586 O O . PRO E 1 139 ? 54.555 24.157 121.771 1.00 47.66 139 PRO E O 1
ATOM 10590 N N . LYS E 1 140 ? 53.399 23.869 123.686 1.00 48.37 140 LYS E N 1
ATOM 10591 C CA . LYS E 1 140 ? 54.525 23.199 124.339 1.00 50.82 140 LYS E CA 1
ATOM 10592 C C . LYS E 1 140 ? 54.617 21.724 124.056 1.00 51.61 140 LYS E C 1
ATOM 10593 O O . LYS E 1 140 ? 55.431 21.302 123.224 1.00 51.73 140 LYS E O 1
ATOM 10599 N N . GLY E 1 141 ? 53.790 20.929 124.723 1.00 52.63 141 GLY E N 1
ATOM 10600 C CA . GLY E 1 141 ? 53.920 19.466 124.600 1.00 53.73 141 GLY E CA 1
ATOM 10601 C C . GLY E 1 141 ? 53.693 18.815 123.227 1.00 54.05 141 GLY E C 1
ATOM 10602 O O . GLY E 1 141 ? 53.555 17.569 123.148 1.00 54.64 141 GLY E O 1
ATOM 10603 N N . VAL E 1 142 ? 53.691 19.631 122.157 1.00 53.15 142 VAL E N 1
ATOM 10604 C CA . VAL E 1 142 ? 53.279 19.197 120.822 1.00 52.03 142 VAL E CA 1
ATOM 10605 C C . VAL E 1 142 ? 54.108 18.058 120.231 1.00 51.57 142 VAL E C 1
ATOM 10606 O O . VAL E 1 142 ? 53.556 17.122 119.643 1.00 50.80 142 VAL E O 1
ATOM 10610 N N . PHE E 1 143 ? 55.425 18.158 120.374 1.00 51.28 143 PHE E N 1
ATOM 10611 C CA . PHE E 1 143 ? 56.340 17.143 119.856 1.00 51.51 143 PHE E CA 1
ATOM 10612 C C . PHE E 1 143 ? 56.834 16.280 120.978 1.00 52.57 143 PHE E C 1
ATOM 10613 O O . PHE E 1 143 ? 57.752 15.477 120.769 1.00 53.34 143 PHE E O 1
ATOM 10621 N N . SER E 1 144 ? 56.248 16.459 122.167 1.00 52.74 144 SER E N 1
ATOM 10622 C CA . SER E 1 144 ? 56.708 15.757 123.351 1.00 52.84 144 SER E CA 1
ATOM 10623 C C . SER E 1 144 ? 56.882 14.253 123.057 1.00 52.62 144 SER E C 1
ATOM 10624 O O . SER E 1 144 ? 57.891 13.649 123.443 1.00 52.39 144 SER E O 1
ATOM 10627 N N . GLY E 1 145 ? 55.915 13.674 122.336 1.00 52.19 145 GLY E N 1
ATOM 10628 C CA . GLY E 1 145 ? 55.914 12.247 121.998 1.00 52.18 145 GLY E CA 1
ATOM 10629 C C . GLY E 1 145 ? 57.123 11.761 121.225 1.00 52.20 145 GLY E C 1
ATOM 10630 O O . GLY E 1 145 ? 57.980 11.069 121.770 1.00 52.66 145 GLY E O 1
ATOM 10631 N N . LEU E 1 146 ? 57.198 12.135 119.955 1.00 51.96 146 LEU E N 1
ATOM 10632 C CA . LEU E 1 146 ? 58.275 11.702 119.048 1.00 51.48 146 LEU E CA 1
ATOM 10633 C C . LEU E 1 146 ? 59.681 11.621 119.648 1.00 51.53 146 LEU E C 1
ATOM 10634 O O . LEU E 1 146 ? 60.105 12.431 120.454 1.00 52.14 146 LEU E O 1
ATOM 10639 N N . ARG E 1 147 ? 60.429 10.640 119.223 1.00 51.27 147 ARG E N 1
ATOM 10640 C CA . ARG E 1 147 ? 61.763 10.515 119.708 1.00 51.32 147 ARG E CA 1
ATOM 10641 C C . ARG E 1 147 ? 62.610 10.072 118.562 1.00 50.80 147 ARG E C 1
ATOM 10642 O O . ARG E 1 147 ? 63.708 9.568 118.742 1.00 50.58 147 ARG E O 1
ATOM 10650 N N . ASN E 1 148 ? 62.070 10.195 117.361 1.00 50.33 148 ASN E N 1
ATOM 10651 C CA . ASN E 1 148 ? 62.814 9.811 116.161 1.00 49.49 148 ASN E CA 1
ATOM 10652 C C . ASN E 1 148 ? 62.776 10.944 115.143 1.00 48.13 148 ASN E C 1
ATOM 10653 O O . ASN E 1 148 ? 63.192 10.753 113.994 1.00 47.97 148 ASN E O 1
ATOM 10658 N N . MET E 1 149 ? 62.274 12.114 115.550 1.00 45.85 149 MET E N 1
ATOM 10659 C CA . MET E 1 149 ? 62.200 13.207 114.612 1.00 43.52 149 MET E CA 1
ATOM 10660 C C . MET E 1 149 ? 63.609 13.504 114.128 1.00 42.16 149 MET E C 1
ATOM 10661 O O . MET E 1 149 ? 64.571 12.958 114.665 1.00 42.82 149 MET E O 1
ATOM 10666 N N . ASN E 1 150 ? 63.743 14.325 113.092 1.00 39.31 150 ASN E N 1
ATOM 10667 C CA . ASN E 1 150 ? 65.051 14.781 112.670 1.00 36.16 150 ASN E CA 1
ATOM 10668 C C . ASN E 1 150 ? 64.873 15.632 111.441 1.00 33.15 150 ASN E C 1
ATOM 10669 O O . ASN E 1 150 ? 65.817 16.136 110.860 1.00 33.97 150 ASN E O 1
ATOM 10674 N N . CYS E 1 151 ? 63.643 15.836 111.046 1.00 29.25 151 CYS E N 1
ATOM 10675 C CA . CYS E 1 151 ? 63.431 16.598 109.839 1.00 25.62 151 CYS E CA 1
ATOM 10676 C C . CYS E 1 151 ? 62.066 17.295 109.972 1.00 25.11 151 CYS E C 1
ATOM 10677 O O . CYS E 1 151 ? 61.050 16.635 110.041 1.00 26.33 151 CYS E O 1
ATOM 10680 N N . ILE E 1 152 ? 62.021 18.617 110.074 1.00 23.36 152 ILE E N 1
ATOM 10681 C CA . ILE E 1 152 ? 60.756 19.305 110.279 1.00 21.49 152 ILE E CA 1
ATOM 10682 C C . ILE E 1 152 ? 60.680 20.543 109.406 1.00 21.83 152 ILE E C 1
ATOM 10683 O O . ILE E 1 152 ? 61.455 21.472 109.569 1.00 22.84 152 ILE E O 1
ATOM 10688 N N . GLU E 1 153 ? 59.770 20.545 108.446 1.00 21.35 153 GLU E N 1
ATOM 10689 C CA . GLU E 1 153 ? 59.526 21.683 107.605 1.00 20.11 153 GLU E CA 1
ATOM 10690 C C . GLU E 1 153 ? 58.298 22.447 108.141 1.00 20.39 153 GLU E C 1
ATOM 10691 O O . GLU E 1 153 ? 57.180 21.933 108.170 1.00 20.37 153 GLU E O 1
ATOM 10697 N N . MET E 1 154 ? 58.500 23.671 108.616 1.00 20.34 154 MET E N 1
ATOM 10698 C CA . MET E 1 154 ? 57.368 24.491 109.108 1.00 19.81 154 MET E CA 1
ATOM 10699 C C . MET E 1 154 ? 57.174 25.803 108.335 1.00 20.32 154 MET E C 1
ATOM 10700 O O . MET E 1 154 ? 56.354 26.619 108.710 1.00 20.01 154 MET E O 1
ATOM 10705 N N . GLY E 1 155 ? 57.941 26.020 107.273 1.00 21.20 155 GLY E N 1
ATOM 10706 C CA . GLY E 1 155 ? 57.911 27.278 106.575 1.00 22.00 155 GLY E CA 1
ATOM 10707 C C . GLY E 1 155 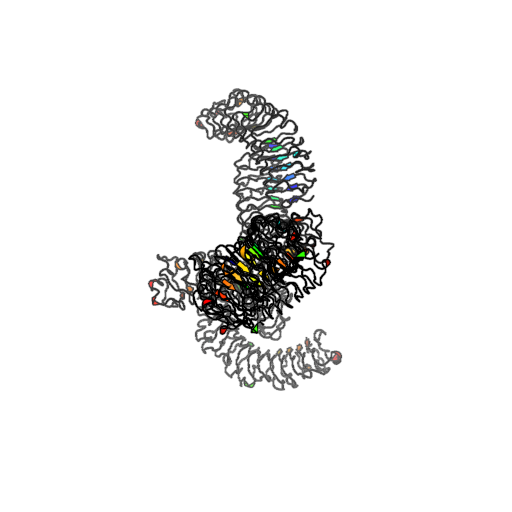? 56.609 27.432 105.869 1.00 23.41 155 GLY E C 1
ATOM 10708 O O . GLY E 1 155 ? 55.842 26.480 105.807 1.00 23.13 155 GLY E O 1
ATOM 10709 N N . GLY E 1 156 ? 56.370 28.613 105.300 1.00 25.02 156 GLY E N 1
ATOM 10710 C CA . GLY E 1 156 ? 55.097 28.899 104.604 1.00 26.26 156 GLY E CA 1
ATOM 10711 C C . GLY E 1 156 ? 53.945 29.039 105.608 1.00 27.45 156 GLY E C 1
ATOM 10712 O O . GLY E 1 156 ? 52.780 28.949 105.268 1.00 26.73 156 GLY E O 1
ATOM 10713 N N . ASN E 1 157 ? 54.277 29.225 106.878 1.00 29.21 157 ASN E N 1
ATOM 10714 C CA . ASN E 1 157 ? 53.266 29.467 107.862 1.00 30.70 157 ASN E CA 1
ATOM 10715 C C . ASN E 1 157 ? 53.432 30.848 108.421 1.00 32.53 157 ASN E C 1
ATOM 10716 O O . ASN E 1 157 ? 54.475 31.450 108.268 1.00 34.21 157 ASN E O 1
ATOM 10721 N N . PRO E 1 158 ? 52.399 31.377 109.052 1.00 33.66 158 PRO E N 1
ATOM 10722 C CA . PRO E 1 158 ? 52.455 32.703 109.643 1.00 32.57 158 PRO E CA 1
ATOM 10723 C C . PRO E 1 158 ? 52.680 32.549 111.129 1.00 32.30 158 PRO E C 1
ATOM 10724 O O . PRO E 1 158 ? 51.759 32.326 111.901 1.00 31.78 158 PRO E O 1
ATOM 10728 N N . LEU E 1 159 ? 53.911 32.594 111.553 1.00 32.48 159 LEU E N 1
ATOM 10729 C CA . LEU E 1 159 ? 54.080 32.635 112.960 1.00 34.54 159 LEU E CA 1
ATOM 10730 C C . LEU E 1 159 ? 55.164 33.620 113.273 1.00 36.66 159 LEU E C 1
ATOM 10731 O O . LEU E 1 159 ? 56.186 33.678 112.576 1.00 37.12 159 LEU E O 1
ATOM 10736 N N . GLU E 1 160 ? 54.898 34.453 114.281 1.00 39.53 160 GLU E N 1
ATOM 10737 C CA . GLU E 1 160 ? 55.855 35.468 114.718 1.00 42.27 160 GLU E CA 1
ATOM 10738 C C . GLU E 1 160 ? 56.653 34.809 115.774 1.00 43.00 160 GLU E C 1
ATOM 10739 O O . GLU E 1 160 ? 56.432 33.643 116.062 1.00 43.19 160 GLU E O 1
ATOM 10745 N N . ASN E 1 161 ? 57.602 35.518 116.338 1.00 44.24 161 ASN E N 1
ATOM 10746 C CA . ASN E 1 161 ? 58.363 34.879 117.363 1.00 45.90 161 ASN E CA 1
ATOM 10747 C C . ASN E 1 161 ? 57.512 34.704 118.589 1.00 46.50 161 ASN E C 1
ATOM 10748 O O . ASN E 1 161 ? 57.652 33.734 119.319 1.00 46.01 161 ASN E O 1
ATOM 10753 N N . SER E 1 162 ? 56.627 35.662 118.802 1.00 47.61 162 SER E N 1
ATOM 10754 C CA . SER E 1 162 ? 55.672 35.564 119.872 1.00 48.30 162 SER E CA 1
ATOM 10755 C C . SER E 1 162 ? 54.788 34.279 119.764 1.00 48.57 162 SER E C 1
ATOM 10756 O O . SER E 1 162 ? 54.291 33.763 120.755 1.00 48.78 162 SER E O 1
ATOM 10759 N N . GLY E 1 163 ? 54.585 33.760 118.564 1.00 48.47 163 GLY E N 1
ATOM 10760 C CA . GLY E 1 163 ? 53.828 32.520 118.400 1.00 48.34 163 GLY E CA 1
ATOM 10761 C C . GLY E 1 163 ? 54.446 31.271 119.043 1.00 48.33 163 GLY E C 1
ATOM 10762 O O . GLY E 1 163 ? 53.727 30.399 119.494 1.00 48.95 163 GLY E O 1
ATOM 10763 N N . PHE E 1 164 ? 55.768 31.138 119.059 1.00 47.96 164 PHE E N 1
ATOM 10764 C CA . PHE E 1 164 ? 56.390 29.993 119.721 1.00 47.56 164 PHE E CA 1
ATOM 10765 C C . PHE E 1 164 ? 56.202 30.170 121.215 1.00 47.64 164 PHE E C 1
ATOM 10766 O O . PHE E 1 164 ? 55.796 31.216 121.696 1.00 47.04 164 PHE E O 1
ATOM 10774 N N . GLU E 1 165 ? 56.555 29.152 121.965 1.00 48.46 165 GLU E N 1
ATOM 10775 C CA . GLU E 1 165 ? 56.190 29.128 123.350 1.00 49.18 165 GLU E CA 1
ATOM 10776 C C . GLU E 1 165 ? 57.246 28.313 124.015 1.00 48.76 165 GLU E C 1
ATOM 10777 O O . GLU E 1 165 ? 57.726 27.332 123.450 1.00 48.64 165 GLU E O 1
ATOM 10783 N N . PRO E 1 166 ? 57.638 28.765 125.203 1.00 48.59 166 PRO E N 1
ATOM 10784 C CA . PRO E 1 166 ? 58.704 28.150 126.001 1.00 48.28 166 PRO E CA 1
ATOM 10785 C C . PRO E 1 166 ? 58.611 26.659 126.046 1.00 47.85 166 PRO E C 1
ATOM 10786 O O . PRO E 1 166 ? 57.628 26.149 126.547 1.00 48.37 166 PRO E O 1
ATOM 10790 N N . GLY E 1 167 ? 59.620 25.972 125.529 1.00 47.42 167 GLY E N 1
ATOM 10791 C CA . GLY E 1 167 ? 59.631 24.508 125.522 1.00 46.62 167 GLY E CA 1
ATOM 10792 C C . GLY E 1 167 ? 58.702 23.858 124.513 1.00 45.95 167 GLY E C 1
ATOM 10793 O O . GLY E 1 167 ? 58.085 22.849 124.801 1.00 46.23 167 GLY E O 1
ATOM 10794 N N . ALA E 1 168 ? 58.581 24.461 123.333 1.00 45.32 168 ALA E N 1
ATOM 10795 C CA . ALA E 1 168 ? 57.742 23.935 122.248 1.00 44.83 168 ALA E CA 1
ATOM 10796 C C . ALA E 1 168 ? 58.450 22.737 121.642 1.00 44.64 168 ALA E C 1
ATOM 10797 O O . ALA E 1 168 ? 57.838 21.704 121.416 1.00 44.30 168 ALA E O 1
ATOM 10799 N N . PHE E 1 169 ? 59.752 22.879 121.395 1.00 44.96 169 PHE E N 1
ATOM 10800 C CA . PHE E 1 169 ? 60.546 21.792 120.822 1.00 45.51 169 PHE E CA 1
ATOM 10801 C C . PHE E 1 169 ? 61.132 20.938 121.917 1.00 46.74 169 PHE E C 1
ATOM 10802 O O . PHE E 1 169 ? 62.056 20.119 121.690 1.00 47.14 169 PHE E O 1
ATOM 10810 N N . ASP E 1 170 ? 60.587 21.151 123.111 1.00 47.86 170 ASP E N 1
ATOM 10811 C CA . ASP E 1 170 ? 60.983 20.427 124.298 1.00 48.95 170 ASP E CA 1
ATOM 10812 C C . ASP E 1 170 ? 61.227 18.897 124.094 1.00 48.95 170 ASP E C 1
ATOM 10813 O O . ASP E 1 170 ? 60.347 18.145 123.576 1.00 49.36 170 ASP E O 1
ATOM 10818 N N . GLY E 1 171 ? 62.426 18.454 124.522 1.00 48.12 171 GLY E N 1
ATOM 10819 C CA . GLY E 1 171 ? 62.846 17.053 124.394 1.00 46.21 171 GLY E CA 1
ATOM 10820 C C . GLY E 1 171 ? 62.518 16.629 122.983 1.00 45.32 171 GLY E C 1
ATOM 10821 O O . GLY E 1 171 ? 61.442 16.092 122.710 1.00 44.53 171 GLY E O 1
ATOM 10822 N N . LEU E 1 172 ? 63.433 16.935 122.072 1.00 44.53 172 LEU E N 1
ATOM 10823 C CA . LEU E 1 172 ? 63.254 16.534 120.696 1.00 43.54 172 LEU E CA 1
ATOM 10824 C C . LEU E 1 172 ? 64.609 16.523 119.993 1.00 43.21 172 LEU E C 1
ATOM 10825 O O . LEU E 1 172 ? 64.947 17.405 119.236 1.00 44.07 172 LEU E O 1
ATOM 10830 N N . LYS E 1 173 ? 65.409 15.517 120.267 1.00 42.54 173 LYS E N 1
ATOM 10831 C CA . LYS E 1 173 ? 66.717 15.411 119.626 1.00 41.60 173 LYS E CA 1
ATOM 10832 C C . LYS E 1 173 ? 66.571 15.318 118.107 1.00 40.19 173 LYS E C 1
ATOM 10833 O O . LYS E 1 173 ? 66.348 14.241 117.574 1.00 40.77 173 LYS E O 1
ATOM 10839 N N . LEU E 1 174 ? 66.663 16.424 117.396 1.00 38.15 174 LEU E N 1
ATOM 10840 C CA . LEU E 1 174 ? 66.493 16.328 115.946 1.00 37.44 174 LEU E CA 1
ATOM 10841 C C . LEU E 1 174 ? 67.553 17.075 115.199 1.00 36.73 174 LEU E C 1
ATOM 10842 O O . LEU E 1 174 ? 68.093 18.066 115.681 1.00 37.23 174 LEU E O 1
ATOM 10847 N N . ASN E 1 175 ? 67.838 16.650 113.990 1.00 34.89 175 ASN E N 1
ATOM 10848 C CA . ASN E 1 175 ? 68.987 17.239 113.352 1.00 33.57 175 ASN E CA 1
ATOM 10849 C C . ASN E 1 175 ? 68.712 18.255 112.243 1.00 31.60 175 ASN E C 1
ATOM 10850 O O . ASN E 1 175 ? 69.616 18.983 111.841 1.00 32.10 175 ASN E O 1
ATOM 10855 N N . TYR E 1 176 ? 67.494 18.324 111.732 1.00 29.06 176 TYR E N 1
ATOM 10856 C CA . TYR E 1 176 ? 67.210 19.301 110.653 1.00 27.51 176 TYR E CA 1
ATOM 10857 C C . TYR E 1 176 ? 66.050 20.137 111.084 1.00 26.73 176 TYR E C 1
ATOM 10858 O O . TYR E 1 176 ? 65.376 19.765 112.034 1.00 27.39 176 TYR E O 1
ATOM 10867 N N . LEU E 1 177 ? 65.802 21.271 110.455 1.00 24.84 177 LEU E N 1
ATOM 10868 C CA . LEU E 1 177 ? 64.694 22.118 110.946 1.00 23.24 177 LEU E CA 1
ATOM 10869 C C . LEU E 1 177 ? 64.690 23.366 110.159 1.00 21.79 177 LEU E C 1
ATOM 10870 O O . LEU E 1 177 ? 65.646 24.137 110.227 1.00 23.25 177 LEU E O 1
ATOM 10875 N N . ARG E 1 178 ? 63.616 23.600 109.433 1.00 19.85 178 ARG E N 1
ATOM 10876 C CA . ARG E 1 178 ? 63.563 24.762 108.608 1.00 18.48 178 ARG E CA 1
ATOM 10877 C C . ARG E 1 178 ? 62.292 25.569 108.850 1.00 18.36 178 ARG E C 1
ATOM 10878 O O . ARG E 1 178 ? 61.185 25.143 108.491 1.00 19.05 178 ARG E O 1
ATOM 10886 N N . ILE E 1 179 ? 62.420 26.725 109.485 1.00 16.92 179 ILE E N 1
ATOM 10887 C CA . ILE E 1 179 ? 61.259 27.577 109.601 1.00 14.39 179 ILE E CA 1
ATOM 10888 C C . ILE E 1 179 ? 61.397 28.737 108.608 1.00 14.63 179 ILE E C 1
ATOM 10889 O O . ILE E 1 179 ? 61.502 29.899 109.020 1.00 14.98 179 ILE E O 1
ATOM 10894 N N . SER E 1 180 ? 61.385 28.445 107.305 1.00 14.90 180 SER E N 1
ATOM 10895 C CA . SER E 1 180 ? 61.486 29.505 106.318 1.00 15.67 180 SER E CA 1
ATOM 10896 C C . SER E 1 180 ? 60.174 30.250 106.116 1.00 17.10 180 SER E C 1
ATOM 10897 O O . SER E 1 180 ? 59.142 29.921 106.640 1.00 17.68 180 SER E O 1
ATOM 10900 N N . GLU E 1 181 ? 60.247 31.290 105.327 1.00 18.98 181 GLU E N 1
ATOM 10901 C CA . GLU E 1 181 ? 59.071 31.988 104.920 1.00 21.31 181 GLU E CA 1
ATOM 10902 C C . GLU E 1 181 ? 58.016 32.110 106.039 1.00 21.00 181 GLU E C 1
ATOM 10903 O O . GLU E 1 181 ? 56.859 31.836 105.820 1.00 20.41 181 GLU E O 1
ATOM 10909 N N . ALA E 1 182 ? 58.399 32.526 107.234 1.00 21.12 182 ALA E N 1
ATOM 10910 C CA . ALA E 1 182 ? 57.394 32.800 108.219 1.00 22.64 182 ALA E CA 1
ATOM 10911 C C . ALA E 1 182 ? 57.374 34.264 108.541 1.00 24.81 182 ALA E C 1
ATOM 10912 O O . ALA E 1 182 ? 57.513 35.114 107.669 1.00 24.64 182 ALA E O 1
ATOM 10914 N N . LYS E 1 183 ? 57.209 34.560 109.819 1.00 26.91 183 LYS E N 1
ATOM 10915 C CA . LYS E 1 183 ? 57.158 35.935 110.247 1.00 29.24 183 LYS E CA 1
ATOM 10916 C C . LYS E 1 183 ? 58.128 36.171 111.364 1.00 30.22 183 LYS E C 1
ATOM 10917 O O . LYS E 1 183 ? 57.912 36.980 112.244 1.00 30.67 183 LYS E O 1
ATOM 10923 N N . LEU E 1 184 ? 59.218 35.448 111.320 1.00 31.97 184 LEU E N 1
ATOM 10924 C CA . LEU E 1 184 ? 60.216 35.608 112.339 1.00 33.83 184 LEU E CA 1
ATOM 10925 C C . LEU E 1 184 ? 60.872 36.974 112.214 1.00 34.39 184 LEU E C 1
ATOM 10926 O O . LEU E 1 184 ? 61.300 37.404 111.141 1.00 34.32 184 LEU E O 1
ATOM 10931 N N . THR E 1 185 ? 60.937 37.635 113.358 1.00 35.25 185 THR E N 1
ATOM 10932 C CA . THR E 1 185 ? 61.601 38.914 113.531 1.00 36.11 185 THR E CA 1
ATOM 10933 C C . THR E 1 185 ? 63.045 38.791 114.139 1.00 36.15 185 THR E C 1
ATOM 10934 O O . THR E 1 185 ? 63.881 39.666 113.987 1.00 35.84 185 THR E O 1
ATOM 10938 N N . GLY E 1 186 ? 63.315 37.676 114.805 1.00 36.38 186 GLY E N 1
ATOM 10939 C CA . GLY E 1 186 ? 64.641 37.330 115.246 1.00 36.58 186 GLY E CA 1
ATOM 10940 C C . GLY E 1 186 ? 64.806 35.812 115.285 1.00 36.97 186 GLY E C 1
ATOM 10941 O O . GLY E 1 186 ? 63.856 35.067 115.128 1.00 36.61 186 GLY E O 1
ATOM 10942 N N . ILE E 1 187 ? 66.031 35.364 115.516 1.00 37.29 187 ILE E N 1
ATOM 10943 C CA . ILE E 1 187 ? 66.338 33.962 115.683 1.00 36.99 187 ILE E CA 1
ATOM 10944 C C . ILE E 1 187 ? 65.778 33.461 116.993 1.00 38.89 187 ILE E C 1
ATOM 10945 O O . ILE E 1 187 ? 66.011 34.070 118.047 1.00 39.07 187 ILE E O 1
ATOM 10950 N N . PRO E 1 188 ? 65.003 32.379 116.938 1.00 40.28 188 PRO E N 1
ATOM 10951 C CA . PRO E 1 188 ? 64.436 31.754 118.132 1.00 40.61 188 PRO E CA 1
ATOM 10952 C C . PRO E 1 188 ? 65.505 31.047 118.918 1.00 41.32 188 PRO E C 1
ATOM 10953 O O . PRO E 1 188 ? 66.445 30.533 118.349 1.00 40.76 188 PRO E O 1
ATOM 10957 N N . LYS E 1 189 ? 65.357 31.002 120.223 1.00 43.14 189 LYS E N 1
ATOM 10958 C CA . LYS E 1 189 ? 66.453 30.518 121.022 1.00 45.49 189 LYS E CA 1
ATOM 10959 C C . LYS E 1 189 ? 66.287 29.087 121.589 1.00 46.28 189 LYS E C 1
ATOM 10960 O O . LYS E 1 189 ? 67.273 28.372 121.795 1.00 45.80 189 LYS E O 1
ATOM 10966 N N . ASP E 1 190 ? 65.048 28.672 121.848 1.00 47.05 190 ASP E N 1
ATOM 10967 C CA . ASP E 1 190 ? 64.788 27.354 122.448 1.00 47.76 190 ASP E CA 1
ATOM 10968 C C . ASP E 1 190 ? 64.437 26.311 121.386 1.00 46.62 190 ASP E C 1
ATOM 10969 O O . ASP E 1 190 ? 63.334 25.763 121.342 1.00 46.71 190 ASP E O 1
ATOM 10974 N N . LEU E 1 191 ? 65.384 26.056 120.514 1.00 44.47 191 LEU E N 1
ATOM 10975 C CA . LEU E 1 191 ? 65.205 25.067 119.530 1.00 42.31 191 LEU E CA 1
ATOM 10976 C C . LEU E 1 191 ? 65.973 23.876 120.070 1.00 41.87 191 LEU E C 1
ATOM 10977 O O . LEU E 1 191 ? 66.411 23.902 121.210 1.00 41.48 191 LEU E O 1
ATOM 10982 N N . PRO E 1 192 ? 66.086 22.810 119.287 1.00 42.07 192 PRO E N 1
ATOM 10983 C CA . PRO E 1 192 ? 66.858 21.598 119.647 1.00 41.98 192 PRO E CA 1
ATOM 10984 C C . PRO E 1 192 ? 68.376 21.783 119.528 1.00 41.92 192 PRO E C 1
ATOM 10985 O O . PRO E 1 192 ? 68.869 22.197 118.478 1.00 41.56 192 PRO E O 1
ATOM 10989 N N . GLU E 1 193 ? 69.109 21.454 120.588 1.00 41.55 193 GLU E N 1
ATOM 10990 C CA . GLU E 1 193 ? 70.562 21.677 120.621 1.00 41.02 193 GLU E CA 1
ATOM 10991 C C . GLU E 1 193 ? 71.265 20.730 119.683 1.00 39.38 193 GLU E C 1
ATOM 10992 O O . GLU E 1 193 ? 72.363 21.020 119.190 1.00 38.96 193 GLU E O 1
ATOM 10998 N N . THR E 1 194 ? 70.604 19.593 119.462 1.00 37.67 194 THR E N 1
ATOM 10999 C CA . THR E 1 194 ? 71.071 18.498 118.618 1.00 35.67 194 THR E CA 1
ATOM 11000 C C . THR E 1 194 ? 70.998 18.882 117.144 1.00 34.55 194 THR E C 1
ATOM 11001 O O . THR E 1 194 ? 71.373 18.098 116.250 1.00 35.28 194 THR E O 1
ATOM 11005 N N . LEU E 1 195 ? 70.464 20.080 116.903 1.00 32.00 195 LEU E N 1
ATOM 11006 C CA . LEU E 1 195 ? 70.387 20.703 115.574 1.00 28.79 195 LEU E CA 1
ATOM 11007 C C . LEU E 1 195 ? 71.734 20.723 114.771 1.00 25.94 195 LEU E C 1
ATOM 11008 O O . LEU E 1 195 ? 72.783 21.220 115.243 1.00 24.60 195 LEU E O 1
ATOM 11013 N N . ASN E 1 196 ? 71.682 20.141 113.578 1.00 23.04 196 ASN E N 1
ATOM 11014 C CA . ASN E 1 196 ? 72.786 20.118 112.657 1.00 21.07 196 ASN E CA 1
ATOM 11015 C C . ASN E 1 196 ? 72.634 21.116 111.555 1.00 19.38 196 ASN E C 1
ATOM 11016 O O . ASN E 1 196 ? 73.607 21.721 111.132 1.00 19.77 196 ASN E O 1
ATOM 11021 N N . GLU E 1 197 ? 71.425 21.239 111.022 1.00 16.36 197 GLU E N 1
ATOM 11022 C CA . GLU E 1 197 ? 71.144 22.277 110.055 1.00 13.15 197 GLU E CA 1
ATOM 11023 C C . GLU E 1 197 ? 69.971 23.066 110.585 1.00 11.82 197 GLU E C 1
ATOM 11024 O O . GLU E 1 197 ? 69.121 22.493 111.251 1.00 11.25 197 GLU E O 1
ATOM 11030 N N . LEU E 1 198 ? 69.897 24.366 110.299 1.00 10.80 198 LEU E N 1
ATOM 11031 C CA . LEU E 1 198 ? 68.750 25.178 110.745 1.00 9.53 198 LEU E CA 1
ATOM 11032 C C . LEU E 1 198 ? 68.595 26.258 109.755 1.00 9.33 198 LEU E C 1
ATOM 11033 O O . LEU E 1 198 ? 69.544 26.992 109.544 1.00 11.18 198 LEU E O 1
ATOM 11038 N N . HIS E 1 199 ? 67.443 26.373 109.111 1.00 9.37 199 HIS E N 1
ATOM 11039 C CA . HIS E 1 199 ? 67.243 27.471 108.124 1.00 10.31 199 HIS E CA 1
ATOM 11040 C C . HIS E 1 199 ? 66.212 28.455 108.588 1.00 10.98 199 HIS E C 1
ATOM 11041 O O . HIS E 1 199 ? 65.205 28.097 109.215 1.00 12.00 199 HIS E O 1
ATOM 11048 N N . LEU E 1 200 ? 66.462 29.714 108.331 1.00 9.53 200 LEU E N 1
ATOM 11049 C CA . LEU E 1 200 ? 65.468 30.629 108.746 1.00 10.20 200 LEU E CA 1
ATOM 11050 C C . LEU E 1 200 ? 65.311 31.582 107.602 1.00 11.75 200 LEU E C 1
ATOM 11051 O O . LEU E 1 200 ? 64.784 32.688 107.768 1.00 12.43 200 LEU E O 1
ATOM 11056 N N . ASP E 1 201 ? 65.735 31.139 106.422 1.00 13.85 201 ASP E N 1
ATOM 11057 C CA . ASP E 1 201 ? 65.668 31.985 105.218 1.00 17.38 201 ASP E CA 1
ATOM 11058 C C . ASP E 1 201 ? 64.260 32.516 104.992 1.00 18.38 201 ASP E C 1
ATOM 11059 O O . ASP E 1 201 ? 63.301 31.973 105.453 1.00 18.37 201 ASP E O 1
ATOM 11064 N N . HIS E 1 202 ? 64.173 33.626 104.295 1.00 20.87 202 HIS E N 1
ATOM 11065 C CA . HIS E 1 202 ? 62.913 34.311 104.103 1.00 23.27 202 HIS E CA 1
ATOM 11066 C C . HIS E 1 202 ? 62.114 34.598 105.356 1.00 24.46 202 HIS E C 1
ATOM 11067 O O . HIS E 1 202 ? 61.051 34.106 105.540 1.00 23.94 202 HIS E O 1
ATOM 11074 N N . ASN E 1 203 ? 62.632 35.451 106.199 1.00 26.96 203 ASN E N 1
ATOM 11075 C CA . ASN E 1 203 ? 61.869 35.936 107.304 1.00 29.16 203 ASN E CA 1
ATOM 11076 C C . ASN E 1 203 ? 61.970 37.439 107.413 1.00 31.25 203 ASN E C 1
ATOM 11077 O O . ASN E 1 203 ? 62.241 38.141 106.420 1.00 32.47 203 ASN E O 1
ATOM 11082 N N . LYS E 1 204 ? 61.733 37.965 108.592 1.00 32.64 204 LYS E N 1
ATOM 11083 C CA . LYS E 1 204 ? 61.966 39.366 108.723 1.00 34.97 204 LYS E CA 1
ATOM 11084 C C . LYS E 1 204 ? 62.986 39.552 109.842 1.00 36.05 204 LYS E C 1
ATOM 11085 O O . LYS E 1 204 ? 62.997 40.571 110.518 1.00 37.40 204 LYS E O 1
ATOM 11091 N N . ILE E 1 205 ? 63.869 38.586 110.036 1.00 36.28 205 ILE E N 1
ATOM 11092 C CA . ILE E 1 205 ? 64.829 38.733 111.120 1.00 37.15 205 ILE E CA 1
ATOM 11093 C C . ILE E 1 205 ? 65.580 40.057 111.031 1.00 37.76 205 ILE E C 1
ATOM 11094 O O . ILE E 1 205 ? 65.980 40.478 109.955 1.00 37.84 205 ILE E O 1
ATOM 11099 N N . GLN E 1 206 ? 65.733 40.705 112.186 1.00 38.79 206 GLN E N 1
ATOM 11100 C CA . GLN E 1 206 ? 66.333 42.037 112.316 1.00 39.35 206 GLN E CA 1
ATOM 11101 C C . GLN E 1 206 ? 67.848 42.067 112.520 1.00 38.24 206 GLN E C 1
ATOM 11102 O O . GLN E 1 206 ? 68.542 42.899 111.970 1.00 37.24 206 GLN E O 1
ATOM 11108 N N . ALA E 1 207 ? 68.371 41.184 113.337 1.00 38.47 207 ALA E N 1
ATOM 11109 C CA . ALA E 1 207 ? 69.789 41.225 113.551 1.00 39.53 207 ALA E CA 1
ATOM 11110 C C . ALA E 1 207 ? 70.160 40.011 114.349 1.00 40.14 207 ALA E C 1
ATOM 11111 O O . ALA E 1 207 ? 69.412 39.584 115.194 1.00 41.06 207 ALA E O 1
ATOM 11113 N N . ILE E 1 208 ? 71.282 39.398 114.074 1.00 40.74 208 ILE E N 1
ATOM 11114 C CA . ILE E 1 208 ? 71.658 38.314 114.957 1.00 41.83 208 ILE E CA 1
ATOM 11115 C C . ILE E 1 208 ? 72.572 38.784 116.090 1.00 42.49 208 ILE E C 1
ATOM 11116 O O . ILE E 1 208 ? 73.677 39.323 115.887 1.00 42.38 208 ILE E O 1
ATOM 11121 N N . GLU E 1 209 ? 72.087 38.590 117.307 1.00 43.90 209 GLU E N 1
ATOM 11122 C CA . GLU E 1 209 ? 72.789 39.100 118.473 1.00 44.95 209 GLU E CA 1
ATOM 11123 C C . GLU E 1 209 ? 73.658 38.046 119.109 1.00 44.87 209 GLU E C 1
ATOM 11124 O O . GLU E 1 209 ? 73.798 36.906 118.593 1.00 45.32 209 GLU E O 1
ATOM 11130 N N . LEU E 1 210 ? 74.210 38.448 120.248 1.00 44.75 210 LEU E N 1
ATOM 11131 C CA . LEU E 1 210 ? 75.171 37.645 120.969 1.00 45.36 210 LEU E CA 1
ATOM 11132 C C . LEU E 1 210 ? 74.762 36.216 121.310 1.00 45.52 210 LEU E C 1
ATOM 11133 O O . LEU E 1 210 ? 75.412 35.280 120.856 1.00 45.86 210 LEU E O 1
ATOM 11138 N N . GLU E 1 211 ? 73.709 36.043 122.098 1.00 46.12 211 GLU E N 1
ATOM 11139 C CA . GLU E 1 211 ? 73.313 34.701 122.547 1.00 46.90 211 GLU E CA 1
ATOM 11140 C C . GLU E 1 211 ? 72.383 33.975 121.589 1.00 45.79 211 GLU E C 1
ATOM 11141 O O . GLU E 1 211 ? 71.946 32.857 121.888 1.00 45.79 211 GLU E O 1
ATOM 11147 N N . ASP E 1 212 ? 72.061 34.610 120.461 1.00 44.00 212 ASP E N 1
ATOM 11148 C CA . ASP E 1 212 ? 71.179 34.005 119.481 1.00 42.91 212 ASP E CA 1
ATOM 11149 C C . ASP E 1 212 ? 71.516 32.546 119.142 1.00 42.10 212 ASP E C 1
ATOM 11150 O O . ASP E 1 212 ? 70.776 31.636 119.430 1.00 42.10 212 ASP E O 1
ATOM 11155 N N . LEU E 1 213 ? 72.648 32.324 118.519 1.00 41.10 213 LEU E N 1
ATOM 11156 C CA . LEU E 1 213 ? 73.030 30.992 118.168 1.00 39.66 213 LEU E CA 1
ATOM 11157 C C . LEU E 1 213 ? 73.737 30.356 119.356 1.00 39.66 213 LEU E C 1
ATOM 11158 O O . LEU E 1 213 ? 74.531 29.424 119.169 1.00 40.44 213 LEU E O 1
ATOM 11163 N N . LEU E 1 214 ? 73.477 30.820 120.577 1.00 39.19 214 LEU E N 1
ATOM 11164 C CA . LEU E 1 214 ? 74.202 30.225 121.701 1.00 39.14 214 LEU E CA 1
ATOM 11165 C C . LEU E 1 214 ? 74.181 28.700 121.700 1.00 39.22 214 LEU E C 1
ATOM 11166 O O . LEU E 1 214 ? 75.152 28.060 121.327 1.00 38.63 214 LEU E O 1
ATOM 11171 N N . ARG E 1 215 ? 73.067 28.112 122.078 1.00 39.70 215 ARG E N 1
ATOM 11172 C CA . ARG E 1 215 ? 73.058 26.670 122.269 1.00 40.89 215 ARG E CA 1
ATOM 11173 C C . ARG E 1 215 ? 73.097 25.776 121.017 1.00 40.05 215 ARG E C 1
ATOM 11174 O O . ARG E 1 215 ? 73.000 24.543 121.143 1.00 40.64 215 ARG E O 1
ATOM 11182 N N . TYR E 1 216 ? 73.216 26.364 119.827 1.00 38.01 216 TYR E N 1
ATOM 11183 C CA . TYR E 1 216 ? 73.171 25.585 118.600 1.00 36.74 216 TYR E CA 1
ATOM 11184 C C . TYR E 1 216 ? 74.545 25.141 118.210 1.00 36.92 216 TYR E C 1
ATOM 11185 O O . TYR E 1 216 ? 74.878 25.078 117.031 1.00 37.24 216 TYR E O 1
ATOM 11194 N N . SER E 1 217 ? 75.332 24.796 119.222 1.00 37.21 217 SER E N 1
ATOM 11195 C CA . SER E 1 217 ? 76.761 24.472 119.083 1.00 36.51 217 SER E CA 1
ATOM 11196 C C . SER E 1 217 ? 77.159 23.270 118.247 1.00 35.49 217 SER E C 1
ATOM 11197 O O . SER E 1 217 ? 78.269 22.783 118.389 1.00 34.93 217 SER E O 1
ATOM 11200 N N . LYS E 1 218 ? 76.251 22.797 117.400 1.00 34.73 218 LYS E N 1
ATOM 11201 C CA . LYS E 1 218 ? 76.504 21.636 116.576 1.00 34.69 218 LYS E CA 1
ATOM 11202 C C . LYS E 1 218 ? 76.038 21.822 115.155 1.00 33.12 218 LYS E C 1
ATOM 11203 O O . LYS E 1 218 ? 75.626 20.847 114.537 1.00 32.85 218 LYS E O 1
ATOM 11209 N N . LEU E 1 219 ? 76.118 23.046 114.626 1.00 31.32 219 LEU E N 1
ATOM 11210 C CA . LEU E 1 219 ? 75.629 23.278 113.257 1.00 29.97 219 LEU E CA 1
ATOM 11211 C C . LEU E 1 219 ? 76.653 23.100 112.161 1.00 29.19 219 LEU E C 1
ATOM 11212 O O . LEU E 1 219 ? 77.841 23.354 112.340 1.00 29.77 219 LEU E O 1
ATOM 11217 N N . TYR E 1 220 ? 76.180 22.677 110.994 1.00 28.71 220 TYR E N 1
ATOM 11218 C CA . TYR E 1 220 ? 77.040 22.572 109.804 1.00 28.16 220 TYR E CA 1
ATOM 11219 C C . TYR E 1 220 ? 76.591 23.691 108.909 1.00 26.96 220 TYR E C 1
ATOM 11220 O O . TYR E 1 220 ? 77.421 24.427 108.366 1.00 28.02 220 TYR E O 1
ATOM 11229 N N . ARG E 1 221 ? 75.283 23.855 108.768 1.00 24.04 221 ARG E N 1
ATOM 11230 C CA . ARG E 1 221 ? 74.796 24.940 107.979 1.00 20.88 221 ARG E CA 1
ATOM 11231 C C . ARG E 1 221 ? 73.950 25.865 108.836 1.00 20.83 221 ARG E C 1
ATOM 11232 O O . ARG E 1 221 ? 73.574 25.536 109.968 1.00 20.67 221 ARG E O 1
ATOM 11240 N N . LEU E 1 222 ? 73.675 27.041 108.308 1.00 19.97 222 LEU E N 1
ATOM 11241 C CA . LEU E 1 222 ? 72.854 27.993 109.003 1.00 18.93 222 LEU E CA 1
ATOM 11242 C C . LEU E 1 222 ? 72.501 28.965 107.936 1.00 18.96 222 LEU E C 1
ATOM 11243 O O . LEU E 1 222 ? 73.310 29.805 107.587 1.00 19.68 222 LEU E O 1
ATOM 11248 N N . GLY E 1 223 ? 71.328 28.832 107.351 1.00 19.64 223 GLY E N 1
ATOM 11249 C CA . GLY E 1 223 ? 70.938 29.760 106.276 1.00 20.79 223 GLY E CA 1
ATOM 11250 C C . GLY E 1 223 ? 70.145 30.916 106.878 1.00 21.99 223 GLY E C 1
ATOM 11251 O O . GLY E 1 223 ? 69.279 30.689 107.750 1.00 23.71 223 GLY E O 1
ATOM 11252 N N . LEU E 1 224 ? 70.418 32.157 106.471 1.00 20.81 224 LEU E N 1
ATOM 11253 C CA . LEU E 1 224 ? 69.621 33.241 106.985 1.00 19.16 224 LEU E CA 1
ATOM 11254 C C . LEU E 1 224 ? 69.351 34.096 105.815 1.00 21.40 224 LEU E C 1
ATOM 11255 O O . LEU E 1 224 ? 68.847 35.197 105.961 1.00 22.13 224 LEU E O 1
ATOM 11260 N N . GLY E 1 225 ? 69.680 33.588 104.632 1.00 24.62 225 GLY E N 1
ATOM 11261 C CA . GLY E 1 225 ? 69.368 34.306 103.377 1.00 27.40 225 GLY E CA 1
ATOM 11262 C C . GLY E 1 225 ? 68.032 35.075 103.409 1.00 28.97 225 GLY E C 1
ATOM 11263 O O . GLY E 1 225 ? 67.200 34.843 104.243 1.00 28.50 225 GLY E O 1
ATOM 11264 N N . HIS E 1 226 ? 67.833 36.020 102.509 1.00 31.67 226 HIS E N 1
ATOM 11265 C CA . HIS E 1 226 ? 66.573 36.730 102.438 1.00 33.69 226 HIS E CA 1
ATOM 11266 C C . HIS E 1 226 ? 66.028 37.081 103.778 1.00 34.56 226 HIS E C 1
ATOM 11267 O O . HIS E 1 226 ? 64.978 36.621 104.163 1.00 34.55 226 HIS E O 1
ATOM 11274 N N . ASN E 1 227 ? 66.746 37.934 104.478 1.00 35.81 227 ASN E N 1
ATOM 11275 C CA . ASN E 1 227 ? 66.240 38.490 105.707 1.00 37.11 227 ASN E CA 1
ATOM 11276 C C . ASN E 1 227 ? 66.496 39.978 105.774 1.00 38.51 227 ASN E C 1
ATOM 11277 O O . ASN E 1 227 ? 66.719 40.637 104.784 1.00 38.58 227 ASN E O 1
ATOM 11282 N N . GLN E 1 228 ? 66.479 40.508 106.971 1.00 40.42 228 GLN E N 1
ATOM 11283 C CA . GLN E 1 228 ? 66.701 41.909 107.110 1.00 42.63 228 GLN E CA 1
ATOM 11284 C C . GLN E 1 228 ? 67.761 42.149 108.148 1.00 43.78 228 GLN E C 1
ATOM 11285 O O . GLN E 1 228 ? 67.667 43.084 108.935 1.00 44.22 228 GLN E O 1
ATOM 11291 N N . ILE E 1 229 ? 68.779 41.299 108.149 1.00 44.50 229 ILE E N 1
ATOM 11292 C CA . ILE E 1 229 ? 69.845 41.454 109.127 1.00 45.09 229 ILE E CA 1
ATOM 11293 C C . ILE E 1 229 ? 70.661 42.697 108.831 1.00 45.91 229 ILE E C 1
ATOM 11294 O O . ILE E 1 229 ? 71.238 42.844 107.773 1.00 45.34 229 ILE E O 1
ATOM 11299 N N . ARG E 1 230 ? 70.665 43.596 109.800 1.00 47.59 230 ARG E N 1
ATOM 11300 C CA . ARG E 1 230 ? 71.273 44.878 109.675 1.00 49.31 230 ARG E CA 1
ATOM 11301 C C . ARG E 1 230 ? 72.603 44.764 110.369 1.00 49.51 230 ARG E C 1
ATOM 11302 O O . ARG E 1 230 ? 73.621 45.110 109.811 1.00 50.13 230 ARG E O 1
ATOM 11310 N N . MET E 1 231 ? 72.630 44.222 111.563 1.00 49.93 231 MET E N 1
ATOM 11311 C CA . MET E 1 231 ? 73.893 44.161 112.244 1.00 51.37 231 MET E CA 1
ATOM 11312 C C . MET E 1 231 ? 74.131 42.895 113.010 1.00 51.08 231 MET E C 1
ATOM 11313 O O . MET E 1 231 ? 73.538 42.685 114.055 1.00 52.22 231 MET E O 1
ATOM 11318 N N . ILE E 1 232 ? 75.008 42.038 112.511 1.00 50.53 232 ILE E N 1
ATOM 11319 C CA . ILE E 1 232 ? 75.324 40.817 113.255 1.00 50.02 232 ILE E CA 1
ATOM 11320 C C . ILE E 1 232 ? 76.404 41.093 114.276 1.00 49.79 232 ILE E C 1
ATOM 11321 O O . ILE E 1 232 ? 77.488 41.523 113.929 1.00 49.53 232 ILE E O 1
ATOM 11326 N N . GLU E 1 233 ? 76.079 40.870 115.543 1.00 49.99 233 GLU E N 1
ATOM 11327 C CA . GLU E 1 233 ? 76.963 41.205 116.655 1.00 50.76 233 GLU E CA 1
ATOM 11328 C C . GLU E 1 233 ? 78.128 40.239 116.860 1.00 50.32 233 GLU E C 1
ATOM 11329 O O . GLU E 1 233 ? 77.937 39.030 116.822 1.00 50.97 233 GLU E O 1
ATOM 11335 N N . ASN E 1 234 ? 79.328 40.746 117.120 1.00 50.02 234 ASN E N 1
ATOM 11336 C CA . ASN E 1 234 ? 80.477 39.848 117.144 1.00 49.72 234 ASN E CA 1
ATOM 11337 C C . ASN E 1 234 ? 80.498 38.972 118.361 1.00 48.07 234 ASN E C 1
ATOM 11338 O O . ASN E 1 234 ? 80.044 39.353 119.420 1.00 47.32 234 ASN E O 1
ATOM 11343 N N . GLY E 1 235 ? 81.060 37.788 118.186 1.00 46.81 235 GLY E N 1
ATOM 11344 C CA . GLY E 1 235 ? 81.129 36.796 119.233 1.00 44.11 235 GLY E CA 1
ATOM 11345 C C . GLY E 1 235 ? 79.997 35.819 119.036 1.00 42.15 235 GLY E C 1
ATOM 11346 O O . GLY E 1 235 ? 80.147 34.634 119.336 1.00 41.33 235 GLY E O 1
ATOM 11347 N N . SER E 1 236 ? 78.877 36.315 118.507 1.00 40.43 236 SER E N 1
ATOM 11348 C CA . SER E 1 236 ? 77.693 35.496 118.326 1.00 39.27 236 SER E CA 1
ATOM 11349 C C . SER E 1 236 ? 77.987 34.312 117.413 1.00 39.04 236 SER E C 1
ATOM 11350 O O . SER E 1 236 ? 77.519 33.186 117.707 1.00 39.55 236 SER E O 1
ATOM 11353 N N . LEU E 1 237 ? 78.748 34.558 116.324 1.00 37.43 237 LEU E N 1
ATOM 11354 C CA . LEU E 1 237 ? 79.125 33.476 115.404 1.00 34.85 237 LEU E CA 1
ATOM 11355 C C . LEU E 1 237 ? 80.276 32.637 115.940 1.00 34.69 237 LEU E C 1
ATOM 11356 O O . LEU E 1 237 ? 80.811 31.805 115.198 1.00 35.09 237 LEU E O 1
ATOM 11361 N N . SER E 1 238 ? 80.654 32.853 117.206 1.00 33.92 238 SER E N 1
ATOM 11362 C CA . SER E 1 238 ? 81.744 32.122 117.817 1.00 33.90 238 SER E CA 1
ATOM 11363 C C . SER E 1 238 ? 81.282 30.757 118.287 1.00 34.35 238 SER E C 1
ATOM 11364 O O . SER E 1 238 ? 82.041 29.798 118.233 1.00 35.01 238 SER E O 1
ATOM 11367 N N . PHE E 1 239 ? 80.026 30.666 118.725 1.00 34.26 239 PHE E N 1
ATOM 11368 C CA . PHE E 1 239 ? 79.470 29.424 119.318 1.00 33.74 239 PHE E CA 1
ATOM 11369 C C . PHE E 1 239 ? 79.240 28.239 118.380 1.00 32.59 239 PHE E C 1
ATOM 11370 O O . PHE E 1 239 ? 78.812 27.159 118.834 1.00 31.43 239 PHE E O 1
ATOM 11378 N N . LEU E 1 240 ? 79.514 28.450 117.088 1.00 31.53 240 LEU E N 1
ATOM 11379 C CA . LEU E 1 240 ? 79.346 27.426 116.040 1.00 30.49 240 LEU E CA 1
ATOM 11380 C C . LEU E 1 240 ? 80.679 26.805 115.607 1.00 29.49 240 LEU E C 1
ATOM 11381 O O . LEU E 1 240 ? 81.020 26.810 114.434 1.00 30.01 240 LEU E O 1
ATOM 11386 N N . PRO E 1 241 ? 81.426 26.254 116.542 1.00 28.66 241 PRO E N 1
ATOM 11387 C CA . PRO E 1 241 ? 82.721 25.753 116.231 1.00 28.37 241 PRO E CA 1
ATOM 11388 C C . PRO E 1 241 ? 82.743 25.069 114.882 1.00 28.34 241 PRO E C 1
ATOM 11389 O O . PRO E 1 241 ? 83.572 25.421 114.075 1.00 28.60 241 PRO E O 1
ATOM 11393 N N . THR E 1 242 ? 81.825 24.154 114.602 1.00 28.31 242 THR E N 1
ATOM 11394 C CA . THR E 1 242 ? 81.894 23.416 113.336 1.00 28.66 242 THR E CA 1
ATOM 11395 C C . THR E 1 242 ? 81.128 23.962 112.141 1.00 28.53 242 THR E C 1
ATOM 11396 O O . THR E 1 242 ? 80.966 23.244 111.146 1.00 29.36 242 THR E O 1
ATOM 11400 N N . LEU E 1 243 ? 80.629 25.184 112.219 1.00 27.74 243 LEU E N 1
ATOM 11401 C CA . LEU E 1 243 ? 79.858 25.722 111.106 1.00 26.86 243 LEU E CA 1
ATOM 11402 C C . LEU E 1 243 ? 80.699 25.582 109.807 1.00 26.47 243 LEU E C 1
ATOM 11403 O O . LEU E 1 243 ? 81.865 26.004 109.771 1.00 25.56 243 LEU E O 1
ATOM 11408 N N . ARG E 1 244 ? 80.104 24.967 108.771 1.00 25.74 244 ARG E N 1
ATOM 11409 C CA . ARG E 1 244 ? 80.774 24.732 107.520 1.00 26.49 244 ARG E CA 1
ATOM 11410 C C . ARG E 1 244 ? 80.275 25.621 106.410 1.00 26.03 244 ARG E C 1
ATOM 11411 O O . ARG E 1 244 ? 81.062 25.992 105.540 1.00 27.47 244 ARG E O 1
ATOM 11419 N N . GLU E 1 245 ? 78.980 25.932 106.379 1.00 25.01 245 GLU E N 1
ATOM 11420 C CA . GLU E 1 245 ? 78.445 26.799 105.312 1.00 23.91 245 GLU E CA 1
ATOM 11421 C C . GLU E 1 245 ? 77.565 27.809 105.942 1.00 22.43 245 GLU E C 1
ATOM 11422 O O . GLU E 1 245 ? 76.714 27.472 106.771 1.00 22.00 245 GLU E O 1
ATOM 11428 N N . LEU E 1 246 ? 77.740 29.052 105.529 1.00 20.56 246 LEU E N 1
ATOM 11429 C CA . LEU E 1 246 ? 76.883 30.124 106.032 1.00 18.78 246 LEU E CA 1
ATOM 11430 C C . LEU E 1 246 ? 76.329 31.061 104.910 1.00 18.36 246 LEU E C 1
ATOM 11431 O O . LEU E 1 246 ? 77.042 31.871 104.331 1.00 17.80 246 LEU E O 1
ATOM 11436 N N . HIS E 1 247 ? 75.062 30.900 104.576 1.00 18.33 247 HIS E N 1
ATOM 11437 C CA . HIS E 1 247 ? 74.436 31.777 103.609 1.00 18.47 247 HIS E CA 1
ATOM 11438 C C . HIS E 1 247 ? 73.946 32.928 104.403 1.00 18.77 247 HIS E C 1
ATOM 11439 O O . HIS E 1 247 ? 73.210 32.721 105.336 1.00 19.78 247 HIS E O 1
ATOM 11446 N N . LEU E 1 248 ? 74.303 34.143 104.051 1.00 18.29 248 LEU E N 1
ATOM 11447 C CA . LEU E 1 248 ? 73.936 35.249 104.910 1.00 17.81 248 LEU E CA 1
ATOM 11448 C C . LEU E 1 248 ? 73.553 36.388 104.001 1.00 18.42 248 LEU E C 1
ATOM 11449 O O . LEU E 1 248 ? 73.457 37.555 104.392 1.00 18.04 248 LEU E O 1
ATOM 11454 N N . ASP E 1 249 ? 73.264 35.979 102.779 1.00 19.65 249 ASP E N 1
ATOM 11455 C CA . ASP E 1 249 ? 72.980 36.875 101.659 1.00 22.01 249 ASP E CA 1
ATOM 11456 C C . ASP E 1 249 ? 71.610 37.573 101.701 1.00 23.29 249 ASP E C 1
ATOM 11457 O O . ASP E 1 249 ? 70.722 37.193 102.440 1.00 23.90 249 ASP E O 1
ATOM 11462 N N . ASN E 1 250 ? 71.411 38.568 100.859 1.00 24.98 250 ASN E N 1
ATOM 11463 C CA . ASN E 1 250 ? 70.108 39.222 100.784 1.00 27.03 250 ASN E CA 1
ATOM 11464 C C . ASN E 1 250 ? 69.668 39.826 102.045 1.00 28.07 250 ASN E C 1
ATOM 11465 O O . ASN E 1 250 ? 68.550 39.579 102.457 1.00 28.24 250 ASN E O 1
ATOM 11470 N N . ASN E 1 251 ? 70.564 40.589 102.661 1.00 29.43 251 ASN E N 1
ATOM 11471 C CA . ASN E 1 251 ? 70.236 41.316 103.862 1.00 30.43 251 ASN E CA 1
ATOM 11472 C C . ASN E 1 251 ? 70.611 42.766 103.763 1.00 31.77 251 ASN E C 1
ATOM 11473 O O . ASN E 1 251 ? 70.851 43.292 102.674 1.00 31.14 251 ASN E O 1
ATOM 11478 N N . LYS E 1 252 ? 70.649 43.395 104.938 1.00 33.74 252 LYS E N 1
ATOM 11479 C CA . LYS E 1 252 ? 70.979 44.814 105.107 1.00 35.39 252 LYS E CA 1
ATOM 11480 C C . LYS E 1 252 ? 72.378 44.982 105.795 1.00 35.56 252 LYS E C 1
ATOM 11481 O O . LYS E 1 252 ? 72.702 46.001 106.423 1.00 35.33 252 LYS E O 1
ATOM 11487 N N . LEU E 1 253 ? 73.212 43.966 105.661 1.00 35.91 253 LEU E N 1
ATOM 11488 C CA . LEU E 1 253 ? 74.516 43.989 106.288 1.00 35.86 253 LEU E CA 1
ATOM 11489 C C . LEU E 1 253 ? 75.297 45.117 105.699 1.00 36.71 253 LEU E C 1
ATOM 11490 O O . LEU E 1 253 ? 75.128 45.418 104.524 1.00 36.30 253 LEU E O 1
ATOM 11495 N N . SER E 1 254 ? 76.168 45.711 106.518 1.00 38.10 254 SER E N 1
ATOM 11496 C CA . SER E 1 254 ? 77.003 46.847 106.090 1.00 39.37 254 SER E CA 1
ATOM 11497 C C . SER E 1 254 ? 78.523 46.556 106.136 1.00 39.45 254 SER E C 1
ATOM 11498 O O . SER E 1 254 ? 79.331 47.293 105.580 1.00 38.77 254 SER E O 1
ATOM 11501 N N . ARG E 1 255 ? 78.904 45.473 106.790 1.00 40.40 255 ARG E N 1
ATOM 11502 C CA . ARG E 1 255 ? 80.316 45.085 106.850 1.00 41.12 255 ARG E CA 1
ATOM 11503 C C . ARG E 1 255 ? 80.396 43.532 107.030 1.00 39.76 255 ARG E C 1
ATOM 11504 O O . ARG E 1 255 ? 79.477 42.943 107.600 1.00 39.58 255 ARG E O 1
ATOM 11512 N N . VAL E 1 256 ? 81.438 42.864 106.511 1.00 37.96 256 VAL E N 1
ATOM 11513 C CA . VAL E 1 256 ? 81.579 41.390 106.666 1.00 35.37 256 VAL E CA 1
ATOM 11514 C C . VAL E 1 256 ? 81.449 40.982 108.146 1.00 34.42 256 VAL E C 1
ATOM 11515 O O . VAL E 1 256 ? 82.190 41.483 109.015 1.00 33.62 256 VAL E O 1
ATOM 11519 N N . PRO E 1 257 ? 80.544 40.050 108.434 1.00 33.89 257 PRO E N 1
ATOM 11520 C CA . PRO E 1 257 ? 80.173 39.738 109.832 1.00 32.83 257 PRO E CA 1
ATOM 11521 C C . PRO E 1 257 ? 81.357 39.326 110.705 1.00 32.57 257 PRO E C 1
ATOM 11522 O O . PRO E 1 257 ? 82.123 38.423 110.396 1.00 32.76 257 PRO E O 1
ATOM 11526 N N . ALA E 1 258 ? 81.514 39.978 111.820 1.00 32.93 258 ALA E N 1
ATOM 11527 C CA . ALA E 1 258 ? 82.724 39.738 112.589 1.00 33.67 258 ALA E CA 1
ATOM 11528 C C . ALA E 1 258 ? 82.916 38.286 113.088 1.00 33.94 258 ALA E C 1
ATOM 11529 O O . ALA E 1 258 ? 82.007 37.682 113.682 1.00 34.99 258 ALA E O 1
ATOM 11531 N N . GLY E 1 259 ? 84.098 37.719 112.878 1.00 33.13 259 GLY E N 1
ATOM 11532 C CA . GLY E 1 259 ? 84.376 36.410 113.484 1.00 32.54 259 GLY E CA 1
ATOM 11533 C C . GLY E 1 259 ? 84.715 35.319 112.483 1.00 32.09 259 GLY E C 1
ATOM 11534 O O . GLY E 1 259 ? 85.373 34.323 112.846 1.00 30.63 259 GLY E O 1
ATOM 11535 N N . LEU E 1 260 ? 84.262 35.516 111.225 1.00 32.18 260 LEU E N 1
ATOM 11536 C CA . LEU E 1 260 ? 84.567 34.595 110.073 1.00 31.44 260 LEU E CA 1
ATOM 11537 C C . LEU E 1 260 ? 85.895 33.805 110.196 1.00 31.72 260 LEU E C 1
ATOM 11538 O O . LEU E 1 260 ? 85.869 32.575 110.189 1.00 31.59 260 LEU E O 1
ATOM 11543 N N . PRO E 1 261 ? 87.034 34.504 110.288 1.00 32.63 261 PRO E N 1
ATOM 11544 C CA . PRO E 1 261 ? 88.339 33.862 110.429 1.00 33.20 261 PRO E CA 1
ATOM 11545 C C . PRO E 1 261 ? 88.438 32.798 111.518 1.00 33.92 261 PRO E C 1
ATOM 11546 O O . PRO E 1 261 ? 89.065 31.761 111.296 1.00 32.66 261 PRO E O 1
ATOM 11550 N N . ASP E 1 262 ? 87.817 33.063 112.670 1.00 35.79 262 ASP E N 1
ATOM 11551 C CA . ASP E 1 262 ? 87.886 32.153 113.852 1.00 37.78 262 ASP E CA 1
ATOM 11552 C C . ASP E 1 262 ? 87.134 30.824 113.738 1.00 37.76 262 ASP E C 1
ATOM 11553 O O . ASP E 1 262 ? 87.262 29.966 114.606 1.00 37.74 262 ASP E O 1
ATOM 11558 N N . LEU E 1 263 ? 86.335 30.681 112.681 1.00 37.80 263 LEU E N 1
ATOM 11559 C CA . LEU E 1 263 ? 85.522 29.499 112.465 1.00 37.39 263 LEU E CA 1
ATOM 11560 C C . LEU E 1 263 ? 86.345 28.579 111.648 1.00 37.63 263 LEU E C 1
ATOM 11561 O O . LEU E 1 263 ? 86.306 28.627 110.403 1.00 36.84 263 LEU E O 1
ATOM 11566 N N . LYS E 1 264 ? 87.083 27.739 112.375 1.00 37.68 264 LYS E N 1
ATOM 11567 C CA . LYS E 1 264 ? 88.070 26.851 111.807 1.00 37.37 264 LYS E CA 1
ATOM 11568 C C . LYS E 1 264 ? 87.580 26.001 110.655 1.00 36.66 264 LYS E C 1
ATOM 11569 O O . LYS E 1 264 ? 88.365 25.491 109.926 1.00 37.88 264 LYS E O 1
ATOM 11575 N N . LEU E 1 265 ? 86.300 25.865 110.422 1.00 35.52 265 LEU E N 1
ATOM 11576 C CA . LEU E 1 265 ? 85.913 25.054 109.276 1.00 34.48 265 LEU E CA 1
ATOM 11577 C C . LEU E 1 265 ? 84.962 25.711 108.270 1.00 33.84 265 LEU E C 1
ATOM 11578 O O . LEU E 1 265 ? 84.458 25.047 107.373 1.00 33.95 265 LEU E O 1
ATOM 11583 N N . LEU E 1 266 ? 84.702 27.000 108.436 1.00 33.42 266 LEU E N 1
ATOM 11584 C CA . LEU E 1 266 ? 83.785 27.718 107.577 1.00 32.96 266 LEU E CA 1
ATOM 11585 C C . LEU E 1 266 ? 84.247 27.498 106.157 1.00 32.16 266 LEU E C 1
ATOM 11586 O O . LEU E 1 266 ? 85.283 28.003 105.809 1.00 32.46 266 LEU E O 1
ATOM 11591 N N . GLN E 1 267 ? 83.532 26.762 105.321 1.00 31.61 267 GLN E N 1
ATOM 11592 C CA . GLN E 1 267 ? 84.089 26.503 104.015 1.00 31.84 267 GLN E CA 1
ATOM 11593 C C . GLN E 1 267 ? 83.503 27.300 102.958 1.00 30.98 267 GLN E C 1
ATOM 11594 O O . GLN E 1 267 ? 84.112 27.438 101.932 1.00 32.03 267 GLN E O 1
ATOM 11600 N N . VAL E 1 268 ? 82.294 27.788 103.182 1.00 30.28 268 VAL E N 1
ATOM 11601 C CA . VAL E 1 268 ? 81.584 28.671 102.210 1.00 29.13 268 VAL E CA 1
ATOM 11602 C C . VAL E 1 268 ? 80.655 29.697 102.889 1.00 29.19 268 VAL E C 1
ATOM 11603 O O . VAL E 1 268 ? 79.565 29.338 103.368 1.00 29.83 268 VAL E O 1
ATOM 11607 N N . VAL E 1 269 ? 81.085 30.953 102.955 1.00 27.90 269 VAL E N 1
ATOM 11608 C CA . VAL E 1 269 ? 80.210 32.003 103.399 1.00 27.17 269 VAL E CA 1
ATOM 11609 C C . VAL E 1 269 ? 79.655 32.726 102.128 1.00 26.56 269 VAL E C 1
ATOM 11610 O O . VAL E 1 269 ? 80.366 32.934 101.155 1.00 25.59 269 VAL E O 1
ATOM 11614 N N . TYR E 1 270 ? 78.369 33.048 102.137 1.00 27.18 270 TYR E N 1
ATOM 11615 C CA . TYR E 1 270 ? 77.724 33.800 101.061 1.00 28.38 270 TYR E CA 1
ATOM 11616 C C . TYR E 1 270 ? 77.387 35.200 101.570 1.00 29.55 270 TYR E C 1
ATOM 11617 O O . TYR E 1 270 ? 76.825 35.352 102.654 1.00 30.89 270 TYR E O 1
ATOM 11626 N N . LEU E 1 271 ? 77.675 36.246 100.820 1.00 29.31 271 LEU E N 1
ATOM 11627 C CA . LEU E 1 271 ? 77.357 37.563 101.361 1.00 29.65 271 LEU E CA 1
ATOM 11628 C C . LEU E 1 271 ? 76.730 38.528 100.374 1.00 30.56 271 LEU E C 1
ATOM 11629 O O . LEU E 1 271 ? 76.529 39.704 100.676 1.00 30.22 271 LEU E O 1
ATOM 11634 N N . HIS E 1 272 ? 76.371 38.003 99.206 1.00 32.00 272 HIS E N 1
ATOM 11635 C CA . HIS E 1 272 ? 75.881 38.829 98.077 1.00 33.35 272 HIS E CA 1
ATOM 11636 C C . HIS E 1 272 ? 74.615 39.607 98.364 1.00 34.50 272 HIS E C 1
ATOM 11637 O O . HIS E 1 272 ? 73.916 39.311 99.333 1.00 34.51 272 HIS E O 1
ATOM 11644 N N . THR E 1 273 ? 74.363 40.610 97.523 1.00 36.27 273 THR E N 1
ATOM 11645 C CA . THR E 1 273 ? 73.183 41.460 97.609 1.00 38.10 273 THR E CA 1
ATOM 11646 C C . THR E 1 273 ? 73.036 42.111 98.973 1.00 38.39 273 THR E C 1
ATOM 11647 O O . THR E 1 273 ? 71.964 42.518 99.344 1.00 39.00 273 THR E O 1
ATOM 11651 N N . ASN E 1 274 ? 74.111 42.211 99.732 1.00 38.85 274 ASN E N 1
ATOM 11652 C CA . ASN E 1 274 ? 74.026 42.951 100.977 1.00 39.79 274 ASN E CA 1
ATOM 11653 C C . ASN E 1 274 ? 74.170 44.439 100.766 1.00 41.10 274 ASN E C 1
ATOM 11654 O O . ASN E 1 274 ? 73.756 44.981 99.733 1.00 41.14 274 ASN E O 1
ATOM 11659 N N . ASN E 1 275 ? 74.755 45.100 101.759 1.00 42.81 275 ASN E N 1
ATOM 11660 C CA . ASN E 1 275 ? 74.988 46.530 101.691 1.00 44.45 275 ASN E CA 1
ATOM 11661 C C . ASN E 1 275 ? 76.343 46.787 102.312 1.00 44.12 275 ASN E C 1
ATOM 11662 O O . ASN E 1 275 ? 76.593 47.824 102.955 1.00 44.40 275 ASN E O 1
ATOM 11667 N N . ILE E 1 276 ? 77.213 45.793 102.116 1.00 43.29 276 ILE E N 1
ATOM 11668 C CA . ILE E 1 276 ? 78.609 45.840 102.527 1.00 42.11 276 ILE E CA 1
ATOM 11669 C C . ILE E 1 276 ? 79.333 46.835 101.639 1.00 41.35 276 ILE E C 1
ATOM 11670 O O . ILE E 1 276 ? 79.331 46.759 100.414 1.00 39.94 276 ILE E O 1
ATOM 11675 N N . THR E 1 277 ? 79.946 47.778 102.316 1.00 41.94 277 THR E N 1
ATOM 11676 C CA . THR E 1 277 ? 80.642 48.889 101.715 1.00 42.48 277 THR E CA 1
ATOM 11677 C C . THR E 1 277 ? 82.237 48.727 101.717 1.00 42.51 277 THR E C 1
ATOM 11678 O O . THR E 1 277 ? 82.937 48.874 100.701 1.00 42.07 277 THR E O 1
ATOM 11682 N N . LYS E 1 278 ? 82.784 48.374 102.869 1.00 42.97 278 LYS E N 1
ATOM 11683 C CA . LYS E 1 278 ? 84.218 48.218 103.073 1.00 42.85 278 LYS E CA 1
ATOM 11684 C C . LYS E 1 278 ? 84.563 46.750 103.434 1.00 42.37 278 LYS E C 1
ATOM 11685 O O . LYS E 1 278 ? 83.871 46.120 104.266 1.00 42.06 278 LYS E O 1
ATOM 11691 N N . VAL E 1 279 ? 85.623 46.204 102.834 1.00 41.39 279 VAL E N 1
ATOM 11692 C CA . VAL E 1 279 ? 86.018 44.813 103.130 1.00 40.76 279 VAL E CA 1
ATOM 11693 C C . VAL E 1 279 ? 87.437 44.705 103.738 1.00 40.59 279 VAL E C 1
ATOM 11694 O O . VAL E 1 279 ? 88.413 44.608 103.013 1.00 41.05 279 VAL E O 1
ATOM 11698 N N . GLY E 1 280 ? 87.563 44.707 105.058 1.00 40.75 280 GLY E N 1
ATOM 11699 C CA . GLY E 1 280 ? 88.885 44.566 105.691 1.00 41.05 280 GLY E CA 1
ATOM 11700 C C . GLY E 1 280 ? 89.724 43.395 105.192 1.00 41.12 280 GLY E C 1
ATOM 11701 O O . GLY E 1 280 ? 89.161 42.375 104.864 1.00 41.65 280 GLY E O 1
ATOM 11702 N N . VAL E 1 281 ? 91.061 43.547 105.144 1.00 41.77 281 VAL E N 1
ATOM 11703 C CA . VAL E 1 281 ? 91.983 42.530 104.608 1.00 41.66 281 VAL E CA 1
ATOM 11704 C C . VAL E 1 281 ? 91.887 41.227 105.392 1.00 41.94 281 VAL E C 1
ATOM 11705 O O . VAL E 1 281 ? 92.039 40.126 104.823 1.00 42.33 281 VAL E O 1
ATOM 11709 N N . ASN E 1 282 ? 91.626 41.342 106.694 1.00 41.63 282 ASN E N 1
ATOM 11710 C CA . ASN E 1 282 ? 91.598 40.159 107.547 1.00 41.62 282 ASN E CA 1
ATOM 11711 C C . ASN E 1 282 ? 90.207 39.816 107.893 1.00 41.11 282 ASN E C 1
ATOM 11712 O O . ASN E 1 282 ? 89.902 39.398 108.997 1.00 40.88 282 ASN E O 1
ATOM 11717 N N . ASP E 1 283 ? 89.334 40.022 106.945 1.00 40.91 283 ASP E N 1
ATOM 11718 C CA . ASP E 1 283 ? 87.960 39.742 107.236 1.00 41.88 283 ASP E CA 1
ATOM 11719 C C . ASP E 1 283 ? 87.698 38.283 106.980 1.00 41.53 283 ASP E C 1
ATOM 11720 O O . ASP E 1 283 ? 86.754 37.708 107.573 1.00 42.32 283 ASP E O 1
ATOM 11725 N N . PHE E 1 284 ? 88.487 37.676 106.090 1.00 40.79 284 PHE E N 1
ATOM 11726 C CA . PHE E 1 284 ? 88.212 36.274 105.782 1.00 40.44 284 PHE E CA 1
ATOM 11727 C C . PHE E 1 284 ? 89.313 35.345 106.299 1.00 40.84 284 PHE E C 1
ATOM 11728 O O . PHE E 1 284 ? 89.070 34.379 107.023 1.00 41.12 284 PHE E O 1
ATOM 11736 N N . CYS E 1 285 ? 90.541 35.652 105.974 1.00 41.28 285 CYS E N 1
ATOM 11737 C CA . CYS E 1 285 ? 91.565 34.794 106.493 1.00 42.17 285 CYS E CA 1
ATOM 11738 C C . CYS E 1 285 ? 91.913 35.229 107.890 1.00 43.05 285 CYS E C 1
ATOM 11739 O O . CYS E 1 285 ? 91.536 36.309 108.306 1.00 43.85 285 CYS E O 1
ATOM 11742 N N . PRO E 1 286 ? 92.600 34.386 108.634 1.00 43.85 286 PRO E N 1
ATOM 11743 C CA . PRO E 1 286 ? 93.006 34.728 109.973 1.00 45.27 286 PRO E CA 1
ATOM 11744 C C . PRO E 1 286 ? 94.350 35.418 109.910 1.00 47.16 286 PRO E C 1
ATOM 11745 O O . PRO E 1 286 ? 95.057 35.252 108.892 1.00 47.37 286 PRO E O 1
ATOM 11749 N N . VAL E 1 287 ? 94.703 36.163 110.978 1.00 49.09 287 VAL E N 1
ATOM 11750 C CA . VAL E 1 287 ? 95.947 36.950 111.017 1.00 50.96 287 VAL E CA 1
ATOM 11751 C C . VAL E 1 287 ? 97.212 36.114 111.015 1.00 53.26 287 VAL E C 1
ATOM 11752 O O . VAL E 1 287 ? 97.942 36.119 110.014 1.00 53.21 287 VAL E O 1
ATOM 11756 N N . GLY E 1 288 ? 97.495 35.414 112.120 1.00 55.94 288 GLY E N 1
ATOM 11757 C CA . GLY E 1 288 ? 98.763 34.611 112.238 1.00 59.35 288 GLY E CA 1
ATOM 11758 C C . GLY E 1 288 ? 98.824 33.139 111.768 1.00 61.49 288 GLY E C 1
ATOM 11759 O O . GLY E 1 288 ? 99.178 32.251 112.568 1.00 61.95 288 GLY E O 1
ATOM 11760 N N . PHE E 1 289 ? 98.563 32.906 110.461 1.00 62.87 289 PHE E N 1
ATOM 11761 C CA . PHE E 1 289 ? 98.313 31.550 109.832 1.00 63.50 289 PHE E CA 1
ATOM 11762 C C . PHE E 1 289 ? 97.699 30.451 110.772 1.00 63.44 289 PHE E C 1
ATOM 11763 O O . PHE E 1 289 ? 98.424 29.819 111.560 1.00 63.87 289 PHE E O 1
ATOM 11771 N N . GLY E 1 290 ? 96.365 30.266 110.688 1.00 62.87 290 GLY E N 1
ATOM 11772 C CA . GLY E 1 290 ? 95.604 29.311 111.543 1.00 62.50 290 GLY E CA 1
ATOM 11773 C C . GLY E 1 290 ? 96.141 27.871 111.613 1.00 62.35 290 GLY E C 1
ATOM 11774 O O . GLY E 1 290 ? 96.238 27.210 110.571 1.00 62.01 290 GLY E O 1
ATOM 11775 N N . VAL E 1 291 ? 96.459 27.381 112.833 1.00 62.15 291 VAL E N 1
ATOM 11776 C CA . VAL E 1 291 ? 97.102 26.028 113.066 1.00 62.05 291 VAL E CA 1
ATOM 11777 C C . VAL E 1 291 ? 96.190 24.737 112.810 1.00 62.47 291 VAL E C 1
ATOM 11778 O O . VAL E 1 291 ? 96.440 23.623 113.357 1.00 63.12 291 VAL E O 1
ATOM 11782 N N . LYS E 1 292 ? 95.163 24.931 111.958 1.00 62.01 292 LYS E N 1
ATOM 11783 C CA . LYS E 1 292 ? 94.264 23.881 111.361 1.00 61.23 292 LYS E CA 1
ATOM 11784 C C . LYS E 1 292 ? 93.506 24.443 110.082 1.00 60.66 292 LYS E C 1
ATOM 11785 O O . LYS E 1 292 ? 93.018 23.660 109.239 1.00 60.53 292 LYS E O 1
ATOM 11791 N N . ARG E 1 293 ? 93.457 25.795 109.982 1.00 59.73 293 ARG E N 1
ATOM 11792 C CA . ARG E 1 293 ? 92.696 26.699 109.010 1.00 58.65 293 ARG E CA 1
ATOM 11793 C C . ARG E 1 293 ? 92.141 26.250 107.579 1.00 57.45 293 ARG E C 1
ATOM 11794 O O . ARG E 1 293 ? 92.899 26.087 106.589 1.00 57.79 293 ARG E O 1
ATOM 11802 N N . ALA E 1 294 ? 90.808 26.149 107.470 1.00 54.94 294 ALA E N 1
ATOM 11803 C CA . ALA E 1 294 ? 90.123 25.686 106.234 1.00 51.79 294 ALA E CA 1
ATOM 11804 C C . ALA E 1 294 ? 90.238 26.633 105.064 1.00 49.08 294 ALA E C 1
ATOM 11805 O O . ALA E 1 294 ? 90.223 27.860 105.237 1.00 48.49 294 ALA E O 1
ATOM 11807 N N . TYR E 1 295 ? 90.327 26.105 103.858 1.00 45.13 295 TYR E N 1
ATOM 11808 C CA . TYR E 1 295 ? 90.323 27.082 102.821 1.00 42.70 295 TYR E CA 1
ATOM 11809 C C . TYR E 1 295 ? 88.881 27.314 102.447 1.00 39.45 295 TYR E C 1
ATOM 11810 O O . TYR E 1 295 ? 88.112 26.355 102.478 1.00 39.30 295 TYR E O 1
ATOM 11819 N N . TYR E 1 296 ? 88.500 28.574 102.161 1.00 35.88 296 TYR E N 1
ATOM 11820 C CA . TYR E 1 296 ? 87.150 28.864 101.669 1.00 32.68 296 TYR E CA 1
ATOM 11821 C C . TYR E 1 296 ? 86.997 28.251 100.324 1.00 32.69 296 TYR E C 1
ATOM 11822 O O . TYR E 1 296 ? 87.861 28.295 99.455 1.00 33.72 296 TYR E O 1
ATOM 11831 N N . ASN E 1 297 ? 85.851 27.679 100.141 1.00 32.90 297 ASN E N 1
ATOM 11832 C CA . ASN E 1 297 ? 85.619 26.948 98.987 1.00 32.75 297 ASN E CA 1
ATOM 11833 C C . ASN E 1 297 ? 84.700 27.743 98.121 1.00 31.55 297 ASN E C 1
ATOM 11834 O O . ASN E 1 297 ? 84.297 27.294 97.063 1.00 31.42 297 ASN E O 1
ATOM 11839 N N . GLY E 1 298 ? 84.334 28.927 98.608 1.00 30.41 298 GLY E N 1
ATOM 11840 C CA . GLY E 1 298 ? 83.461 29.852 97.884 1.00 28.43 298 GLY E CA 1
ATOM 11841 C C . GLY E 1 298 ? 83.030 31.049 98.708 1.00 26.97 298 GLY E C 1
ATOM 11842 O O . GLY E 1 298 ? 82.654 30.917 99.866 1.00 27.46 298 GLY E O 1
ATOM 11843 N N . ILE E 1 299 ? 83.078 32.225 98.112 1.00 26.22 299 ILE E N 1
ATOM 11844 C CA . ILE E 1 299 ? 82.601 33.446 98.776 1.00 25.90 299 ILE E CA 1
ATOM 11845 C C . ILE E 1 299 ? 81.858 34.277 97.728 1.00 26.53 299 ILE E C 1
ATOM 11846 O O . ILE E 1 299 ? 82.366 34.485 96.620 1.00 26.14 299 ILE E O 1
ATOM 11851 N N . SER E 1 300 ? 80.637 34.695 98.051 1.00 27.36 300 SER E N 1
ATOM 11852 C CA . SER E 1 300 ? 79.849 35.581 97.181 1.00 27.42 300 SER E CA 1
ATOM 11853 C C . SER E 1 300 ? 79.894 37.004 97.728 1.00 27.07 300 SER E C 1
ATOM 11854 O O . SER E 1 300 ? 79.841 37.220 98.928 1.00 26.88 300 SER E O 1
ATOM 11857 N N . LEU E 1 301 ? 79.973 37.996 96.864 1.00 26.02 301 LEU E N 1
ATOM 11858 C CA . LEU E 1 301 ? 80.057 39.339 97.361 1.00 25.21 301 LEU E CA 1
ATOM 11859 C C . LEU E 1 301 ? 79.392 40.291 96.355 1.00 25.99 301 LEU E C 1
ATOM 11860 O O . LEU E 1 301 ? 79.031 41.418 96.687 1.00 26.63 301 LEU E O 1
ATOM 11865 N N . PHE E 1 302 ? 79.210 39.811 95.129 1.00 27.07 302 PHE E N 1
ATOM 11866 C CA . PHE E 1 302 ? 78.717 40.612 94.038 1.00 28.76 302 PHE E CA 1
ATOM 11867 C C . PHE E 1 302 ? 77.498 41.263 94.530 1.00 30.11 302 PHE E C 1
ATOM 11868 O O . PHE E 1 302 ? 77.007 40.886 95.542 1.00 31.29 302 PHE E O 1
ATOM 11876 N N . ASN E 1 303 ? 76.975 42.222 93.797 1.00 32.47 303 ASN E N 1
ATOM 11877 C CA . ASN E 1 303 ? 75.783 42.968 94.188 1.00 33.42 303 ASN E CA 1
ATOM 11878 C C . ASN E 1 303 ? 75.808 43.597 95.511 1.00 33.20 303 ASN E C 1
ATOM 11879 O O . ASN E 1 303 ? 74.852 43.462 96.237 1.00 33.43 303 ASN E O 1
ATOM 11884 N N . ASN E 1 304 ? 76.918 44.275 95.792 1.00 32.88 304 ASN E N 1
ATOM 11885 C CA . ASN E 1 304 ? 77.172 45.003 97.021 1.00 32.44 304 ASN E CA 1
ATOM 11886 C C . ASN E 1 304 ? 77.906 46.273 96.677 1.00 32.82 304 ASN E C 1
ATOM 11887 O O . ASN E 1 304 ? 78.733 46.272 95.800 1.00 33.96 304 ASN E O 1
ATOM 11892 N N . PRO E 1 305 ? 77.663 47.344 97.389 1.00 32.65 305 PRO E N 1
ATOM 11893 C CA . PRO E 1 305 ? 78.374 48.587 97.166 1.00 32.52 305 PRO E CA 1
ATOM 11894 C C . PRO E 1 305 ? 79.755 48.471 97.719 1.00 32.14 305 PRO E C 1
ATOM 11895 O O . PRO E 1 305 ? 79.921 48.690 98.908 1.00 33.08 305 PRO E O 1
ATOM 11899 N N . VAL E 1 306 ? 80.713 48.114 96.873 1.00 31.14 306 VAL E N 1
ATOM 11900 C CA . VAL E 1 306 ? 82.146 47.937 97.197 1.00 30.48 306 VAL E CA 1
ATOM 11901 C C . VAL E 1 306 ? 82.681 47.248 95.980 1.00 30.94 306 VAL E C 1
ATOM 11902 O O . VAL E 1 306 ? 82.358 46.102 95.684 1.00 30.31 306 VAL E O 1
ATOM 11906 N N . PRO E 1 307 ? 83.487 47.970 95.246 1.00 31.96 307 PRO E N 1
ATOM 11907 C CA . PRO E 1 307 ? 84.001 47.481 93.964 1.00 32.18 307 PRO E CA 1
ATOM 11908 C C . PRO E 1 307 ? 85.164 46.485 94.127 1.00 31.84 307 PRO E C 1
ATOM 11909 O O . PRO E 1 307 ? 85.937 46.587 95.086 1.00 30.90 307 PRO E O 1
ATOM 11913 N N . TYR E 1 308 ? 85.300 45.523 93.232 1.00 31.72 308 TYR E N 1
ATOM 11914 C CA . TYR E 1 308 ? 86.444 44.670 93.367 1.00 32.84 308 TYR E CA 1
ATOM 11915 C C . TYR E 1 308 ? 87.801 45.430 93.549 1.00 34.68 308 TYR E C 1
ATOM 11916 O O . TYR E 1 308 ? 88.707 44.891 94.156 1.00 34.81 308 TYR E O 1
ATOM 11925 N N . TRP E 1 309 ? 87.941 46.675 93.083 1.00 37.15 309 TRP E N 1
ATOM 11926 C CA . TRP E 1 309 ? 89.173 47.477 93.309 1.00 39.34 309 TRP E CA 1
ATOM 11927 C C . TRP E 1 309 ? 89.341 48.131 94.695 1.00 40.18 309 TRP E C 1
ATOM 11928 O O . TRP E 1 309 ? 90.339 48.823 94.957 1.00 40.40 309 TRP E O 1
ATOM 11939 N N . GLU E 1 310 ? 88.359 47.977 95.562 1.00 41.06 310 GLU E N 1
ATOM 11940 C CA . GLU E 1 310 ? 88.455 48.632 96.841 1.00 42.68 310 GLU E CA 1
ATOM 11941 C C . GLU E 1 310 ? 88.972 47.590 97.832 1.00 42.42 310 GLU E C 1
ATOM 11942 O O . GLU E 1 310 ? 89.330 47.916 98.974 1.00 42.20 310 GLU E O 1
ATOM 11948 N N . VAL E 1 311 ? 89.011 46.332 97.396 1.00 41.82 311 VAL E N 1
ATOM 11949 C CA . VAL E 1 311 ? 89.377 45.257 98.306 1.00 41.13 311 VAL E CA 1
ATOM 11950 C C . VAL E 1 311 ? 90.654 44.574 97.877 1.00 40.69 311 VAL E C 1
ATOM 11951 O O . VAL E 1 311 ? 90.712 43.866 96.849 1.00 39.74 311 VAL E O 1
ATOM 11955 N N . GLN E 1 312 ? 91.660 44.799 98.716 1.00 40.18 312 GLN E N 1
ATOM 11956 C CA . GLN E 1 312 ? 93.046 44.384 98.516 1.00 39.33 312 GLN E CA 1
ATOM 11957 C C . GLN E 1 312 ? 93.211 42.923 98.256 1.00 38.61 312 GLN E C 1
ATOM 11958 O O . GLN E 1 312 ? 92.557 42.162 98.916 1.00 38.91 312 GLN E O 1
ATOM 11964 N N . PRO E 1 313 ? 94.112 42.519 97.358 1.00 37.93 313 PRO E N 1
ATOM 11965 C CA . PRO E 1 313 ? 94.249 41.105 96.987 1.00 37.06 313 PRO E CA 1
ATOM 11966 C C . PRO E 1 313 ? 94.602 40.164 98.151 1.00 36.90 313 PRO E C 1
ATOM 11967 O O . PRO E 1 313 ? 94.037 39.065 98.288 1.00 37.48 313 PRO E O 1
ATOM 11971 N N . ALA E 1 314 ? 95.556 40.606 98.954 1.00 36.31 314 ALA E N 1
ATOM 11972 C CA . ALA E 1 314 ? 95.896 40.000 100.219 1.00 35.79 314 ALA E CA 1
ATOM 11973 C C . ALA E 1 314 ? 94.697 39.545 101.060 1.00 35.34 314 ALA E C 1
ATOM 11974 O O . ALA E 1 314 ? 94.847 38.703 101.927 1.00 34.33 314 ALA E O 1
ATOM 11976 N N . THR E 1 315 ? 93.533 40.158 100.819 1.00 35.52 315 THR E N 1
ATOM 11977 C CA . THR E 1 315 ? 92.232 39.856 101.497 1.00 35.52 315 THR E CA 1
ATOM 11978 C C . THR E 1 315 ? 91.749 38.377 101.319 1.00 35.80 315 THR E C 1
ATOM 11979 O O . THR E 1 315 ? 91.156 37.777 102.253 1.00 35.38 315 THR E O 1
ATOM 11983 N N . PHE E 1 316 ? 92.000 37.811 100.133 1.00 35.50 316 PHE E N 1
ATOM 11984 C CA . PHE E 1 316 ? 91.585 36.452 99.827 1.00 36.25 316 PHE E CA 1
ATOM 11985 C C . PHE E 1 316 ? 92.805 35.536 99.669 1.00 36.76 316 PHE E C 1
ATOM 11986 O O . PHE E 1 316 ? 92.840 34.647 98.783 1.00 37.83 316 PHE E O 1
ATOM 11994 N N . ARG E 1 317 ? 93.814 35.722 100.514 1.00 36.12 317 ARG E N 1
ATOM 11995 C CA . ARG E 1 317 ? 95.000 34.875 100.399 1.00 35.13 317 ARG E CA 1
ATOM 11996 C C . ARG E 1 317 ? 94.737 33.402 100.529 1.00 35.60 317 ARG E C 1
ATOM 11997 O O . ARG E 1 317 ? 95.259 32.626 99.772 1.00 34.72 317 ARG E O 1
ATOM 12005 N N . CYS E 1 318 ? 93.891 33.044 101.471 1.00 37.43 318 CYS E N 1
ATOM 12006 C CA . CYS E 1 318 ? 93.665 31.669 101.807 1.00 39.89 318 CYS E CA 1
ATOM 12007 C C . CYS E 1 318 ? 92.537 31.013 101.015 1.00 40.99 318 CYS E C 1
ATOM 12008 O O . CYS E 1 318 ? 92.282 29.813 101.190 1.00 40.62 318 CYS E O 1
ATOM 12011 N N . VAL E 1 319 ? 91.859 31.761 100.146 1.00 42.18 319 VAL E N 1
ATOM 12012 C CA . VAL E 1 319 ? 90.863 31.103 99.255 1.00 43.45 319 VAL E CA 1
ATOM 12013 C C . VAL E 1 319 ? 91.632 30.228 98.282 1.00 43.61 319 VAL E C 1
ATOM 12014 O O . VAL E 1 319 ? 92.825 30.465 98.082 1.00 43.51 319 VAL E O 1
ATOM 12018 N N . THR E 1 320 ? 91.002 29.254 97.636 1.00 43.79 320 THR E N 1
ATOM 12019 C CA . THR E 1 320 ? 91.807 28.444 96.701 1.00 45.02 320 THR E CA 1
ATOM 12020 C C . THR E 1 320 ? 91.856 28.989 95.270 1.00 45.25 320 THR E C 1
ATOM 12021 O O . THR E 1 320 ? 92.744 29.736 94.944 1.00 46.46 320 THR E O 1
ATOM 12025 N N . ASP E 1 321 ? 90.930 28.611 94.407 1.00 45.17 321 ASP E N 1
ATOM 12026 C CA . ASP E 1 321 ? 90.906 29.162 93.073 1.00 45.13 321 ASP E CA 1
ATOM 12027 C C . ASP E 1 321 ? 90.535 30.639 93.127 1.00 44.60 321 ASP E C 1
ATOM 12028 O O . ASP E 1 321 ? 90.430 31.251 94.191 1.00 44.52 321 ASP E O 1
ATOM 12033 N N . ARG E 1 322 ? 90.354 31.238 91.971 1.00 44.49 322 ARG E N 1
ATOM 12034 C CA . ARG E 1 322 ? 89.833 32.614 91.894 1.00 44.45 322 ARG E CA 1
ATOM 12035 C C . ARG E 1 322 ? 88.320 32.451 91.678 1.00 44.06 322 ARG E C 1
ATOM 12036 O O . ARG E 1 322 ? 87.504 33.213 92.195 1.00 43.74 322 ARG E O 1
ATOM 12044 N N . LEU E 1 323 ? 87.960 31.412 90.930 1.00 43.81 323 LEU E N 1
ATOM 12045 C CA . LEU E 1 323 ? 86.593 31.130 90.631 1.00 43.67 323 LEU E CA 1
ATOM 12046 C C . LEU E 1 323 ? 85.845 30.772 91.890 1.00 43.67 323 LEU E C 1
ATOM 12047 O O . LEU E 1 323 ? 84.663 30.544 91.859 1.00 42.97 323 LEU E O 1
ATOM 12052 N N . ALA E 1 324 ? 86.509 30.708 93.023 1.00 43.99 324 ALA E N 1
ATOM 12053 C CA . ALA E 1 324 ? 85.768 30.431 94.242 1.00 44.30 324 ALA E CA 1
ATOM 12054 C C . ALA E 1 324 ? 85.292 31.770 94.792 1.00 44.93 324 ALA E C 1
ATOM 12055 O O . ALA E 1 324 ? 84.721 31.835 95.895 1.00 45.50 324 ALA E O 1
ATOM 12057 N N . ILE E 1 325 ? 85.501 32.846 94.030 1.00 44.99 325 ILE E N 1
ATOM 12058 C CA . ILE E 1 325 ? 85.092 34.147 94.524 1.00 44.96 325 ILE E CA 1
ATOM 12059 C C . ILE E 1 325 ? 84.138 34.845 93.602 1.00 44.60 325 ILE E C 1
ATOM 12060 O O . ILE E 1 325 ? 84.529 35.658 92.775 1.00 43.77 325 ILE E O 1
ATOM 12065 N N . GLN E 1 326 ? 82.873 34.508 93.748 1.00 44.54 326 GLN E N 1
ATOM 12066 C CA . GLN E 1 326 ? 81.892 35.220 93.020 1.00 45.00 326 GLN E CA 1
ATOM 12067 C C . GLN E 1 326 ? 82.002 36.644 93.485 1.00 43.81 326 GLN E C 1
ATOM 12068 O O . GLN E 1 326 ? 81.594 36.968 94.578 1.00 43.93 326 GLN E O 1
ATOM 12074 N N . PHE E 1 327 ? 82.588 37.481 92.641 1.00 41.95 327 PHE E N 1
ATOM 12075 C CA . PHE E 1 327 ? 82.821 38.876 92.949 1.00 40.40 327 PHE E CA 1
ATOM 12076 C C . PHE E 1 327 ? 83.193 39.628 91.675 1.00 41.25 327 PHE E C 1
ATOM 12077 O O . PHE E 1 327 ? 83.230 40.853 91.641 1.00 41.17 327 PHE E O 1
ATOM 12085 N N . ALA F 1 25 ? 79.616 13.702 96.428 1.00 57.15 25 ALA F N 1
ATOM 12086 C CA . ALA F 1 25 ? 79.012 15.014 96.747 1.00 57.10 25 ALA F CA 1
ATOM 12087 C C . ALA F 1 25 ? 77.821 15.009 97.796 1.00 57.02 25 ALA F C 1
ATOM 12088 O O . ALA F 1 25 ? 76.690 14.574 97.491 1.00 57.52 25 ALA F O 1
ATOM 12090 N N . MET F 1 26 ? 78.063 15.473 99.033 1.00 56.35 26 MET F N 1
ATOM 12091 C CA . MET F 1 26 ? 76.954 15.659 99.962 1.00 55.14 26 MET F CA 1
ATOM 12092 C C . MET F 1 26 ? 76.015 16.682 99.303 1.00 53.42 26 MET F C 1
ATOM 12093 O O . MET F 1 26 ? 76.387 17.314 98.294 1.00 53.15 26 MET F O 1
ATOM 12098 N N . CYS F 1 27 ? 74.828 16.903 99.872 1.00 50.68 27 CYS F N 1
ATOM 12099 C CA . CYS F 1 27 ? 73.807 17.656 99.116 1.00 47.38 27 CYS F CA 1
ATOM 12100 C C . CYS F 1 27 ? 73.613 19.160 99.181 1.00 43.91 27 CYS F C 1
ATOM 12101 O O . CYS F 1 27 ? 74.149 19.849 100.024 1.00 42.46 27 CYS F O 1
ATOM 12104 N N . PRO F 1 28 ? 72.801 19.633 98.232 1.00 41.50 28 PRO F N 1
ATOM 12105 C CA . PRO F 1 28 ? 72.451 21.048 98.085 1.00 40.05 28 PRO F CA 1
ATOM 12106 C C . PRO F 1 28 ? 71.983 21.740 99.387 1.00 38.90 28 PRO F C 1
ATOM 12107 O O . PRO F 1 28 ? 71.429 21.093 100.263 1.00 39.25 28 PRO F O 1
ATOM 12111 N N . PHE F 1 29 ? 72.177 23.049 99.479 1.00 37.74 29 PHE F N 1
ATOM 12112 C CA . PHE F 1 29 ? 71.997 23.761 100.748 1.00 37.18 29 PHE F CA 1
ATOM 12113 C C . PHE F 1 29 ? 70.677 23.546 101.527 1.00 37.84 29 PHE F C 1
ATOM 12114 O O . PHE F 1 29 ? 70.686 22.986 102.660 1.00 37.57 29 PHE F O 1
ATOM 12122 N N . GLY F 1 30 ? 69.557 24.009 100.965 1.00 37.96 30 GLY F N 1
ATOM 12123 C CA . GLY F 1 30 ? 68.277 23.840 101.664 1.00 38.56 30 GLY F CA 1
ATOM 12124 C C . GLY F 1 30 ? 67.980 22.363 101.936 1.00 38.88 30 GLY F C 1
ATOM 12125 O O . GLY F 1 30 ? 67.355 22.006 102.952 1.00 38.89 30 GLY F O 1
ATOM 12126 N N . CYS F 1 31 ? 68.478 21.515 101.028 1.00 38.28 31 CYS F N 1
ATOM 12127 C CA . CYS F 1 31 ? 68.243 20.091 101.033 1.00 37.47 31 CYS F CA 1
ATOM 12128 C C . CYS F 1 31 ? 68.745 19.376 102.235 1.00 39.15 31 CYS F C 1
ATOM 12129 O O . CYS F 1 31 ? 69.773 19.745 102.826 1.00 38.69 31 CYS F O 1
ATOM 12132 N N . HIS F 1 32 ? 67.973 18.337 102.558 1.00 41.24 32 HIS F N 1
ATOM 12133 C CA . HIS F 1 32 ? 68.212 17.397 103.638 1.00 42.39 32 HIS F CA 1
ATOM 12134 C C . HIS F 1 32 ? 68.209 16.087 102.945 1.00 42.15 32 HIS F C 1
ATOM 12135 O O . HIS F 1 32 ? 67.433 15.855 102.037 1.00 41.32 32 HIS F O 1
ATOM 12142 N N . CYS F 1 33 ? 69.080 15.214 103.373 1.00 42.93 33 CYS F N 1
ATOM 12143 C CA . CYS F 1 33 ? 69.116 13.977 102.689 1.00 45.28 33 CYS F CA 1
ATOM 12144 C C . CYS F 1 33 ? 69.773 12.873 103.530 1.00 45.12 33 CYS F C 1
ATOM 12145 O O . CYS F 1 33 ? 70.660 13.118 104.330 1.00 43.95 33 CYS F O 1
ATOM 12148 N N . HIS F 1 34 ? 69.290 11.658 103.349 1.00 45.84 34 HIS F N 1
ATOM 12149 C CA . HIS F 1 34 ? 69.698 10.592 104.179 1.00 46.45 34 HIS F CA 1
ATOM 12150 C C . HIS F 1 34 ? 69.701 9.344 103.352 1.00 46.10 34 HIS F C 1
ATOM 12151 O O . HIS F 1 34 ? 68.701 9.050 102.731 1.00 46.69 34 HIS F O 1
ATOM 12158 N N . LEU F 1 35 ? 70.817 8.619 103.324 1.00 44.74 35 LEU F N 1
ATOM 12159 C CA . LEU F 1 35 ? 70.824 7.279 102.755 1.00 43.35 35 LEU F CA 1
ATOM 12160 C C . LEU F 1 35 ? 70.253 7.268 101.348 1.00 42.73 35 LEU F C 1
ATOM 12161 O O . LEU F 1 35 ? 69.191 6.639 101.065 1.00 41.83 35 LEU F O 1
ATOM 12166 N N . ARG F 1 36 ? 70.957 7.984 100.481 1.00 41.97 36 ARG F N 1
ATOM 12167 C CA . ARG F 1 36 ? 70.702 7.971 99.043 1.00 40.56 36 ARG F CA 1
ATOM 12168 C C . ARG F 1 36 ? 69.395 8.637 98.656 1.00 38.75 36 ARG F C 1
ATOM 12169 O O . ARG F 1 36 ? 69.011 8.573 97.490 1.00 38.32 36 ARG F O 1
ATOM 12177 N N . VAL F 1 37 ? 68.706 9.253 99.621 1.00 36.63 37 VAL F N 1
ATOM 12178 C CA . VAL F 1 37 ? 67.474 9.991 99.313 1.00 34.44 37 VAL F CA 1
ATOM 12179 C C . VAL F 1 37 ? 67.843 11.450 99.508 1.00 33.51 37 VAL F C 1
ATOM 12180 O O . VAL F 1 37 ? 68.483 11.793 100.502 1.00 33.75 37 VAL F O 1
ATOM 12184 N N . VAL F 1 38 ? 67.469 12.288 98.541 1.00 31.79 38 VAL F N 1
ATOM 12185 C CA . VAL F 1 38 ? 67.724 13.726 98.584 1.00 30.01 38 VAL F CA 1
ATOM 12186 C C . VAL F 1 38 ? 66.416 14.456 98.519 1.00 29.16 38 VAL F C 1
ATOM 12187 O O . VAL F 1 38 ? 65.665 14.351 97.564 1.00 28.50 38 VAL F O 1
ATOM 12191 N N . GLN F 1 39 ? 66.142 15.189 99.572 1.00 28.81 39 GLN F N 1
ATOM 12192 C CA . GLN F 1 39 ? 64.881 15.901 99.709 1.00 28.69 39 GLN F CA 1
ATOM 12193 C C . GLN F 1 39 ? 65.076 17.401 99.530 1.00 28.44 39 GLN F C 1
ATOM 12194 O O . GLN F 1 39 ? 65.563 18.056 100.440 1.00 28.36 39 GLN F O 1
ATOM 12200 N N . CYS F 1 40 ? 64.694 17.951 98.378 1.00 28.98 40 CYS F N 1
ATOM 12201 C CA . CYS F 1 40 ? 64.864 19.390 98.118 1.00 30.19 40 CYS F CA 1
ATOM 12202 C C . CYS F 1 40 ? 63.573 20.131 97.916 1.00 30.61 40 CYS F C 1
ATOM 12203 O O . CYS F 1 40 ? 63.383 20.735 96.886 1.00 31.41 40 CYS F O 1
ATOM 12206 N N . SER F 1 41 ? 62.686 20.161 98.881 1.00 30.43 41 SER F N 1
ATOM 12207 C CA . SER F 1 41 ? 61.396 20.684 98.504 1.00 30.14 41 SER F CA 1
ATOM 12208 C C . SER F 1 41 ? 61.048 22.017 99.126 1.00 30.50 41 SER F C 1
ATOM 12209 O O . SER F 1 41 ? 61.389 22.221 100.288 1.00 30.26 41 SER F O 1
ATOM 12212 N N . ASP F 1 42 ? 60.353 22.903 98.383 1.00 31.06 42 ASP F N 1
ATOM 12213 C CA . ASP F 1 42 ? 59.883 24.192 98.940 1.00 31.43 42 ASP F CA 1
ATOM 12214 C C . ASP F 1 42 ? 61.005 25.219 99.250 1.00 31.22 42 ASP F C 1
ATOM 12215 O O . ASP F 1 42 ? 60.816 26.183 99.996 1.00 30.50 42 ASP F O 1
ATOM 12220 N N . LEU F 1 43 ? 62.171 24.988 98.671 1.00 31.42 43 LEU F N 1
ATOM 12221 C CA . LEU F 1 43 ? 63.269 25.874 98.783 1.00 31.29 43 LEU F CA 1
ATOM 12222 C C . LEU F 1 43 ? 63.224 26.908 97.700 1.00 32.13 43 LEU F C 1
ATOM 12223 O O . LEU F 1 43 ? 63.917 27.923 97.810 1.00 32.15 43 LEU F O 1
ATOM 12228 N N . GLY F 1 44 ? 62.424 26.657 96.649 1.00 32.70 44 GLY F N 1
ATOM 12229 C CA . GLY F 1 44 ? 62.305 27.557 95.470 1.00 33.12 44 GLY F CA 1
ATOM 12230 C C . GLY F 1 44 ? 63.678 27.807 94.850 1.00 33.36 44 GLY F C 1
ATOM 12231 O O . GLY F 1 44 ? 64.208 28.936 94.904 1.00 33.87 44 GLY F O 1
ATOM 12232 N N . LEU F 1 45 ? 64.270 26.735 94.314 1.00 32.44 45 LEU F N 1
ATOM 12233 C CA . LEU F 1 45 ? 65.575 26.785 93.705 1.00 31.28 45 LEU F CA 1
ATOM 12234 C C . LEU F 1 45 ? 65.353 27.183 92.286 1.00 31.43 45 LEU F C 1
ATOM 12235 O O . LEU F 1 45 ? 64.399 26.706 91.661 1.00 30.16 45 LEU F O 1
ATOM 12240 N N . LYS F 1 46 ? 66.237 28.051 91.779 1.00 32.70 46 LYS F N 1
ATOM 12241 C CA . LYS F 1 46 ? 66.178 28.576 90.398 1.00 34.16 46 LYS F CA 1
ATOM 12242 C C . LYS F 1 46 ? 66.285 27.450 89.380 1.00 34.35 46 LYS F C 1
ATOM 12243 O O . LYS F 1 46 ? 65.605 27.507 88.339 1.00 34.58 46 LYS F O 1
ATOM 12249 N N . ALA F 1 47 ? 67.132 26.447 89.676 1.00 33.94 47 ALA F N 1
ATOM 12250 C CA . ALA F 1 47 ? 67.191 25.225 88.868 1.00 33.42 47 ALA F CA 1
ATOM 12251 C C . ALA F 1 47 ? 67.593 24.021 89.699 1.00 34.14 47 ALA F C 1
ATOM 12252 O O . ALA F 1 47 ? 67.729 24.131 90.921 1.00 34.44 47 ALA F O 1
ATOM 12254 N N . VAL F 1 48 ? 67.782 22.882 89.029 1.00 34.23 48 VAL F N 1
ATOM 12255 C CA . VAL F 1 48 ? 68.219 21.654 89.694 1.00 34.62 48 VAL F CA 1
ATOM 12256 C C . VAL F 1 48 ? 69.589 21.913 90.228 1.00 36.04 48 VAL F C 1
ATOM 12257 O O . VAL F 1 48 ? 70.413 22.359 89.461 1.00 35.83 48 VAL F O 1
ATOM 12261 N N . PRO F 1 49 ? 69.847 21.631 91.504 1.00 38.33 49 PRO F N 1
ATOM 12262 C CA . PRO F 1 49 ? 71.106 22.003 92.127 1.00 41.60 49 PRO F CA 1
ATOM 12263 C C . PRO F 1 49 ? 72.297 21.124 91.661 1.00 44.75 49 PRO F C 1
ATOM 12264 O O . PRO F 1 49 ? 72.065 19.945 91.321 1.00 45.76 49 PRO F O 1
ATOM 12268 N N . LYS F 1 50 ? 73.533 21.689 91.642 1.00 47.36 50 LYS F N 1
ATOM 12269 C CA . LYS F 1 50 ? 74.710 21.020 91.051 1.00 49.64 50 LYS F CA 1
ATOM 12270 C C . LYS F 1 50 ? 75.329 19.984 91.940 1.00 50.42 50 LYS F C 1
ATOM 12271 O O . LYS F 1 50 ? 76.024 19.098 91.440 1.00 50.79 50 LYS F O 1
ATOM 12277 N N . GLU F 1 51 ? 75.123 20.088 93.250 1.00 50.94 51 GLU F N 1
ATOM 12278 C CA . GLU F 1 51 ? 75.747 19.083 94.115 1.00 52.76 51 GLU F CA 1
ATOM 12279 C C . GLU F 1 51 ? 74.859 17.884 94.482 1.00 52.33 51 GLU F C 1
ATOM 12280 O O . GLU F 1 51 ? 74.244 17.878 95.557 1.00 52.95 51 GLU F O 1
ATOM 12286 N N . ILE F 1 52 ? 74.820 16.863 93.613 1.00 51.37 52 ILE F N 1
ATOM 12287 C CA . ILE F 1 52 ? 73.969 15.682 93.865 1.00 50.12 52 ILE F CA 1
ATOM 12288 C C . ILE F 1 52 ? 74.689 14.345 93.752 1.00 49.80 52 ILE F C 1
ATOM 12289 O O . ILE F 1 52 ? 74.927 13.853 92.647 1.00 49.97 52 ILE F O 1
ATOM 12294 N N . SER F 1 53 ? 75.011 13.742 94.897 1.00 48.83 53 SER F N 1
ATOM 12295 C CA . SER F 1 53 ? 75.703 12.454 94.882 1.00 47.95 53 SER F CA 1
ATOM 12296 C C . SER F 1 53 ? 75.118 11.513 93.840 1.00 48.36 53 SER F C 1
ATOM 12297 O O . SER F 1 53 ? 73.919 11.466 93.632 1.00 49.11 53 SER F O 1
ATOM 12300 N N . PRO F 1 54 ? 75.959 10.784 93.141 1.00 48.85 54 PRO F N 1
ATOM 12301 C CA . PRO F 1 54 ? 75.476 9.786 92.206 1.00 48.76 54 PRO F CA 1
ATOM 12302 C C . PRO F 1 54 ? 74.770 8.628 92.927 1.00 48.58 54 PRO F C 1
ATOM 12303 O O . PRO F 1 54 ? 73.822 8.063 92.386 1.00 48.42 54 PRO F O 1
ATOM 12307 N N . ASP F 1 55 ? 75.199 8.303 94.143 1.00 48.77 55 ASP F N 1
ATOM 12308 C CA . ASP F 1 55 ? 74.575 7.224 94.934 1.00 48.79 55 ASP F CA 1
ATOM 12309 C C . ASP F 1 55 ? 73.060 7.391 95.018 1.00 47.05 55 ASP F C 1
ATOM 12310 O O . ASP F 1 55 ? 72.327 6.471 95.399 1.00 47.25 55 ASP F O 1
ATOM 12315 N N . THR F 1 56 ? 72.607 8.576 94.652 1.00 44.50 56 THR F N 1
ATOM 12316 C CA . THR F 1 56 ? 71.247 8.989 94.900 1.00 41.71 56 THR F CA 1
ATOM 12317 C C . THR F 1 56 ? 70.198 8.231 94.143 1.00 40.54 56 THR F C 1
ATOM 12318 O O . THR F 1 56 ? 70.292 8.084 92.931 1.00 39.76 56 THR F O 1
ATOM 12322 N N . THR F 1 57 ? 69.187 7.793 94.898 1.00 39.57 57 THR F N 1
ATOM 12323 C CA . THR F 1 57 ? 68.058 7.030 94.404 1.00 38.61 57 THR F CA 1
ATOM 12324 C C . THR F 1 57 ? 66.704 7.768 94.283 1.00 37.25 57 THR F C 1
ATOM 12325 O O . THR F 1 57 ? 65.950 7.518 93.362 1.00 37.46 57 THR F O 1
ATOM 12329 N N . LEU F 1 58 ? 66.350 8.615 95.231 1.00 36.09 58 LEU F N 1
ATOM 12330 C CA . LEU F 1 58 ? 65.172 9.473 95.052 1.00 34.73 58 LEU F CA 1
ATOM 12331 C C . LEU F 1 58 ? 65.637 10.893 95.007 1.00 32.83 58 LEU F C 1
ATOM 12332 O O . LEU F 1 58 ? 66.488 11.297 95.794 1.00 32.24 58 LEU F O 1
ATOM 12337 N N . LEU F 1 59 ? 65.076 11.680 94.113 1.00 30.70 59 LEU F N 1
ATOM 12338 C CA . LEU F 1 59 ? 65.399 13.081 94.104 1.00 29.32 59 LEU F CA 1
ATOM 12339 C C . LEU F 1 59 ? 64.037 13.693 94.193 1.00 29.72 59 LEU F C 1
ATOM 12340 O O . LEU F 1 59 ? 63.290 13.665 93.234 1.00 30.30 59 LEU F O 1
ATOM 12345 N N . ASP F 1 60 ? 63.672 14.194 95.356 1.00 29.17 60 ASP F N 1
ATOM 12346 C CA . ASP F 1 60 ? 62.383 14.855 95.506 1.00 29.15 60 ASP F CA 1
ATOM 12347 C C . ASP F 1 60 ? 62.627 16.363 95.469 1.00 28.98 60 ASP F C 1
ATOM 12348 O O . ASP F 1 60 ? 63.104 16.934 96.444 1.00 29.17 60 ASP F O 1
ATOM 12353 N N . LEU F 1 61 ? 62.370 17.028 94.354 1.00 28.83 61 LEU F N 1
ATOM 12354 C CA . LEU F 1 61 ? 62.568 18.478 94.404 1.00 30.53 61 LEU F CA 1
ATOM 12355 C C . LEU F 1 61 ? 61.358 19.185 93.875 1.00 32.10 61 LEU F C 1
ATOM 12356 O O . LEU F 1 61 ? 61.353 19.708 92.764 1.00 31.61 61 LEU F O 1
ATOM 12361 N N . GLN F 1 62 ? 60.353 19.223 94.752 1.00 34.06 62 GLN F N 1
ATOM 12362 C CA . GLN F 1 62 ? 59.003 19.654 94.449 1.00 34.62 62 GLN F CA 1
ATOM 12363 C C . GLN F 1 62 ? 58.797 21.042 94.906 1.00 34.59 62 GLN F C 1
ATOM 12364 O O . GLN F 1 62 ? 59.371 21.470 95.914 1.00 33.43 62 GLN F O 1
ATOM 12370 N N . ASN F 1 63 ? 57.961 21.741 94.154 1.00 35.14 63 ASN F N 1
ATOM 12371 C CA . ASN F 1 63 ? 57.591 23.114 94.496 1.00 36.18 63 ASN F CA 1
ATOM 12372 C C . ASN F 1 63 ? 58.794 24.041 94.731 1.00 36.38 63 ASN F C 1
ATOM 12373 O O . ASN F 1 63 ? 59.005 24.560 95.850 1.00 35.59 63 ASN F O 1
ATOM 12378 N N . ASN F 1 64 ? 59.586 24.195 93.666 1.00 36.45 64 ASN F N 1
ATOM 12379 C CA . ASN F 1 64 ? 60.714 25.118 93.597 1.00 35.66 64 ASN F CA 1
ATOM 12380 C C . ASN F 1 64 ? 60.483 25.998 92.386 1.00 35.61 64 ASN F C 1
ATOM 12381 O O . ASN F 1 64 ? 59.324 26.214 92.004 1.00 36.57 64 ASN F O 1
ATOM 12386 N N . ASP F 1 65 ? 61.546 26.478 91.747 1.00 35.06 65 ASP F N 1
ATOM 12387 C CA . ASP F 1 65 ? 61.361 27.344 90.592 1.00 34.87 65 ASP F CA 1
ATOM 12388 C C . ASP F 1 65 ? 62.139 26.982 89.366 1.00 34.08 65 ASP F C 1
ATOM 12389 O O . ASP F 1 65 ? 62.564 27.837 88.591 1.00 34.15 65 ASP F O 1
ATOM 12394 N N . ILE F 1 66 ? 62.339 25.697 89.192 1.00 33.55 66 ILE F N 1
ATOM 12395 C CA . ILE F 1 66 ? 63.011 25.180 88.019 1.00 33.13 66 ILE F CA 1
ATOM 12396 C C . ILE F 1 66 ? 62.234 25.593 86.757 1.00 34.24 66 ILE F C 1
ATOM 12397 O O . ILE F 1 66 ? 61.002 25.553 86.771 1.00 34.74 66 ILE F O 1
ATOM 12402 N N . SER F 1 67 ? 62.916 26.043 85.702 1.00 35.05 67 SER F N 1
ATOM 12403 C CA . SER F 1 67 ? 62.197 26.538 84.531 1.00 36.49 67 SER F CA 1
ATOM 12404 C C . SER F 1 67 ? 62.457 25.704 83.344 1.00 37.69 67 SER F C 1
ATOM 12405 O O . SER F 1 67 ? 61.657 25.683 82.425 1.00 37.08 67 SER F O 1
ATOM 12408 N N . GLU F 1 68 ? 63.609 25.050 83.348 1.00 39.41 68 GLU F N 1
ATOM 12409 C CA . GLU F 1 68 ? 63.995 24.133 82.286 1.00 41.13 68 GLU F CA 1
ATOM 12410 C C . GLU F 1 68 ? 64.895 23.022 82.805 1.00 41.70 68 GLU F C 1
ATOM 12411 O O . GLU F 1 68 ? 65.398 23.067 83.935 1.00 41.72 68 GLU F O 1
ATOM 12417 N N . LEU F 1 69 ? 65.078 21.997 81.994 1.00 42.38 69 LEU F N 1
ATOM 12418 C CA . LEU F 1 69 ? 66.034 20.983 82.370 1.00 43.69 69 LEU F CA 1
ATOM 12419 C C . LEU F 1 69 ? 67.195 20.973 81.362 1.00 44.84 69 LEU F C 1
ATOM 12420 O O . LEU F 1 69 ? 66.981 20.899 80.158 1.00 44.81 69 LEU F O 1
ATOM 12425 N N . ARG F 1 70 ? 68.420 21.078 81.863 1.00 46.49 70 ARG F N 1
ATOM 12426 C CA . ARG F 1 70 ? 69.571 21.229 81.006 1.00 48.92 70 ARG F CA 1
ATOM 12427 C C . ARG F 1 70 ? 70.277 19.912 80.693 1.00 49.34 70 ARG F C 1
ATOM 12428 O O . ARG F 1 70 ? 70.158 18.962 81.453 1.00 48.98 70 ARG F O 1
ATOM 12436 N N . LYS F 1 71 ? 71.006 19.877 79.571 1.00 49.72 71 LYS F N 1
ATOM 12437 C CA . LYS F 1 71 ? 71.688 18.674 79.103 1.00 50.74 71 LYS F CA 1
ATOM 12438 C C . LYS F 1 71 ? 72.239 17.876 80.275 1.00 50.93 71 LYS F C 1
ATOM 12439 O O . LYS F 1 71 ? 71.873 16.709 80.513 1.00 50.97 71 LYS F O 1
ATOM 12445 N N . ASP F 1 72 ? 73.120 18.520 81.025 1.00 51.37 72 ASP F N 1
ATOM 12446 C CA . ASP F 1 72 ? 73.855 17.824 82.059 1.00 51.75 72 ASP F CA 1
ATOM 12447 C C . ASP F 1 72 ? 73.330 18.131 83.440 1.00 51.33 72 ASP F C 1
ATOM 12448 O O . ASP F 1 72 ? 74.038 17.959 84.430 1.00 50.61 72 ASP F O 1
ATOM 12453 N N . ASP F 1 73 ? 72.069 18.567 83.495 1.00 51.40 73 ASP F N 1
ATOM 12454 C CA . ASP F 1 73 ? 71.387 18.896 84.760 1.00 50.99 73 ASP F CA 1
ATOM 12455 C C . ASP F 1 73 ? 71.412 17.679 85.705 1.00 49.58 73 ASP F C 1
ATOM 12456 O O . ASP F 1 73 ? 71.690 17.830 86.908 1.00 48.29 73 ASP F O 1
ATOM 12461 N N . PHE F 1 74 ? 71.176 16.487 85.136 1.00 47.93 74 PHE F N 1
ATOM 12462 C CA . PHE F 1 74 ? 71.160 15.246 85.908 1.00 46.92 74 PHE F CA 1
ATOM 12463 C C . PHE F 1 74 ? 72.367 14.315 85.732 1.00 47.80 74 PHE F C 1
ATOM 12464 O O . PHE F 1 74 ? 72.346 13.172 86.225 1.00 48.25 74 PHE F O 1
ATOM 12472 N N . LYS F 1 75 ? 73.412 14.795 85.059 1.00 48.56 75 LYS F N 1
ATOM 12473 C CA . LYS F 1 75 ? 74.570 13.957 84.729 1.00 49.24 75 LYS F CA 1
ATOM 12474 C C . LYS F 1 75 ? 75.062 13.059 85.869 1.00 48.83 75 LYS F C 1
ATOM 12475 O O . LYS F 1 75 ? 75.270 13.502 87.004 1.00 48.26 75 LYS F O 1
ATOM 12481 N N . GLY F 1 76 ? 75.221 11.778 85.552 1.00 48.99 76 GLY F N 1
ATOM 12482 C CA . GLY F 1 76 ? 75.755 10.807 86.505 1.00 49.44 76 GLY F CA 1
ATOM 12483 C C . GLY F 1 76 ? 74.841 10.357 87.634 1.00 49.52 76 GLY F C 1
ATOM 12484 O O . GLY F 1 76 ? 75.319 9.932 88.685 1.00 49.67 76 GLY F O 1
ATOM 12485 N N . LEU F 1 77 ? 73.533 10.447 87.447 1.00 49.38 77 LEU F N 1
ATOM 12486 C CA . LEU F 1 77 ? 72.631 9.908 88.455 1.00 49.39 77 LEU F CA 1
ATOM 12487 C C . LEU F 1 77 ? 72.022 8.623 87.942 1.00 49.54 77 LEU F C 1
ATOM 12488 O O . LEU F 1 77 ? 70.814 8.448 87.915 1.00 49.63 77 LEU F O 1
ATOM 12493 N N . GLN F 1 78 ? 72.873 7.716 87.526 1.00 49.82 78 GLN F N 1
ATOM 12494 C CA . GLN F 1 78 ? 72.416 6.483 86.961 1.00 50.56 78 GLN F CA 1
ATOM 12495 C C . GLN F 1 78 ? 71.679 5.605 87.961 1.00 50.29 78 GLN F C 1
ATOM 12496 O O . GLN F 1 78 ? 71.061 4.611 87.591 1.00 50.53 78 GLN F O 1
ATOM 12502 N N . HIS F 1 79 ? 71.749 5.925 89.243 1.00 49.68 79 HIS F N 1
ATOM 12503 C CA . HIS F 1 79 ? 71.025 5.089 90.158 1.00 49.08 79 HIS F CA 1
ATOM 12504 C C . HIS F 1 79 ? 69.733 5.775 90.552 1.00 47.32 79 HIS F C 1
ATOM 12505 O O . HIS F 1 79 ? 68.978 5.270 91.369 1.00 47.65 79 HIS F O 1
ATOM 12512 N N . LEU F 1 80 ? 69.459 6.924 89.950 1.00 44.45 80 LEU F N 1
ATOM 12513 C CA . LEU F 1 80 ? 68.176 7.605 90.192 1.00 41.25 80 LEU F CA 1
ATOM 12514 C C . LEU F 1 80 ? 66.993 6.742 89.740 1.00 39.15 80 LEU F C 1
ATOM 12515 O O . LEU F 1 80 ? 66.896 6.373 88.565 1.00 38.54 80 LEU F O 1
ATOM 12520 N N . TYR F 1 81 ? 66.117 6.430 90.695 1.00 37.20 81 TYR F N 1
ATOM 12521 C CA . TYR F 1 81 ? 64.958 5.550 90.516 1.00 35.23 81 TYR F CA 1
ATOM 12522 C C . TYR F 1 81 ? 63.683 6.321 90.283 1.00 33.65 81 TYR F C 1
ATOM 12523 O O . TYR F 1 81 ? 62.954 6.037 89.342 1.00 33.43 81 TYR F O 1
ATOM 12532 N N . ALA F 1 82 ? 63.404 7.271 91.169 1.00 31.87 82 ALA F N 1
ATOM 12533 C CA . ALA F 1 82 ? 62.224 8.148 91.077 1.00 29.24 82 ALA F CA 1
ATOM 12534 C C . ALA F 1 82 ? 62.606 9.614 91.227 1.00 27.04 82 ALA F C 1
ATOM 12535 O O . ALA F 1 82 ? 63.271 10.021 92.166 1.00 26.22 82 ALA F O 1
ATOM 12537 N N . LEU F 1 83 ? 62.170 10.407 90.274 1.00 24.90 83 LEU F N 1
ATOM 12538 C CA . LEU F 1 83 ? 62.472 11.806 90.262 1.00 23.83 83 LEU F CA 1
ATOM 12539 C C . LEU F 1 83 ? 61.140 12.543 90.292 1.00 24.16 83 LEU F C 1
ATOM 12540 O O . LEU F 1 83 ? 60.266 12.362 89.402 1.00 22.73 83 LEU F O 1
ATOM 12545 N N . VAL F 1 84 ? 61.002 13.368 91.334 1.00 24.97 84 VAL F N 1
ATOM 12546 C CA . VAL F 1 84 ? 59.816 14.194 91.556 1.00 24.46 84 VAL F CA 1
ATOM 12547 C C . VAL F 1 84 ? 60.078 15.691 91.263 1.00 22.88 84 VAL F C 1
ATOM 12548 O O . VAL F 1 84 ? 60.725 16.441 92.051 1.00 20.93 84 VAL F O 1
ATOM 12552 N N . LEU F 1 85 ? 59.575 16.105 90.110 1.00 21.83 85 LEU F N 1
ATOM 12553 C CA . LEU F 1 85 ? 59.733 17.483 89.730 1.00 22.53 85 LEU F CA 1
ATOM 12554 C C . LEU F 1 85 ? 58.467 18.322 89.853 1.00 23.62 85 LEU F C 1
ATOM 12555 O O . LEU F 1 85 ? 58.501 19.483 89.440 1.00 23.69 85 LEU F O 1
ATOM 12560 N N . VAL F 1 86 ? 57.394 17.757 90.438 1.00 25.08 86 VAL F N 1
ATOM 12561 C CA . VAL F 1 86 ? 56.059 18.405 90.541 1.00 25.44 86 VAL F CA 1
ATOM 12562 C C . VAL F 1 86 ? 56.133 19.825 91.106 1.00 26.11 86 VAL F C 1
ATOM 12563 O O . VAL F 1 86 ? 57.091 20.197 91.839 1.00 24.71 86 VAL F O 1
ATOM 12567 N N . ASN F 1 87 ? 55.122 20.611 90.706 1.00 27.72 87 ASN F N 1
ATOM 12568 C CA . ASN F 1 87 ? 54.863 21.936 91.223 1.00 29.25 87 ASN F CA 1
ATOM 12569 C C . ASN F 1 87 ? 56.054 22.853 91.061 1.00 29.50 87 ASN F C 1
ATOM 12570 O O . ASN F 1 87 ? 56.526 23.503 91.992 1.00 29.27 87 ASN F O 1
ATOM 12575 N N . ASN F 1 88 ? 56.554 22.867 89.842 1.00 30.46 88 ASN F N 1
ATOM 12576 C CA . ASN F 1 88 ? 57.584 23.791 89.379 1.00 31.12 88 ASN F CA 1
ATOM 12577 C C . ASN F 1 88 ? 57.146 24.459 88.104 1.00 31.79 88 ASN F C 1
ATOM 12578 O O . ASN F 1 88 ? 56.020 24.255 87.655 1.00 32.95 88 ASN F O 1
ATOM 12583 N N . LYS F 1 89 ? 57.984 25.272 87.497 1.00 32.20 89 LYS F N 1
ATOM 12584 C CA . LYS F 1 89 ? 57.497 25.973 86.305 1.00 33.38 89 LYS F CA 1
ATOM 12585 C C . LYS F 1 89 ? 58.375 25.666 85.111 1.00 33.24 89 LYS F C 1
ATOM 12586 O O . LYS F 1 89 ? 58.968 26.554 84.476 1.00 34.08 89 LYS F O 1
ATOM 12592 N N . ILE F 1 90 ? 58.458 24.377 84.820 1.00 33.08 90 ILE F N 1
ATOM 12593 C CA . ILE F 1 90 ? 59.313 23.882 83.761 1.00 33.77 90 ILE F CA 1
ATOM 12594 C C . ILE F 1 90 ? 58.658 24.220 82.421 1.00 35.44 90 ILE F C 1
ATOM 12595 O O . ILE F 1 90 ? 57.434 24.168 82.303 1.00 36.14 90 ILE F O 1
ATOM 12600 N N . SER F 1 91 ? 59.438 24.604 81.418 1.00 36.73 91 SER F N 1
ATOM 12601 C CA . SER F 1 91 ? 58.834 24.880 80.144 1.00 38.53 91 SER F CA 1
ATOM 12602 C C . SER F 1 91 ? 59.739 24.498 78.999 1.00 39.98 91 SER F C 1
ATOM 12603 O O . SER F 1 91 ? 59.317 24.524 77.836 1.00 40.38 91 SER F O 1
ATOM 12606 N N . LYS F 1 92 ? 60.982 24.159 79.323 1.00 41.02 92 LYS F N 1
ATOM 12607 C CA . LYS F 1 92 ? 61.942 23.712 78.324 1.00 41.94 92 LYS F CA 1
ATOM 12608 C C . LYS F 1 92 ? 62.720 22.507 78.832 1.00 41.98 92 LYS F C 1
ATOM 12609 O O . LYS F 1 92 ? 63.338 22.571 79.903 1.00 41.16 92 LYS F O 1
ATOM 12615 N N . ILE F 1 93 ? 62.692 21.406 78.079 1.00 42.46 93 ILE F N 1
ATOM 12616 C CA . ILE F 1 93 ? 63.500 20.245 78.452 1.00 43.06 93 ILE F CA 1
ATOM 12617 C C . ILE F 1 93 ? 64.441 19.785 77.344 1.00 43.54 93 ILE F C 1
ATOM 12618 O O . ILE F 1 93 ? 64.013 19.160 76.374 1.00 43.47 93 ILE F O 1
ATOM 12623 N N . HIS F 1 94 ? 65.723 20.099 77.533 1.00 44.11 94 HIS F N 1
ATOM 12624 C CA . HIS F 1 94 ? 66.788 19.713 76.639 1.00 45.62 94 HIS F CA 1
ATOM 12625 C C . HIS F 1 94 ? 66.644 18.239 76.243 1.00 46.80 94 HIS F C 1
ATOM 12626 O O . HIS F 1 94 ? 66.197 17.426 77.042 1.00 46.32 94 HIS F O 1
ATOM 12633 N N . GLU F 1 95 ? 67.011 17.908 75.001 1.00 48.30 95 GLU F N 1
ATOM 12634 C CA . GLU F 1 95 ? 66.935 16.532 74.472 1.00 49.10 95 GLU F CA 1
ATOM 12635 C C . GLU F 1 95 ? 67.709 15.468 75.267 1.00 48.92 95 GLU F C 1
ATOM 12636 O O . GLU F 1 95 ? 67.149 14.443 75.628 1.00 48.87 95 GLU F O 1
ATOM 12642 N N . LYS F 1 96 ? 69.001 15.686 75.509 1.00 48.83 96 LYS F N 1
ATOM 12643 C CA . LYS F 1 96 ? 69.813 14.697 76.237 1.00 49.18 96 LYS F CA 1
ATOM 12644 C C . LYS F 1 96 ? 69.655 14.781 77.776 1.00 48.45 96 LYS F C 1
ATOM 12645 O O . LYS F 1 96 ? 70.453 14.215 78.551 1.00 48.98 96 LYS F O 1
ATOM 12651 N N . ALA F 1 97 ? 68.586 15.461 78.187 1.00 46.94 97 ALA F N 1
ATOM 12652 C CA . ALA F 1 97 ? 68.353 15.807 79.583 1.00 44.70 97 ALA F CA 1
ATOM 12653 C C . ALA F 1 97 ? 68.188 14.605 80.449 1.00 43.40 97 ALA F C 1
ATOM 12654 O O . ALA F 1 97 ? 68.773 14.549 81.548 1.00 42.33 97 ALA F O 1
ATOM 12656 N N . PHE F 1 98 ? 67.390 13.658 79.951 1.00 42.29 98 PHE F N 1
ATOM 12657 C CA . PHE F 1 98 ? 67.064 12.463 80.730 1.00 41.86 98 PHE F CA 1
ATOM 12658 C C . PHE F 1 98 ? 67.992 11.323 80.395 1.00 42.02 98 PHE F C 1
ATOM 12659 O O . PHE F 1 98 ? 68.012 10.308 81.078 1.00 41.87 98 PHE F O 1
ATOM 12667 N N . SER F 1 99 ? 68.797 11.509 79.375 1.00 42.24 99 SER F N 1
ATOM 12668 C CA . SER F 1 99 ? 69.668 10.427 78.962 1.00 43.04 99 SER F CA 1
ATOM 12669 C C . SER F 1 99 ? 70.627 9.766 79.991 1.00 43.18 99 SER F C 1
ATOM 12670 O O . SER F 1 99 ? 70.941 8.586 79.880 1.00 43.01 99 SER F O 1
ATOM 12673 N N . PRO F 1 100 ? 71.129 10.507 80.957 1.00 43.40 100 PRO F N 1
ATOM 12674 C CA . PRO F 1 100 ? 71.910 9.910 82.053 1.00 43.51 100 PRO F CA 1
ATOM 12675 C C . PRO F 1 100 ? 71.144 8.996 83.002 1.00 43.51 100 PRO F C 1
ATOM 12676 O O . PRO F 1 100 ? 71.768 8.355 83.846 1.00 44.01 100 PRO F O 1
ATOM 12680 N N . LEU F 1 101 ? 69.823 8.926 82.870 1.00 43.35 101 LEU F N 1
ATOM 12681 C CA . LEU F 1 101 ? 68.987 8.223 83.858 1.00 43.33 101 LEU F CA 1
ATOM 12682 C C . LEU F 1 101 ? 68.628 6.787 83.606 1.00 44.27 101 LEU F C 1
ATOM 12683 O O . LEU F 1 101 ? 67.456 6.482 83.752 1.00 45.04 101 LEU F O 1
ATOM 12688 N N . ARG F 1 102 ? 69.610 5.921 83.301 1.00 45.19 102 ARG F N 1
ATOM 12689 C CA . ARG F 1 102 ? 69.402 4.495 82.920 1.00 46.84 102 ARG F CA 1
ATOM 12690 C C . ARG F 1 102 ? 68.501 3.567 83.792 1.00 46.49 102 ARG F C 1
ATOM 12691 O O . ARG F 1 102 ? 67.996 2.571 83.290 1.00 46.62 102 ARG F O 1
ATOM 12699 N N . LYS F 1 103 ? 68.303 3.850 85.078 1.00 45.46 103 LYS F N 1
ATOM 12700 C CA . LYS F 1 103 ? 67.389 3.028 85.894 1.00 44.28 103 LYS F CA 1
ATOM 12701 C C . LYS F 1 103 ? 66.153 3.759 86.427 1.00 42.51 103 LYS F C 1
ATOM 12702 O O . LYS F 1 103 ? 65.347 3.162 87.134 1.00 42.75 103 LYS F O 1
ATOM 12708 N N . LEU F 1 104 ? 66.018 5.039 86.084 1.00 40.11 104 LEU F N 1
ATOM 12709 C CA . LEU F 1 104 ? 64.868 5.868 86.411 1.00 37.94 104 LEU F CA 1
ATOM 12710 C C . LEU F 1 104 ? 63.530 5.214 86.080 1.00 37.20 104 LEU F C 1
ATOM 12711 O O . LEU F 1 104 ? 63.206 5.048 84.920 1.00 36.83 104 LEU F O 1
ATOM 12716 N N . GLN F 1 105 ? 62.745 4.852 87.099 1.00 36.83 105 GLN F N 1
ATOM 12717 C CA . GLN F 1 105 ? 61.402 4.214 86.909 1.00 35.82 105 GLN F CA 1
ATOM 12718 C C . GLN F 1 105 ? 60.179 5.120 87.090 1.00 34.82 105 GLN F C 1
ATOM 12719 O O . GLN F 1 105 ? 59.187 4.972 86.371 1.00 34.60 105 GLN F O 1
ATOM 12725 N N . LYS F 1 106 ? 60.243 6.024 88.068 1.00 33.47 106 LYS F N 1
ATOM 12726 C CA . LYS F 1 106 ? 59.195 7.049 88.249 1.00 31.89 106 LYS F CA 1
ATOM 12727 C C . LYS F 1 106 ? 59.549 8.547 87.850 1.00 30.16 106 LYS F C 1
ATOM 12728 O O . LYS F 1 106 ? 60.538 9.127 88.303 1.00 30.19 106 LYS F O 1
ATOM 12734 N N . LEU F 1 107 ? 58.734 9.182 87.023 1.00 27.36 107 LEU F N 1
ATOM 12735 C CA . LEU F 1 107 ? 59.034 10.521 86.679 1.00 25.78 107 LEU F CA 1
ATOM 12736 C C . LEU F 1 107 ? 57.801 11.251 86.909 1.00 26.16 107 LEU F C 1
ATOM 12737 O O . LEU F 1 107 ? 56.910 11.165 86.069 1.00 25.78 107 LEU F O 1
ATOM 12742 N N . TYR F 1 108 ? 57.731 11.956 88.041 1.00 26.51 108 TYR F N 1
ATOM 12743 C CA . TYR F 1 108 ? 56.573 12.832 88.343 1.00 26.46 108 TYR F CA 1
ATOM 12744 C C . TYR F 1 108 ? 56.889 14.333 87.984 1.00 25.92 108 TYR F C 1
ATOM 12745 O O . TYR F 1 108 ? 57.761 14.965 88.667 1.00 25.94 108 TYR F O 1
ATOM 12754 N N . ILE F 1 109 ? 56.235 14.873 86.926 1.00 24.64 109 ILE F N 1
ATOM 12755 C CA . ILE F 1 109 ? 56.394 16.286 86.554 1.00 24.74 109 ILE F CA 1
ATOM 12756 C C . ILE F 1 109 ? 55.065 16.880 86.364 1.00 24.80 109 ILE F C 1
ATOM 12757 O O . ILE F 1 109 ? 54.830 17.486 85.309 1.00 24.15 109 ILE F O 1
ATOM 12762 N N . SER F 1 110 ? 54.176 16.695 87.333 1.00 25.96 110 SER F N 1
ATOM 12763 C CA . SER F 1 110 ? 52.850 17.346 87.261 1.00 27.26 110 SER F CA 1
ATOM 12764 C C . SER F 1 110 ? 52.968 18.839 87.626 1.00 28.24 110 SER F C 1
ATOM 12765 O O . SER F 1 110 ? 54.034 19.290 88.122 1.00 28.02 110 SER F O 1
ATOM 12768 N N . LYS F 1 111 ? 51.890 19.600 87.365 1.00 28.75 111 LYS F N 1
ATOM 12769 C CA . LYS F 1 111 ? 51.855 21.022 87.723 1.00 28.69 111 LYS F CA 1
ATOM 12770 C C . LYS F 1 111 ? 53.118 21.706 87.267 1.00 27.65 111 LYS F C 1
ATOM 12771 O O . LYS F 1 111 ? 53.911 22.148 88.083 1.00 26.52 111 LYS F O 1
ATOM 12777 N N . ASN F 1 112 ? 53.304 21.730 85.956 1.00 27.52 112 ASN F N 1
ATOM 12778 C CA . ASN F 1 112 ? 54.354 22.498 85.318 1.00 28.02 112 ASN F CA 1
ATOM 12779 C C . ASN F 1 112 ? 53.884 23.210 84.057 1.00 29.53 112 ASN F C 1
ATOM 12780 O O . ASN F 1 112 ? 52.748 23.084 83.639 1.00 29.52 112 ASN F O 1
ATOM 12785 N N . HIS F 1 113 ? 54.782 23.965 83.456 1.00 32.06 113 HIS F N 1
ATOM 12786 C CA . HIS F 1 113 ? 54.472 24.693 82.247 1.00 34.74 113 HIS F CA 1
ATOM 12787 C C . HIS F 1 113 ? 54.867 23.903 80.976 1.00 35.27 113 HIS F C 1
ATOM 12788 O O . HIS F 1 113 ? 54.952 24.464 79.874 1.00 35.20 113 HIS F O 1
ATOM 12795 N N . LEU F 1 114 ? 55.139 22.610 81.123 1.00 35.66 114 LEU F N 1
ATOM 12796 C CA . LEU F 1 114 ? 55.451 21.773 79.969 1.00 36.54 114 LEU F CA 1
ATOM 12797 C C . LEU F 1 114 ? 54.505 22.070 78.790 1.00 37.54 114 LEU F C 1
ATOM 12798 O O . LEU F 1 114 ? 53.295 22.376 79.016 1.00 37.82 114 LEU F O 1
ATOM 12803 N N . VAL F 1 115 ? 55.008 21.990 77.544 1.00 38.32 115 VAL F N 1
ATOM 12804 C CA . VAL F 1 115 ? 54.120 22.261 76.352 1.00 39.45 115 VAL F CA 1
ATOM 12805 C C . VAL F 1 115 ? 54.154 21.159 75.292 1.00 40.35 115 VAL F C 1
ATOM 12806 O O . VAL F 1 115 ? 53.728 21.370 74.161 1.00 40.37 115 VAL F O 1
ATOM 12810 N N . GLU F 1 116 ? 54.655 19.986 75.683 1.00 41.23 116 GLU F N 1
ATOM 12811 C CA . GLU F 1 116 ? 54.814 18.826 74.797 1.00 41.73 116 GLU F CA 1
ATOM 12812 C C . GLU F 1 116 ? 55.294 17.670 75.689 1.00 41.36 116 GLU F C 1
ATOM 12813 O O . GLU F 1 116 ? 56.089 17.918 76.607 1.00 41.64 116 GLU F O 1
ATOM 12819 N N . ILE F 1 117 ? 54.819 16.442 75.476 1.00 39.85 117 ILE F N 1
ATOM 12820 C CA . ILE F 1 117 ? 55.358 15.327 76.249 1.00 39.00 117 ILE F CA 1
ATOM 12821 C C . ILE F 1 117 ? 56.823 15.230 76.000 1.00 39.07 117 ILE F C 1
ATOM 12822 O O . ILE F 1 117 ? 57.255 15.179 74.853 1.00 39.10 117 ILE F O 1
ATOM 12827 N N . PRO F 1 118 ? 57.609 15.214 77.060 1.00 39.21 118 PRO F N 1
ATOM 12828 C CA . PRO F 1 118 ? 59.056 15.126 76.927 1.00 39.65 118 PRO F CA 1
ATOM 12829 C C . PRO F 1 118 ? 59.459 13.872 76.124 1.00 41.00 118 PRO F C 1
ATOM 12830 O O . PRO F 1 118 ? 58.780 12.837 76.200 1.00 40.86 118 PRO F O 1
ATOM 12834 N N . PRO F 1 119 ? 60.505 13.972 75.305 1.00 42.11 119 PRO F N 1
ATOM 12835 C CA . PRO F 1 119 ? 60.959 12.824 74.534 1.00 41.83 119 PRO F CA 1
ATOM 12836 C C . PRO F 1 119 ? 62.171 12.122 75.159 1.00 41.83 119 PRO F C 1
ATOM 12837 O O . PRO F 1 119 ? 62.831 12.657 76.070 1.00 41.26 119 PRO F O 1
ATOM 12841 N N . ASN F 1 120 ? 62.432 10.910 74.691 1.00 41.91 120 ASN F N 1
ATOM 12842 C CA . ASN F 1 120 ? 63.601 10.181 75.127 1.00 41.78 120 ASN F CA 1
ATOM 12843 C C . ASN F 1 120 ? 63.578 9.919 76.604 1.00 40.95 120 ASN F C 1
ATOM 12844 O O . ASN F 1 120 ? 64.615 9.973 77.252 1.00 40.54 120 ASN F O 1
ATOM 12849 N N . LEU F 1 121 ? 62.410 9.652 77.154 1.00 39.75 121 LEU F N 1
ATOM 12850 C CA . LEU F 1 121 ? 62.355 9.316 78.553 1.00 38.10 121 LEU F CA 1
ATOM 12851 C C . LEU F 1 121 ? 63.006 7.966 78.745 1.00 37.82 121 LEU F C 1
ATOM 12852 O O . LEU F 1 121 ? 63.011 7.176 77.832 1.00 38.30 121 LEU F O 1
ATOM 12857 N N . PRO F 1 122 ? 63.599 7.716 79.903 1.00 37.30 122 PRO F N 1
ATOM 12858 C CA . PRO F 1 122 ? 64.242 6.438 80.206 1.00 37.70 122 PRO F CA 1
ATOM 12859 C C . PRO F 1 122 ? 63.392 5.212 79.923 1.00 38.24 122 PRO F C 1
ATOM 12860 O O . PRO F 1 122 ? 62.251 5.145 80.381 1.00 38.26 122 PRO F O 1
ATOM 12864 N N . SER F 1 123 ? 63.957 4.247 79.191 1.00 38.29 123 SER F N 1
ATOM 12865 C CA . SER F 1 123 ? 63.220 3.040 78.814 1.00 38.05 123 SER F CA 1
ATOM 12866 C C . SER F 1 123 ? 62.721 2.285 80.041 1.00 37.63 123 SER F C 1
ATOM 12867 O O . SER F 1 123 ? 61.707 1.575 80.021 1.00 37.52 123 SER F O 1
ATOM 12870 N N . SER F 1 124 ? 63.468 2.490 81.112 1.00 37.17 124 SER F N 1
ATOM 12871 C CA . SER F 1 124 ? 63.252 1.885 82.407 1.00 37.24 124 SER F CA 1
ATOM 12872 C C . SER F 1 124 ? 61.936 2.298 83.049 1.00 36.95 124 SER F C 1
ATOM 12873 O O . SER F 1 124 ? 61.302 1.516 83.766 1.00 37.17 124 SER F O 1
ATOM 12876 N N . LEU F 1 125 ? 61.571 3.546 82.789 1.00 36.14 125 LEU F N 1
ATOM 12877 C CA . LEU F 1 125 ? 60.387 4.207 83.329 1.00 35.19 125 LEU F CA 1
ATOM 12878 C C . LEU F 1 125 ? 59.088 3.414 83.277 1.00 34.48 125 LEU F C 1
ATOM 12879 O O . LEU F 1 125 ? 58.626 3.034 82.192 1.00 33.92 125 LEU F O 1
ATOM 12884 N N . VAL F 1 126 ? 58.468 3.222 84.438 1.00 34.00 126 VAL F N 1
ATOM 12885 C CA . VAL F 1 126 ? 57.211 2.495 84.504 1.00 33.85 126 VAL F CA 1
ATOM 12886 C C . VAL F 1 126 ? 56.057 3.435 84.786 1.00 34.82 126 VAL F C 1
ATOM 12887 O O . VAL F 1 126 ? 54.953 3.212 84.311 1.00 36.11 126 VAL F O 1
ATOM 12891 N N . GLU F 1 127 ? 56.274 4.482 85.567 1.00 34.74 127 GLU F N 1
ATOM 12892 C CA . GLU F 1 127 ? 55.153 5.359 85.919 1.00 34.57 127 GLU F CA 1
ATOM 12893 C C . GLU F 1 127 ? 55.495 6.793 85.435 1.00 33.45 127 GLU F C 1
ATOM 12894 O O . GLU F 1 127 ? 56.631 7.235 85.583 1.00 34.39 127 GLU F O 1
ATOM 12900 N N . LEU F 1 128 ? 54.562 7.492 84.791 1.00 30.96 128 LEU F N 1
ATOM 12901 C CA . LEU F 1 128 ? 54.855 8.828 84.311 1.00 29.21 128 LEU F CA 1
ATOM 12902 C C . LEU F 1 128 ? 53.719 9.789 84.734 1.00 29.33 128 LEU F C 1
ATOM 12903 O O . LEU F 1 128 ? 52.645 9.773 84.127 1.00 30.10 128 LEU F O 1
ATOM 12908 N N . ARG F 1 129 ? 53.925 10.606 85.771 1.00 28.43 129 ARG F N 1
ATOM 12909 C CA . ARG F 1 129 ? 52.920 11.624 86.075 1.00 27.69 129 ARG F CA 1
ATOM 12910 C C . ARG F 1 129 ? 53.113 12.971 85.325 1.00 27.40 129 ARG F C 1
ATOM 12911 O O . ARG F 1 129 ? 54.116 13.690 85.567 1.00 27.08 129 ARG F O 1
ATOM 12919 N N . ILE F 1 130 ? 52.172 13.352 84.458 1.00 26.52 130 ILE F N 1
ATOM 12920 C CA . ILE F 1 130 ? 52.352 14.640 83.778 1.00 26.71 130 ILE F CA 1
ATOM 12921 C C . ILE F 1 130 ? 51.102 15.571 83.793 1.00 26.95 130 ILE F C 1
ATOM 12922 O O . ILE F 1 130 ? 50.724 16.203 82.790 1.00 25.75 130 ILE F O 1
ATOM 12927 N N . HIS F 1 131 ? 50.496 15.648 84.974 1.00 27.35 131 HIS F N 1
ATOM 12928 C CA . HIS F 1 131 ? 49.273 16.375 85.199 1.00 28.93 131 HIS F CA 1
ATOM 12929 C C . HIS F 1 131 ? 49.465 17.894 85.258 1.00 30.74 131 HIS F C 1
ATOM 12930 O O . HIS F 1 131 ? 50.594 18.393 85.370 1.00 30.54 131 HIS F O 1
ATOM 12937 N N . ASP F 1 132 ? 48.347 18.632 85.176 1.00 32.04 132 ASP F N 1
ATOM 12938 C CA . ASP F 1 132 ? 48.365 20.107 85.207 1.00 31.91 132 ASP F CA 1
ATOM 12939 C C . ASP F 1 132 ? 49.350 20.763 84.307 1.00 30.76 132 ASP F C 1
ATOM 12940 O O . ASP F 1 132 ? 49.955 21.691 84.719 1.00 29.93 132 ASP F O 1
ATOM 12945 N N . ASN F 1 133 ? 49.540 20.281 83.100 1.00 30.81 133 ASN F N 1
ATOM 12946 C CA . ASN F 1 133 ? 50.455 20.955 82.225 1.00 31.98 133 ASN F CA 1
ATOM 12947 C C . ASN F 1 133 ? 49.804 21.745 81.108 1.00 32.69 133 ASN F C 1
ATOM 12948 O O . ASN F 1 133 ? 48.649 22.127 81.231 1.00 33.25 133 ASN F O 1
ATOM 12953 N N . ARG F 1 134 ? 50.529 22.020 80.035 1.00 33.84 134 ARG F N 1
ATOM 12954 C CA . ARG F 1 134 ? 49.972 22.835 78.967 1.00 36.04 134 ARG F CA 1
ATOM 12955 C C . ARG F 1 134 ? 50.067 22.141 77.591 1.00 36.45 134 ARG F C 1
ATOM 12956 O O . ARG F 1 134 ? 50.059 22.801 76.547 1.00 36.79 134 ARG F O 1
ATOM 12964 N N . ILE F 1 135 ? 50.174 20.816 77.596 1.00 37.03 135 ILE F N 1
ATOM 12965 C CA . ILE F 1 135 ? 50.385 20.036 76.385 1.00 37.40 135 ILE F CA 1
ATOM 12966 C C . ILE F 1 135 ? 49.171 20.065 75.498 1.00 38.19 135 ILE F C 1
ATOM 12967 O O . ILE F 1 135 ? 48.118 19.590 75.868 1.00 38.31 135 ILE F O 1
ATOM 12972 N N . ARG F 1 136 ? 49.330 20.610 74.304 1.00 39.77 136 ARG F N 1
ATOM 12973 C CA . ARG F 1 136 ? 48.206 20.748 73.402 1.00 41.67 136 ARG F CA 1
ATOM 12974 C C . ARG F 1 136 ? 48.051 19.691 72.345 1.00 42.27 136 ARG F C 1
ATOM 12975 O O . ARG F 1 136 ? 46.972 19.536 71.786 1.00 41.99 136 ARG F O 1
ATOM 12983 N N . LYS F 1 137 ? 49.118 18.968 72.059 1.00 43.14 137 LYS F N 1
ATOM 12984 C CA . LYS F 1 137 ? 49.013 17.856 71.140 1.00 43.70 137 LYS F CA 1
ATOM 12985 C C . LYS F 1 137 ? 50.005 16.754 71.506 1.00 43.61 137 LYS F C 1
ATOM 12986 O O . LYS F 1 137 ? 51.136 17.028 71.898 1.00 43.83 137 LYS F O 1
ATOM 12992 N N . VAL F 1 138 ? 49.580 15.504 71.411 1.00 43.49 138 VAL F N 1
ATOM 12993 C CA . VAL F 1 138 ? 50.529 14.448 71.603 1.00 43.70 138 VAL F CA 1
ATOM 12994 C C . VAL F 1 138 ? 50.755 13.701 70.261 1.00 44.72 138 VAL F C 1
ATOM 12995 O O . VAL F 1 138 ? 49.792 13.100 69.713 1.00 44.14 138 VAL F O 1
ATOM 12999 N N . PRO F 1 139 ? 52.014 13.776 69.749 1.00 45.59 139 PRO F N 1
ATOM 13000 C CA . PRO F 1 139 ? 52.412 13.263 68.434 1.00 46.43 139 PRO F CA 1
ATOM 13001 C C . PRO F 1 139 ? 52.499 11.770 68.371 1.00 47.93 139 PRO F C 1
ATOM 13002 O O . PRO F 1 139 ? 51.932 11.096 69.231 1.00 48.50 139 PRO F O 1
ATOM 13006 N N . LYS F 1 140 ? 53.214 11.251 67.375 1.00 49.25 140 LYS F N 1
ATOM 13007 C CA . LYS F 1 140 ? 53.219 9.825 67.164 1.00 50.95 140 LYS F CA 1
ATOM 13008 C C . LYS F 1 140 ? 54.329 9.121 67.900 1.00 51.70 140 LYS F C 1
ATOM 13009 O O . LYS F 1 140 ? 54.086 8.471 68.931 1.00 51.87 140 LYS F O 1
ATOM 13015 N N . GLY F 1 141 ? 55.553 9.249 67.421 1.00 52.27 141 GLY F N 1
ATOM 13016 C CA . GLY F 1 141 ? 56.649 8.484 68.061 1.00 53.80 141 GLY F CA 1
ATOM 13017 C C . GLY F 1 141 ? 57.101 8.817 69.507 1.00 54.14 141 GLY F C 1
ATOM 13018 O O . GLY F 1 141 ? 58.214 8.394 69.951 1.00 54.61 141 GLY F O 1
ATOM 13019 N N . VAL F 1 142 ? 56.238 9.542 70.237 1.00 53.43 142 VAL F N 1
ATOM 13020 C CA . VAL F 1 142 ? 56.553 10.062 71.555 1.00 52.01 142 VAL F CA 1
ATOM 13021 C C . VAL F 1 142 ? 56.825 8.978 72.598 1.00 52.29 142 VAL F C 1
ATOM 13022 O O . VAL F 1 142 ? 57.816 9.079 73.346 1.00 52.43 142 VAL F O 1
ATOM 13026 N N . PHE F 1 143 ? 55.960 7.957 72.658 1.00 51.93 143 PHE F N 1
ATOM 13027 C CA . PHE F 1 143 ? 56.146 6.837 73.605 1.00 52.37 143 PHE F CA 1
ATOM 13028 C C . PHE F 1 143 ? 56.780 5.615 72.954 1.00 53.23 143 PHE F C 1
ATOM 13029 O O . PHE F 1 143 ? 56.848 4.520 73.569 1.00 53.46 143 PHE F O 1
ATOM 13037 N N . SER F 1 144 ? 57.207 5.787 71.702 1.00 53.74 144 SER F N 1
ATOM 13038 C CA . SER F 1 144 ? 57.749 4.678 70.931 1.00 53.69 144 SER F CA 1
ATOM 13039 C C . SER F 1 144 ? 58.793 3.876 71.757 1.00 53.06 144 SER F C 1
ATOM 13040 O O . SER F 1 144 ? 58.713 2.637 71.834 1.00 52.72 144 SER F O 1
ATOM 13043 N N . GLY F 1 145 ? 59.712 4.595 72.407 1.00 52.22 145 GLY F N 1
ATOM 13044 C CA . GLY F 1 145 ? 60.770 3.978 73.187 1.00 52.30 145 GLY F CA 1
ATOM 13045 C C . GLY F 1 145 ? 60.331 3.031 74.294 1.00 52.58 145 GLY F C 1
ATOM 13046 O O . GLY F 1 145 ? 60.526 1.814 74.200 1.00 52.59 145 GLY F O 1
ATOM 13047 N N . LEU F 1 146 ? 59.750 3.591 75.350 1.00 52.59 146 LEU F N 1
ATOM 13048 C CA . LEU F 1 146 ? 59.337 2.839 76.552 1.00 52.68 146 LEU F CA 1
ATOM 13049 C C . LEU F 1 146 ? 58.709 1.482 76.294 1.00 52.60 146 LEU F C 1
ATOM 13050 O O . LEU F 1 146 ? 57.964 1.293 75.329 1.00 53.19 146 LEU F O 1
ATOM 13055 N N . ARG F 1 147 ? 58.987 0.532 77.167 1.00 51.94 147 ARG F N 1
ATOM 13056 C CA . ARG F 1 147 ? 58.419 -0.782 76.972 1.00 51.59 147 ARG F CA 1
ATOM 13057 C C . ARG F 1 147 ? 58.092 -1.292 78.291 1.00 50.44 147 ARG F C 1
ATOM 13058 O O . ARG F 1 147 ? 57.873 -2.479 78.451 1.00 49.15 147 ARG F O 1
ATOM 13066 N N . ASN F 1 148 ? 58.122 -0.387 79.258 1.00 49.91 148 ASN F N 1
ATOM 13067 C CA . ASN F 1 148 ? 57.724 -0.753 80.610 1.00 49.26 148 ASN F CA 1
ATOM 13068 C C . ASN F 1 148 ? 56.601 0.154 81.158 1.00 47.89 148 ASN F C 1
ATOM 13069 O O . ASN F 1 148 ? 56.194 0.031 82.318 1.00 48.31 148 ASN F O 1
ATOM 13074 N N . MET F 1 149 ? 56.080 1.054 80.338 1.00 45.38 149 MET F N 1
ATOM 13075 C CA . MET F 1 149 ? 55.055 1.901 80.858 1.00 43.08 149 MET F CA 1
ATOM 13076 C C . MET F 1 149 ? 53.949 1.059 81.448 1.00 41.42 149 MET F C 1
ATOM 13077 O O . MET F 1 149 ? 53.996 -0.149 81.401 1.00 41.45 149 MET F O 1
ATOM 13082 N N . ASN F 1 150 ? 52.987 1.703 82.074 1.00 39.45 150 ASN F N 1
ATOM 13083 C CA . ASN F 1 150 ? 51.825 1.018 82.588 1.00 37.80 150 ASN F CA 1
ATOM 13084 C C . ASN F 1 150 ? 51.020 2.008 83.405 1.00 36.59 150 ASN F C 1
ATOM 13085 O O . ASN F 1 150 ? 49.903 1.676 83.850 1.00 38.63 150 ASN F O 1
ATOM 13090 N N . CYS F 1 151 ? 51.551 3.225 83.597 1.00 32.77 151 CYS F N 1
ATOM 13091 C CA . CYS F 1 151 ? 50.830 4.218 84.393 1.00 28.92 151 CYS F CA 1
ATOM 13092 C C . CYS F 1 151 ? 51.061 5.603 83.765 1.00 27.27 151 CYS F C 1
ATOM 13093 O O . CYS F 1 151 ? 52.201 6.032 83.618 1.00 27.67 151 CYS F O 1
ATOM 13096 N N . ILE F 1 152 ? 50.021 6.305 83.347 1.00 24.33 152 ILE F N 1
ATOM 13097 C CA . ILE F 1 152 ? 50.273 7.566 82.660 1.00 20.97 152 ILE F CA 1
ATOM 13098 C C . ILE F 1 152 ? 49.198 8.545 82.979 1.00 21.14 152 ILE F C 1
ATOM 13099 O O . ILE F 1 152 ? 48.073 8.420 82.494 1.00 21.57 152 ILE F O 1
ATOM 13104 N N . GLU F 1 153 ? 49.522 9.521 83.810 1.00 21.02 153 GLU F N 1
ATOM 13105 C CA . GLU F 1 153 ? 48.621 10.611 84.098 1.00 19.61 153 GLU F CA 1
ATOM 13106 C C . GLU F 1 153 ? 48.812 11.748 83.099 1.00 19.57 153 GLU F C 1
ATOM 13107 O O . GLU F 1 153 ? 49.896 12.297 83.036 1.00 20.49 153 GLU F O 1
ATOM 13113 N N . MET F 1 154 ? 47.813 12.088 82.285 1.00 19.78 154 MET F N 1
ATOM 13114 C CA . MET F 1 154 ? 47.950 13.247 81.362 1.00 21.09 154 MET F CA 1
ATOM 13115 C C . MET F 1 154 ? 46.847 14.303 81.575 1.00 21.52 154 MET F C 1
ATOM 13116 O O . MET F 1 154 ? 46.700 15.214 80.738 1.00 20.70 154 MET F O 1
ATOM 13121 N N . GLY F 1 155 ? 46.059 14.178 82.652 1.00 22.32 155 GLY F N 1
ATOM 13122 C CA . GLY F 1 155 ? 44.959 15.110 82.851 1.00 24.39 155 GLY F CA 1
ATOM 13123 C C . GLY F 1 155 ? 45.405 16.539 83.218 1.00 25.75 155 GLY F C 1
ATOM 13124 O O . GLY F 1 155 ? 46.577 16.826 83.394 1.00 26.17 155 GLY F O 1
ATOM 13125 N N . GLY F 1 156 ? 44.461 17.447 83.364 1.00 25.93 156 GLY F N 1
ATOM 13126 C CA . GLY F 1 156 ? 44.826 18.755 83.711 1.00 26.24 156 GLY F CA 1
ATOM 13127 C C . GLY F 1 156 ? 45.524 19.338 82.531 1.00 27.63 156 GLY F C 1
ATOM 13128 O O . GLY F 1 156 ? 46.185 20.337 82.648 1.00 28.27 156 GLY F O 1
ATOM 13129 N N . ASN F 1 157 ? 45.402 18.706 81.385 1.00 29.49 157 ASN F N 1
ATOM 13130 C CA . ASN F 1 157 ? 45.944 19.294 80.173 1.00 32.00 157 ASN F CA 1
ATOM 13131 C C . ASN F 1 157 ? 44.858 19.763 79.202 1.00 33.19 157 ASN F C 1
ATOM 13132 O O . ASN F 1 157 ? 43.698 19.411 79.395 1.00 33.94 157 ASN F O 1
ATOM 13137 N N . PRO F 1 158 ? 45.199 20.607 78.215 1.00 34.01 158 PRO F N 1
ATOM 13138 C CA . PRO F 1 158 ? 44.203 21.107 77.278 1.00 34.02 158 PRO F CA 1
ATOM 13139 C C . PRO F 1 158 ? 44.459 20.433 75.985 1.00 33.35 158 PRO F C 1
ATOM 13140 O O . PRO F 1 158 ? 45.302 20.883 75.215 1.00 32.74 158 PRO F O 1
ATOM 13144 N N . LEU F 1 159 ? 43.801 19.318 75.767 1.00 33.30 159 LEU F N 1
ATOM 13145 C CA . LEU F 1 159 ? 43.915 18.694 74.482 1.00 34.13 159 LEU F CA 1
ATOM 13146 C C . LEU F 1 159 ? 42.546 18.278 74.019 1.00 35.80 159 LEU F C 1
ATOM 13147 O O . LEU F 1 159 ? 41.796 17.716 74.798 1.00 36.53 159 LEU F O 1
ATOM 13152 N N . GLU F 1 160 ? 42.189 18.618 72.785 1.00 38.57 160 GLU F N 1
ATOM 13153 C CA . GLU F 1 160 ? 40.920 18.201 72.248 1.00 42.05 160 GLU F CA 1
ATOM 13154 C C . GLU F 1 160 ? 41.231 16.926 71.593 1.00 43.89 160 GLU F C 1
ATOM 13155 O O . GLU F 1 160 ? 42.406 16.550 71.563 1.00 44.60 160 GLU F O 1
ATOM 13161 N N . ASN F 1 161 ? 40.220 16.227 71.079 1.00 45.94 161 ASN F N 1
ATOM 13162 C CA . ASN F 1 161 ? 40.506 14.948 70.425 1.00 47.56 161 ASN F CA 1
ATOM 13163 C C . ASN F 1 161 ? 41.381 15.132 69.215 1.00 48.76 161 ASN F C 1
ATOM 13164 O O . ASN F 1 161 ? 42.297 14.309 68.986 1.00 49.45 161 ASN F O 1
ATOM 13169 N N . SER F 1 162 ? 41.123 16.231 68.483 1.00 49.48 162 SER F N 1
ATOM 13170 C CA . SER F 1 162 ? 41.931 16.601 67.334 1.00 49.47 162 SER F CA 1
ATOM 13171 C C . SER F 1 162 ? 43.406 16.690 67.741 1.00 49.54 162 SER F C 1
ATOM 13172 O O . SER F 1 162 ? 44.260 16.397 66.940 1.00 50.10 162 SER F O 1
ATOM 13175 N N . GLY F 1 163 ? 43.702 17.069 68.984 1.00 49.46 163 GLY F N 1
ATOM 13176 C CA . GLY F 1 163 ? 45.084 17.100 69.482 1.00 49.45 163 GLY F CA 1
ATOM 13177 C C . GLY F 1 163 ? 45.842 15.768 69.402 1.00 49.78 163 GLY F C 1
ATOM 13178 O O . GLY F 1 163 ? 47.053 15.753 69.128 1.00 50.15 163 GLY F O 1
ATOM 13179 N N . PHE F 1 164 ? 45.171 14.638 69.652 1.00 49.78 164 PHE F N 1
ATOM 13180 C CA . PHE F 1 164 ? 45.860 13.340 69.509 1.00 49.43 164 PHE F CA 1
ATOM 13181 C C . PHE F 1 164 ? 46.151 13.084 68.034 1.00 48.98 164 PHE F C 1
ATOM 13182 O O . PHE F 1 164 ? 45.614 13.738 67.138 1.00 47.90 164 PHE F O 1
ATOM 13190 N N . GLU F 1 165 ? 46.981 12.101 67.782 1.00 49.18 165 GLU F N 1
ATOM 13191 C CA . GLU F 1 165 ? 47.408 11.888 66.445 1.00 49.60 165 GLU F CA 1
ATOM 13192 C C . GLU F 1 165 ? 47.567 10.398 66.250 1.00 49.42 165 GLU F C 1
ATOM 13193 O O . GLU F 1 165 ? 48.034 9.698 67.158 1.00 49.31 165 GLU F O 1
ATOM 13199 N N . PRO F 1 166 ? 47.154 9.919 65.079 1.00 49.20 166 PRO F N 1
ATOM 13200 C CA . PRO F 1 166 ? 47.209 8.510 64.720 1.00 48.11 166 PRO F CA 1
ATOM 13201 C C . PRO F 1 166 ? 48.487 7.840 65.141 1.00 47.65 166 PRO F C 1
ATOM 13202 O O . PRO F 1 166 ? 49.551 8.231 64.671 1.00 48.30 166 PRO F O 1
ATOM 13206 N N . GLY F 1 167 ? 48.376 6.834 66.000 1.00 47.18 167 GLY F N 1
ATOM 13207 C CA . GLY F 1 167 ? 49.531 6.073 66.468 1.00 46.71 167 GLY F CA 1
ATOM 13208 C C . GLY F 1 167 ? 50.359 6.789 67.498 1.00 46.45 167 GLY F C 1
ATOM 13209 O O . GLY F 1 167 ? 51.568 6.636 67.495 1.00 46.95 167 GLY F O 1
ATOM 13210 N N . ALA F 1 168 ? 49.703 7.575 68.360 1.00 45.98 168 ALA F N 1
ATOM 13211 C CA . ALA F 1 168 ? 50.384 8.336 69.410 1.00 45.15 168 ALA F CA 1
ATOM 13212 C C . ALA F 1 168 ? 50.806 7.383 70.507 1.00 44.51 168 ALA F C 1
ATOM 13213 O O . ALA F 1 168 ? 51.911 7.514 71.048 1.00 43.94 168 ALA F O 1
ATOM 13215 N N . PHE F 1 169 ? 49.942 6.418 70.815 1.00 44.31 169 PHE F N 1
ATOM 13216 C CA . PHE F 1 169 ? 50.250 5.461 71.872 1.00 45.35 169 PHE F CA 1
ATOM 13217 C C . PHE F 1 169 ? 50.755 4.198 71.282 1.00 46.15 169 PHE F C 1
ATOM 13218 O O . PHE F 1 169 ? 50.757 3.121 71.922 1.00 46.20 169 PHE F O 1
ATOM 13226 N N . ASP F 1 170 ? 51.217 4.375 70.057 1.00 46.96 170 ASP F N 1
ATOM 13227 C CA . ASP F 1 170 ? 51.766 3.316 69.246 1.00 47.24 170 ASP F CA 1
ATOM 13228 C C . ASP F 1 170 ? 52.787 2.409 69.954 1.00 46.36 170 ASP F C 1
ATOM 13229 O O . ASP F 1 170 ? 53.794 2.889 70.508 1.00 45.63 170 ASP F O 1
ATOM 13234 N N . GLY F 1 171 ? 52.513 1.099 69.886 1.00 45.79 171 GLY F N 1
ATOM 13235 C CA . GLY F 1 171 ? 53.289 0.084 70.572 1.00 45.17 171 GLY F CA 1
ATOM 13236 C C . GLY F 1 171 ? 53.565 0.585 71.962 1.00 44.72 171 GLY F C 1
ATOM 13237 O O . GLY F 1 171 ? 54.573 1.263 72.199 1.00 45.18 171 GLY F O 1
ATOM 13238 N N . LEU F 1 172 ? 52.648 0.310 72.875 1.00 44.18 172 LEU F N 1
ATOM 13239 C CA . LEU F 1 172 ? 52.865 0.710 74.249 1.00 43.64 172 LEU F CA 1
ATOM 13240 C C . LEU F 1 172 ? 52.031 -0.125 75.166 1.00 43.17 172 LEU F C 1
ATOM 13241 O O . LEU F 1 172 ? 51.090 0.393 75.734 1.00 43.62 172 LEU F O 1
ATOM 13246 N N . LYS F 1 173 ? 52.357 -1.412 75.307 1.00 42.68 173 LYS F N 1
ATOM 13247 C CA . LYS F 1 173 ? 51.635 -2.297 76.230 1.00 41.72 173 LYS F CA 1
ATOM 13248 C C . LYS F 1 173 ? 51.541 -1.712 77.669 1.00 40.55 173 LYS F C 1
ATOM 13249 O O . LYS F 1 173 ? 52.434 -1.943 78.484 1.00 40.35 173 LYS F O 1
ATOM 13255 N N . LEU F 1 174 ? 50.483 -0.952 77.972 1.00 39.20 174 LEU F N 1
ATOM 13256 C CA . LEU F 1 174 ? 50.326 -0.342 79.305 1.00 38.33 174 LEU F CA 1
ATOM 13257 C C . LEU F 1 174 ? 48.948 -0.563 79.930 1.00 37.28 174 LEU F C 1
ATOM 13258 O O . LEU F 1 174 ? 47.913 -0.611 79.255 1.00 36.98 174 LEU F O 1
ATOM 13263 N N . ASN F 1 175 ? 48.919 -0.680 81.239 1.00 35.42 175 ASN F N 1
ATOM 13264 C CA . ASN F 1 175 ? 47.673 -1.105 81.811 1.00 34.33 175 ASN F CA 1
ATOM 13265 C C . ASN F 1 175 ? 46.872 -0.025 82.507 1.00 32.92 175 ASN F C 1
ATOM 13266 O O . ASN F 1 175 ? 45.735 -0.281 82.892 1.00 33.35 175 ASN F O 1
ATOM 13271 N N . TYR F 1 176 ? 47.444 1.159 82.714 1.00 30.74 176 TYR F N 1
ATOM 13272 C CA . TYR F 1 176 ? 46.652 2.266 83.277 1.00 28.79 176 TYR F CA 1
ATOM 13273 C C . TYR F 1 176 ? 46.759 3.511 82.396 1.00 26.37 176 TYR F C 1
ATOM 13274 O O . TYR F 1 176 ? 47.655 3.638 81.599 1.00 26.55 176 TYR F O 1
ATOM 13283 N N . LEU F 1 177 ? 45.838 4.433 82.507 1.00 23.99 177 LEU F N 1
ATOM 13284 C CA . LEU F 1 177 ? 45.935 5.589 81.653 1.00 22.52 177 LEU F CA 1
ATOM 13285 C C . LEU F 1 177 ? 44.766 6.470 81.994 1.00 22.41 177 LEU F C 1
ATOM 13286 O O . LEU F 1 177 ? 43.597 6.039 81.904 1.00 23.39 177 LEU F O 1
ATOM 13291 N N . ARG F 1 178 ? 45.048 7.699 82.429 1.00 21.48 178 ARG F N 1
ATOM 13292 C CA . ARG F 1 178 ? 43.952 8.603 82.801 1.00 19.07 178 ARG F CA 1
ATOM 13293 C C . ARG F 1 178 ? 44.081 9.972 82.155 1.00 17.52 178 ARG F C 1
ATOM 13294 O O . ARG F 1 178 ? 44.973 10.707 82.458 1.00 18.60 178 ARG F O 1
ATOM 13302 N N . ILE F 1 179 ? 43.214 10.275 81.211 1.00 16.15 179 ILE F N 1
ATOM 13303 C CA . ILE F 1 179 ? 43.210 11.574 80.591 1.00 15.08 179 ILE F CA 1
ATOM 13304 C C . ILE F 1 179 ? 42.003 12.327 81.152 1.00 15.91 179 ILE F C 1
ATOM 13305 O O . ILE F 1 179 ? 41.029 12.648 80.434 1.00 16.03 179 ILE F O 1
ATOM 13310 N N . SER F 1 180 ? 42.040 12.615 82.444 1.00 16.02 180 SER F N 1
ATOM 13311 C CA . SER F 1 180 ? 40.953 13.398 83.004 1.00 16.71 180 SER F CA 1
ATOM 13312 C C . SER F 1 180 ? 41.085 14.853 82.658 1.00 18.17 180 SER F C 1
ATOM 13313 O O . SER F 1 180 ? 42.087 15.300 82.135 1.00 19.04 180 SER F O 1
ATOM 13316 N N . GLU F 1 181 ? 40.035 15.584 82.966 1.00 19.94 181 GLU F N 1
ATOM 13317 C CA . GLU F 1 181 ? 40.091 17.017 82.969 1.00 21.42 181 GLU F CA 1
ATOM 13318 C C . GLU F 1 181 ? 40.764 17.615 81.724 1.00 20.37 181 GLU F C 1
ATOM 13319 O O . GLU F 1 181 ? 41.577 18.506 81.814 1.00 20.82 181 GLU F O 1
ATOM 13325 N N . ALA F 1 182 ? 40.460 17.107 80.556 1.00 20.63 182 ALA F N 1
ATOM 13326 C CA . ALA F 1 182 ? 41.045 17.678 79.356 1.00 23.01 182 ALA F CA 1
ATOM 13327 C C . ALA F 1 182 ? 39.928 18.279 78.596 1.00 24.98 182 ALA F C 1
ATOM 13328 O O . ALA F 1 182 ? 39.031 18.865 79.203 1.00 26.17 182 ALA F O 1
ATOM 13330 N N . LYS F 1 183 ? 39.954 18.153 77.281 1.00 26.48 183 LYS F N 1
ATOM 13331 C CA . LYS F 1 183 ? 38.924 18.801 76.501 1.00 28.91 183 LYS F CA 1
ATOM 13332 C C . LYS F 1 183 ? 38.422 17.787 75.566 1.00 30.73 183 LYS F C 1
ATOM 13333 O O . LYS F 1 183 ? 38.095 18.118 74.413 1.00 31.96 183 LYS F O 1
ATOM 13339 N N . LEU F 1 184 ? 38.389 16.538 76.031 1.00 32.26 184 LEU F N 1
ATOM 13340 C CA . LEU F 1 184 ? 37.904 15.441 75.168 1.00 33.39 184 LEU F CA 1
ATOM 13341 C C . LEU F 1 184 ? 36.413 15.606 74.918 1.00 34.07 184 LEU F C 1
ATOM 13342 O O . LEU F 1 184 ? 35.614 15.807 75.847 1.00 34.37 184 LEU F O 1
ATOM 13347 N N . THR F 1 185 ? 36.077 15.547 73.640 1.00 35.03 185 THR F N 1
ATOM 13348 C CA . THR F 1 185 ? 34.722 15.640 73.193 1.00 36.20 185 THR F CA 1
ATOM 13349 C C . THR F 1 185 ? 34.064 14.209 72.931 1.00 36.96 185 THR F C 1
ATOM 13350 O O . THR F 1 185 ? 32.818 14.014 72.911 1.00 36.78 185 THR F O 1
ATOM 13354 N N . GLY F 1 186 ? 34.913 13.206 72.775 1.00 37.35 186 GLY F N 1
ATOM 13355 C CA . GLY F 1 186 ? 34.458 11.836 72.645 1.00 37.95 186 GLY F CA 1
ATOM 13356 C C . GLY F 1 186 ? 35.591 10.914 73.120 1.00 38.56 186 GLY F C 1
ATOM 13357 O O . GLY F 1 186 ? 36.730 11.385 73.346 1.00 38.65 186 GLY F O 1
ATOM 13358 N N . ILE F 1 187 ? 35.299 9.605 73.278 1.00 38.72 187 ILE F N 1
ATOM 13359 C CA . ILE F 1 187 ? 36.311 8.593 73.652 1.00 38.09 187 ILE F CA 1
ATOM 13360 C C . ILE F 1 187 ? 37.265 8.369 72.512 1.00 39.72 187 ILE F C 1
ATOM 13361 O O . ILE F 1 187 ? 36.857 8.121 71.385 1.00 40.17 187 ILE F O 1
ATOM 13366 N N . PRO F 1 188 ? 38.549 8.546 72.779 1.00 41.15 188 PRO F N 1
ATOM 13367 C CA . PRO F 1 188 ? 39.602 8.297 71.753 1.00 42.05 188 PRO F CA 1
ATOM 13368 C C . PRO F 1 188 ? 39.625 6.818 71.417 1.00 42.80 188 PRO F C 1
ATOM 13369 O O . PRO F 1 188 ? 39.295 5.995 72.272 1.00 43.78 188 PRO F O 1
ATOM 13373 N N . LYS F 1 189 ? 40.009 6.459 70.206 1.00 43.92 189 LYS F N 1
ATOM 13374 C CA . LYS F 1 189 ? 39.940 5.032 69.837 1.00 45.63 189 LYS F CA 1
ATOM 13375 C C . LYS F 1 189 ? 41.293 4.253 69.744 1.00 46.03 189 LYS F C 1
ATOM 13376 O O . LYS F 1 189 ? 41.341 3.021 69.930 1.00 45.57 189 LYS F O 1
ATOM 13382 N N . ASP F 1 190 ? 42.373 4.977 69.452 1.00 46.62 190 ASP F N 1
ATOM 13383 C CA . ASP F 1 190 ? 43.692 4.381 69.286 1.00 46.44 190 ASP F CA 1
ATOM 13384 C C . ASP F 1 190 ? 44.533 4.525 70.554 1.00 44.96 190 ASP F C 1
ATOM 13385 O O . ASP F 1 190 ? 45.538 5.253 70.610 1.00 44.36 190 ASP F O 1
ATOM 13390 N N . LEU F 1 191 ? 44.091 3.849 71.589 1.00 43.61 191 LEU F N 1
ATOM 13391 C CA . LEU F 1 191 ? 44.799 3.857 72.846 1.00 42.74 191 LEU F CA 1
ATOM 13392 C C . LEU F 1 191 ? 45.418 2.487 72.871 1.00 41.78 191 LEU F C 1
ATOM 13393 O O . LEU F 1 191 ? 45.376 1.774 71.872 1.00 42.12 191 LEU F O 1
ATOM 13398 N N . PRO F 1 192 ? 45.995 2.128 73.996 1.00 41.25 192 PRO F N 1
ATOM 13399 C CA . PRO F 1 192 ? 46.573 0.819 74.201 1.00 42.10 192 PRO F CA 1
ATOM 13400 C C . PRO F 1 192 ? 45.544 -0.292 74.470 1.00 41.84 192 PRO F C 1
ATOM 13401 O O . PRO F 1 192 ? 44.733 -0.142 75.379 1.00 41.41 192 PRO F O 1
ATOM 13405 N N . GLU F 1 193 ? 45.610 -1.398 73.712 1.00 41.71 193 GLU F N 1
ATOM 13406 C CA . GLU F 1 193 ? 44.630 -2.484 73.841 1.00 41.52 193 GLU F CA 1
ATOM 13407 C C . GLU F 1 193 ? 44.751 -3.187 75.156 1.00 39.84 193 GLU F C 1
ATOM 13408 O O . GLU F 1 193 ? 43.761 -3.685 75.712 1.00 40.10 193 GLU F O 1
ATOM 13414 N N . THR F 1 194 ? 45.994 -3.197 75.629 1.00 37.93 194 THR F N 1
ATOM 13415 C CA . THR F 1 194 ? 46.424 -3.828 76.882 1.00 36.26 194 THR F CA 1
ATOM 13416 C C . THR F 1 194 ? 45.855 -3.108 78.118 1.00 33.75 194 THR F C 1
ATOM 13417 O O . THR F 1 194 ? 46.031 -3.552 79.262 1.00 34.14 194 THR F O 1
ATOM 13421 N N . LEU F 1 195 ? 45.181 -1.994 77.870 1.00 31.09 195 LEU F N 1
ATOM 13422 C CA . LEU F 1 195 ? 44.568 -1.192 78.910 1.00 28.53 195 LEU F CA 1
ATOM 13423 C C . LEU F 1 195 ? 43.647 -2.021 79.835 1.00 26.26 195 LEU F C 1
ATOM 13424 O O . LEU F 1 195 ? 42.748 -2.768 79.375 1.00 25.37 195 LEU F O 1
ATOM 13429 N N . ASN F 1 196 ? 43.929 -1.882 81.140 1.00 23.96 196 ASN F N 1
ATOM 13430 C CA . ASN F 1 196 ? 43.172 -2.472 82.262 1.00 20.56 196 ASN F CA 1
ATOM 13431 C C . ASN F 1 196 ? 42.197 -1.525 82.914 1.00 18.80 196 ASN F C 1
ATOM 13432 O O . ASN F 1 196 ? 41.080 -1.937 83.279 1.00 18.88 196 ASN F O 1
ATOM 13437 N N . GLU F 1 197 ? 42.648 -0.275 83.101 1.00 16.43 197 GLU F N 1
ATOM 13438 C CA . GLU F 1 197 ? 41.819 0.838 83.587 1.00 12.59 197 GLU F CA 1
ATOM 13439 C C . GLU F 1 197 ? 41.909 1.968 82.618 1.00 10.14 197 GLU F C 1
ATOM 13440 O O . GLU F 1 197 ? 42.921 2.143 81.997 1.00 9.53 197 GLU F O 1
ATOM 13446 N N . LEU F 1 198 ? 40.862 2.739 82.469 1.00 8.13 198 LEU F N 1
ATOM 13447 C CA . LEU F 1 198 ? 40.957 3.877 81.565 1.00 7.31 198 LEU F CA 1
ATOM 13448 C C . LEU F 1 198 ? 40.010 4.966 82.104 1.00 8.34 198 LEU F C 1
ATOM 13449 O O . LEU F 1 198 ? 38.799 4.730 82.284 1.00 9.61 198 LEU F O 1
ATOM 13454 N N . HIS F 1 199 ? 40.521 6.152 82.418 1.00 8.15 199 HIS F N 1
ATOM 13455 C CA . HIS F 1 199 ? 39.591 7.139 82.920 1.00 8.24 199 HIS F CA 1
ATOM 13456 C C . HIS F 1 199 ? 39.517 8.295 82.012 1.00 8.13 199 HIS F C 1
ATOM 13457 O O . HIS F 1 199 ? 40.490 8.668 81.400 1.00 9.34 199 HIS F O 1
ATOM 13464 N N . LEU F 1 200 ? 38.338 8.848 81.900 1.00 7.42 200 LEU F N 1
ATOM 13465 C CA . LEU F 1 200 ? 38.188 9.958 81.064 1.00 9.30 200 LEU F CA 1
ATOM 13466 C C . LEU F 1 200 ? 37.271 10.872 81.784 1.00 10.34 200 LEU F C 1
ATOM 13467 O O . LEU F 1 200 ? 36.590 11.674 81.179 1.00 11.15 200 LEU F O 1
ATOM 13472 N N . ASP F 1 201 ? 37.254 10.771 83.091 1.00 12.10 201 ASP F N 1
ATOM 13473 C CA . ASP F 1 201 ? 36.386 11.646 83.871 1.00 15.52 201 ASP F CA 1
ATOM 13474 C C . ASP F 1 201 ? 36.706 13.116 83.602 1.00 17.11 201 ASP F C 1
ATOM 13475 O O . ASP F 1 201 ? 37.766 13.448 83.102 1.00 17.28 201 ASP F O 1
ATOM 13480 N N . HIS F 1 202 ? 35.752 13.982 83.893 1.00 19.85 202 HIS F N 1
ATOM 13481 C CA . HIS F 1 202 ? 35.906 15.409 83.682 1.00 22.06 202 HIS F CA 1
ATOM 13482 C C . HIS F 1 202 ? 36.312 15.813 82.301 1.00 22.75 202 HIS F C 1
ATOM 13483 O O . HIS F 1 202 ? 37.380 16.367 82.120 1.00 23.37 202 HIS F O 1
ATOM 13490 N N . ASN F 1 203 ? 35.451 15.561 81.331 1.00 24.04 203 ASN F N 1
ATOM 13491 C CA . ASN F 1 203 ? 35.735 15.984 79.985 1.00 26.96 203 ASN F CA 1
ATOM 13492 C C . ASN F 1 203 ? 34.563 16.670 79.422 1.00 29.02 203 ASN F C 1
ATOM 13493 O O . ASN F 1 203 ? 33.758 17.196 80.161 1.00 29.93 203 ASN F O 1
ATOM 13498 N N . LYS F 1 204 ? 34.469 16.712 78.111 1.00 31.48 204 LYS F N 1
ATOM 13499 C CA . LYS F 1 204 ? 33.228 17.206 77.531 1.00 34.99 204 LYS F CA 1
ATOM 13500 C C . LYS F 1 204 ? 32.724 16.139 76.584 1.00 36.60 204 LYS F C 1
ATOM 13501 O O . LYS F 1 204 ? 32.116 16.477 75.585 1.00 37.25 204 LYS F O 1
ATOM 13507 N N . ILE F 1 205 ? 32.970 14.858 76.894 1.00 37.81 205 ILE F N 1
ATOM 13508 C CA . ILE F 1 205 ? 32.517 13.736 76.038 1.00 38.20 205 ILE F CA 1
ATOM 13509 C C . ILE F 1 205 ? 31.014 13.776 75.844 1.00 38.12 205 ILE F C 1
ATOM 13510 O O . ILE F 1 205 ? 30.265 13.864 76.828 1.00 36.95 205 ILE F O 1
ATOM 13515 N N . GLN F 1 206 ? 30.612 13.700 74.566 1.00 38.70 206 GLN F N 1
ATOM 13516 C CA . GLN F 1 206 ? 29.212 13.816 74.110 1.00 40.12 206 GLN F CA 1
ATOM 13517 C C . GLN F 1 206 ? 28.327 12.560 74.213 1.00 39.60 206 GLN F C 1
ATOM 13518 O O . GLN F 1 206 ? 27.169 12.614 74.600 1.00 38.65 206 GLN F O 1
ATOM 13524 N N . ALA F 1 207 ? 28.874 11.423 73.840 1.00 39.88 207 ALA F N 1
ATOM 13525 C CA . ALA F 1 207 ? 28.095 10.230 73.870 1.00 39.99 207 ALA F CA 1
ATOM 13526 C C . ALA F 1 207 ? 29.013 9.104 73.500 1.00 40.40 207 ALA F C 1
ATOM 13527 O O . ALA F 1 207 ? 29.861 9.245 72.642 1.00 41.07 207 ALA F O 1
ATOM 13529 N N . ILE F 1 208 ? 28.878 7.982 74.175 1.00 40.77 208 ILE F N 1
ATOM 13530 C CA . ILE F 1 208 ? 29.665 6.806 73.796 1.00 41.04 208 ILE F CA 1
ATOM 13531 C C . ILE F 1 208 ? 28.923 5.954 72.752 1.00 41.29 208 ILE F C 1
ATOM 13532 O O . ILE F 1 208 ? 27.809 5.398 72.964 1.00 39.97 208 ILE F O 1
ATOM 13537 N N . GLU F 1 209 ? 29.578 5.898 71.604 1.00 42.29 209 GLU F N 1
ATOM 13538 C CA . GLU F 1 209 ? 29.075 5.198 70.468 1.00 43.70 209 GLU F CA 1
ATOM 13539 C C . GLU F 1 209 ? 29.466 3.712 70.388 1.00 44.25 209 GLU F C 1
ATOM 13540 O O . GLU F 1 209 ? 30.111 3.136 71.299 1.00 44.44 209 GLU F O 1
ATOM 13546 N N . LEU F 1 210 ? 29.029 3.099 69.299 1.00 44.68 210 LEU F N 1
ATOM 13547 C CA . LEU F 1 210 ? 29.184 1.692 69.091 1.00 45.16 210 LEU F CA 1
ATOM 13548 C C . LEU F 1 210 ? 30.622 1.185 69.199 1.00 45.89 210 LEU F C 1
ATOM 13549 O O . LEU F 1 210 ? 30.908 0.356 70.064 1.00 45.99 210 LEU F O 1
ATOM 13554 N N . GLU F 1 211 ? 31.525 1.667 68.337 1.00 46.83 211 GLU F N 1
ATOM 13555 C CA . GLU F 1 211 ? 32.902 1.126 68.298 1.00 47.49 211 GLU F CA 1
ATOM 13556 C C . GLU F 1 211 ? 33.870 1.847 69.221 1.00 46.63 211 GLU F C 1
ATOM 13557 O O . GLU F 1 211 ? 35.061 1.510 69.234 1.00 46.62 211 GLU F O 1
ATOM 13563 N N . ASP F 1 212 ? 33.383 2.855 69.947 1.00 45.60 212 ASP F N 1
ATOM 13564 C CA . ASP F 1 212 ? 34.197 3.587 70.904 1.00 44.65 212 ASP F CA 1
ATOM 13565 C C . ASP F 1 212 ? 35.058 2.675 71.796 1.00 44.01 212 ASP F C 1
ATOM 13566 O O . ASP F 1 212 ? 36.311 2.692 71.700 1.00 44.43 212 ASP F O 1
ATOM 13571 N N . LEU F 1 213 ? 34.416 1.874 72.654 1.00 42.48 213 LEU F N 1
ATOM 13572 C CA . LEU F 1 213 ? 35.181 0.963 73.503 1.00 40.65 213 LEU F CA 1
ATOM 13573 C C . LEU F 1 213 ? 35.563 -0.328 72.773 1.00 40.21 213 LEU F C 1
ATOM 13574 O O . LEU F 1 213 ? 35.874 -1.329 73.410 1.00 39.25 213 LEU F O 1
ATOM 13579 N N . LEU F 1 214 ? 35.534 -0.319 71.443 1.00 40.20 214 LEU F N 1
ATOM 13580 C CA . LEU F 1 214 ? 35.778 -1.549 70.718 1.00 40.80 214 LEU F CA 1
ATOM 13581 C C . LEU F 1 214 ? 37.017 -2.312 71.200 1.00 41.11 214 LEU F C 1
ATOM 13582 O O . LEU F 1 214 ? 36.876 -3.347 71.870 1.00 41.42 214 LEU F O 1
ATOM 13587 N N . ARG F 1 215 ? 38.212 -1.808 70.859 1.00 41.37 215 ARG F N 1
ATOM 13588 C CA . ARG F 1 215 ? 39.474 -2.525 71.136 1.00 41.71 215 ARG F CA 1
ATOM 13589 C C . ARG F 1 215 ? 40.003 -2.560 72.604 1.00 40.89 215 ARG F C 1
ATOM 13590 O O . ARG F 1 215 ? 41.108 -3.091 72.832 1.00 40.84 215 ARG F O 1
ATOM 13598 N N . TYR F 1 216 ? 39.261 -2.003 73.577 1.00 39.27 216 TYR F N 1
ATOM 13599 C CA . TYR F 1 216 ? 39.715 -1.962 74.969 1.00 37.27 216 TYR F CA 1
ATOM 13600 C C . TYR F 1 216 ? 39.246 -3.167 75.704 1.00 36.36 216 TYR F C 1
ATOM 13601 O O . TYR F 1 216 ? 38.988 -3.092 76.880 1.00 35.81 216 TYR F O 1
ATOM 13610 N N . SER F 1 217 ? 39.182 -4.284 74.993 1.00 36.38 217 SER F N 1
ATOM 13611 C CA . SER F 1 217 ? 38.555 -5.533 75.444 1.00 36.27 217 SER F CA 1
ATOM 13612 C C . SER F 1 217 ? 39.104 -6.235 76.701 1.00 35.82 217 SER F C 1
ATOM 13613 O O . SER F 1 217 ? 38.796 -7.405 76.926 1.00 34.94 217 SER F O 1
ATOM 13616 N N . LYS F 1 218 ? 39.866 -5.510 77.529 1.00 35.12 218 LYS F N 1
ATOM 13617 C CA . LYS F 1 218 ? 40.427 -6.076 78.746 1.00 33.83 218 LYS F CA 1
ATOM 13618 C C . LYS F 1 218 ? 40.287 -5.150 79.901 1.00 32.00 218 LYS F C 1
ATOM 13619 O O . LYS F 1 218 ? 41.117 -5.161 80.740 1.00 31.45 218 LYS F O 1
ATOM 13625 N N . LEU F 1 219 ? 39.250 -4.345 79.966 1.00 30.87 219 LEU F N 1
ATOM 13626 C CA . LEU F 1 219 ? 39.169 -3.380 81.065 1.00 30.04 219 LEU F CA 1
ATOM 13627 C C . LEU F 1 219 ? 38.555 -3.888 82.355 1.00 28.48 219 LEU F C 1
ATOM 13628 O O . LEU F 1 219 ? 37.707 -4.790 82.345 1.00 28.48 219 LEU F O 1
ATOM 13633 N N . TYR F 1 220 ? 38.969 -3.285 83.463 1.00 27.00 220 TYR F N 1
ATOM 13634 C CA . TYR F 1 220 ? 38.330 -3.576 84.729 1.00 27.35 220 TYR F CA 1
ATOM 13635 C C . TYR F 1 220 ? 37.485 -2.415 85.166 1.00 26.17 220 TYR F C 1
ATOM 13636 O O . TYR F 1 220 ? 36.321 -2.579 85.599 1.00 26.85 220 TYR F O 1
ATOM 13645 N N . ARG F 1 221 ? 38.060 -1.232 85.079 1.00 23.82 221 ARG F N 1
ATOM 13646 C CA . ARG F 1 221 ? 37.256 -0.073 85.336 1.00 20.48 221 ARG F CA 1
ATOM 13647 C C . ARG F 1 221 ? 37.121 0.773 84.065 1.00 20.13 221 ARG F C 1
ATOM 13648 O O . ARG F 1 221 ? 37.861 0.578 83.051 1.00 19.50 221 ARG F O 1
ATOM 13656 N N . LEU F 1 222 ? 36.150 1.677 84.101 1.00 19.38 222 LEU F N 1
ATOM 13657 C CA . LEU F 1 222 ? 35.978 2.583 83.005 1.00 19.35 222 LEU F CA 1
ATOM 13658 C C . LEU F 1 222 ? 35.257 3.753 83.576 1.00 19.44 222 LEU F C 1
ATOM 13659 O O . LEU F 1 222 ? 34.086 3.685 83.805 1.00 18.38 222 LEU F O 1
ATOM 13664 N N . GLY F 1 223 ? 35.953 4.834 83.862 1.00 20.94 223 GLY F N 1
ATOM 13665 C CA . GLY F 1 223 ? 35.258 5.958 84.523 1.00 21.86 223 GLY F CA 1
ATOM 13666 C C . GLY F 1 223 ? 34.897 6.966 83.453 1.00 21.21 223 GLY F C 1
ATOM 13667 O O . GLY F 1 223 ? 35.709 7.216 82.568 1.00 21.58 223 GLY F O 1
ATOM 13668 N N . LEU F 1 224 ? 33.687 7.509 83.484 1.00 19.88 224 LEU F N 1
ATOM 13669 C CA . LEU F 1 224 ? 33.356 8.543 82.575 1.00 18.83 224 LEU F CA 1
ATOM 13670 C C . LEU F 1 224 ? 32.530 9.478 83.349 1.00 20.50 224 LEU F C 1
ATOM 13671 O O . LEU F 1 224 ? 31.823 10.239 82.765 1.00 20.08 224 LEU F O 1
ATOM 13676 N N . GLY F 1 225 ? 32.617 9.427 84.675 1.00 22.85 225 GLY F N 1
ATOM 13677 C CA . GLY F 1 225 ? 31.965 10.412 85.546 1.00 26.58 225 GLY F CA 1
ATOM 13678 C C . GLY F 1 225 ? 32.202 11.836 85.055 1.00 29.49 225 GLY F C 1
ATOM 13679 O O . GLY F 1 225 ? 33.074 12.059 84.238 1.00 29.91 225 GLY F O 1
ATOM 13680 N N . HIS F 1 226 ? 31.427 12.813 85.537 1.00 31.85 226 HIS F N 1
ATOM 13681 C CA . HIS F 1 226 ? 31.530 14.247 85.086 1.00 33.48 226 HIS F CA 1
ATOM 13682 C C . HIS F 1 226 ? 31.828 14.401 83.600 1.00 34.01 226 HIS F C 1
ATOM 13683 O O . HIS F 1 226 ? 32.926 14.808 83.211 1.00 35.05 226 HIS F O 1
ATOM 13690 N N . ASN F 1 227 ? 30.856 14.042 82.773 1.00 34.35 227 ASN F N 1
ATOM 13691 C CA . ASN F 1 227 ? 30.939 14.303 81.363 1.00 34.89 227 ASN F CA 1
ATOM 13692 C C . ASN F 1 227 ? 29.645 14.820 80.824 1.00 36.33 227 ASN F C 1
ATOM 13693 O O . ASN F 1 227 ? 28.812 15.340 81.547 1.00 36.15 227 ASN F O 1
ATOM 13698 N N . GLN F 1 228 ? 29.471 14.706 79.537 1.00 38.45 228 GLN F N 1
ATOM 13699 C CA . GLN F 1 228 ? 28.246 15.196 79.031 1.00 41.49 228 GLN F CA 1
ATOM 13700 C C . GLN F 1 228 ? 27.597 14.133 78.197 1.00 43.18 228 GLN F C 1
ATOM 13701 O O . GLN F 1 228 ? 26.964 14.413 77.183 1.00 43.87 228 GLN F O 1
ATOM 13707 N N . ILE F 1 229 ? 27.736 12.898 78.643 1.00 44.77 229 ILE F N 1
ATOM 13708 C CA . ILE F 1 229 ? 27.166 11.801 77.893 1.00 46.34 229 ILE F CA 1
ATOM 13709 C C . ILE F 1 229 ? 25.661 11.922 77.895 1.00 47.11 229 ILE F C 1
ATOM 13710 O O . ILE F 1 229 ? 25.042 11.970 78.955 1.00 46.07 229 ILE F O 1
ATOM 13715 N N . ARG F 1 230 ? 25.111 11.985 76.683 1.00 49.00 230 ARG F N 1
ATOM 13716 C CA . ARG F 1 230 ? 23.691 12.174 76.450 1.00 51.07 230 ARG F CA 1
ATOM 13717 C C . ARG F 1 230 ? 23.097 10.817 76.030 1.00 50.92 230 ARG F C 1
ATOM 13718 O O . ARG F 1 230 ? 22.077 10.365 76.549 1.00 50.44 230 ARG F O 1
ATOM 13726 N N . MET F 1 231 ? 23.754 10.132 75.118 1.00 51.16 231 MET F N 1
ATOM 13727 C CA . MET F 1 231 ? 23.202 8.863 74.689 1.00 52.02 231 MET F CA 1
ATOM 13728 C C . MET F 1 231 ? 24.257 7.772 74.420 1.00 51.24 231 MET F C 1
ATOM 13729 O O . MET F 1 231 ? 24.926 7.755 73.385 1.00 51.09 231 MET F O 1
ATOM 13734 N N . ILE F 1 232 ? 24.402 6.855 75.369 1.00 50.49 232 ILE F N 1
ATOM 13735 C CA . ILE F 1 232 ? 25.288 5.743 75.171 1.00 50.19 232 ILE F CA 1
ATOM 13736 C C . ILE F 1 232 ? 24.561 4.697 74.325 1.00 50.35 232 ILE F C 1
ATOM 13737 O O . ILE F 1 232 ? 23.473 4.225 74.668 1.00 50.40 232 ILE F O 1
ATOM 13742 N N . GLU F 1 233 ? 25.166 4.360 73.198 1.00 50.70 233 GLU F N 1
ATOM 13743 C CA . GLU F 1 233 ? 24.543 3.492 72.222 1.00 50.96 233 GLU F CA 1
ATOM 13744 C C . GLU F 1 233 ? 24.694 2.043 72.569 1.00 50.44 233 GLU F C 1
ATOM 13745 O O . GLU F 1 233 ? 25.739 1.627 73.005 1.00 50.52 233 GLU F O 1
ATOM 13751 N N . ASN F 1 234 ? 23.662 1.252 72.359 1.00 50.49 234 ASN F N 1
ATOM 13752 C CA . ASN F 1 234 ? 23.734 -0.132 72.818 1.00 50.34 234 ASN F CA 1
ATOM 13753 C C . ASN F 1 234 ? 24.677 -0.993 71.993 1.00 48.70 234 ASN F C 1
ATOM 13754 O O . ASN F 1 234 ? 24.863 -0.781 70.793 1.00 47.87 234 ASN F O 1
ATOM 13759 N N . GLY F 1 235 ? 25.262 -1.971 72.671 1.00 47.27 235 GLY F N 1
ATOM 13760 C CA . GLY F 1 235 ? 26.197 -2.881 72.049 1.00 45.23 235 GLY F CA 1
ATOM 13761 C C . GLY F 1 235 ? 27.607 -2.392 72.273 1.00 43.65 235 GLY F C 1
ATOM 13762 O O . GLY F 1 235 ? 28.555 -3.162 72.269 1.00 43.43 235 GLY F O 1
ATOM 13763 N N . SER F 1 236 ? 27.751 -1.094 72.463 1.00 42.35 236 SER F N 1
ATOM 13764 C CA . SER F 1 236 ? 29.063 -0.523 72.711 1.00 40.98 236 SER F CA 1
ATOM 13765 C C . SER F 1 236 ? 29.674 -1.064 74.024 1.00 40.29 236 SER F C 1
ATOM 13766 O O . SER F 1 236 ? 30.880 -1.383 74.093 1.00 40.29 236 SER F O 1
ATOM 13769 N N . LEU F 1 237 ? 28.853 -1.174 75.067 1.00 38.81 237 LEU F N 1
ATOM 13770 C CA . LEU F 1 237 ? 29.350 -1.730 76.320 1.00 37.41 237 LEU F CA 1
ATOM 13771 C C . LEU F 1 237 ? 29.489 -3.256 76.293 1.00 37.43 237 LEU F C 1
ATOM 13772 O O . LEU F 1 237 ? 29.794 -3.879 77.314 1.00 37.69 237 LEU F O 1
ATOM 13777 N N . SER F 1 238 ? 29.256 -3.868 75.134 1.00 36.81 238 SER F N 1
ATOM 13778 C CA . SER F 1 238 ? 29.330 -5.324 75.014 1.00 35.82 238 SER F CA 1
ATOM 13779 C C . SER F 1 238 ? 30.795 -5.776 74.949 1.00 35.49 238 SER F C 1
ATOM 13780 O O . SER F 1 238 ? 31.141 -6.874 75.412 1.00 34.55 238 SER F O 1
ATOM 13783 N N . PHE F 1 239 ? 31.647 -4.910 74.391 1.00 35.24 239 PHE F N 1
ATOM 13784 C CA . PHE F 1 239 ? 33.047 -5.245 74.116 1.00 34.78 239 PHE F CA 1
ATOM 13785 C C . PHE F 1 239 ? 33.976 -5.395 75.298 1.00 33.45 239 PHE F C 1
ATOM 13786 O O . PHE F 1 239 ? 35.125 -5.808 75.110 1.00 32.94 239 PHE F O 1
ATOM 13794 N N . LEU F 1 240 ? 33.484 -5.061 76.497 1.00 32.28 240 LEU F N 1
ATOM 13795 C CA . LEU F 1 240 ? 34.268 -5.148 77.758 1.00 31.27 240 LEU F CA 1
ATOM 13796 C C . LEU F 1 240 ? 33.870 -6.362 78.611 1.00 30.75 240 LEU F C 1
ATOM 13797 O O . LEU F 1 240 ? 33.433 -6.206 79.731 1.00 31.11 240 LEU F O 1
ATOM 13802 N N . PRO F 1 241 ? 34.055 -7.560 78.092 1.00 30.72 241 PRO F N 1
ATOM 13803 C CA . PRO F 1 241 ? 33.575 -8.767 78.709 1.00 30.76 241 PRO F CA 1
ATOM 13804 C C . PRO F 1 241 ? 33.802 -8.762 80.180 1.00 31.03 241 PRO F C 1
ATOM 13805 O O . PRO F 1 241 ? 32.871 -9.144 80.905 1.00 31.64 241 PRO F O 1
ATOM 13809 N N . THR F 1 242 ? 35.010 -8.330 80.616 1.00 30.42 242 THR F N 1
ATOM 13810 C CA . THR F 1 242 ? 35.372 -8.297 82.076 1.00 29.83 242 THR F CA 1
ATOM 13811 C C . THR F 1 242 ? 35.203 -6.986 82.853 1.00 28.48 242 THR F C 1
ATOM 13812 O O . THR F 1 242 ? 35.679 -6.870 83.967 1.00 28.62 242 THR F O 1
ATOM 13816 N N . LEU F 1 243 ? 34.569 -5.986 82.280 1.00 27.62 243 LEU F N 1
ATOM 13817 C CA . LEU F 1 243 ? 34.382 -4.751 83.025 1.00 27.21 243 LEU F CA 1
ATOM 13818 C C . LEU F 1 243 ? 33.772 -5.095 84.412 1.00 26.28 243 LEU F C 1
ATOM 13819 O O . LEU F 1 243 ? 32.824 -5.917 84.505 1.00 26.78 243 LEU F O 1
ATOM 13824 N N . ARG F 1 244 ? 34.349 -4.492 85.460 1.00 25.12 244 ARG F N 1
ATOM 13825 C CA . ARG F 1 244 ? 33.947 -4.742 86.825 1.00 26.19 244 ARG F CA 1
ATOM 13826 C C . ARG F 1 244 ? 33.345 -3.521 87.512 1.00 25.40 244 ARG F C 1
ATOM 13827 O O . ARG F 1 244 ? 32.501 -3.661 88.382 1.00 26.05 244 ARG F O 1
ATOM 13835 N N . GLU F 1 245 ? 33.777 -2.315 87.173 1.00 24.16 245 GLU F N 1
ATOM 13836 C CA . GLU F 1 245 ? 33.200 -1.100 87.815 1.00 21.66 245 GLU F CA 1
ATOM 13837 C C . GLU F 1 245 ? 32.959 -0.103 86.756 1.00 19.36 245 GLU F C 1
ATOM 13838 O O . GLU F 1 245 ? 33.833 0.144 85.952 1.00 20.78 245 GLU F O 1
ATOM 13844 N N . LEU F 1 246 ? 31.814 0.515 86.751 1.00 15.91 246 LEU F N 1
ATOM 13845 C CA . LEU F 1 246 ? 31.581 1.466 85.725 1.00 13.77 246 LEU F CA 1
ATOM 13846 C C . LEU F 1 246 ? 30.938 2.696 86.302 1.00 14.96 246 LEU F C 1
ATOM 13847 O O . LEU F 1 246 ? 29.759 2.682 86.544 1.00 16.06 246 LEU F O 1
ATOM 13852 N N . HIS F 1 247 ? 31.698 3.770 86.514 1.00 16.19 247 HIS F N 1
ATOM 13853 C CA . HIS F 1 247 ? 31.164 5.060 87.009 1.00 15.39 247 HIS F CA 1
ATOM 13854 C C . HIS F 1 247 ? 30.667 5.768 85.780 1.00 14.62 247 HIS F C 1
ATOM 13855 O O . HIS F 1 247 ? 31.426 5.925 84.866 1.00 15.22 247 HIS F O 1
ATOM 13862 N N . LEU F 1 248 ? 29.435 6.206 85.706 1.00 13.60 248 LEU F N 1
ATOM 13863 C CA . LEU F 1 248 ? 29.028 6.815 84.466 1.00 13.21 248 LEU F CA 1
ATOM 13864 C C . LEU F 1 248 ? 28.100 7.941 84.827 1.00 15.18 248 LEU F C 1
ATOM 13865 O O . LEU F 1 248 ? 27.209 8.375 84.073 1.00 13.78 248 LEU F O 1
ATOM 13870 N N . ASP F 1 249 ? 28.402 8.426 86.035 1.00 18.04 249 ASP F N 1
ATOM 13871 C CA . ASP F 1 249 ? 27.705 9.479 86.794 1.00 20.95 249 ASP F CA 1
ATOM 13872 C C . ASP F 1 249 ? 28.041 10.887 86.371 1.00 22.79 249 ASP F C 1
ATOM 13873 O O . ASP F 1 249 ? 29.073 11.167 85.811 1.00 22.64 249 ASP F O 1
ATOM 13878 N N . ASN F 1 250 ? 27.171 11.794 86.746 1.00 25.34 250 ASN F N 1
ATOM 13879 C CA . ASN F 1 250 ? 27.311 13.168 86.381 1.00 26.77 250 ASN F CA 1
ATOM 13880 C C . ASN F 1 250 ? 27.250 13.357 84.889 1.00 27.46 250 ASN F C 1
ATOM 13881 O O . ASN F 1 250 ? 28.162 13.970 84.333 1.00 28.90 250 ASN F O 1
ATOM 13886 N N . ASN F 1 251 ? 26.212 12.818 84.240 1.00 27.84 251 ASN F N 1
ATOM 13887 C CA . ASN F 1 251 ? 26.061 13.047 82.829 1.00 28.87 251 ASN F CA 1
ATOM 13888 C C . ASN F 1 251 ? 24.713 13.557 82.502 1.00 30.00 251 ASN F C 1
ATOM 13889 O O . ASN F 1 251 ? 24.023 14.090 83.352 1.00 29.74 251 ASN F O 1
ATOM 13894 N N . LYS F 1 252 ? 24.349 13.392 81.244 1.00 32.23 252 LYS F N 1
ATOM 13895 C CA . LYS F 1 252 ? 23.062 13.876 80.748 1.00 34.35 252 LYS F CA 1
ATOM 13896 C C . LYS F 1 252 ? 22.285 12.663 80.244 1.00 34.63 252 LYS F C 1
ATOM 13897 O O . LYS F 1 252 ? 21.443 12.772 79.326 1.00 34.47 252 LYS F O 1
ATOM 13903 N N . LEU F 1 253 ? 22.594 11.507 80.843 1.00 34.44 253 LEU F N 1
ATOM 13904 C CA . LEU F 1 253 ? 21.930 10.254 80.493 1.00 34.20 253 LEU F CA 1
ATOM 13905 C C . LEU F 1 253 ? 20.463 10.370 80.788 1.00 34.90 253 LEU F C 1
ATOM 13906 O O . LEU F 1 253 ? 20.083 10.980 81.765 1.00 35.01 253 LEU F O 1
ATOM 13911 N N . SER F 1 254 ? 19.650 9.768 79.934 1.00 36.40 254 SER F N 1
ATOM 13912 C CA . SER F 1 254 ? 18.196 9.790 80.071 1.00 38.14 254 SER F CA 1
ATOM 13913 C C . SER F 1 254 ? 17.534 8.400 80.431 1.00 39.33 254 SER F C 1
ATOM 13914 O O . SER F 1 254 ? 16.343 8.319 80.829 1.00 39.25 2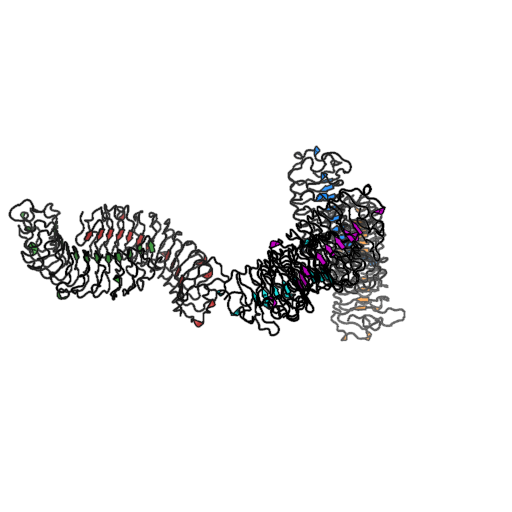54 SER F O 1
ATOM 13917 N N . ARG F 1 255 ? 18.310 7.324 80.280 1.00 40.17 255 ARG F N 1
ATOM 13918 C CA . ARG F 1 255 ? 17.857 5.975 80.613 1.00 40.81 255 ARG F CA 1
ATOM 13919 C C . ARG F 1 255 ? 19.068 5.082 80.957 1.00 39.55 255 ARG F C 1
ATOM 13920 O O . ARG F 1 255 ? 20.131 5.273 80.383 1.00 40.00 255 ARG F O 1
ATOM 13928 N N . VAL F 1 256 ? 18.919 4.121 81.879 1.00 37.94 256 VAL F N 1
ATOM 13929 C CA . VAL F 1 256 ? 20.022 3.180 82.209 1.00 35.77 256 VAL F CA 1
ATOM 13930 C C . VAL F 1 256 ? 20.690 2.576 80.943 1.00 35.26 256 VAL F C 1
ATOM 13931 O O . VAL F 1 256 ? 20.039 1.937 80.111 1.00 34.44 256 VAL F O 1
ATOM 13935 N N . PRO F 1 257 ? 22.009 2.739 80.829 1.00 35.19 257 PRO F N 1
ATOM 13936 C CA . PRO F 1 257 ? 22.733 2.397 79.578 1.00 35.48 257 PRO F CA 1
ATOM 13937 C C . PRO F 1 257 ? 22.494 0.942 79.099 1.00 36.35 257 PRO F C 1
ATOM 13938 O O . PRO F 1 257 ? 22.748 -0.030 79.864 1.00 37.10 257 PRO F O 1
ATOM 13942 N N . ALA F 1 258 ? 22.029 0.797 77.847 1.00 35.77 258 ALA F N 1
ATOM 13943 C CA . ALA F 1 258 ? 21.685 -0.528 77.320 1.00 35.18 258 ALA F CA 1
ATOM 13944 C C . ALA F 1 258 ? 22.850 -1.555 77.354 1.00 34.85 258 ALA F C 1
ATOM 13945 O O . ALA F 1 258 ? 23.950 -1.298 76.847 1.00 36.06 258 ALA F O 1
ATOM 13947 N N . GLY F 1 259 ? 22.621 -2.706 77.970 1.00 33.50 259 GLY F N 1
ATOM 13948 C CA . GLY F 1 259 ? 23.649 -3.737 77.976 1.00 32.36 259 GLY F CA 1
ATOM 13949 C C . GLY F 1 259 ? 24.071 -4.215 79.350 1.00 31.77 259 GLY F C 1
ATOM 13950 O O . GLY F 1 259 ? 24.565 -5.332 79.476 1.00 31.32 259 GLY F O 1
ATOM 13951 N N . LEU F 1 260 ? 23.847 -3.383 80.367 1.00 31.16 260 LEU F N 1
ATOM 13952 C CA . LEU F 1 260 ? 24.251 -3.691 81.725 1.00 31.06 260 LEU F CA 1
ATOM 13953 C C . LEU F 1 260 ? 24.124 -5.169 82.125 1.00 31.61 260 LEU F C 1
ATOM 13954 O O . LEU F 1 260 ? 25.064 -5.802 82.595 1.00 31.48 260 LEU F O 1
ATOM 13959 N N . PRO F 1 261 ? 22.960 -5.742 81.984 1.00 32.54 261 PRO F N 1
ATOM 13960 C CA . PRO F 1 261 ? 22.808 -7.170 82.325 1.00 33.84 261 PRO F CA 1
ATOM 13961 C C . PRO F 1 261 ? 23.829 -8.144 81.657 1.00 33.88 261 PRO F C 1
ATOM 13962 O O . PRO F 1 261 ? 24.296 -9.093 82.270 1.00 33.47 261 PRO F O 1
ATOM 13966 N N . ASP F 1 262 ? 24.182 -7.880 80.420 1.00 34.93 262 ASP F N 1
ATOM 13967 C CA . ASP F 1 262 ? 25.009 -8.787 79.671 1.00 36.87 262 ASP F CA 1
ATOM 13968 C C . ASP F 1 262 ? 26.481 -8.802 80.074 1.00 37.04 262 ASP F C 1
ATOM 13969 O O . ASP F 1 262 ? 27.284 -9.565 79.530 1.00 37.14 262 ASP F O 1
ATOM 13974 N N . LEU F 1 263 ? 26.858 -7.951 81.010 1.00 37.20 263 LEU F N 1
ATOM 13975 C CA . LEU F 1 263 ? 28.254 -7.878 81.438 1.00 36.33 263 LEU F CA 1
ATOM 13976 C C . LEU F 1 263 ? 28.470 -8.786 82.641 1.00 35.81 263 LEU F C 1
ATOM 13977 O O . LEU F 1 263 ? 28.333 -8.383 83.799 1.00 35.21 263 LEU F O 1
ATOM 13982 N N . LYS F 1 264 ? 28.821 -10.023 82.343 1.00 35.84 264 LYS F N 1
ATOM 13983 C CA . LYS F 1 264 ? 28.851 -11.033 83.360 1.00 36.61 264 LYS F CA 1
ATOM 13984 C C . LYS F 1 264 ? 29.647 -10.696 84.646 1.00 36.04 264 LYS F C 1
ATOM 13985 O O . LYS F 1 264 ? 29.597 -11.419 85.636 1.00 36.22 264 LYS F O 1
ATOM 13991 N N . LEU F 1 265 ? 30.372 -9.598 84.684 1.00 35.20 265 LEU F N 1
ATOM 13992 C CA . LEU F 1 265 ? 31.058 -9.305 85.947 1.00 34.70 265 LEU F CA 1
ATOM 13993 C C . LEU F 1 265 ? 30.949 -7.859 86.465 1.00 34.60 265 LEU F C 1
ATOM 13994 O O . LEU F 1 265 ? 31.680 -7.470 87.409 1.00 34.71 265 LEU F O 1
ATOM 13999 N N . LEU F 1 266 ? 30.040 -7.085 85.859 1.00 33.69 266 LEU F N 1
ATOM 14000 C CA . LEU F 1 266 ? 29.792 -5.727 86.265 1.00 32.12 266 LEU F CA 1
ATOM 14001 C C . LEU F 1 266 ? 29.420 -5.769 87.710 1.00 31.30 266 LEU F C 1
ATOM 14002 O O . LEU F 1 266 ? 28.331 -6.187 88.008 1.00 31.21 266 LEU F O 1
ATOM 14007 N N . GLN F 1 267 ? 30.297 -5.363 88.615 1.00 31.15 267 GLN F N 1
ATOM 14008 C CA . GLN F 1 267 ? 29.951 -5.446 90.027 1.00 31.30 267 GLN F CA 1
ATOM 14009 C C . GLN F 1 267 ? 29.407 -4.197 90.641 1.00 30.87 267 GLN F C 1
ATOM 14010 O O . GLN F 1 267 ? 28.666 -4.306 91.627 1.00 30.80 267 GLN F O 1
ATOM 14016 N N . VAL F 1 268 ? 29.755 -3.025 90.065 1.00 30.10 268 VAL F N 1
ATOM 14017 C CA . VAL F 1 268 ? 29.295 -1.708 90.561 1.00 28.01 268 VAL F CA 1
ATOM 14018 C C . VAL F 1 268 ? 29.196 -0.711 89.481 1.00 27.25 268 VAL F C 1
ATOM 14019 O O . VAL F 1 268 ? 30.184 -0.210 89.045 1.00 28.71 268 VAL F O 1
ATOM 14023 N N . VAL F 1 269 ? 27.995 -0.452 89.027 1.00 27.24 269 VAL F N 1
ATOM 14024 C CA . VAL F 1 269 ? 27.716 0.655 88.111 1.00 28.01 269 VAL F CA 1
ATOM 14025 C C . VAL F 1 269 ? 27.222 1.919 88.889 1.00 28.92 269 VAL F C 1
ATOM 14026 O O . VAL F 1 269 ? 26.394 1.830 89.812 1.00 30.57 269 VAL F O 1
ATOM 14030 N N . TYR F 1 270 ? 27.711 3.099 88.517 1.00 28.60 270 TYR F N 1
ATOM 14031 C CA . TYR F 1 270 ? 27.316 4.361 89.169 1.00 28.06 270 TYR F CA 1
ATOM 14032 C C . TYR F 1 270 ? 26.486 5.169 88.181 1.00 28.22 270 TYR F C 1
ATOM 14033 O O . TYR F 1 270 ? 26.925 5.418 87.083 1.00 28.08 270 TYR F O 1
ATOM 14042 N N . LEU F 1 271 ? 25.287 5.579 88.550 1.00 29.01 271 LEU F N 1
ATOM 14043 C CA . LEU F 1 271 ? 24.460 6.356 87.600 1.00 29.30 271 LEU F CA 1
ATOM 14044 C C . LEU F 1 271 ? 23.872 7.709 88.111 1.00 29.82 271 LEU F C 1
ATOM 14045 O O . LEU F 1 271 ? 23.011 8.327 87.400 1.00 28.33 271 LEU F O 1
ATOM 14050 N N . HIS F 1 272 ? 24.366 8.165 89.286 1.00 30.50 272 HIS F N 1
ATOM 14051 C CA . HIS F 1 272 ? 23.799 9.310 89.984 1.00 31.89 272 HIS F CA 1
ATOM 14052 C C . HIS F 1 272 ? 24.016 10.608 89.303 1.00 32.91 272 HIS F C 1
ATOM 14053 O O . HIS F 1 272 ? 24.871 10.720 88.501 1.00 33.33 272 HIS F O 1
ATOM 14060 N N . THR F 1 273 ? 23.189 11.577 89.642 1.00 34.91 273 THR F N 1
ATOM 14061 C CA . THR F 1 273 ? 23.231 12.918 89.097 1.00 37.38 273 THR F CA 1
ATOM 14062 C C . THR F 1 273 ? 23.035 12.926 87.585 1.00 38.20 273 THR F C 1
ATOM 14063 O O . THR F 1 273 ? 23.486 13.836 86.889 1.00 38.96 273 THR F O 1
ATOM 14067 N N . ASN F 1 274 ? 22.355 11.901 87.075 1.00 38.76 274 ASN F N 1
ATOM 14068 C CA . ASN F 1 274 ? 21.989 11.875 85.660 1.00 38.95 274 ASN F CA 1
ATOM 14069 C C . ASN F 1 274 ? 20.643 12.520 85.369 1.00 39.45 274 ASN F C 1
ATOM 14070 O O . ASN F 1 274 ? 20.205 13.419 86.050 1.00 39.40 274 ASN F O 1
ATOM 14075 N N . ASN F 1 275 ? 19.999 12.080 84.325 1.00 40.20 275 ASN F N 1
ATOM 14076 C CA . ASN F 1 275 ? 18.741 12.658 83.994 1.00 42.26 275 ASN F CA 1
ATOM 14077 C C . ASN F 1 275 ? 17.892 11.481 83.559 1.00 42.46 275 ASN F C 1
ATOM 14078 O O . ASN F 1 275 ? 17.029 11.546 82.670 1.00 42.67 275 ASN F O 1
ATOM 14083 N N . ILE F 1 276 ? 18.180 10.371 84.213 1.00 41.95 276 ILE F N 1
ATOM 14084 C CA . ILE F 1 276 ? 17.436 9.155 84.033 1.00 41.16 276 ILE F CA 1
ATOM 14085 C C . ILE F 1 276 ? 16.054 9.384 84.636 1.00 41.65 276 ILE F C 1
ATOM 14086 O O . ILE F 1 276 ? 15.905 9.724 85.809 1.00 41.48 276 ILE F O 1
ATOM 14091 N N . THR F 1 277 ? 15.050 9.181 83.806 1.00 41.94 277 THR F N 1
ATOM 14092 C CA . THR F 1 277 ? 13.637 9.326 84.156 1.00 42.31 277 THR F CA 1
ATOM 14093 C C . THR F 1 277 ? 12.893 7.955 84.471 1.00 42.14 277 THR F C 1
ATOM 14094 O O . THR F 1 277 ? 12.200 7.783 85.465 1.00 41.51 277 THR F O 1
ATOM 14098 N N . LYS F 1 278 ? 13.079 6.975 83.610 1.00 41.94 278 LYS F N 1
ATOM 14099 C CA . LYS F 1 278 ? 12.434 5.717 83.738 1.00 41.99 278 LYS F CA 1
ATOM 14100 C C . LYS F 1 278 ? 13.491 4.613 84.015 1.00 41.65 278 LYS F C 1
ATOM 14101 O O . LYS F 1 278 ? 14.621 4.626 83.469 1.00 41.02 278 LYS F O 1
ATOM 14107 N N . VAL F 1 279 ? 13.120 3.655 84.868 1.00 41.07 279 VAL F N 1
ATOM 14108 C CA . VAL F 1 279 ? 13.993 2.523 85.165 1.00 40.76 279 VAL F CA 1
ATOM 14109 C C . VAL F 1 279 ? 13.385 1.129 84.897 1.00 41.13 279 VAL F C 1
ATOM 14110 O O . VAL F 1 279 ? 12.901 0.507 85.827 1.00 41.51 279 VAL F O 1
ATOM 14114 N N . GLY F 1 280 ? 13.459 0.627 83.649 1.00 41.81 280 GLY F N 1
ATOM 14115 C CA . GLY F 1 280 ? 13.031 -0.763 83.291 1.00 42.22 280 GLY F CA 1
ATOM 14116 C C . GLY F 1 280 ? 13.310 -1.787 84.405 1.00 42.27 280 GLY F C 1
ATOM 14117 O O . GLY F 1 280 ? 14.270 -1.611 85.142 1.00 42.01 280 GLY F O 1
ATOM 14118 N N . VAL F 1 281 ? 12.471 -2.821 84.562 1.00 42.17 281 VAL F N 1
ATOM 14119 C CA . VAL F 1 281 ? 12.697 -3.862 85.587 1.00 42.33 281 VAL F CA 1
ATOM 14120 C C . VAL F 1 281 ? 13.934 -4.733 85.323 1.00 42.91 281 VAL F C 1
ATOM 14121 O O . VAL F 1 281 ? 14.569 -5.230 86.273 1.00 42.54 281 VAL F O 1
ATOM 14125 N N . ASN F 1 282 ? 14.248 -4.933 84.032 1.00 42.81 282 ASN F N 1
ATOM 14126 C CA . ASN F 1 282 ? 15.377 -5.754 83.591 1.00 42.76 282 ASN F CA 1
ATOM 14127 C C . ASN F 1 282 ? 16.519 -4.890 83.103 1.00 42.09 282 ASN F C 1
ATOM 14128 O O . ASN F 1 282 ? 17.194 -5.223 82.119 1.00 41.93 282 ASN F O 1
ATOM 14133 N N . ASP F 1 283 ? 16.741 -3.773 83.781 1.00 41.57 283 ASP F N 1
ATOM 14134 C CA . ASP F 1 283 ? 17.789 -2.864 83.371 1.00 41.46 283 ASP F CA 1
ATOM 14135 C C . ASP F 1 283 ? 19.058 -3.256 84.076 1.00 41.14 283 ASP F C 1
ATOM 14136 O O . ASP F 1 283 ? 20.165 -3.001 83.586 1.00 41.81 283 ASP F O 1
ATOM 14141 N N . PHE F 1 284 ? 18.923 -3.903 85.225 1.00 40.37 284 PHE F N 1
ATOM 14142 C CA . PHE F 1 284 ? 20.141 -4.340 85.900 1.00 40.44 284 PHE F CA 1
ATOM 14143 C C . PHE F 1 284 ? 20.340 -5.871 85.918 1.00 41.29 284 PHE F C 1
ATOM 14144 O O . PHE F 1 284 ? 21.382 -6.373 85.498 1.00 41.07 284 PHE F O 1
ATOM 14152 N N . CYS F 1 285 ? 19.358 -6.630 86.363 1.00 41.36 285 CYS F N 1
ATOM 14153 C CA . CYS F 1 285 ? 19.566 -8.048 86.342 1.00 41.45 285 CYS F CA 1
ATOM 14154 C C . CYS F 1 285 ? 19.210 -8.578 84.996 1.00 42.69 285 CYS F C 1
ATOM 14155 O O . CYS F 1 285 ? 18.582 -7.895 84.197 1.00 43.01 285 CYS F O 1
ATOM 14158 N N . PRO F 1 286 ? 19.638 -9.788 84.710 1.00 44.02 286 PRO F N 1
ATOM 14159 C CA . PRO F 1 286 ? 19.350 -10.393 83.409 1.00 45.24 286 PRO F CA 1
ATOM 14160 C C . PRO F 1 286 ? 18.001 -11.128 83.443 1.00 46.83 286 PRO F C 1
ATOM 14161 O O . PRO F 1 286 ? 17.578 -11.566 84.527 1.00 47.28 286 PRO F O 1
ATOM 14165 N N . VAL F 1 287 ? 17.332 -11.257 82.290 1.00 47.98 287 VAL F N 1
ATOM 14166 C CA . VAL F 1 287 ? 15.992 -11.863 82.256 1.00 48.75 287 VAL F CA 1
ATOM 14167 C C . VAL F 1 287 ? 16.052 -13.284 82.765 1.00 49.25 287 VAL F C 1
ATOM 14168 O O . VAL F 1 287 ? 15.303 -13.640 83.673 1.00 50.49 287 VAL F O 1
ATOM 14172 N N . GLY F 1 288 ? 16.978 -14.062 82.211 1.00 48.49 288 GLY F N 1
ATOM 14173 C CA . GLY F 1 288 ? 17.251 -15.417 82.687 1.00 48.06 288 GLY F CA 1
ATOM 14174 C C . GLY F 1 288 ? 18.412 -15.517 83.674 1.00 47.86 288 GLY F C 1
ATOM 14175 O O . GLY F 1 288 ? 19.464 -14.899 83.490 1.00 47.62 288 GLY F O 1
ATOM 14176 N N . PHE F 1 289 ? 18.224 -16.307 84.730 1.00 47.83 289 PHE F N 1
ATOM 14177 C CA . PHE F 1 289 ? 19.254 -16.490 85.764 1.00 47.34 289 PHE F CA 1
ATOM 14178 C C . PHE F 1 289 ? 20.608 -16.868 85.134 1.00 47.47 289 PHE F C 1
ATOM 14179 O O . PHE F 1 289 ? 20.670 -17.697 84.215 1.00 47.99 289 PHE F O 1
ATOM 14187 N N . GLY F 1 290 ? 21.676 -16.207 85.591 1.00 47.11 290 GLY F N 1
ATOM 14188 C CA . GLY F 1 290 ? 23.055 -16.571 85.230 1.00 46.05 290 GLY F CA 1
ATOM 14189 C C . GLY F 1 290 ? 23.529 -17.659 86.196 1.00 45.03 290 GLY F C 1
ATOM 14190 O O . GLY F 1 290 ? 22.772 -18.601 86.486 1.00 45.16 290 GLY F O 1
ATOM 14191 N N . VAL F 1 291 ? 24.773 -17.522 86.680 1.00 44.19 291 VAL F N 1
ATOM 14192 C CA . VAL F 1 291 ? 25.449 -18.420 87.662 1.00 43.71 291 VAL F CA 1
ATOM 14193 C C . VAL F 1 291 ? 26.905 -18.012 87.552 1.00 43.06 291 VAL F C 1
ATOM 14194 O O . VAL F 1 291 ? 27.664 -18.083 88.521 1.00 42.57 291 VAL F O 1
ATOM 14198 N N . LYS F 1 292 ? 27.270 -17.595 86.338 1.00 42.39 292 LYS F N 1
ATOM 14199 C CA . LYS F 1 292 ? 28.544 -16.932 86.060 1.00 41.51 292 LYS F CA 1
ATOM 14200 C C . LYS F 1 292 ? 28.445 -15.485 86.565 1.00 40.50 292 LYS F C 1
ATOM 14201 O O . LYS F 1 292 ? 29.011 -15.159 87.613 1.00 39.64 292 LYS F O 1
ATOM 14207 N N . ARG F 1 293 ? 27.709 -14.662 85.805 1.00 39.32 293 ARG F N 1
ATOM 14208 C CA . ARG F 1 293 ? 27.298 -13.269 86.110 1.00 38.45 293 ARG F CA 1
ATOM 14209 C C . ARG F 1 293 ? 27.344 -12.901 87.573 1.00 36.79 293 ARG F C 1
ATOM 14210 O O . ARG F 1 293 ? 26.712 -13.532 88.357 1.00 36.80 293 ARG F O 1
ATOM 14218 N N . ALA F 1 294 ? 28.033 -11.864 87.974 1.00 35.70 294 ALA F N 1
ATOM 14219 C CA . ALA F 1 294 ? 28.165 -11.691 89.402 1.00 35.89 294 ALA F CA 1
ATOM 14220 C C . ALA F 1 294 ? 27.120 -10.771 89.872 1.00 36.12 294 ALA F C 1
ATOM 14221 O O . ALA F 1 294 ? 26.578 -10.060 89.055 1.00 36.42 294 ALA F O 1
ATOM 14223 N N . TYR F 1 295 ? 26.851 -10.751 91.172 1.00 36.70 295 TYR F N 1
ATOM 14224 C CA . TYR F 1 295 ? 25.817 -9.890 91.708 1.00 37.34 295 TYR F CA 1
ATOM 14225 C C . TYR F 1 295 ? 26.402 -8.521 91.852 1.00 36.45 295 TYR F C 1
ATOM 14226 O O . TYR F 1 295 ? 27.602 -8.444 92.118 1.00 37.08 295 TYR F O 1
ATOM 14235 N N . TYR F 1 296 ? 25.593 -7.451 91.664 1.00 34.74 296 TYR F N 1
ATOM 14236 C CA . TYR F 1 296 ? 26.099 -6.049 91.696 1.00 31.94 296 TYR F CA 1
ATOM 14237 C C . TYR F 1 296 ? 26.432 -5.840 93.070 1.00 31.91 296 TYR F C 1
ATOM 14238 O O . TYR F 1 296 ? 25.788 -6.356 93.961 1.00 33.03 296 TYR F O 1
ATOM 14247 N N . ASN F 1 297 ? 27.455 -5.071 93.257 1.00 32.09 297 ASN F N 1
ATOM 14248 C CA . ASN F 1 297 ? 27.989 -4.916 94.556 1.00 32.78 297 ASN F CA 1
ATOM 14249 C C . ASN F 1 297 ? 27.785 -3.504 95.010 1.00 31.45 297 ASN F C 1
ATOM 14250 O O . ASN F 1 297 ? 28.129 -3.158 96.131 1.00 30.90 297 ASN F O 1
ATOM 14255 N N . GLY F 1 298 ? 27.263 -2.692 94.086 1.00 30.61 298 GLY F N 1
ATOM 14256 C CA . GLY F 1 298 ? 26.900 -1.272 94.307 1.00 29.39 298 GLY F CA 1
ATOM 14257 C C . GLY F 1 298 ? 26.216 -0.670 93.077 1.00 28.54 298 GLY F C 1
ATOM 14258 O O . GLY F 1 298 ? 26.696 -0.870 91.964 1.00 28.03 298 GLY F O 1
ATOM 14259 N N . ILE F 1 299 ? 25.089 0.026 93.274 1.00 27.89 299 ILE F N 1
ATOM 14260 C CA . ILE F 1 299 ? 24.438 0.796 92.218 1.00 27.56 299 ILE F CA 1
ATOM 14261 C C . ILE F 1 299 ? 24.065 2.173 92.751 1.00 27.64 299 ILE F C 1
ATOM 14262 O O . ILE F 1 299 ? 23.381 2.272 93.759 1.00 28.24 299 ILE F O 1
ATOM 14267 N N . SER F 1 300 ? 24.532 3.238 92.106 1.00 27.48 300 SER F N 1
ATOM 14268 C CA . SER F 1 300 ? 24.065 4.589 92.456 1.00 27.76 300 SER F CA 1
ATOM 14269 C C . SER F 1 300 ? 22.956 5.097 91.485 1.00 27.83 300 SER F C 1
ATOM 14270 O O . SER F 1 300 ? 22.951 4.858 90.260 1.00 27.04 300 SER F O 1
ATOM 14273 N N . LEU F 1 301 ? 21.994 5.805 92.035 1.00 27.53 301 LEU F N 1
ATOM 14274 C CA . LEU F 1 301 ? 20.907 6.225 91.215 1.00 27.49 301 LEU F CA 1
ATOM 14275 C C . LEU F 1 301 ? 20.414 7.614 91.682 1.00 28.36 301 LEU F C 1
ATOM 14276 O O . LEU F 1 301 ? 19.849 8.379 90.890 1.00 27.79 301 LEU F O 1
ATOM 14281 N N . PHE F 1 302 ? 20.690 7.932 92.956 1.00 29.71 302 PHE F N 1
ATOM 14282 C CA . PHE F 1 302 ? 20.147 9.099 93.640 1.00 30.62 302 PHE F CA 1
ATOM 14283 C C . PHE F 1 302 ? 20.399 10.271 92.809 1.00 30.50 302 PHE F C 1
ATOM 14284 O O . PHE F 1 302 ? 21.185 10.184 91.916 1.00 29.82 302 PHE F O 1
ATOM 14292 N N . ASN F 1 303 ? 19.713 11.359 93.119 1.00 31.78 303 ASN F N 1
ATOM 14293 C CA . ASN F 1 303 ? 19.799 12.589 92.376 1.00 33.04 303 ASN F CA 1
ATOM 14294 C C . ASN F 1 303 ? 19.523 12.457 90.946 1.00 33.09 303 ASN F C 1
ATOM 14295 O O . ASN F 1 303 ? 20.299 12.957 90.123 1.00 33.86 303 ASN F O 1
ATOM 14300 N N . ASN F 1 304 ? 18.424 11.766 90.664 1.00 32.81 304 ASN F N 1
ATOM 14301 C CA . ASN F 1 304 ? 17.878 11.522 89.306 1.00 32.25 304 ASN F CA 1
ATOM 14302 C C . ASN F 1 304 ? 16.349 11.678 89.296 1.00 31.47 304 ASN F C 1
ATOM 14303 O O . ASN F 1 304 ? 15.663 11.239 90.232 1.00 31.59 304 ASN F O 1
ATOM 14308 N N . PRO F 1 305 ? 15.794 12.279 88.254 1.00 30.79 305 PRO F N 1
ATOM 14309 C CA . PRO F 1 305 ? 14.368 12.407 88.184 1.00 31.47 305 PRO F CA 1
ATOM 14310 C C . PRO F 1 305 ? 13.761 11.004 87.957 1.00 32.00 305 PRO F C 1
ATOM 14311 O O . PRO F 1 305 ? 13.657 10.564 86.792 1.00 32.18 305 PRO F O 1
ATOM 14315 N N . VAL F 1 306 ? 13.415 10.307 89.056 1.00 31.41 306 VAL F N 1
ATOM 14316 C CA . VAL F 1 306 ? 12.727 8.999 89.054 1.00 29.91 306 VAL F CA 1
ATOM 14317 C C . VAL F 1 306 ? 12.767 8.611 90.481 1.00 30.27 306 VAL F C 1
ATOM 14318 O O . VAL F 1 306 ? 13.847 8.343 91.024 1.00 30.66 306 VAL F O 1
ATOM 14322 N N . PRO F 1 307 ? 11.603 8.625 91.105 1.00 30.40 307 PRO F N 1
ATOM 14323 C CA . PRO F 1 307 ? 11.469 8.422 92.562 1.00 30.82 307 PRO F CA 1
ATOM 14324 C C . PRO F 1 307 ? 11.522 6.985 93.006 1.00 31.63 307 PRO F C 1
ATOM 14325 O O . PRO F 1 307 ? 11.250 6.073 92.226 1.00 30.66 307 PRO F O 1
ATOM 14329 N N . TYR F 1 308 ? 11.812 6.817 94.294 1.00 33.71 308 TYR F N 1
ATOM 14330 C CA . TYR F 1 308 ? 12.101 5.488 94.880 1.00 36.81 308 TYR F CA 1
ATOM 14331 C C . TYR F 1 308 ? 10.966 4.580 94.647 1.00 38.57 308 TYR F C 1
ATOM 14332 O O . TYR F 1 308 ? 11.119 3.413 94.234 1.00 39.54 308 TYR F O 1
ATOM 14341 N N . TRP F 1 309 ? 9.811 5.158 94.890 1.00 39.67 309 TRP F N 1
ATOM 14342 C CA . TRP F 1 309 ? 8.581 4.462 94.660 1.00 40.98 309 TRP F CA 1
ATOM 14343 C C . TRP F 1 309 ? 8.219 4.226 93.179 1.00 41.15 309 TRP F C 1
ATOM 14344 O O . TRP F 1 309 ? 7.189 3.625 92.903 1.00 41.50 309 TRP F O 1
ATOM 14355 N N . GLU F 1 310 ? 9.025 4.687 92.231 1.00 41.23 310 GLU F N 1
ATOM 14356 C CA . GLU F 1 310 ? 8.664 4.483 90.858 1.00 41.83 310 GLU F CA 1
ATOM 14357 C C . GLU F 1 310 ? 9.378 3.264 90.366 1.00 41.78 310 GLU F C 1
ATOM 14358 O O . GLU F 1 310 ? 9.102 2.766 89.300 1.00 42.16 310 GLU F O 1
ATOM 14364 N N . VAL F 1 311 ? 10.303 2.767 91.153 1.00 41.38 311 VAL F N 1
ATOM 14365 C CA . VAL F 1 311 ? 11.103 1.673 90.676 1.00 41.47 311 VAL F CA 1
ATOM 14366 C C . VAL F 1 311 ? 10.855 0.437 91.499 1.00 41.30 311 VAL F C 1
ATOM 14367 O O . VAL F 1 311 ? 11.210 0.359 92.670 1.00 41.51 311 VAL F O 1
ATOM 14371 N N . GLN F 1 312 ? 10.240 -0.524 90.835 1.00 40.67 312 GLN F N 1
ATOM 14372 C CA . GLN F 1 312 ? 9.810 -1.780 91.415 1.00 40.37 312 GLN F CA 1
ATOM 14373 C C . GLN F 1 312 ? 10.963 -2.550 92.062 1.00 39.29 312 GLN F C 1
ATOM 14374 O O . GLN F 1 312 ? 12.026 -2.583 91.472 1.00 38.98 312 GLN F O 1
ATOM 14380 N N . PRO F 1 313 ? 10.757 -3.204 93.222 1.00 38.25 313 PRO F N 1
ATOM 14381 C CA . PRO F 1 313 ? 11.862 -3.853 93.979 1.00 37.83 313 PRO F CA 1
ATOM 14382 C C . PRO F 1 313 ? 12.596 -4.932 93.165 1.00 38.04 313 PRO F C 1
ATOM 14383 O O . PRO F 1 313 ? 13.850 -5.024 93.204 1.00 37.82 313 PRO F O 1
ATOM 14387 N N . ALA F 1 314 ? 11.793 -5.709 92.430 1.00 38.08 314 ALA F N 1
ATOM 14388 C CA . ALA F 1 314 ? 12.255 -6.731 91.474 1.00 37.92 314 ALA F CA 1
ATOM 14389 C C . ALA F 1 314 ? 13.428 -6.291 90.587 1.00 37.69 314 ALA F C 1
ATOM 14390 O O . ALA F 1 314 ? 14.196 -7.126 90.091 1.00 37.41 314 ALA F O 1
ATOM 14392 N N . THR F 1 315 ? 13.498 -4.972 90.383 1.00 37.25 315 THR F N 1
ATOM 14393 C CA . THR F 1 315 ? 14.533 -4.263 89.605 1.00 36.18 315 THR F CA 1
ATOM 14394 C C . THR F 1 315 ? 15.959 -4.484 90.165 1.00 35.39 315 THR F C 1
ATOM 14395 O O . THR F 1 315 ? 16.933 -4.549 89.383 1.00 35.91 315 THR F O 1
ATOM 14399 N N . PHE F 1 316 ? 16.096 -4.593 91.491 1.00 34.20 316 PHE F N 1
ATOM 14400 C CA . PHE F 1 316 ? 17.406 -4.872 92.055 1.00 34.35 316 PHE F CA 1
ATOM 14401 C C . PHE F 1 316 ? 17.506 -6.280 92.641 1.00 34.83 316 PHE F C 1
ATOM 14402 O O . PHE F 1 316 ? 18.136 -6.450 93.656 1.00 35.87 316 PHE F O 1
ATOM 14410 N N . ARG F 1 317 ? 16.899 -7.296 92.025 1.00 35.20 317 ARG F N 1
ATOM 14411 C CA . ARG F 1 317 ? 16.958 -8.699 92.564 1.00 35.15 317 ARG F CA 1
ATOM 14412 C C . ARG F 1 317 ? 18.343 -9.330 92.792 1.00 35.82 317 ARG F C 1
ATOM 14413 O O . ARG F 1 317 ? 18.591 -9.972 93.787 1.00 33.95 317 ARG F O 1
ATOM 14421 N N . CYS F 1 318 ? 19.240 -9.101 91.861 1.00 37.93 318 CYS F N 1
ATOM 14422 C CA . CYS F 1 318 ? 20.543 -9.674 91.888 1.00 39.70 318 CYS F CA 1
ATOM 14423 C C . CYS F 1 318 ? 21.592 -8.780 92.547 1.00 41.01 318 CYS F C 1
ATOM 14424 O O . CYS F 1 318 ? 22.782 -9.118 92.520 1.00 41.78 318 CYS F O 1
ATOM 14427 N N . VAL F 1 319 ? 21.208 -7.625 93.091 1.00 42.41 319 VAL F N 1
ATOM 14428 C CA . VAL F 1 319 ? 22.170 -6.867 93.953 1.00 44.00 319 VAL F CA 1
ATOM 14429 C C . VAL F 1 319 ? 22.300 -7.631 95.272 1.00 44.04 319 VAL F C 1
ATOM 14430 O O . VAL F 1 319 ? 21.410 -8.400 95.612 1.00 44.03 319 VAL F O 1
ATOM 14434 N N . THR F 1 320 ? 23.355 -7.399 96.037 1.00 44.19 320 THR F N 1
ATOM 14435 C CA . THR F 1 320 ? 23.483 -8.125 97.296 1.00 45.90 320 THR F CA 1
ATOM 14436 C C . THR F 1 320 ? 22.816 -7.446 98.494 1.00 46.66 320 THR F C 1
ATOM 14437 O O . THR F 1 320 ? 21.613 -7.615 98.747 1.00 47.24 320 THR F O 1
ATOM 14441 N N . ASP F 1 321 ? 23.578 -6.678 99.248 1.00 47.46 321 ASP F N 1
ATOM 14442 C CA . ASP F 1 321 ? 22.951 -5.931 100.302 1.00 47.87 321 ASP F CA 1
ATOM 14443 C C . ASP F 1 321 ? 21.929 -4.872 99.777 1.00 46.80 321 ASP F C 1
ATOM 14444 O O . ASP F 1 321 ? 21.675 -4.723 98.581 1.00 45.96 321 ASP F O 1
ATOM 14449 N N . ARG F 1 322 ? 21.327 -4.152 100.702 1.00 46.39 322 ARG F N 1
ATOM 14450 C CA . ARG F 1 322 ? 20.461 -3.073 100.346 1.00 46.44 322 ARG F CA 1
ATOM 14451 C C . ARG F 1 322 ? 21.462 -1.936 100.267 1.00 46.09 322 ARG F C 1
ATOM 14452 O O . ARG F 1 322 ? 21.459 -1.125 99.338 1.00 45.70 322 ARG F O 1
ATOM 14460 N N . LEU F 1 323 ? 22.351 -1.919 101.252 1.00 45.76 323 LEU F N 1
ATOM 14461 C CA . LEU F 1 323 ? 23.349 -0.860 101.361 1.00 45.90 323 LEU F CA 1
ATOM 14462 C C . LEU F 1 323 ? 24.240 -0.774 100.143 1.00 45.78 323 LEU F C 1
ATOM 14463 O O . LEU F 1 323 ? 25.167 0.030 100.111 1.00 45.80 323 LEU F O 1
ATOM 14468 N N . ALA F 1 324 ? 23.990 -1.623 99.161 1.00 45.30 324 ALA F N 1
ATOM 14469 C CA . ALA F 1 324 ? 24.767 -1.550 97.957 1.00 44.72 324 ALA F CA 1
ATOM 14470 C C . ALA F 1 324 ? 24.011 -0.659 96.970 1.00 44.49 324 ALA F C 1
ATOM 14471 O O . ALA F 1 324 ? 24.415 -0.490 95.818 1.00 44.25 324 ALA F O 1
ATOM 14473 N N . ILE F 1 325 ? 22.918 -0.061 97.416 1.00 44.22 325 ILE F N 1
ATOM 14474 C CA . ILE F 1 325 ? 22.165 0.772 96.501 1.00 44.88 325 ILE F CA 1
ATOM 14475 C C . ILE F 1 325 ? 22.024 2.200 96.964 1.00 45.07 325 ILE F C 1
ATOM 14476 O O . ILE F 1 325 ? 21.020 2.547 97.566 1.00 45.10 325 ILE F O 1
ATOM 14481 N N . GLN F 1 326 ? 23.021 3.036 96.695 1.00 45.56 326 GLN F N 1
ATOM 14482 C CA . GLN F 1 326 ? 22.846 4.446 96.967 1.00 46.59 326 GLN F CA 1
ATOM 14483 C C . GLN F 1 326 ? 21.651 4.938 96.159 1.00 46.16 326 GLN F C 1
ATOM 14484 O O . GLN F 1 326 ? 21.729 5.066 94.942 1.00 45.57 326 GLN F O 1
ATOM 14490 N N . PHE F 1 327 ? 20.537 5.162 96.865 1.00 45.81 327 PHE F N 1
ATOM 14491 C CA . PHE F 1 327 ? 19.236 5.486 96.266 1.00 44.92 327 PHE F CA 1
ATOM 14492 C C . PHE F 1 327 ? 18.175 5.937 97.272 1.00 45.74 327 PHE F C 1
ATOM 14493 O O . PHE F 1 327 ? 17.026 6.199 96.885 1.00 45.49 327 PHE F O 1
ATOM 14501 N N . GLY F 1 328 ? 18.557 6.036 98.551 1.00 46.81 328 GLY F N 1
ATOM 14502 C CA . GLY F 1 328 ? 17.665 6.533 99.606 1.00 47.07 328 GLY F CA 1
ATOM 14503 C C . GLY F 1 328 ? 16.275 5.914 99.566 1.00 47.20 328 GLY F C 1
ATOM 14504 O O . GLY F 1 328 ? 15.454 6.215 98.685 1.00 47.30 328 GLY F O 1
ATOM 14505 N N . ASN F 1 329 ? 16.029 5.046 100.531 1.00 46.85 329 ASN F N 1
ATOM 14506 C CA . ASN F 1 329 ? 14.786 4.388 100.699 1.00 46.44 329 ASN F CA 1
ATOM 14507 C C . ASN F 1 329 ? 15.069 3.507 101.862 1.00 45.94 329 ASN F C 1
ATOM 14508 O O . ASN F 1 329 ? 15.830 3.902 102.726 1.00 45.81 329 ASN F O 1
#

Sequence (1821 aa):
AMCPFGCHCHLRVVQCSDLGLKAVPKEISPDTTLLDLQNNDISELRKDDFKGLQHLYALVLVNNKISKIHEKAFSPLRKLQKLYISKNHLVEIPPNLPSSLVELRIHDNRIRKVPKGVFSGLRNMNCIEMGGNPLENSGFEPGAFDGLKLNYLRISEAKLTGIPKDLPETLNELHLDHNKIQAIELEDLLRYSKLYRLGLGHNQIRMIENGSLSFLPTLRELHLDNNKLSRVPAGLPDLKLLQVVYLHTNNITKVGVNDFCPVGFGVKRAYYNGISLFNNPVPYWEVQPATFRCVTDRLAIQFAMCPFGCHCHLRVVQCSDLGLKAVPKEISPDTTLLDLQNNDISELRKDDFKGLQHLYALVLVNNKISKIHEKAFSPLRKLQKLYISKNHLVEIPPNLPSSLVELRIHDNRIRKVPKGVFSGLRNMNCIEMGGNPLENSGFEPGAFDGLKLNYLRISEAKLTGIPKDLPETLNELHLDHNKIQAIELEDLLRYSKLYRLGLGHNQIRMIENGSLSFLPTLRELHLDNNKLSRVPAGLPDLKLLQVVYLHTNNITKVGVNDFCPVGFGVKRAYYNGISLFNNPVPYWEVQPATFRCVTDRLAIQFAMCPFGCHCHLRVVQCSDLGLKAVPKEISPDTTLLDLQNNDISELRKDDFKGLQHLYALVLVNNKISKIHEKAFSPLRKLQKLYISKNHLVEIPPNLPSSLVELRIHDNRIRKVPKGVFSGLRNMNCIEMGGNPLENSGFEPGAFDGLKLNYLRISEAKLTGIPKDLPETLNELHLDHNKIQAIELEDLLRYSKLYRLGLGHNQIRMIENGSLSFLPTLRELHLDNNKLSRVPAGLPDLKLLQVVYLHTNNITKVGVNDFCPVGFGVKRAYYNGISLFNNPVPYWEVQPATFRCVTDRLAIQFAMCPFGCHCHLRVVQCSDLGLKAVPKEISPDTTLLDLQNNDISELRKDDFKGLQHLYALVLVNNKISKIHEKAFSPLRKLQKLYISKNHLVEIPPNLPSSLVELRIHDNRIRKVPKGVFSGLRNMNCIEMGGNPLENSGFEPGAFDGLKLNYLRISEAKLTGIPKDLPETLNELHLDHNKIQAIELEDLLRYSKLYRLGLGHNQIRMIENGSLSFLPTLRELHLDNNKLSRVPAGLPDLKLLQVVYLHTNNITKVGVNDFCPVGFGVKRAYYNGISLFNNPVPYWEVQPATFRCVTDRLAIQFGAMCPFGCHCHLRVVQCSDLGLKAVPKEISPDTTLLDLQNNDISELRKDDFKGLQHLYALVLVNNKISKIHEKAFSPLRKLQKLYISKNHLVEIPPNLPSSLVELRIHDNRIRKVPKGVFSGLRNMNCIEMGGNPLENSGFEPGAFDGLKLNYLRISEAKLTGIPKDLPETLNELHLDHNKIQAIELEDLLRYSKLYRLGLGHNQIRMIENGSLSFLPTLRELHLDNNKLSRVPAGLPDLKLLQVVYLHTNNITKVGVNDFCPVGFGVKRAYYNGISLFNNPVPYWEVQPATFRCVTDRLAIQFAMCPFGCHCHLRVVQCSDLGLKAVPKEISPDTTLLDLQNNDISELRKDDFKGLQHLYALVLVNNKISKIHEKAFSPLRKLQKLYISKNHLVEIPPNLPSSLVELRIHDNRIRKVPKGVFSGLRNMNCIEMGGNPLENSGFEPGAFDGLKLNYLRISEAKLTGIPKDLPETLNELHLDHNKIQAIELEDLLRYSKLYRLGLGHNQIRMIENGSLSFLPTLRELHLDNNKLSRVPAGLPDLKLLQVVYLHTNNITKVGVNDFCPVGFGVKRAYYNGISLFNNPVPYWEVQPATFRCVTDRLAIQFGN

Organism: Bos taurus (NCBI:txid9913)

GO terms:
  GO:0005576 extracellular region (C, TAS)

InterPro domains:
  IPR000372 Leucine-rich repeat N-terminal domain [PF01462] (63-89)
  IPR000372 Leucine-rich repeat N-terminal domain [SM00013] (63-95)
  IPR001611 Leucine-rich repeat [PF13855] (94-151)
  IPR001611 Leucine-rich repeat [PF13855] (161-217)
  IPR001611 Leucine-rich repeat [PF13855] (231-290)
  IPR001611 Leucine-rich repeat [PS51450] (231-252)
  IPR001611 Leucine-rich repeat [PS51450] (279-301)
  IPR003591 Leucine-rich repeat, typical subtype [SM00369] (94-113)
  IPR003591 Leucine-rich repeat, typical subtype [SM00369] (114-137)
  IPR003591 Leucine-rich repeat, typical subtype [SM00369] (138-161)
  IPR003591 Leucine-rich repeat, typical subtype [SM00369] (162-182)
  IPR003591 Leucine-rich repeat, typical subtype [SM00369] (228-253)
  IPR003591 Leucine-rich repeat, typical subtype [SM00369] (254-276)
  IPR003591 Leucine-rich repeat, typical subtype [SM00369] (277-299)
  IPR003591 Leucine-rich repeat, typical subtype [SM00369] (300-323)
  IPR016352 Small leucine-rich proteoglycan, class I, decorin/asporin/byglycan [PIRSF002490] (2-369)
  IPR032675 Leucine-rich repeat domain superfamily [G3DSA:3.80.10.10] (62-369)
  IPR050333 Small Leucine-Rich Proteoglycans [PTHR45712] (48-365)